Protein 1YZB (pdb70)

Structure (mmCIF, N/CA/C/O backbone):
data_1YZB
#
_entry.id   1YZB
#
loop_
_atom_site.group_PDB
_atom_site.id
_atom_site.type_symbol
_atom_site.label_atom_id
_atom_site.label_alt_id
_atom_site.label_comp_id
_atom_site.label_asym_id
_atom_site.label_entity_id
_atom_site.label_seq_id
_atom_site.pdbx_PDB_ins_code
_atom_site.Cartn_x
_atom_site.Cartn_y
_atom_site.Cartn_z
_atom_site.occupancy
_atom_site.B_iso_or_equiv
_atom_site.auth_seq_id
_atom_site.auth_comp_id
_atom_site.auth_asym_id
_atom_site.auth_atom_id
_atom_site.pdbx_PDB_model_num
ATOM 1 N N . MET A 1 1 ? -31.770 -4.014 -12.695 1.00 0.00 1 MET A N 1
ATOM 2 C CA . MET A 1 1 ? -31.194 -5.351 -12.392 1.00 0.00 1 MET A CA 1
ATOM 3 C C . MET A 1 1 ? -30.930 -6.117 -13.682 1.00 0.00 1 MET A C 1
ATOM 4 O O . MET A 1 1 ? -30.515 -7.272 -13.658 1.00 0.00 1 MET A O 1
ATOM 20 N N . GLU A 1 2 ? -31.167 -5.455 -14.799 1.00 0.00 2 GLU A N 1
ATOM 21 C CA . GLU A 1 2 ? -31.178 -6.096 -16.102 1.00 0.00 2 GLU A CA 1
ATOM 22 C C . GLU A 1 2 ? -29.781 -6.206 -16.703 1.00 0.00 2 GLU A C 1
ATOM 23 O O . GLU A 1 2 ? -29.352 -7.287 -17.103 1.00 0.00 2 GLU A O 1
ATOM 35 N N . SER A 1 3 ? -29.075 -5.090 -16.761 1.00 0.00 3 SER A N 1
ATOM 36 C CA . SER A 1 3 ? -27.838 -5.017 -17.524 1.00 0.00 3 SER A CA 1
ATOM 37 C C . SER A 1 3 ? -26.589 -5.033 -16.646 1.00 0.00 3 SER A C 1
ATOM 38 O O . SER A 1 3 ? -25.527 -4.592 -17.087 1.00 0.00 3 SER A O 1
ATOM 46 N N . ILE A 1 4 ? -26.700 -5.521 -15.410 1.00 0.00 4 ILE A N 1
ATOM 47 C CA . ILE A 1 4 ? -25.537 -5.555 -14.521 1.00 0.00 4 ILE A CA 1
ATOM 48 C C . ILE A 1 4 ? -24.455 -6.445 -15.119 1.00 0.00 4 ILE A C 1
ATOM 49 O O . ILE A 1 4 ? -24.598 -7.664 -15.153 1.00 0.00 4 ILE A O 1
ATOM 65 N N . PHE A 1 5 ? -23.376 -5.840 -15.595 1.00 0.00 5 PHE A N 1
ATOM 66 C CA . PHE A 1 5 ? -22.285 -6.615 -16.149 1.00 0.00 5 PHE A CA 1
ATOM 67 C C . PHE A 1 5 ? -21.361 -7.075 -15.040 1.00 0.00 5 PHE A C 1
ATOM 68 O O . PHE A 1 5 ? -20.499 -6.328 -14.573 1.00 0.00 5 PHE A O 1
ATOM 85 N N . HIS A 1 6 ? -21.560 -8.293 -14.599 1.00 0.00 6 HIS A N 1
ATOM 86 C CA . HIS A 1 6 ? -20.704 -8.882 -13.597 1.00 0.00 6 HIS A CA 1
ATOM 87 C C . HIS A 1 6 ? -20.030 -10.100 -14.165 1.00 0.00 6 HIS A C 1
ATOM 88 O O . HIS A 1 6 ? -20.682 -11.055 -14.592 1.00 0.00 6 HIS A O 1
ATOM 103 N N . GLU A 1 7 ? -18.721 -10.064 -14.168 1.00 0.00 7 GLU A N 1
ATOM 104 C CA . GLU A 1 7 ? -17.948 -11.165 -14.649 1.00 0.00 7 GLU A CA 1
ATOM 105 C C . GLU A 1 7 ? -17.866 -12.187 -13.526 1.00 0.00 7 GLU A C 1
ATOM 106 O O . GLU A 1 7 ? -17.186 -11.963 -12.519 1.00 0.00 7 GLU A O 1
ATOM 118 N N . LYS A 1 8 ? -18.636 -13.254 -13.662 1.00 0.00 8 LYS A N 1
ATOM 119 C CA . LYS A 1 8 ? -18.734 -14.254 -12.617 1.00 0.00 8 LYS A CA 1
ATOM 120 C C . LYS A 1 8 ? -17.469 -15.093 -12.594 1.00 0.00 8 LYS A C 1
ATOM 121 O O . LYS A 1 8 ? -17.167 -15.811 -13.546 1.00 0.00 8 LYS A O 1
ATOM 140 N N . GLN A 1 9 ? -16.742 -15.008 -11.495 1.00 0.00 9 GLN A N 1
ATOM 141 C CA . GLN A 1 9 ? -15.475 -15.709 -11.387 1.00 0.00 9 GLN A CA 1
ATOM 142 C C . GLN A 1 9 ? -15.675 -17.120 -10.863 1.00 0.00 9 GLN A C 1
ATOM 143 O O . GLN A 1 9 ? -16.392 -17.341 -9.888 1.00 0.00 9 GLN A O 1
ATOM 157 N N . GLU A 1 10 ? -15.053 -18.070 -11.533 1.00 0.00 10 GLU A N 1
ATOM 158 C CA . GLU A 1 10 ? -14.977 -19.426 -11.035 1.00 0.00 10 GLU A CA 1
ATOM 159 C C . GLU A 1 10 ? -13.538 -19.923 -11.120 1.00 0.00 10 GLU A C 1
ATOM 160 O O . GLU A 1 10 ? -13.024 -20.225 -12.200 1.00 0.00 10 GLU A O 1
ATOM 172 N N . GLY A 1 11 ? -12.890 -19.990 -9.969 1.00 0.00 11 GLY A N 1
ATOM 173 C CA . GLY A 1 11 ? -11.481 -20.306 -9.916 1.00 0.00 11 GLY A CA 1
ATOM 174 C C . GLY A 1 11 ? -10.778 -19.511 -8.836 1.00 0.00 11 GLY A C 1
ATOM 175 O O . GLY A 1 11 ? -11.303 -19.361 -7.730 1.00 0.00 11 GLY A O 1
ATOM 179 N N . SER A 1 12 ? -9.605 -18.983 -9.150 1.00 0.00 12 SER A N 1
ATOM 180 C CA . SER A 1 12 ? -8.841 -18.212 -8.180 1.00 0.00 12 SER A CA 1
ATOM 181 C C . SER A 1 12 ? -8.541 -16.800 -8.680 1.00 0.00 12 SER A C 1
ATOM 182 O O . SER A 1 12 ? -8.097 -15.960 -7.900 1.00 0.00 12 SER A O 1
ATOM 190 N N . LEU A 1 13 ? -8.806 -16.538 -9.965 1.00 0.00 13 LEU A N 1
ATOM 191 C CA . LEU A 1 13 ? -8.409 -15.278 -10.605 1.00 0.00 13 LEU A CA 1
ATOM 192 C C . LEU A 1 13 ? -9.166 -14.075 -10.040 1.00 0.00 13 LEU A C 1
ATOM 193 O O . LEU A 1 13 ? -10.059 -13.520 -10.686 1.00 0.00 13 LEU A O 1
ATOM 209 N N . CYS A 1 14 ? -8.780 -13.651 -8.848 1.00 0.00 14 CYS A N 1
ATOM 210 C CA . CYS A 1 14 ? -9.462 -12.572 -8.165 1.00 0.00 14 CYS A CA 1
ATOM 211 C C . CYS A 1 14 ? -9.124 -11.214 -8.770 1.00 0.00 14 CYS A C 1
ATOM 212 O O . CYS A 1 14 ? -9.961 -10.316 -8.753 1.00 0.00 14 CYS A O 1
ATOM 220 N N . ALA A 1 15 ? -7.920 -11.064 -9.327 1.00 0.00 15 ALA A N 1
ATOM 221 C CA . ALA A 1 15 ? -7.569 -9.829 -10.031 1.00 0.00 15 ALA A CA 1
ATOM 222 C C . ALA A 1 15 ? -8.485 -9.646 -11.227 1.00 0.00 15 ALA A C 1
ATOM 223 O O . ALA A 1 15 ? -8.926 -8.539 -11.523 1.00 0.00 15 ALA A O 1
ATOM 230 N N . GLN A 1 16 ? -8.791 -10.757 -11.885 1.00 0.00 16 GLN A N 1
ATOM 231 C CA . GLN A 1 16 ? -9.633 -10.739 -13.065 1.00 0.00 16 GLN A CA 1
ATOM 232 C C . GLN A 1 16 ? -11.044 -10.304 -12.698 1.00 0.00 16 GLN A C 1
ATOM 233 O O . GLN A 1 16 ? -11.543 -9.315 -13.227 1.00 0.00 16 GLN A O 1
ATOM 247 N N . HIS A 1 17 ? -11.672 -11.014 -11.759 1.00 0.00 17 HIS A N 1
ATOM 248 C CA . HIS A 1 17 ? -13.038 -10.681 -11.367 1.00 0.00 17 HIS A CA 1
ATOM 249 C C . HIS A 1 17 ? -13.094 -9.285 -10.755 1.00 0.00 17 HIS A C 1
ATOM 250 O O . HIS A 1 17 ? -14.063 -8.561 -10.940 1.00 0.00 17 HIS A O 1
ATOM 265 N N . CYS A 1 18 ? -12.055 -8.910 -10.023 1.00 0.00 18 CYS A N 1
ATOM 266 C CA . CYS A 1 18 ? -12.049 -7.628 -9.339 1.00 0.00 18 CYS A CA 1
ATOM 267 C C . CYS A 1 18 ? -12.031 -6.494 -10.346 1.00 0.00 18 CYS A C 1
ATOM 268 O O . CYS A 1 18 ? -12.785 -5.537 -10.222 1.00 0.00 18 CYS A O 1
ATOM 276 N N . LEU A 1 19 ? -11.196 -6.630 -11.362 1.00 0.00 19 LEU A N 1
ATOM 277 C CA . LEU A 1 19 ? -11.004 -5.568 -12.333 1.00 0.00 19 LEU A CA 1
ATOM 278 C C . LEU A 1 19 ? -12.104 -5.578 -13.391 1.00 0.00 19 LEU A C 1
ATOM 279 O O . LEU A 1 19 ? -12.593 -4.519 -13.791 1.00 0.00 19 LEU A O 1
ATOM 295 N N . ASN A 1 20 ? -12.499 -6.775 -13.832 1.00 0.00 20 ASN A N 1
ATOM 296 C CA . ASN A 1 20 ? -13.560 -6.910 -14.834 1.00 0.00 20 ASN A CA 1
ATOM 297 C C . ASN A 1 20 ? -14.897 -6.489 -14.261 1.00 0.00 20 ASN A C 1
ATOM 298 O O . ASN A 1 20 ? -15.862 -6.272 -14.984 1.00 0.00 20 ASN A O 1
ATOM 309 N N . ASN A 1 21 ? -14.985 -6.421 -12.957 1.00 0.00 21 ASN A N 1
ATOM 310 C CA . ASN A 1 21 ? -16.131 -5.795 -12.359 1.00 0.00 21 ASN A CA 1
ATOM 311 C C . ASN A 1 21 ? -15.853 -4.310 -12.152 1.00 0.00 21 ASN A C 1
ATOM 312 O O . ASN A 1 21 ? -16.573 -3.488 -12.725 1.00 0.00 21 ASN A O 1
ATOM 323 N N . LEU A 1 22 ? -14.738 -3.987 -11.450 1.00 0.00 22 LEU A N 1
ATOM 324 C CA . LEU A 1 22 ? -14.389 -2.604 -11.061 1.00 0.00 22 LEU A CA 1
ATOM 325 C C . LEU A 1 22 ? -14.569 -1.616 -12.220 1.00 0.00 22 LEU A C 1
ATOM 326 O O . LEU A 1 22 ? -15.219 -0.591 -12.054 1.00 0.00 22 LEU A O 1
ATOM 342 N N . LEU A 1 23 ? -14.020 -1.932 -13.388 1.00 0.00 23 LEU A N 1
ATOM 343 C CA . LEU A 1 23 ? -14.082 -1.030 -14.546 1.00 0.00 23 LEU A CA 1
ATOM 344 C C . LEU A 1 23 ? -15.478 -0.987 -15.174 1.00 0.00 23 LEU A C 1
ATOM 345 O O . LEU A 1 23 ? -15.658 -0.441 -16.258 1.00 0.00 23 LEU A O 1
ATOM 361 N N . GLN A 1 24 ? -16.443 -1.584 -14.480 1.00 0.00 24 GLN A N 1
ATOM 362 C CA . GLN A 1 24 ? -17.821 -1.698 -14.954 1.00 0.00 24 GLN A CA 1
ATOM 363 C C . GLN A 1 24 ? -17.884 -2.638 -16.140 1.00 0.00 24 GLN A C 1
ATOM 364 O O . GLN A 1 24 ? -18.749 -2.505 -17.004 1.00 0.00 24 GLN A O 1
ATOM 378 N N . GLY A 1 25 ? -16.984 -3.610 -16.172 1.00 0.00 25 GLY A N 1
ATOM 379 C CA . GLY A 1 25 ? -16.944 -4.493 -17.330 1.00 0.00 25 GLY A CA 1
ATOM 380 C C . GLY A 1 25 ? -15.600 -5.160 -17.571 1.00 0.00 25 GLY A C 1
ATOM 381 O O . GLY A 1 25 ? -14.585 -4.779 -16.985 1.00 0.00 25 GLY A O 1
ATOM 385 N N . GLU A 1 26 ? -15.610 -6.150 -18.461 1.00 0.00 26 GLU A N 1
ATOM 386 C CA . GLU A 1 26 ? -14.446 -6.992 -18.724 1.00 0.00 26 GLU A CA 1
ATOM 387 C C . GLU A 1 26 ? -13.414 -6.265 -19.574 1.00 0.00 26 GLU A C 1
ATOM 388 O O . GLU A 1 26 ? -13.659 -5.936 -20.736 1.00 0.00 26 GLU A O 1
ATOM 400 N N . TYR A 1 27 ? -12.260 -6.009 -18.992 1.00 0.00 27 TYR A N 1
ATOM 401 C CA . TYR A 1 27 ? -11.197 -5.326 -19.708 1.00 0.00 27 TYR A CA 1
ATOM 402 C C . TYR A 1 27 ? -9.855 -6.037 -19.577 1.00 0.00 27 TYR A C 1
ATOM 403 O O . TYR A 1 27 ? -8.935 -5.764 -20.346 1.00 0.00 27 TYR A O 1
ATOM 421 N N . PHE A 1 28 ? -9.731 -6.955 -18.621 1.00 0.00 28 PHE A N 1
ATOM 422 C CA . PHE A 1 28 ? -8.441 -7.589 -18.366 1.00 0.00 28 PHE A CA 1
ATOM 423 C C . PHE A 1 28 ? -8.526 -9.111 -18.292 1.00 0.00 28 PHE A C 1
ATOM 424 O O . PHE A 1 28 ? -9.581 -9.690 -18.017 1.00 0.00 28 PHE A O 1
ATOM 441 N N . SER A 1 29 ? -7.386 -9.740 -18.544 1.00 0.00 29 SER A N 1
ATOM 442 C CA . SER A 1 29 ? -7.263 -11.191 -18.543 1.00 0.00 29 SER A CA 1
ATOM 443 C C . SER A 1 29 ? -6.068 -11.616 -17.679 1.00 0.00 29 SER A C 1
ATOM 444 O O . SER A 1 29 ? -5.215 -10.788 -17.376 1.00 0.00 29 SER A O 1
ATOM 452 N N . PRO A 1 30 ? -5.994 -12.903 -17.271 1.00 0.00 30 PRO A N 1
ATOM 453 C CA . PRO A 1 30 ? -4.952 -13.405 -16.351 1.00 0.00 30 PRO A CA 1
ATOM 454 C C . PRO A 1 30 ? -3.523 -13.007 -16.741 1.00 0.00 30 PRO A C 1
ATOM 455 O O . PRO A 1 30 ? -2.814 -12.381 -15.948 1.00 0.00 30 PRO A O 1
ATOM 466 N N . VAL A 1 31 ? -3.102 -13.361 -17.955 1.00 0.00 31 VAL A N 1
ATOM 467 C CA . VAL A 1 31 ? -1.761 -13.019 -18.430 1.00 0.00 31 VAL A CA 1
ATOM 468 C C . VAL A 1 31 ? -1.558 -11.508 -18.415 1.00 0.00 31 VAL A C 1
ATOM 469 O O . VAL A 1 31 ? -0.504 -11.013 -18.029 1.00 0.00 31 VAL A O 1
ATOM 482 N N . GLU A 1 32 ? -2.601 -10.793 -18.796 1.00 0.00 32 GLU A N 1
ATOM 483 C CA . GLU A 1 32 ? -2.572 -9.345 -18.871 1.00 0.00 32 GLU A CA 1
ATOM 484 C C . GLU A 1 32 ? -2.459 -8.739 -17.473 1.00 0.00 32 GLU A C 1
ATOM 485 O O . GLU A 1 32 ? -1.824 -7.705 -17.279 1.00 0.00 32 GLU A O 1
ATOM 497 N N . LEU A 1 33 ? -3.077 -9.404 -16.504 1.00 0.00 33 LEU A N 1
ATOM 498 C CA . LEU A 1 33 ? -2.988 -9.005 -15.105 1.00 0.00 33 LEU A CA 1
ATOM 499 C C . LEU A 1 33 ? -1.573 -9.219 -14.589 1.00 0.00 33 LEU A C 1
ATOM 500 O O . LEU A 1 33 ? -1.100 -8.504 -13.712 1.00 0.00 33 LEU A O 1
ATOM 516 N N . SER A 1 34 ? -0.905 -10.211 -15.146 1.00 0.00 34 SER A N 1
ATOM 517 C CA . SER A 1 34 ? 0.488 -10.462 -14.839 1.00 0.00 34 SER A CA 1
ATOM 518 C C . SER A 1 34 ? 1.366 -9.439 -15.560 1.00 0.00 34 SER A C 1
ATOM 519 O O . SER A 1 34 ? 2.434 -9.063 -15.074 1.00 0.00 34 SER A O 1
ATOM 527 N N . SER A 1 35 ? 0.886 -8.963 -16.706 1.00 0.00 35 SER A N 1
ATOM 528 C CA . SER A 1 35 ? 1.610 -7.971 -17.487 1.00 0.00 35 SER A CA 1
ATOM 529 C C . SER A 1 35 ? 1.549 -6.616 -16.796 1.00 0.00 35 SER A C 1
ATOM 530 O O . SER A 1 35 ? 2.547 -5.897 -16.717 1.00 0.00 35 SER A O 1
ATOM 538 N N . ILE A 1 36 ? 0.374 -6.272 -16.286 1.00 0.00 36 ILE A N 1
ATOM 539 C CA . ILE A 1 36 ? 0.219 -5.043 -15.535 1.00 0.00 36 ILE A CA 1
ATOM 540 C C . ILE A 1 36 ? 0.911 -5.161 -14.185 1.00 0.00 36 ILE A C 1
ATOM 541 O O . ILE A 1 36 ? 1.524 -4.213 -13.719 1.00 0.00 36 ILE A O 1
ATOM 557 N N . ALA A 1 37 ? 0.825 -6.330 -13.563 1.00 0.00 37 ALA A N 1
ATOM 558 C CA . ALA A 1 37 ? 1.569 -6.597 -12.338 1.00 0.00 37 ALA A CA 1
ATOM 559 C C . ALA A 1 37 ? 3.059 -6.295 -12.515 1.00 0.00 37 ALA A C 1
ATOM 560 O O . ALA A 1 37 ? 3.721 -5.815 -11.596 1.00 0.00 37 ALA A O 1
ATOM 567 N N . HIS A 1 38 ? 3.577 -6.562 -13.711 1.00 0.00 38 HIS A N 1
ATOM 568 C CA . HIS A 1 38 ? 4.978 -6.293 -14.023 1.00 0.00 38 HIS A CA 1
ATOM 569 C C . HIS A 1 38 ? 5.279 -4.801 -14.098 1.00 0.00 38 HIS A C 1
ATOM 570 O O . HIS A 1 38 ? 6.424 -4.392 -13.915 1.00 0.00 38 HIS A O 1
ATOM 585 N N . GLN A 1 39 ? 4.265 -3.981 -14.351 1.00 0.00 39 GLN A N 1
ATOM 586 C CA . GLN A 1 39 ? 4.506 -2.559 -14.540 1.00 0.00 39 GLN A CA 1
ATOM 587 C C . GLN A 1 39 ? 4.892 -1.911 -13.214 1.00 0.00 39 GLN A C 1
ATOM 588 O O . GLN A 1 39 ? 5.564 -0.891 -13.198 1.00 0.00 39 GLN A O 1
ATOM 602 N N . LEU A 1 40 ? 4.473 -2.517 -12.102 1.00 0.00 40 LEU A N 1
ATOM 603 C CA . LEU A 1 40 ? 4.898 -2.064 -10.775 1.00 0.00 40 LEU A CA 1
ATOM 604 C C . LEU A 1 40 ? 6.400 -2.233 -10.640 1.00 0.00 40 LEU A C 1
ATOM 605 O O . LEU A 1 40 ? 7.109 -1.311 -10.247 1.00 0.00 40 LEU A O 1
ATOM 621 N N . ASP A 1 41 ? 6.871 -3.424 -10.999 1.00 0.00 41 ASP A N 1
ATOM 622 C CA . ASP A 1 41 ? 8.294 -3.748 -10.984 1.00 0.00 41 ASP A CA 1
ATOM 623 C C . ASP A 1 41 ? 9.106 -2.686 -11.714 1.00 0.00 41 ASP A C 1
ATOM 624 O O . ASP A 1 41 ? 10.020 -2.099 -11.146 1.00 0.00 41 ASP A O 1
ATOM 633 N N . GLU A 1 42 ? 8.730 -2.404 -12.950 1.00 0.00 42 GLU A N 1
ATOM 634 C CA . GLU A 1 42 ? 9.479 -1.483 -13.792 1.00 0.00 42 GLU A CA 1
ATOM 635 C C . GLU A 1 42 ? 9.204 -0.016 -13.437 1.00 0.00 42 GLU A C 1
ATOM 636 O O . GLU A 1 42 ? 10.007 0.868 -13.747 1.00 0.00 42 GLU A O 1
ATOM 648 N N . GLU A 1 43 ? 8.093 0.242 -12.774 1.00 0.00 43 GLU A N 1
ATOM 649 C CA . GLU A 1 43 ? 7.733 1.601 -12.390 1.00 0.00 43 GLU A CA 1
ATOM 650 C C . GLU A 1 43 ? 8.489 1.976 -11.134 1.00 0.00 43 GLU A C 1
ATOM 651 O O . GLU A 1 43 ? 9.023 3.077 -11.016 1.00 0.00 43 GLU A O 1
ATOM 663 N N . GLU A 1 44 ? 8.571 1.022 -10.223 1.00 0.00 44 GLU A N 1
ATOM 664 C CA . GLU A 1 44 ? 9.308 1.201 -8.991 1.00 0.00 44 GLU A CA 1
ATOM 665 C C . GLU A 1 44 ? 10.775 1.165 -9.320 1.00 0.00 44 GLU A C 1
ATOM 666 O O . GLU A 1 44 ? 11.593 1.851 -8.713 1.00 0.00 44 GLU A O 1
ATOM 678 N N . ARG A 1 45 ? 11.079 0.358 -10.314 1.00 0.00 45 ARG A N 1
ATOM 679 C CA . ARG A 1 45 ? 12.395 0.291 -10.893 1.00 0.00 45 ARG A CA 1
ATOM 680 C C . ARG A 1 45 ? 12.876 1.684 -11.309 1.00 0.00 45 ARG A C 1
ATOM 681 O O . ARG A 1 45 ? 13.933 2.145 -10.877 1.00 0.00 45 ARG A O 1
ATOM 702 N N . MET A 1 46 ? 12.082 2.356 -12.145 1.00 0.00 46 MET A N 1
ATOM 703 C CA . MET A 1 46 ? 12.421 3.697 -12.620 1.00 0.00 46 MET A CA 1
ATOM 704 C C . MET A 1 46 ? 12.391 4.686 -11.470 1.00 0.00 46 MET A C 1
ATOM 705 O O . MET A 1 46 ? 13.166 5.636 -11.432 1.00 0.00 46 MET A O 1
ATOM 719 N N . ARG A 1 47 ? 11.494 4.435 -10.534 1.00 0.00 47 ARG A N 1
ATOM 720 C CA . ARG A 1 47 ? 11.337 5.268 -9.358 1.00 0.00 47 ARG A CA 1
ATOM 721 C C . ARG A 1 47 ? 12.622 5.277 -8.540 1.00 0.00 47 ARG A C 1
ATOM 722 O O . ARG A 1 47 ? 13.073 6.318 -8.068 1.00 0.00 47 ARG A O 1
ATOM 743 N N . MET A 1 48 ? 13.213 4.100 -8.398 1.00 0.00 48 MET A N 1
ATOM 744 C CA . MET A 1 48 ? 14.492 3.951 -7.722 1.00 0.00 48 MET A CA 1
ATOM 745 C C . MET A 1 48 ? 15.600 4.611 -8.530 1.00 0.00 48 MET A C 1
ATOM 746 O O . MET A 1 48 ? 16.502 5.233 -7.975 1.00 0.00 48 MET A O 1
ATOM 760 N N . ALA A 1 49 ? 15.503 4.501 -9.851 1.00 0.00 49 ALA A N 1
ATOM 761 C CA . ALA A 1 49 ? 16.482 5.103 -10.749 1.00 0.00 49 ALA A CA 1
ATOM 762 C C . ALA A 1 49 ? 16.410 6.630 -10.706 1.00 0.00 49 ALA A C 1
ATOM 763 O O . ALA A 1 49 ? 17.322 7.319 -11.168 1.00 0.00 49 ALA A O 1
ATOM 770 N N . GLU A 1 50 ? 15.324 7.159 -10.151 1.00 0.00 50 GLU A N 1
ATOM 771 C CA . GLU A 1 50 ? 15.173 8.600 -9.984 1.00 0.00 50 GLU A CA 1
ATOM 772 C C . GLU A 1 50 ? 15.941 9.084 -8.759 1.00 0.00 50 GLU A C 1
ATOM 773 O O . GLU A 1 50 ? 16.071 10.286 -8.534 1.00 0.00 50 GLU A O 1
ATOM 785 N N . GLY A 1 51 ? 16.458 8.145 -7.976 1.00 0.00 51 GLY A N 1
ATOM 786 C CA . GLY A 1 51 ? 17.211 8.502 -6.795 1.00 0.00 51 GLY A CA 1
ATOM 787 C C . GLY A 1 51 ? 17.022 7.509 -5.669 1.00 0.00 51 GLY A C 1
ATOM 788 O O . GLY A 1 51 ? 16.022 7.557 -4.950 1.00 0.00 51 GLY A O 1
ATOM 792 N N . GLY A 1 52 ? 17.966 6.592 -5.531 1.00 0.00 52 GLY A N 1
ATOM 793 C CA . GLY A 1 52 ? 17.905 5.629 -4.450 1.00 0.00 52 GLY A CA 1
ATOM 794 C C . GLY A 1 52 ? 18.480 4.283 -4.832 1.00 0.00 52 GLY A C 1
ATOM 795 O O . GLY A 1 52 ? 18.010 3.246 -4.365 1.00 0.00 52 GLY A O 1
ATOM 799 N N . VAL A 1 53 ? 19.497 4.297 -5.681 1.00 0.00 53 VAL A N 1
ATOM 800 C CA . VAL A 1 53 ? 20.155 3.075 -6.111 1.00 0.00 53 VAL A CA 1
ATOM 801 C C . VAL A 1 53 ? 21.658 3.210 -5.954 1.00 0.00 53 VAL A C 1
ATOM 802 O O . VAL A 1 53 ? 22.277 4.108 -6.529 1.00 0.00 53 VAL A O 1
ATOM 815 N N . THR A 1 54 ? 22.236 2.327 -5.158 1.00 0.00 54 THR A N 1
ATOM 816 C CA . THR A 1 54 ? 23.674 2.273 -5.005 1.00 0.00 54 THR A CA 1
ATOM 817 C C . THR A 1 54 ? 24.303 1.738 -6.290 1.00 0.00 54 THR A C 1
ATOM 818 O O . THR A 1 54 ? 24.852 2.496 -7.083 1.00 0.00 54 THR A O 1
ATOM 829 N N . SER A 1 55 ? 24.203 0.429 -6.499 1.00 0.00 55 SER A N 1
ATOM 830 C CA . SER A 1 55 ? 24.627 -0.195 -7.749 1.00 0.00 55 SER A CA 1
ATOM 831 C C . SER A 1 55 ? 23.942 -1.548 -7.914 1.00 0.00 55 SER A C 1
ATOM 832 O O . SER A 1 55 ? 23.118 -1.733 -8.811 1.00 0.00 55 SER A O 1
ATOM 840 N N . GLU A 1 56 ? 24.264 -2.479 -7.024 1.00 0.00 56 GLU A N 1
ATOM 841 C CA . GLU A 1 56 ? 23.689 -3.817 -7.070 1.00 0.00 56 GLU A CA 1
ATOM 842 C C . GLU A 1 56 ? 22.233 -3.772 -6.624 1.00 0.00 56 GLU A C 1
ATOM 843 O O . GLU A 1 56 ? 21.416 -4.577 -7.062 1.00 0.00 56 GLU A O 1
ATOM 855 N N . ASP A 1 57 ? 21.922 -2.788 -5.773 1.00 0.00 57 ASP A N 1
ATOM 856 C CA . ASP A 1 57 ? 20.581 -2.611 -5.197 1.00 0.00 57 ASP A CA 1
ATOM 857 C C . ASP A 1 57 ? 19.495 -2.670 -6.273 1.00 0.00 57 ASP A C 1
ATOM 858 O O . ASP A 1 57 ? 18.412 -3.215 -6.053 1.00 0.00 57 ASP A O 1
ATOM 867 N N . TYR A 1 58 ? 19.812 -2.124 -7.442 1.00 0.00 58 TYR A N 1
ATOM 868 C CA . TYR A 1 58 ? 18.908 -2.124 -8.588 1.00 0.00 58 TYR A CA 1
ATOM 869 C C . TYR A 1 58 ? 18.514 -3.553 -8.961 1.00 0.00 58 TYR A C 1
ATOM 870 O O . TYR A 1 58 ? 17.335 -3.883 -9.093 1.00 0.00 58 TYR A O 1
ATOM 888 N N . ARG A 1 59 ? 19.517 -4.399 -9.104 1.00 0.00 59 ARG A N 1
ATOM 889 C CA . ARG A 1 59 ? 19.311 -5.790 -9.475 1.00 0.00 59 ARG A CA 1
ATOM 890 C C . ARG A 1 59 ? 18.774 -6.576 -8.282 1.00 0.00 59 ARG A C 1
ATOM 891 O O . ARG A 1 59 ? 17.909 -7.437 -8.434 1.00 0.00 59 ARG A O 1
ATOM 912 N N . THR A 1 60 ? 19.296 -6.275 -7.096 1.00 0.00 60 THR A N 1
ATOM 913 C CA . THR A 1 60 ? 18.823 -6.882 -5.855 1.00 0.00 60 THR A CA 1
ATOM 914 C C . THR A 1 60 ? 17.331 -6.611 -5.625 1.00 0.00 60 THR A C 1
ATOM 915 O O . THR A 1 60 ? 16.693 -7.290 -4.834 1.00 0.00 60 THR A O 1
ATOM 926 N N . PHE A 1 61 ? 16.793 -5.598 -6.297 1.00 0.00 61 PHE A N 1
ATOM 927 C CA . PHE A 1 61 ? 15.363 -5.323 -6.282 1.00 0.00 61 PHE A CA 1
ATOM 928 C C . PHE A 1 61 ? 14.636 -6.052 -7.421 1.00 0.00 61 PHE A C 1
ATOM 929 O O . PHE A 1 61 ? 13.558 -6.611 -7.229 1.00 0.00 61 PHE A O 1
ATOM 946 N N . LEU A 1 62 ? 15.232 -6.036 -8.604 1.00 0.00 62 LEU A N 1
ATOM 947 C CA . LEU A 1 62 ? 14.624 -6.641 -9.795 1.00 0.00 62 LEU A CA 1
ATOM 948 C C . LEU A 1 62 ? 14.553 -8.164 -9.732 1.00 0.00 62 LEU A C 1
ATOM 949 O O . LEU A 1 62 ? 13.772 -8.782 -10.452 1.00 0.00 62 LEU A O 1
ATOM 965 N N . GLN A 1 63 ? 15.363 -8.766 -8.875 1.00 0.00 63 GLN A N 1
ATOM 966 C CA . GLN A 1 63 ? 15.325 -10.221 -8.670 1.00 0.00 63 GLN A CA 1
ATOM 967 C C . GLN A 1 63 ? 14.121 -10.631 -7.809 1.00 0.00 63 GLN A C 1
ATOM 968 O O . GLN A 1 63 ? 14.116 -11.693 -7.187 1.00 0.00 63 GLN A O 1
ATOM 982 N N . GLN A 1 64 ? 13.106 -9.777 -7.783 1.00 0.00 64 GLN A N 1
ATOM 983 C CA . GLN A 1 64 ? 11.955 -9.955 -6.907 1.00 0.00 64 GLN A CA 1
ATOM 984 C C . GLN A 1 64 ? 10.667 -9.928 -7.711 1.00 0.00 64 GLN A C 1
ATOM 985 O O . GLN A 1 64 ? 10.569 -9.221 -8.715 1.00 0.00 64 GLN A O 1
ATOM 999 N N . PRO A 1 65 ? 9.660 -10.699 -7.285 1.00 0.00 65 PRO A N 1
ATOM 1000 C CA . PRO A 1 65 ? 8.318 -10.637 -7.857 1.00 0.00 65 PRO A CA 1
ATOM 1001 C C . PRO A 1 65 ? 7.599 -9.356 -7.429 1.00 0.00 65 PRO A C 1
ATOM 1002 O O . PRO A 1 65 ? 6.647 -9.391 -6.652 1.00 0.00 65 PRO A O 1
ATOM 1013 N N . SER A 1 66 ? 8.084 -8.224 -7.929 1.00 0.00 66 SER A N 1
ATOM 1014 C CA . SER A 1 66 ? 7.523 -6.920 -7.598 1.00 0.00 66 SER A CA 1
ATOM 1015 C C . SER A 1 66 ? 6.155 -6.753 -8.247 1.00 0.00 66 SER A C 1
ATOM 1016 O O . SER A 1 66 ? 6.039 -6.217 -9.349 1.00 0.00 66 SER A O 1
ATOM 1024 N N . GLY A 1 67 ? 5.129 -7.243 -7.571 1.00 0.00 67 GLY A N 1
ATOM 1025 C CA . GLY A 1 67 ? 3.792 -7.211 -8.123 1.00 0.00 67 GLY A CA 1
ATOM 1026 C C . GLY A 1 67 ? 3.528 -8.433 -8.975 1.00 0.00 67 GLY A C 1
ATOM 1027 O O . GLY A 1 67 ? 2.381 -8.818 -9.188 1.00 0.00 67 GLY A O 1
ATOM 1031 N N . ASN A 1 68 ? 4.614 -9.042 -9.447 1.00 0.00 68 ASN A N 1
ATOM 1032 C CA . ASN A 1 68 ? 4.550 -10.227 -10.293 1.00 0.00 68 ASN A CA 1
ATOM 1033 C C . ASN A 1 68 ? 3.759 -11.336 -9.618 1.00 0.00 68 ASN A C 1
ATOM 1034 O O . ASN A 1 68 ? 4.056 -11.725 -8.489 1.00 0.00 68 ASN A O 1
ATOM 1045 N N . MET A 1 69 ? 2.767 -11.848 -10.321 1.00 0.00 69 MET A N 1
ATOM 1046 C CA . MET A 1 69 ? 1.892 -12.865 -9.770 1.00 0.00 69 MET A CA 1
ATOM 1047 C C . MET A 1 69 ? 2.326 -14.259 -10.205 1.00 0.00 69 MET A C 1
ATOM 1048 O O . MET A 1 69 ? 2.832 -14.449 -11.310 1.00 0.00 69 MET A O 1
ATOM 1062 N N . ASP A 1 70 ? 2.164 -15.220 -9.308 1.00 0.00 70 ASP A N 1
ATOM 1063 C CA . ASP A 1 70 ? 2.362 -16.627 -9.639 1.00 0.00 70 ASP A CA 1
ATOM 1064 C C . ASP A 1 70 ? 1.107 -17.388 -9.296 1.00 0.00 70 ASP A C 1
ATOM 1065 O O . ASP A 1 70 ? 0.425 -17.901 -10.180 1.00 0.00 70 ASP A O 1
ATOM 1074 N N . ASP A 1 71 ? 0.801 -17.461 -8.010 1.00 0.00 71 ASP A N 1
ATOM 1075 C CA . ASP A 1 71 ? -0.508 -17.921 -7.592 1.00 0.00 71 ASP A CA 1
ATOM 1076 C C . ASP A 1 71 ? -1.538 -16.935 -8.102 1.00 0.00 71 ASP A C 1
ATOM 1077 O O . ASP A 1 71 ? -1.532 -15.763 -7.725 1.00 0.00 71 ASP A O 1
ATOM 1086 N N . SER A 1 72 ? -2.398 -17.404 -8.980 1.00 0.00 72 SER A N 1
ATOM 1087 C CA . SER A 1 72 ? -3.373 -16.551 -9.640 1.00 0.00 72 SER A CA 1
ATOM 1088 C C . SER A 1 72 ? -4.528 -16.161 -8.718 1.00 0.00 72 SER A C 1
ATOM 1089 O O . SER A 1 72 ? -5.563 -15.683 -9.185 1.00 0.00 72 SER A O 1
ATOM 1097 N N . GLY A 1 73 ? -4.348 -16.338 -7.417 1.00 0.00 73 GLY A N 1
ATOM 1098 C CA . GLY A 1 73 ? -5.413 -16.054 -6.487 1.00 0.00 73 GLY A CA 1
ATOM 1099 C C . GLY A 1 73 ? -5.154 -14.822 -5.641 1.00 0.00 73 GLY A C 1
ATOM 1100 O O . GLY A 1 73 ? -5.880 -13.830 -5.753 1.00 0.00 73 GLY A O 1
ATOM 1104 N N . PHE A 1 74 ? -4.112 -14.860 -4.811 1.00 0.00 74 PHE A N 1
ATOM 1105 C CA . PHE A 1 74 ? -3.884 -13.786 -3.841 1.00 0.00 74 PHE A CA 1
ATOM 1106 C C . PHE A 1 74 ? -3.169 -12.572 -4.445 1.00 0.00 74 PHE A C 1
ATOM 1107 O O . PHE A 1 74 ? -2.091 -12.179 -4.000 1.00 0.00 74 PHE A O 1
ATOM 1124 N N . PHE A 1 75 ? -3.794 -11.956 -5.437 1.00 0.00 75 PHE A N 1
ATOM 1125 C CA . PHE A 1 75 ? -3.276 -10.719 -6.013 1.00 0.00 75 PHE A CA 1
ATOM 1126 C C . PHE A 1 75 ? -3.307 -9.596 -4.981 1.00 0.00 75 PHE A C 1
ATOM 1127 O O . PHE A 1 75 ? -4.295 -9.432 -4.263 1.00 0.00 75 PHE A O 1
ATOM 1144 N N . SER A 1 76 ? -2.226 -8.836 -4.901 1.00 0.00 76 SER A N 1
ATOM 1145 C CA . SER A 1 76 ? -2.146 -7.717 -3.971 1.00 0.00 76 SER A CA 1
ATOM 1146 C C . SER A 1 76 ? -2.699 -6.450 -4.619 1.00 0.00 76 SER A C 1
ATOM 1147 O O . SER A 1 76 ? -2.627 -6.286 -5.836 1.00 0.00 76 SER A O 1
ATOM 1155 N N . ILE A 1 77 ? -3.252 -5.561 -3.782 1.00 0.00 77 ILE A N 1
ATOM 1156 C CA . ILE A 1 77 ? -4.063 -4.420 -4.230 1.00 0.00 77 ILE A CA 1
ATOM 1157 C C . ILE A 1 77 ? -3.405 -3.612 -5.342 1.00 0.00 77 ILE A C 1
ATOM 1158 O O . ILE A 1 77 ? -4.098 -3.067 -6.204 1.00 0.00 77 ILE A O 1
ATOM 1174 N N . GLN A 1 78 ? -2.081 -3.551 -5.318 1.00 0.00 78 GLN A N 1
ATOM 1175 C CA . GLN A 1 78 ? -1.301 -2.820 -6.325 1.00 0.00 78 GLN A CA 1
ATOM 1176 C C . GLN A 1 78 ? -1.777 -3.104 -7.752 1.00 0.00 78 GLN A C 1
ATOM 1177 O O . GLN A 1 78 ? -1.670 -2.231 -8.605 1.00 0.00 78 GLN A O 1
ATOM 1191 N N . VAL A 1 79 ? -2.335 -4.298 -8.000 1.00 0.00 79 VAL A N 1
ATOM 1192 C CA . VAL A 1 79 ? -2.777 -4.664 -9.347 1.00 0.00 79 VAL A CA 1
ATOM 1193 C C . VAL A 1 79 ? -4.026 -3.888 -9.763 1.00 0.00 79 VAL A C 1
ATOM 1194 O O . VAL A 1 79 ? -4.247 -3.643 -10.942 1.00 0.00 79 VAL A O 1
ATOM 1207 N N . ILE A 1 80 ? -4.854 -3.511 -8.804 1.00 0.00 80 ILE A N 1
ATOM 1208 C CA . ILE A 1 80 ? -6.035 -2.718 -9.114 1.00 0.00 80 ILE A CA 1
ATOM 1209 C C . ILE A 1 80 ? -5.651 -1.246 -9.120 1.00 0.00 80 ILE A C 1
ATOM 1210 O O . ILE A 1 80 ? -6.179 -0.449 -9.889 1.00 0.00 80 ILE A O 1
ATOM 1226 N N . SER A 1 81 ? -4.688 -0.904 -8.279 1.00 0.00 81 SER A N 1
ATOM 1227 C CA . SER A 1 81 ? -4.223 0.468 -8.170 1.00 0.00 81 SER A CA 1
ATOM 1228 C C . SER A 1 81 ? -3.567 0.918 -9.472 1.00 0.00 81 SER A C 1
ATOM 1229 O O . SER A 1 81 ? -3.849 2.005 -9.980 1.00 0.00 81 SER A O 1
ATOM 1237 N N . ASN A 1 82 ? -2.703 0.073 -10.019 1.00 0.00 82 ASN A N 1
ATOM 1238 C CA . ASN A 1 82 ? -1.981 0.419 -11.232 1.00 0.00 82 ASN A CA 1
ATOM 1239 C C . ASN A 1 82 ? -2.853 0.228 -12.461 1.00 0.00 82 ASN A C 1
ATOM 1240 O O . ASN A 1 82 ? -2.779 1.024 -13.396 1.00 0.00 82 ASN A O 1
ATOM 1251 N N . ALA A 1 83 ? -3.683 -0.815 -12.462 1.00 0.00 83 ALA A N 1
ATOM 1252 C CA . ALA A 1 83 ? -4.452 -1.150 -13.645 1.00 0.00 83 ALA A CA 1
ATOM 1253 C C . ALA A 1 83 ? -5.447 -0.050 -13.963 1.00 0.00 83 ALA A C 1
ATOM 1254 O O . ALA A 1 83 ? -5.811 0.169 -15.115 1.00 0.00 83 ALA A O 1
ATOM 1261 N N . LEU A 1 84 ? -5.890 0.639 -12.928 1.00 0.00 84 LEU A N 1
ATOM 1262 C CA . LEU A 1 84 ? -6.750 1.783 -13.114 1.00 0.00 84 LEU A CA 1
ATOM 1263 C C . LEU A 1 84 ? -5.937 3.015 -13.470 1.00 0.00 84 LEU A C 1
ATOM 1264 O O . LEU A 1 84 ? -6.372 3.843 -14.265 1.00 0.00 84 LEU A O 1
ATOM 1280 N N . LYS A 1 85 ? -4.734 3.112 -12.922 1.00 0.00 85 LYS A N 1
ATOM 1281 C CA . LYS A 1 85 ? -3.882 4.267 -13.156 1.00 0.00 85 LYS A CA 1
ATOM 1282 C C . LYS A 1 85 ? -3.498 4.341 -14.626 1.00 0.00 85 LYS A C 1
ATOM 1283 O O . LYS A 1 85 ? -3.447 5.419 -15.215 1.00 0.00 85 LYS A O 1
ATOM 1302 N N . VAL A 1 86 ? -3.271 3.179 -15.221 1.00 0.00 86 VAL A N 1
ATOM 1303 C CA . VAL A 1 86 ? -2.909 3.099 -16.627 1.00 0.00 86 VAL A CA 1
ATOM 1304 C C . VAL A 1 86 ? -4.111 3.421 -17.520 1.00 0.00 86 VAL A C 1
ATOM 1305 O O . VAL A 1 86 ? -3.971 3.600 -18.731 1.00 0.00 86 VAL A O 1
ATOM 1318 N N . TRP A 1 87 ? -5.289 3.497 -16.910 1.00 0.00 87 TRP A N 1
ATOM 1319 C CA . TRP A 1 87 ? -6.514 3.823 -17.625 1.00 0.00 87 TRP A CA 1
ATOM 1320 C C . TRP A 1 87 ? -6.947 5.260 -17.348 1.00 0.00 87 TRP A C 1
ATOM 1321 O O . TRP A 1 87 ? -7.888 5.766 -17.963 1.00 0.00 87 TRP A O 1
ATOM 1342 N N . GLY A 1 88 ? -6.259 5.912 -16.420 1.00 0.00 88 GLY A N 1
ATOM 1343 C CA . GLY A 1 88 ? -6.567 7.296 -16.097 1.00 0.00 88 GLY A CA 1
ATOM 1344 C C . GLY A 1 88 ? -7.362 7.435 -14.813 1.00 0.00 88 GLY A C 1
ATOM 1345 O O . GLY A 1 88 ? -8.042 8.438 -14.595 1.00 0.00 88 GLY A O 1
ATOM 1349 N N . LEU A 1 89 ? -7.286 6.417 -13.972 1.00 0.00 89 LEU A N 1
ATOM 1350 C CA . LEU A 1 89 ? -7.968 6.420 -12.687 1.00 0.00 89 LEU A CA 1
ATOM 1351 C C . LEU A 1 89 ? -6.967 6.615 -11.557 1.00 0.00 89 LEU A C 1
ATOM 1352 O O . LEU A 1 89 ? -5.758 6.472 -11.746 1.00 0.00 89 LEU A O 1
ATOM 1368 N N . GLU A 1 90 ? -7.484 6.937 -10.389 1.00 0.00 90 GLU A N 1
ATOM 1369 C CA . GLU A 1 90 ? -6.688 7.026 -9.182 1.00 0.00 90 GLU A CA 1
ATOM 1370 C C . GLU A 1 90 ? -7.274 6.059 -8.162 1.00 0.00 90 GLU A C 1
ATOM 1371 O O . GLU A 1 90 ? -8.450 5.713 -8.249 1.00 0.00 90 GLU A O 1
ATOM 1383 N N . LEU A 1 91 ? -6.477 5.605 -7.216 1.00 0.00 91 LEU A N 1
ATOM 1384 C CA . LEU A 1 91 ? -6.978 4.690 -6.203 1.00 0.00 91 LEU A CA 1
ATOM 1385 C C . LEU A 1 91 ? -6.533 5.133 -4.821 1.00 0.00 91 LEU A C 1
ATOM 1386 O O . LEU A 1 91 ? -5.339 5.176 -4.524 1.00 0.00 91 LEU A O 1
ATOM 1402 N N . ILE A 1 92 ? -7.5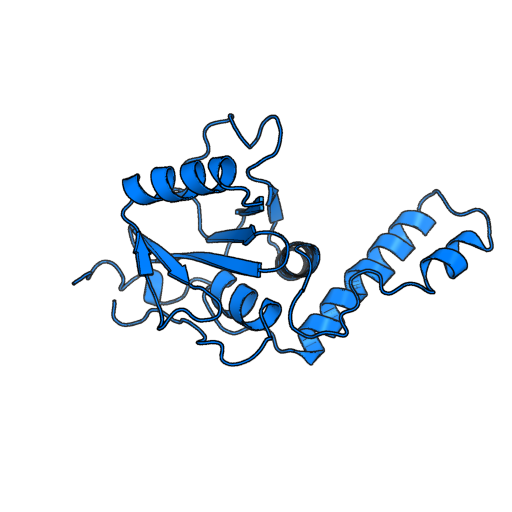02 5.471 -3.989 1.00 0.00 92 ILE A N 1
ATOM 1403 C CA . ILE A 1 92 ? -7.226 5.919 -2.633 1.00 0.00 92 ILE A CA 1
ATOM 1404 C C . ILE A 1 92 ? -7.563 4.814 -1.645 1.00 0.00 92 ILE A C 1
ATOM 1405 O O . ILE A 1 92 ? -8.350 3.928 -1.946 1.00 0.00 92 ILE A O 1
ATOM 1421 N N . LEU A 1 93 ? -6.958 4.860 -0.476 1.00 0.00 93 LEU A N 1
ATOM 1422 C CA . LEU A 1 93 ? -7.318 3.956 0.596 1.00 0.00 93 LEU A CA 1
ATOM 1423 C C . LEU A 1 93 ? -8.442 4.568 1.429 1.00 0.00 93 LEU A C 1
ATOM 1424 O O . LEU A 1 93 ? -8.523 5.783 1.583 1.00 0.00 93 LEU A O 1
ATOM 1440 N N . PHE A 1 94 ? -9.288 3.716 1.980 1.00 0.00 94 PHE A N 1
ATOM 1441 C CA . PHE A 1 94 ? -10.428 4.175 2.760 1.00 0.00 94 PHE A CA 1
ATOM 1442 C C . PHE A 1 94 ? -10.128 3.998 4.249 1.00 0.00 94 PHE A C 1
ATOM 1443 O O . PHE A 1 94 ? -10.960 4.274 5.109 1.00 0.00 94 PHE A O 1
ATOM 1460 N N . ASN A 1 95 ? -8.913 3.538 4.533 1.00 0.00 95 ASN A N 1
ATOM 1461 C CA . ASN A 1 95 ? -8.448 3.355 5.907 1.00 0.00 95 ASN A CA 1
ATOM 1462 C C . ASN A 1 95 ? -7.269 4.273 6.199 1.00 0.00 95 ASN A C 1
ATOM 1463 O O . ASN A 1 95 ? -6.537 4.076 7.170 1.00 0.00 95 ASN A O 1
ATOM 1474 N N . SER A 1 96 ? -7.081 5.265 5.341 1.00 0.00 96 SER A N 1
ATOM 1475 C CA . SER A 1 96 ? -6.034 6.258 5.534 1.00 0.00 96 SER A CA 1
ATOM 1476 C C . SER A 1 96 ? -6.413 7.175 6.690 1.00 0.00 96 SER A C 1
ATOM 1477 O O . SER A 1 96 ? -7.590 7.443 6.879 1.00 0.00 96 SER A O 1
ATOM 1485 N N . PRO A 1 97 ? -5.439 7.649 7.488 1.00 0.00 97 PRO A N 1
ATOM 1486 C CA . PRO A 1 97 ? -5.706 8.498 8.659 1.00 0.00 97 PRO A CA 1
ATOM 1487 C C . PRO A 1 97 ? -6.788 9.534 8.396 1.00 0.00 97 PRO A C 1
ATOM 1488 O O . PRO A 1 97 ? -7.717 9.707 9.187 1.00 0.00 97 PRO A O 1
ATOM 1499 N N . GLU A 1 98 ? -6.656 10.197 7.266 1.00 0.00 98 GLU A N 1
ATOM 1500 C CA . GLU A 1 98 ? -7.590 11.218 6.851 1.00 0.00 98 GLU A CA 1
ATOM 1501 C C . GLU A 1 98 ? -8.800 10.579 6.165 1.00 0.00 98 GLU A C 1
ATOM 1502 O O . GLU A 1 98 ? -9.930 10.706 6.626 1.00 0.00 98 GLU A O 1
ATOM 1514 N N . TYR A 1 99 ? -8.525 9.863 5.078 1.00 0.00 99 TYR A N 1
ATOM 1515 C CA . TYR A 1 99 ? -9.539 9.206 4.252 1.00 0.00 99 TYR A CA 1
ATOM 1516 C C . TYR A 1 99 ? -10.461 8.252 5.006 1.00 0.00 99 TYR A C 1
ATOM 1517 O O . TYR A 1 99 ? -11.521 7.880 4.509 1.00 0.00 99 TYR A O 1
ATOM 1535 N N . GLN A 1 100 ? -10.053 7.825 6.167 1.00 0.00 100 GLN A N 1
ATOM 1536 C CA . GLN A 1 100 ? -10.878 6.939 6.962 1.00 0.00 100 GLN A CA 1
ATOM 1537 C C . GLN A 1 100 ? -11.947 7.704 7.749 1.00 0.00 100 GLN A C 1
ATOM 1538 O O . GLN A 1 100 ? -13.019 7.165 8.037 1.00 0.00 100 GLN A O 1
ATOM 1552 N N . ARG A 1 101 ? -11.672 8.956 8.083 1.00 0.00 101 ARG A N 1
ATOM 1553 C CA . ARG A 1 101 ? -12.598 9.738 8.896 1.00 0.00 101 ARG A CA 1
ATOM 1554 C C . ARG A 1 101 ? -12.852 11.121 8.298 1.00 0.00 101 ARG A C 1
ATOM 1555 O O . ARG A 1 101 ? -13.182 12.063 9.018 1.00 0.00 101 ARG A O 1
ATOM 1576 N N . LEU A 1 102 ? -12.720 11.243 6.984 1.00 0.00 102 LEU A N 1
ATOM 1577 C CA . LEU A 1 102 ? -12.864 12.534 6.331 1.00 0.00 102 LEU A CA 1
ATOM 1578 C C . LEU A 1 102 ? -14.277 12.702 5.778 1.00 0.00 102 LEU A C 1
ATOM 1579 O O . LEU A 1 102 ? -14.636 13.766 5.267 1.00 0.00 102 LEU A O 1
ATOM 1595 N N . ARG A 1 103 ? -15.050 11.611 5.862 1.00 0.00 103 ARG A N 1
ATOM 1596 C CA . ARG A 1 103 ? -16.460 11.595 5.463 1.00 0.00 103 ARG A CA 1
ATOM 1597 C C . ARG A 1 103 ? -16.623 11.628 3.948 1.00 0.00 103 ARG A C 1
ATOM 1598 O O . ARG A 1 103 ? -17.161 12.583 3.392 1.00 0.00 103 ARG A O 1
ATOM 1619 N N . ILE A 1 104 ? -16.157 10.579 3.289 1.00 0.00 104 ILE A N 1
ATOM 1620 C CA . ILE A 1 104 ? -16.401 10.406 1.865 1.00 0.00 104 ILE A CA 1
ATOM 1621 C C . ILE A 1 104 ? -17.660 9.578 1.667 1.00 0.00 104 ILE A C 1
ATOM 1622 O O . ILE A 1 104 ? -17.728 8.437 2.120 1.00 0.00 104 ILE A O 1
ATOM 1638 N N . ASP A 1 105 ? -18.668 10.175 1.038 1.00 0.00 105 ASP A N 1
ATOM 1639 C CA . ASP A 1 105 ? -19.889 9.453 0.699 1.00 0.00 105 ASP A CA 1
ATOM 1640 C C . ASP A 1 105 ? -19.570 8.328 -0.261 1.00 0.00 105 ASP A C 1
ATOM 1641 O O . ASP A 1 105 ? -19.229 8.570 -1.417 1.00 0.00 105 ASP A O 1
ATOM 1650 N N . PRO A 1 106 ? -19.687 7.080 0.197 1.00 0.00 106 PRO A N 1
ATOM 1651 C CA . PRO A 1 106 ? -19.407 5.918 -0.638 1.00 0.00 106 PRO A CA 1
ATOM 1652 C C . PRO A 1 106 ? -20.366 5.868 -1.817 1.00 0.00 106 PRO A C 1
ATOM 1653 O O . PRO A 1 106 ? -19.993 5.496 -2.918 1.00 0.00 106 PRO A O 1
ATOM 1664 N N . ILE A 1 107 ? -21.598 6.301 -1.570 1.00 0.00 107 ILE A N 1
ATOM 1665 C CA . ILE A 1 107 ? -22.648 6.317 -2.584 1.00 0.00 107 ILE A CA 1
ATOM 1666 C C . ILE A 1 107 ? -22.382 7.368 -3.654 1.00 0.00 107 ILE A C 1
ATOM 1667 O O . ILE A 1 107 ? -22.956 7.315 -4.742 1.00 0.00 107 ILE A O 1
ATOM 1683 N N . ASN A 1 108 ? -21.507 8.311 -3.334 1.00 0.00 108 ASN A N 1
ATOM 1684 C CA . ASN A 1 108 ? -21.181 9.411 -4.233 1.00 0.00 108 ASN A CA 1
ATOM 1685 C C . ASN A 1 108 ? -20.129 8.986 -5.252 1.00 0.00 108 ASN A C 1
ATOM 1686 O O . ASN A 1 108 ? -20.014 9.574 -6.330 1.00 0.00 108 ASN A O 1
ATOM 1697 N N . GLU A 1 109 ? -19.378 7.948 -4.912 1.00 0.00 109 GLU A N 1
ATOM 1698 C CA . GLU A 1 109 ? -18.284 7.489 -5.752 1.00 0.00 109 GLU A CA 1
ATOM 1699 C C . GLU A 1 109 ? -18.809 6.729 -6.962 1.00 0.00 109 GLU A C 1
ATOM 1700 O O . GLU A 1 109 ? -20.016 6.602 -7.149 1.00 0.00 109 GLU A O 1
ATOM 1712 N N . ARG A 1 110 ? -17.899 6.237 -7.789 1.00 0.00 110 ARG A N 1
ATOM 1713 C CA . ARG A 1 110 ? -18.289 5.443 -8.947 1.00 0.00 110 ARG A CA 1
ATOM 1714 C C . ARG A 1 110 ? -17.980 3.963 -8.727 1.00 0.00 110 ARG A C 1
ATOM 1715 O O . ARG A 1 110 ? -18.733 3.099 -9.172 1.00 0.00 110 ARG A O 1
ATOM 1736 N N . SER A 1 111 ? -16.891 3.673 -8.017 1.00 0.00 111 SER A N 1
ATOM 1737 C CA . SER A 1 111 ? -16.483 2.296 -7.740 1.00 0.00 111 SER A CA 1
ATOM 1738 C C . SER A 1 111 ? -15.364 2.258 -6.704 1.00 0.00 111 SER A C 1
ATOM 1739 O O . SER A 1 111 ? -14.465 3.104 -6.708 1.00 0.00 111 SER A O 1
ATOM 1747 N N . PHE A 1 112 ? -15.426 1.281 -5.813 1.00 0.00 112 PHE A N 1
ATOM 1748 C CA . PHE A 1 112 ? -14.366 1.041 -4.850 1.00 0.00 112 PHE A CA 1
ATOM 1749 C C . PHE A 1 112 ? -14.377 -0.433 -4.458 1.00 0.00 112 PHE A C 1
ATOM 1750 O O . PHE A 1 112 ? -15.433 -1.016 -4.264 1.00 0.00 112 PHE A O 1
ATOM 1767 N N . ILE A 1 113 ? -13.218 -1.049 -4.375 1.00 0.00 113 ILE A N 1
ATOM 1768 C CA . ILE A 1 113 ? -13.151 -2.463 -4.023 1.00 0.00 113 ILE A CA 1
ATOM 1769 C C . ILE A 1 113 ? -12.431 -2.629 -2.694 1.00 0.00 113 ILE A C 1
ATOM 1770 O O . ILE A 1 113 ? -11.597 -1.805 -2.324 1.00 0.00 113 ILE A O 1
ATOM 1786 N N . CYS A 1 114 ? -12.777 -3.669 -1.966 1.00 0.00 114 CYS A N 1
ATOM 1787 C CA . CYS A 1 114 ? -12.151 -3.946 -0.700 1.00 0.00 114 CYS A CA 1
ATOM 1788 C C . CYS A 1 114 ? -11.410 -5.271 -0.746 1.00 0.00 114 CYS A C 1
ATOM 1789 O O . CYS A 1 114 ? -11.792 -6.184 -1.480 1.00 0.00 114 CYS A O 1
ATOM 1797 N N . ASN A 1 115 ? -10.347 -5.367 0.031 1.00 0.00 115 ASN A N 1
ATOM 1798 C CA . ASN A 1 115 ? -9.555 -6.579 0.091 1.00 0.00 115 ASN A CA 1
ATOM 1799 C C . ASN A 1 115 ? -9.337 -7.010 1.533 1.00 0.00 115 ASN A C 1
ATOM 1800 O O . ASN A 1 115 ? -8.725 -6.292 2.327 1.00 0.00 115 ASN A O 1
ATOM 1811 N N . TYR A 1 116 ? -9.870 -8.168 1.873 1.00 0.00 116 TYR A N 1
ATOM 1812 C CA . TYR A 1 116 ? -9.651 -8.753 3.183 1.00 0.00 116 TYR A CA 1
ATOM 1813 C C . TYR A 1 116 ? -8.437 -9.676 3.131 1.00 0.00 116 TYR A C 1
ATOM 1814 O O . TYR A 1 116 ? -8.539 -10.817 2.670 1.00 0.00 116 TYR A O 1
ATOM 1832 N N . LYS A 1 117 ? -7.293 -9.154 3.576 1.00 0.00 117 LYS A N 1
ATOM 1833 C CA . LYS A 1 117 ? -6.028 -9.897 3.605 1.00 0.00 117 LYS A CA 1
ATOM 1834 C C . LYS A 1 117 ? -5.522 -10.205 2.195 1.00 0.00 117 LYS A C 1
ATOM 1835 O O . LYS A 1 117 ? -4.585 -9.570 1.711 1.00 0.00 117 LYS A O 1
ATOM 1854 N N . GLU A 1 118 ? -6.133 -11.188 1.547 1.00 0.00 118 GLU A N 1
ATOM 1855 C CA . GLU A 1 118 ? -5.750 -11.564 0.193 1.00 0.00 118 GLU A CA 1
ATOM 1856 C C . GLU A 1 118 ? -6.973 -11.685 -0.710 1.00 0.00 118 GLU A C 1
ATOM 1857 O O . GLU A 1 118 ? -6.849 -11.964 -1.901 1.00 0.00 118 GLU A O 1
ATOM 1869 N N . HIS A 1 119 ? -8.151 -11.451 -0.149 1.00 0.00 119 HIS A N 1
ATOM 1870 C CA . HIS A 1 119 ? -9.389 -11.759 -0.850 1.00 0.00 119 HIS A CA 1
ATOM 1871 C C . HIS A 1 119 ? -10.132 -10.493 -1.277 1.00 0.00 119 HIS A C 1
ATOM 1872 O O . HIS A 1 119 ? -10.302 -9.569 -0.486 1.00 0.00 119 HIS A O 1
ATOM 1887 N N . TRP A 1 120 ? -10.602 -10.472 -2.528 1.00 0.00 120 TRP A N 1
ATOM 1888 C CA . TRP A 1 120 ? -11.201 -9.268 -3.097 1.00 0.00 120 TRP A CA 1
ATOM 1889 C C . TRP A 1 120 ? -12.714 -9.284 -3.032 1.00 0.00 120 TRP A C 1
ATOM 1890 O O . TRP A 1 120 ? -13.347 -10.336 -3.137 1.00 0.00 120 TRP A O 1
ATOM 1911 N N . PHE A 1 121 ? -13.277 -8.091 -2.899 1.00 0.00 121 PHE A N 1
ATOM 1912 C CA . PHE A 1 121 ? -14.713 -7.872 -2.981 1.00 0.00 121 PHE A CA 1
ATOM 1913 C C . PHE A 1 121 ? -14.939 -6.584 -3.765 1.00 0.00 121 PHE A C 1
ATOM 1914 O O . PHE A 1 121 ? -14.422 -5.530 -3.389 1.00 0.00 121 PHE A O 1
ATOM 1931 N N . THR A 1 122 ? -15.699 -6.662 -4.839 1.00 0.00 122 THR A N 1
ATOM 1932 C CA . THR A 1 122 ? -15.890 -5.525 -5.726 1.00 0.00 122 THR A CA 1
ATOM 1933 C C . THR A 1 122 ? -17.155 -4.744 -5.376 1.00 0.00 122 THR A C 1
ATOM 1934 O O . THR A 1 122 ? -18.231 -5.319 -5.234 1.00 0.00 122 THR A O 1
ATOM 1945 N N . VAL A 1 123 ? -17.009 -3.437 -5.203 1.00 0.00 123 VAL A N 1
ATOM 1946 C CA . VAL A 1 123 ? -18.154 -2.568 -4.989 1.00 0.00 123 VAL A CA 1
ATOM 1947 C C . VAL A 1 123 ? -18.243 -1.543 -6.109 1.00 0.00 123 VAL A C 1
ATOM 1948 O O . VAL A 1 123 ? -17.374 -0.685 -6.260 1.00 0.00 123 VAL A O 1
ATOM 1961 N N . ARG A 1 124 ? -19.288 -1.647 -6.899 1.00 0.00 124 ARG A N 1
ATOM 1962 C CA . ARG A 1 124 ? -19.450 -0.791 -8.061 1.00 0.00 124 ARG A CA 1
ATOM 1963 C C . ARG A 1 124 ? -20.815 -0.125 -8.032 1.00 0.00 124 ARG A C 1
ATOM 1964 O O . ARG A 1 124 ? -21.792 -0.737 -7.593 1.00 0.00 124 ARG A O 1
ATOM 1985 N N . LYS A 1 125 ? -20.890 1.124 -8.483 1.00 0.00 125 LYS A N 1
ATOM 1986 C CA . LYS A 1 125 ? -22.163 1.825 -8.488 1.00 0.00 125 LYS A CA 1
ATOM 1987 C C . LYS A 1 125 ? -22.896 1.539 -9.781 1.00 0.00 125 LYS A C 1
ATOM 1988 O O . LYS A 1 125 ? -22.321 1.631 -10.867 1.00 0.00 125 LYS A O 1
ATOM 2007 N N . LEU A 1 126 ? -24.143 1.145 -9.663 1.00 0.00 126 LEU A N 1
ATOM 2008 C CA . LEU A 1 126 ? -24.997 0.986 -10.806 1.00 0.00 126 LEU A CA 1
ATOM 2009 C C . LEU A 1 126 ? -26.287 1.740 -10.527 1.00 0.00 126 LEU A C 1
ATOM 2010 O O . LEU A 1 126 ? -27.005 1.420 -9.578 1.00 0.00 126 LEU A O 1
ATOM 2026 N N . GLY A 1 127 ? -26.574 2.753 -11.324 1.00 0.00 127 GLY A N 1
ATOM 2027 C CA . GLY A 1 127 ? -27.771 3.536 -11.123 1.00 0.00 127 GLY A CA 1
ATOM 2028 C C . GLY A 1 127 ? -27.708 4.392 -9.881 1.00 0.00 127 GLY A C 1
ATOM 2029 O O . GLY A 1 127 ? -26.770 5.168 -9.689 1.00 0.00 127 GLY A O 1
ATOM 2033 N N . LYS A 1 128 ? -28.708 4.235 -9.038 1.00 0.00 128 LYS A N 1
ATOM 2034 C CA . LYS A 1 128 ? -28.820 5.013 -7.819 1.00 0.00 128 LYS A CA 1
ATOM 2035 C C . LYS A 1 128 ? -28.320 4.210 -6.628 1.00 0.00 128 LYS A C 1
ATOM 2036 O O . LYS A 1 128 ? -28.508 4.610 -5.482 1.00 0.00 128 LYS A O 1
ATOM 2055 N N . GLN A 1 129 ? -27.703 3.072 -6.892 1.00 0.00 129 GLN A N 1
ATOM 2056 C CA . GLN A 1 129 ? -27.397 2.137 -5.829 1.00 0.00 129 GLN A CA 1
ATOM 2057 C C . GLN A 1 129 ? -26.098 1.394 -6.116 1.00 0.00 129 GLN A C 1
ATOM 2058 O O . GLN A 1 129 ? -25.494 1.565 -7.174 1.00 0.00 129 GLN A O 1
ATOM 2072 N N . TRP A 1 130 ? -25.669 0.582 -5.166 1.00 0.00 130 TRP A N 1
ATOM 2073 C CA . TRP A 1 130 ? -24.394 -0.100 -5.265 1.00 0.00 130 TRP A CA 1
ATOM 2074 C C . TRP A 1 130 ? -24.562 -1.602 -5.138 1.00 0.00 130 TRP A C 1
ATOM 2075 O O . TRP A 1 130 ? -25.522 -2.082 -4.530 1.00 0.00 130 TRP A O 1
ATOM 2096 N N . PHE A 1 131 ? -23.626 -2.336 -5.721 1.00 0.00 131 PHE A N 1
ATOM 2097 C CA . PHE A 1 131 ? -23.686 -3.788 -5.719 1.00 0.00 131 PHE A CA 1
ATOM 2098 C C . PHE A 1 131 ? -22.365 -4.412 -5.317 1.00 0.00 131 PHE A C 1
ATOM 2099 O O . PHE A 1 131 ? -21.300 -4.017 -5.804 1.00 0.00 131 PHE A O 1
ATOM 2116 N N . ASN A 1 132 ? -22.446 -5.367 -4.404 1.00 0.00 132 ASN A N 1
ATOM 2117 C CA . ASN A 1 132 ? -21.320 -6.202 -4.042 1.00 0.00 132 ASN A CA 1
ATOM 2118 C C . ASN A 1 132 ? -21.131 -7.311 -5.065 1.00 0.00 132 ASN A C 1
ATOM 2119 O O . ASN A 1 132 ? -22.085 -7.994 -5.444 1.00 0.00 132 ASN A O 1
ATOM 2130 N N . LEU A 1 133 ? -19.904 -7.458 -5.527 1.00 0.00 133 LEU A N 1
ATOM 2131 C CA . LEU A 1 133 ? -19.543 -8.517 -6.445 1.00 0.00 133 LEU A CA 1
ATOM 2132 C C . LEU A 1 133 ? -18.292 -9.226 -5.931 1.00 0.00 133 LEU A C 1
ATOM 2133 O O . LEU A 1 133 ? -17.203 -8.665 -5.929 1.00 0.00 133 LEU A O 1
ATOM 2149 N N . ASN A 1 134 ? -18.450 -10.460 -5.511 1.00 0.00 134 ASN A N 1
ATOM 2150 C CA . ASN A 1 134 ? -17.395 -11.178 -4.802 1.00 0.00 134 ASN A CA 1
ATOM 2151 C C . ASN A 1 134 ? -16.862 -12.314 -5.668 1.00 0.00 134 ASN A C 1
ATOM 2152 O O . ASN A 1 134 ? -17.450 -12.627 -6.704 1.00 0.00 134 ASN A O 1
ATOM 2163 N N . SER A 1 135 ? -15.752 -12.913 -5.252 1.00 0.00 135 SER A N 1
ATOM 2164 C CA . SER A 1 135 ? -15.135 -14.005 -5.988 1.00 0.00 135 SER A CA 1
ATOM 2165 C C . SER A 1 135 ? -16.159 -15.101 -6.274 1.00 0.00 135 SER A C 1
ATOM 2166 O O . SER A 1 135 ? -16.345 -15.512 -7.418 1.00 0.00 135 SER A O 1
ATOM 2174 N N . LEU A 1 136 ? -16.854 -15.528 -5.225 1.00 0.00 136 LEU A N 1
ATOM 2175 C CA . LEU A 1 136 ? -17.824 -16.608 -5.339 1.00 0.00 136 LEU A CA 1
ATOM 2176 C C . LEU A 1 136 ? -19.250 -16.072 -5.252 1.00 0.00 136 LEU A C 1
ATOM 2177 O O . LEU A 1 136 ? -20.182 -16.812 -4.931 1.00 0.00 136 LEU A O 1
ATOM 2193 N N . LEU A 1 137 ? -19.415 -14.779 -5.517 1.00 0.00 137 LEU A N 1
ATOM 2194 C CA . LEU A 1 137 ? -20.740 -14.167 -5.537 1.00 0.00 137 LEU A CA 1
ATOM 2195 C C . LEU A 1 137 ? -21.514 -14.679 -6.733 1.00 0.00 137 LEU A C 1
ATOM 2196 O O . LEU A 1 137 ? -21.043 -14.578 -7.868 1.00 0.00 137 LEU A O 1
ATOM 2212 N N . THR A 1 138 ? -22.697 -15.219 -6.473 1.00 0.00 138 THR A N 1
ATOM 2213 C CA . THR A 1 138 ? -23.594 -15.682 -7.523 1.00 0.00 138 THR A CA 1
ATOM 2214 C C . THR A 1 138 ? -23.882 -14.575 -8.539 1.00 0.00 138 THR A C 1
ATOM 2215 O O . THR A 1 138 ? -24.379 -14.836 -9.634 1.00 0.00 138 THR A O 1
ATOM 2226 N N . GLY A 1 139 ? -23.560 -13.345 -8.169 1.00 0.00 139 GLY A N 1
ATOM 2227 C CA . GLY A 1 139 ? -23.660 -12.245 -9.086 1.00 0.00 139 GLY A CA 1
ATOM 2228 C C . GLY A 1 139 ? -23.622 -10.924 -8.361 1.00 0.00 139 GLY A C 1
ATOM 2229 O O . GLY A 1 139 ? -22.672 -10.657 -7.632 1.00 0.00 139 GLY A O 1
ATOM 2233 N N . PRO A 1 140 ? -24.632 -10.078 -8.551 1.00 0.00 140 PRO A N 1
ATOM 2234 C CA . PRO A 1 140 ? -24.749 -8.808 -7.850 1.00 0.00 140 PRO A CA 1
ATOM 2235 C C . PRO A 1 140 ? -25.536 -8.904 -6.554 1.00 0.00 140 PRO A C 1
ATOM 2236 O O . PRO A 1 140 ? -26.667 -9.394 -6.514 1.00 0.00 140 PRO A O 1
ATOM 2247 N N . GLU A 1 141 ? -24.915 -8.434 -5.492 1.00 0.00 141 GLU A N 1
ATOM 2248 C CA . GLU A 1 141 ? -25.556 -8.361 -4.204 1.00 0.00 141 GLU A CA 1
ATOM 2249 C C . GLU A 1 141 ? -25.903 -6.911 -3.885 1.00 0.00 141 GLU A C 1
ATOM 2250 O O . GLU A 1 141 ? -25.019 -6.069 -3.738 1.00 0.00 141 GLU A O 1
ATOM 2262 N N . LEU A 1 142 ? -27.191 -6.631 -3.808 1.00 0.00 142 LEU A N 1
ATOM 2263 C CA . LEU A 1 142 ? -27.695 -5.286 -3.606 1.00 0.00 142 LEU A CA 1
ATOM 2264 C C . LEU A 1 142 ? -27.211 -4.675 -2.292 1.00 0.00 142 LEU A C 1
ATOM 2265 O O . LEU A 1 142 ? -27.064 -5.366 -1.282 1.00 0.00 142 LEU A O 1
ATOM 2281 N N . ILE A 1 143 ? -27.004 -3.366 -2.327 1.00 0.00 143 ILE A N 1
ATOM 2282 C CA . ILE A 1 143 ? -26.602 -2.591 -1.163 1.00 0.00 143 ILE A CA 1
ATOM 2283 C C . ILE A 1 143 ? -27.241 -1.212 -1.263 1.00 0.00 143 ILE A C 1
ATOM 2284 O O . ILE A 1 143 ? -26.907 -0.433 -2.154 1.00 0.00 143 ILE A O 1
ATOM 2300 N N . SER A 1 144 ? -28.187 -0.933 -0.382 1.00 0.00 144 SER A N 1
ATOM 2301 C CA . SER A 1 144 ? -28.882 0.346 -0.387 1.00 0.00 144 SER A CA 1
ATOM 2302 C C . SER A 1 144 ? -27.929 1.492 -0.054 1.00 0.00 144 SER A C 1
ATOM 2303 O O . SER A 1 144 ? -26.904 1.270 0.589 1.00 0.00 144 SER A O 1
ATOM 2311 N N . ASP A 1 145 ? -28.256 2.693 -0.533 1.00 0.00 145 ASP A N 1
ATOM 2312 C CA . ASP A 1 145 ? -27.474 3.906 -0.263 1.00 0.00 145 ASP A CA 1
ATOM 2313 C C . ASP A 1 145 ? -26.910 3.933 1.158 1.00 0.00 145 ASP A C 1
ATOM 2314 O O . ASP A 1 145 ? -25.710 4.123 1.364 1.00 0.00 145 ASP A O 1
ATOM 2323 N N . THR A 1 146 ? -27.774 3.718 2.127 1.00 0.00 146 THR A N 1
ATOM 2324 C CA . THR A 1 146 ? -27.388 3.778 3.523 1.00 0.00 146 THR A CA 1
ATOM 2325 C C . THR A 1 146 ? -26.632 2.528 3.950 1.00 0.00 146 THR A C 1
ATOM 2326 O O . THR A 1 146 ? -25.663 2.594 4.718 1.00 0.00 146 THR A O 1
ATOM 2337 N N . TYR A 1 147 ? -27.053 1.389 3.421 1.00 0.00 147 TYR A N 1
ATOM 2338 C CA . TYR A 1 147 ? -26.403 0.134 3.736 1.00 0.00 147 TYR A CA 1
ATOM 2339 C C . TYR A 1 147 ? -24.980 0.134 3.189 1.00 0.00 147 TYR A C 1
ATOM 2340 O O . TYR A 1 147 ? -24.167 -0.686 3.580 1.00 0.00 147 TYR A O 1
ATOM 2358 N N . LEU A 1 148 ? -24.675 1.057 2.284 1.00 0.00 148 LEU A N 1
ATOM 2359 C CA . LEU A 1 148 ? -23.316 1.183 1.793 1.00 0.00 148 LEU A CA 1
ATOM 2360 C C . LEU A 1 148 ? -22.427 1.744 2.895 1.00 0.00 148 LEU A C 1
ATOM 2361 O O . LEU A 1 148 ? -21.447 1.114 3.280 1.00 0.00 148 LEU A O 1
ATOM 2377 N N . ALA A 1 149 ? -22.785 2.920 3.415 1.00 0.00 149 ALA A N 1
ATOM 2378 C CA . ALA A 1 149 ? -22.159 3.462 4.628 1.00 0.00 149 ALA A CA 1
ATOM 2379 C C . ALA A 1 149 ? -22.076 2.418 5.746 1.00 0.00 149 ALA A C 1
ATOM 2380 O O . ALA A 1 149 ? -21.197 2.482 6.609 1.00 0.00 149 ALA A O 1
ATOM 2387 N N . LEU A 1 150 ? -22.945 1.418 5.680 1.00 0.00 150 LEU A N 1
ATOM 2388 C CA . LEU A 1 150 ? -22.958 0.372 6.687 1.00 0.00 150 LEU A CA 1
ATOM 2389 C C . LEU A 1 150 ? -21.902 -0.665 6.320 1.00 0.00 150 LEU A C 1
ATOM 2390 O O . LEU A 1 150 ? -21.066 -1.041 7.141 1.00 0.00 150 LEU A O 1
ATOM 2406 N N . PHE A 1 151 ? -21.960 -1.103 5.067 1.00 0.00 151 PHE A N 1
ATOM 2407 C CA . PHE A 1 151 ? -20.977 -2.009 4.486 1.00 0.00 151 PHE A CA 1
ATOM 2408 C C . PHE A 1 151 ? -19.554 -1.526 4.783 1.00 0.00 151 PHE A C 1
ATOM 2409 O O . PHE A 1 151 ? -18.772 -2.248 5.396 1.00 0.00 151 PHE A O 1
ATOM 2426 N N . LEU A 1 152 ? -19.240 -0.287 4.383 1.00 0.00 152 LEU A N 1
ATOM 2427 C CA . LEU A 1 152 ? -17.891 0.257 4.559 1.00 0.00 152 LEU A CA 1
ATOM 2428 C C . LEU A 1 152 ? -17.490 0.303 6.030 1.00 0.00 152 LEU A C 1
ATOM 2429 O O . LEU A 1 152 ? -16.350 -0.021 6.376 1.00 0.00 152 LEU A O 1
ATOM 2445 N N . ALA A 1 153 ? -18.415 0.708 6.901 1.00 0.00 153 ALA A N 1
ATOM 2446 C CA . ALA A 1 153 ? -18.101 0.810 8.321 1.00 0.00 153 ALA A CA 1
ATOM 2447 C C . ALA A 1 153 ? -17.790 -0.563 8.902 1.00 0.00 153 ALA A C 1
ATOM 2448 O O . ALA A 1 153 ? -16.870 -0.714 9.710 1.00 0.00 153 ALA A O 1
ATOM 2455 N N . GLN A 1 154 ? -18.540 -1.566 8.465 1.00 0.00 154 GLN A N 1
ATOM 2456 C CA . GLN A 1 154 ? -18.319 -2.930 8.919 1.00 0.00 154 GLN A CA 1
ATOM 2457 C C . GLN A 1 154 ? -16.971 -3.427 8.453 1.00 0.00 154 GLN A C 1
ATOM 2458 O O . GLN A 1 154 ? -16.311 -4.184 9.148 1.00 0.00 154 GLN A O 1
ATOM 2472 N N . LEU A 1 155 ? -16.568 -2.986 7.277 1.00 0.00 155 LEU A N 1
ATOM 2473 C CA . LEU A 1 155 ? -15.309 -3.411 6.696 1.00 0.00 155 LEU A CA 1
ATOM 2474 C C . LEU A 1 155 ? -14.146 -3.052 7.601 1.00 0.00 155 LEU A C 1
ATOM 2475 O O . LEU A 1 155 ? -13.347 -3.906 7.979 1.00 0.00 155 LEU A O 1
ATOM 2491 N N . GLN A 1 156 ? -14.062 -1.785 7.954 1.00 0.00 156 GLN A N 1
ATOM 2492 C CA . GLN A 1 156 ? -12.965 -1.292 8.763 1.00 0.00 156 GLN A CA 1
ATOM 2493 C C . GLN A 1 156 ? -13.032 -1.852 10.180 1.00 0.00 156 GLN A C 1
ATOM 2494 O O . GLN A 1 156 ? -12.014 -1.971 10.860 1.00 0.00 156 GLN A O 1
ATOM 2508 N N . GLN A 1 157 ? -14.230 -2.218 10.614 1.00 0.00 157 GLN A N 1
ATOM 2509 C CA . GLN A 1 157 ? -14.415 -2.809 11.932 1.00 0.00 157 GLN A CA 1
ATOM 2510 C C . GLN A 1 157 ? -14.199 -4.323 11.891 1.00 0.00 157 GLN A C 1
ATOM 2511 O O . GLN A 1 157 ? -14.108 -4.974 12.931 1.00 0.00 157 GLN A O 1
ATOM 2525 N N . GLU A 1 158 ? -14.113 -4.876 10.688 1.00 0.00 158 GLU A N 1
ATOM 2526 C CA . GLU A 1 158 ? -13.961 -6.315 10.515 1.00 0.00 158 GLU A CA 1
ATOM 2527 C C . GLU A 1 158 ? -12.527 -6.665 10.105 1.00 0.00 158 GLU A C 1
ATOM 2528 O O . GLU A 1 158 ? -12.023 -7.748 10.416 1.00 0.00 158 GLU A O 1
ATOM 2540 N N . GLY A 1 159 ? -11.874 -5.743 9.411 1.00 0.00 159 GLY A N 1
ATOM 2541 C CA . GLY A 1 159 ? -10.506 -5.967 8.979 1.00 0.00 159 GLY A CA 1
ATOM 2542 C C . GLY A 1 159 ? -10.360 -5.911 7.470 1.00 0.00 159 GLY A C 1
ATOM 2543 O O . GLY A 1 159 ? -9.546 -6.632 6.890 1.00 0.00 159 GLY A O 1
ATOM 2547 N N . TYR A 1 160 ? -11.156 -5.063 6.834 1.00 0.00 160 TYR A N 1
ATOM 2548 C CA . TYR A 1 160 ? -11.118 -4.908 5.385 1.00 0.00 160 TYR A CA 1
ATOM 2549 C C . TYR A 1 160 ? -10.309 -3.697 4.972 1.00 0.00 160 TYR A C 1
ATOM 2550 O O . TYR A 1 160 ? -10.553 -2.583 5.440 1.00 0.00 160 TYR A O 1
ATOM 2568 N N . SER A 1 161 ? -9.364 -3.912 4.082 1.00 0.00 161 SER A N 1
ATOM 2569 C CA . SER A 1 161 ? -8.668 -2.814 3.447 1.00 0.00 161 SER A CA 1
ATOM 2570 C C . SER A 1 161 ? -9.478 -2.357 2.239 1.00 0.00 161 SER A C 1
ATOM 2571 O O . SER A 1 161 ? -9.511 -3.028 1.216 1.00 0.00 161 SER A O 1
ATOM 2579 N N . ILE A 1 162 ? -10.164 -1.237 2.385 1.00 0.00 162 ILE A N 1
ATOM 2580 C CA . ILE A 1 162 ? -11.033 -0.722 1.329 1.00 0.00 162 ILE A CA 1
ATOM 2581 C C . ILE A 1 162 ? -10.268 0.274 0.464 1.00 0.00 162 ILE A C 1
ATOM 2582 O O . ILE A 1 162 ? -9.389 0.975 0.963 1.00 0.00 162 ILE A O 1
ATOM 2598 N N . PHE A 1 163 ? -10.627 0.372 -0.810 1.00 0.00 163 PHE A N 1
ATOM 2599 C CA . PHE A 1 163 ? -9.877 1.187 -1.759 1.00 0.00 163 PHE A CA 1
ATOM 2600 C C . PHE A 1 163 ? -10.845 1.888 -2.705 1.00 0.00 163 PHE A C 1
ATOM 2601 O O . PHE A 1 163 ? -11.571 1.239 -3.456 1.00 0.00 163 PHE A O 1
ATOM 2618 N N . VAL A 1 164 ? -10.833 3.211 -2.673 1.00 0.00 164 VAL A N 1
ATOM 2619 C CA . VAL A 1 164 ? -11.800 4.013 -3.406 1.00 0.00 164 VAL A CA 1
ATOM 2620 C C . VAL A 1 164 ? -11.231 4.465 -4.743 1.00 0.00 164 VAL A C 1
ATOM 2621 O O . VAL A 1 164 ? -10.372 5.348 -4.796 1.00 0.00 164 VAL A O 1
ATOM 2634 N N . VAL A 1 165 ? -11.688 3.831 -5.818 1.00 0.00 165 VAL A N 1
ATOM 2635 C CA . VAL A 1 165 ? -11.303 4.247 -7.156 1.00 0.00 165 VAL A CA 1
ATOM 2636 C C . VAL A 1 165 ? -11.900 5.613 -7.467 1.00 0.00 165 VAL A C 1
ATOM 2637 O O . VAL A 1 165 ? -13.110 5.819 -7.376 1.00 0.00 165 VAL A O 1
ATOM 2650 N N . LYS A 1 166 ? -11.024 6.536 -7.810 1.00 0.00 166 LYS A N 1
ATOM 2651 C CA . LYS A 1 166 ? -11.381 7.927 -8.050 1.00 0.00 166 LYS A CA 1
ATOM 2652 C C . LYS A 1 166 ? -11.114 8.287 -9.506 1.00 0.00 166 LYS A C 1
ATOM 2653 O O . LYS A 1 166 ? -10.018 8.045 -10.015 1.00 0.00 166 LYS A O 1
ATOM 2672 N N . GLY A 1 167 ? -12.100 8.854 -10.181 1.00 0.00 167 GLY A N 1
ATOM 2673 C CA . GLY A 1 167 ? -11.907 9.245 -11.561 1.00 0.00 167 GLY A CA 1
ATOM 2674 C C . GLY A 1 167 ? -13.059 8.827 -12.451 1.00 0.00 167 GLY A C 1
ATOM 2675 O O . GLY A 1 167 ? -14.124 8.445 -11.961 1.00 0.00 167 GLY A O 1
ATOM 2679 N N . ASP A 1 168 ? -12.840 8.879 -13.756 1.00 0.00 168 ASP A N 1
ATOM 2680 C CA . ASP A 1 168 ? -13.879 8.530 -14.718 1.00 0.00 168 ASP A CA 1
ATOM 2681 C C . ASP A 1 168 ? -13.787 7.068 -15.113 1.00 0.00 168 ASP A C 1
ATOM 2682 O O . ASP A 1 168 ? -12.734 6.584 -15.530 1.00 0.00 168 ASP A O 1
ATOM 2691 N N . LEU A 1 169 ? -14.905 6.376 -14.989 1.00 0.00 169 LEU A N 1
ATOM 2692 C CA . LEU A 1 169 ? -14.967 4.954 -15.265 1.00 0.00 169 LEU A CA 1
ATOM 2693 C C . LEU A 1 169 ? -15.651 4.697 -16.600 1.00 0.00 169 LEU A C 1
ATOM 2694 O O . LEU A 1 169 ? -16.402 5.541 -17.090 1.00 0.00 169 LEU A O 1
ATOM 2710 N N . PRO A 1 170 ? -15.381 3.537 -17.217 1.00 0.00 170 PRO A N 1
ATOM 2711 C CA . PRO A 1 170 ? -16.075 3.107 -18.432 1.00 0.00 170 PRO A CA 1
ATOM 2712 C C . PRO A 1 170 ? -17.527 2.758 -18.129 1.00 0.00 170 PRO A C 1
ATOM 2713 O O . PRO A 1 170 ? -17.846 1.620 -17.789 1.00 0.00 170 PRO A O 1
ATOM 2724 N N . ASP A 1 171 ? -18.396 3.752 -18.243 1.00 0.00 171 ASP A N 1
ATOM 2725 C CA . ASP A 1 171 ? -19.788 3.611 -17.842 1.00 0.00 171 ASP A CA 1
ATOM 2726 C C . ASP A 1 171 ? -20.512 2.593 -18.708 1.00 0.00 171 ASP A C 1
ATOM 2727 O O . ASP A 1 171 ? -20.523 2.698 -19.934 1.00 0.00 171 ASP A O 1
ATOM 2736 N N . CYS A 1 172 ? -21.118 1.616 -18.061 1.00 0.00 172 CYS A N 1
ATOM 2737 C CA . CYS A 1 172 ? -21.891 0.604 -18.754 1.00 0.00 172 CYS A CA 1
ATOM 2738 C C . CYS A 1 172 ? -23.380 0.912 -18.632 1.00 0.00 172 CYS A C 1
ATOM 2739 O O . CYS A 1 172 ? -23.797 1.683 -17.764 1.00 0.00 172 CYS A O 1
ATOM 2747 N N . GLU A 1 173 ? -24.179 0.291 -19.499 1.00 0.00 173 GLU A N 1
ATOM 2748 C CA . GLU A 1 173 ? -25.628 0.508 -19.526 1.00 0.00 173 GLU A CA 1
ATOM 2749 C C . GLU A 1 173 ? -26.285 0.069 -18.220 1.00 0.00 173 GLU A C 1
ATOM 2750 O O . GLU A 1 173 ? -27.435 0.412 -17.949 1.00 0.00 173 GLU A O 1
ATOM 2762 N N . ALA A 1 174 ? -25.546 -0.677 -17.409 1.00 0.00 174 ALA A N 1
ATOM 2763 C CA . ALA A 1 174 ? -26.048 -1.151 -16.130 1.00 0.00 174 ALA A CA 1
ATOM 2764 C C . ALA A 1 174 ? -26.383 0.012 -15.209 1.00 0.00 174 ALA A C 1
ATOM 2765 O O . ALA A 1 174 ? -27.360 -0.036 -14.467 1.00 0.00 174 ALA A O 1
ATOM 2772 N N . ASP A 1 175 ? -25.579 1.066 -15.277 1.00 0.00 175 ASP A N 1
ATOM 2773 C CA . ASP A 1 175 ? -25.770 2.225 -14.419 1.00 0.00 175 ASP A CA 1
ATOM 2774 C C . ASP A 1 175 ? -27.011 2.990 -14.848 1.00 0.00 175 ASP A C 1
ATOM 2775 O O . ASP A 1 175 ? -27.694 3.614 -14.038 1.00 0.00 175 ASP A O 1
ATOM 2784 N N . GLN A 1 176 ? -27.317 2.915 -16.127 1.00 0.00 176 GLN A N 1
ATOM 2785 C CA . GLN A 1 176 ? -28.462 3.614 -16.668 1.00 0.00 176 GLN A CA 1
ATOM 2786 C C . GLN A 1 176 ? -29.737 2.825 -16.395 1.00 0.00 176 GLN A C 1
ATOM 2787 O O . GLN A 1 176 ? -30.795 3.403 -16.159 1.00 0.00 176 GLN A O 1
ATOM 2801 N N . LEU A 1 177 ? -29.622 1.502 -16.392 1.00 0.00 177 LEU A N 1
ATOM 2802 C CA . LEU A 1 177 ? -30.793 0.646 -16.256 1.00 0.00 177 LEU A CA 1
ATOM 2803 C C . LEU A 1 177 ? -30.874 0.014 -14.868 1.00 0.00 177 LEU A C 1
ATOM 2804 O O . LEU A 1 177 ? -31.473 -1.046 -14.693 1.00 0.00 177 LEU A O 1
ATOM 2820 N N . LEU A 1 178 ? -30.265 0.651 -13.880 1.00 0.00 178 LEU A N 1
ATOM 2821 C CA . LEU A 1 178 ? -30.379 0.182 -12.506 1.00 0.00 178 LEU A CA 1
ATOM 2822 C C . LEU A 1 178 ? -31.442 0.969 -11.760 1.00 0.00 178 LEU A C 1
ATOM 2823 O O . LEU A 1 178 ? -31.562 0.886 -10.541 1.00 0.00 178 LEU A O 1
ATOM 2839 N N . GLN A 1 179 ? -32.197 1.753 -12.497 1.00 0.00 179 GLN A N 1
ATOM 2840 C CA . GLN A 1 179 ? -33.322 2.464 -11.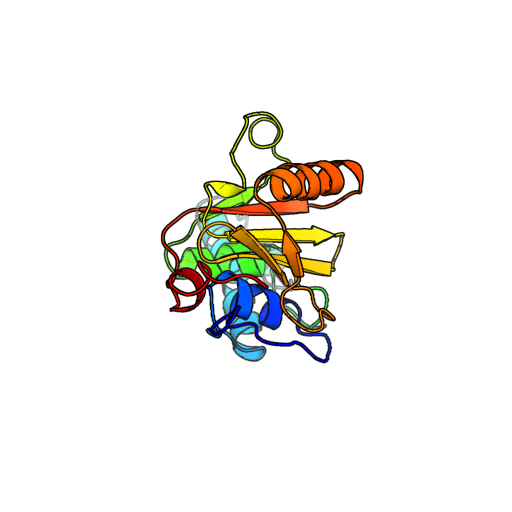919 1.00 0.00 179 GLN A CA 1
ATOM 2841 C C . GLN A 1 179 ? -34.433 1.467 -11.590 1.00 0.00 179 GLN A C 1
ATOM 2842 O O . GLN A 1 179 ? -35.366 1.766 -10.845 1.00 0.00 179 GLN A O 1
ATOM 2856 N N . MET A 1 180 ? -34.304 0.278 -12.161 1.00 0.00 180 MET A N 1
ATOM 2857 C CA . MET A 1 180 ? -35.210 -0.829 -11.896 1.00 0.00 180 MET A CA 1
ATOM 2858 C C . MET A 1 180 ? -34.543 -1.841 -10.980 1.00 0.00 180 MET A C 1
ATOM 2859 O O . MET A 1 180 ? -33.592 -2.524 -11.371 1.00 0.00 180 MET A O 1
ATOM 2873 N N . ILE A 1 181 ? -35.028 -1.916 -9.756 1.00 0.00 181 ILE A N 1
ATOM 2874 C CA . ILE A 1 181 ? -34.524 -2.875 -8.789 1.00 0.00 181 ILE A CA 1
ATOM 2875 C C . ILE A 1 181 ? -35.684 -3.655 -8.196 1.00 0.00 181 ILE A C 1
ATOM 2876 O O . ILE A 1 181 ? -36.618 -3.054 -7.662 1.00 0.00 181 ILE A O 1
ATOM 2892 N N . ARG A 1 182 ? -35.608 -4.986 -8.304 1.00 0.00 182 ARG A N 1
ATOM 2893 C CA . ARG A 1 182 ? -36.618 -5.908 -7.766 1.00 0.00 182 ARG A CA 1
ATOM 2894 C C . ARG A 1 182 ? -38.046 -5.432 -8.039 1.00 0.00 182 ARG A C 1
ATOM 2895 O O . ARG A 1 182 ? -38.501 -5.568 -9.193 1.00 0.00 182 ARG A O 1
ATOM 2917 N N . MET A 1 1 ? -31.751 -3.935 -11.736 1.00 0.00 1 MET A N 2
ATOM 2918 C CA . MET A 1 1 ? -30.464 -4.646 -11.933 1.00 0.00 1 MET A CA 2
ATOM 2919 C C . MET A 1 1 ? -30.340 -5.074 -13.386 1.00 0.00 1 MET A C 2
ATOM 2920 O O . MET A 1 1 ? -30.140 -6.246 -13.691 1.00 0.00 1 MET A O 2
ATOM 2936 N N . GLU A 1 2 ? -30.462 -4.101 -14.274 1.00 0.00 2 GLU A N 2
ATOM 2937 C CA . GLU A 1 2 ? -30.577 -4.362 -15.694 1.00 0.00 2 GLU A CA 2
ATOM 2938 C C . GLU A 1 2 ? -29.222 -4.634 -16.341 1.00 0.00 2 GLU A C 2
ATOM 2939 O O . GLU A 1 2 ? -28.936 -5.756 -16.753 1.00 0.00 2 GLU A O 2
ATOM 2951 N N . SER A 1 3 ? -28.379 -3.614 -16.404 1.00 0.00 3 SER A N 2
ATOM 2952 C CA . SER A 1 3 ? -27.167 -3.689 -17.210 1.00 0.00 3 SER A CA 2
ATOM 2953 C C . SER A 1 3 ? -25.910 -3.916 -16.367 1.00 0.00 3 SER A C 2
ATOM 2954 O O . SER A 1 3 ? -24.803 -3.622 -16.822 1.00 0.00 3 SER A O 2
ATOM 2962 N N . ILE A 1 4 ? -26.062 -4.423 -15.146 1.00 0.00 4 ILE A N 2
ATOM 2963 C CA . ILE A 1 4 ? -24.894 -4.715 -14.316 1.00 0.00 4 ILE A CA 2
ATOM 2964 C C . ILE A 1 4 ? -24.029 -5.761 -15.005 1.00 0.00 4 ILE A C 2
ATOM 2965 O O . ILE A 1 4 ? -24.422 -6.925 -15.100 1.00 0.00 4 ILE A O 2
ATOM 2981 N N . PHE A 1 5 ? -22.862 -5.359 -15.490 1.00 0.00 5 PHE A N 2
ATOM 2982 C CA . PHE A 1 5 ? -22.000 -6.298 -16.183 1.00 0.00 5 PHE A CA 2
ATOM 2983 C C . PHE A 1 5 ? -21.296 -7.204 -15.179 1.00 0.00 5 PHE A C 2
ATOM 2984 O O . PHE A 1 5 ? -20.222 -6.880 -14.658 1.00 0.00 5 PHE A O 2
ATOM 3001 N N . HIS A 1 6 ? -21.940 -8.319 -14.885 1.00 0.00 6 HIS A N 2
ATOM 3002 C CA . HIS A 1 6 ? -21.362 -9.375 -14.078 1.00 0.00 6 HIS A CA 2
ATOM 3003 C C . HIS A 1 6 ? -21.661 -10.728 -14.710 1.00 0.00 6 HIS A C 2
ATOM 3004 O O . HIS A 1 6 ? -22.823 -11.073 -14.915 1.00 0.00 6 HIS A O 2
ATOM 3019 N N . GLU A 1 7 ? -20.625 -11.484 -15.018 1.00 0.00 7 GLU A N 2
ATOM 3020 C CA . GLU A 1 7 ? -20.813 -12.862 -15.434 1.00 0.00 7 GLU A CA 2
ATOM 3021 C C . GLU A 1 7 ? -20.970 -13.760 -14.214 1.00 0.00 7 GLU A C 2
ATOM 3022 O O . GLU A 1 7 ? -22.066 -13.909 -13.686 1.00 0.00 7 GLU A O 2
ATOM 3034 N N . LYS A 1 8 ? -19.862 -14.332 -13.757 1.00 0.00 8 LYS A N 2
ATOM 3035 C CA . LYS A 1 8 ? -19.830 -15.087 -12.517 1.00 0.00 8 LYS A CA 2
ATOM 3036 C C . LYS A 1 8 ? -18.403 -15.531 -12.251 1.00 0.00 8 LYS A C 2
ATOM 3037 O O . LYS A 1 8 ? -17.794 -16.204 -13.077 1.00 0.00 8 LYS A O 2
ATOM 3056 N N . GLN A 1 9 ? -17.868 -15.148 -11.110 1.00 0.00 9 GLN A N 2
ATOM 3057 C CA . GLN A 1 9 ? -16.541 -15.600 -10.730 1.00 0.00 9 GLN A CA 2
ATOM 3058 C C . GLN A 1 9 ? -16.637 -16.819 -9.823 1.00 0.00 9 GLN A C 2
ATOM 3059 O O . GLN A 1 9 ? -17.214 -16.762 -8.742 1.00 0.00 9 GLN A O 2
ATOM 3073 N N . GLU A 1 10 ? -16.107 -17.928 -10.301 1.00 0.00 10 GLU A N 2
ATOM 3074 C CA . GLU A 1 10 ? -15.940 -19.115 -9.484 1.00 0.00 10 GLU A CA 2
ATOM 3075 C C . GLU A 1 10 ? -14.559 -19.710 -9.715 1.00 0.00 10 GLU A C 2
ATOM 3076 O O . GLU A 1 10 ? -14.297 -20.309 -10.759 1.00 0.00 10 GLU A O 2
ATOM 3088 N N . GLY A 1 11 ? -13.675 -19.525 -8.751 1.00 0.00 11 GLY A N 2
ATOM 3089 C CA . GLY A 1 11 ? -12.314 -19.991 -8.898 1.00 0.00 11 GLY A CA 2
ATOM 3090 C C . GLY A 1 11 ? -11.325 -19.097 -8.181 1.00 0.00 11 GLY A C 2
ATOM 3091 O O . GLY A 1 11 ? -11.701 -18.342 -7.280 1.00 0.00 11 GLY A O 2
ATOM 3095 N N . SER A 1 12 ? -10.070 -19.156 -8.600 1.00 0.00 12 SER A N 2
ATOM 3096 C CA . SER A 1 12 ? -8.995 -18.452 -7.914 1.00 0.00 12 SER A CA 2
ATOM 3097 C C . SER A 1 12 ? -8.673 -17.113 -8.580 1.00 0.00 12 SER A C 2
ATOM 3098 O O . SER A 1 12 ? -8.028 -16.256 -7.978 1.00 0.00 12 SER A O 2
ATOM 3106 N N . LEU A 1 13 ? -9.121 -16.927 -9.816 1.00 0.00 13 LEU A N 2
ATOM 3107 C CA . LEU A 1 13 ? -8.832 -15.693 -10.554 1.00 0.00 13 LEU A CA 2
ATOM 3108 C C . LEU A 1 13 ? -9.683 -14.527 -10.056 1.00 0.00 13 LEU A C 2
ATOM 3109 O O . LEU A 1 13 ? -10.512 -13.981 -10.786 1.00 0.00 13 LEU A O 2
ATOM 3125 N N . CYS A 1 14 ? -9.446 -14.129 -8.818 1.00 0.00 14 CYS A N 2
ATOM 3126 C CA . CYS A 1 14 ? -10.221 -13.076 -8.194 1.00 0.00 14 CYS A CA 2
ATOM 3127 C C . CYS A 1 14 ? -9.866 -11.708 -8.783 1.00 0.00 14 CYS A C 2
ATOM 3128 O O . CYS A 1 14 ? -10.714 -10.819 -8.831 1.00 0.00 14 CYS A O 2
ATOM 3136 N N . ALA A 1 15 ? -8.621 -11.542 -9.249 1.00 0.00 15 ALA A N 2
ATOM 3137 C CA . ALA A 1 15 ? -8.223 -10.297 -9.916 1.00 0.00 15 ALA A CA 2
ATOM 3138 C C . ALA A 1 15 ? -9.096 -10.060 -11.131 1.00 0.00 15 ALA A C 2
ATOM 3139 O O . ALA A 1 15 ? -9.525 -8.940 -11.394 1.00 0.00 15 ALA A O 2
ATOM 3146 N N . GLN A 1 16 ? -9.373 -11.137 -11.853 1.00 0.00 16 GLN A N 2
ATOM 3147 C CA . GLN A 1 16 ? -10.213 -11.071 -13.033 1.00 0.00 16 GLN A CA 2
ATOM 3148 C C . GLN A 1 16 ? -11.599 -10.598 -12.644 1.00 0.00 16 GLN A C 2
ATOM 3149 O O . GLN A 1 16 ? -12.128 -9.659 -13.224 1.00 0.00 16 GLN A O 2
ATOM 3163 N N . HIS A 1 17 ? -12.164 -11.240 -11.632 1.00 0.00 17 HIS A N 2
ATOM 3164 C CA . HIS A 1 17 ? -13.460 -10.845 -11.102 1.00 0.00 17 HIS A CA 2
ATOM 3165 C C . HIS A 1 17 ? -13.477 -9.367 -10.713 1.00 0.00 17 HIS A C 2
ATOM 3166 O O . HIS A 1 17 ? -14.283 -8.591 -11.224 1.00 0.00 17 HIS A O 2
ATOM 3181 N N . CYS A 1 18 ? -12.586 -8.998 -9.810 1.00 0.00 18 CYS A N 2
ATOM 3182 C CA . CYS A 1 18 ? -12.615 -7.681 -9.196 1.00 0.00 18 CYS A CA 2
ATOM 3183 C C . CYS A 1 18 ? -12.323 -6.577 -10.193 1.00 0.00 18 CYS A C 2
ATOM 3184 O O . CYS A 1 18 ? -12.962 -5.533 -10.159 1.00 0.00 18 CYS A O 2
ATOM 3192 N N . LEU A 1 19 ? -11.375 -6.803 -11.082 1.00 0.00 19 LEU A N 2
ATOM 3193 C CA . LEU A 1 19 ? -10.977 -5.772 -12.022 1.00 0.00 19 LEU A CA 2
ATOM 3194 C C . LEU A 1 19 ? -11.990 -5.651 -13.154 1.00 0.00 19 LEU A C 2
ATOM 3195 O O . LEU A 1 19 ? -12.314 -4.545 -13.592 1.00 0.00 19 LEU A O 2
ATOM 3211 N N . ASN A 1 20 ? -12.499 -6.791 -13.612 1.00 0.00 20 ASN A N 2
ATOM 3212 C CA . ASN A 1 20 ? -13.484 -6.815 -14.688 1.00 0.00 20 ASN A CA 2
ATOM 3213 C C . ASN A 1 20 ? -14.834 -6.349 -14.189 1.00 0.00 20 ASN A C 2
ATOM 3214 O O . ASN A 1 20 ? -15.738 -6.060 -14.963 1.00 0.00 20 ASN A O 2
ATOM 3225 N N . ASN A 1 21 ? -15.001 -6.320 -12.892 1.00 0.00 21 ASN A N 2
ATOM 3226 C CA . ASN A 1 21 ? -16.126 -5.617 -12.340 1.00 0.00 21 ASN A CA 2
ATOM 3227 C C . ASN A 1 21 ? -15.767 -4.144 -12.220 1.00 0.00 21 ASN A C 2
ATOM 3228 O O . ASN A 1 21 ? -16.399 -3.312 -12.877 1.00 0.00 21 ASN A O 2
ATOM 3239 N N . LEU A 1 22 ? -14.667 -3.869 -11.489 1.00 0.00 22 LEU A N 2
ATOM 3240 C CA . LEU A 1 22 ? -14.242 -2.509 -11.124 1.00 0.00 22 LEU A CA 2
ATOM 3241 C C . LEU A 1 22 ? -14.302 -1.562 -12.313 1.00 0.00 22 LEU A C 2
ATOM 3242 O O . LEU A 1 22 ? -14.945 -0.523 -12.238 1.00 0.00 22 LEU A O 2
ATOM 3258 N N . LEU A 1 23 ? -13.654 -1.927 -13.411 1.00 0.00 23 LEU A N 2
ATOM 3259 C CA . LEU A 1 23 ? -13.571 -1.045 -14.574 1.00 0.00 23 LEU A CA 2
ATOM 3260 C C . LEU A 1 23 ? -14.902 -0.939 -15.311 1.00 0.00 23 LEU A C 2
ATOM 3261 O O . LEU A 1 23 ? -14.959 -0.420 -16.425 1.00 0.00 23 LEU A O 2
ATOM 3277 N N . GLN A 1 24 ? -15.942 -1.484 -14.685 1.00 0.00 24 GLN A N 2
ATOM 3278 C CA . GLN A 1 24 ? -17.319 -1.351 -15.142 1.00 0.00 24 GLN A CA 2
ATOM 3279 C C . GLN A 1 24 ? -17.591 -2.380 -16.223 1.00 0.00 24 GLN A C 2
ATOM 3280 O O . GLN A 1 24 ? -18.558 -2.270 -16.980 1.00 0.00 24 GLN A O 2
ATOM 3294 N N . GLY A 1 25 ? -16.757 -3.413 -16.257 1.00 0.00 25 GLY A N 2
ATOM 3295 C CA . GLY A 1 25 ? -16.838 -4.386 -17.338 1.00 0.00 25 GLY A CA 2
ATOM 3296 C C . GLY A 1 25 ? -15.525 -5.121 -17.570 1.00 0.00 25 GLY A C 2
ATOM 3297 O O . GLY A 1 25 ? -14.470 -4.665 -17.130 1.00 0.00 25 GLY A O 2
ATOM 3301 N N . GLU A 1 26 ? -15.592 -6.267 -18.255 1.00 0.00 26 GLU A N 2
ATOM 3302 C CA . GLU A 1 26 ? -14.417 -7.114 -18.458 1.00 0.00 26 GLU A CA 2
ATOM 3303 C C . GLU A 1 26 ? -13.397 -6.466 -19.379 1.00 0.00 26 GLU A C 2
ATOM 3304 O O . GLU A 1 26 ? -13.695 -6.143 -20.530 1.00 0.00 26 GLU A O 2
ATOM 3316 N N . TYR A 1 27 ? -12.189 -6.303 -18.867 1.00 0.00 27 TYR A N 2
ATOM 3317 C CA . TYR A 1 27 ? -11.097 -5.736 -19.639 1.00 0.00 27 TYR A CA 2
ATOM 3318 C C . TYR A 1 27 ? -9.836 -6.603 -19.547 1.00 0.00 27 TYR A C 2
ATOM 3319 O O . TYR A 1 27 ? -9.082 -6.702 -20.515 1.00 0.00 27 TYR A O 2
ATOM 3337 N N . PHE A 1 28 ? -9.625 -7.254 -18.403 1.00 0.00 28 PHE A N 2
ATOM 3338 C CA . PHE A 1 28 ? -8.378 -7.984 -18.157 1.00 0.00 28 PHE A CA 2
ATOM 3339 C C . PHE A 1 28 ? -8.622 -9.466 -17.873 1.00 0.00 28 PHE A C 2
ATOM 3340 O O . PHE A 1 28 ? -9.426 -9.828 -17.016 1.00 0.00 28 PHE A O 2
ATOM 3357 N N . SER A 1 29 ? -7.918 -10.316 -18.607 1.00 0.00 29 SER A N 2
ATOM 3358 C CA . SER A 1 29 ? -7.975 -11.757 -18.404 1.00 0.00 29 SER A CA 2
ATOM 3359 C C . SER A 1 29 ? -6.776 -12.225 -17.563 1.00 0.00 29 SER A C 2
ATOM 3360 O O . SER A 1 29 ? -5.825 -11.466 -17.382 1.00 0.00 29 SER A O 2
ATOM 3368 N N . PRO A 1 30 ? -6.803 -13.476 -17.045 1.00 0.00 30 PRO A N 2
ATOM 3369 C CA . PRO A 1 30 ? -5.778 -13.997 -16.118 1.00 0.00 30 PRO A CA 2
ATOM 3370 C C . PRO A 1 30 ? -4.338 -13.756 -16.571 1.00 0.00 30 PRO A C 2
ATOM 3371 O O . PRO A 1 30 ? -3.511 -13.288 -15.784 1.00 0.00 30 PRO A O 2
ATOM 3382 N N . VAL A 1 31 ? -4.039 -14.064 -17.829 1.00 0.00 31 VAL A N 2
ATOM 3383 C CA . VAL A 1 31 ? -2.688 -13.899 -18.349 1.00 0.00 31 VAL A CA 2
ATOM 3384 C C . VAL A 1 31 ? -2.242 -12.449 -18.230 1.00 0.00 31 VAL A C 2
ATOM 3385 O O . VAL A 1 31 ? -1.114 -12.168 -17.829 1.00 0.00 31 VAL A O 2
ATOM 3398 N N . GLU A 1 32 ? -3.156 -11.534 -18.521 1.00 0.00 32 GLU A N 2
ATOM 3399 C CA . GLU A 1 32 ? -2.847 -10.120 -18.519 1.00 0.00 32 GLU A CA 2
ATOM 3400 C C . GLU A 1 32 ? -2.811 -9.587 -17.095 1.00 0.00 32 GLU A C 2
ATOM 3401 O O . GLU A 1 32 ? -2.158 -8.587 -16.811 1.00 0.00 32 GLU A O 2
ATOM 3413 N N . LEU A 1 33 ? -3.504 -10.271 -16.199 1.00 0.00 33 LEU A N 2
ATOM 3414 C CA . LEU A 1 33 ? -3.470 -9.937 -14.784 1.00 0.00 33 LEU A CA 2
ATOM 3415 C C . LEU A 1 33 ? -2.106 -10.258 -14.198 1.00 0.00 33 LEU A C 2
ATOM 3416 O O . LEU A 1 33 ? -1.639 -9.603 -13.268 1.00 0.00 33 LEU A O 2
ATOM 3432 N N . SER A 1 34 ? -1.465 -11.269 -14.752 1.00 0.00 34 SER A N 2
ATOM 3433 C CA . SER A 1 34 ? -0.098 -11.576 -14.393 1.00 0.00 34 SER A CA 2
ATOM 3434 C C . SER A 1 34 ? 0.859 -10.704 -15.214 1.00 0.00 34 SER A C 2
ATOM 3435 O O . SER A 1 34 ? 2.014 -10.503 -14.838 1.00 0.00 34 SER A O 2
ATOM 3443 N N . SER A 1 35 ? 0.366 -10.166 -16.331 1.00 0.00 35 SER A N 2
ATOM 3444 C CA . SER A 1 35 ? 1.152 -9.239 -17.136 1.00 0.00 35 SER A CA 2
ATOM 3445 C C . SER A 1 35 ? 1.251 -7.906 -16.415 1.00 0.00 35 SER A C 2
ATOM 3446 O O . SER A 1 35 ? 2.337 -7.351 -16.256 1.00 0.00 35 SER A O 2
ATOM 3454 N N . ILE A 1 36 ? 0.108 -7.407 -15.959 1.00 0.00 36 ILE A N 2
ATOM 3455 C CA . ILE A 1 36 ? 0.070 -6.163 -15.214 1.00 0.00 36 ILE A CA 2
ATOM 3456 C C . ILE A 1 36 ? 0.822 -6.311 -13.897 1.00 0.00 36 ILE A C 2
ATOM 3457 O O . ILE A 1 36 ? 1.521 -5.400 -13.480 1.00 0.00 36 ILE A O 2
ATOM 3473 N N . ALA A 1 37 ? 0.689 -7.466 -13.254 1.00 0.00 37 ALA A N 2
ATOM 3474 C CA . ALA A 1 37 ? 1.475 -7.770 -12.059 1.00 0.00 37 ALA A CA 2
ATOM 3475 C C . ALA A 1 37 ? 2.982 -7.587 -12.295 1.00 0.00 37 ALA A C 2
ATOM 3476 O O . ALA A 1 37 ? 3.726 -7.272 -11.369 1.00 0.00 37 ALA A O 2
ATOM 3483 N N . HIS A 1 38 ? 3.423 -7.765 -13.542 1.00 0.00 38 HIS A N 2
ATOM 3484 C CA . HIS A 1 38 ? 4.835 -7.604 -13.897 1.00 0.00 38 HIS A CA 2
ATOM 3485 C C . HIS A 1 38 ? 5.224 -6.135 -13.983 1.00 0.00 38 HIS A C 2
ATOM 3486 O O . HIS A 1 38 ? 6.392 -5.761 -13.782 1.00 0.00 38 HIS A O 2
ATOM 3501 N N . GLN A 1 39 ? 4.243 -5.293 -14.259 1.00 0.00 39 GLN A N 2
ATOM 3502 C CA . GLN A 1 39 ? 4.519 -3.897 -14.502 1.00 0.00 39 GLN A CA 2
ATOM 3503 C C . GLN A 1 39 ? 4.883 -3.212 -13.195 1.00 0.00 39 GLN A C 2
ATOM 3504 O O . GLN A 1 39 ? 5.559 -2.205 -13.205 1.00 0.00 39 GLN A O 2
ATOM 3518 N N . LEU A 1 40 ? 4.449 -3.782 -12.072 1.00 0.00 40 LEU A N 2
ATOM 3519 C CA . LEU A 1 40 ? 4.837 -3.270 -10.757 1.00 0.00 40 LEU A CA 2
ATOM 3520 C C . LEU A 1 40 ? 6.350 -3.290 -10.603 1.00 0.00 40 LEU A C 2
ATOM 3521 O O . LEU A 1 40 ? 6.949 -2.305 -10.175 1.00 0.00 40 LEU A O 2
ATOM 3537 N N . ASP A 1 41 ? 6.959 -4.413 -10.974 1.00 0.00 41 ASP A N 2
ATOM 3538 C CA . ASP A 1 41 ? 8.405 -4.575 -10.877 1.00 0.00 41 ASP A CA 2
ATOM 3539 C C . ASP A 1 41 ? 9.117 -3.532 -11.728 1.00 0.00 41 ASP A C 2
ATOM 3540 O O . ASP A 1 41 ? 10.062 -2.895 -11.273 1.00 0.00 41 ASP A O 2
ATOM 3549 N N . GLU A 1 42 ? 8.642 -3.325 -12.953 1.00 0.00 42 GLU A N 2
ATOM 3550 C CA . GLU A 1 42 ? 9.260 -2.329 -13.831 1.00 0.00 42 GLU A CA 2
ATOM 3551 C C . GLU A 1 42 ? 8.844 -0.897 -13.454 1.00 0.00 42 GLU A C 2
ATOM 3552 O O . GLU A 1 42 ? 9.539 0.063 -13.774 1.00 0.00 42 GLU A O 2
ATOM 3564 N N . GLU A 1 43 ? 7.733 -0.772 -12.740 1.00 0.00 43 GLU A N 2
ATOM 3565 C CA . GLU A 1 43 ? 7.158 0.530 -12.402 1.00 0.00 43 GLU A CA 2
ATOM 3566 C C . GLU A 1 43 ? 7.837 1.093 -11.171 1.00 0.00 43 GLU A C 2
ATOM 3567 O O . GLU A 1 43 ? 8.124 2.285 -11.093 1.00 0.00 43 GLU A O 2
ATOM 3579 N N . GLU A 1 44 ? 8.121 0.219 -10.218 1.00 0.00 44 GLU A N 2
ATOM 3580 C CA . GLU A 1 44 ? 8.752 0.639 -8.985 1.00 0.00 44 GLU A CA 2
ATOM 3581 C C . GLU A 1 44 ? 10.227 0.790 -9.268 1.00 0.00 44 GLU A C 2
ATOM 3582 O O . GLU A 1 44 ? 10.948 1.561 -8.632 1.00 0.00 44 GLU A O 2
ATOM 3594 N N . ARG A 1 45 ? 10.639 0.039 -10.272 1.00 0.00 45 ARG A N 2
ATOM 3595 C CA . ARG A 1 45 ? 11.937 0.171 -10.879 1.00 0.00 45 ARG A CA 2
ATOM 3596 C C . ARG A 1 45 ? 12.120 1.584 -11.425 1.00 0.00 45 ARG A C 2
ATOM 3597 O O . ARG A 1 45 ? 13.081 2.278 -11.092 1.00 0.00 45 ARG A O 2
ATOM 3618 N N . MET A 1 46 ? 11.171 2.000 -12.256 1.00 0.00 46 MET A N 2
ATOM 3619 C CA . MET A 1 46 ? 11.204 3.317 -12.879 1.00 0.00 46 MET A CA 2
ATOM 3620 C C . MET A 1 46 ? 10.953 4.423 -11.862 1.00 0.00 46 MET A C 2
ATOM 3621 O O . MET A 1 46 ? 11.440 5.542 -12.027 1.00 0.00 46 MET A O 2
ATOM 3635 N N . ARG A 1 47 ? 10.204 4.110 -10.808 1.00 0.00 47 ARG A N 2
ATOM 3636 C CA . ARG A 1 47 ? 9.903 5.093 -9.777 1.00 0.00 47 ARG A CA 2
ATOM 3637 C C . ARG A 1 47 ? 11.183 5.608 -9.136 1.00 0.00 47 ARG A C 2
ATOM 3638 O O . ARG A 1 47 ? 11.351 6.811 -8.941 1.00 0.00 47 ARG A O 2
ATOM 3659 N N . MET A 1 48 ? 12.088 4.689 -8.827 1.00 0.00 48 MET A N 2
ATOM 3660 C CA . MET A 1 48 ? 13.362 5.046 -8.220 1.00 0.00 48 MET A CA 2
ATOM 3661 C C . MET A 1 48 ? 14.159 5.966 -9.136 1.00 0.00 48 MET A C 2
ATOM 3662 O O . MET A 1 48 ? 14.829 6.884 -8.675 1.00 0.00 48 MET A O 2
ATOM 3676 N N . ALA A 1 49 ? 14.063 5.726 -10.440 1.00 0.00 49 ALA A N 2
ATOM 3677 C CA . ALA A 1 49 ? 14.761 6.543 -11.428 1.00 0.00 49 ALA A CA 2
ATOM 3678 C C . ALA A 1 49 ? 14.240 7.977 -11.423 1.00 0.00 49 ALA A C 2
ATOM 3679 O O . ALA A 1 49 ? 14.998 8.928 -11.630 1.00 0.00 49 ALA A O 2
ATOM 3686 N N . GLU A 1 50 ? 12.944 8.121 -11.177 1.00 0.00 50 GLU A N 2
ATOM 3687 C CA . GLU A 1 50 ? 12.310 9.432 -11.138 1.00 0.00 50 GLU A CA 2
ATOM 3688 C C . GLU A 1 50 ? 12.543 10.116 -9.797 1.00 0.00 50 GLU A C 2
ATOM 3689 O O . GLU A 1 50 ? 12.732 11.330 -9.736 1.00 0.00 50 GLU A O 2
ATOM 3701 N N . GLY A 1 51 ? 12.535 9.330 -8.729 1.00 0.00 51 GLY A N 2
ATOM 3702 C CA . GLY A 1 51 ? 12.683 9.885 -7.396 1.00 0.00 51 GLY A CA 2
ATOM 3703 C C . GLY A 1 51 ? 14.128 10.177 -7.039 1.00 0.00 51 GLY A C 2
ATOM 3704 O O . GLY A 1 51 ? 14.429 11.191 -6.406 1.00 0.00 51 GLY A O 2
ATOM 3708 N N . GLY A 1 52 ? 15.021 9.290 -7.445 1.00 0.00 52 GLY A N 2
ATOM 3709 C CA . GLY A 1 52 ? 16.427 9.456 -7.144 1.00 0.00 52 GLY A CA 2
ATOM 3710 C C . GLY A 1 52 ? 17.088 8.141 -6.793 1.00 0.00 52 GLY A C 2
ATOM 3711 O O . GLY A 1 52 ? 16.814 7.560 -5.744 1.00 0.00 52 GLY A O 2
ATOM 3715 N N . VAL A 1 53 ? 17.953 7.671 -7.673 1.00 0.00 53 VAL A N 2
ATOM 3716 C CA . VAL A 1 53 ? 18.629 6.400 -7.480 1.00 0.00 53 VAL A CA 2
ATOM 3717 C C . VAL A 1 53 ? 19.927 6.618 -6.715 1.00 0.00 53 VAL A C 2
ATOM 3718 O O . VAL A 1 53 ? 20.642 7.594 -6.954 1.00 0.00 53 VAL A O 2
ATOM 3731 N N . THR A 1 54 ? 20.220 5.721 -5.794 1.00 0.00 54 THR A N 2
ATOM 3732 C CA . THR A 1 54 ? 21.426 5.807 -4.995 1.00 0.00 54 THR A CA 2
ATOM 3733 C C . THR A 1 54 ? 22.403 4.715 -5.425 1.00 0.00 54 THR A C 2
ATOM 3734 O O . THR A 1 54 ? 23.277 4.304 -4.658 1.00 0.00 54 THR A O 2
ATOM 3745 N N . SER A 1 55 ? 22.209 4.243 -6.658 1.00 0.00 55 SER A N 2
ATOM 3746 C CA . SER A 1 55 ? 23.035 3.204 -7.271 1.00 0.00 55 SER A CA 2
ATOM 3747 C C . SER A 1 55 ? 22.741 1.821 -6.679 1.00 0.00 55 SER A C 2
ATOM 3748 O O . SER A 1 55 ? 22.335 0.906 -7.398 1.00 0.00 55 SER A O 2
ATOM 3756 N N . GLU A 1 56 ? 22.922 1.680 -5.371 1.00 0.00 56 GLU A N 2
ATOM 3757 C CA . GLU A 1 56 ? 22.744 0.395 -4.706 1.00 0.00 56 GLU A CA 2
ATOM 3758 C C . GLU A 1 56 ? 21.302 -0.093 -4.834 1.00 0.00 56 GLU A C 2
ATOM 3759 O O . GLU A 1 56 ? 21.062 -1.273 -5.077 1.00 0.00 56 GLU A O 2
ATOM 3771 N N . ASP A 1 57 ? 20.357 0.828 -4.707 1.00 0.00 57 ASP A N 2
ATOM 3772 C CA . ASP A 1 57 ? 18.930 0.501 -4.780 1.00 0.00 57 ASP A CA 2
ATOM 3773 C C . ASP A 1 57 ? 18.572 -0.198 -6.087 1.00 0.00 57 ASP A C 2
ATOM 3774 O O . ASP A 1 57 ? 18.097 -1.338 -6.083 1.00 0.00 57 ASP A O 2
ATOM 3783 N N . TYR A 1 58 ? 18.815 0.480 -7.196 1.00 0.00 58 TYR A N 2
ATOM 3784 C CA . TYR A 1 58 ? 18.425 -0.019 -8.511 1.00 0.00 58 TYR A CA 2
ATOM 3785 C C . TYR A 1 58 ? 19.120 -1.339 -8.837 1.00 0.00 58 TYR A C 2
ATOM 3786 O O . TYR A 1 58 ? 18.511 -2.251 -9.398 1.00 0.00 58 TYR A O 2
ATOM 3804 N N . ARG A 1 59 ? 20.383 -1.449 -8.450 1.00 0.00 59 ARG A N 2
ATOM 3805 C CA . ARG A 1 59 ? 21.194 -2.597 -8.813 1.00 0.00 59 ARG A CA 2
ATOM 3806 C C . ARG A 1 59 ? 20.861 -3.792 -7.936 1.00 0.00 59 ARG A C 2
ATOM 3807 O O . ARG A 1 59 ? 20.911 -4.931 -8.393 1.00 0.00 59 ARG A O 2
ATOM 3828 N N . THR A 1 60 ? 20.481 -3.531 -6.691 1.00 0.00 60 THR A N 2
ATOM 3829 C CA . THR A 1 60 ? 20.185 -4.605 -5.763 1.00 0.00 60 THR A CA 2
ATOM 3830 C C . THR A 1 60 ? 18.832 -5.205 -6.094 1.00 0.00 60 THR A C 2
ATOM 3831 O O . THR A 1 60 ? 18.704 -6.411 -6.189 1.00 0.00 60 THR A O 2
ATOM 3842 N N . PHE A 1 61 ? 17.841 -4.343 -6.293 1.00 0.00 61 PHE A N 2
ATOM 3843 C CA . PHE A 1 61 ? 16.502 -4.750 -6.678 1.00 0.00 61 PHE A CA 2
ATOM 3844 C C . PHE A 1 61 ? 16.514 -5.568 -7.975 1.00 0.00 61 PHE A C 2
ATOM 3845 O O . PHE A 1 61 ? 15.804 -6.566 -8.095 1.00 0.00 61 PHE A O 2
ATOM 3862 N N . LEU A 1 62 ? 17.327 -5.156 -8.935 1.00 0.00 62 LEU A N 2
ATOM 3863 C CA . LEU A 1 62 ? 17.438 -5.890 -10.190 1.00 0.00 62 LEU A CA 2
ATOM 3864 C C . LEU A 1 62 ? 18.258 -7.166 -10.056 1.00 0.00 62 LEU A C 2
ATOM 3865 O O . LEU A 1 62 ? 18.319 -7.961 -10.993 1.00 0.00 62 LEU A O 2
ATOM 3881 N N . GLN A 1 63 ? 18.886 -7.372 -8.906 1.00 0.00 63 GLN A N 2
ATOM 3882 C CA . GLN A 1 63 ? 19.548 -8.653 -8.642 1.00 0.00 63 GLN A CA 2
ATOM 3883 C C . GLN A 1 63 ? 18.523 -9.788 -8.632 1.00 0.00 63 GLN A C 2
ATOM 3884 O O . GLN A 1 63 ? 18.857 -10.940 -8.906 1.00 0.00 63 GLN A O 2
ATOM 3898 N N . GLN A 1 64 ? 17.276 -9.453 -8.315 1.00 0.00 64 GLN A N 2
ATOM 3899 C CA . GLN A 1 64 ? 16.186 -10.420 -8.375 1.00 0.00 64 GLN A CA 2
ATOM 3900 C C . GLN A 1 64 ? 14.994 -9.855 -9.154 1.00 0.00 64 GLN A C 2
ATOM 3901 O O . GLN A 1 64 ? 14.070 -9.279 -8.580 1.00 0.00 64 GLN A O 2
ATOM 3915 N N . PRO A 1 65 ? 15.014 -10.003 -10.488 1.00 0.00 65 PRO A N 2
ATOM 3916 C CA . PRO A 1 65 ? 13.911 -9.574 -11.350 1.00 0.00 65 PRO A CA 2
ATOM 3917 C C . PRO A 1 65 ? 12.651 -10.385 -11.071 1.00 0.00 65 PRO A C 2
ATOM 3918 O O . PRO A 1 65 ? 12.594 -11.584 -11.362 1.00 0.00 65 PRO A O 2
ATOM 3929 N N . SER A 1 66 ? 11.651 -9.739 -10.502 1.00 0.00 66 SER A N 2
ATOM 3930 C CA . SER A 1 66 ? 10.452 -10.432 -10.069 1.00 0.00 66 SER A CA 2
ATOM 3931 C C . SER A 1 66 ? 9.212 -9.764 -10.651 1.00 0.00 66 SER A C 2
ATOM 3932 O O . SER A 1 66 ? 9.251 -9.218 -11.756 1.00 0.00 66 SER A O 2
ATOM 3940 N N . GLY A 1 67 ? 8.108 -9.843 -9.925 1.00 0.00 67 GLY A N 2
ATOM 3941 C CA . GLY A 1 67 ? 6.907 -9.156 -10.333 1.00 0.00 67 GLY A CA 2
ATOM 3942 C C . GLY A 1 67 ? 5.929 -10.074 -11.019 1.00 0.00 67 GLY A C 2
ATOM 3943 O O . GLY A 1 67 ? 5.391 -9.742 -12.068 1.00 0.00 67 GLY A O 2
ATOM 3947 N N . ASN A 1 68 ? 5.704 -11.241 -10.448 1.00 0.00 68 ASN A N 2
ATOM 3948 C CA . ASN A 1 68 ? 4.731 -12.159 -11.009 1.00 0.00 68 ASN A CA 2
ATOM 3949 C C . ASN A 1 68 ? 3.684 -12.540 -9.984 1.00 0.00 68 ASN A C 2
ATOM 3950 O O . ASN A 1 68 ? 3.854 -12.320 -8.785 1.00 0.00 68 ASN A O 2
ATOM 3961 N N . MET A 1 69 ? 2.599 -13.102 -10.474 1.00 0.00 69 MET A N 2
ATOM 3962 C CA . MET A 1 69 ? 1.492 -13.492 -9.631 1.00 0.00 69 MET A CA 2
ATOM 3963 C C . MET A 1 69 ? 1.446 -15.010 -9.504 1.00 0.00 69 MET A C 2
ATOM 3964 O O . MET A 1 69 ? 1.521 -15.729 -10.505 1.00 0.00 69 MET A O 2
ATOM 3978 N N . ASP A 1 70 ? 1.349 -15.494 -8.269 1.00 0.00 70 ASP A N 2
ATOM 3979 C CA . ASP A 1 70 ? 1.296 -16.929 -8.014 1.00 0.00 70 ASP A CA 2
ATOM 3980 C C . ASP A 1 70 ? -0.134 -17.427 -8.154 1.00 0.00 70 ASP A C 2
ATOM 3981 O O . ASP A 1 70 ? -1.052 -16.883 -7.536 1.00 0.00 70 ASP A O 2
ATOM 3990 N N . ASP A 1 71 ? -0.308 -18.474 -8.955 1.00 0.00 71 ASP A N 2
ATOM 3991 C CA . ASP A 1 71 ? -1.632 -18.951 -9.357 1.00 0.00 71 ASP A CA 2
ATOM 3992 C C . ASP A 1 71 ? -2.347 -19.717 -8.241 1.00 0.00 71 ASP A C 2
ATOM 3993 O O . ASP A 1 71 ? -2.938 -20.773 -8.470 1.00 0.00 71 ASP A O 2
ATOM 4002 N N . SER A 1 72 ? -2.308 -19.170 -7.044 1.00 0.00 72 SER A N 2
ATOM 4003 C CA . SER A 1 72 ? -3.030 -19.731 -5.918 1.00 0.00 72 SER A CA 2
ATOM 4004 C C . SER A 1 72 ? -4.358 -19.004 -5.748 1.00 0.00 72 SER A C 2
ATOM 4005 O O . SER A 1 72 ? -5.292 -19.516 -5.131 1.00 0.00 72 SER A O 2
ATOM 4013 N N . GLY A 1 73 ? -4.434 -17.809 -6.320 1.00 0.00 73 GLY A N 2
ATOM 4014 C CA . GLY A 1 73 ? -5.638 -17.014 -6.230 1.00 0.00 73 GLY A CA 2
ATOM 4015 C C . GLY A 1 73 ? -5.405 -15.712 -5.500 1.00 0.00 73 GLY A C 2
ATOM 4016 O O . GLY A 1 73 ? -6.177 -14.764 -5.638 1.00 0.00 73 GLY A O 2
ATOM 4020 N N . PHE A 1 74 ? -4.334 -15.666 -4.724 1.00 0.00 74 PHE A N 2
ATOM 4021 C CA . PHE A 1 74 ? -3.980 -14.471 -3.980 1.00 0.00 74 PHE A CA 2
ATOM 4022 C C . PHE A 1 74 ? -3.317 -13.434 -4.884 1.00 0.00 74 PHE A C 2
ATOM 4023 O O . PHE A 1 74 ? -2.113 -13.493 -5.145 1.00 0.00 74 PHE A O 2
ATOM 4040 N N . PHE A 1 75 ? -4.114 -12.505 -5.385 1.00 0.00 75 PHE A N 2
ATOM 4041 C CA . PHE A 1 75 ? -3.582 -11.341 -6.068 1.00 0.00 75 PHE A CA 2
ATOM 4042 C C . PHE A 1 75 ? -3.435 -10.204 -5.066 1.00 0.00 75 PHE A C 2
ATOM 4043 O O . PHE A 1 75 ? -4.370 -9.901 -4.320 1.00 0.00 75 PHE A O 2
ATOM 4060 N N . SER A 1 76 ? -2.268 -9.592 -5.039 1.00 0.00 76 SER A N 2
ATOM 4061 C CA . SER A 1 76 ? -2.031 -8.456 -4.168 1.00 0.00 76 SER A CA 2
ATOM 4062 C C . SER A 1 76 ? -2.707 -7.227 -4.765 1.00 0.00 76 SER A C 2
ATOM 4063 O O . SER A 1 76 ? -2.606 -6.986 -5.963 1.00 0.00 76 SER A O 2
ATOM 4071 N N . ILE A 1 77 ? -3.406 -6.475 -3.901 1.00 0.00 77 ILE A N 2
ATOM 4072 C CA . ILE A 1 77 ? -4.240 -5.326 -4.297 1.00 0.00 77 ILE A CA 2
ATOM 4073 C C . ILE A 1 77 ? -3.559 -4.417 -5.318 1.00 0.00 77 ILE A C 2
ATOM 4074 O O . ILE A 1 77 ? -4.234 -3.759 -6.113 1.00 0.00 77 ILE A O 2
ATOM 4090 N N . GLN A 1 78 ? -2.234 -4.389 -5.285 1.00 0.00 78 GLN A N 2
ATOM 4091 C CA . GLN A 1 78 ? -1.431 -3.662 -6.270 1.00 0.00 78 GLN A CA 2
ATOM 4092 C C . GLN A 1 78 ? -1.909 -3.920 -7.708 1.00 0.00 78 GLN A C 2
ATOM 4093 O O . GLN A 1 78 ? -1.762 -3.050 -8.553 1.00 0.00 78 GLN A O 2
ATOM 4107 N N . VAL A 1 79 ? -2.510 -5.093 -7.966 1.00 0.00 79 VAL A N 2
ATOM 4108 C CA . VAL A 1 79 ? -2.987 -5.434 -9.315 1.00 0.00 79 VAL A CA 2
ATOM 4109 C C . VAL A 1 79 ? -4.175 -4.570 -9.727 1.00 0.00 79 VAL A C 2
ATOM 4110 O O . VAL A 1 79 ? -4.383 -4.310 -10.905 1.00 0.00 79 VAL A O 2
ATOM 4123 N N . ILE A 1 80 ? -4.971 -4.140 -8.765 1.00 0.00 80 ILE A N 2
ATOM 4124 C CA . ILE A 1 80 ? -6.104 -3.277 -9.067 1.00 0.00 80 ILE A CA 2
ATOM 4125 C C . ILE A 1 80 ? -5.633 -1.831 -9.073 1.00 0.00 80 ILE A C 2
ATOM 4126 O O . ILE A 1 80 ? -6.100 -1.008 -9.851 1.00 0.00 80 ILE A O 2
ATOM 4142 N N . SER A 1 81 ? -4.666 -1.547 -8.216 1.00 0.00 81 SER A N 2
ATOM 4143 C CA . SER A 1 81 ? -4.082 -0.221 -8.128 1.00 0.00 81 SER A CA 2
ATOM 4144 C C . SER A 1 81 ? -3.380 0.147 -9.435 1.00 0.00 81 SER A C 2
ATOM 4145 O O . SER A 1 81 ? -3.599 1.228 -9.989 1.00 0.00 81 SER A O 2
ATOM 4153 N N . ASN A 1 82 ? -2.561 -0.766 -9.943 1.00 0.00 82 ASN A N 2
ATOM 4154 C CA . ASN A 1 82 ? -1.776 -0.491 -11.134 1.00 0.00 82 ASN A CA 2
ATOM 4155 C C . ASN A 1 82 ? -2.615 -0.618 -12.394 1.00 0.00 82 ASN A C 2
ATOM 4156 O O . ASN A 1 82 ? -2.440 0.158 -13.332 1.00 0.00 82 ASN A O 2
ATOM 4167 N N . ALA A 1 83 ? -3.527 -1.588 -12.422 1.00 0.00 83 ALA A N 2
ATOM 4168 C CA . ALA A 1 83 ? -4.304 -1.838 -13.620 1.00 0.00 83 ALA A CA 2
ATOM 4169 C C . ALA A 1 83 ? -5.211 -0.658 -13.912 1.00 0.00 83 ALA A C 2
ATOM 4170 O O . ALA A 1 83 ? -5.557 -0.386 -15.057 1.00 0.00 83 ALA A O 2
ATOM 4177 N N . LEU A 1 84 ? -5.605 0.037 -12.862 1.00 0.00 84 LEU A N 2
ATOM 4178 C CA . LEU A 1 84 ? -6.346 1.268 -13.025 1.00 0.00 84 LEU A CA 2
ATOM 4179 C C . LEU A 1 84 ? -5.416 2.435 -13.302 1.00 0.00 84 LEU A C 2
ATOM 4180 O O . LEU A 1 84 ? -5.772 3.358 -14.027 1.00 0.00 84 LEU A O 2
ATOM 4196 N N . LYS A 1 85 ? -4.213 2.372 -12.756 1.00 0.00 85 LYS A N 2
ATOM 4197 C CA . LYS A 1 85 ? -3.249 3.448 -12.912 1.00 0.00 85 LYS A CA 2
ATOM 4198 C C . LYS A 1 85 ? -2.850 3.583 -14.374 1.00 0.00 85 LYS A C 2
ATOM 4199 O O . LYS A 1 85 ? -2.670 4.687 -14.884 1.00 0.00 85 LYS A O 2
ATOM 4218 N N . VAL A 1 86 ? -2.748 2.447 -15.050 1.00 0.00 86 VAL A N 2
ATOM 4219 C CA . VAL A 1 86 ? -2.395 2.430 -16.458 1.00 0.00 86 VAL A CA 2
ATOM 4220 C C . VAL A 1 86 ? -3.539 2.990 -17.308 1.00 0.00 86 VAL A C 2
ATOM 4221 O O . VAL A 1 86 ? -3.342 3.375 -18.460 1.00 0.00 86 VAL A O 2
ATOM 4234 N N . TRP A 1 87 ? -4.735 3.047 -16.722 1.00 0.00 87 TRP A N 2
ATOM 4235 C CA . TRP A 1 87 ? -5.903 3.601 -17.395 1.00 0.00 87 TRP A CA 2
ATOM 4236 C C . TRP A 1 87 ? -6.091 5.074 -17.041 1.00 0.00 87 TRP A C 2
ATOM 4237 O O . TRP A 1 87 ? -6.856 5.790 -17.689 1.00 0.00 87 TRP A O 2
ATOM 4258 N N . GLY A 1 88 ? -5.397 5.517 -16.007 1.00 0.00 88 GLY A N 2
ATOM 4259 C CA . GLY A 1 88 ? -5.497 6.900 -15.581 1.00 0.00 88 GLY A CA 2
ATOM 4260 C C . GLY A 1 88 ? -6.340 7.060 -14.333 1.00 0.00 88 GLY A C 2
ATOM 4261 O O . GLY A 1 88 ? -6.750 8.169 -13.988 1.00 0.00 88 GLY A O 2
ATOM 4265 N N . LEU A 1 89 ? -6.606 5.948 -13.664 1.00 0.00 89 LEU A N 2
ATOM 4266 C CA . LEU A 1 89 ? -7.366 5.953 -12.420 1.00 0.00 89 LEU A CA 2
ATOM 4267 C C . LEU A 1 89 ? -6.421 6.023 -11.228 1.00 0.00 89 LEU A C 2
ATOM 4268 O O . LEU A 1 89 ? -5.202 5.922 -11.382 1.00 0.00 89 LEU A O 2
ATOM 4284 N N . GLU A 1 90 ? -6.992 6.195 -10.050 1.00 0.00 90 GLU A N 2
ATOM 4285 C CA . GLU A 1 90 ? -6.227 6.205 -8.813 1.00 0.00 90 GLU A CA 2
ATOM 4286 C C . GLU A 1 90 ? -6.869 5.236 -7.822 1.00 0.00 90 GLU A C 2
ATOM 4287 O O . GLU A 1 90 ? -8.036 4.889 -7.974 1.00 0.00 90 GLU A O 2
ATOM 4299 N N . LEU A 1 91 ? -6.120 4.778 -6.832 1.00 0.00 91 LEU A N 2
ATOM 4300 C CA . LEU A 1 91 ? -6.668 3.863 -5.839 1.00 0.00 91 LEU A CA 2
ATOM 4301 C C . LEU A 1 91 ? -6.142 4.193 -4.446 1.00 0.00 91 LEU A C 2
ATOM 4302 O O . LEU A 1 91 ? -4.940 4.115 -4.187 1.00 0.00 91 LEU A O 2
ATOM 4318 N N . ILE A 1 92 ? -7.047 4.573 -3.556 1.00 0.00 92 ILE A N 2
ATOM 4319 C CA . ILE A 1 92 ? -6.673 4.945 -2.197 1.00 0.00 92 ILE A CA 2
ATOM 4320 C C . ILE A 1 92 ? -7.160 3.893 -1.208 1.00 0.00 92 ILE A C 2
ATOM 4321 O O . ILE A 1 92 ? -8.067 3.131 -1.510 1.00 0.00 92 ILE A O 2
ATOM 4337 N N . LEU A 1 93 ? -6.546 3.839 -0.038 1.00 0.00 93 LEU A N 2
ATOM 4338 C CA . LEU A 1 93 ? -7.028 2.983 1.032 1.00 0.00 93 LEU A CA 2
ATOM 4339 C C . LEU A 1 93 ? -8.105 3.704 1.842 1.00 0.00 93 LEU A C 2
ATOM 4340 O O . LEU A 1 93 ? -7.923 4.845 2.264 1.00 0.00 93 LEU A O 2
ATOM 4356 N N . PHE A 1 94 ? -9.215 3.012 2.057 1.00 0.00 94 PHE A N 2
ATOM 4357 C CA . PHE A 1 94 ? -10.361 3.584 2.761 1.00 0.00 94 PHE A CA 2
ATOM 4358 C C . PHE A 1 94 ? -10.227 3.352 4.272 1.00 0.00 94 PHE A C 2
ATOM 4359 O O . PHE A 1 94 ? -11.110 3.687 5.052 1.00 0.00 94 PHE A O 2
ATOM 4376 N N . ASN A 1 95 ? -9.101 2.779 4.670 1.00 0.00 95 ASN A N 2
ATOM 4377 C CA . ASN A 1 95 ? -8.797 2.561 6.082 1.00 0.00 95 ASN A CA 2
ATOM 4378 C C . ASN A 1 95 ? -7.412 3.124 6.386 1.00 0.00 95 ASN A C 2
ATOM 4379 O O . ASN A 1 95 ? -6.496 2.414 6.797 1.00 0.00 95 ASN A O 2
ATOM 4390 N N . SER A 1 96 ? -7.262 4.410 6.123 1.00 0.00 96 SER A N 2
ATOM 4391 C CA . SER A 1 96 ? -6.022 5.120 6.386 1.00 0.00 96 SER A CA 2
ATOM 4392 C C . SER A 1 96 ? -6.295 6.291 7.320 1.00 0.00 96 SER A C 2
ATOM 4393 O O . SER A 1 96 ? -7.347 6.894 7.233 1.00 0.00 96 SER A O 2
ATOM 4401 N N . PRO A 1 97 ? -5.349 6.630 8.211 1.00 0.00 97 PRO A N 2
ATOM 4402 C CA . PRO A 1 97 ? -5.527 7.667 9.246 1.00 0.00 97 PRO A CA 2
ATOM 4403 C C . PRO A 1 97 ? -6.284 8.911 8.757 1.00 0.00 97 PRO A C 2
ATOM 4404 O O . PRO A 1 97 ? -7.170 9.414 9.447 1.00 0.00 97 PRO A O 2
ATOM 4415 N N . GLU A 1 98 ? -5.936 9.394 7.571 1.00 0.00 98 GLU A N 2
ATOM 4416 C CA . GLU A 1 98 ? -6.618 10.540 6.980 1.00 0.00 98 GLU A CA 2
ATOM 4417 C C . GLU A 1 98 ? -7.895 10.096 6.261 1.00 0.00 98 GLU A C 2
ATOM 4418 O O . GLU A 1 98 ? -9.002 10.481 6.633 1.00 0.00 98 GLU A O 2
ATOM 4430 N N . TYR A 1 99 ? -7.713 9.263 5.245 1.00 0.00 99 TYR A N 2
ATOM 4431 C CA . TYR A 1 99 ? -8.791 8.764 4.397 1.00 0.00 99 TYR A CA 2
ATOM 4432 C C . TYR A 1 99 ? -9.904 8.037 5.146 1.00 0.00 99 TYR A C 2
ATOM 4433 O O . TYR A 1 99 ? -10.987 7.823 4.608 1.00 0.00 99 TYR A O 2
ATOM 4451 N N . GLN A 1 100 ? -9.636 7.628 6.355 1.00 0.00 100 GLN A N 2
ATOM 4452 C CA . GLN A 1 100 ? -10.647 6.988 7.170 1.00 0.00 100 GLN A CA 2
ATOM 4453 C C . GLN A 1 100 ? -11.571 8.022 7.832 1.00 0.00 100 GLN A C 2
ATOM 4454 O O . GLN A 1 100 ? -12.738 7.737 8.108 1.00 0.00 100 GLN A O 2
ATOM 4468 N N . ARG A 1 101 ? -11.066 9.230 8.062 1.00 0.00 101 ARG A N 2
ATOM 4469 C CA . ARG A 1 101 ? -11.824 10.232 8.814 1.00 0.00 101 ARG A CA 2
ATOM 4470 C C . ARG A 1 101 ? -11.933 11.560 8.068 1.00 0.00 101 ARG A C 2
ATOM 4471 O O . ARG A 1 101 ? -12.285 12.577 8.662 1.00 0.00 101 ARG A O 2
ATOM 4492 N N . LEU A 1 102 ? -11.649 11.561 6.777 1.00 0.00 102 LEU A N 2
ATOM 4493 C CA . LEU A 1 102 ? -11.667 12.793 6.007 1.00 0.00 102 LEU A CA 2
ATOM 4494 C C . LEU A 1 102 ? -13.053 13.023 5.411 1.00 0.00 102 LEU A C 2
ATOM 4495 O O . LEU A 1 102 ? -13.315 14.043 4.774 1.00 0.00 102 LEU A O 2
ATOM 4511 N N . ARG A 1 103 ? -13.925 12.039 5.645 1.00 0.00 103 ARG A N 2
ATOM 4512 C CA . ARG A 1 103 ? -15.332 12.087 5.250 1.00 0.00 103 ARG A CA 2
ATOM 4513 C C . ARG A 1 103 ? -15.520 11.980 3.742 1.00 0.00 103 ARG A C 2
ATOM 4514 O O . ARG A 1 103 ? -16.019 12.902 3.097 1.00 0.00 103 ARG A O 2
ATOM 4535 N N . ILE A 1 104 ? -15.127 10.845 3.187 1.00 0.00 104 ILE A N 2
ATOM 4536 C CA . ILE A 1 104 ? -15.418 10.533 1.794 1.00 0.00 104 ILE A CA 2
ATOM 4537 C C . ILE A 1 104 ? -16.709 9.737 1.718 1.00 0.00 104 ILE A C 2
ATOM 4538 O O . ILE A 1 104 ? -16.781 8.611 2.213 1.00 0.00 104 ILE A O 2
ATOM 4554 N N . ASP A 1 105 ? -17.732 10.337 1.135 1.00 0.00 105 ASP A N 2
ATOM 4555 C CA . ASP A 1 105 ? -19.028 9.689 1.022 1.00 0.00 105 ASP A CA 2
ATOM 4556 C C . ASP A 1 105 ? -18.971 8.588 -0.032 1.00 0.00 105 ASP A C 2
ATOM 4557 O O . ASP A 1 105 ? -18.678 8.843 -1.199 1.00 0.00 105 ASP A O 2
ATOM 4566 N N . PRO A 1 106 ? -19.251 7.343 0.387 1.00 0.00 106 PRO A N 2
ATOM 4567 C CA . PRO A 1 106 ? -19.137 6.158 -0.468 1.00 0.00 106 PRO A CA 2
ATOM 4568 C C . PRO A 1 106 ? -20.074 6.188 -1.674 1.00 0.00 106 PRO A C 2
ATOM 4569 O O . PRO A 1 106 ? -19.673 5.808 -2.769 1.00 0.00 106 PRO A O 2
ATOM 4580 N N . ILE A 1 107 ? -21.311 6.659 -1.488 1.00 0.00 107 ILE A N 2
ATOM 4581 C CA . ILE A 1 107 ? -22.280 6.677 -2.589 1.00 0.00 107 ILE A CA 2
ATOM 4582 C C . ILE A 1 107 ? -21.958 7.807 -3.553 1.00 0.00 107 ILE A C 2
ATOM 4583 O O . ILE A 1 107 ? -22.434 7.826 -4.688 1.00 0.00 107 ILE A O 2
ATOM 4599 N N . ASN A 1 108 ? -21.127 8.724 -3.077 1.00 0.00 108 ASN A N 2
ATOM 4600 C CA . ASN A 1 108 ? -20.705 9.894 -3.837 1.00 0.00 108 ASN A CA 2
ATOM 4601 C C . ASN A 1 108 ? -19.605 9.527 -4.831 1.00 0.00 108 ASN A C 2
ATOM 4602 O O . ASN A 1 108 ? -19.342 10.259 -5.788 1.00 0.00 108 ASN A O 2
ATOM 4613 N N . GLU A 1 109 ? -18.973 8.382 -4.604 1.00 0.00 109 GLU A N 2
ATOM 4614 C CA . GLU A 1 109 ? -17.861 7.950 -5.441 1.00 0.00 109 GLU A CA 2
ATOM 4615 C C . GLU A 1 109 ? -18.355 7.234 -6.700 1.00 0.00 109 GLU A C 2
ATOM 4616 O O . GLU A 1 109 ? -19.480 7.448 -7.148 1.00 0.00 109 GLU A O 2
ATOM 4628 N N . ARG A 1 110 ? -17.510 6.388 -7.275 1.00 0.00 110 ARG A N 2
ATOM 4629 C CA . ARG A 1 110 ? -17.863 5.688 -8.506 1.00 0.00 110 ARG A CA 2
ATOM 4630 C C . ARG A 1 110 ? -17.592 4.192 -8.385 1.00 0.00 110 ARG A C 2
ATOM 4631 O O . ARG A 1 110 ? -18.389 3.375 -8.839 1.00 0.00 110 ARG A O 2
ATOM 4652 N N . SER A 1 111 ? -16.471 3.831 -7.772 1.00 0.00 111 SER A N 2
ATOM 4653 C CA . SER A 1 111 ? -16.133 2.430 -7.561 1.00 0.00 111 SER A CA 2
ATOM 4654 C C . SER A 1 111 ? -15.068 2.278 -6.483 1.00 0.00 111 SER A C 2
ATOM 4655 O O . SER A 1 111 ? -14.109 3.047 -6.430 1.00 0.00 111 SER A O 2
ATOM 4663 N N . PHE A 1 112 ? -15.255 1.296 -5.617 1.00 0.00 112 PHE A N 2
ATOM 4664 C CA . PHE A 1 112 ? -14.267 0.956 -4.612 1.00 0.00 112 PHE A CA 2
ATOM 4665 C C . PHE A 1 112 ? -14.393 -0.521 -4.253 1.00 0.00 112 PHE A C 2
ATOM 4666 O O . PHE A 1 112 ? -15.473 -1.001 -3.947 1.00 0.00 112 PHE A O 2
ATOM 4683 N N . ILE A 1 113 ? -13.298 -1.250 -4.324 1.00 0.00 113 ILE A N 2
ATOM 4684 C CA . ILE A 1 113 ? -13.331 -2.677 -4.031 1.00 0.00 113 ILE A CA 2
ATOM 4685 C C . ILE A 1 113 ? -12.668 -2.933 -2.686 1.00 0.00 113 ILE A C 2
ATOM 4686 O O . ILE A 1 113 ? -11.962 -2.073 -2.169 1.00 0.00 113 ILE A O 2
ATOM 4702 N N . CYS A 1 114 ? -12.904 -4.094 -2.108 1.00 0.00 114 CYS A N 2
ATOM 4703 C CA . CYS A 1 114 ? -12.393 -4.380 -0.779 1.00 0.00 114 CYS A CA 2
ATOM 4704 C C . CYS A 1 114 ? -11.761 -5.769 -0.747 1.00 0.00 114 CYS A C 2
ATOM 4705 O O . CYS A 1 114 ? -12.140 -6.643 -1.521 1.00 0.00 114 CYS A O 2
ATOM 4713 N N . ASN A 1 115 ? -10.794 -5.964 0.133 1.00 0.00 115 ASN A N 2
ATOM 4714 C CA . ASN A 1 115 ? -10.067 -7.222 0.211 1.00 0.00 115 ASN A CA 2
ATOM 4715 C C . ASN A 1 115 ? -9.880 -7.659 1.661 1.00 0.00 115 ASN A C 2
ATOM 4716 O O . ASN A 1 115 ? -9.181 -7.006 2.431 1.00 0.00 115 ASN A O 2
ATOM 4727 N N . TYR A 1 116 ? -10.543 -8.743 2.036 1.00 0.00 116 TYR A N 2
ATOM 4728 C CA . TYR A 1 116 ? -10.320 -9.366 3.331 1.00 0.00 116 TYR A CA 2
ATOM 4729 C C . TYR A 1 116 ? -9.219 -10.415 3.209 1.00 0.00 116 TYR A C 2
ATOM 4730 O O . TYR A 1 116 ? -9.482 -11.554 2.814 1.00 0.00 116 TYR A O 2
ATOM 4748 N N . LYS A 1 117 ? -7.990 -10.007 3.517 1.00 0.00 117 LYS A N 2
ATOM 4749 C CA . LYS A 1 117 ? -6.820 -10.893 3.498 1.00 0.00 117 LYS A CA 2
ATOM 4750 C C . LYS A 1 117 ? -6.510 -11.394 2.087 1.00 0.00 117 LYS A C 2
ATOM 4751 O O . LYS A 1 117 ? -5.642 -10.855 1.405 1.00 0.00 117 LYS A O 2
ATOM 4770 N N . GLU A 1 118 ? -7.238 -12.414 1.648 1.00 0.00 118 GLU A N 2
ATOM 4771 C CA . GLU A 1 118 ? -7.004 -13.018 0.341 1.00 0.00 118 GLU A CA 2
ATOM 4772 C C . GLU A 1 118 ? -8.314 -13.137 -0.423 1.00 0.00 118 GLU A C 2
ATOM 4773 O O . GLU A 1 118 ? -8.343 -13.590 -1.566 1.00 0.00 118 GLU A O 2
ATOM 4785 N N . HIS A 1 119 ? -9.398 -12.717 0.209 1.00 0.00 119 HIS A N 2
ATOM 4786 C CA . HIS A 1 119 ? -10.712 -12.822 -0.395 1.00 0.00 119 HIS A CA 2
ATOM 4787 C C . HIS A 1 119 ? -11.213 -11.440 -0.779 1.00 0.00 119 HIS A C 2
ATOM 4788 O O . HIS A 1 119 ? -11.246 -10.526 0.042 1.00 0.00 119 HIS A O 2
ATOM 4803 N N . TRP A 1 120 ? -11.589 -11.296 -2.034 1.00 0.00 120 TRP A N 2
ATOM 4804 C CA . TRP A 1 120 ? -11.924 -9.995 -2.585 1.00 0.00 120 TRP A CA 2
ATOM 4805 C C . TRP A 1 120 ? -13.425 -9.768 -2.709 1.00 0.00 120 TRP A C 2
ATOM 4806 O O . TRP A 1 120 ? -14.215 -10.712 -2.807 1.00 0.00 120 TRP A O 2
ATOM 4827 N N . PHE A 1 121 ? -13.792 -8.490 -2.709 1.00 0.00 121 PHE A N 2
ATOM 4828 C CA . PHE A 1 121 ? -15.150 -8.026 -2.960 1.00 0.00 121 PHE A CA 2
ATOM 4829 C C . PHE A 1 121 ? -15.066 -6.831 -3.905 1.00 0.00 121 PHE A C 2
ATOM 4830 O O . PHE A 1 121 ? -14.007 -6.210 -4.017 1.00 0.00 121 PHE A O 2
ATOM 4847 N N . THR A 1 122 ? -16.153 -6.494 -4.576 1.00 0.00 122 THR A N 2
ATOM 4848 C CA . THR A 1 122 ? -16.111 -5.441 -5.582 1.00 0.00 122 THR A CA 2
ATOM 4849 C C . THR A 1 122 ? -17.334 -4.528 -5.530 1.00 0.00 122 THR A C 2
ATOM 4850 O O . THR A 1 122 ? -18.423 -4.909 -5.929 1.00 0.00 122 THR A O 2
ATOM 4861 N N . VAL A 1 123 ? -17.136 -3.309 -5.075 1.00 0.00 123 VAL A N 2
ATOM 4862 C CA . VAL A 1 123 ? -18.237 -2.367 -4.955 1.00 0.00 123 VAL A CA 2
ATOM 4863 C C . VAL A 1 123 ? -18.182 -1.349 -6.082 1.00 0.00 123 VAL A C 2
ATOM 4864 O O . VAL A 1 123 ? -17.213 -0.602 -6.215 1.00 0.00 123 VAL A O 2
ATOM 4877 N N . ARG A 1 124 ? -19.216 -1.333 -6.897 1.00 0.00 124 ARG A N 2
ATOM 4878 C CA . ARG A 1 124 ? -19.261 -0.451 -8.052 1.00 0.00 124 ARG A CA 2
ATOM 4879 C C . ARG A 1 124 ? -20.591 0.285 -8.108 1.00 0.00 124 ARG A C 2
ATOM 4880 O O . ARG A 1 124 ? -21.608 -0.215 -7.617 1.00 0.00 124 ARG A O 2
ATOM 4901 N N . LYS A 1 125 ? -20.571 1.474 -8.690 1.00 0.00 125 LYS A N 2
ATOM 4902 C CA . LYS A 1 125 ? -21.752 2.321 -8.755 1.00 0.00 125 LYS A CA 2
ATOM 4903 C C . LYS A 1 125 ? -22.544 2.064 -10.027 1.00 0.00 125 LYS A C 2
ATOM 4904 O O . LYS A 1 125 ? -22.058 2.317 -11.129 1.00 0.00 125 LYS A O 2
ATOM 4923 N N . LEU A 1 126 ? -23.755 1.556 -9.870 1.00 0.00 126 LEU A N 2
ATOM 4924 C CA . LEU A 1 126 ? -24.643 1.351 -10.991 1.00 0.00 126 LEU A CA 2
ATOM 4925 C C . LEU A 1 126 ? -25.948 2.087 -10.722 1.00 0.00 126 LEU A C 2
ATOM 4926 O O . LEU A 1 126 ? -26.718 1.680 -9.851 1.00 0.00 126 LEU A O 2
ATOM 4942 N N . GLY A 1 127 ? -26.201 3.172 -11.437 1.00 0.00 127 GLY A N 2
ATOM 4943 C CA . GLY A 1 127 ? -27.444 3.886 -11.256 1.00 0.00 127 GLY A CA 2
ATOM 4944 C C . GLY A 1 127 ? -27.452 4.732 -10.006 1.00 0.00 127 GLY A C 2
ATOM 4945 O O . GLY A 1 127 ? -26.493 5.451 -9.720 1.00 0.00 127 GLY A O 2
ATOM 4949 N N . LYS A 1 128 ? -28.538 4.635 -9.257 1.00 0.00 128 LYS A N 2
ATOM 4950 C CA . LYS A 1 128 ? -28.708 5.422 -8.051 1.00 0.00 128 LYS A CA 2
ATOM 4951 C C . LYS A 1 128 ? -28.375 4.601 -6.809 1.00 0.00 128 LYS A C 2
ATOM 4952 O O . LYS A 1 128 ? -28.626 5.032 -5.682 1.00 0.00 128 LYS A O 2
ATOM 4971 N N . GLN A 1 129 ? -27.801 3.425 -7.022 1.00 0.00 129 GLN A N 2
ATOM 4972 C CA . GLN A 1 129 ? -27.414 2.549 -5.927 1.00 0.00 129 GLN A CA 2
ATOM 4973 C C . GLN A 1 129 ? -26.093 1.856 -6.220 1.00 0.00 129 GLN A C 2
ATOM 4974 O O . GLN A 1 129 ? -25.510 2.019 -7.293 1.00 0.00 129 GLN A O 2
ATOM 4988 N N . TRP A 1 130 ? -25.623 1.093 -5.249 1.00 0.00 130 TRP A N 2
ATOM 4989 C CA . TRP A 1 130 ? -24.343 0.419 -5.352 1.00 0.00 130 TRP A CA 2
ATOM 4990 C C . TRP A 1 130 ? -24.519 -1.078 -5.176 1.00 0.00 130 TRP A C 2
ATOM 4991 O O . TRP A 1 130 ? -25.466 -1.528 -4.534 1.00 0.00 130 TRP A O 2
ATOM 5012 N N . PHE A 1 131 ? -23.612 -1.851 -5.742 1.00 0.00 131 PHE A N 2
ATOM 5013 C CA . PHE A 1 131 ? -23.722 -3.299 -5.693 1.00 0.00 131 PHE A CA 2
ATOM 5014 C C . PHE A 1 131 ? -22.430 -3.919 -5.223 1.00 0.00 131 PHE A C 2
ATOM 5015 O O . PHE A 1 131 ? -21.343 -3.476 -5.611 1.00 0.00 131 PHE A O 2
ATOM 5032 N N . ASN A 1 132 ? -22.544 -4.942 -4.389 1.00 0.00 132 ASN A N 2
ATOM 5033 C CA . ASN A 1 132 ? -21.385 -5.649 -3.893 1.00 0.00 132 ASN A CA 2
ATOM 5034 C C . ASN A 1 132 ? -21.176 -6.915 -4.697 1.00 0.00 132 ASN A C 2
ATOM 5035 O O . ASN A 1 132 ? -21.953 -7.866 -4.605 1.00 0.00 132 ASN A O 2
ATOM 5046 N N . LEU A 1 133 ? -20.150 -6.903 -5.506 1.00 0.00 133 LEU A N 2
ATOM 5047 C CA . LEU A 1 133 ? -19.780 -8.044 -6.307 1.00 0.00 133 LEU A CA 2
ATOM 5048 C C . LEU A 1 133 ? -18.747 -8.891 -5.571 1.00 0.00 133 LEU A C 2
ATOM 5049 O O . LEU A 1 133 ? -17.546 -8.729 -5.778 1.00 0.00 133 LEU A O 2
ATOM 5065 N N . ASN A 1 134 ? -19.215 -9.762 -4.687 1.00 0.00 134 ASN A N 2
ATOM 5066 C CA . ASN A 1 134 ? -18.339 -10.722 -4.017 1.00 0.00 134 ASN A CA 2
ATOM 5067 C C . ASN A 1 134 ? -17.695 -11.641 -5.050 1.00 0.00 134 ASN A C 2
ATOM 5068 O O . ASN A 1 134 ? -18.230 -11.812 -6.140 1.00 0.00 134 ASN A O 2
ATOM 5079 N N . SER A 1 135 ? -16.555 -12.216 -4.739 1.00 0.00 135 SER A N 2
ATOM 5080 C CA . SER A 1 135 ? -15.881 -13.076 -5.697 1.00 0.00 135 SER A CA 2
ATOM 5081 C C . SER A 1 135 ? -16.771 -14.257 -6.092 1.00 0.00 135 SER A C 2
ATOM 5082 O O . SER A 1 135 ? -17.016 -14.477 -7.273 1.00 0.00 135 SER A O 2
ATOM 5090 N N . LEU A 1 136 ? -17.332 -14.949 -5.108 1.00 0.00 136 LEU A N 2
ATOM 5091 C CA . LEU A 1 136 ? -17.985 -16.229 -5.365 1.00 0.00 136 LEU A CA 2
ATOM 5092 C C . LEU A 1 136 ? -19.496 -16.105 -5.245 1.00 0.00 136 LEU A C 2
ATOM 5093 O O . LEU A 1 136 ? -20.195 -17.100 -5.061 1.00 0.00 136 LEU A O 2
ATOM 5109 N N . LEU A 1 137 ? -20.003 -14.887 -5.349 1.00 0.00 137 LEU A N 2
ATOM 5110 C CA . LEU A 1 137 ? -21.430 -14.665 -5.207 1.00 0.00 137 LEU A CA 2
ATOM 5111 C C . LEU A 1 137 ? -22.111 -14.790 -6.570 1.00 0.00 137 LEU A C 2
ATOM 5112 O O . LEU A 1 137 ? -21.563 -14.391 -7.605 1.00 0.00 137 LEU A O 2
ATOM 5128 N N . THR A 1 138 ? -23.288 -15.413 -6.552 1.00 0.00 138 THR A N 2
ATOM 5129 C CA . THR A 1 138 ? -24.043 -15.735 -7.759 1.00 0.00 138 THR A CA 2
ATOM 5130 C C . THR A 1 138 ? -24.306 -14.505 -8.632 1.00 0.00 138 THR A C 2
ATOM 5131 O O . THR A 1 138 ? -24.358 -14.617 -9.854 1.00 0.00 138 THR A O 2
ATOM 5142 N N . GLY A 1 139 ? -24.453 -13.344 -8.015 1.00 0.00 139 GLY A N 2
ATOM 5143 C CA . GLY A 1 139 ? -24.701 -12.136 -8.770 1.00 0.00 139 GLY A CA 2
ATOM 5144 C C . GLY A 1 139 ? -24.729 -10.916 -7.876 1.00 0.00 139 GLY A C 2
ATOM 5145 O O . GLY A 1 139 ? -24.627 -11.055 -6.666 1.00 0.00 139 GLY A O 2
ATOM 5149 N N . PRO A 1 140 ? -24.903 -9.713 -8.440 1.00 0.00 140 PRO A N 2
ATOM 5150 C CA . PRO A 1 140 ? -24.735 -8.452 -7.702 1.00 0.00 140 PRO A CA 2
ATOM 5151 C C . PRO A 1 140 ? -25.690 -8.293 -6.514 1.00 0.00 140 PRO A C 2
ATOM 5152 O O . PRO A 1 140 ? -26.908 -8.406 -6.660 1.00 0.00 140 PRO A O 2
ATOM 5163 N N . GLU A 1 141 ? -25.123 -8.023 -5.341 1.00 0.00 141 GLU A N 2
ATOM 5164 C CA . GLU A 1 141 ? -25.912 -7.730 -4.150 1.00 0.00 141 GLU A CA 2
ATOM 5165 C C . GLU A 1 141 ? -26.182 -6.238 -4.050 1.00 0.00 141 GLU A C 2
ATOM 5166 O O . GLU A 1 141 ? -25.261 -5.442 -3.863 1.00 0.00 141 GLU A O 2
ATOM 5178 N N . LEU A 1 142 ? -27.443 -5.870 -4.199 1.00 0.00 142 LEU A N 2
ATOM 5179 C CA . LEU A 1 142 ? -27.873 -4.489 -4.155 1.00 0.00 142 LEU A CA 2
ATOM 5180 C C . LEU A 1 142 ? -27.745 -3.913 -2.754 1.00 0.00 142 LEU A C 2
ATOM 5181 O O . LEU A 1 142 ? -28.451 -4.319 -1.830 1.00 0.00 142 LEU A O 2
ATOM 5197 N N . ILE A 1 143 ? -26.821 -2.989 -2.605 1.00 0.00 143 ILE A N 2
ATOM 5198 C CA . ILE A 1 143 ? -26.689 -2.227 -1.385 1.00 0.00 143 ILE A CA 2
ATOM 5199 C C . ILE A 1 143 ? -27.382 -0.879 -1.533 1.00 0.00 143 ILE A C 2
ATOM 5200 O O . ILE A 1 143 ? -27.072 -0.101 -2.440 1.00 0.00 143 ILE A O 2
ATOM 5216 N N . SER A 1 144 ? -28.343 -0.622 -0.658 1.00 0.00 144 SER A N 2
ATOM 5217 C CA . SER A 1 144 ? -29.065 0.638 -0.662 1.00 0.00 144 SER A CA 2
ATOM 5218 C C . SER A 1 144 ? -28.112 1.784 -0.320 1.00 0.00 144 SER A C 2
ATOM 5219 O O . SER A 1 144 ? -27.110 1.570 0.363 1.00 0.00 144 SER A O 2
ATOM 5227 N N . ASP A 1 145 ? -28.432 2.981 -0.814 1.00 0.00 145 ASP A N 2
ATOM 5228 C CA . ASP A 1 145 ? -27.590 4.174 -0.643 1.00 0.00 145 ASP A CA 2
ATOM 5229 C C . ASP A 1 145 ? -26.950 4.264 0.745 1.00 0.00 145 ASP A C 2
ATOM 5230 O O . ASP A 1 145 ? -25.735 4.397 0.865 1.00 0.00 145 ASP A O 2
ATOM 5239 N N . THR A 1 146 ? -27.740 4.159 1.790 1.00 0.00 146 THR A N 2
ATOM 5240 C CA . THR A 1 146 ? -27.213 4.341 3.127 1.00 0.00 146 THR A CA 2
ATOM 5241 C C . THR A 1 146 ? -26.643 3.052 3.693 1.00 0.00 146 THR A C 2
ATOM 5242 O O . THR A 1 146 ? -25.732 3.067 4.530 1.00 0.00 146 THR A O 2
ATOM 5253 N N . TYR A 1 147 ? -27.145 1.927 3.208 1.00 0.00 147 TYR A N 2
ATOM 5254 C CA . TYR A 1 147 ? -26.600 0.648 3.608 1.00 0.00 147 TYR A CA 2
ATOM 5255 C C . TYR A 1 147 ? -25.175 0.526 3.079 1.00 0.00 147 TYR A C 2
ATOM 5256 O O . TYR A 1 147 ? -24.419 -0.320 3.526 1.00 0.00 147 TYR A O 2
ATOM 5274 N N . LEU A 1 148 ? -24.802 1.379 2.126 1.00 0.00 148 LEU A N 2
ATOM 5275 C CA . LEU A 1 148 ? -23.429 1.405 1.650 1.00 0.00 148 LEU A CA 2
ATOM 5276 C C . LEU A 1 148 ? -22.522 1.904 2.763 1.00 0.00 148 LEU A C 2
ATOM 5277 O O . LEU A 1 148 ? -21.591 1.214 3.163 1.00 0.00 148 LEU A O 2
ATOM 5293 N N . ALA A 1 149 ? -22.814 3.102 3.268 1.00 0.00 149 ALA A N 2
ATOM 5294 C CA . ALA A 1 149 ? -22.151 3.629 4.467 1.00 0.00 149 ALA A CA 2
ATOM 5295 C C . ALA A 1 149 ? -22.123 2.598 5.600 1.00 0.00 149 ALA A C 2
ATOM 5296 O O . ALA A 1 149 ? -21.211 2.595 6.433 1.00 0.00 149 ALA A O 2
ATOM 5303 N N . LEU A 1 150 ? -23.088 1.688 5.583 1.00 0.00 150 LEU A N 2
ATOM 5304 C CA . LEU A 1 150 ? -23.170 0.650 6.598 1.00 0.00 150 LEU A CA 2
ATOM 5305 C C . LEU A 1 150 ? -22.176 -0.458 6.249 1.00 0.00 150 LEU A C 2
ATOM 5306 O O . LEU A 1 150 ? -21.401 -0.910 7.092 1.00 0.00 150 LEU A O 2
ATOM 5322 N N . PHE A 1 151 ? -22.221 -0.874 4.987 1.00 0.00 151 PHE A N 2
ATOM 5323 C CA . PHE A 1 151 ? -21.288 -1.844 4.422 1.00 0.00 151 PHE A CA 2
ATOM 5324 C C . PHE A 1 151 ? -19.844 -1.484 4.776 1.00 0.00 151 PHE A C 2
ATOM 5325 O O .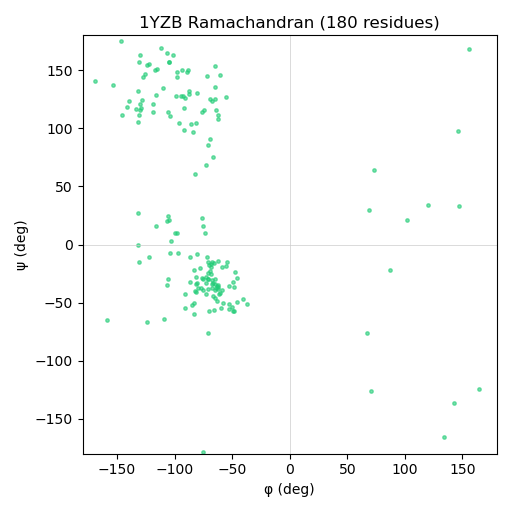 PHE A 1 151 ? -19.147 -2.286 5.396 1.00 0.00 151 PHE A O 2
ATOM 5342 N N . LEU A 1 152 ? -19.407 -0.267 4.422 1.00 0.00 152 LEU A N 2
ATOM 5343 C CA . LEU A 1 152 ? -18.024 0.146 4.687 1.00 0.00 152 LEU A CA 2
ATOM 5344 C C . LEU A 1 152 ? -17.720 0.098 6.178 1.00 0.00 152 LEU A C 2
ATOM 5345 O O . LEU A 1 152 ? -16.650 -0.360 6.584 1.00 0.00 152 LEU A O 2
ATOM 5361 N N . ALA A 1 153 ? -18.663 0.563 6.995 1.00 0.00 153 ALA A N 2
ATOM 5362 C CA . ALA A 1 153 ? -18.468 0.568 8.436 1.00 0.00 153 ALA A CA 2
ATOM 5363 C C . ALA A 1 153 ? -18.266 -0.850 8.957 1.00 0.00 153 ALA A C 2
ATOM 5364 O O . ALA A 1 153 ? -17.391 -1.098 9.789 1.00 0.00 153 ALA A O 2
ATOM 5371 N N . GLN A 1 154 ? -19.053 -1.785 8.436 1.00 0.00 154 GLN A N 2
ATOM 5372 C CA . GLN A 1 154 ? -18.965 -3.176 8.855 1.00 0.00 154 GLN A CA 2
ATOM 5373 C C . GLN A 1 154 ? -17.648 -3.777 8.430 1.00 0.00 154 GLN A C 2
ATOM 5374 O O . GLN A 1 154 ? -17.074 -4.575 9.150 1.00 0.00 154 GLN A O 2
ATOM 5388 N N . LEU A 1 155 ? -17.182 -3.386 7.254 1.00 0.00 155 LEU A N 2
ATOM 5389 C CA . LEU A 1 155 ? -15.933 -3.898 6.713 1.00 0.00 155 LEU A CA 2
ATOM 5390 C C . LEU A 1 155 ? -14.793 -3.664 7.675 1.00 0.00 155 LEU A C 2
ATOM 5391 O O . LEU A 1 155 ? -14.006 -4.560 7.963 1.00 0.00 155 LEU A O 2
ATOM 5407 N N . GLN A 1 156 ? -14.721 -2.451 8.173 1.00 0.00 156 GLN A N 2
ATOM 5408 C CA . GLN A 1 156 ? -13.606 -2.030 8.993 1.00 0.00 156 GLN A CA 2
ATOM 5409 C C . GLN A 1 156 ? -13.758 -2.530 10.428 1.00 0.00 156 GLN A C 2
ATOM 5410 O O . GLN A 1 156 ? -12.789 -2.586 11.182 1.00 0.00 156 GLN A O 2
ATOM 5424 N N . GLN A 1 157 ? -14.983 -2.888 10.795 1.00 0.00 157 GLN A N 2
ATOM 5425 C CA . GLN A 1 157 ? -15.237 -3.553 12.070 1.00 0.00 157 GLN A CA 2
ATOM 5426 C C . GLN A 1 157 ? -15.028 -5.062 11.922 1.00 0.00 157 GLN A C 2
ATOM 5427 O O . GLN A 1 157 ? -14.880 -5.786 12.905 1.00 0.00 157 GLN A O 2
ATOM 5441 N N . GLU A 1 158 ? -15.020 -5.516 10.676 1.00 0.00 158 GLU A N 2
ATOM 5442 C CA . GLU A 1 158 ? -14.910 -6.932 10.356 1.00 0.00 158 GLU A CA 2
ATOM 5443 C C . GLU A 1 158 ? -13.451 -7.312 10.109 1.00 0.00 158 GLU A C 2
ATOM 5444 O O . GLU A 1 158 ? -12.966 -8.323 10.617 1.00 0.00 158 GLU A O 2
ATOM 5456 N N . GLY A 1 159 ? -12.750 -6.490 9.331 1.00 0.00 159 GLY A N 2
ATOM 5457 C CA . GLY A 1 159 ? -11.351 -6.750 9.039 1.00 0.00 159 GLY A CA 2
ATOM 5458 C C . GLY A 1 159 ? -11.035 -6.639 7.558 1.00 0.00 159 GLY A C 2
ATOM 5459 O O . GLY A 1 159 ? -10.077 -7.239 7.075 1.00 0.00 159 GLY A O 2
ATOM 5463 N N . TYR A 1 160 ? -11.845 -5.876 6.836 1.00 0.00 160 TYR A N 2
ATOM 5464 C CA . TYR A 1 160 ? -11.655 -5.702 5.400 1.00 0.00 160 TYR A CA 2
ATOM 5465 C C . TYR A 1 160 ? -10.710 -4.550 5.102 1.00 0.00 160 TYR A C 2
ATOM 5466 O O . TYR A 1 160 ? -10.781 -3.495 5.734 1.00 0.00 160 TYR A O 2
ATOM 5484 N N . SER A 1 161 ? -9.839 -4.753 4.131 1.00 0.00 161 SER A N 2
ATOM 5485 C CA . SER A 1 161 ? -9.045 -3.672 3.585 1.00 0.00 161 SER A CA 2
ATOM 5486 C C . SER A 1 161 ? -9.788 -3.078 2.388 1.00 0.00 161 SER A C 2
ATOM 5487 O O . SER A 1 161 ? -9.880 -3.700 1.339 1.00 0.00 161 SER A O 2
ATOM 5495 N N . ILE A 1 162 ? -10.356 -1.898 2.563 1.00 0.00 162 ILE A N 2
ATOM 5496 C CA . ILE A 1 162 ? -11.171 -1.277 1.520 1.00 0.00 162 ILE A CA 2
ATOM 5497 C C . ILE A 1 162 ? -10.325 -0.330 0.668 1.00 0.00 162 ILE A C 2
ATOM 5498 O O . ILE A 1 162 ? -9.368 0.261 1.162 1.00 0.00 162 ILE A O 2
ATOM 5514 N N . PHE A 1 163 ? -10.700 -0.154 -0.594 1.00 0.00 163 PHE A N 2
ATOM 5515 C CA . PHE A 1 163 ? -9.872 0.577 -1.546 1.00 0.00 163 PHE A CA 2
ATOM 5516 C C . PHE A 1 163 ? -10.766 1.407 -2.464 1.00 0.00 163 PHE A C 2
ATOM 5517 O O . PHE A 1 163 ? -11.615 0.863 -3.163 1.00 0.00 163 PHE A O 2
ATOM 5534 N N . VAL A 1 164 ? -10.548 2.714 -2.478 1.00 0.00 164 VAL A N 2
ATOM 5535 C CA . VAL A 1 164 ? -11.422 3.639 -3.192 1.00 0.00 164 VAL A CA 2
ATOM 5536 C C . VAL A 1 164 ? -10.802 4.064 -4.515 1.00 0.00 164 VAL A C 2
ATOM 5537 O O . VAL A 1 164 ? -9.854 4.856 -4.540 1.00 0.00 164 VAL A O 2
ATOM 5550 N N . VAL A 1 165 ? -11.313 3.508 -5.606 1.00 0.00 165 VAL A N 2
ATOM 5551 C CA . VAL A 1 165 ? -10.878 3.906 -6.936 1.00 0.00 165 VAL A CA 2
ATOM 5552 C C . VAL A 1 165 ? -11.338 5.328 -7.244 1.00 0.00 165 VAL A C 2
ATOM 5553 O O . VAL A 1 165 ? -12.534 5.633 -7.267 1.00 0.00 165 VAL A O 2
ATOM 5566 N N . LYS A 1 166 ? -10.361 6.186 -7.457 1.00 0.00 166 LYS A N 2
ATOM 5567 C CA . LYS A 1 166 ? -10.587 7.595 -7.715 1.00 0.00 166 LYS A CA 2
ATOM 5568 C C . LYS A 1 166 ? -10.399 7.884 -9.195 1.00 0.00 166 LYS A C 2
ATOM 5569 O O . LYS A 1 166 ? -9.565 7.260 -9.852 1.00 0.00 166 LYS A O 2
ATOM 5588 N N . GLY A 1 167 ? -11.176 8.815 -9.718 1.00 0.00 167 GLY A N 2
ATOM 5589 C CA . GLY A 1 167 ? -11.076 9.152 -11.119 1.00 0.00 167 GLY A CA 2
ATOM 5590 C C . GLY A 1 167 ? -12.339 8.803 -11.871 1.00 0.00 167 GLY A C 2
ATOM 5591 O O . GLY A 1 167 ? -13.278 8.252 -11.299 1.00 0.00 167 GLY A O 2
ATOM 5595 N N . ASP A 1 168 ? -12.368 9.121 -13.151 1.00 0.00 168 ASP A N 2
ATOM 5596 C CA . ASP A 1 168 ? -13.537 8.849 -13.975 1.00 0.00 168 ASP A CA 2
ATOM 5597 C C . ASP A 1 168 ? -13.430 7.479 -14.632 1.00 0.00 168 ASP A C 2
ATOM 5598 O O . ASP A 1 168 ? -12.468 7.192 -15.347 1.00 0.00 168 ASP A O 2
ATOM 5607 N N . LEU A 1 169 ? -14.413 6.633 -14.367 1.00 0.00 169 LEU A N 2
ATOM 5608 C CA . LEU A 1 169 ? -14.472 5.305 -14.962 1.00 0.00 169 LEU A CA 2
ATOM 5609 C C . LEU A 1 169 ? -15.190 5.355 -16.304 1.00 0.00 169 LEU A C 2
ATOM 5610 O O . LEU A 1 169 ? -15.946 6.287 -16.576 1.00 0.00 169 LEU A O 2
ATOM 5626 N N . PRO A 1 170 ? -14.957 4.349 -17.160 1.00 0.00 170 PRO A N 2
ATOM 5627 C CA . PRO A 1 170 ? -15.616 4.260 -18.464 1.00 0.00 170 PRO A CA 2
ATOM 5628 C C . PRO A 1 170 ? -17.127 4.068 -18.324 1.00 0.00 170 PRO A C 2
ATOM 5629 O O . PRO A 1 170 ? -17.613 2.949 -18.156 1.00 0.00 170 PRO A O 2
ATOM 5640 N N . ASP A 1 171 ? -17.852 5.181 -18.371 1.00 0.00 171 ASP A N 2
ATOM 5641 C CA . ASP A 1 171 ? -19.308 5.179 -18.240 1.00 0.00 171 ASP A CA 2
ATOM 5642 C C . ASP A 1 171 ? -19.960 4.329 -19.324 1.00 0.00 171 ASP A C 2
ATOM 5643 O O . ASP A 1 171 ? -19.738 4.545 -20.517 1.00 0.00 171 ASP A O 2
ATOM 5652 N N . CYS A 1 172 ? -20.756 3.357 -18.901 1.00 0.00 172 CYS A N 2
ATOM 5653 C CA . CYS A 1 172 ? -21.464 2.490 -19.827 1.00 0.00 172 CYS A CA 2
ATOM 5654 C C . CYS A 1 172 ? -22.949 2.454 -19.481 1.00 0.00 172 CYS A C 2
ATOM 5655 O O . CYS A 1 172 ? -23.400 3.196 -18.605 1.00 0.00 172 CYS A O 2
ATOM 5663 N N . GLU A 1 173 ? -23.697 1.590 -20.150 1.00 0.00 173 GLU A N 2
ATOM 5664 C CA . GLU A 1 173 ? -25.141 1.513 -19.964 1.00 0.00 173 GLU A CA 2
ATOM 5665 C C . GLU A 1 173 ? -25.520 1.230 -18.509 1.00 0.00 173 GLU A C 2
ATOM 5666 O O . GLU A 1 173 ? -26.526 1.736 -18.030 1.00 0.00 173 GLU A O 2
ATOM 5678 N N . ALA A 1 174 ? -24.701 0.451 -17.808 1.00 0.00 174 ALA A N 2
ATOM 5679 C CA . ALA A 1 174 ? -25.048 -0.042 -16.472 1.00 0.00 174 ALA A CA 2
ATOM 5680 C C . ALA A 1 174 ? -25.474 1.067 -15.514 1.00 0.00 174 ALA A C 2
ATOM 5681 O O . ALA A 1 174 ? -26.423 0.898 -14.750 1.00 0.00 174 ALA A O 2
ATOM 5688 N N . ASP A 1 175 ? -24.785 2.197 -15.560 1.00 0.00 175 ASP A N 2
ATOM 5689 C CA . ASP A 1 175 ? -25.058 3.291 -14.633 1.00 0.00 175 ASP A CA 2
ATOM 5690 C C . ASP A 1 175 ? -26.373 3.980 -14.990 1.00 0.00 175 ASP A C 2
ATOM 5691 O O . ASP A 1 175 ? -27.049 4.546 -14.134 1.00 0.00 175 ASP A O 2
ATOM 5700 N N . GLN A 1 176 ? -26.741 3.907 -16.259 1.00 0.00 176 GLN A N 2
ATOM 5701 C CA . GLN A 1 176 ? -28.000 4.471 -16.728 1.00 0.00 176 GLN A CA 2
ATOM 5702 C C . GLN A 1 176 ? -29.114 3.442 -16.602 1.00 0.00 176 GLN A C 2
ATOM 5703 O O . GLN A 1 176 ? -30.289 3.787 -16.474 1.00 0.00 176 GLN A O 2
ATOM 5717 N N . LEU A 1 177 ? -28.729 2.175 -16.616 1.00 0.00 177 LEU A N 2
ATOM 5718 C CA . LEU A 1 177 ? -29.690 1.086 -16.603 1.00 0.00 177 LEU A CA 2
ATOM 5719 C C . LEU A 1 177 ? -29.680 0.368 -15.262 1.00 0.00 177 LEU A C 2
ATOM 5720 O O . LEU A 1 177 ? -29.433 -0.840 -15.180 1.00 0.00 177 LEU A O 2
ATOM 5736 N N . LEU A 1 178 ? -29.869 1.145 -14.210 1.00 0.00 178 LEU A N 2
ATOM 5737 C CA . LEU A 1 178 ? -30.176 0.619 -12.895 1.00 0.00 178 LEU A CA 2
ATOM 5738 C C . LEU A 1 178 ? -31.382 1.346 -12.330 1.00 0.00 178 LEU A C 2
ATOM 5739 O O . LEU A 1 178 ? -31.658 1.293 -11.134 1.00 0.00 178 LEU A O 2
ATOM 5755 N N . GLN A 1 179 ? -32.071 2.047 -13.205 1.00 0.00 179 GLN A N 2
ATOM 5756 C CA . GLN A 1 179 ? -33.208 2.861 -12.812 1.00 0.00 179 GLN A CA 2
ATOM 5757 C C . GLN A 1 179 ? -34.342 2.004 -12.273 1.00 0.00 179 GLN A C 2
ATOM 5758 O O . GLN A 1 179 ? -34.988 2.376 -11.292 1.00 0.00 179 GLN A O 2
ATOM 5772 N N . MET A 1 180 ? -34.587 0.861 -12.898 1.00 0.00 180 MET A N 2
ATOM 5773 C CA . MET A 1 180 ? -35.569 -0.070 -12.368 1.00 0.00 180 MET A CA 2
ATOM 5774 C C . MET A 1 180 ? -34.875 -1.023 -11.404 1.00 0.00 180 MET A C 2
ATOM 5775 O O . MET A 1 180 ? -34.562 -2.172 -11.729 1.00 0.00 180 MET A O 2
ATOM 5789 N N . ILE A 1 181 ? -34.610 -0.480 -10.220 1.00 0.00 181 ILE A N 2
ATOM 5790 C CA . ILE A 1 181 ? -33.924 -1.171 -9.134 1.00 0.00 181 ILE A CA 2
ATOM 5791 C C . ILE A 1 181 ? -34.488 -2.574 -8.900 1.00 0.00 181 ILE A C 2
ATOM 5792 O O . ILE A 1 181 ? -35.663 -2.826 -9.168 1.00 0.00 181 ILE A O 2
ATOM 5808 N N . ARG A 1 182 ? -33.625 -3.472 -8.393 1.00 0.00 182 ARG A N 2
ATOM 5809 C CA . ARG A 1 182 ? -33.954 -4.888 -8.177 1.00 0.00 182 ARG A CA 2
ATOM 5810 C C . ARG A 1 182 ? -34.678 -5.482 -9.381 1.00 0.00 182 ARG A C 2
ATOM 5811 O O . ARG A 1 182 ? -35.919 -5.618 -9.348 1.00 0.00 182 ARG A O 2
ATOM 5833 N N . MET A 1 1 ? -31.930 -5.345 -11.828 1.00 0.00 1 MET A N 3
ATOM 5834 C CA . MET A 1 1 ? -30.919 -6.428 -11.704 1.00 0.00 1 MET A CA 3
ATOM 5835 C C . MET A 1 1 ? -30.632 -7.024 -13.084 1.00 0.00 1 MET A C 3
ATOM 5836 O O . MET A 1 1 ? -30.253 -8.183 -13.211 1.00 0.00 1 MET A O 3
ATOM 5852 N N . GLU A 1 2 ? -30.805 -6.211 -14.119 1.00 0.00 2 GLU A N 3
ATOM 5853 C CA . GLU A 1 2 ? -30.839 -6.719 -15.485 1.00 0.00 2 GLU A CA 3
ATOM 5854 C C . GLU A 1 2 ? -29.498 -6.571 -16.201 1.00 0.00 2 GLU A C 3
ATOM 5855 O O . GLU A 1 2 ? -28.826 -7.563 -16.476 1.00 0.00 2 GLU A O 3
ATOM 5867 N 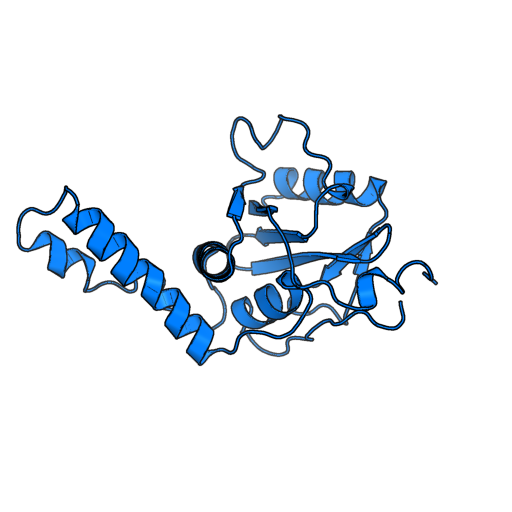N . SER A 1 3 ? -29.099 -5.337 -16.476 1.00 0.00 3 SER A N 3
ATOM 5868 C CA . SER A 1 3 ? -27.942 -5.086 -17.327 1.00 0.00 3 SER A CA 3
ATOM 5869 C C . SER A 1 3 ? -26.641 -4.987 -16.540 1.00 0.00 3 SER A C 3
ATOM 5870 O O . SER A 1 3 ? -25.654 -4.441 -17.038 1.00 0.00 3 SER A O 3
ATOM 5878 N N . ILE A 1 4 ? -26.631 -5.506 -15.320 1.00 0.00 4 ILE A N 3
ATOM 5879 C CA . ILE A 1 4 ? -25.407 -5.521 -14.535 1.00 0.00 4 ILE A CA 3
ATOM 5880 C C . ILE A 1 4 ? -24.394 -6.418 -15.221 1.00 0.00 4 ILE A C 3
ATOM 5881 O O . ILE A 1 4 ? -24.574 -7.633 -15.251 1.00 0.00 4 ILE A O 3
ATOM 5897 N N . PHE A 1 5 ? -23.353 -5.828 -15.796 1.00 0.00 5 PHE A N 3
ATOM 5898 C CA . PHE A 1 5 ? -22.309 -6.619 -16.422 1.00 0.00 5 PHE A CA 3
ATOM 5899 C C . PHE A 1 5 ? -21.605 -7.461 -15.372 1.00 0.00 5 PHE A C 3
ATOM 5900 O O . PHE A 1 5 ? -20.730 -6.977 -14.653 1.00 0.00 5 PHE A O 3
ATOM 5917 N N . HIS A 1 6 ? -22.007 -8.711 -15.270 1.00 0.00 6 HIS A N 3
ATOM 5918 C CA . HIS A 1 6 ? -21.432 -9.605 -14.297 1.00 0.00 6 HIS A CA 3
ATOM 5919 C C . HIS A 1 6 ? -20.875 -10.834 -14.993 1.00 0.00 6 HIS A C 3
ATOM 5920 O O . HIS A 1 6 ? -21.572 -11.492 -15.761 1.00 0.00 6 HIS A O 3
ATOM 5935 N N . GLU A 1 7 ? -19.614 -11.125 -14.732 1.00 0.00 7 GLU A N 3
ATOM 5936 C CA . GLU A 1 7 ? -18.934 -12.252 -15.351 1.00 0.00 7 GLU A CA 3
ATOM 5937 C C . GLU A 1 7 ? -19.069 -13.516 -14.505 1.00 0.00 7 GLU A C 3
ATOM 5938 O O . GLU A 1 7 ? -19.320 -14.598 -15.034 1.00 0.00 7 GLU A O 3
ATOM 5950 N N . LYS A 1 8 ? -18.902 -13.350 -13.195 1.00 0.00 8 LYS A N 3
ATOM 5951 C CA . LYS A 1 8 ? -18.885 -14.454 -12.239 1.00 0.00 8 LYS A CA 3
ATOM 5952 C C . LYS A 1 8 ? -17.630 -15.300 -12.408 1.00 0.00 8 LYS A C 3
ATOM 5953 O O . LYS A 1 8 ? -17.361 -15.831 -13.487 1.00 0.00 8 LYS A O 3
ATOM 5972 N N . GLN A 1 9 ? -16.867 -15.432 -11.335 1.00 0.00 9 GLN A N 3
ATOM 5973 C CA . GLN A 1 9 ? -15.632 -16.197 -11.404 1.00 0.00 9 GLN A CA 3
ATOM 5974 C C . GLN A 1 9 ? -15.798 -17.573 -10.766 1.00 0.00 9 GLN A C 3
ATOM 5975 O O . GLN A 1 9 ? -16.183 -17.702 -9.602 1.00 0.00 9 GLN A O 3
ATOM 5989 N N . GLU A 1 10 ? -15.567 -18.596 -11.561 1.00 0.00 10 GLU A N 3
ATOM 5990 C CA . GLU A 1 10 ? -15.411 -19.947 -11.056 1.00 0.00 10 GLU A CA 3
ATOM 5991 C C . GLU A 1 10 ? -14.191 -20.578 -11.714 1.00 0.00 10 GLU A C 3
ATOM 5992 O O . GLU A 1 10 ? -14.222 -20.939 -12.891 1.00 0.00 10 GLU A O 3
ATOM 6004 N N . GLY A 1 11 ? -13.110 -20.684 -10.955 1.00 0.00 11 GLY A N 3
ATOM 6005 C CA . GLY A 1 11 ? -11.839 -21.081 -11.529 1.00 0.00 11 GLY A CA 3
ATOM 6006 C C . GLY A 1 11 ? -11.239 -19.944 -12.317 1.00 0.00 11 GLY A C 3
ATOM 6007 O O . GLY A 1 11 ? -10.622 -20.144 -13.366 1.00 0.00 11 GLY A O 3
ATOM 6011 N N . SER A 1 12 ? -11.434 -18.745 -11.799 1.00 0.00 12 SER A N 3
ATOM 6012 C CA . SER A 1 12 ? -10.965 -17.544 -12.448 1.00 0.00 12 SER A CA 3
ATOM 6013 C C . SER A 1 12 ? -10.173 -16.696 -11.458 1.00 0.00 12 SER A C 3
ATOM 6014 O O . SER A 1 12 ? -10.410 -16.738 -10.251 1.00 0.00 12 SER A O 3
ATOM 6022 N N . LEU A 1 13 ? -9.224 -15.953 -11.992 1.00 0.00 13 LEU A N 3
ATOM 6023 C CA . LEU A 1 13 ? -8.353 -15.088 -11.204 1.00 0.00 13 LEU A CA 3
ATOM 6024 C C . LEU A 1 13 ? -9.146 -13.945 -10.575 1.00 0.00 13 LEU A C 3
ATOM 6025 O O . LEU A 1 13 ? -9.925 -13.267 -11.250 1.00 0.00 13 LEU A O 3
ATOM 6041 N N . CYS A 1 14 ? -8.917 -13.719 -9.283 1.00 0.00 14 CYS A N 3
ATOM 6042 C CA . CYS A 1 14 ? -9.668 -12.716 -8.535 1.00 0.00 14 CYS A CA 3
ATOM 6043 C C . CYS A 1 14 ? -9.346 -11.303 -9.017 1.00 0.00 14 CYS A C 3
ATOM 6044 O O . CYS A 1 14 ? -10.194 -10.420 -8.938 1.00 0.00 14 CYS A O 3
ATOM 6052 N N . ALA A 1 15 ? -8.123 -11.085 -9.509 1.00 0.00 15 ALA A N 3
ATOM 6053 C CA . ALA A 1 15 ? -7.753 -9.790 -10.077 1.00 0.00 15 ALA A CA 3
ATOM 6054 C C . ALA A 1 15 ? -8.602 -9.497 -11.300 1.00 0.00 15 ALA A C 3
ATOM 6055 O O . ALA A 1 15 ? -9.103 -8.389 -11.472 1.00 0.00 15 ALA A O 3
ATOM 6062 N N . GLN A 1 16 ? -8.763 -10.514 -12.139 1.00 0.00 16 GLN A N 3
ATOM 6063 C CA . GLN A 1 16 ? -9.573 -10.404 -13.340 1.00 0.00 16 GLN A CA 3
ATOM 6064 C C . GLN A 1 16 ? -11.008 -10.082 -12.963 1.00 0.00 16 GLN A C 3
ATOM 6065 O O . GLN A 1 16 ? -11.573 -9.094 -13.419 1.00 0.00 16 GLN A O 3
ATOM 6079 N N . HIS A 1 17 ? -11.572 -10.912 -12.099 1.00 0.00 17 HIS A N 3
ATOM 6080 C CA . HIS A 1 17 ? -12.928 -10.717 -11.605 1.00 0.00 17 HIS A CA 3
ATOM 6081 C C . HIS A 1 17 ? -13.111 -9.321 -11.003 1.00 0.00 17 HIS A C 3
ATOM 6082 O O . HIS A 1 17 ? -13.933 -8.545 -11.475 1.00 0.00 17 HIS A O 3
ATOM 6097 N N . CYS A 1 18 ? -12.320 -8.999 -9.986 1.00 0.00 18 CYS A N 3
ATOM 6098 C CA . CYS A 1 18 ? -12.510 -7.772 -9.220 1.00 0.00 18 CYS A CA 3
ATOM 6099 C C . CYS A 1 18 ? -12.322 -6.527 -10.085 1.00 0.00 18 CYS A C 3
ATOM 6100 O O . CYS A 1 18 ? -13.107 -5.584 -10.000 1.00 0.00 18 CYS A O 3
ATOM 6108 N N . LEU A 1 19 ? -11.296 -6.532 -10.925 1.00 0.00 19 LEU A N 3
ATOM 6109 C CA . LEU A 1 19 ? -10.988 -5.371 -11.748 1.00 0.00 19 LEU A CA 3
ATOM 6110 C C . LEU A 1 19 ? -11.997 -5.218 -12.880 1.00 0.00 19 LEU A C 3
ATOM 6111 O O . LEU A 1 19 ? -12.427 -4.105 -13.191 1.00 0.00 19 LEU A O 3
ATOM 6127 N N . ASN A 1 20 ? -12.378 -6.339 -13.490 1.00 0.00 20 ASN A N 3
ATOM 6128 C CA . ASN A 1 20 ? -13.368 -6.323 -14.559 1.00 0.00 20 ASN A CA 3
ATOM 6129 C C . ASN A 1 20 ? -14.747 -6.025 -13.995 1.00 0.00 20 ASN A C 3
ATOM 6130 O O . ASN A 1 20 ? -15.683 -5.715 -14.723 1.00 0.00 20 ASN A O 3
ATOM 6141 N N . ASN A 1 21 ? -14.892 -6.157 -12.691 1.00 0.00 21 ASN A N 3
ATOM 6142 C CA . ASN A 1 21 ? -16.046 -5.599 -12.034 1.00 0.00 21 ASN A CA 3
ATOM 6143 C C . ASN A 1 21 ? -15.858 -4.088 -11.911 1.00 0.00 21 ASN A C 3
ATOM 6144 O O . ASN A 1 21 ? -16.616 -3.329 -12.521 1.00 0.00 21 ASN A O 3
ATOM 6155 N N . LEU A 1 22 ? -14.754 -3.689 -11.229 1.00 0.00 22 LEU A N 3
ATOM 6156 C CA . LEU A 1 22 ? -14.477 -2.298 -10.811 1.00 0.00 22 LEU A CA 3
ATOM 6157 C C . LEU A 1 22 ? -14.755 -1.293 -11.927 1.00 0.00 22 LEU A C 3
ATOM 6158 O O . LEU A 1 22 ? -15.526 -0.361 -11.736 1.00 0.00 22 LEU A O 3
ATOM 6174 N N . LEU A 1 23 ? -14.162 -1.499 -13.091 1.00 0.00 23 LEU A N 3
ATOM 6175 C CA . LEU A 1 23 ? -14.292 -0.548 -14.193 1.00 0.00 23 LEU A CA 3
ATOM 6176 C C . LEU A 1 23 ? -15.670 -0.605 -14.835 1.00 0.00 23 LEU A C 3
ATOM 6177 O O . LEU A 1 23 ? -15.891 -0.040 -15.906 1.00 0.00 23 LEU A O 3
ATOM 6193 N N . GLN A 1 24 ? -16.580 -1.307 -14.166 1.00 0.00 24 GLN A N 3
ATOM 6194 C CA . GLN A 1 24 ? -17.953 -1.463 -14.610 1.00 0.00 24 GLN A CA 3
ATOM 6195 C C . GLN A 1 24 ? -17.984 -2.272 -15.891 1.00 0.00 24 GLN A C 3
ATOM 6196 O O . GLN A 1 24 ? -18.807 -2.042 -16.779 1.00 0.00 24 GLN A O 3
ATOM 6210 N N . GLY A 1 25 ? -17.094 -3.257 -15.960 1.00 0.00 25 GLY A N 3
ATOM 6211 C CA . GLY A 1 25 ? -16.975 -4.048 -17.180 1.00 0.00 25 GLY A CA 3
ATOM 6212 C C . GLY A 1 25 ? -15.590 -4.637 -17.373 1.00 0.00 25 GLY A C 3
ATOM 6213 O O . GLY A 1 25 ? -14.627 -4.182 -16.756 1.00 0.00 25 GLY A O 3
ATOM 6217 N N . GLU A 1 26 ? -15.487 -5.645 -18.241 1.00 0.00 26 GLU A N 3
ATOM 6218 C CA . GLU A 1 26 ? -14.236 -6.380 -18.407 1.00 0.00 26 GLU A CA 3
ATOM 6219 C C . GLU A 1 26 ? -13.271 -5.624 -19.310 1.00 0.00 26 GLU A C 3
ATOM 6220 O O . GLU A 1 26 ? -13.624 -5.194 -20.408 1.00 0.00 26 GLU A O 3
ATOM 6232 N N . TYR A 1 27 ? -12.064 -5.420 -18.811 1.00 0.00 27 TYR A N 3
ATOM 6233 C CA . TYR A 1 27 ? -11.039 -4.717 -19.563 1.00 0.00 27 TYR A CA 3
ATOM 6234 C C . TYR A 1 27 ? -9.700 -5.452 -19.538 1.00 0.00 27 TYR A C 3
ATOM 6235 O O . TYR A 1 27 ? -8.893 -5.298 -20.451 1.00 0.00 27 TYR A O 3
ATOM 6253 N N . PHE A 1 28 ? -9.461 -6.261 -18.510 1.00 0.00 28 PHE A N 3
ATOM 6254 C CA . PHE A 1 28 ? -8.152 -6.887 -18.342 1.00 0.00 28 PHE A CA 3
ATOM 6255 C C . PHE A 1 28 ? -8.235 -8.413 -18.301 1.00 0.00 28 PHE A C 3
ATOM 6256 O O . PHE A 1 28 ? -9.233 -8.989 -17.860 1.00 0.00 28 PHE A O 3
ATOM 6273 N N . SER A 1 29 ? -7.167 -9.048 -18.770 1.00 0.00 29 SER A N 3
ATOM 6274 C CA . SER A 1 29 ? -7.069 -10.504 -18.835 1.00 0.00 29 SER A CA 3
ATOM 6275 C C . SER A 1 29 ? -5.931 -11.001 -17.928 1.00 0.00 29 SER A C 3
ATOM 6276 O O . SER A 1 29 ? -5.108 -10.201 -17.498 1.00 0.00 29 SER A O 3
ATOM 6284 N N . PRO A 1 30 ? -5.869 -12.319 -17.617 1.00 0.00 30 PRO A N 3
ATOM 6285 C CA . PRO A 1 30 ? -4.868 -12.889 -16.687 1.00 0.00 30 PRO A CA 3
ATOM 6286 C C . PRO A 1 30 ? -3.424 -12.458 -16.972 1.00 0.00 30 PRO A C 3
ATOM 6287 O O . PRO A 1 30 ? -2.767 -11.884 -16.104 1.00 0.00 30 PRO A O 3
ATOM 6298 N N . VAL A 1 31 ? -2.933 -12.747 -18.174 1.00 0.00 31 VAL A N 3
ATOM 6299 C CA . VAL A 1 31 ? -1.582 -12.351 -18.577 1.00 0.00 31 VAL A CA 3
ATOM 6300 C C . VAL A 1 31 ? -1.393 -10.846 -18.443 1.00 0.00 31 VAL A C 3
ATOM 6301 O O . VAL A 1 31 ? -0.338 -10.370 -18.034 1.00 0.00 31 VAL A O 3
ATOM 6314 N N . GLU A 1 32 ? -2.431 -10.105 -18.770 1.00 0.00 32 GLU A N 3
ATOM 6315 C CA . GLU A 1 32 ? -2.387 -8.662 -18.700 1.00 0.00 32 GLU A CA 3
ATOM 6316 C C . GLU A 1 32 ? -2.319 -8.212 -17.243 1.00 0.00 32 GLU A C 3
ATOM 6317 O O . GLU A 1 32 ? -1.680 -7.219 -16.921 1.00 0.00 32 GLU A O 3
ATOM 6329 N N . LEU A 1 33 ? -2.959 -8.980 -16.368 1.00 0.00 33 LEU A N 3
ATOM 6330 C CA . LEU A 1 33 ? -2.943 -8.709 -14.935 1.00 0.00 33 LEU A CA 3
ATOM 6331 C C . LEU A 1 33 ? -1.549 -8.898 -14.360 1.00 0.00 33 LEU A C 3
ATOM 6332 O O . LEU A 1 33 ? -1.098 -8.105 -13.541 1.00 0.00 33 LEU A O 3
ATOM 6348 N N . SER A 1 34 ? -0.865 -9.946 -14.785 1.00 0.00 34 SER A N 3
ATOM 6349 C CA . SER A 1 34 ? 0.497 -10.175 -14.352 1.00 0.00 34 SER A CA 3
ATOM 6350 C C . SER A 1 34 ? 1.447 -9.190 -15.033 1.00 0.00 34 SER A C 3
ATOM 6351 O O . SER A 1 34 ? 2.527 -8.896 -14.519 1.00 0.00 34 SER A O 3
ATOM 6359 N N . SER A 1 35 ? 1.018 -8.656 -16.175 1.00 0.00 35 SER A N 3
ATOM 6360 C CA . SER A 1 35 ? 1.793 -7.649 -16.884 1.00 0.00 35 SER A CA 3
ATOM 6361 C C . SER A 1 35 ? 1.674 -6.305 -16.173 1.00 0.00 35 SER A C 3
ATOM 6362 O O . SER A 1 35 ? 2.670 -5.615 -15.951 1.00 0.00 35 SER A O 3
ATOM 6370 N N . ILE A 1 36 ? 0.450 -5.949 -15.800 1.00 0.00 36 ILE A N 3
ATOM 6371 C CA . ILE A 1 36 ? 0.207 -4.712 -15.078 1.00 0.00 36 ILE A CA 3
ATOM 6372 C C . ILE A 1 36 ? 0.725 -4.814 -13.647 1.00 0.00 36 ILE A C 3
ATOM 6373 O O . ILE A 1 36 ? 1.215 -3.845 -13.093 1.00 0.00 36 ILE A O 3
ATOM 6389 N N . ALA A 1 37 ? 0.622 -5.991 -13.046 1.00 0.00 37 ALA A N 3
ATOM 6390 C CA . ALA A 1 37 ? 1.236 -6.221 -11.745 1.00 0.00 37 ALA A CA 3
ATOM 6391 C C . ALA A 1 37 ? 2.735 -5.963 -11.812 1.00 0.00 37 ALA A C 3
ATOM 6392 O O . ALA A 1 37 ? 3.321 -5.370 -10.908 1.00 0.00 37 ALA A O 3
ATOM 6399 N N . HIS A 1 38 ? 3.348 -6.406 -12.901 1.00 0.00 38 HIS A N 3
ATOM 6400 C CA . HIS A 1 38 ? 4.769 -6.200 -13.126 1.00 0.00 38 HIS A CA 3
ATOM 6401 C C . HIS A 1 38 ? 5.103 -4.733 -13.377 1.00 0.00 38 HIS A C 3
ATOM 6402 O O . HIS A 1 38 ? 6.255 -4.331 -13.231 1.00 0.00 38 HIS A O 3
ATOM 6417 N N . GLN A 1 39 ? 4.112 -3.934 -13.774 1.00 0.00 39 GLN A N 3
ATOM 6418 C CA . GLN A 1 39 ? 4.387 -2.555 -14.160 1.00 0.00 39 GLN A CA 3
ATOM 6419 C C . GLN A 1 39 ? 4.797 -1.730 -12.948 1.00 0.00 39 GLN A C 3
ATOM 6420 O O . GLN A 1 39 ? 5.545 -0.775 -13.081 1.00 0.00 39 GLN A O 3
ATOM 6434 N N . LEU A 1 40 ? 4.332 -2.120 -11.765 1.00 0.00 40 LEU A N 3
ATOM 6435 C CA . LEU A 1 40 ? 4.754 -1.457 -10.531 1.00 0.00 40 LEU A CA 3
ATOM 6436 C C . LEU A 1 40 ? 6.253 -1.608 -10.372 1.00 0.00 40 LEU A C 3
ATOM 6437 O O . LEU A 1 40 ? 6.964 -0.651 -10.075 1.00 0.00 40 LEU A O 3
ATOM 6453 N N . ASP A 1 41 ? 6.714 -2.829 -10.599 1.00 0.00 41 ASP A N 3
ATOM 6454 C CA . ASP A 1 41 ? 8.122 -3.167 -10.493 1.00 0.00 41 ASP A CA 3
ATOM 6455 C C . ASP A 1 41 ? 8.964 -2.277 -11.398 1.00 0.00 41 ASP A C 3
ATOM 6456 O O . ASP A 1 41 ? 9.936 -1.678 -10.950 1.00 0.00 41 ASP A O 3
ATOM 6465 N N . GLU A 1 42 ? 8.555 -2.149 -12.659 1.00 0.00 42 GLU A N 3
ATOM 6466 C CA . GLU A 1 42 ? 9.343 -1.417 -13.652 1.00 0.00 42 GLU A CA 3
ATOM 6467 C C . GLU A 1 42 ? 9.057 0.088 -13.651 1.00 0.00 42 GLU A C 3
ATOM 6468 O O . GLU A 1 42 ? 9.886 0.881 -14.107 1.00 0.00 42 GLU A O 3
ATOM 6480 N N . GLU A 1 43 ? 7.914 0.490 -13.126 1.00 0.00 43 GLU A N 3
ATOM 6481 C CA . GLU A 1 43 ? 7.568 1.905 -13.078 1.00 0.00 43 GLU A CA 3
ATOM 6482 C C . GLU A 1 43 ? 8.340 2.541 -11.942 1.00 0.00 43 GLU A C 3
ATOM 6483 O O . GLU A 1 43 ? 8.752 3.699 -12.008 1.00 0.00 43 GLU A O 3
ATOM 6495 N N . GLU A 1 44 ? 8.581 1.733 -10.925 1.00 0.00 44 GLU A N 3
ATOM 6496 C CA . GLU A 1 44 ? 9.349 2.150 -9.777 1.00 0.00 44 GLU A CA 3
ATOM 6497 C C . GLU A 1 44 ? 10.796 1.854 -10.079 1.00 0.00 44 GLU A C 3
ATOM 6498 O O . GLU A 1 44 ? 11.719 2.459 -9.538 1.00 0.00 44 GLU A O 3
ATOM 6510 N N . ARG A 1 45 ? 10.957 0.904 -10.982 1.00 0.00 45 ARG A N 3
ATOM 6511 C CA . ARG A 1 45 ? 12.247 0.491 -11.474 1.00 0.00 45 ARG A CA 3
ATOM 6512 C C . ARG A 1 45 ? 12.997 1.671 -12.060 1.00 0.00 45 ARG A C 3
ATOM 6513 O O . ARG A 1 45 ? 14.108 1.992 -11.637 1.00 0.00 45 ARG A O 3
ATOM 6534 N N . MET A 1 46 ? 12.367 2.315 -13.035 1.00 0.00 46 MET A N 3
ATOM 6535 C CA . MET A 1 46 ? 12.954 3.465 -13.708 1.00 0.00 46 MET A CA 3
ATOM 6536 C C . MET A 1 46 ? 13.102 4.633 -12.742 1.00 0.00 46 MET A C 3
ATOM 6537 O O . MET A 1 46 ? 13.957 5.493 -12.925 1.00 0.00 46 MET A O 3
ATOM 6551 N N . ARG A 1 47 ? 12.279 4.639 -11.698 1.00 0.00 47 ARG A N 3
ATOM 6552 C CA . ARG A 1 47 ? 12.343 5.673 -10.676 1.00 0.00 47 ARG A CA 3
ATOM 6553 C C . ARG A 1 47 ? 13.675 5.585 -9.946 1.00 0.00 47 ARG A C 3
ATOM 6554 O O . ARG A 1 47 ? 14.322 6.593 -9.659 1.00 0.00 47 ARG A O 3
ATOM 6575 N N . MET A 1 48 ? 14.075 4.354 -9.672 1.00 0.00 48 MET A N 3
ATOM 6576 C CA . MET A 1 48 ? 15.354 4.072 -9.044 1.00 0.00 48 MET A CA 3
ATOM 6577 C C . MET A 1 48 ? 16.502 4.316 -10.010 1.00 0.00 48 MET A C 3
ATOM 6578 O O . MET A 1 48 ? 17.509 4.923 -9.650 1.00 0.00 48 MET A O 3
ATOM 6592 N N . ALA A 1 49 ? 16.336 3.845 -11.238 1.00 0.00 49 ALA A N 3
ATOM 6593 C CA . ALA A 1 49 ? 17.365 3.975 -12.262 1.00 0.00 49 ALA A CA 3
ATOM 6594 C C . ALA A 1 49 ? 17.684 5.439 -12.544 1.00 0.00 49 ALA A C 3
ATOM 6595 O O . ALA A 1 49 ? 18.845 5.809 -12.724 1.00 0.00 49 ALA A O 3
ATOM 6602 N N . GLU A 1 50 ? 16.643 6.265 -12.571 1.00 0.00 50 GLU A N 3
ATOM 6603 C CA . GLU A 1 50 ? 16.791 7.694 -12.815 1.00 0.00 50 GLU A CA 3
ATOM 6604 C C . GLU A 1 50 ? 17.453 8.382 -11.621 1.00 0.00 50 GLU A C 3
ATOM 6605 O O . GLU A 1 50 ? 18.117 9.409 -11.771 1.00 0.00 50 GLU A O 3
ATOM 6617 N N . GLY A 1 51 ? 17.263 7.811 -10.437 1.00 0.00 51 GLY A N 3
ATOM 6618 C CA . GLY A 1 51 ? 17.825 8.383 -9.229 1.00 0.00 51 GLY A CA 3
ATOM 6619 C C . GLY A 1 51 ? 19.323 8.167 -9.115 1.00 0.00 51 GLY A C 3
ATOM 6620 O O . GLY A 1 51 ? 20.114 8.948 -9.646 1.00 0.00 51 GLY A O 3
ATOM 6624 N N . GLY A 1 52 ? 19.714 7.109 -8.418 1.00 0.00 52 GLY A N 3
ATOM 6625 C CA . GLY A 1 52 ? 21.123 6.825 -8.230 1.00 0.00 52 GLY A CA 3
ATOM 6626 C C . GLY A 1 52 ? 21.354 5.489 -7.557 1.00 0.00 52 GLY A C 3
ATOM 6627 O O . GLY A 1 52 ? 21.742 5.429 -6.389 1.00 0.00 52 GLY A O 3
ATOM 6631 N N . VAL A 1 53 ? 21.119 4.420 -8.296 1.00 0.00 53 VAL A N 3
ATOM 6632 C CA . VAL A 1 53 ? 21.276 3.072 -7.768 1.00 0.00 53 VAL A CA 3
ATOM 6633 C C . VAL A 1 53 ? 22.746 2.669 -7.719 1.00 0.00 53 VAL A C 3
ATOM 6634 O O . VAL A 1 53 ? 23.475 2.833 -8.699 1.00 0.00 53 VAL A O 3
ATOM 6647 N N . THR A 1 54 ? 23.176 2.123 -6.588 1.00 0.00 54 THR A N 3
ATOM 6648 C CA . THR A 1 54 ? 24.547 1.664 -6.424 1.00 0.00 54 THR A CA 3
ATOM 6649 C C . THR A 1 54 ? 24.695 0.200 -6.834 1.00 0.00 54 THR A C 3
ATOM 6650 O O . THR A 1 54 ? 25.338 -0.584 -6.131 1.00 0.00 54 THR A O 3
ATOM 6661 N N . SER A 1 55 ? 24.078 -0.152 -7.965 1.00 0.00 55 SER A N 3
ATOM 6662 C CA . SER A 1 55 ? 24.133 -1.505 -8.525 1.00 0.00 55 SER A CA 3
ATOM 6663 C C . SER A 1 55 ? 23.307 -2.498 -7.697 1.00 0.00 55 SER A C 3
ATOM 6664 O O . SER A 1 55 ? 22.346 -3.085 -8.202 1.00 0.00 55 SER A O 3
ATOM 6672 N N . GLU A 1 56 ? 23.666 -2.650 -6.424 1.00 0.00 56 GLU A N 3
ATOM 6673 C CA . GLU A 1 56 ? 23.057 -3.647 -5.545 1.00 0.00 56 GLU A CA 3
ATOM 6674 C C . GLU A 1 56 ? 21.541 -3.472 -5.483 1.00 0.00 56 GLU A C 3
ATOM 6675 O O . GLU A 1 56 ? 20.788 -4.439 -5.601 1.00 0.00 56 GLU A O 3
ATOM 6687 N N . ASP A 1 57 ? 21.111 -2.220 -5.335 1.00 0.00 57 ASP A N 3
ATOM 6688 C CA . ASP A 1 57 ? 19.696 -1.876 -5.193 1.00 0.00 57 ASP A CA 3
ATOM 6689 C C . ASP A 1 57 ? 18.876 -2.423 -6.357 1.00 0.00 57 ASP A C 3
ATOM 6690 O O . ASP A 1 57 ? 17.708 -2.779 -6.205 1.00 0.00 57 ASP A O 3
ATOM 6699 N N . TYR A 1 58 ? 19.498 -2.493 -7.525 1.00 0.00 58 TYR A N 3
ATOM 6700 C CA . TYR A 1 58 ? 18.808 -2.917 -8.729 1.00 0.00 58 TYR A CA 3
ATOM 6701 C C . TYR A 1 58 ? 18.578 -4.425 -8.702 1.00 0.00 58 TYR A C 3
ATOM 6702 O O . TYR A 1 58 ? 17.522 -4.907 -9.112 1.00 0.00 58 TYR A O 3
ATOM 6720 N N . ARG A 1 59 ? 19.551 -5.154 -8.177 1.00 0.00 59 ARG A N 3
ATOM 6721 C CA . ARG A 1 59 ? 19.502 -6.607 -8.158 1.00 0.00 59 ARG A CA 3
ATOM 6722 C C . ARG A 1 59 ? 18.687 -7.111 -6.974 1.00 0.00 59 ARG A C 3
ATOM 6723 O O . ARG A 1 59 ? 17.897 -8.046 -7.117 1.00 0.00 59 ARG A O 3
ATOM 6744 N N . THR A 1 60 ? 18.875 -6.493 -5.811 1.00 0.00 60 THR A N 3
ATOM 6745 C CA . THR A 1 60 ? 18.081 -6.827 -4.637 1.00 0.00 60 THR A CA 3
ATOM 6746 C C . THR A 1 60 ? 16.595 -6.657 -4.931 1.00 0.00 60 THR A C 3
ATOM 6747 O O . THR A 1 60 ? 15.780 -7.513 -4.591 1.00 0.00 60 THR A O 3
ATOM 6758 N N . PHE A 1 61 ? 16.258 -5.550 -5.581 1.00 0.00 61 PHE A N 3
ATOM 6759 C CA . PHE A 1 61 ? 14.880 -5.229 -5.877 1.00 0.00 61 PHE A CA 3
ATOM 6760 C C . PHE A 1 61 ? 14.226 -6.321 -6.730 1.00 0.00 61 PHE A C 3
ATOM 6761 O O . PHE A 1 61 ? 13.249 -6.941 -6.319 1.00 0.00 61 PHE A O 3
ATOM 6778 N N . LEU A 1 62 ? 14.779 -6.556 -7.908 1.00 0.00 62 LEU A N 3
ATOM 6779 C CA . LEU A 1 62 ? 14.254 -7.571 -8.825 1.00 0.00 62 LEU A CA 3
ATOM 6780 C C . LEU A 1 62 ? 14.366 -8.990 -8.281 1.00 0.00 62 LEU A C 3
ATOM 6781 O O . LEU A 1 62 ? 13.807 -9.922 -8.859 1.00 0.00 62 LEU A O 3
ATOM 6797 N N . GLN A 1 63 ? 15.086 -9.168 -7.186 1.00 0.00 63 GLN A N 3
ATOM 6798 C CA . GLN A 1 63 ? 15.204 -10.490 -6.580 1.00 0.00 63 GLN A CA 3
ATOM 6799 C C . GLN A 1 63 ? 13.955 -10.822 -5.753 1.00 0.00 63 GLN A C 3
ATOM 6800 O O . GLN A 1 63 ? 13.866 -11.886 -5.136 1.00 0.00 63 GLN A O 3
ATOM 6814 N N . GLN A 1 64 ? 12.992 -9.908 -5.741 1.00 0.00 64 GLN A N 3
ATOM 6815 C CA . GLN A 1 64 ? 11.736 -10.133 -5.040 1.00 0.00 64 GLN A CA 3
ATOM 6816 C C . GLN A 1 64 ? 10.564 -9.797 -5.963 1.00 0.00 64 GLN A C 3
ATOM 6817 O O . GLN A 1 64 ? 10.715 -9.018 -6.905 1.00 0.00 64 GLN A O 3
ATOM 6831 N N . PRO A 1 65 ? 9.387 -10.398 -5.726 1.00 0.00 65 PRO A N 3
ATOM 6832 C CA . PRO A 1 65 ? 8.176 -10.104 -6.496 1.00 0.00 65 PRO A CA 3
ATOM 6833 C C . PRO A 1 65 ? 7.595 -8.733 -6.147 1.00 0.00 65 PRO A C 3
ATOM 6834 O O . PRO A 1 65 ? 6.705 -8.618 -5.300 1.00 0.00 65 PRO A O 3
ATOM 6845 N N . SER A 1 66 ? 8.114 -7.697 -6.790 1.00 0.00 66 SER A N 3
ATOM 6846 C CA . SER A 1 66 ? 7.661 -6.333 -6.555 1.00 0.00 66 SER A CA 3
ATOM 6847 C C . SER A 1 66 ? 6.357 -6.056 -7.299 1.00 0.00 66 SER A C 3
ATOM 6848 O O . SER A 1 66 ? 6.364 -5.644 -8.456 1.00 0.00 66 SER A O 3
ATOM 6856 N N . GLY A 1 67 ? 5.235 -6.311 -6.637 1.00 0.00 67 GLY A N 3
ATOM 6857 C CA . GLY A 1 67 ? 3.942 -6.116 -7.268 1.00 0.00 67 GLY A CA 3
ATOM 6858 C C . GLY A 1 67 ? 3.558 -7.304 -8.122 1.00 0.00 67 GLY A C 3
ATOM 6859 O O . GLY A 1 67 ? 2.396 -7.467 -8.491 1.00 0.00 67 GLY A O 3
ATOM 6863 N N . ASN A 1 68 ? 4.551 -8.130 -8.427 1.00 0.00 68 ASN A N 3
ATOM 6864 C CA . ASN A 1 68 ? 4.361 -9.338 -9.215 1.00 0.00 68 ASN A CA 3
ATOM 6865 C C . ASN A 1 68 ? 3.403 -10.293 -8.509 1.00 0.00 68 ASN A C 3
ATOM 6866 O O . ASN A 1 68 ? 3.207 -10.214 -7.294 1.00 0.00 68 ASN A O 3
ATOM 6877 N N . MET A 1 69 ? 2.828 -11.201 -9.273 1.00 0.00 69 MET A N 3
ATOM 6878 C CA . MET A 1 69 ? 1.803 -12.091 -8.768 1.00 0.00 69 MET A CA 3
ATOM 6879 C C . MET A 1 69 ? 2.289 -13.530 -8.722 1.00 0.00 69 MET A C 3
ATOM 6880 O O . MET A 1 69 ? 3.217 -13.912 -9.438 1.00 0.00 69 MET A O 3
ATOM 6894 N N . ASP A 1 70 ? 1.665 -14.312 -7.854 1.00 0.00 70 ASP A N 3
ATOM 6895 C CA . ASP A 1 70 ? 1.901 -15.745 -7.799 1.00 0.00 70 ASP A CA 3
ATOM 6896 C C . ASP A 1 70 ? 0.707 -16.463 -8.400 1.00 0.00 70 ASP A C 3
ATOM 6897 O O . ASP A 1 70 ? -0.413 -15.947 -8.356 1.00 0.00 70 ASP A O 3
ATOM 6906 N N . ASP A 1 71 ? 0.938 -17.644 -8.958 1.00 0.00 71 ASP A N 3
ATOM 6907 C CA . ASP A 1 71 ? -0.139 -18.435 -9.553 1.00 0.00 71 ASP A CA 3
ATOM 6908 C C . ASP A 1 71 ? -0.983 -19.109 -8.473 1.00 0.00 71 ASP A C 3
ATOM 6909 O O . ASP A 1 71 ? -1.164 -20.329 -8.471 1.00 0.00 71 ASP A O 3
ATOM 6918 N N . SER A 1 72 ? -1.497 -18.304 -7.558 1.00 0.00 72 SER A N 3
ATOM 6919 C CA . SER A 1 72 ? -2.317 -18.801 -6.472 1.00 0.00 72 SER A CA 3
ATOM 6920 C C . SER A 1 72 ? -3.705 -18.171 -6.529 1.00 0.00 72 SER A C 3
ATOM 6921 O O . SER A 1 72 ? -4.503 -18.309 -5.602 1.00 0.00 72 SER A O 3
ATOM 6929 N N . GLY A 1 73 ? -3.975 -17.455 -7.616 1.00 0.00 73 GLY A N 3
ATOM 6930 C CA . GLY A 1 73 ? -5.283 -16.864 -7.817 1.00 0.00 73 GLY A CA 3
ATOM 6931 C C . GLY A 1 73 ? -5.401 -15.455 -7.265 1.00 0.00 73 GLY A C 3
ATOM 6932 O O . GLY A 1 73 ? -6.046 -14.603 -7.880 1.00 0.00 73 GLY A O 3
ATOM 6936 N N . PHE A 1 74 ? -4.794 -15.199 -6.107 1.00 0.00 74 PHE A N 3
ATOM 6937 C CA . PHE A 1 74 ? -4.888 -13.888 -5.480 1.00 0.00 74 PHE A CA 3
ATOM 6938 C C . PHE A 1 74 ? -3.790 -12.947 -5.971 1.00 0.00 74 PHE A C 3
ATOM 6939 O O . PHE A 1 74 ? -2.698 -13.378 -6.340 1.00 0.00 74 PHE A O 3
ATOM 6956 N N . PHE A 1 75 ? -4.108 -11.660 -5.978 1.00 0.00 75 PHE A N 3
ATOM 6957 C CA . PHE A 1 75 ? -3.198 -10.617 -6.442 1.00 0.00 75 PHE A CA 3
ATOM 6958 C C . PHE A 1 75 ? -3.095 -9.523 -5.393 1.00 0.00 75 PHE A C 3
ATOM 6959 O O . PHE A 1 75 ? -4.046 -9.282 -4.648 1.00 0.00 75 PHE A O 3
ATOM 6976 N N . SER A 1 76 ? -1.941 -8.870 -5.341 1.00 0.00 76 SER A N 3
ATOM 6977 C CA . SER A 1 76 ? -1.719 -7.775 -4.411 1.00 0.00 76 SER A CA 3
ATOM 6978 C C . SER A 1 76 ? -2.527 -6.552 -4.835 1.00 0.00 76 SER A C 3
ATOM 6979 O O . SER A 1 76 ? -2.850 -6.410 -6.012 1.00 0.00 76 SER A O 3
ATOM 6987 N N . ILE A 1 77 ? -2.843 -5.668 -3.899 1.00 0.00 77 ILE A N 3
ATOM 6988 C CA . ILE A 1 77 ? -3.730 -4.543 -4.191 1.00 0.00 77 ILE A CA 3
ATOM 6989 C C . ILE A 1 77 ? -3.166 -3.669 -5.323 1.00 0.00 77 ILE A C 3
ATOM 6990 O O . ILE A 1 77 ? -3.919 -3.094 -6.117 1.00 0.00 77 ILE A O 3
ATOM 7006 N N . GLN A 1 78 ? -1.840 -3.609 -5.405 1.00 0.00 78 GLN A N 3
ATOM 7007 C CA . GLN A 1 78 ? -1.143 -2.845 -6.446 1.00 0.00 78 GLN A CA 3
ATOM 7008 C C . GLN A 1 78 ? -1.717 -3.098 -7.847 1.00 0.00 78 GLN A C 3
ATOM 7009 O O . GLN A 1 78 ? -1.620 -2.222 -8.707 1.00 0.00 78 GLN A O 3
ATOM 7023 N N . VAL A 1 79 ? -2.325 -4.268 -8.085 1.00 0.00 79 VAL A N 3
ATOM 7024 C CA . VAL A 1 79 ? -2.843 -4.580 -9.418 1.00 0.00 79 VAL A CA 3
ATOM 7025 C C . VAL A 1 79 ? -3.998 -3.660 -9.811 1.00 0.00 79 VAL A C 3
ATOM 70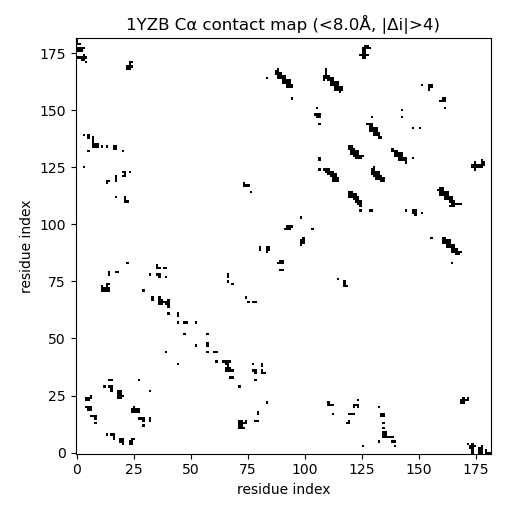26 O O . VAL A 1 79 ? -4.033 -3.154 -10.926 1.00 0.00 79 VAL A O 3
ATOM 7039 N N . ILE A 1 80 ? -4.927 -3.422 -8.898 1.00 0.00 80 ILE A N 3
ATOM 7040 C CA . ILE A 1 80 ? -6.073 -2.577 -9.205 1.00 0.00 80 ILE A CA 3
ATOM 7041 C C . ILE A 1 80 ? -5.655 -1.121 -9.104 1.00 0.00 80 ILE A C 3
ATOM 7042 O O . ILE A 1 80 ? -6.167 -0.259 -9.809 1.00 0.00 80 ILE A O 3
ATOM 7058 N N . SER A 1 81 ? -4.683 -0.866 -8.246 1.00 0.00 81 SER A N 3
ATOM 7059 C CA . SER A 1 81 ? -4.142 0.470 -8.085 1.00 0.00 81 SER A CA 3
ATOM 7060 C C . SER A 1 81 ? -3.508 0.948 -9.389 1.00 0.00 81 SER A C 3
ATOM 7061 O O . SER A 1 81 ? -3.790 2.051 -9.860 1.00 0.00 81 SER A O 3
ATOM 7069 N N . ASN A 1 82 ? -2.667 0.107 -9.983 1.00 0.00 82 ASN A N 3
ATOM 7070 C CA . ASN A 1 82 ? -1.960 0.487 -11.197 1.00 0.00 82 ASN A CA 3
ATOM 7071 C C . ASN A 1 82 ? -2.875 0.427 -12.405 1.00 0.00 82 ASN A C 3
ATOM 7072 O O . ASN A 1 82 ? -2.784 1.271 -13.292 1.00 0.00 82 ASN A O 3
ATOM 7083 N N . ALA A 1 83 ? -3.773 -0.551 -12.430 1.00 0.00 83 ALA A N 3
ATOM 7084 C CA . ALA A 1 83 ? -4.590 -0.784 -13.604 1.00 0.00 83 ALA A CA 3
ATOM 7085 C C . ALA A 1 83 ? -5.552 0.370 -13.826 1.00 0.00 83 ALA A C 3
ATOM 7086 O O . ALA A 1 83 ? -5.955 0.658 -14.950 1.00 0.00 83 ALA A O 3
ATOM 7093 N N . LEU A 1 84 ? -5.926 1.025 -12.744 1.00 0.00 84 LEU A N 3
ATOM 7094 C CA . LEU A 1 84 ? -6.716 2.232 -12.845 1.00 0.00 84 LEU A CA 3
ATOM 7095 C C . LEU A 1 84 ? -5.828 3.429 -13.126 1.00 0.00 84 LEU A C 3
ATOM 7096 O O . LEU A 1 84 ? -6.222 4.355 -13.829 1.00 0.00 84 LEU A O 3
ATOM 7112 N N . LYS A 1 85 ? -4.611 3.385 -12.609 1.00 0.00 85 LYS A N 3
ATOM 7113 C CA . LYS A 1 85 ? -3.676 4.492 -12.745 1.00 0.00 85 LYS A CA 3
ATOM 7114 C C . LYS A 1 85 ? -3.270 4.659 -14.201 1.00 0.00 85 LYS A C 3
ATOM 7115 O O . LYS A 1 85 ? -3.006 5.767 -14.668 1.00 0.00 85 LYS A O 3
ATOM 7134 N N . VAL A 1 86 ? -3.252 3.549 -14.922 1.00 0.00 86 VAL A N 3
ATOM 7135 C CA . VAL A 1 86 ? -2.929 3.569 -16.336 1.00 0.00 86 VAL A CA 3
ATOM 7136 C C . VAL A 1 86 ? -4.117 4.081 -17.159 1.00 0.00 86 VAL A C 3
ATOM 7137 O O . VAL A 1 86 ? -3.969 4.428 -18.331 1.00 0.00 86 VAL A O 3
ATOM 7150 N N . TRP A 1 87 ? -5.293 4.134 -16.532 1.00 0.00 87 TRP A N 3
ATOM 7151 C CA . TRP A 1 87 ? -6.483 4.690 -17.167 1.00 0.00 87 TRP A CA 3
ATOM 7152 C C . TRP A 1 87 ? -6.683 6.142 -16.747 1.00 0.00 87 TRP A C 3
ATOM 7153 O O . TRP A 1 87 ? -7.356 6.912 -17.431 1.00 0.00 87 TRP A O 3
ATOM 7174 N N . GLY A 1 88 ? -6.090 6.513 -15.622 1.00 0.00 88 GLY A N 3
ATOM 7175 C CA . GLY A 1 88 ? -6.200 7.877 -15.141 1.00 0.00 88 GLY A CA 3
ATOM 7176 C C . GLY A 1 88 ? -7.007 7.975 -13.862 1.00 0.00 88 GLY A C 3
ATOM 7177 O O . GLY A 1 88 ? -7.438 9.057 -13.470 1.00 0.00 88 GLY A O 3
ATOM 7181 N N . LEU A 1 89 ? -7.220 6.840 -13.217 1.00 0.00 89 LEU A N 3
ATOM 7182 C CA . LEU A 1 89 ? -7.951 6.793 -11.959 1.00 0.00 89 LEU A CA 3
ATOM 7183 C C . LEU A 1 89 ? -6.979 6.879 -10.785 1.00 0.00 89 LEU A C 3
ATOM 7184 O O . LEU A 1 89 ? -5.797 6.561 -10.916 1.00 0.00 89 LEU A O 3
ATOM 7200 N N . GLU A 1 90 ? -7.495 7.302 -9.644 1.00 0.00 90 GLU A N 3
ATOM 7201 C CA . GLU A 1 90 ? -6.717 7.390 -8.417 1.00 0.00 90 GLU A CA 3
ATOM 7202 C C . GLU A 1 90 ? -7.215 6.330 -7.443 1.00 0.00 90 GLU A C 3
ATOM 7203 O O . GLU A 1 90 ? -8.373 5.927 -7.515 1.00 0.00 90 GLU A O 3
ATOM 7215 N N . LEU A 1 91 ? -6.355 5.855 -6.555 1.00 0.00 91 LEU A N 3
ATOM 7216 C CA . LEU A 1 91 ? -6.782 4.869 -5.579 1.00 0.00 91 LEU A CA 3
ATOM 7217 C C . LEU A 1 91 ? -6.601 5.402 -4.168 1.00 0.00 91 LEU A C 3
ATOM 7218 O O . LEU A 1 91 ? -5.517 5.842 -3.786 1.00 0.00 91 LEU A O 3
ATOM 7234 N N . ILE A 1 92 ? -7.680 5.364 -3.409 1.00 0.00 92 ILE A N 3
ATOM 7235 C CA . ILE A 1 92 ? -7.692 5.867 -2.047 1.00 0.00 92 ILE A CA 3
ATOM 7236 C C . ILE A 1 92 ? -7.798 4.721 -1.054 1.00 0.00 92 ILE A C 3
ATOM 7237 O O . ILE A 1 92 ? -8.595 3.816 -1.239 1.00 0.00 92 ILE A O 3
ATOM 7253 N N . LEU A 1 93 ? -7.007 4.749 -0.002 1.00 0.00 93 LEU A N 3
ATOM 7254 C CA . LEU A 1 93 ? -7.168 3.767 1.054 1.00 0.00 93 LEU A CA 3
ATOM 7255 C C . LEU A 1 93 ? -8.177 4.287 2.065 1.00 0.00 93 LEU A C 3
ATOM 7256 O O . LEU A 1 93 ? -7.853 5.114 2.911 1.00 0.00 93 LEU A O 3
ATOM 7272 N N . PHE A 1 94 ? -9.403 3.796 1.962 1.00 0.00 94 PHE A N 3
ATOM 7273 C CA . PHE A 1 94 ? -10.518 4.271 2.776 1.00 0.00 94 PHE A CA 3
ATOM 7274 C C . PHE A 1 94 ? -10.386 3.821 4.233 1.00 0.00 94 PHE A C 3
ATOM 7275 O O . PHE A 1 94 ? -11.098 4.304 5.110 1.00 0.00 94 PHE A O 3
ATOM 7292 N N . ASN A 1 95 ? -9.471 2.897 4.489 1.00 0.00 95 ASN A N 3
ATOM 7293 C CA . ASN A 1 95 ? -9.220 2.440 5.850 1.00 0.00 95 ASN A CA 3
ATOM 7294 C C . ASN A 1 95 ? -7.929 3.071 6.373 1.00 0.00 95 ASN A C 3
ATOM 7295 O O . ASN A 1 95 ? -7.123 2.432 7.050 1.00 0.00 95 ASN A O 3
ATOM 7306 N N . SER A 1 96 ? -7.743 4.335 6.030 1.00 0.00 96 SER A N 3
ATOM 7307 C CA . SER A 1 96 ? -6.588 5.108 6.458 1.00 0.00 96 SER A CA 3
ATOM 7308 C C . SER A 1 96 ? -7.088 6.235 7.355 1.00 0.00 96 SER A C 3
ATOM 7309 O O . SER A 1 96 ? -8.182 6.723 7.131 1.00 0.00 96 SER A O 3
ATOM 7317 N N . PRO A 1 97 ? -6.303 6.661 8.367 1.00 0.00 97 PRO A N 3
ATOM 7318 C CA . PRO A 1 97 ? -6.737 7.624 9.390 1.00 0.00 97 PRO A CA 3
ATOM 7319 C C . PRO A 1 97 ? -7.669 8.716 8.871 1.00 0.00 97 PRO A C 3
ATOM 7320 O O . PRO A 1 97 ? -8.779 8.891 9.375 1.00 0.00 97 PRO A O 3
ATOM 7331 N N . GLU A 1 98 ? -7.213 9.431 7.858 1.00 0.00 98 GLU A N 3
ATOM 7332 C CA . GLU A 1 98 ? -7.956 10.550 7.308 1.00 0.00 98 GLU A CA 3
ATOM 7333 C C . GLU A 1 98 ? -9.163 10.048 6.514 1.00 0.00 98 GLU A C 3
ATOM 7334 O O . GLU A 1 98 ? -10.307 10.378 6.818 1.00 0.00 98 GLU A O 3
ATOM 7346 N N . TYR A 1 99 ? -8.875 9.231 5.508 1.00 0.00 99 TYR A N 3
ATOM 7347 C CA . TYR A 1 99 ? -9.877 8.613 4.643 1.00 0.00 99 TYR A CA 3
ATOM 7348 C C . TYR A 1 99 ? -10.911 7.806 5.403 1.00 0.00 99 TYR A C 3
ATOM 7349 O O . TYR A 1 99 ? -11.975 7.487 4.874 1.00 0.00 99 TYR A O 3
ATOM 7367 N N . GLN A 1 100 ? -10.595 7.446 6.615 1.00 0.00 100 GLN A N 3
ATOM 7368 C CA . GLN A 1 100 ? -11.526 6.718 7.427 1.00 0.00 100 GLN A CA 3
ATOM 7369 C C . GLN A 1 100 ? -12.533 7.656 8.096 1.00 0.00 100 GLN A C 3
ATOM 7370 O O . GLN A 1 100 ? -13.737 7.394 8.094 1.00 0.00 100 GLN A O 3
ATOM 7384 N N . ARG A 1 101 ? -12.043 8.771 8.626 1.00 0.00 101 ARG A N 3
ATOM 7385 C CA . ARG A 1 101 ? -12.865 9.627 9.477 1.00 0.00 101 ARG A CA 3
ATOM 7386 C C . ARG A 1 101 ? -13.359 10.888 8.762 1.00 0.00 101 ARG A C 3
ATOM 7387 O O . ARG A 1 101 ? -14.060 11.703 9.358 1.00 0.00 101 ARG A O 3
ATOM 7408 N N . LEU A 1 102 ? -13.005 11.064 7.494 1.00 0.00 102 LEU A N 3
ATOM 7409 C CA . LEU A 1 102 ? -13.453 12.226 6.745 1.00 0.00 102 LEU A CA 3
ATOM 7410 C C . LEU A 1 102 ? -14.819 11.926 6.132 1.00 0.00 102 LEU A C 3
ATOM 7411 O O . LEU A 1 102 ? -15.501 12.821 5.632 1.00 0.00 102 LEU A O 3
ATOM 7427 N N . ARG A 1 103 ? -15.206 10.652 6.223 1.00 0.00 103 ARG A N 3
ATOM 7428 C CA . ARG A 1 103 ? -16.458 10.144 5.669 1.00 0.00 103 ARG A CA 3
ATOM 7429 C C . ARG A 1 103 ? -16.741 10.685 4.271 1.00 0.00 103 ARG A C 3
ATOM 7430 O O . ARG A 1 103 ? -17.592 11.560 4.084 1.00 0.00 103 ARG A O 3
ATOM 7451 N N . ILE A 1 104 ? -16.004 10.166 3.302 1.00 0.00 104 ILE A N 3
ATOM 7452 C CA . ILE A 1 104 ? -16.284 10.424 1.898 1.00 0.00 104 ILE A CA 3
ATOM 7453 C C . ILE A 1 104 ? -17.608 9.769 1.546 1.00 0.00 104 ILE A C 3
ATOM 7454 O O . ILE A 1 104 ? -17.908 8.690 2.056 1.00 0.00 104 ILE A O 3
ATOM 7470 N N . ASP A 1 105 ? -18.405 10.414 0.705 1.00 0.00 105 ASP A N 3
ATOM 7471 C CA . ASP A 1 105 ? -19.707 9.870 0.349 1.00 0.00 105 ASP A CA 3
ATOM 7472 C C . ASP A 1 105 ? -19.519 8.733 -0.641 1.00 0.00 105 ASP A C 3
ATOM 7473 O O . ASP A 1 105 ? -19.207 8.962 -1.806 1.00 0.00 105 ASP A O 3
ATOM 7482 N N . PRO A 1 106 ? -19.710 7.489 -0.189 1.00 0.00 106 PRO A N 3
ATOM 7483 C CA . PRO A 1 106 ? -19.394 6.311 -0.990 1.00 0.00 106 PRO A CA 3
ATOM 7484 C C . PRO A 1 106 ? -20.365 6.137 -2.147 1.00 0.00 106 PRO A C 3
ATOM 7485 O O . PRO A 1 106 ? -19.988 5.660 -3.208 1.00 0.00 106 PRO A O 3
ATOM 7496 N N . ILE A 1 107 ? -21.605 6.565 -1.944 1.00 0.00 107 ILE A N 3
ATOM 7497 C CA . ILE A 1 107 ? -22.642 6.447 -2.965 1.00 0.00 107 ILE A CA 3
ATOM 7498 C C . ILE A 1 107 ? -22.427 7.467 -4.082 1.00 0.00 107 ILE A C 3
ATOM 7499 O O . ILE A 1 107 ? -23.076 7.408 -5.128 1.00 0.00 107 ILE A O 3
ATOM 7515 N N . ASN A 1 108 ? -21.495 8.380 -3.846 1.00 0.00 108 ASN A N 3
ATOM 7516 C CA . ASN A 1 108 ? -21.192 9.460 -4.777 1.00 0.00 108 ASN A CA 3
ATOM 7517 C C . ASN A 1 108 ? -20.094 9.047 -5.756 1.00 0.00 108 ASN A C 3
ATOM 7518 O O . ASN A 1 108 ? -19.912 9.668 -6.805 1.00 0.00 108 ASN A O 3
ATOM 7529 N N . GLU A 1 109 ? -19.377 7.986 -5.418 1.00 0.00 109 GLU A N 3
ATOM 7530 C CA . GLU A 1 109 ? -18.212 7.579 -6.195 1.00 0.00 109 GLU A CA 3
ATOM 7531 C C . GLU A 1 109 ? -18.623 6.753 -7.413 1.00 0.00 109 GLU A C 3
ATOM 7532 O O . GLU A 1 109 ? -19.812 6.591 -7.685 1.00 0.00 109 GLU A O 3
ATOM 7544 N N . ARG A 1 110 ? -17.646 6.252 -8.164 1.00 0.00 110 ARG A N 3
ATOM 7545 C CA . ARG A 1 110 ? -17.934 5.285 -9.218 1.00 0.00 110 ARG A CA 3
ATOM 7546 C C . ARG A 1 110 ? -17.831 3.908 -8.644 1.00 0.00 110 ARG A C 3
ATOM 7547 O O . ARG A 1 110 ? -18.765 3.129 -8.656 1.00 0.00 110 ARG A O 3
ATOM 7568 N N . SER A 1 111 ? -16.652 3.603 -8.168 1.00 0.00 111 SER A N 3
ATOM 7569 C CA . SER A 1 111 ? -16.384 2.285 -7.648 1.00 0.00 111 SER A CA 3
ATOM 7570 C C . SER A 1 111 ? -15.233 2.293 -6.654 1.00 0.00 111 SER A C 3
ATOM 7571 O O . SER A 1 111 ? -14.322 3.127 -6.725 1.00 0.00 111 SER A O 3
ATOM 7579 N N . PHE A 1 112 ? -15.286 1.362 -5.726 1.00 0.00 112 PHE A N 3
ATOM 7580 C CA . PHE A 1 112 ? -14.241 1.174 -4.752 1.00 0.00 112 PHE A CA 3
ATOM 7581 C C . PHE A 1 112 ? -14.249 -0.289 -4.339 1.00 0.00 112 PHE A C 3
ATOM 7582 O O . PHE A 1 112 ? -15.304 -0.871 -4.136 1.00 0.00 112 PHE A O 3
ATOM 7599 N N . ILE A 1 113 ? -13.090 -0.899 -4.270 1.00 0.00 113 ILE A N 3
ATOM 7600 C CA . ILE A 1 113 ? -13.016 -2.311 -3.937 1.00 0.00 113 ILE A CA 3
ATOM 7601 C C . ILE A 1 113 ? -12.291 -2.486 -2.616 1.00 0.00 113 ILE A C 3
ATOM 7602 O O . ILE A 1 113 ? -11.390 -1.716 -2.287 1.00 0.00 113 ILE A O 3
ATOM 7618 N N . CYS A 1 114 ? -12.700 -3.466 -1.844 1.00 0.00 114 CYS A N 3
ATOM 7619 C CA . CYS A 1 114 ? -12.106 -3.679 -0.545 1.00 0.00 114 CYS A CA 3
ATOM 7620 C C . CYS A 1 114 ? -11.562 -5.097 -0.455 1.00 0.00 114 CYS A C 3
ATOM 7621 O O . CYS A 1 114 ? -12.207 -6.051 -0.889 1.00 0.00 114 CYS A O 3
ATOM 7629 N N . ASN A 1 115 ? -10.368 -5.228 0.091 1.00 0.00 115 ASN A N 3
ATOM 7630 C CA . ASN A 1 115 ? -9.682 -6.507 0.132 1.00 0.00 115 ASN A CA 3
ATOM 7631 C C . ASN A 1 115 ? -9.492 -6.978 1.565 1.00 0.00 115 ASN A C 3
ATOM 7632 O O . ASN A 1 115 ? -9.081 -6.209 2.435 1.00 0.00 115 ASN A O 3
ATOM 7643 N N . TYR A 1 116 ? -9.830 -8.231 1.805 1.00 0.00 116 TYR A N 3
ATOM 7644 C CA . TYR A 1 116 ? -9.592 -8.861 3.088 1.00 0.00 116 TYR A CA 3
ATOM 7645 C C . TYR A 1 116 ? -8.476 -9.894 2.940 1.00 0.00 116 TYR A C 3
ATOM 7646 O O . TYR A 1 116 ? -8.694 -10.966 2.374 1.00 0.00 116 TYR A O 3
ATOM 7664 N N . LYS A 1 117 ? -7.284 -9.544 3.426 1.00 0.00 117 LYS A N 3
ATOM 7665 C CA . LYS A 1 117 ? -6.093 -10.398 3.326 1.00 0.00 117 LYS A CA 3
ATOM 7666 C C . LYS A 1 117 ? -5.622 -10.547 1.879 1.00 0.00 117 LYS A C 3
ATOM 7667 O O . LYS A 1 117 ? -4.739 -9.820 1.422 1.00 0.00 117 LYS A O 3
ATOM 7686 N N . GLU A 1 118 ? -6.203 -11.512 1.181 1.00 0.00 118 GLU A N 3
ATOM 7687 C CA . GLU A 1 118 ? -5.861 -11.788 -0.209 1.00 0.00 118 GLU A CA 3
ATOM 7688 C C . GLU A 1 118 ? -7.139 -11.914 -1.028 1.00 0.00 118 GLU A C 3
ATOM 7689 O O . GLU A 1 118 ? -7.113 -12.149 -2.237 1.00 0.00 118 GLU A O 3
ATOM 7701 N N . HIS A 1 119 ? -8.255 -11.727 -0.351 1.00 0.00 119 HIS A N 3
ATOM 7702 C CA . HIS A 1 119 ? -9.559 -12.002 -0.919 1.00 0.00 119 HIS A CA 3
ATOM 7703 C C . HIS A 1 119 ? -10.310 -10.700 -1.180 1.00 0.00 119 HIS A C 3
ATOM 7704 O O . HIS A 1 119 ? -10.541 -9.909 -0.267 1.00 0.00 119 HIS A O 3
ATOM 7719 N N . TRP A 1 120 ? -10.696 -10.494 -2.434 1.00 0.00 120 TRP A N 3
ATOM 7720 C CA . TRP A 1 120 ? -11.269 -9.224 -2.864 1.00 0.00 120 TRP A CA 3
ATOM 7721 C C . TRP A 1 120 ? -12.782 -9.182 -2.712 1.00 0.00 120 TRP A C 3
ATOM 7722 O O . TRP A 1 120 ? -13.449 -10.217 -2.622 1.00 0.00 120 TRP A O 3
ATOM 7743 N N . PHE A 1 121 ? -13.305 -7.962 -2.722 1.00 0.00 121 PHE A N 3
ATOM 7744 C CA . PHE A 1 121 ? -14.732 -7.690 -2.696 1.00 0.00 121 PHE A CA 3
ATOM 7745 C C . PHE A 1 121 ? -14.948 -6.424 -3.514 1.00 0.00 121 PHE A C 3
ATOM 7746 O O . PHE A 1 121 ? -14.348 -5.389 -3.217 1.00 0.00 121 PHE A O 3
ATOM 7763 N N . THR A 1 122 ? -15.777 -6.491 -4.533 1.00 0.00 122 THR A N 3
ATOM 7764 C CA . THR A 1 122 ? -15.959 -5.354 -5.419 1.00 0.00 122 THR A CA 3
ATOM 7765 C C . THR A 1 122 ? -17.170 -4.519 -5.025 1.00 0.00 122 THR A C 3
ATOM 7766 O O . THR A 1 122 ? -18.203 -5.055 -4.645 1.00 0.00 122 THR A O 3
ATOM 7777 N N . VAL A 1 123 ? -17.022 -3.205 -5.070 1.00 0.00 123 VAL A N 3
ATOM 7778 C CA . VAL A 1 123 ? -18.158 -2.315 -4.905 1.00 0.00 123 VAL A CA 3
ATOM 7779 C C . VAL A 1 123 ? -18.215 -1.335 -6.062 1.00 0.00 123 VAL A C 3
ATOM 7780 O O . VAL A 1 123 ? -17.414 -0.406 -6.142 1.00 0.00 123 VAL A O 3
ATOM 7793 N N . ARG A 1 124 ? -19.147 -1.557 -6.971 1.00 0.00 124 ARG A N 3
ATOM 7794 C CA . ARG A 1 124 ? -19.235 -0.737 -8.173 1.00 0.00 124 ARG A CA 3
ATOM 7795 C C . ARG A 1 124 ? -20.594 -0.064 -8.300 1.00 0.00 124 ARG A C 3
ATOM 7796 O O . ARG A 1 124 ? -21.597 -0.548 -7.767 1.00 0.00 124 ARG A O 3
ATOM 7817 N N . LYS A 1 125 ? -20.606 1.054 -9.013 1.00 0.00 125 LYS A N 3
ATOM 7818 C CA . LYS A 1 125 ? -21.801 1.863 -9.185 1.00 0.00 125 LYS A CA 3
ATOM 7819 C C . LYS A 1 125 ? -22.653 1.320 -10.315 1.00 0.00 125 LYS A C 3
ATOM 7820 O O . LYS A 1 125 ? -22.278 1.412 -11.480 1.00 0.00 125 LYS A O 3
ATOM 7839 N N . LEU A 1 126 ? -23.789 0.743 -9.984 1.00 0.00 126 LEU A N 3
ATOM 7840 C CA . LEU A 1 126 ? -24.726 0.330 -10.997 1.00 0.00 126 LEU A CA 3
ATOM 7841 C C . LEU A 1 126 ? -26.009 1.122 -10.838 1.00 0.00 126 LEU A C 3
ATOM 7842 O O . LEU A 1 126 ? -26.759 0.926 -9.880 1.00 0.00 126 LEU A O 3
ATOM 7858 N N . GLY A 1 127 ? -26.251 2.031 -11.770 1.00 0.00 127 GLY A N 3
ATOM 7859 C CA . GLY A 1 127 ? -27.411 2.890 -11.699 1.00 0.00 127 GLY A CA 3
ATOM 7860 C C . GLY A 1 127 ? -27.412 3.768 -10.476 1.00 0.00 127 GLY A C 3
ATOM 7861 O O . GLY A 1 127 ? -26.463 4.512 -10.225 1.00 0.00 127 GLY A O 3
ATOM 7865 N N . LYS A 1 128 ? -28.480 3.665 -9.714 1.00 0.00 128 LYS A N 3
ATOM 7866 C CA . LYS A 1 128 ? -28.647 4.456 -8.510 1.00 0.00 128 LYS A CA 3
ATOM 7867 C C . LYS A 1 128 ? -28.169 3.674 -7.299 1.00 0.00 128 LYS A C 3
ATOM 7868 O O . LYS A 1 128 ? -28.201 4.171 -6.177 1.00 0.00 128 LYS A O 3
ATOM 7887 N N . GLN A 1 129 ? -27.768 2.434 -7.526 1.00 0.00 129 GLN A N 3
ATOM 7888 C CA . GLN A 1 129 ? -27.449 1.542 -6.433 1.00 0.00 129 GLN A CA 3
ATOM 7889 C C . GLN A 1 129 ? -26.000 1.103 -6.507 1.00 0.00 129 GLN A C 3
ATOM 7890 O O . GLN A 1 129 ? -25.299 1.380 -7.481 1.00 0.00 129 GLN A O 3
ATOM 7904 N N . TRP A 1 130 ? -25.561 0.420 -5.472 1.00 0.00 130 TRP A N 3
ATOM 7905 C CA . TRP A 1 130 ? -24.218 -0.102 -5.417 1.00 0.00 130 TRP A CA 3
ATOM 7906 C C . TRP A 1 130 ? -24.264 -1.596 -5.212 1.00 0.00 130 TRP A C 3
ATOM 7907 O O . TRP A 1 130 ? -25.103 -2.101 -4.473 1.00 0.00 130 TRP A O 3
ATOM 7928 N N . PHE A 1 131 ? -23.379 -2.309 -5.872 1.00 0.00 131 PHE A N 3
ATOM 7929 C CA . PHE A 1 131 ? -23.429 -3.754 -5.840 1.00 0.00 131 PHE A CA 3
ATOM 7930 C C . PHE A 1 131 ? -22.120 -4.346 -5.378 1.00 0.00 131 PHE A C 3
ATOM 7931 O O . PHE A 1 131 ? -21.056 -4.055 -5.937 1.00 0.00 131 PHE A O 3
ATOM 7948 N N . ASN A 1 132 ? -22.203 -5.154 -4.332 1.00 0.00 132 ASN A N 3
ATOM 7949 C CA . ASN A 1 132 ? -21.088 -5.963 -3.903 1.00 0.00 132 ASN A CA 3
ATOM 7950 C C . ASN A 1 132 ? -20.877 -7.095 -4.886 1.00 0.00 132 ASN A C 3
ATOM 7951 O O . ASN A 1 132 ? -21.816 -7.811 -5.233 1.00 0.00 132 ASN A O 3
ATOM 7962 N N . LEU A 1 133 ? -19.657 -7.222 -5.354 1.00 0.00 133 LEU A N 3
ATOM 7963 C CA . LEU A 1 133 ? -19.276 -8.316 -6.208 1.00 0.00 133 LEU A CA 3
ATOM 7964 C C . LEU A 1 133 ? -18.093 -9.044 -5.599 1.00 0.00 133 LEU A C 3
ATOM 7965 O O . LEU A 1 133 ? -16.954 -8.909 -6.054 1.00 0.00 133 LEU A O 3
ATOM 7981 N N . ASN A 1 134 ? -18.378 -9.775 -4.526 1.00 0.00 134 ASN A N 3
ATOM 7982 C CA . ASN A 1 134 ? -17.402 -10.645 -3.874 1.00 0.00 134 ASN A CA 3
ATOM 7983 C C . ASN A 1 134 ? -16.775 -11.591 -4.902 1.00 0.00 134 ASN A C 3
ATOM 7984 O O . ASN A 1 134 ? -17.271 -11.714 -6.012 1.00 0.00 134 ASN A O 3
ATOM 7995 N N . SER A 1 135 ? -15.687 -12.246 -4.570 1.00 0.00 135 SER A N 3
ATOM 7996 C CA . SER A 1 135 ? -15.071 -13.154 -5.514 1.00 0.00 135 SER A CA 3
ATOM 7997 C C . SER A 1 135 ? -16.005 -14.337 -5.822 1.00 0.00 135 SER A C 3
ATOM 7998 O O . SER A 1 135 ? -16.283 -14.630 -6.982 1.00 0.00 135 SER A O 3
ATOM 8006 N N . LEU A 1 136 ? -16.545 -14.959 -4.780 1.00 0.00 136 LEU A N 3
ATOM 8007 C CA . LEU A 1 136 ? -17.257 -16.229 -4.932 1.00 0.00 136 LEU A CA 3
ATOM 8008 C C . LEU A 1 136 ? -18.762 -16.076 -4.730 1.00 0.00 136 LEU A C 3
ATOM 8009 O O . LEU A 1 136 ? -19.478 -17.075 -4.633 1.00 0.00 136 LEU A O 3
ATOM 8025 N N . LEU A 1 137 ? -19.250 -14.843 -4.667 1.00 0.00 137 LEU A N 3
ATOM 8026 C CA . LEU A 1 137 ? -20.671 -14.626 -4.422 1.00 0.00 137 LEU A CA 3
ATOM 8027 C C . LEU A 1 137 ? -21.482 -15.066 -5.633 1.00 0.00 137 LEU A C 3
ATOM 8028 O O . LEU A 1 137 ? -20.976 -15.041 -6.756 1.00 0.00 137 LEU A O 3
ATOM 8044 N N . THR A 1 138 ? -22.719 -15.481 -5.400 1.00 0.00 138 THR A N 3
ATOM 8045 C CA . THR A 1 138 ? -23.574 -16.007 -6.451 1.00 0.00 138 THR A CA 3
ATOM 8046 C C . THR A 1 138 ? -23.570 -15.119 -7.698 1.00 0.00 138 THR A C 3
ATOM 8047 O O . THR A 1 138 ? -23.308 -15.600 -8.806 1.00 0.00 138 THR A O 3
ATOM 8058 N N . GLY A 1 139 ? -23.814 -13.830 -7.514 1.00 0.00 139 GLY A N 3
ATOM 8059 C CA . GLY A 1 139 ? -23.772 -12.905 -8.629 1.00 0.00 139 GLY A CA 3
ATOM 8060 C C . GLY A 1 139 ? -23.606 -11.470 -8.169 1.00 0.00 139 GLY A C 3
ATOM 8061 O O . GLY A 1 139 ? -22.545 -11.107 -7.686 1.00 0.00 139 GLY A O 3
ATOM 8065 N N . PRO A 1 140 ? -24.613 -10.616 -8.372 1.00 0.00 140 PRO A N 3
ATOM 8066 C CA . PRO A 1 140 ? -24.631 -9.259 -7.834 1.00 0.00 140 PRO A CA 3
ATOM 8067 C C . PRO A 1 140 ? -25.373 -9.135 -6.491 1.00 0.00 140 PRO A C 3
ATOM 8068 O O . PRO A 1 140 ? -26.481 -9.650 -6.331 1.00 0.00 140 PRO A O 3
ATOM 8079 N N . GLU A 1 141 ? -24.750 -8.452 -5.529 1.00 0.00 141 GLU A N 3
ATOM 8080 C CA . GLU A 1 141 ? -25.380 -8.172 -4.237 1.00 0.00 141 GLU A CA 3
ATOM 8081 C C . GLU A 1 141 ? -25.790 -6.702 -4.142 1.00 0.00 141 GLU A C 3
ATOM 8082 O O . GLU A 1 141 ? -24.939 -5.821 -4.016 1.00 0.00 141 GLU A O 3
ATOM 8094 N N . LEU A 1 142 ? -27.093 -6.444 -4.208 1.00 0.00 142 LEU A N 3
ATOM 8095 C CA . LEU A 1 142 ? -27.622 -5.090 -4.185 1.00 0.00 142 LEU A CA 3
ATOM 8096 C C . LEU A 1 142 ? -27.497 -4.478 -2.793 1.00 0.00 142 LEU A C 3
ATOM 8097 O O . LEU A 1 142 ? -28.183 -4.882 -1.855 1.00 0.00 142 LEU A O 3
ATOM 8113 N N . ILE A 1 143 ? -26.596 -3.525 -2.668 1.00 0.00 143 ILE A N 3
ATOM 8114 C CA . ILE A 1 143 ? -26.477 -2.720 -1.468 1.00 0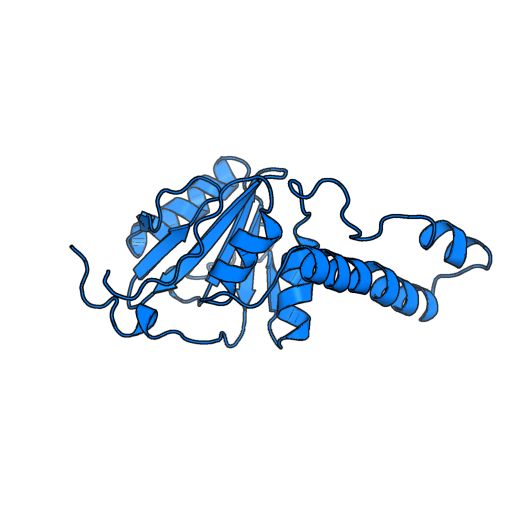.00 143 ILE A CA 3
ATOM 8115 C C . ILE A 1 143 ? -27.179 -1.376 -1.667 1.00 0.00 143 ILE A C 3
ATOM 8116 O O . ILE A 1 143 ? -26.885 -0.645 -2.615 1.00 0.00 143 ILE A O 3
ATOM 8132 N N . SER A 1 144 ? -28.119 -1.073 -0.788 1.00 0.00 144 SER A N 3
ATOM 8133 C CA . SER A 1 144 ? -28.854 0.180 -0.852 1.00 0.00 144 SER A CA 3
ATOM 8134 C C . SER A 1 144 ? -27.938 1.349 -0.491 1.00 0.00 144 SER A C 3
ATOM 8135 O O . SER A 1 144 ? -26.963 1.161 0.234 1.00 0.00 144 SER A O 3
ATOM 8143 N N . ASP A 1 145 ? -28.250 2.536 -1.022 1.00 0.00 145 ASP A N 3
ATOM 8144 C CA . ASP A 1 145 ? -27.478 3.764 -0.762 1.00 0.00 145 ASP A CA 3
ATOM 8145 C C . ASP A 1 145 ? -26.953 3.837 0.673 1.00 0.00 145 ASP A C 3
ATOM 8146 O O . ASP A 1 145 ? -25.755 4.009 0.901 1.00 0.00 145 ASP A O 3
ATOM 8155 N N . THR A 1 146 ? -27.844 3.692 1.633 1.00 0.00 146 THR A N 3
ATOM 8156 C CA . THR A 1 146 ? -27.476 3.819 3.035 1.00 0.00 146 THR A CA 3
ATOM 8157 C C . THR A 1 146 ? -26.697 2.604 3.523 1.00 0.00 146 THR A C 3
ATOM 8158 O O . THR A 1 146 ? -25.733 2.720 4.296 1.00 0.00 146 THR A O 3
ATOM 8169 N N . TYR A 1 147 ? -27.094 1.435 3.048 1.00 0.00 147 TYR A N 3
ATOM 8170 C CA . TYR A 1 147 ? -26.432 0.206 3.434 1.00 0.00 147 TYR A CA 3
ATOM 8171 C C . TYR A 1 147 ? -24.999 0.212 2.922 1.00 0.00 147 TYR A C 3
ATOM 8172 O O . TYR A 1 147 ? -24.181 -0.580 3.361 1.00 0.00 147 TYR A O 3
ATOM 8190 N N . LEU A 1 148 ? -24.695 1.108 1.989 1.00 0.00 148 LEU A N 3
ATOM 8191 C CA . LEU A 1 148 ? -23.330 1.263 1.532 1.00 0.00 148 LEU A CA 3
ATOM 8192 C C . LEU A 1 148 ? -22.479 1.821 2.668 1.00 0.00 148 LEU A C 3
ATOM 8193 O O . LEU A 1 148 ? -21.507 1.197 3.078 1.00 0.00 148 LEU A O 3
ATOM 8209 N N . ALA A 1 149 ? -22.874 2.984 3.194 1.00 0.00 149 ALA A N 3
ATOM 8210 C CA . ALA A 1 149 ? -22.262 3.548 4.408 1.00 0.00 149 ALA A CA 3
ATOM 8211 C C . ALA A 1 149 ? -22.201 2.525 5.549 1.00 0.00 149 ALA A C 3
ATOM 8212 O O . ALA A 1 149 ? -21.349 2.615 6.442 1.00 0.00 149 ALA A O 3
ATOM 8219 N N . LEU A 1 150 ? -23.053 1.513 5.469 1.00 0.00 150 LEU A N 3
ATOM 8220 C CA . LEU A 1 150 ? -23.089 0.490 6.503 1.00 0.00 150 LEU A CA 3
ATOM 8221 C C . LEU A 1 150 ? -22.017 -0.552 6.190 1.00 0.00 150 LEU A C 3
ATOM 8222 O O . LEU A 1 150 ? -21.200 -0.906 7.042 1.00 0.00 150 LEU A O 3
ATOM 8238 N N . PHE A 1 151 ? -22.045 -1.017 4.946 1.00 0.00 151 PHE A N 3
ATOM 8239 C CA . PHE A 1 151 ? -21.044 -1.920 4.398 1.00 0.00 151 PHE A CA 3
ATOM 8240 C C . PHE A 1 151 ? -19.630 -1.413 4.695 1.00 0.00 151 PHE A C 3
ATOM 8241 O O . PHE A 1 151 ? -18.830 -2.128 5.296 1.00 0.00 151 PHE A O 3
ATOM 8258 N N . LEU A 1 152 ? -19.339 -0.165 4.306 1.00 0.00 152 LEU A N 3
ATOM 8259 C CA . LEU A 1 152 ? -18.002 0.404 4.507 1.00 0.00 152 LEU A CA 3
ATOM 8260 C C . LEU A 1 152 ? -17.617 0.417 5.981 1.00 0.00 152 LEU A C 3
ATOM 8261 O O . LEU A 1 152 ? -16.495 0.043 6.335 1.00 0.00 152 LEU A O 3
ATOM 8277 N N . ALA A 1 153 ? -18.540 0.844 6.845 1.00 0.00 153 ALA A N 3
ATOM 8278 C CA . ALA A 1 153 ? -18.240 0.940 8.268 1.00 0.00 153 ALA A CA 3
ATOM 8279 C C . ALA A 1 153 ? -17.905 -0.427 8.854 1.00 0.00 153 ALA A C 3
ATOM 8280 O O . ALA A 1 153 ? -17.019 -0.550 9.705 1.00 0.00 153 ALA A O 3
ATOM 8287 N N . GLN A 1 154 ? -18.600 -1.457 8.385 1.00 0.00 154 GLN A N 3
ATOM 8288 C CA . GLN A 1 154 ? -18.353 -2.810 8.858 1.00 0.00 154 GLN A CA 3
ATOM 8289 C C . GLN A 1 154 ? -16.992 -3.297 8.408 1.00 0.00 154 GLN A C 3
ATOM 8290 O O . GLN A 1 154 ? -16.306 -3.990 9.143 1.00 0.00 154 GLN A O 3
ATOM 8304 N N . LEU A 1 155 ? -16.610 -2.921 7.200 1.00 0.00 155 LEU A N 3
ATOM 8305 C CA . LEU A 1 155 ? -15.332 -3.331 6.637 1.00 0.00 155 LEU A CA 3
ATOM 8306 C C . LEU A 1 155 ? -14.186 -2.939 7.551 1.00 0.00 155 LEU A C 3
ATOM 8307 O O . LEU A 1 155 ? -13.359 -3.770 7.936 1.00 0.00 155 LEU A O 3
ATOM 8323 N N . GLN A 1 156 ? -14.156 -1.668 7.901 1.00 0.00 156 GLN A N 3
ATOM 8324 C CA . GLN A 1 156 ? -13.084 -1.116 8.711 1.00 0.00 156 GLN A CA 3
ATOM 8325 C C . GLN A 1 156 ? -13.058 -1.742 10.102 1.00 0.00 156 GLN A C 3
ATOM 8326 O O . GLN A 1 156 ? -11.990 -1.973 10.670 1.00 0.00 156 GLN A O 3
ATOM 8340 N N . GLN A 1 157 ? -14.232 -2.028 10.644 1.00 0.00 157 GLN A N 3
ATOM 8341 C CA . GLN A 1 157 ? -14.327 -2.608 11.977 1.00 0.00 157 GLN A CA 3
ATOM 8342 C C . GLN A 1 157 ? -14.027 -4.109 11.968 1.00 0.00 157 GLN A C 3
ATOM 8343 O O . GLN A 1 157 ? -13.504 -4.645 12.942 1.00 0.00 157 GLN A O 3
ATOM 8357 N N . GLU A 1 158 ? -14.341 -4.779 10.864 1.00 0.00 158 GLU A N 3
ATOM 8358 C CA . GLU A 1 158 ? -14.186 -6.225 10.775 1.00 0.00 158 GLU A CA 3
ATOM 8359 C C . GLU A 1 158 ? -12.733 -6.587 10.471 1.00 0.00 158 GLU A C 3
ATOM 8360 O O . GLU A 1 158 ? -12.223 -7.611 10.929 1.00 0.00 158 GLU A O 3
ATOM 8372 N N . GLY A 1 159 ? -12.075 -5.732 9.703 1.00 0.00 159 GLY A N 3
ATOM 8373 C CA . GLY A 1 159 ? -10.662 -5.915 9.423 1.00 0.00 159 GLY A CA 3
ATOM 8374 C C . GLY A 1 159 ? -10.366 -5.957 7.941 1.00 0.00 159 GLY A C 3
ATOM 8375 O O . GLY A 1 159 ? -9.514 -6.722 7.490 1.00 0.00 159 GLY A O 3
ATOM 8379 N N . TYR A 1 160 ? -11.078 -5.142 7.184 1.00 0.00 160 TYR A N 3
ATOM 8380 C CA . TYR A 1 160 ? -10.880 -5.062 5.748 1.00 0.00 160 TYR A CA 3
ATOM 8381 C C . TYR A 1 160 ? -9.901 -3.951 5.393 1.00 0.00 160 TYR A C 3
ATOM 8382 O O . TYR A 1 160 ? -9.440 -3.202 6.254 1.00 0.00 160 TYR A O 3
ATOM 8400 N N . SER A 1 161 ? -9.612 -3.854 4.113 1.00 0.00 161 SER A N 3
ATOM 8401 C CA . SER A 1 161 ? -8.863 -2.745 3.568 1.00 0.00 161 SER A CA 3
ATOM 8402 C C . SER A 1 161 ? -9.628 -2.205 2.373 1.00 0.00 161 SER A C 3
ATOM 8403 O O . SER A 1 161 ? -9.701 -2.854 1.336 1.00 0.00 161 SER A O 3
ATOM 8411 N N . ILE A 1 162 ? -10.234 -1.040 2.530 1.00 0.00 162 ILE A N 3
ATOM 8412 C CA . ILE A 1 162 ? -11.082 -0.481 1.481 1.00 0.00 162 ILE A CA 3
ATOM 8413 C C . ILE A 1 162 ? -10.279 0.454 0.580 1.00 0.00 162 ILE A C 3
ATOM 8414 O O . ILE A 1 162 ? -9.380 1.150 1.050 1.00 0.00 162 ILE A O 3
ATOM 8430 N N . PHE A 1 163 ? -10.625 0.496 -0.702 1.00 0.00 163 PHE A N 3
ATOM 8431 C CA . PHE A 1 163 ? -9.860 1.255 -1.685 1.00 0.00 163 PHE A CA 3
ATOM 8432 C C . PHE A 1 163 ? -10.808 1.973 -2.640 1.00 0.00 163 PHE A C 3
ATOM 8433 O O . PHE A 1 163 ? -11.423 1.353 -3.504 1.00 0.00 163 PHE A O 3
ATOM 8450 N N . VAL A 1 164 ? -10.907 3.284 -2.478 1.00 0.00 164 VAL A N 3
ATOM 8451 C CA . VAL A 1 164 ? -11.841 4.096 -3.243 1.00 0.00 164 VAL A CA 3
ATOM 8452 C C . VAL A 1 164 ? -11.209 4.579 -4.537 1.00 0.00 164 VAL A C 3
ATOM 8453 O O . VAL A 1 164 ? -10.358 5.467 -4.527 1.00 0.00 164 VAL A O 3
ATOM 8466 N N . VAL A 1 165 ? -11.593 3.959 -5.643 1.00 0.00 165 VAL A N 3
ATOM 8467 C CA . VAL A 1 165 ? -11.170 4.433 -6.946 1.00 0.00 165 VAL A CA 3
ATOM 8468 C C . VAL A 1 165 ? -11.810 5.785 -7.227 1.00 0.00 165 VAL A C 3
ATOM 8469 O O . VAL A 1 165 ? -13.017 5.956 -7.076 1.00 0.00 165 VAL A O 3
ATOM 8482 N N . LYS A 1 166 ? -10.976 6.745 -7.594 1.00 0.00 166 LYS A N 3
ATOM 8483 C CA . LYS A 1 166 ? -11.394 8.123 -7.802 1.00 0.00 166 LYS A CA 3
ATOM 8484 C C . LYS A 1 166 ? -11.153 8.537 -9.244 1.00 0.00 166 LYS A C 3
ATOM 8485 O O . LYS A 1 166 ? -10.086 8.274 -9.797 1.00 0.00 166 LYS A O 3
ATOM 8504 N N . GLY A 1 167 ? -12.137 9.179 -9.854 1.00 0.00 167 GLY A N 3
ATOM 8505 C CA . GLY A 1 167 ? -12.008 9.596 -11.232 1.00 0.00 167 GLY A CA 3
ATOM 8506 C C . GLY A 1 167 ? -13.297 9.356 -11.978 1.00 0.00 167 GLY A C 3
ATOM 8507 O O . GLY A 1 167 ? -14.371 9.414 -11.381 1.00 0.00 167 GLY A O 3
ATOM 8511 N N . ASP A 1 168 ? -13.214 9.062 -13.263 1.00 0.00 168 ASP A N 3
ATOM 8512 C CA . ASP A 1 168 ? -14.412 8.762 -14.030 1.00 0.00 168 ASP A CA 3
ATOM 8513 C C . ASP A 1 168 ? -14.273 7.420 -14.739 1.00 0.00 168 ASP A C 3
ATOM 8514 O O . ASP A 1 168 ? -13.462 7.265 -15.652 1.00 0.00 168 ASP A O 3
ATOM 8523 N N . LEU A 1 169 ? -15.058 6.448 -14.294 1.00 0.00 169 LEU A N 3
ATOM 8524 C CA . LEU A 1 169 ? -15.057 5.122 -14.892 1.00 0.00 169 LEU A CA 3
ATOM 8525 C C . LEU A 1 169 ? -15.986 5.089 -16.097 1.00 0.00 169 LEU A C 3
ATOM 8526 O O . LEU A 1 169 ? -16.922 5.882 -16.194 1.00 0.00 169 LEU A O 3
ATOM 8542 N N . PRO A 1 170 ? -15.733 4.163 -17.030 1.00 0.00 170 PRO A N 3
ATOM 8543 C CA . PRO A 1 170 ? -16.463 4.094 -18.294 1.00 0.00 170 PRO A CA 3
ATOM 8544 C C . PRO A 1 170 ? -17.892 3.570 -18.136 1.00 0.00 170 PRO A C 3
ATOM 8545 O O . PRO A 1 170 ? -18.134 2.544 -17.495 1.00 0.00 170 PRO A O 3
ATOM 8556 N N . ASP A 1 171 ? -18.819 4.315 -18.739 1.00 0.00 171 ASP A N 3
ATOM 8557 C CA . ASP A 1 171 ? -20.264 4.072 -18.638 1.00 0.00 171 ASP A CA 3
ATOM 8558 C C . ASP A 1 171 ? -20.651 2.647 -19.023 1.00 0.00 171 ASP A C 3
ATOM 8559 O O . ASP A 1 171 ? -20.136 2.092 -19.998 1.00 0.00 171 ASP A O 3
ATOM 8568 N N . CYS A 1 172 ? -21.571 2.079 -18.257 1.00 0.00 172 CYS A N 3
ATOM 8569 C CA . CYS A 1 172 ? -22.071 0.740 -18.499 1.00 0.00 172 CYS A CA 3
ATOM 8570 C C . CYS A 1 172 ? -23.588 0.785 -18.710 1.00 0.00 172 CYS A C 3
ATOM 8571 O O . CYS A 1 172 ? -24.236 1.780 -18.382 1.00 0.00 172 CYS A O 3
ATOM 8579 N N . GLU A 1 173 ? -24.154 -0.284 -19.258 1.00 0.00 173 GLU A N 3
ATOM 8580 C CA . GLU A 1 173 ? -25.599 -0.362 -19.481 1.00 0.00 173 GLU A CA 3
ATOM 8581 C C . GLU A 1 173 ? -26.340 -0.424 -18.153 1.00 0.00 173 GLU A C 3
ATOM 8582 O O . GLU A 1 173 ? -27.507 -0.032 -18.052 1.00 0.00 173 GLU A O 3
ATOM 8594 N N . ALA A 1 174 ? -25.656 -0.929 -17.136 1.00 0.00 174 ALA A N 3
ATOM 8595 C CA . ALA A 1 174 ? -26.252 -1.106 -15.825 1.00 0.00 174 ALA A CA 3
ATOM 8596 C C . ALA A 1 174 ? -26.566 0.234 -15.177 1.00 0.00 174 ALA A C 3
ATOM 8597 O O . ALA A 1 174 ? -27.493 0.337 -14.378 1.00 0.00 174 ALA A O 3
ATOM 8604 N N . ASP A 1 175 ? -25.800 1.259 -15.534 1.00 0.00 175 ASP A N 3
ATOM 8605 C CA . ASP A 1 175 ? -26.042 2.611 -15.041 1.00 0.00 175 ASP A CA 3
ATOM 8606 C C . ASP A 1 175 ? -27.451 3.059 -15.382 1.00 0.00 175 ASP A C 3
ATOM 8607 O O . ASP A 1 175 ? -28.124 3.714 -14.587 1.00 0.00 175 ASP A O 3
ATOM 8616 N N . GLN A 1 176 ? -27.893 2.675 -16.558 1.00 0.00 176 GLN A N 3
ATOM 8617 C CA . GLN A 1 176 ? -29.160 3.132 -17.086 1.00 0.00 176 GLN A CA 3
ATOM 8618 C C . GLN A 1 176 ? -30.303 2.214 -16.674 1.00 0.00 176 GLN A C 3
ATOM 8619 O O . GLN A 1 176 ? -31.384 2.677 -16.311 1.00 0.00 176 GLN A O 3
ATOM 8633 N N . LEU A 1 177 ? -30.063 0.911 -16.705 1.00 0.00 177 LEU A N 3
ATOM 8634 C CA . LEU A 1 177 ? -31.144 -0.049 -16.513 1.00 0.00 177 LEU A CA 3
ATOM 8635 C C . LEU A 1 177 ? -31.207 -0.562 -15.072 1.00 0.00 177 LEU A C 3
ATOM 8636 O O . LEU A 1 177 ? -31.911 -1.529 -14.779 1.00 0.00 177 LEU A O 3
ATOM 8652 N N . LEU A 1 178 ? -30.479 0.087 -14.167 1.00 0.00 178 LEU A N 3
ATOM 8653 C CA . LEU A 1 178 ? -30.590 -0.220 -12.741 1.00 0.00 178 LEU A CA 3
ATOM 8654 C C . LEU A 1 178 ? -31.747 0.556 -12.139 1.00 0.00 178 LEU A C 3
ATOM 8655 O O . LEU A 1 178 ? -32.021 0.453 -10.949 1.00 0.00 178 LEU A O 3
ATOM 8671 N N . GLN A 1 179 ? -32.411 1.354 -12.959 1.00 0.00 179 GLN A N 3
ATOM 8672 C CA . GLN A 1 179 ? -33.588 2.066 -12.503 1.00 0.00 179 GLN A CA 3
ATOM 8673 C C . GLN A 1 179 ? -34.691 1.055 -12.206 1.00 0.00 179 GLN A C 3
ATOM 8674 O O . GLN A 1 179 ? -35.582 1.301 -11.393 1.00 0.00 179 GLN A O 3
ATOM 8688 N N . MET A 1 180 ? -34.597 -0.098 -12.866 1.00 0.00 180 MET A N 3
ATOM 8689 C CA . MET A 1 180 ? -35.466 -1.228 -12.579 1.00 0.00 180 MET A CA 3
ATOM 8690 C C . MET A 1 180 ? -34.940 -1.977 -11.358 1.00 0.00 180 MET A C 3
ATOM 8691 O O . MET A 1 180 ? -34.243 -2.990 -11.483 1.00 0.00 180 MET A O 3
ATOM 8705 N N . ILE A 1 181 ? -35.251 -1.459 -10.181 1.00 0.00 181 ILE A N 3
ATOM 8706 C CA . ILE A 1 181 ? -34.800 -2.067 -8.942 1.00 0.00 181 ILE A CA 3
ATOM 8707 C C . ILE A 1 181 ? -35.664 -3.269 -8.586 1.00 0.00 181 ILE A C 3
ATOM 8708 O O . ILE A 1 181 ? -36.887 -3.161 -8.482 1.00 0.00 181 ILE A O 3
ATOM 8724 N N . ARG A 1 182 ? -35.021 -4.411 -8.426 1.00 0.00 182 ARG A N 3
ATOM 8725 C CA . ARG A 1 182 ? -35.698 -5.621 -8.006 1.00 0.00 182 ARG A CA 3
ATOM 8726 C C . ARG A 1 182 ? -34.854 -6.335 -6.959 1.00 0.00 182 ARG A C 3
ATOM 8727 O O . ARG A 1 182 ? -35.144 -6.162 -5.758 1.00 0.00 182 ARG A O 3
ATOM 8749 N N . MET A 1 1 ? -31.709 -3.678 -13.031 1.00 0.00 1 MET A N 4
ATOM 8750 C CA . MET A 1 1 ? -30.573 -4.548 -12.623 1.00 0.00 1 MET A CA 4
ATOM 8751 C C . MET A 1 1 ? -30.034 -5.314 -13.834 1.00 0.00 1 MET A C 4
ATOM 8752 O O . MET A 1 1 ? -28.971 -5.930 -13.782 1.00 0.00 1 MET A O 4
ATOM 8768 N N . GLU A 1 2 ? -30.773 -5.225 -14.929 1.00 0.00 2 GLU A N 4
ATOM 8769 C CA . GLU A 1 2 ? -30.511 -5.981 -16.146 1.00 0.00 2 GLU A CA 4
ATOM 8770 C C . GLU A 1 2 ? -29.089 -5.795 -16.669 1.00 0.00 2 GLU A C 4
ATOM 8771 O O . GLU A 1 2 ? -28.379 -6.768 -16.917 1.00 0.00 2 GLU A O 4
ATOM 8783 N N . SER A 1 3 ? -28.677 -4.547 -16.821 1.00 0.00 3 SER A N 4
ATOM 8784 C CA . SER A 1 3 ? -27.451 -4.234 -17.540 1.00 0.00 3 SER A CA 4
ATOM 8785 C C . SER A 1 3 ? -26.217 -4.186 -16.643 1.00 0.00 3 SER A C 4
ATOM 8786 O O . SER A 1 3 ? -25.196 -3.620 -17.037 1.00 0.00 3 SER A O 4
ATOM 8794 N N . ILE A 1 4 ? -26.285 -4.765 -15.448 1.00 0.00 4 ILE A N 4
ATOM 8795 C CA . ILE A 1 4 ? -25.105 -4.811 -14.597 1.00 0.00 4 ILE A CA 4
ATOM 8796 C C . ILE A 1 4 ? -24.054 -5.700 -15.247 1.00 0.00 4 ILE A C 4
ATOM 8797 O O . ILE A 1 4 ? -24.265 -6.903 -15.402 1.00 0.00 4 ILE A O 4
ATOM 8813 N N . PHE A 1 5 ? -22.940 -5.110 -15.660 1.00 0.00 5 PHE A N 4
ATOM 8814 C CA . PHE A 1 5 ? -21.872 -5.892 -16.261 1.00 0.00 5 PHE A CA 4
ATOM 8815 C C . PHE A 1 5 ? -21.183 -6.708 -15.181 1.00 0.00 5 PHE A C 4
ATOM 8816 O O . PHE A 1 5 ? -20.282 -6.230 -14.497 1.00 0.00 5 PHE A O 4
ATOM 8833 N N . HIS A 1 6 ? -21.645 -7.927 -15.011 1.00 0.00 6 HIS A N 4
ATOM 8834 C CA . HIS A 1 6 ? -21.048 -8.846 -14.072 1.00 0.00 6 HIS A CA 4
ATOM 8835 C C . HIS A 1 6 ? -20.845 -10.203 -14.723 1.00 0.00 6 HIS A C 4
ATOM 8836 O O . HIS A 1 6 ? -21.789 -10.794 -15.244 1.00 0.00 6 HIS A O 4
ATOM 8851 N N . GLU A 1 7 ? -19.624 -10.689 -14.690 1.00 0.00 7 GLU A N 4
ATOM 8852 C CA . GLU A 1 7 ? -19.362 -12.069 -15.043 1.00 0.00 7 GLU A CA 4
ATOM 8853 C C . GLU A 1 7 ? -19.303 -12.905 -13.780 1.00 0.00 7 GLU A C 4
ATOM 8854 O O . GLU A 1 7 ? -18.627 -12.530 -12.812 1.00 0.00 7 GLU A O 4
ATOM 8866 N N . LYS A 1 8 ? -20.026 -14.013 -13.760 1.00 0.00 8 LYS A N 4
ATOM 8867 C CA . LYS A 1 8 ? -19.965 -14.911 -12.625 1.00 0.00 8 LYS A CA 4
ATOM 8868 C C . LYS A 1 8 ? -18.602 -15.582 -12.617 1.00 0.00 8 LYS A C 4
ATOM 8869 O O . LYS A 1 8 ? -18.254 -16.312 -13.542 1.00 0.00 8 LYS A O 4
ATOM 8888 N N . GLN A 1 9 ? -17.833 -15.320 -11.578 1.00 0.00 9 GLN A N 4
ATOM 8889 C CA . GLN A 1 9 ? -16.537 -15.956 -11.436 1.00 0.00 9 GLN A CA 4
ATOM 8890 C C . GLN A 1 9 ? -16.569 -16.902 -10.252 1.00 0.00 9 GLN A C 4
ATOM 8891 O O . GLN A 1 9 ? -16.873 -16.498 -9.134 1.00 0.00 9 GLN A O 4
ATOM 8905 N N . GLU A 1 10 ? -16.318 -18.164 -10.518 1.00 0.00 10 GLU A N 4
ATOM 8906 C CA . GLU A 1 10 ? -16.160 -19.146 -9.467 1.00 0.00 10 GLU A CA 4
ATOM 8907 C C . GLU A 1 10 ? -14.916 -19.975 -9.732 1.00 0.00 10 GLU A C 4
ATOM 8908 O O . GLU A 1 10 ? -14.893 -20.820 -10.628 1.00 0.00 10 GLU A O 4
ATOM 8920 N N . GLY A 1 11 ? -13.872 -19.711 -8.972 1.00 0.00 11 GLY A N 4
ATOM 8921 C CA . GLY A 1 11 ? -12.626 -20.402 -9.181 1.00 0.00 11 GLY A CA 4
ATOM 8922 C C . GLY A 1 11 ? -11.470 -19.726 -8.483 1.00 0.00 11 GLY A C 4
ATOM 8923 O O . GLY A 1 11 ? -11.558 -19.398 -7.298 1.00 0.00 11 GLY A O 4
ATOM 8927 N N . SER A 1 12 ? -10.397 -19.497 -9.217 1.00 0.00 12 SER A N 4
ATOM 8928 C CA . SER A 1 12 ? -9.168 -19.009 -8.622 1.00 0.00 12 SER A CA 4
ATOM 8929 C C . SER A 1 12 ? -8.810 -17.595 -9.103 1.00 0.00 12 SER A C 4
ATOM 8930 O O . SER A 1 12 ? -8.010 -16.907 -8.471 1.00 0.00 12 SER A O 4
ATOM 8938 N N . LEU A 1 13 ? -9.410 -17.141 -10.196 1.00 0.00 13 LEU A N 4
ATOM 8939 C CA . LEU A 1 13 ? -9.020 -15.859 -10.781 1.00 0.00 13 LEU A CA 4
ATOM 8940 C C . LEU A 1 13 ? -9.779 -14.689 -10.156 1.00 0.00 13 LEU A C 4
ATOM 8941 O O . LEU A 1 13 ? -10.699 -14.130 -10.759 1.00 0.00 13 LEU A O 4
ATOM 8957 N N . CYS A 1 14 ? -9.365 -14.305 -8.955 1.00 0.00 14 CYS A N 4
ATOM 8958 C CA . CYS A 1 14 ? -9.997 -13.198 -8.252 1.00 0.00 14 CYS A CA 4
ATOM 8959 C C . CYS A 1 14 ? -9.659 -11.865 -8.923 1.00 0.00 14 CYS A C 4
ATOM 8960 O O . CYS A 1 14 ? -10.526 -10.997 -9.053 1.00 0.00 14 CYS A O 4
ATOM 8968 N N . ALA A 1 15 ? -8.402 -11.714 -9.361 1.00 0.00 15 ALA A N 4
ATOM 8969 C CA . ALA A 1 15 ? -7.961 -10.498 -10.048 1.00 0.00 15 ALA A CA 4
ATOM 8970 C C . ALA A 1 15 ? -8.839 -10.213 -11.252 1.00 0.00 15 ALA A C 4
ATOM 8971 O O . ALA A 1 15 ? -9.242 -9.075 -11.482 1.00 0.00 15 ALA A O 4
ATOM 8978 N N . GLN A 1 16 ? -9.143 -11.261 -12.012 1.00 0.00 16 GLN A N 4
ATOM 8979 C CA . GLN A 1 16 ? -9.979 -11.120 -13.187 1.00 0.00 16 GLN A CA 4
ATOM 8980 C C . GLN A 1 16 ? -11.355 -10.614 -12.798 1.00 0.00 16 GLN A C 4
ATOM 8981 O O . GLN A 1 16 ? -11.775 -9.564 -13.259 1.00 0.00 16 GLN A O 4
ATOM 8995 N N . HIS A 1 17 ? -12.038 -11.337 -11.920 1.00 0.00 17 HIS A N 4
ATOM 8996 C CA . HIS A 1 17 ? -13.377 -10.938 -11.506 1.00 0.00 17 HIS A CA 4
ATOM 8997 C C . HIS A 1 17 ? -13.388 -9.515 -10.960 1.00 0.00 17 HIS A C 4
ATOM 8998 O O . HIS A 1 17 ? -14.196 -8.695 -11.381 1.00 0.00 17 HIS A O 4
ATOM 9013 N N . CYS A 1 18 ? -12.492 -9.237 -10.025 1.00 0.00 18 CYS A N 4
ATOM 9014 C CA . CYS A 1 18 ? -12.488 -7.957 -9.335 1.00 0.00 18 CYS A CA 4
ATOM 9015 C C . CYS A 1 18 ? -12.221 -6.805 -10.298 1.00 0.00 18 CYS A C 4
ATOM 9016 O O . CYS A 1 18 ? -12.923 -5.797 -10.276 1.00 0.00 18 CYS A O 4
ATOM 9024 N N . LEU A 1 19 ? -11.222 -6.964 -11.157 1.00 0.00 19 LEU A N 4
ATOM 9025 C CA . LEU A 1 19 ? -10.823 -5.892 -12.057 1.00 0.00 19 LEU A CA 4
ATOM 9026 C C . LEU A 1 19 ? -11.765 -5.797 -13.257 1.00 0.00 19 LEU A C 4
ATOM 9027 O O . LEU A 1 19 ? -12.079 -4.700 -13.720 1.00 0.00 19 LEU A O 4
ATOM 9043 N N . ASN A 1 20 ? -12.217 -6.950 -13.752 1.00 0.00 20 ASN A N 4
ATOM 9044 C CA . ASN A 1 20 ? -13.148 -6.990 -14.885 1.00 0.00 20 ASN A CA 4
ATOM 9045 C C . ASN A 1 20 ? -14.512 -6.497 -14.449 1.00 0.00 20 ASN A C 4
ATOM 9046 O O . ASN A 1 20 ? -15.378 -6.221 -15.263 1.00 0.00 20 ASN A O 4
ATOM 9057 N N . ASN A 1 21 ? -14.725 -6.447 -13.155 1.00 0.00 21 ASN A N 4
ATOM 9058 C CA . ASN A 1 21 ? -15.912 -5.820 -12.634 1.00 0.00 21 ASN A CA 4
ATOM 9059 C C . ASN A 1 21 ? -15.648 -4.335 -12.416 1.00 0.00 21 ASN A C 4
ATOM 9060 O O . ASN A 1 21 ? -16.363 -3.502 -12.982 1.00 0.00 21 ASN A O 4
ATOM 9071 N N . LEU A 1 22 ? -14.538 -4.031 -11.705 1.00 0.00 22 LEU A N 4
ATOM 9072 C CA . LEU A 1 22 ? -14.188 -2.666 -11.264 1.00 0.00 22 LEU A CA 4
ATOM 9073 C C . LEU A 1 22 ? -14.371 -1.638 -12.380 1.00 0.00 22 LEU A C 4
ATOM 9074 O O . LEU A 1 22 ? -15.071 -0.644 -12.199 1.00 0.00 22 LEU A O 4
ATOM 9090 N N . LEU A 1 23 ? -13.758 -1.882 -13.530 1.00 0.00 23 LEU A N 4
ATOM 9091 C CA . LEU A 1 23 ? -13.787 -0.929 -14.640 1.00 0.00 23 LEU A CA 4
ATOM 9092 C C . LEU A 1 23 ? -15.148 -0.892 -15.331 1.00 0.00 23 LEU A C 4
ATOM 9093 O O . LEU A 1 23 ? -15.286 -0.309 -16.406 1.00 0.00 23 LEU A O 4
ATOM 9109 N N . GLN A 1 24 ? -16.135 -1.529 -14.704 1.00 0.00 24 GLN A N 4
ATOM 9110 C CA . GLN A 1 24 ? -17.480 -1.655 -15.249 1.00 0.00 24 GLN A CA 4
ATOM 9111 C C . GLN A 1 24 ? -17.469 -2.565 -16.457 1.00 0.00 24 GLN A C 4
ATOM 9112 O O . GLN A 1 24 ? -18.271 -2.403 -17.377 1.00 0.00 24 GLN A O 4
ATOM 9126 N N . GLY A 1 25 ? -16.577 -3.543 -16.445 1.00 0.00 25 GLY A N 4
ATOM 9127 C CA . GLY A 1 25 ? -16.447 -4.387 -17.624 1.00 0.00 25 GLY A CA 4
ATOM 9128 C C . GLY A 1 25 ? -15.094 -5.058 -17.778 1.00 0.00 25 GLY A C 4
ATOM 9129 O O . GLY A 1 25 ? -14.096 -4.630 -17.191 1.00 0.00 25 GLY A O 4
ATOM 9133 N N . GLU A 1 26 ? -15.077 -6.121 -18.580 1.00 0.00 26 GLU A N 4
ATOM 9134 C CA . GLU A 1 26 ? -13.885 -6.933 -18.789 1.00 0.00 26 GLU A CA 4
ATOM 9135 C C . GLU A 1 26 ? -12.857 -6.187 -19.623 1.00 0.00 26 GLU A C 4
ATOM 9136 O O . GLU A 1 26 ? -13.124 -5.811 -20.766 1.00 0.00 26 GLU A O 4
ATOM 9148 N N . TYR A 1 27 ? -11.690 -5.961 -19.044 1.00 0.00 27 TYR A N 4
ATOM 9149 C CA . TYR A 1 27 ? -10.622 -5.272 -19.751 1.00 0.00 27 TYR A CA 4
ATOM 9150 C C . TYR A 1 27 ? -9.285 -6.012 -19.656 1.00 0.00 27 TYR A C 4
ATOM 9151 O O . TYR A 1 27 ? -8.411 -5.823 -20.501 1.00 0.00 27 TYR A O 4
ATOM 9169 N N . PHE A 1 28 ? -9.119 -6.861 -18.645 1.00 0.00 28 PHE A N 4
ATOM 9170 C CA . PHE A 1 28 ? -7.845 -7.555 -18.449 1.00 0.00 28 PHE A CA 4
ATOM 9171 C C . PHE A 1 28 ? -8.037 -9.057 -18.232 1.00 0.00 28 PHE A C 4
ATOM 9172 O O . PHE A 1 28 ? -8.786 -9.474 -17.346 1.00 0.00 28 PHE A O 4
ATOM 9189 N N . SER A 1 29 ? -7.354 -9.859 -19.042 1.00 0.00 29 SER A N 4
ATOM 9190 C CA . SER A 1 29 ? -7.386 -11.314 -18.909 1.00 0.00 29 SER A CA 4
ATOM 9191 C C . SER A 1 29 ? -6.254 -11.796 -17.989 1.00 0.00 29 SER A C 4
ATOM 9192 O O . SER A 1 29 ? -5.411 -10.994 -17.596 1.00 0.00 29 SER A O 4
ATOM 9200 N N . PRO A 1 30 ? -6.225 -13.094 -17.608 1.00 0.00 30 PRO A N 4
ATOM 9201 C CA . PRO A 1 30 ? -5.190 -13.643 -16.709 1.00 0.00 30 PRO A CA 4
ATOM 9202 C C . PRO A 1 30 ? -3.757 -13.287 -17.126 1.00 0.00 30 PRO A C 4
ATOM 9203 O O . PRO A 1 30 ? -2.936 -12.917 -16.281 1.00 0.00 30 PRO A O 4
ATOM 9214 N N . VAL A 1 31 ? -3.458 -13.395 -18.416 1.00 0.00 31 VAL A N 4
ATOM 9215 C CA . VAL A 1 31 ? -2.135 -13.045 -18.929 1.00 0.00 31 VAL A CA 4
ATOM 9216 C C . VAL A 1 31 ? -1.849 -11.557 -18.712 1.00 0.00 31 VAL A C 4
ATOM 9217 O O . VAL A 1 31 ? -0.724 -11.176 -18.395 1.00 0.00 31 VAL A O 4
ATOM 9230 N N . GLU A 1 32 ? -2.872 -10.722 -18.856 1.00 0.00 32 GLU A N 4
ATOM 9231 C CA . GLU A 1 32 ? -2.738 -9.311 -18.538 1.00 0.00 32 GLU A CA 4
ATOM 9232 C C . GLU A 1 32 ? -2.488 -9.140 -17.049 1.00 0.00 32 GLU A C 4
ATOM 9233 O O . GLU A 1 32 ? -1.586 -8.426 -16.650 1.00 0.00 32 GLU A O 4
ATOM 9245 N N . LEU A 1 33 ? -3.279 -9.834 -16.244 1.00 0.00 33 LEU A N 4
ATOM 9246 C CA . LEU A 1 33 ? -3.210 -9.736 -14.785 1.00 0.00 33 LEU A CA 4
ATOM 9247 C C . LEU A 1 33 ? -1.826 -10.090 -14.253 1.00 0.00 33 LEU A C 4
ATOM 9248 O O . LEU A 1 33 ? -1.326 -9.454 -13.326 1.00 0.00 33 LEU A O 4
ATOM 9264 N N . SER A 1 34 ? -1.211 -11.097 -14.841 1.00 0.00 34 SER A N 4
ATOM 9265 C CA . SER A 1 34 ? 0.119 -11.511 -14.442 1.00 0.00 34 SER A CA 4
ATOM 9266 C C . SER A 1 34 ? 1.180 -10.553 -14.987 1.00 0.00 34 SER A C 4
ATOM 9267 O O . SER A 1 34 ? 2.233 -10.367 -14.377 1.00 0.00 34 SER A O 4
ATOM 9275 N N . SER A 1 35 ? 0.883 -9.926 -16.120 1.00 0.00 35 SER A N 4
ATOM 9276 C CA . SER A 1 35 ? 1.802 -8.972 -16.719 1.00 0.00 35 SER A CA 4
ATOM 9277 C C . SER A 1 35 ? 1.708 -7.623 -16.013 1.00 0.00 35 SER A C 4
ATOM 9278 O O . SER A 1 35 ? 2.724 -6.987 -15.734 1.00 0.00 35 SER A O 4
ATOM 9286 N N . ILE A 1 36 ? 0.486 -7.199 -15.710 1.00 0.00 36 ILE A N 4
ATOM 9287 C CA . ILE A 1 36 ? 0.269 -5.933 -15.030 1.00 0.00 36 ILE A CA 4
ATOM 9288 C C . ILE A 1 36 ? 0.799 -5.998 -13.602 1.00 0.00 36 ILE A C 4
ATOM 9289 O O . ILE A 1 36 ? 1.342 -5.025 -13.095 1.00 0.00 36 ILE A O 4
ATOM 9305 N N . ALA A 1 37 ? 0.655 -7.156 -12.959 1.00 0.00 37 ALA A N 4
ATOM 9306 C CA . ALA A 1 37 ? 1.245 -7.367 -11.643 1.00 0.00 37 ALA A CA 4
ATOM 9307 C C . ALA A 1 37 ? 2.742 -7.069 -11.661 1.00 0.00 37 ALA A C 4
ATOM 9308 O O . ALA A 1 37 ? 3.277 -6.474 -10.728 1.00 0.00 37 ALA A O 4
ATOM 9315 N N . HIS A 1 38 ? 3.407 -7.471 -12.740 1.00 0.00 38 HIS A N 4
ATOM 9316 C CA . HIS A 1 38 ? 4.849 -7.300 -12.867 1.00 0.00 38 HIS A CA 4
ATOM 9317 C C . HIS A 1 38 ? 5.212 -5.899 -13.346 1.00 0.00 38 HIS A C 4
ATOM 9318 O O . HIS A 1 38 ? 6.364 -5.453 -13.216 1.00 0.00 38 HIS A O 4
ATOM 9333 N N . GLN A 1 39 ? 4.252 -5.205 -13.934 1.00 0.00 39 GLN A N 4
ATOM 9334 C CA . GLN A 1 39 ? 4.542 -3.896 -14.478 1.00 0.00 39 GLN A CA 4
ATOM 9335 C C . GLN A 1 39 ? 4.741 -2.902 -13.345 1.00 0.00 39 GLN A C 4
ATOM 9336 O O . GLN A 1 39 ? 5.345 -1.858 -13.544 1.00 0.00 39 GLN A O 4
ATOM 9350 N N . LEU A 1 40 ? 4.222 -3.232 -12.157 1.00 0.00 40 LEU A N 4
ATOM 9351 C CA . LEU A 1 40 ? 4.547 -2.472 -10.950 1.00 0.00 40 LEU A CA 4
ATOM 9352 C C . LEU A 1 40 ? 6.049 -2.329 -10.830 1.00 0.00 40 LEU A C 4
ATOM 9353 O O . LEU A 1 40 ? 6.567 -1.229 -10.653 1.00 0.00 40 LEU A O 4
ATOM 9369 N N . ASP A 1 41 ? 6.745 -3.456 -10.952 1.00 0.00 41 ASP A N 4
ATOM 9370 C CA . ASP A 1 41 ? 8.193 -3.466 -10.869 1.00 0.00 41 ASP A CA 4
ATOM 9371 C C . ASP A 1 41 ? 8.777 -2.530 -11.899 1.00 0.00 41 ASP A C 4
ATOM 9372 O O . ASP A 1 41 ? 9.438 -1.567 -11.551 1.00 0.00 41 ASP A O 4
ATOM 9381 N N . GLU A 1 42 ? 8.479 -2.784 -13.167 1.00 0.00 42 GLU A N 4
ATOM 9382 C CA . GLU A 1 42 ? 9.143 -2.071 -14.261 1.00 0.00 42 GLU A CA 4
ATOM 9383 C C . GLU A 1 42 ? 8.730 -0.598 -14.345 1.00 0.00 42 GLU A C 4
ATOM 9384 O O . GLU A 1 42 ? 9.525 0.254 -14.758 1.00 0.00 42 GLU A O 4
ATOM 9396 N N . GLU A 1 43 ? 7.517 -0.292 -13.913 1.00 0.00 43 GLU A N 4
ATOM 9397 C CA . GLU A 1 43 ? 6.971 1.052 -14.041 1.00 0.00 43 GLU A CA 4
ATOM 9398 C C . GLU A 1 43 ? 7.589 1.936 -12.987 1.00 0.00 43 GLU A C 4
ATOM 9399 O O . GLU A 1 43 ? 8.068 3.035 -13.267 1.00 0.00 43 GLU A O 4
ATOM 9411 N N . GLU A 1 44 ? 7.627 1.409 -11.777 1.00 0.00 44 GLU A N 4
ATOM 9412 C CA . GLU A 1 44 ? 8.103 2.158 -10.643 1.00 0.00 44 GLU A CA 4
ATOM 9413 C C . GLU A 1 44 ? 9.612 2.091 -10.626 1.00 0.00 44 GLU A C 4
ATOM 9414 O O . GLU A 1 44 ? 10.292 2.948 -10.063 1.00 0.00 44 GLU A O 4
ATOM 9426 N N . ARG A 1 45 ? 10.118 1.051 -11.268 1.00 0.00 45 ARG A N 4
ATOM 9427 C CA . ARG A 1 45 ? 11.533 0.910 -11.522 1.00 0.00 45 ARG A CA 4
ATOM 9428 C C . ARG A 1 45 ? 12.067 2.154 -12.221 1.00 0.00 45 ARG A C 4
ATOM 9429 O O . ARG A 1 45 ? 13.004 2.798 -11.746 1.00 0.00 45 ARG A O 4
ATOM 9450 N N . MET A 1 46 ? 11.447 2.487 -13.348 1.00 0.00 46 MET A N 4
ATOM 9451 C CA . MET A 1 46 ? 11.847 3.649 -14.127 1.00 0.00 46 MET A CA 4
ATOM 9452 C C . MET A 1 46 ? 11.570 4.918 -13.346 1.00 0.00 46 MET A C 4
ATOM 9453 O O . MET A 1 46 ? 12.348 5.860 -13.387 1.00 0.00 46 MET A O 4
ATOM 9467 N N . ARG A 1 47 ? 10.472 4.910 -12.602 1.00 0.00 47 ARG A N 4
ATOM 9468 C CA . ARG A 1 47 ? 10.079 6.048 -11.783 1.00 0.00 47 ARG A CA 4
ATOM 9469 C C . ARG A 1 47 ? 11.212 6.471 -10.852 1.00 0.00 47 ARG A C 4
ATOM 9470 O O . ARG A 1 47 ? 11.508 7.659 -10.709 1.00 0.00 47 ARG A O 4
ATOM 9491 N N . MET A 1 48 ? 11.847 5.486 -10.233 1.00 0.00 48 MET A N 4
ATOM 9492 C CA . MET A 1 48 ? 12.958 5.742 -9.328 1.00 0.00 48 MET A CA 4
ATOM 9493 C C . MET A 1 48 ? 14.222 6.083 -10.108 1.00 0.00 48 MET A C 4
ATOM 9494 O O . MET A 1 48 ? 14.973 6.985 -9.731 1.00 0.00 48 MET A O 4
ATOM 9508 N N . ALA A 1 49 ? 14.451 5.358 -11.200 1.00 0.00 49 ALA A N 4
ATOM 9509 C CA . ALA A 1 49 ? 15.645 5.549 -12.017 1.00 0.00 49 ALA A CA 4
ATOM 9510 C C . ALA A 1 49 ? 15.653 6.927 -12.669 1.00 0.00 49 ALA A C 4
ATOM 9511 O O . ALA A 1 49 ? 16.709 7.518 -12.890 1.00 0.00 49 ALA A O 4
ATOM 9518 N N . GLU A 1 50 ? 14.466 7.439 -12.960 1.00 0.00 50 GLU A N 4
ATOM 9519 C CA . GLU A 1 50 ? 14.318 8.760 -13.552 1.00 0.00 50 GLU A CA 4
ATOM 9520 C C . GLU A 1 50 ? 14.277 9.832 -12.469 1.00 0.00 50 GLU A C 4
ATOM 9521 O O . GLU A 1 50 ? 13.984 10.995 -12.742 1.00 0.00 50 GLU A O 4
ATOM 9533 N N . GLY A 1 51 ? 14.576 9.432 -11.241 1.00 0.00 51 GLY A N 4
ATOM 9534 C CA . GLY A 1 51 ? 14.601 10.368 -10.135 1.00 0.00 51 GLY A CA 4
ATOM 9535 C C . GLY A 1 51 ? 15.970 10.448 -9.492 1.00 0.00 51 GLY A C 4
ATOM 9536 O O . GLY A 1 51 ? 16.565 11.525 -9.403 1.00 0.00 51 GLY A O 4
ATOM 9540 N N . GLY A 1 52 ? 16.477 9.305 -9.048 1.00 0.00 52 GLY A N 4
ATOM 9541 C CA . GLY A 1 52 ? 17.793 9.266 -8.446 1.00 0.00 52 GLY A CA 4
ATOM 9542 C C . GLY A 1 52 ? 17.893 8.256 -7.324 1.00 0.00 52 GLY A C 4
ATOM 9543 O O . GLY A 1 52 ? 17.650 8.581 -6.161 1.00 0.00 52 GLY A O 4
ATOM 9547 N N . VAL A 1 53 ? 18.243 7.027 -7.667 1.00 0.00 53 VAL A N 4
ATOM 9548 C CA . VAL A 1 53 ? 18.441 5.989 -6.668 1.00 0.00 53 VAL A CA 4
ATOM 9549 C C . VAL A 1 53 ? 19.910 5.953 -6.261 1.00 0.00 53 VAL A C 4
ATOM 9550 O O . VAL A 1 53 ? 20.761 6.484 -6.978 1.00 0.00 53 VAL A O 4
ATOM 9563 N N . THR A 1 54 ? 20.213 5.355 -5.121 1.00 0.00 54 THR A N 4
ATOM 9564 C CA . THR A 1 54 ? 21.583 5.213 -4.671 1.00 0.00 54 THR A CA 4
ATOM 9565 C C . THR A 1 54 ? 22.309 4.156 -5.495 1.00 0.00 54 THR A C 4
ATOM 9566 O O . THR A 1 54 ? 23.111 4.478 -6.373 1.00 0.00 54 THR A O 4
ATOM 9577 N N . SER A 1 55 ? 21.995 2.898 -5.214 1.00 0.00 55 SER A N 4
ATOM 9578 C CA . SER A 1 55 ? 22.556 1.771 -5.945 1.00 0.00 55 SER A CA 4
ATOM 9579 C C . SER A 1 55 ? 21.823 0.489 -5.572 1.00 0.00 55 SER A C 4
ATOM 9580 O O . SER A 1 55 ? 21.139 -0.113 -6.402 1.00 0.00 55 SER A O 4
ATOM 9588 N N . GLU A 1 56 ? 21.926 0.104 -4.306 1.00 0.00 56 GLU A N 4
ATOM 9589 C CA . GLU A 1 56 ? 21.386 -1.171 -3.856 1.00 0.00 56 GLU A CA 4
ATOM 9590 C C . GLU A 1 56 ? 19.869 -1.096 -3.746 1.00 0.00 56 GLU A C 4
ATOM 9591 O O . GLU A 1 56 ? 19.175 -2.089 -3.961 1.00 0.00 56 GLU A O 4
ATOM 9603 N N . ASP A 1 57 ? 19.369 0.094 -3.426 1.00 0.00 57 ASP A N 4
ATOM 9604 C CA . ASP A 1 57 ? 17.930 0.333 -3.297 1.00 0.00 57 ASP A CA 4
ATOM 9605 C C . ASP A 1 57 ? 17.192 -0.034 -4.580 1.00 0.00 57 ASP A C 4
ATOM 9606 O O . ASP A 1 57 ? 16.074 -0.550 -4.538 1.00 0.00 57 ASP A O 4
ATOM 9615 N N . TYR A 1 58 ? 17.833 0.223 -5.715 1.00 0.00 58 TYR A N 4
ATOM 9616 C CA . TYR A 1 58 ? 17.249 -0.083 -7.012 1.00 0.00 58 TYR A CA 4
ATOM 9617 C C . TYR A 1 58 ? 17.135 -1.588 -7.191 1.00 0.00 58 TYR A C 4
ATOM 9618 O O . TYR A 1 58 ? 16.090 -2.104 -7.592 1.00 0.00 58 TYR A O 4
ATOM 9636 N N . ARG A 1 59 ? 18.216 -2.285 -6.869 1.00 0.00 59 ARG A N 4
ATOM 9637 C CA . ARG A 1 59 ? 18.259 -3.726 -7.027 1.00 0.00 59 ARG A CA 4
ATOM 9638 C C . ARG A 1 59 ? 17.318 -4.384 -6.022 1.00 0.00 59 ARG A C 4
ATOM 9639 O O . ARG A 1 59 ? 16.548 -5.267 -6.388 1.00 0.00 59 ARG A O 4
ATOM 9660 N N . THR A 1 60 ? 17.386 -3.943 -4.763 1.00 0.00 60 THR A N 4
ATOM 9661 C CA . THR A 1 60 ? 16.512 -4.456 -3.705 1.00 0.00 60 THR A CA 4
ATOM 9662 C C . THR A 1 60 ? 15.056 -4.508 -4.148 1.00 0.00 60 THR A C 4
ATOM 9663 O O . THR A 1 60 ? 14.385 -5.524 -3.978 1.00 0.00 60 THR A O 4
ATOM 9674 N N . PHE A 1 61 ? 14.584 -3.422 -4.739 1.00 0.00 61 PHE A N 4
ATOM 9675 C CA . PHE A 1 61 ? 13.209 -3.336 -5.183 1.00 0.00 61 PHE A CA 4
ATOM 9676 C C . PHE A 1 61 ? 12.867 -4.475 -6.150 1.00 0.00 61 PHE A C 4
ATOM 9677 O O . PHE A 1 61 ? 11.902 -5.212 -5.943 1.00 0.00 61 PHE A O 4
ATOM 9694 N N . LEU A 1 62 ? 13.668 -4.622 -7.190 1.00 0.00 62 LEU A N 4
ATOM 9695 C CA . LEU A 1 62 ? 13.432 -5.644 -8.208 1.00 0.00 62 LEU A CA 4
ATOM 9696 C C . LEU A 1 62 ? 13.785 -7.058 -7.750 1.00 0.00 62 LEU A C 4
ATOM 9697 O O . LEU A 1 62 ? 13.178 -8.022 -8.208 1.00 0.00 62 LEU A O 4
ATOM 9713 N N . GLN A 1 63 ? 14.758 -7.187 -6.859 1.00 0.00 63 GLN A N 4
ATOM 9714 C CA . GLN A 1 63 ? 15.217 -8.512 -6.428 1.00 0.00 63 GLN A CA 4
ATOM 9715 C C . GLN A 1 63 ? 14.204 -9.161 -5.498 1.00 0.00 63 GLN A C 4
ATOM 9716 O O . GLN A 1 63 ? 14.259 -10.364 -5.252 1.00 0.00 63 GLN A O 4
ATOM 9730 N N . GLN A 1 64 ? 13.292 -8.350 -4.983 1.00 0.00 64 GLN A N 4
ATOM 9731 C CA . GLN A 1 64 ? 12.222 -8.839 -4.134 1.00 0.00 64 GLN A CA 4
ATOM 9732 C C . GLN A 1 64 ? 11.371 -9.853 -4.890 1.00 0.00 64 GLN A C 4
ATOM 9733 O O . GLN A 1 64 ? 10.981 -9.614 -6.033 1.00 0.00 64 GLN A O 4
ATOM 9747 N N . PRO A 1 65 ? 11.101 -11.013 -4.269 1.00 0.00 65 PRO A N 4
ATOM 9748 C CA . PRO A 1 65 ? 10.332 -12.102 -4.884 1.00 0.00 65 PRO A CA 4
ATOM 9749 C C . PRO A 1 65 ? 8.833 -11.800 -4.964 1.00 0.00 65 PRO A C 4
ATOM 9750 O O . PRO A 1 65 ? 7.995 -12.640 -4.624 1.00 0.00 65 PRO A O 4
ATOM 9761 N N . SER A 1 66 ? 8.508 -10.596 -5.403 1.00 0.00 66 SER A N 4
ATOM 9762 C CA . SER A 1 66 ? 7.131 -10.195 -5.621 1.00 0.00 66 SER A CA 4
ATOM 9763 C C . SER A 1 66 ? 6.997 -9.565 -6.999 1.00 0.00 66 SER A C 4
ATOM 9764 O O . SER A 1 66 ? 7.841 -9.783 -7.868 1.00 0.00 66 SER A O 4
ATOM 9772 N N . GLY A 1 67 ? 5.940 -8.784 -7.192 1.00 0.00 67 GLY A N 4
ATOM 9773 C CA . GLY A 1 67 ? 5.709 -8.171 -8.483 1.00 0.00 67 GLY A CA 4
ATOM 9774 C C . GLY A 1 67 ? 5.297 -9.193 -9.509 1.00 0.00 67 GLY A C 4
ATOM 9775 O O . GLY A 1 67 ? 5.357 -8.951 -10.701 1.00 0.00 67 GLY A O 4
ATOM 9779 N N . ASN A 1 68 ? 4.890 -10.354 -9.044 1.00 0.00 68 ASN A N 4
ATOM 9780 C CA . ASN A 1 68 ? 4.458 -11.401 -9.938 1.00 0.00 68 ASN A CA 4
ATOM 9781 C C . ASN A 1 68 ? 3.442 -12.283 -9.249 1.00 0.00 68 ASN A C 4
ATOM 9782 O O . ASN A 1 68 ? 3.314 -12.263 -8.024 1.00 0.00 68 ASN A O 4
ATOM 9793 N N . MET A 1 69 ? 2.713 -13.036 -10.043 1.00 0.00 69 MET A N 4
ATOM 9794 C CA . MET A 1 69 ? 1.770 -13.988 -9.513 1.00 0.00 69 MET A CA 4
ATOM 9795 C C . MET A 1 69 ? 2.281 -15.394 -9.777 1.00 0.00 69 MET A C 4
ATOM 9796 O O . MET A 1 69 ? 2.734 -15.712 -10.877 1.00 0.00 69 MET A O 4
ATOM 9810 N N . ASP A 1 70 ? 2.278 -16.207 -8.746 1.00 0.00 70 ASP A N 4
ATOM 9811 C CA . ASP A 1 70 ? 2.696 -17.593 -8.867 1.00 0.00 70 ASP A CA 4
ATOM 9812 C C . ASP A 1 70 ? 1.569 -18.470 -8.402 1.00 0.00 70 ASP A C 4
ATOM 9813 O O . ASP A 1 70 ? 1.146 -19.391 -9.100 1.00 0.00 70 ASP A O 4
ATOM 9822 N N . ASP A 1 71 ? 1.084 -18.173 -7.214 1.00 0.00 71 ASP A N 4
ATOM 9823 C CA . ASP A 1 71 ? -0.175 -18.715 -6.781 1.00 0.00 71 ASP A CA 4
ATOM 9824 C C . ASP A 1 71 ? -1.250 -18.163 -7.693 1.00 0.00 71 ASP A C 4
ATOM 9825 O O . ASP A 1 71 ? -1.471 -16.954 -7.744 1.00 0.00 71 ASP A O 4
ATOM 9834 N N . SER A 1 72 ? -1.896 -19.043 -8.430 1.00 0.00 72 SER A N 4
ATOM 9835 C CA . SER A 1 72 ? -2.850 -18.645 -9.453 1.00 0.00 72 SER A CA 4
ATOM 9836 C C . SER A 1 72 ? -4.183 -18.175 -8.859 1.00 0.00 72 SER A C 4
ATOM 9837 O O . SER A 1 72 ? -5.205 -18.154 -9.544 1.00 0.00 72 SER A O 4
ATOM 9845 N N . GLY A 1 73 ? -4.164 -17.789 -7.589 1.00 0.00 73 GLY A N 4
ATOM 9846 C CA . GLY A 1 73 ? -5.364 -17.325 -6.933 1.00 0.00 73 GLY A CA 4
ATOM 9847 C C . GLY A 1 73 ? -5.150 -16.020 -6.200 1.00 0.00 73 GLY A C 4
ATOM 9848 O O . GLY A 1 73 ? -5.908 -15.069 -6.382 1.00 0.00 73 GLY A O 4
ATOM 9852 N N . PHE A 1 74 ? -4.123 -15.975 -5.365 1.00 0.00 74 PHE A N 4
ATOM 9853 C CA . PHE A 1 74 ? -3.804 -14.774 -4.613 1.00 0.00 74 PHE A CA 4
ATOM 9854 C C . PHE A 1 74 ? -3.193 -13.694 -5.505 1.00 0.00 74 PHE A C 4
ATOM 9855 O O . PHE A 1 74 ? -2.032 -13.783 -5.907 1.00 0.00 74 PHE A O 4
ATOM 9872 N N . PHE A 1 75 ? -3.990 -12.688 -5.829 1.00 0.00 75 PHE A N 4
ATOM 9873 C CA . PHE A 1 75 ? -3.483 -11.483 -6.457 1.00 0.00 75 PHE A CA 4
ATOM 9874 C C . PHE A 1 75 ? -3.590 -10.332 -5.471 1.00 0.00 75 PHE A C 4
ATOM 9875 O O . PHE A 1 75 ? -4.652 -10.105 -4.890 1.00 0.00 75 PHE A O 4
ATOM 9892 N N . SER A 1 76 ? -2.499 -9.609 -5.280 1.00 0.00 76 SER A N 4
ATOM 9893 C CA . SER A 1 76 ? -2.482 -8.517 -4.324 1.00 0.00 76 SER A CA 4
ATOM 9894 C C . SER A 1 76 ? -3.055 -7.247 -4.948 1.00 0.00 76 SER A C 4
ATOM 9895 O O . SER A 1 76 ? -3.196 -7.176 -6.168 1.00 0.00 76 SER A O 4
ATOM 9903 N N . ILE A 1 77 ? -3.364 -6.246 -4.136 1.00 0.00 77 ILE A N 4
ATOM 9904 C CA . ILE A 1 77 ? -4.061 -5.051 -4.613 1.00 0.00 77 ILE A CA 4
ATOM 9905 C C . ILE A 1 77 ? -3.325 -4.378 -5.774 1.00 0.00 77 ILE A C 4
ATOM 9906 O O . ILE A 1 77 ? -3.958 -3.811 -6.670 1.00 0.00 77 ILE A O 4
ATOM 9922 N N . GLN A 1 78 ? -1.999 -4.469 -5.762 1.00 0.00 78 GLN A N 4
ATOM 9923 C CA . GLN A 1 78 ? -1.151 -3.844 -6.786 1.00 0.00 78 GLN A CA 4
ATOM 9924 C C . GLN A 1 78 ? -1.653 -4.111 -8.210 1.00 0.00 78 GLN A C 4
ATOM 9925 O O . GLN A 1 78 ? -1.436 -3.293 -9.102 1.00 0.00 78 GLN A O 4
ATOM 9939 N N . VAL A 1 79 ? -2.336 -5.240 -8.423 1.00 0.00 79 VAL A N 4
ATOM 9940 C CA . VAL A 1 79 ? -2.845 -5.576 -9.751 1.00 0.00 79 VAL A CA 4
ATOM 9941 C C . VAL A 1 79 ? -3.965 -4.623 -10.172 1.00 0.00 79 VAL A C 4
ATOM 9942 O O . VAL A 1 79 ? -4.048 -4.232 -11.328 1.00 0.00 79 VAL A O 4
ATOM 9955 N N . ILE A 1 80 ? -4.802 -4.225 -9.221 1.00 0.00 80 ILE A N 4
ATOM 9956 C CA . ILE A 1 80 ? -5.899 -3.309 -9.509 1.00 0.00 80 ILE A CA 4
ATOM 9957 C C . ILE A 1 80 ? -5.361 -1.889 -9.523 1.00 0.00 80 ILE A C 4
ATOM 9958 O O . ILE A 1 80 ? -5.755 -1.071 -10.343 1.00 0.00 80 ILE A O 4
ATOM 9974 N N . SER A 1 81 ? -4.419 -1.624 -8.627 1.00 0.00 81 SER A N 4
ATOM 9975 C CA . SER A 1 81 ? -3.803 -0.309 -8.526 1.00 0.00 81 SER A CA 4
ATOM 9976 C C . SER A 1 81 ? -3.151 0.086 -9.849 1.00 0.00 81 SER A C 4
ATOM 9977 O O . SER A 1 81 ? -3.445 1.147 -10.402 1.00 0.00 81 SER A O 4
ATOM 9985 N N . ASN A 1 82 ? -2.286 -0.780 -10.372 1.00 0.00 82 ASN A N 4
ATOM 9986 C CA . ASN A 1 82 ? -1.581 -0.476 -11.610 1.00 0.00 82 ASN A CA 4
ATOM 9987 C C . ASN A 1 82 ? -2.526 -0.510 -12.792 1.00 0.00 82 ASN A C 4
ATOM 9988 O O . ASN A 1 82 ? -2.419 0.316 -13.691 1.00 0.00 82 ASN A O 4
ATOM 9999 N N . ALA A 1 83 ? -3.461 -1.454 -12.789 1.00 0.00 83 ALA A N 4
ATOM 10000 C CA . ALA A 1 83 ? -4.313 -1.645 -13.941 1.00 0.00 83 ALA A CA 4
ATOM 10001 C C . ALA A 1 83 ? -5.216 -0.438 -14.131 1.00 0.00 83 ALA A C 4
ATOM 10002 O O . ALA A 1 83 ? -5.616 -0.108 -15.243 1.00 0.00 83 ALA A O 4
ATOM 10009 N N . LEU A 1 84 ? -5.536 0.220 -13.032 1.00 0.00 84 LEU A N 4
ATOM 10010 C CA . LEU A 1 84 ? -6.256 1.472 -13.095 1.00 0.00 84 LEU A CA 4
ATOM 10011 C C . LEU A 1 84 ? -5.306 2.631 -13.368 1.00 0.00 84 LEU A C 4
ATOM 10012 O O . LEU A 1 84 ? -5.672 3.598 -14.028 1.00 0.00 84 LEU A O 4
ATOM 10028 N N . LYS A 1 85 ? -4.075 2.512 -12.889 1.00 0.00 85 LYS A N 4
ATOM 10029 C CA . LYS A 1 85 ? -3.081 3.563 -13.056 1.00 0.00 85 LYS A CA 4
ATOM 10030 C C . LYS A 1 85 ? -2.731 3.718 -14.531 1.00 0.00 85 LYS A C 4
ATOM 10031 O O . LYS A 1 85 ? -2.461 4.821 -15.008 1.00 0.00 85 LYS A O 4
ATOM 10050 N N . VAL A 1 86 ? -2.784 2.608 -15.255 1.00 0.00 86 VAL A N 4
ATOM 10051 C CA . VAL A 1 86 ? -2.500 2.608 -16.681 1.00 0.00 86 VAL A CA 4
ATOM 10052 C C . VAL A 1 86 ? -3.710 3.101 -17.475 1.00 0.00 86 VAL A C 4
ATOM 10053 O O . VAL A 1 86 ? -3.654 3.246 -18.696 1.00 0.00 86 VAL A O 4
ATOM 10066 N N . TRP A 1 87 ? -4.811 3.336 -16.768 1.00 0.00 87 TRP A N 4
ATOM 10067 C CA . TRP A 1 87 ? -6.023 3.878 -17.370 1.00 0.00 87 TRP A CA 4
ATOM 10068 C C . TRP A 1 87 ? -6.238 5.329 -16.957 1.00 0.00 87 TRP A C 4
ATOM 10069 O O . TRP A 1 87 ? -7.049 6.039 -17.550 1.00 0.00 87 TRP A O 4
ATOM 10090 N N . GLY A 1 88 ? -5.511 5.759 -15.937 1.00 0.00 88 GLY A N 4
ATOM 10091 C CA . GLY A 1 88 ? -5.634 7.126 -15.462 1.00 0.00 88 GLY A CA 4
ATOM 10092 C C . GLY A 1 88 ? -6.460 7.232 -14.195 1.00 0.00 88 GLY A C 4
ATOM 10093 O O . GLY A 1 88 ? -7.026 8.285 -13.893 1.00 0.00 88 GLY A O 4
ATOM 10097 N N . LEU A 1 89 ? -6.543 6.137 -13.461 1.00 0.00 89 LEU A N 4
ATOM 10098 C CA . LEU A 1 89 ? -7.269 6.103 -12.200 1.00 0.00 89 LEU A CA 4
ATOM 10099 C C . LEU A 1 89 ? -6.290 6.140 -11.032 1.00 0.00 89 LEU A C 4
ATOM 10100 O O . LEU A 1 89 ? -5.154 5.679 -11.150 1.00 0.00 89 LEU A O 4
ATOM 10116 N N . GLU A 1 90 ? -6.737 6.682 -9.912 1.00 0.00 90 GLU A N 4
ATOM 10117 C CA . GLU A 1 90 ? -5.927 6.741 -8.706 1.00 0.00 90 GLU A CA 4
ATOM 10118 C C . GLU A 1 90 ? -6.538 5.829 -7.650 1.00 0.00 90 GLU A C 4
ATOM 10119 O O . GLU A 1 90 ? -7.725 5.934 -7.359 1.00 0.00 90 GLU A O 4
ATOM 10131 N N . LEU A 1 91 ? -5.750 4.940 -7.072 1.00 0.00 91 LEU A N 4
ATOM 10132 C CA . LEU A 1 91 ? -6.292 4.003 -6.103 1.00 0.00 91 LEU A CA 4
ATOM 10133 C C . LEU A 1 91 ? -5.929 4.426 -4.685 1.00 0.00 91 LEU A C 4
ATOM 10134 O O . LEU A 1 91 ? -4.772 4.722 -4.386 1.00 0.00 91 LEU A O 4
ATOM 10150 N N . ILE A 1 92 ? -6.939 4.470 -3.831 1.00 0.00 92 ILE A N 4
ATOM 10151 C CA . ILE A 1 92 ? -6.793 4.976 -2.473 1.00 0.00 92 ILE A CA 4
ATOM 10152 C C . ILE A 1 92 ? -7.048 3.875 -1.453 1.00 0.00 92 ILE A C 4
ATOM 10153 O O . ILE A 1 92 ? -7.927 3.051 -1.648 1.00 0.00 92 ILE A O 4
ATOM 10169 N N . LEU A 1 93 ? -6.300 3.869 -0.362 1.00 0.00 93 LEU A N 4
ATOM 10170 C CA . LEU A 1 93 ? -6.587 2.947 0.726 1.00 0.00 93 LEU A CA 4
ATOM 10171 C C . LEU A 1 93 ? -7.525 3.611 1.725 1.00 0.00 93 LEU A C 4
ATOM 10172 O O . LEU A 1 93 ? -7.099 4.397 2.568 1.00 0.00 93 LEU A O 4
ATOM 10188 N N . PHE A 1 94 ? -8.806 3.284 1.618 1.00 0.00 94 PHE A N 4
ATOM 10189 C CA . PHE A 1 94 ? -9.844 3.854 2.470 1.00 0.00 94 PHE A CA 4
ATOM 10190 C C . PHE A 1 94 ? -9.656 3.451 3.934 1.00 0.00 94 PHE A C 4
ATOM 10191 O O . PHE A 1 94 ? -10.071 4.165 4.840 1.00 0.00 94 PHE A O 4
ATOM 10208 N N . ASN A 1 95 ? -9.023 2.308 4.164 1.00 0.00 95 ASN A N 4
ATOM 10209 C CA . ASN A 1 95 ? -8.800 1.837 5.527 1.00 0.00 95 ASN A CA 4
ATOM 10210 C C . ASN A 1 95 ? -7.407 2.240 6.010 1.00 0.00 95 ASN A C 4
ATOM 10211 O O . ASN A 1 95 ? -6.609 1.409 6.451 1.00 0.00 95 ASN A O 4
ATOM 10222 N N . SER A 1 96 ? -7.120 3.523 5.883 1.00 0.00 96 SER A N 4
ATOM 10223 C CA . SER A 1 96 ? -5.900 4.114 6.410 1.00 0.00 96 SER A CA 4
ATOM 10224 C C . SER A 1 96 ? -6.296 5.354 7.205 1.00 0.00 96 SER A C 4
ATOM 10225 O O . SER A 1 96 ? -7.177 6.078 6.770 1.00 0.00 96 SER A O 4
ATOM 10233 N N . PRO A 1 97 ? -5.645 5.620 8.355 1.00 0.00 97 PRO A N 4
ATOM 10234 C CA . PRO A 1 97 ? -6.085 6.622 9.342 1.00 0.00 97 PRO A CA 4
ATOM 10235 C C . PRO A 1 97 ? -6.743 7.875 8.754 1.00 0.00 97 PRO A C 4
ATOM 10236 O O . PRO A 1 97 ? -7.879 8.188 9.105 1.00 0.00 97 PRO A O 4
ATOM 10247 N N . GLU A 1 98 ? -6.057 8.577 7.855 1.00 0.00 98 GLU A N 4
ATOM 10248 C CA . GLU A 1 98 ? -6.624 9.789 7.265 1.00 0.00 98 GLU A CA 4
ATOM 10249 C C . GLU A 1 98 ? -7.838 9.446 6.404 1.00 0.00 98 GLU A C 4
ATOM 10250 O O . GLU A 1 98 ? -8.953 9.877 6.687 1.00 0.00 98 GLU A O 4
ATOM 10262 N N . TYR A 1 99 ? -7.602 8.649 5.370 1.00 0.00 99 TYR A N 4
ATOM 10263 C CA . TYR A 1 99 ? -8.645 8.163 4.466 1.00 0.00 99 TYR A CA 4
ATOM 10264 C C . TYR A 1 99 ? -9.789 7.480 5.187 1.00 0.00 99 TYR A C 4
ATOM 10265 O O . TYR A 1 99 ? -10.880 7.321 4.641 1.00 0.00 99 TYR A O 4
ATOM 10283 N N . GLN A 1 100 ? -9.536 7.063 6.394 1.00 0.00 100 GLN A N 4
ATOM 10284 C CA . GLN A 1 100 ? -10.544 6.411 7.179 1.00 0.00 100 GLN A CA 4
ATOM 10285 C C . GLN A 1 100 ? -11.483 7.418 7.847 1.00 0.00 100 GLN A C 4
ATOM 10286 O O . GLN A 1 100 ? -12.685 7.174 7.957 1.00 0.00 100 GLN A O 4
ATOM 10300 N N . ARG A 1 101 ? -10.950 8.560 8.266 1.00 0.00 101 ARG A N 4
ATOM 10301 C CA . ARG A 1 101 ? -11.730 9.492 9.078 1.00 0.00 101 ARG A CA 4
ATOM 10302 C C . ARG A 1 101 ? -11.894 10.864 8.419 1.00 0.00 101 ARG A C 4
ATOM 10303 O O . ARG A 1 101 ? -12.434 11.787 9.031 1.00 0.00 101 ARG A O 4
ATOM 10324 N N . LEU A 1 102 ? -11.439 11.012 7.179 1.00 0.00 102 LEU A N 4
ATOM 10325 C CA . LEU A 1 102 ? -11.506 12.294 6.489 1.00 0.00 102 LEU A CA 4
ATOM 10326 C C . LEU A 1 102 ? -12.882 12.486 5.854 1.00 0.00 102 LEU A C 4
ATOM 10327 O O . LEU A 1 102 ? -13.183 13.525 5.265 1.00 0.00 102 LEU A O 4
ATOM 10343 N N . ARG A 1 103 ? -13.699 11.439 5.984 1.00 0.00 103 ARG A N 4
ATOM 10344 C CA . ARG A 1 103 ? -15.067 11.413 5.486 1.00 0.00 103 ARG A CA 4
ATOM 10345 C C . ARG A 1 103 ? -15.148 11.515 3.971 1.00 0.00 103 ARG A C 4
ATOM 10346 O O . ARG A 1 103 ? -15.737 12.451 3.433 1.00 0.00 103 ARG A O 4
ATOM 10367 N N . ILE A 1 104 ? -14.560 10.550 3.282 1.00 0.00 104 ILE A N 4
ATOM 10368 C CA . ILE A 1 104 ? -14.830 10.384 1.868 1.00 0.00 104 ILE A CA 4
ATOM 10369 C C . ILE A 1 104 ? -16.168 9.689 1.728 1.00 0.00 104 ILE A C 4
ATOM 10370 O O . ILE A 1 104 ? -16.331 8.557 2.182 1.00 0.00 104 ILE A O 4
ATOM 10386 N N . ASP A 1 105 ? -17.131 10.380 1.149 1.00 0.00 105 ASP A N 4
ATOM 10387 C CA . ASP A 1 105 ? -18.469 9.833 1.007 1.00 0.00 105 ASP A CA 4
ATOM 10388 C C . ASP A 1 105 ? -18.457 8.712 -0.022 1.00 0.00 105 ASP A C 4
ATOM 10389 O O . ASP A 1 105 ? -18.233 8.943 -1.211 1.00 0.00 105 ASP A O 4
ATOM 10398 N N . PRO A 1 106 ? -18.693 7.472 0.438 1.00 0.00 106 PRO A N 4
ATOM 10399 C CA . PRO A 1 106 ? -18.572 6.273 -0.397 1.00 0.00 106 PRO A CA 4
ATOM 10400 C C . PRO A 1 106 ? -19.546 6.272 -1.569 1.00 0.00 106 PRO A C 4
ATOM 10401 O O . PRO A 1 106 ? -19.165 5.960 -2.691 1.00 0.00 106 PRO A O 4
ATOM 10412 N N . ILE A 1 107 ? -20.792 6.656 -1.315 1.00 0.00 107 ILE A N 4
ATOM 10413 C CA . ILE A 1 107 ? -21.820 6.625 -2.345 1.00 0.00 107 ILE A CA 4
ATOM 10414 C C . ILE A 1 107 ? -21.594 7.746 -3.349 1.00 0.00 107 ILE A C 4
ATOM 10415 O O . ILE A 1 107 ? -22.065 7.684 -4.486 1.00 0.00 107 ILE A O 4
ATOM 10431 N N . ASN A 1 108 ? -20.843 8.754 -2.910 1.00 0.00 108 ASN A N 4
ATOM 10432 C CA . ASN A 1 108 ? -20.520 9.912 -3.734 1.00 0.00 108 ASN A CA 4
ATOM 10433 C C . ASN A 1 108 ? -19.528 9.540 -4.829 1.00 0.00 108 ASN A C 4
ATOM 10434 O O . ASN A 1 108 ? -19.500 10.167 -5.888 1.00 0.00 108 ASN A O 4
ATOM 10445 N N . GLU A 1 109 ? -18.722 8.516 -4.573 1.00 0.00 109 GLU A N 4
ATOM 10446 C CA . GLU A 1 109 ? -17.712 8.085 -5.523 1.00 0.00 109 GLU A CA 4
ATOM 10447 C C . GLU A 1 109 ? -18.316 7.308 -6.683 1.00 0.00 109 GLU A C 4
ATOM 10448 O O . GLU A 1 109 ? -19.509 7.410 -6.957 1.00 0.00 109 GLU A O 4
ATOM 10460 N N . ARG A 1 110 ? -17.482 6.548 -7.380 1.00 0.00 110 ARG A N 4
ATOM 10461 C CA . ARG A 1 110 ? -17.941 5.785 -8.528 1.00 0.00 110 ARG A CA 4
ATOM 10462 C C . ARG A 1 110 ? -17.626 4.303 -8.365 1.00 0.00 110 ARG A C 4
ATOM 10463 O O . ARG A 1 110 ? -18.436 3.451 -8.733 1.00 0.00 110 ARG A O 4
ATOM 10484 N N . SER A 1 111 ? -16.459 3.985 -7.810 1.00 0.00 111 SER A N 4
ATOM 10485 C CA . SER A 1 111 ? -16.069 2.596 -7.605 1.00 0.00 111 SER A CA 4
ATOM 10486 C C . SER A 1 111 ? -14.963 2.470 -6.577 1.00 0.00 111 SER A C 4
ATOM 10487 O O . SER A 1 111 ? -14.055 3.298 -6.511 1.00 0.00 111 SER A O 4
ATOM 10495 N N . PHE A 1 112 ? -15.044 1.430 -5.772 1.00 0.00 112 PHE A N 4
ATOM 10496 C CA . PHE A 1 112 ? -13.976 1.068 -4.873 1.00 0.00 112 PHE A CA 4
ATOM 10497 C C . PHE A 1 112 ? -14.060 -0.428 -4.622 1.00 0.00 112 PHE A C 4
ATOM 10498 O O . PHE A 1 112 ? -15.148 -0.994 -4.592 1.00 0.00 112 PHE A O 4
ATOM 10515 N N . ILE A 1 113 ? -12.928 -1.081 -4.492 1.00 0.00 113 ILE A N 4
ATOM 10516 C CA . ILE A 1 113 ? -12.921 -2.514 -4.251 1.00 0.00 113 ILE A CA 4
ATOM 10517 C C . ILE A 1 113 ? -12.166 -2.793 -2.964 1.00 0.00 113 ILE A C 4
ATOM 10518 O O . ILE A 1 113 ? -11.223 -2.082 -2.627 1.00 0.00 113 ILE A O 4
ATOM 10534 N N . CYS A 1 114 ? -12.596 -3.791 -2.222 1.00 0.00 114 CYS A N 4
ATOM 10535 C CA . CYS A 1 114 ? -11.982 -4.070 -0.940 1.00 0.00 114 CYS A CA 4
ATOM 10536 C C . CYS A 1 114 ? -11.489 -5.507 -0.896 1.00 0.00 114 CYS A C 4
ATOM 10537 O O . CYS A 1 114 ? -12.061 -6.393 -1.531 1.00 0.00 114 CYS A O 4
ATOM 10545 N N . ASN A 1 115 ? -10.422 -5.731 -0.155 1.00 0.00 115 ASN A N 4
ATOM 10546 C CA . ASN A 1 115 ? -9.809 -7.042 -0.081 1.00 0.00 115 ASN A CA 4
ATOM 10547 C C . ASN A 1 115 ? -9.688 -7.507 1.359 1.00 0.00 115 ASN A C 4
ATOM 10548 O O . ASN A 1 115 ? -9.270 -6.749 2.235 1.00 0.00 115 ASN A O 4
ATOM 10559 N N . TYR A 1 116 ? -10.082 -8.743 1.603 1.00 0.00 116 TYR A N 4
ATOM 10560 C CA . TYR A 1 116 ? -9.859 -9.362 2.892 1.00 0.00 116 TYR A CA 4
ATOM 10561 C C . TYR A 1 116 ? -8.755 -10.401 2.774 1.00 0.00 116 TYR A C 4
ATOM 10562 O O . TYR A 1 116 ? -9.012 -11.548 2.408 1.00 0.00 116 TYR A O 4
ATOM 10580 N N . LYS A 1 117 ? -7.528 -9.966 3.045 1.00 0.00 117 LYS A N 4
ATOM 10581 C CA . LYS A 1 117 ? -6.356 -10.843 3.083 1.00 0.00 117 LYS A CA 4
ATOM 10582 C C . LYS A 1 117 ? -5.980 -11.368 1.692 1.00 0.00 117 LYS A C 4
ATOM 10583 O O . LYS A 1 117 ? -5.007 -10.899 1.097 1.00 0.00 117 LYS A O 4
ATOM 10602 N N . GLU A 1 118 ? -6.736 -12.326 1.171 1.00 0.00 118 GLU A N 4
ATOM 10603 C CA . GLU A 1 118 ? -6.477 -12.856 -0.164 1.00 0.00 118 GLU A CA 4
ATOM 10604 C C . GLU A 1 118 ? -7.756 -12.870 -0.998 1.00 0.00 118 GLU A C 4
ATOM 10605 O O . GLU A 1 118 ? -7.735 -13.183 -2.189 1.00 0.00 118 GLU A O 4
ATOM 10617 N N . HIS A 1 119 ? -8.866 -12.506 -0.376 1.00 0.00 119 HIS A N 4
ATOM 10618 C CA . HIS A 1 119 ? -10.167 -12.613 -1.017 1.00 0.00 119 HIS A CA 4
ATOM 10619 C C . HIS A 1 119 ? -10.745 -11.231 -1.338 1.00 0.00 119 HIS A C 4
ATOM 10620 O O . HIS A 1 119 ? -10.911 -10.394 -0.453 1.00 0.00 119 HIS A O 4
ATOM 10635 N N . TRP A 1 120 ? -11.065 -11.015 -2.610 1.00 0.00 120 TRP A N 4
ATOM 10636 C CA . TRP A 1 120 ? -11.506 -9.710 -3.093 1.00 0.00 120 TRP A CA 4
ATOM 10637 C C . TRP A 1 120 ? -13.019 -9.528 -3.038 1.00 0.00 120 TRP A C 4
ATOM 10638 O O . TRP A 1 120 ? -13.778 -10.495 -2.917 1.00 0.00 120 TRP A O 4
ATOM 10659 N N . PHE A 1 121 ? -13.435 -8.270 -3.180 1.00 0.00 121 PHE A N 4
ATOM 10660 C CA . PHE A 1 121 ? -14.841 -7.874 -3.200 1.00 0.00 121 PHE A CA 4
ATOM 10661 C C . PHE A 1 121 ? -14.982 -6.619 -4.067 1.00 0.00 121 PHE A C 4
ATOM 10662 O O . PHE A 1 121 ? -14.309 -5.617 -3.820 1.00 0.00 121 PHE A O 4
ATOM 10679 N N . THR A 1 122 ? -15.841 -6.671 -5.071 1.00 0.00 122 THR A N 4
ATOM 10680 C CA . THR A 1 122 ? -16.045 -5.532 -5.962 1.00 0.00 122 THR A CA 4
ATOM 10681 C C . THR A 1 122 ? -17.194 -4.643 -5.485 1.00 0.00 122 THR A C 4
ATOM 10682 O O . THR A 1 122 ? -18.248 -5.142 -5.102 1.00 0.00 122 THR A O 4
ATOM 10693 N N . VAL A 1 123 ? -16.975 -3.331 -5.472 1.00 0.00 123 VAL A N 4
ATOM 10694 C CA . VAL A 1 123 ? -18.066 -2.393 -5.235 1.00 0.00 123 VAL A CA 4
ATOM 10695 C C . VAL A 1 123 ? -18.158 -1.381 -6.376 1.00 0.00 123 VAL A C 4
ATOM 10696 O O . VAL A 1 123 ? -17.271 -0.545 -6.553 1.00 0.00 123 VAL A O 4
ATOM 10709 N N . ARG A 1 124 ? -19.229 -1.464 -7.151 1.00 0.00 124 ARG A N 4
ATOM 10710 C CA . ARG A 1 124 ? -19.423 -0.572 -8.286 1.00 0.00 124 ARG A CA 4
ATOM 10711 C C . ARG A 1 124 ? -20.735 0.196 -8.140 1.00 0.00 124 ARG A C 4
ATOM 10712 O O . ARG A 1 124 ? -21.720 -0.332 -7.623 1.00 0.00 124 ARG A O 4
ATOM 10733 N N . LYS A 1 125 ? -20.729 1.444 -8.592 1.00 0.00 125 LYS A N 4
ATOM 10734 C CA . LYS A 1 125 ? -21.894 2.319 -8.484 1.00 0.00 125 LYS A CA 4
ATOM 10735 C C . LYS A 1 125 ? -22.724 2.289 -9.762 1.00 0.00 125 LYS A C 4
ATOM 10736 O O . LYS A 1 125 ? -22.277 2.754 -10.807 1.00 0.00 125 LYS A O 4
ATOM 10755 N N . LEU A 1 126 ? -23.922 1.744 -9.697 1.00 0.00 126 LEU A N 4
ATOM 10756 C CA . LEU A 1 126 ? -24.788 1.722 -10.857 1.00 0.00 126 LEU A CA 4
ATOM 10757 C C . LEU A 1 126 ? -26.090 2.448 -10.536 1.00 0.00 126 LEU A C 4
ATOM 10758 O O . LEU A 1 126 ? -26.796 2.080 -9.597 1.00 0.00 126 LEU A O 4
ATOM 10774 N N . GLY A 1 127 ? -26.416 3.468 -11.316 1.00 0.00 127 GLY A N 4
ATOM 10775 C CA . GLY A 1 127 ? -27.643 4.208 -11.097 1.00 0.00 127 GLY A CA 4
ATOM 10776 C C . GLY A 1 127 ? -27.670 4.931 -9.767 1.00 0.00 127 GLY A C 4
ATOM 10777 O O . GLY A 1 127 ? -26.831 5.789 -9.495 1.00 0.00 127 GLY A O 4
ATOM 10781 N N . LYS A 1 128 ? -28.636 4.575 -8.936 1.00 0.00 128 LYS A N 4
ATOM 10782 C CA . LYS A 1 128 ? -28.819 5.224 -7.648 1.00 0.00 128 LYS A CA 4
ATOM 10783 C C . LYS A 1 128 ? -28.460 4.281 -6.503 1.00 0.00 128 LYS A C 4
ATOM 10784 O O . LYS A 1 128 ? -28.814 4.521 -5.347 1.00 0.00 128 LYS A O 4
ATOM 10803 N N . GLN A 1 129 ? -27.750 3.212 -6.832 1.00 0.00 129 GLN A N 4
ATOM 10804 C CA . GLN A 1 129 ? -27.364 2.210 -5.852 1.00 0.00 129 GLN A CA 4
ATOM 10805 C C . GLN A 1 129 ? -25.966 1.686 -6.136 1.00 0.00 129 GLN A C 4
ATOM 10806 O O . GLN A 1 129 ? -25.424 1.869 -7.225 1.00 0.00 129 GLN A O 4
ATOM 10820 N N . TRP A 1 130 ? -25.385 1.039 -5.145 1.00 0.00 130 TRP A N 4
ATOM 10821 C CA . TRP A 1 130 ? -24.118 0.362 -5.313 1.00 0.00 130 TRP A CA 4
ATOM 10822 C C . TRP A 1 130 ? -24.350 -1.135 -5.242 1.00 0.00 130 TRP A C 4
ATOM 10823 O O . TRP A 1 130 ? -25.332 -1.583 -4.652 1.00 0.00 130 TRP A O 4
ATOM 10844 N N . PHE A 1 131 ? -23.482 -1.912 -5.861 1.00 0.00 131 PHE A N 4
ATOM 10845 C CA . PHE A 1 131 ? -23.645 -3.354 -5.852 1.00 0.00 131 PHE A CA 4
ATOM 10846 C C . PHE A 1 131 ? -22.361 -4.062 -5.495 1.00 0.00 131 PHE A C 4
ATOM 10847 O O . PHE A 1 131 ? -21.301 -3.789 -6.065 1.00 0.00 131 PHE A O 4
ATOM 10864 N N . ASN A 1 132 ? -22.464 -4.950 -4.520 1.00 0.00 132 ASN A N 4
ATOM 10865 C CA . ASN A 1 132 ? -21.382 -5.841 -4.171 1.00 0.00 132 ASN A CA 4
ATOM 10866 C C . ASN A 1 132 ? -21.257 -6.941 -5.205 1.00 0.00 132 ASN A C 4
ATOM 10867 O O . ASN A 1 132 ? -22.208 -7.678 -5.464 1.00 0.00 132 ASN A O 4
ATOM 10878 N N . LEU A 1 133 ? -20.099 -7.021 -5.813 1.00 0.00 133 LEU A N 4
ATOM 10879 C CA . LEU A 1 133 ? -19.779 -8.117 -6.693 1.00 0.00 133 LEU A CA 4
ATOM 10880 C C . LEU A 1 133 ? -18.648 -8.936 -6.092 1.00 0.00 133 LEU A C 4
ATOM 10881 O O . LEU A 1 133 ? -17.505 -8.857 -6.540 1.00 0.00 133 LEU A O 4
ATOM 10897 N N . ASN A 1 134 ? -18.973 -9.689 -5.048 1.00 0.00 134 ASN A N 4
ATOM 10898 C CA . ASN A 1 134 ? -18.032 -10.629 -4.441 1.00 0.00 134 ASN A CA 4
ATOM 10899 C C . ASN A 1 134 ? -17.411 -11.522 -5.513 1.00 0.00 134 ASN A C 4
ATOM 10900 O O . ASN A 1 134 ? -18.028 -11.825 -6.528 1.00 0.00 134 ASN A O 4
ATOM 10911 N N . SER A 1 135 ? -16.182 -11.938 -5.287 1.00 0.00 135 SER A N 4
ATOM 10912 C CA . SER A 1 135 ? -15.444 -12.685 -6.286 1.00 0.00 135 SER A CA 4
ATOM 10913 C C . SER A 1 135 ? -16.033 -14.070 -6.511 1.00 0.00 135 SER A C 4
ATOM 10914 O O . SER A 1 135 ? -15.775 -14.679 -7.541 1.00 0.00 135 SER A O 4
ATOM 10922 N N . LEU A 1 136 ? -16.811 -14.559 -5.551 1.00 0.00 136 LEU A N 4
ATOM 10923 C CA . LEU A 1 136 ? -17.411 -15.883 -5.660 1.00 0.00 136 LEU A CA 4
ATOM 10924 C C . LEU A 1 136 ? -18.925 -15.812 -5.817 1.00 0.00 136 LEU A C 4
ATOM 10925 O O . LEU A 1 136 ? -19.547 -16.759 -6.289 1.00 0.00 136 LEU A O 4
ATOM 10941 N N . LEU A 1 137 ? -19.512 -14.696 -5.395 1.00 0.00 137 LEU A N 4
ATOM 10942 C CA . LEU A 1 137 ? -20.973 -14.569 -5.321 1.00 0.00 137 LEU A CA 4
ATOM 10943 C C . LEU A 1 137 ? -21.645 -14.783 -6.680 1.00 0.00 137 LEU A C 4
ATOM 10944 O O . LEU A 1 137 ? -21.064 -14.466 -7.725 1.00 0.00 137 LEU A O 4
ATOM 10960 N N . THR A 1 138 ? -22.840 -15.361 -6.658 1.00 0.00 138 THR A N 4
ATOM 10961 C CA . THR A 1 138 ? -23.600 -15.630 -7.875 1.00 0.00 138 THR A CA 4
ATOM 10962 C C . THR A 1 138 ? -23.698 -14.394 -8.765 1.00 0.00 138 THR A C 4
ATOM 10963 O O . THR A 1 138 ? -23.269 -14.409 -9.921 1.00 0.00 138 THR A O 4
ATOM 10974 N N . GLY A 1 139 ? -24.231 -13.322 -8.207 1.00 0.00 139 GLY A N 4
ATOM 10975 C CA . GLY A 1 139 ? -24.403 -12.097 -8.950 1.00 0.00 139 GLY A CA 4
ATOM 10976 C C . GLY A 1 139 ? -24.605 -10.908 -8.030 1.00 0.00 139 GLY A C 4
ATOM 10977 O O . GLY A 1 139 ? -24.496 -11.054 -6.820 1.00 0.00 139 GLY A O 4
ATOM 10981 N N . PRO A 1 140 ? -24.943 -9.734 -8.579 1.00 0.00 140 PRO A N 4
ATOM 10982 C CA . PRO A 1 140 ? -24.973 -8.460 -7.832 1.00 0.00 140 PRO A CA 4
ATOM 10983 C C . PRO A 1 140 ? -25.735 -8.505 -6.499 1.00 0.00 140 PRO A C 4
ATOM 10984 O O . PRO A 1 140 ? -26.837 -9.052 -6.411 1.00 0.00 140 PRO A O 4
ATOM 10995 N N . GLU A 1 141 ? -25.127 -7.911 -5.472 1.00 0.00 141 GLU A N 4
ATOM 10996 C CA . GLU A 1 141 ? -25.753 -7.756 -4.161 1.00 0.00 141 GLU A CA 4
ATOM 10997 C C . GLU A 1 141 ? -26.026 -6.282 -3.881 1.00 0.00 141 GLU A C 4
ATOM 10998 O O . GLU A 1 141 ? -25.103 -5.468 -3.849 1.00 0.00 141 GLU A O 4
ATOM 11010 N N . LEU A 1 142 ? -27.296 -5.945 -3.705 1.00 0.00 142 LEU A N 4
ATOM 11011 C CA . LEU A 1 142 ? -27.735 -4.565 -3.557 1.00 0.00 142 LEU A CA 4
ATOM 11012 C C . LEU A 1 142 ? -27.127 -3.893 -2.323 1.00 0.00 142 LEU A C 4
ATOM 11013 O O . LEU A 1 142 ? -27.031 -4.489 -1.250 1.00 0.00 142 LEU A O 4
ATOM 11029 N N . ILE A 1 143 ? -26.757 -2.631 -2.499 1.00 0.00 143 ILE A N 4
ATOM 11030 C CA . ILE A 1 143 ? -26.177 -1.812 -1.445 1.00 0.00 143 ILE A CA 4
ATOM 11031 C C . ILE A 1 143 ? -26.616 -0.357 -1.635 1.00 0.00 143 ILE A C 4
ATOM 11032 O O . ILE A 1 143 ? -26.082 0.363 -2.481 1.00 0.00 143 ILE A O 4
ATOM 11048 N N . SER A 1 144 ? -27.626 0.054 -0.885 1.00 0.00 144 SER A N 4
ATOM 11049 C CA . SER A 1 144 ? -28.103 1.427 -0.940 1.00 0.00 144 SER A CA 4
ATOM 11050 C C . SER A 1 144 ? -27.210 2.321 -0.075 1.00 0.00 144 SER A C 4
ATOM 11051 O O . SER A 1 144 ? -26.336 1.821 0.632 1.00 0.00 144 SER A O 4
ATOM 11059 N N . ASP A 1 145 ? -27.420 3.637 -0.166 1.00 0.00 145 ASP A N 4
ATOM 11060 C CA . ASP A 1 145 ? -26.597 4.640 0.523 1.00 0.00 145 ASP A CA 4
ATOM 11061 C C . ASP A 1 145 ? -26.229 4.249 1.949 1.00 0.00 145 ASP A C 4
ATOM 11062 O O . ASP A 1 145 ? -25.066 4.348 2.348 1.00 0.00 145 ASP A O 4
ATOM 11071 N N . THR A 1 146 ? -27.205 3.794 2.704 1.00 0.00 146 THR A N 4
ATOM 11072 C CA . THR A 1 146 ? -26.989 3.465 4.092 1.00 0.00 146 THR A CA 4
ATOM 11073 C C . THR A 1 146 ? -26.235 2.143 4.219 1.00 0.00 146 THR A C 4
ATOM 11074 O O . THR A 1 146 ? -25.326 1.993 5.048 1.00 0.00 146 THR A O 4
ATOM 11085 N N . TYR A 1 147 ? -26.579 1.199 3.354 1.00 0.00 147 TYR A N 4
ATOM 11086 C CA . TYR A 1 147 ? -25.951 -0.106 3.373 1.00 0.00 147 TYR A CA 4
ATOM 11087 C C . TYR A 1 147 ? -24.487 0.019 2.966 1.00 0.00 147 TYR A C 4
ATOM 11088 O O . TYR A 1 147 ? -23.660 -0.788 3.365 1.00 0.00 147 TYR A O 4
ATOM 11106 N N . LEU A 1 148 ? -24.160 1.038 2.179 1.00 0.00 148 LEU A N 4
ATOM 11107 C CA . LEU A 1 148 ? -22.778 1.246 1.776 1.00 0.00 148 LEU A CA 4
ATOM 11108 C C . LEU A 1 148 ? -21.954 1.675 2.981 1.00 0.00 148 LEU A C 4
ATOM 11109 O O . LEU A 1 148 ? -20.964 1.031 3.316 1.00 0.00 148 LEU A O 4
ATOM 11125 N N . ALA A 1 149 ? -22.369 2.757 3.640 1.00 0.00 149 ALA A N 4
ATOM 11126 C CA . ALA A 1 149 ? -21.788 3.152 4.929 1.00 0.00 149 ALA A CA 4
ATOM 11127 C C . ALA A 1 149 ? -21.743 1.984 5.920 1.00 0.00 149 ALA A C 4
ATOM 11128 O O . ALA A 1 149 ? -20.905 1.954 6.825 1.00 0.00 149 ALA A O 4
ATOM 11135 N N . LEU A 1 150 ? -22.582 0.982 5.679 1.00 0.00 150 LEU A N 4
ATOM 11136 C CA . LEU A 1 150 ? -22.618 -0.185 6.544 1.00 0.00 150 LEU A CA 4
ATOM 11137 C C . LEU A 1 150 ? -21.504 -1.134 6.123 1.00 0.00 150 LEU A C 4
ATOM 11138 O O . LEU A 1 150 ? -20.717 -1.603 6.946 1.00 0.00 150 LEU A O 4
ATOM 11154 N N . PHE A 1 151 ? -21.449 -1.382 4.817 1.00 0.00 151 PHE A N 4
ATOM 11155 C CA . PHE A 1 151 ? -20.439 -2.227 4.206 1.00 0.00 151 PHE A CA 4
ATOM 11156 C C . PHE A 1 151 ? -19.033 -1.736 4.547 1.00 0.00 151 PHE A C 4
ATOM 11157 O O . PHE A 1 151 ? -18.239 -2.479 5.118 1.00 0.00 151 PHE A O 4
ATOM 11174 N N . LEU A 1 152 ? -18.740 -0.472 4.224 1.00 0.00 152 LEU A N 4
ATOM 11175 C CA . LEU A 1 152 ? -17.407 0.085 4.462 1.00 0.00 152 LEU A CA 4
ATOM 11176 C C . LEU A 1 152 ? -17.038 0.018 5.937 1.00 0.00 152 LEU A C 4
ATOM 11177 O O . LEU A 1 152 ? -15.899 -0.310 6.282 1.00 0.00 152 LEU A O 4
ATOM 11193 N N . ALA A 1 153 ? -17.992 0.331 6.810 1.00 0.00 153 ALA A N 4
ATOM 11194 C CA . ALA A 1 153 ? -17.733 0.279 8.237 1.00 0.00 153 ALA A CA 4
ATOM 11195 C C . ALA A 1 153 ? -17.459 -1.151 8.687 1.00 0.00 153 ALA A C 4
ATOM 11196 O O . ALA A 1 153 ? -16.577 -1.387 9.517 1.00 0.00 153 ALA A O 4
ATOM 11203 N N . GLN A 1 154 ? -18.193 -2.113 8.128 1.00 0.00 154 GLN A N 4
ATOM 11204 C CA . GLN A 1 154 ? -17.982 -3.511 8.474 1.00 0.00 154 GLN A CA 4
ATOM 11205 C C . GLN A 1 154 ? -16.572 -3.923 8.103 1.00 0.00 154 GLN A C 4
ATOM 11206 O O . GLN A 1 154 ? -15.889 -4.588 8.869 1.00 0.00 154 GLN A O 4
ATOM 11220 N N . LEU A 1 155 ? -16.147 -3.489 6.927 1.00 0.00 155 LEU A N 4
ATOM 11221 C CA . LEU A 1 155 ? -14.834 -3.820 6.394 1.00 0.00 155 LEU A CA 4
ATOM 11222 C C . LEU A 1 155 ? -13.721 -3.465 7.372 1.00 0.00 155 LEU A C 4
ATOM 11223 O O . LEU A 1 155 ? -12.925 -4.319 7.763 1.00 0.00 155 LEU A O 4
ATOM 11239 N N . GLN A 1 156 ? -13.677 -2.203 7.766 1.00 0.00 156 GLN A N 4
ATOM 11240 C CA . GLN A 1 156 ? -12.592 -1.693 8.595 1.00 0.00 156 GLN A CA 4
ATOM 11241 C C . GLN A 1 156 ? -12.612 -2.307 9.998 1.00 0.00 156 GLN A C 4
ATOM 11242 O O . GLN A 1 156 ? -11.574 -2.406 10.656 1.00 0.00 156 GLN A O 4
ATOM 11256 N N . GLN A 1 157 ? -13.789 -2.727 10.451 1.00 0.00 157 GLN A N 4
ATOM 11257 C CA . GLN A 1 157 ? -13.915 -3.380 11.754 1.00 0.00 157 GLN A CA 4
ATOM 11258 C C . GLN A 1 157 ? -13.544 -4.860 11.662 1.00 0.00 157 GLN A C 4
ATOM 11259 O O . GLN A 1 157 ? -12.853 -5.398 12.531 1.00 0.00 157 GLN A O 4
ATOM 11273 N N . GLU A 1 158 ? -13.999 -5.502 10.596 1.00 0.00 158 GLU A N 4
ATOM 11274 C CA . GLU A 1 158 ? -13.843 -6.939 10.418 1.00 0.00 158 GLU A CA 4
ATOM 11275 C C . GLU A 1 158 ? -12.401 -7.286 10.042 1.00 0.00 158 GLU A C 4
ATOM 11276 O O . GLU A 1 158 ? -11.909 -8.372 10.348 1.00 0.00 158 GLU A O 4
ATOM 11288 N N . GLY A 1 159 ? -11.734 -6.354 9.374 1.00 0.00 159 GLY A N 4
ATOM 11289 C CA . GLY A 1 159 ? -10.322 -6.519 9.076 1.00 0.00 159 GLY A CA 4
ATOM 11290 C C . GLY A 1 159 ? -10.037 -6.557 7.589 1.00 0.00 159 GLY A C 4
ATOM 11291 O O . GLY A 1 159 ? -9.211 -7.341 7.124 1.00 0.00 159 GLY A O 4
ATOM 11295 N N . TYR A 1 160 ? -10.723 -5.712 6.842 1.00 0.00 160 TYR A N 4
ATOM 11296 C CA . TYR A 1 160 ? -10.535 -5.643 5.403 1.00 0.00 160 TYR A CA 4
ATOM 11297 C C . TYR A 1 160 ? -9.565 -4.535 5.036 1.00 0.00 160 TYR A C 4
ATOM 11298 O O . TYR A 1 160 ? -9.090 -3.786 5.889 1.00 0.00 160 TYR A O 4
ATOM 11316 N N . SER A 1 161 ? -9.297 -4.429 3.754 1.00 0.00 161 SER A N 4
ATOM 11317 C CA . SER A 1 161 ? -8.526 -3.336 3.214 1.00 0.00 161 SER A CA 4
ATOM 11318 C C . SER A 1 161 ? -9.292 -2.758 2.032 1.00 0.00 161 SER A C 4
ATOM 11319 O O . SER A 1 161 ? -9.466 -3.419 1.016 1.00 0.00 161 SER A O 4
ATOM 11327 N N . ILE A 1 162 ? -9.817 -1.555 2.197 1.00 0.00 162 ILE A N 4
ATOM 11328 C CA . ILE A 1 162 ? -10.654 -0.954 1.164 1.00 0.00 162 ILE A CA 4
ATOM 11329 C C . ILE A 1 162 ? -9.822 -0.071 0.238 1.00 0.00 162 ILE A C 4
ATOM 11330 O O . ILE A 1 162 ? -8.872 0.567 0.682 1.00 0.00 162 ILE A O 4
ATOM 11346 N N . PHE A 1 163 ? -10.207 -0.004 -1.033 1.00 0.00 163 PHE A N 4
ATOM 11347 C CA . PHE A 1 163 ? -9.431 0.718 -2.037 1.00 0.00 163 PHE A CA 4
ATOM 11348 C C . PHE A 1 163 ? -10.366 1.491 -2.963 1.00 0.00 163 PHE A C 4
ATOM 11349 O O . PHE A 1 163 ? -11.052 0.903 -3.797 1.00 0.00 163 PHE A O 4
ATOM 11366 N N . VAL A 1 164 ? -10.387 2.808 -2.812 1.00 0.00 164 VAL A N 4
ATOM 11367 C CA . VAL A 1 164 ? -11.306 3.657 -3.560 1.00 0.00 164 VAL A CA 4
ATOM 11368 C C . VAL A 1 164 ? -10.704 4.081 -4.896 1.00 0.00 164 VAL A C 4
ATOM 11369 O O . VAL A 1 164 ? -9.777 4.890 -4.938 1.00 0.00 164 VAL A O 4
ATOM 11382 N N . VAL A 1 165 ? -11.206 3.484 -5.973 1.00 0.00 165 VAL A N 4
ATOM 11383 C CA . VAL A 1 165 ? -10.813 3.881 -7.320 1.00 0.00 165 VAL A CA 4
ATOM 11384 C C . VAL A 1 165 ? -11.330 5.281 -7.644 1.00 0.00 165 VAL A C 4
ATOM 11385 O O . VAL A 1 165 ? -12.508 5.483 -7.951 1.00 0.00 165 VAL A O 4
ATOM 11398 N N . LYS A 1 166 ? -10.426 6.236 -7.546 1.00 0.00 166 LYS A N 4
ATOM 11399 C CA . LYS A 1 166 ? -10.713 7.633 -7.828 1.00 0.00 166 LYS A CA 4
ATOM 11400 C C . LYS A 1 166 ? -10.414 7.932 -9.289 1.00 0.00 166 LYS A C 4
ATOM 11401 O O . LYS A 1 166 ? -9.368 7.534 -9.806 1.00 0.00 166 LYS A O 4
ATOM 11420 N N . GLY A 1 167 ? -11.319 8.622 -9.956 1.00 0.00 167 GLY A N 4
ATOM 11421 C CA . GLY A 1 167 ? -11.122 8.939 -11.349 1.00 0.00 167 GLY A CA 4
ATOM 11422 C C . GLY A 1 167 ? -12.371 8.654 -12.150 1.00 0.00 167 GLY A C 4
ATOM 11423 O O . GLY A 1 167 ? -13.418 8.352 -11.583 1.00 0.00 167 GLY A O 4
ATOM 11427 N N . ASP A 1 168 ? -12.275 8.727 -13.462 1.00 0.00 168 ASP A N 4
ATOM 11428 C CA . ASP A 1 168 ? -13.444 8.519 -14.297 1.00 0.00 168 ASP A CA 4
ATOM 11429 C C . ASP A 1 168 ? -13.383 7.184 -15.011 1.00 0.00 168 ASP A C 4
ATOM 11430 O O . ASP A 1 168 ? -12.466 6.914 -15.791 1.00 0.00 168 ASP A O 4
ATOM 11439 N N . LEU A 1 169 ? -14.369 6.352 -14.713 1.00 0.00 169 LEU A N 4
ATOM 11440 C CA . LEU A 1 169 ? -14.469 5.012 -15.274 1.00 0.00 169 LEU A CA 4
ATOM 11441 C C . LEU A 1 169 ? -15.263 5.045 -16.577 1.00 0.00 169 LEU A C 4
ATOM 11442 O O . LEU A 1 169 ? -16.021 5.986 -16.825 1.00 0.00 169 LEU A O 4
ATOM 11458 N N . PRO A 1 170 ? -15.090 4.024 -17.429 1.00 0.00 170 PRO A N 4
ATOM 11459 C CA . PRO A 1 170 ? -15.863 3.882 -18.666 1.00 0.00 170 PRO A CA 4
ATOM 11460 C C . PRO A 1 170 ? -17.295 3.425 -18.384 1.00 0.00 170 PRO A C 4
ATOM 11461 O O . PRO A 1 170 ? -17.644 2.257 -18.570 1.00 0.00 170 PRO A O 4
ATOM 11472 N N . ASP A 1 171 ? -18.114 4.371 -17.928 1.00 0.00 171 ASP A N 4
ATOM 11473 C CA . ASP A 1 171 ? -19.483 4.090 -17.500 1.00 0.00 171 ASP A CA 4
ATOM 11474 C C . ASP A 1 171 ? -20.315 3.519 -18.642 1.00 0.00 171 ASP A C 4
ATOM 11475 O O . ASP A 1 171 ? -20.332 4.068 -19.745 1.00 0.00 171 ASP A O 4
ATOM 11484 N N . CYS A 1 172 ? -21.010 2.426 -18.365 1.00 0.00 172 CYS A N 4
ATOM 11485 C CA . CYS A 1 172 ? -21.757 1.710 -19.388 1.00 0.00 172 CYS A CA 4
ATOM 11486 C C . CYS A 1 172 ? -23.270 1.770 -19.136 1.00 0.00 172 CYS A C 4
ATOM 11487 O O . CYS A 1 172 ? -23.735 2.558 -18.312 1.00 0.00 172 CYS A O 4
ATOM 11495 N N . GLU A 1 173 ? -24.025 0.921 -19.831 1.00 0.00 173 GLU A N 4
ATOM 11496 C CA . GLU A 1 173 ? -25.490 0.930 -19.763 1.00 0.00 173 GLU A CA 4
ATOM 11497 C C . GLU A 1 173 ? -26.017 0.648 -18.350 1.00 0.00 173 GLU A C 4
ATOM 11498 O O . GLU A 1 173 ? -27.146 1.007 -18.022 1.00 0.00 173 GLU A O 4
ATOM 11510 N N . ALA A 1 174 ? -25.199 0.005 -17.526 1.00 0.00 174 ALA A N 4
ATOM 11511 C CA . ALA A 1 174 ? -25.623 -0.429 -16.193 1.00 0.00 174 ALA A CA 4
ATOM 11512 C C . ALA A 1 174 ? -26.191 0.720 -15.364 1.00 0.00 174 ALA A C 4
ATOM 11513 O O . ALA A 1 174 ? -27.258 0.597 -14.765 1.00 0.00 174 ALA A O 4
ATOM 11520 N N . ASP A 1 175 ? -25.481 1.837 -15.348 1.00 0.00 175 ASP A N 4
ATOM 11521 C CA . ASP A 1 175 ? -25.889 3.008 -14.575 1.00 0.00 175 ASP A CA 4
ATOM 11522 C C . ASP A 1 175 ? -27.195 3.587 -15.107 1.00 0.00 175 ASP A C 4
ATOM 11523 O O . ASP A 1 175 ? -27.989 4.163 -14.362 1.00 0.00 175 ASP A O 4
ATOM 11532 N N . GLN A 1 176 ? -27.430 3.375 -16.386 1.00 0.00 176 GLN A N 4
ATOM 11533 C CA . GLN A 1 176 ? -28.571 3.956 -17.066 1.00 0.00 176 GLN A CA 4
ATOM 11534 C C . GLN A 1 176 ? -29.822 3.105 -16.875 1.00 0.00 176 GLN A C 4
ATOM 11535 O O . GLN A 1 176 ? -30.933 3.562 -17.137 1.00 0.00 176 GLN A O 4
ATOM 11549 N N . LEU A 1 177 ? -29.651 1.867 -16.415 1.00 0.00 177 LEU A N 4
ATOM 11550 C CA . LEU A 1 177 ? -30.791 0.969 -16.238 1.00 0.00 177 LEU A CA 4
ATOM 11551 C C . LEU A 1 177 ? -30.816 0.392 -14.828 1.00 0.00 177 LEU A C 4
ATOM 11552 O O . LEU A 1 177 ? -31.369 -0.687 -14.588 1.00 0.00 177 LEU A O 4
ATOM 11568 N N . LEU A 1 178 ? -30.206 1.098 -13.894 1.00 0.00 178 LEU A N 4
ATOM 11569 C CA . LEU A 1 178 ? -30.233 0.677 -12.505 1.00 0.00 178 LEU A CA 4
ATOM 11570 C C . LEU A 1 178 ? -31.362 1.378 -11.771 1.00 0.00 178 LEU A C 4
ATOM 11571 O O . LEU A 1 178 ? -31.521 1.246 -10.560 1.00 0.00 178 LEU A O 4
ATOM 11587 N N . GLN A 1 179 ? -32.139 2.130 -12.516 1.00 0.00 179 GLN A N 4
ATOM 11588 C CA . GLN A 1 179 ? -33.280 2.821 -11.957 1.00 0.00 179 GLN A CA 4
ATOM 11589 C C . GLN A 1 179 ? -34.492 1.893 -11.874 1.00 0.00 179 GLN A C 4
ATOM 11590 O O . GLN A 1 179 ? -35.558 2.278 -11.393 1.00 0.00 179 GLN A O 4
ATOM 11604 N N . MET A 1 180 ? -34.312 0.665 -12.342 1.00 0.00 180 MET A N 4
ATOM 11605 C CA . MET A 1 180 ? -35.309 -0.381 -12.163 1.00 0.00 180 MET A CA 4
ATOM 11606 C C . MET A 1 180 ? -34.817 -1.405 -11.170 1.00 0.00 180 MET A C 4
ATOM 11607 O O . MET A 1 180 ? -34.138 -2.378 -11.515 1.00 0.00 180 MET A O 4
ATOM 11621 N N . ILE A 1 181 ? -35.127 -1.123 -9.924 1.00 0.00 181 ILE A N 4
ATOM 11622 C CA . ILE A 1 181 ? -34.896 -2.032 -8.833 1.00 0.00 181 ILE A CA 4
ATOM 11623 C C . ILE A 1 181 ? -36.184 -2.153 -8.039 1.00 0.00 181 ILE A C 4
ATOM 11624 O O . ILE A 1 181 ? -36.663 -1.159 -7.491 1.00 0.00 181 ILE A O 4
ATOM 11640 N N . ARG A 1 182 ? -36.750 -3.358 -8.015 1.00 0.00 182 ARG A N 4
ATOM 11641 C CA . ARG A 1 182 ? -38.000 -3.633 -7.303 1.00 0.00 182 ARG A CA 4
ATOM 11642 C C . ARG A 1 182 ? -39.167 -2.958 -8.010 1.00 0.00 182 ARG A C 4
ATOM 11643 O O . ARG A 1 182 ? -39.774 -3.596 -8.896 1.00 0.00 182 ARG A O 4
ATOM 11665 N N . MET A 1 1 ? -31.430 -4.724 -13.167 1.00 0.00 1 MET A N 5
ATOM 11666 C CA . MET A 1 1 ? -30.502 -5.837 -12.829 1.00 0.00 1 MET A CA 5
ATOM 11667 C C . MET A 1 1 ? -30.103 -6.597 -14.086 1.00 0.00 1 MET A C 5
ATOM 11668 O O . MET A 1 1 ? -29.055 -7.239 -14.142 1.00 0.00 1 MET A O 5
ATOM 11684 N N . GLU A 1 2 ? -30.939 -6.469 -15.100 1.00 0.00 2 GLU A N 5
ATOM 11685 C CA . GLU A 1 2 ? -30.886 -7.294 -16.298 1.00 0.00 2 GLU A CA 5
ATOM 11686 C C . GLU A 1 2 ? -29.579 -7.127 -17.076 1.00 0.00 2 GLU A C 5
ATOM 11687 O O . GLU A 1 2 ? -29.170 -8.028 -17.808 1.00 0.00 2 GLU A O 5
ATOM 11699 N N . SER A 1 3 ? -28.924 -5.987 -16.929 1.00 0.00 3 SER A N 5
ATOM 11700 C CA . SER A 1 3 ? -27.709 -5.736 -17.682 1.00 0.00 3 SER A CA 5
ATOM 11701 C C . SER A 1 3 ? -26.482 -5.596 -16.780 1.00 0.00 3 SER A C 5
ATOM 11702 O O . SER A 1 3 ? -25.483 -5.006 -17.195 1.00 0.00 3 SER A O 5
ATOM 11710 N N . ILE A 1 4 ? -26.541 -6.112 -15.549 1.00 0.00 4 ILE A N 5
ATOM 11711 C CA . ILE A 1 4 ? -25.346 -6.115 -14.708 1.00 0.00 4 ILE A CA 5
ATOM 11712 C C . ILE A 1 4 ? -24.274 -6.954 -15.384 1.00 0.00 4 ILE A C 5
ATOM 11713 O O . ILE A 1 4 ? -24.395 -8.176 -15.466 1.00 0.00 4 ILE A O 5
ATOM 11729 N N . PHE A 1 5 ? -23.240 -6.298 -15.888 1.00 0.00 5 PHE A N 5
ATOM 11730 C CA . PHE A 1 5 ? -22.154 -7.016 -16.521 1.00 0.00 5 PHE A CA 5
ATOM 11731 C C . PHE A 1 5 ? -21.253 -7.604 -15.450 1.00 0.00 5 PHE A C 5
ATOM 11732 O O . PHE A 1 5 ? -20.345 -6.943 -14.944 1.00 0.00 5 PHE A O 5
ATOM 11749 N N . HIS A 1 6 ? -21.544 -8.834 -15.080 1.00 0.00 6 HIS A N 5
ATOM 11750 C CA . HIS A 1 6 ? -20.795 -9.529 -14.057 1.00 0.00 6 HIS A CA 5
ATOM 11751 C C . HIS A 1 6 ? -20.466 -10.947 -14.503 1.00 0.00 6 HIS A C 5
ATOM 11752 O O . HIS A 1 6 ? -21.357 -11.718 -14.858 1.00 0.00 6 HIS A O 5
ATOM 11767 N N . GLU A 1 7 ? -19.184 -11.278 -14.481 1.00 0.00 7 GLU A N 5
ATOM 11768 C CA . GLU A 1 7 ? -18.726 -12.635 -14.744 1.00 0.00 7 GLU A CA 5
ATOM 11769 C C . GLU A 1 7 ? -18.989 -13.493 -13.501 1.00 0.00 7 GLU A C 5
ATOM 11770 O O . GLU A 1 7 ? -19.842 -13.151 -12.687 1.00 0.00 7 GLU A O 5
ATOM 11782 N N . LYS A 1 8 ? -18.298 -14.605 -13.342 1.00 0.00 8 LYS A N 5
ATOM 11783 C CA . LYS A 1 8 ? -18.386 -15.333 -12.093 1.00 0.00 8 LYS A CA 5
ATOM 11784 C C . LYS A 1 8 ? -17.049 -15.961 -11.753 1.00 0.00 8 LYS A C 5
ATOM 11785 O O . LYS A 1 8 ? -16.481 -16.722 -12.542 1.00 0.00 8 LYS A O 5
ATOM 11804 N N . GLN A 1 9 ? -16.557 -15.631 -10.573 1.00 0.00 9 GLN A N 5
ATOM 11805 C CA . GLN A 1 9 ? -15.251 -16.097 -10.132 1.00 0.00 9 GLN A CA 5
ATOM 11806 C C . GLN A 1 9 ? -15.369 -17.235 -9.120 1.00 0.00 9 GLN A C 5
ATOM 11807 O O . GLN A 1 9 ? -15.994 -17.089 -8.068 1.00 0.00 9 GLN A O 5
ATOM 11821 N N . GLU A 1 10 ? -14.814 -18.386 -9.480 1.00 0.00 10 GLU A N 5
ATOM 11822 C CA . GLU A 1 10 ? -14.558 -19.451 -8.525 1.00 0.00 10 GLU A CA 5
ATOM 11823 C C . GLU A 1 10 ? -13.163 -20.037 -8.736 1.00 0.00 10 GLU A C 5
ATOM 11824 O O . GLU A 1 10 ? -12.938 -20.797 -9.677 1.00 0.00 10 GLU A O 5
ATOM 11836 N N . GLY A 1 11 ? -12.231 -19.664 -7.863 1.00 0.00 11 GLY A N 5
ATOM 11837 C CA . GLY A 1 11 ? -10.897 -20.247 -7.882 1.00 0.00 11 GLY A CA 5
ATOM 11838 C C . GLY A 1 11 ? -10.086 -19.913 -9.124 1.00 0.00 11 GLY A C 5
ATOM 11839 O O . GLY A 1 11 ? -9.106 -20.595 -9.426 1.00 0.00 11 GLY A O 5
ATOM 11843 N N . SER A 1 12 ? -10.477 -18.874 -9.851 1.00 0.00 12 SER A N 5
ATOM 11844 C CA . SER A 1 12 ? -9.730 -18.468 -11.032 1.00 0.00 12 SER A CA 5
ATOM 11845 C C . SER A 1 12 ? -8.796 -17.293 -10.710 1.00 0.00 12 SER A C 5
ATOM 11846 O O . SER A 1 12 ? -7.752 -17.486 -10.089 1.00 0.00 12 SER A O 5
ATOM 11854 N N . LEU A 1 13 ? -9.180 -16.079 -11.097 1.00 0.00 13 LEU A N 5
ATOM 11855 C CA . LEU A 1 13 ? -8.354 -14.900 -10.860 1.00 0.00 13 LEU A CA 5
ATOM 11856 C C . LEU A 1 13 ? -9.182 -13.804 -10.207 1.00 0.00 13 LEU A C 5
ATOM 11857 O O . LEU A 1 13 ? -10.163 -13.330 -10.783 1.00 0.00 13 LEU A O 5
ATOM 11873 N N . CYS A 1 14 ? -8.780 -13.392 -9.014 1.00 0.00 14 CYS A N 5
ATOM 11874 C CA . CYS A 1 14 ? -9.523 -12.379 -8.283 1.00 0.00 14 CYS A CA 5
ATOM 11875 C C . CYS A 1 14 ? -9.309 -10.998 -8.896 1.00 0.00 14 CYS A C 5
ATOM 11876 O O . CYS A 1 14 ? -10.185 -10.141 -8.813 1.00 0.00 14 CYS A O 5
ATOM 11884 N N . ALA A 1 15 ? -8.151 -10.791 -9.528 1.00 0.00 15 ALA A N 5
ATOM 11885 C CA . ALA A 1 15 ? -7.871 -9.527 -10.207 1.00 0.00 15 ALA A CA 5
ATOM 11886 C C . ALA A 1 15 ? -8.815 -9.331 -11.381 1.00 0.00 15 ALA A C 5
ATOM 11887 O O . ALA A 1 15 ? -9.379 -8.252 -11.557 1.00 0.00 15 ALA A O 5
ATOM 11894 N N . GLN A 1 16 ? -8.988 -10.384 -12.177 1.00 0.00 16 GLN A N 5
ATOM 11895 C CA . GLN A 1 16 ? -9.906 -10.328 -13.303 1.00 0.00 16 GLN A CA 5
ATOM 11896 C C . GLN A 1 16 ? -11.305 -10.032 -12.806 1.00 0.00 16 GLN A C 5
ATOM 11897 O O . GLN A 1 16 ? -11.903 -9.048 -13.210 1.00 0.00 16 GLN A O 5
ATOM 11911 N N . HIS A 1 17 ? -11.800 -10.857 -11.892 1.00 0.00 17 HIS A N 5
ATOM 11912 C CA . HIS A 1 17 ? -13.116 -10.635 -11.306 1.00 0.00 17 HIS A CA 5
ATOM 11913 C C . HIS A 1 17 ? -13.258 -9.197 -10.805 1.00 0.00 17 HIS A C 5
ATOM 11914 O O . HIS A 1 17 ? -14.192 -8.493 -11.175 1.00 0.00 17 HIS A O 5
ATOM 11929 N N . CYS A 1 18 ? -12.318 -8.768 -9.980 1.00 0.00 18 CYS A N 5
ATOM 11930 C CA . CYS A 1 18 ? -12.391 -7.454 -9.358 1.00 0.00 18 CYS A CA 5
ATOM 11931 C C . CYS A 1 18 ? -12.428 -6.339 -10.401 1.00 0.00 18 CYS A C 5
ATOM 11932 O O . CYS A 1 18 ? -13.332 -5.505 -10.395 1.00 0.00 18 CYS A O 5
ATOM 11940 N N . LEU A 1 19 ? -11.468 -6.346 -11.314 1.00 0.00 19 LEU A N 5
ATOM 11941 C CA . LEU A 1 19 ? -11.320 -5.254 -12.269 1.00 0.00 19 LEU A CA 5
ATOM 11942 C C . LEU A 1 19 ? -12.360 -5.335 -13.383 1.00 0.00 19 LEU A C 5
ATOM 11943 O O . LEU A 1 19 ? -12.817 -4.308 -13.888 1.00 0.00 19 LEU A O 5
ATOM 11959 N N . ASN A 1 20 ? -12.734 -6.556 -13.761 1.00 0.00 20 ASN A N 5
ATOM 11960 C CA . ASN A 1 20 ? -13.740 -6.766 -14.805 1.00 0.00 20 ASN A CA 5
ATOM 11961 C C . ASN A 1 20 ? -15.109 -6.324 -14.309 1.00 0.00 20 ASN A C 5
ATOM 11962 O O . ASN A 1 20 ? -16.038 -6.141 -15.088 1.00 0.00 20 ASN A O 5
ATOM 11973 N N . ASN A 1 21 ? -15.248 -6.197 -13.005 1.00 0.00 21 ASN A N 5
ATOM 11974 C CA . ASN A 1 21 ? -16.422 -5.555 -12.456 1.00 0.00 21 ASN A CA 5
ATOM 11975 C C . ASN A 1 21 ? -16.170 -4.059 -12.287 1.00 0.00 21 ASN A C 5
ATOM 11976 O O . ASN A 1 21 ? -16.926 -3.253 -12.834 1.00 0.00 21 ASN A O 5
ATOM 11987 N N . LEU A 1 22 ? -15.040 -3.713 -11.627 1.00 0.00 22 LEU A N 5
ATOM 11988 C CA . LEU A 1 22 ? -14.702 -2.334 -11.222 1.00 0.00 22 LEU A CA 5
ATOM 11989 C C . LEU A 1 22 ? -14.959 -1.314 -12.337 1.00 0.00 22 LEU A C 5
ATOM 11990 O O . LEU A 1 22 ? -15.617 -0.306 -12.106 1.00 0.00 22 LEU A O 5
ATOM 12006 N N . LEU A 1 23 ? -14.475 -1.583 -13.539 1.00 0.00 23 LEU A N 5
ATOM 12007 C CA . LEU A 1 23 ? -14.604 -0.632 -14.645 1.00 0.00 23 LEU A CA 5
ATOM 12008 C C . LEU A 1 23 ? -16.004 -0.648 -15.266 1.00 0.00 23 LEU A C 5
ATOM 12009 O O . LEU A 1 23 ? -16.216 -0.072 -16.333 1.00 0.00 23 LEU A O 5
ATOM 12025 N N . GLN A 1 24 ? -16.940 -1.325 -14.594 1.00 0.00 24 GLN A N 5
ATOM 12026 C CA . GLN A 1 24 ? -18.308 -1.505 -15.079 1.00 0.00 24 GLN A CA 5
ATOM 12027 C C . GLN A 1 24 ? -18.308 -2.464 -16.251 1.00 0.00 24 GLN A C 5
ATOM 12028 O O . GLN A 1 24 ? -19.168 -2.397 -17.130 1.00 0.00 24 GLN A O 5
ATOM 12042 N N . GLY A 1 25 ? -17.357 -3.384 -16.237 1.00 0.00 25 GLY A N 5
ATOM 12043 C CA . GLY A 1 25 ? -17.180 -4.258 -17.385 1.00 0.00 25 GLY A CA 5
ATOM 12044 C C . GLY A 1 25 ? -15.760 -4.759 -17.536 1.00 0.00 25 GLY A C 5
ATOM 12045 O O . GLY A 1 25 ? -14.836 -4.226 -16.915 1.00 0.00 25 GLY A O 5
ATOM 12049 N N . GLU A 1 26 ? -15.581 -5.788 -18.358 1.00 0.00 26 GLU A N 5
ATOM 12050 C CA . GLU A 1 26 ? -14.275 -6.396 -18.530 1.00 0.00 26 GLU A CA 5
ATOM 12051 C C . GLU A 1 26 ? -13.436 -5.621 -19.530 1.00 0.00 26 GLU A C 5
ATOM 12052 O O . GLU A 1 26 ? -13.861 -5.343 -20.650 1.00 0.00 26 GLU A O 5
ATOM 12064 N N . TYR A 1 27 ? -12.260 -5.226 -19.083 1.00 0.00 27 TYR A N 5
ATOM 12065 C CA . TYR A 1 27 ? -11.328 -4.492 -19.925 1.00 0.00 27 TYR A CA 5
ATOM 12066 C C . TYR A 1 27 ? -9.928 -5.103 -19.871 1.00 0.00 27 TYR A C 5
ATOM 12067 O O . TYR A 1 27 ? -9.080 -4.795 -20.705 1.00 0.00 27 TYR A O 5
ATOM 12085 N N . PHE A 1 28 ? -9.687 -5.968 -18.890 1.00 0.00 28 PHE A N 5
ATOM 12086 C CA . PHE A 1 28 ? -8.363 -6.561 -18.708 1.00 0.00 28 PHE A CA 5
ATOM 12087 C C . PHE A 1 28 ? -8.442 -8.076 -18.545 1.00 0.00 28 PHE A C 5
ATOM 12088 O O . PHE A 1 28 ? -9.272 -8.590 -17.789 1.00 0.00 28 PHE A O 5
ATOM 12105 N N . SER A 1 29 ? -7.561 -8.776 -19.252 1.00 0.00 29 SER A N 5
ATOM 12106 C CA . SER A 1 29 ? -7.517 -10.238 -19.232 1.00 0.00 29 SER A CA 5
ATOM 12107 C C . SER A 1 29 ? -6.351 -10.736 -18.360 1.00 0.00 29 SER A C 5
ATOM 12108 O O . SER A 1 29 ? -5.493 -9.947 -17.986 1.00 0.00 29 SER A O 5
ATOM 12116 N N . PRO A 1 30 ? -6.303 -12.052 -18.033 1.00 0.00 30 PRO A N 5
ATOM 12117 C CA . PRO A 1 30 ? -5.312 -12.635 -17.102 1.00 0.00 30 PRO A CA 5
ATOM 12118 C C . PRO A 1 30 ? -3.864 -12.237 -17.399 1.00 0.00 30 PRO A C 5
ATOM 12119 O O . PRO A 1 30 ? -3.186 -11.666 -16.544 1.00 0.00 30 PRO A O 5
ATOM 12130 N N . VAL A 1 31 ? -3.395 -12.542 -18.606 1.00 0.00 31 VAL A N 5
ATOM 12131 C CA . VAL A 1 31 ? -2.034 -12.210 -19.018 1.00 0.00 31 VAL A CA 5
ATOM 12132 C C . VAL A 1 31 ? -1.795 -10.708 -18.932 1.00 0.00 31 VAL A C 5
ATOM 12133 O O . VAL A 1 31 ? -0.721 -10.250 -18.547 1.00 0.00 31 VAL A O 5
ATOM 12146 N N . GLU A 1 32 ? -2.816 -9.947 -19.274 1.00 0.00 32 GLU A N 5
ATOM 12147 C CA . GLU A 1 32 ? -2.734 -8.504 -19.241 1.00 0.00 32 GLU A CA 5
ATOM 12148 C C . GLU A 1 32 ? -2.656 -8.022 -17.795 1.00 0.00 32 GLU A C 5
ATOM 12149 O O . GLU A 1 32 ? -1.940 -7.074 -17.485 1.00 0.00 32 GLU A O 5
ATOM 12161 N N . LEU A 1 33 ? -3.378 -8.711 -16.919 1.00 0.00 33 LEU A N 5
ATOM 12162 C CA . LEU A 1 33 ? -3.380 -8.410 -15.492 1.00 0.00 33 LEU A CA 5
ATOM 12163 C C . LEU A 1 33 ? -2.002 -8.626 -14.884 1.00 0.00 33 LEU A C 5
ATOM 12164 O O . LEU A 1 33 ? -1.518 -7.794 -14.130 1.00 0.00 33 LEU A O 5
ATOM 12180 N N . SER A 1 34 ? -1.372 -9.744 -15.207 1.00 0.00 34 SER A N 5
ATOM 12181 C CA . SER A 1 34 ? -0.043 -10.028 -14.705 1.00 0.00 34 SER A CA 5
ATOM 12182 C C . SER A 1 34 ? 0.991 -9.097 -15.339 1.00 0.00 34 SER A C 5
ATOM 12183 O O . SER A 1 34 ? 2.048 -8.840 -14.759 1.00 0.00 34 SER A O 5
ATOM 12191 N N . SER A 1 35 ? 0.666 -8.574 -16.518 1.00 0.00 35 SER A N 5
ATOM 12192 C CA . SER A 1 35 ? 1.542 -7.631 -17.195 1.00 0.00 35 SER A CA 5
ATOM 12193 C C . SER A 1 35 ? 1.428 -6.254 -16.551 1.00 0.00 35 SER A C 5
ATOM 12194 O O . SER A 1 35 ? 2.436 -5.624 -16.232 1.00 0.00 35 SER A O 5
ATOM 12202 N N . ILE A 1 36 ? 0.196 -5.799 -16.340 1.00 0.00 36 ILE A N 5
ATOM 12203 C CA . ILE A 1 36 ? -0.038 -4.528 -15.674 1.00 0.00 36 ILE A CA 5
ATOM 12204 C C . ILE A 1 36 ? 0.393 -4.611 -14.215 1.00 0.00 36 ILE A C 5
ATOM 12205 O O . ILE A 1 36 ? 0.846 -3.638 -13.637 1.00 0.00 36 ILE A O 5
ATOM 12221 N N . ALA A 1 37 ? 0.253 -5.786 -13.622 1.00 0.00 37 ALA A N 5
ATOM 12222 C CA . ALA A 1 37 ? 0.758 -6.017 -12.282 1.00 0.00 37 ALA A CA 5
ATOM 12223 C C . ALA A 1 37 ? 2.265 -5.803 -12.227 1.00 0.00 37 ALA A C 5
ATOM 12224 O O . ALA A 1 37 ? 2.789 -5.210 -11.286 1.00 0.00 37 ALA A O 5
ATOM 12231 N N . HIS A 1 38 ? 2.960 -6.280 -13.250 1.00 0.00 38 HIS A N 5
ATOM 12232 C CA . HIS A 1 38 ? 4.408 -6.161 -13.317 1.00 0.00 38 HIS A CA 5
ATOM 12233 C C . HIS A 1 38 ? 4.860 -4.713 -13.470 1.00 0.00 38 HIS A C 5
ATOM 12234 O O . HIS A 1 38 ? 6.003 -4.383 -13.148 1.00 0.00 38 HIS A O 5
ATOM 12249 N N . GLN A 1 39 ? 3.977 -3.846 -13.963 1.00 0.00 39 GLN A N 5
ATOM 12250 C CA . GLN A 1 39 ? 4.363 -2.465 -14.209 1.00 0.00 39 GLN A CA 5
ATOM 12251 C C . GLN A 1 39 ? 4.612 -1.744 -12.889 1.00 0.00 39 GLN A C 5
ATOM 12252 O O . GLN A 1 39 ? 5.367 -0.779 -12.841 1.00 0.00 39 GLN A O 5
ATOM 12266 N N . LEU A 1 40 ? 4.004 -2.243 -11.816 1.00 0.00 40 LEU A N 5
ATOM 12267 C CA . LEU A 1 40 ? 4.276 -1.739 -10.473 1.00 0.00 40 LEU A CA 5
ATOM 12268 C C . LEU A 1 40 ? 5.746 -1.903 -10.141 1.00 0.00 40 LEU A C 5
ATOM 12269 O O . LEU A 1 40 ? 6.416 -0.948 -9.739 1.00 0.00 40 LEU A O 5
ATOM 12285 N N . ASP A 1 41 ? 6.245 -3.118 -10.338 1.00 0.00 41 ASP A N 5
ATOM 12286 C CA . ASP A 1 41 ? 7.622 -3.443 -10.002 1.00 0.00 41 ASP A CA 5
ATOM 12287 C C . ASP A 1 41 ? 8.570 -2.544 -10.771 1.00 0.00 41 ASP A C 5
ATOM 12288 O O . ASP A 1 41 ? 9.496 -1.982 -10.204 1.00 0.00 41 ASP A O 5
ATOM 12297 N N . GLU A 1 42 ? 8.309 -2.385 -12.065 1.00 0.00 42 GLU A N 5
ATOM 12298 C CA . GLU A 1 42 ? 9.226 -1.673 -12.945 1.00 0.00 42 GLU A CA 5
ATOM 12299 C C . GLU A 1 42 ? 9.068 -0.154 -12.843 1.00 0.00 42 GLU A C 5
ATOM 12300 O O . GLU A 1 42 ? 9.999 0.593 -13.155 1.00 0.00 42 GLU A O 5
ATOM 12312 N N . GLU A 1 43 ? 7.915 0.301 -12.381 1.00 0.00 43 GLU A N 5
ATOM 12313 C CA . GLU A 1 43 ? 7.658 1.730 -12.252 1.00 0.00 43 GLU A CA 5
ATOM 12314 C C . GLU A 1 43 ? 8.327 2.235 -10.994 1.00 0.00 43 GLU A C 5
ATOM 12315 O O . GLU A 1 43 ? 8.935 3.308 -10.973 1.00 0.00 43 GLU A O 5
ATOM 12327 N N . GLU A 1 44 ? 8.244 1.423 -9.955 1.00 0.00 44 GLU A N 5
ATOM 12328 C CA . GLU A 1 44 ? 8.853 1.751 -8.686 1.00 0.00 44 GLU A CA 5
ATOM 12329 C C . GLU A 1 44 ? 10.320 1.444 -8.773 1.00 0.00 44 GLU A C 5
ATOM 12330 O O . GLU A 1 44 ? 11.150 2.011 -8.064 1.00 0.00 44 GLU A O 5
ATOM 12342 N N . ARG A 1 45 ? 10.620 0.530 -9.668 1.00 0.00 45 ARG A N 5
ATOM 12343 C CA . ARG A 1 45 ? 11.974 0.234 -10.027 1.00 0.00 45 ARG A CA 5
ATOM 12344 C C . ARG A 1 45 ? 12.663 1.496 -10.545 1.00 0.00 45 ARG A C 5
ATOM 12345 O O . ARG A 1 45 ? 13.772 1.828 -10.126 1.00 0.00 45 ARG A O 5
ATOM 12366 N N . MET A 1 46 ? 11.985 2.198 -11.457 1.00 0.00 46 MET A N 5
ATOM 12367 C CA . MET A 1 46 ? 12.489 3.465 -11.976 1.00 0.00 46 MET A CA 5
ATOM 12368 C C . MET A 1 46 ? 12.634 4.464 -10.845 1.00 0.00 46 MET A C 5
ATOM 12369 O O . MET A 1 46 ? 13.623 5.184 -10.765 1.00 0.00 46 MET A O 5
ATOM 12383 N N . ARG A 1 47 ? 11.632 4.480 -9.970 1.00 0.00 47 ARG A N 5
ATOM 12384 C CA . ARG A 1 47 ? 11.599 5.373 -8.817 1.00 0.00 47 ARG A CA 5
ATOM 12385 C C . ARG A 1 47 ? 12.916 5.324 -8.051 1.00 0.00 47 ARG A C 5
ATOM 12386 O O . ARG A 1 47 ? 13.524 6.358 -7.770 1.00 0.00 47 ARG A O 5
ATOM 12407 N N . MET A 1 48 ? 13.349 4.112 -7.724 1.00 0.00 48 MET A N 5
ATOM 12408 C CA . MET A 1 48 ? 14.616 3.909 -7.028 1.00 0.00 48 MET A CA 5
ATOM 12409 C C . MET A 1 48 ? 15.776 4.461 -7.846 1.00 0.00 48 MET A C 5
ATOM 12410 O O . MET A 1 48 ? 16.626 5.178 -7.326 1.00 0.00 48 MET A O 5
ATOM 12424 N N . ALA A 1 49 ? 15.797 4.109 -9.129 1.00 0.00 49 ALA A N 5
ATOM 12425 C CA . ALA A 1 49 ? 16.900 4.467 -10.014 1.00 0.00 49 ALA A CA 5
ATOM 12426 C C . ALA A 1 49 ? 17.014 5.976 -10.192 1.00 0.00 49 ALA A C 5
ATOM 12427 O O . ALA A 1 49 ? 18.115 6.510 -10.317 1.00 0.00 49 ALA A O 5
ATOM 12434 N N . GLU A 1 50 ? 15.872 6.660 -10.199 1.00 0.00 50 GLU A N 5
ATOM 12435 C CA . GLU A 1 50 ? 15.849 8.114 -10.294 1.00 0.00 50 GLU A CA 5
ATOM 12436 C C . GLU A 1 50 ? 16.557 8.732 -9.090 1.00 0.00 50 GLU A C 5
ATOM 12437 O O . GLU A 1 50 ? 17.257 9.741 -9.212 1.00 0.00 50 GLU A O 5
ATOM 12449 N N . GLY A 1 51 ? 16.373 8.111 -7.928 1.00 0.00 51 GLY A N 5
ATOM 12450 C CA . GLY A 1 51 ? 17.015 8.585 -6.717 1.00 0.00 51 GLY A CA 5
ATOM 12451 C C . GLY A 1 51 ? 18.460 8.133 -6.619 1.00 0.00 51 GLY A C 5
ATOM 12452 O O . GLY A 1 51 ? 19.368 8.952 -6.475 1.00 0.00 51 GLY A O 5
ATOM 12456 N N . GLY A 1 52 ? 18.674 6.826 -6.702 1.00 0.00 52 GLY A N 5
ATOM 12457 C CA . GLY A 1 52 ? 20.015 6.281 -6.639 1.00 0.00 52 GLY A CA 5
ATOM 12458 C C . GLY A 1 52 ? 20.043 4.846 -6.148 1.00 0.00 52 GLY A C 5
ATOM 12459 O O . GLY A 1 52 ? 19.503 4.532 -5.085 1.00 0.00 52 GLY A O 5
ATOM 12463 N N . VAL A 1 53 ? 20.665 3.971 -6.925 1.00 0.00 53 VAL A N 5
ATOM 12464 C CA . VAL A 1 53 ? 20.800 2.567 -6.563 1.00 0.00 53 VAL A CA 5
ATOM 12465 C C . VAL A 1 53 ? 22.256 2.142 -6.726 1.00 0.00 53 VAL A C 5
ATOM 12466 O O . VAL A 1 53 ? 22.944 2.630 -7.620 1.00 0.00 53 VAL A O 5
ATOM 12479 N N . THR A 1 54 ? 22.727 1.248 -5.870 1.00 0.00 54 THR A N 5
ATOM 12480 C CA . THR A 1 54 ? 24.111 0.801 -5.924 1.00 0.00 54 THR A CA 5
ATOM 12481 C C . THR A 1 54 ? 24.266 -0.422 -6.839 1.00 0.00 54 THR A C 5
ATOM 12482 O O . THR A 1 54 ? 25.015 -1.350 -6.531 1.00 0.00 54 THR A O 5
ATOM 12493 N N . SER A 1 55 ? 23.543 -0.405 -7.962 1.00 0.00 55 SER A N 5
ATOM 12494 C CA . SER A 1 55 ? 23.613 -1.454 -8.983 1.00 0.00 55 SER A CA 5
ATOM 12495 C C . SER A 1 55 ? 22.932 -2.754 -8.535 1.00 0.00 55 SER A C 5
ATOM 12496 O O . SER A 1 55 ? 21.945 -3.175 -9.136 1.00 0.00 55 SER A O 5
ATOM 12504 N N . GLU A 1 56 ? 23.435 -3.376 -7.475 1.00 0.00 56 GLU A N 5
ATOM 12505 C CA . GLU A 1 56 ? 22.982 -4.715 -7.102 1.00 0.00 56 GLU A CA 5
ATOM 12506 C C . GLU A 1 56 ? 21.580 -4.678 -6.508 1.00 0.00 56 GLU A C 5
ATOM 12507 O O . GLU A 1 56 ? 20.745 -5.533 -6.809 1.00 0.00 56 GLU A O 5
ATOM 12519 N N . ASP A 1 57 ? 21.333 -3.678 -5.675 1.00 0.00 57 ASP A N 5
ATOM 12520 C CA . ASP A 1 57 ? 20.028 -3.483 -5.044 1.00 0.00 57 ASP A CA 5
ATOM 12521 C C . ASP A 1 57 ? 18.912 -3.434 -6.085 1.00 0.00 57 ASP A C 5
ATOM 12522 O O . ASP A 1 57 ? 17.771 -3.800 -5.811 1.00 0.00 57 ASP A O 5
ATOM 12531 N N . TYR A 1 58 ? 19.272 -3.012 -7.289 1.00 0.00 58 TYR A N 5
ATOM 12532 C CA . TYR A 1 58 ? 18.343 -2.928 -8.405 1.00 0.00 58 TYR A CA 5
ATOM 12533 C C . TYR A 1 58 ? 17.776 -4.313 -8.725 1.00 0.00 58 TYR A C 5
ATOM 12534 O O . TYR A 1 58 ? 16.585 -4.460 -8.995 1.00 0.00 58 TYR A O 5
ATOM 12552 N N . ARG A 1 59 ? 18.634 -5.326 -8.658 1.00 0.00 59 ARG A N 5
ATOM 12553 C CA . ARG A 1 59 ? 18.231 -6.699 -8.933 1.00 0.00 59 ARG A CA 5
ATOM 12554 C C . ARG A 1 59 ? 17.631 -7.327 -7.684 1.00 0.00 59 ARG A C 5
ATOM 12555 O O . ARG A 1 59 ? 16.654 -8.072 -7.757 1.00 0.00 59 ARG A O 5
ATOM 12576 N N . THR A 1 60 ? 18.219 -7.005 -6.536 1.00 0.00 60 THR A N 5
ATOM 12577 C CA . THR A 1 60 ? 17.761 -7.535 -5.261 1.00 0.00 60 THR A CA 5
ATOM 12578 C C . THR A 1 60 ? 16.342 -7.062 -4.944 1.00 0.00 60 THR A C 5
ATOM 12579 O O . THR A 1 60 ? 15.669 -7.641 -4.105 1.00 0.00 60 THR A O 5
ATOM 12590 N N . PHE A 1 61 ? 15.902 -5.997 -5.612 1.00 0.00 61 PHE A N 5
ATOM 12591 C CA . PHE A 1 61 ? 14.532 -5.524 -5.502 1.00 0.00 61 PHE A CA 5
ATOM 12592 C C . PHE A 1 61 ? 13.626 -6.207 -6.534 1.00 0.00 61 PHE A C 5
ATOM 12593 O O . PHE A 1 61 ? 12.480 -6.538 -6.248 1.00 0.00 61 PHE A O 5
ATOM 12610 N N . LEU A 1 62 ? 14.144 -6.399 -7.736 1.00 0.00 62 LEU A N 5
ATOM 12611 C CA . LEU A 1 62 ? 13.377 -7.026 -8.816 1.00 0.00 62 LEU A CA 5
ATOM 12612 C C . LEU A 1 62 ? 13.067 -8.493 -8.546 1.00 0.00 62 LEU A C 5
ATOM 12613 O O . LEU A 1 62 ? 12.153 -9.058 -9.144 1.00 0.00 62 LEU A O 5
ATOM 12629 N N . GLN A 1 63 ? 13.812 -9.106 -7.643 1.00 0.00 63 GLN A N 5
ATOM 12630 C CA . GLN A 1 63 ? 13.524 -10.483 -7.225 1.00 0.00 63 GLN A CA 5
ATOM 12631 C C . GLN A 1 63 ? 12.317 -10.548 -6.273 1.00 0.00 63 GLN A C 5
ATOM 12632 O O . GLN A 1 63 ? 12.169 -11.502 -5.508 1.00 0.00 63 GLN A O 5
ATOM 12646 N N . GLN A 1 64 ? 11.454 -9.538 -6.328 1.00 0.00 64 GLN A N 5
ATOM 12647 C CA . GLN A 1 64 ? 10.359 -9.406 -5.374 1.00 0.00 64 GLN A CA 5
ATOM 12648 C C . GLN A 1 64 ? 9.008 -9.417 -6.071 1.00 0.00 64 GLN A C 5
ATOM 12649 O O . GLN A 1 64 ? 8.793 -8.687 -7.041 1.00 0.00 64 GLN A O 5
ATOM 12663 N N . PRO A 1 65 ? 8.086 -10.261 -5.597 1.00 0.00 65 PRO A N 5
ATOM 12664 C CA . PRO A 1 65 ? 6.684 -10.206 -5.997 1.00 0.00 65 PRO A CA 5
ATOM 12665 C C . PRO A 1 65 ? 5.983 -9.019 -5.344 1.00 0.00 65 PRO A C 5
ATOM 12666 O O . PRO A 1 65 ? 5.276 -9.171 -4.346 1.00 0.00 65 PRO A O 5
ATOM 12677 N N . SER A 1 66 ? 6.221 -7.836 -5.890 1.00 0.00 66 SER A N 5
ATOM 12678 C CA . SER A 1 66 ? 5.644 -6.613 -5.358 1.00 0.00 66 SER A CA 5
ATOM 12679 C C . SER A 1 66 ? 4.266 -6.372 -5.953 1.00 0.00 66 SER A C 5
ATOM 12680 O O . SER A 1 66 ? 3.245 -6.493 -5.274 1.00 0.00 66 SER A O 5
ATOM 12688 N N . GLY A 1 67 ? 4.251 -6.025 -7.229 1.00 0.00 67 GLY A N 5
ATOM 12689 C CA . GLY A 1 67 ? 3.007 -5.815 -7.923 1.00 0.00 67 GLY A CA 5
ATOM 12690 C C . GLY A 1 67 ? 2.628 -7.022 -8.734 1.00 0.00 67 GLY A C 5
ATOM 12691 O O . GLY A 1 67 ? 1.448 -7.280 -8.970 1.00 0.00 67 GLY A O 5
ATOM 12695 N N . ASN A 1 68 ? 3.643 -7.771 -9.158 1.00 0.00 68 ASN A N 5
ATOM 12696 C CA . ASN A 1 68 ? 3.429 -8.970 -9.952 1.00 0.00 68 ASN A CA 5
ATOM 12697 C C . ASN A 1 68 ? 2.690 -10.030 -9.145 1.00 0.00 68 ASN A C 5
ATOM 12698 O O . ASN A 1 68 ? 2.738 -10.049 -7.915 1.00 0.00 68 ASN A O 5
ATOM 12709 N N . MET A 1 69 ? 2.010 -10.915 -9.855 1.00 0.00 69 MET A N 5
ATOM 12710 C CA . MET A 1 69 ? 1.075 -11.843 -9.239 1.00 0.00 69 MET A CA 5
ATOM 12711 C C . MET A 1 69 ? 1.745 -13.140 -8.812 1.00 0.00 69 MET A C 5
ATOM 12712 O O . MET A 1 69 ? 2.743 -13.566 -9.397 1.00 0.00 69 MET A O 5
ATOM 12726 N N . ASP A 1 70 ? 1.188 -13.753 -7.777 1.00 0.00 70 ASP A N 5
ATOM 12727 C CA . ASP A 1 70 ? 1.600 -15.082 -7.362 1.00 0.00 70 ASP A CA 5
ATOM 12728 C C . ASP A 1 70 ? 0.688 -16.102 -8.024 1.00 0.00 70 ASP A C 5
ATOM 12729 O O . ASP A 1 70 ? -0.522 -15.879 -8.129 1.00 0.00 70 ASP A O 5
ATOM 12738 N N . ASP A 1 71 ? 1.259 -17.215 -8.455 1.00 0.00 71 ASP A N 5
ATOM 12739 C CA . ASP A 1 71 ? 0.551 -18.169 -9.306 1.00 0.00 71 ASP A CA 5
ATOM 12740 C C . ASP A 1 71 ? -0.418 -19.046 -8.506 1.00 0.00 71 ASP A C 5
ATOM 12741 O O . ASP A 1 71 ? -0.320 -20.272 -8.501 1.00 0.00 71 ASP A O 5
ATOM 12750 N N . SER A 1 72 ? -1.336 -18.398 -7.802 1.00 0.00 72 SER A N 5
ATOM 12751 C CA . SER A 1 72 ? -2.442 -19.090 -7.154 1.00 0.00 72 SER A CA 5
ATOM 12752 C C . SER A 1 72 ? -3.769 -18.397 -7.460 1.00 0.00 72 SER A C 5
ATOM 12753 O O . SER A 1 72 ? -4.813 -18.777 -6.932 1.00 0.00 72 SER A O 5
ATOM 12761 N N . GLY A 1 73 ? -3.724 -17.372 -8.304 1.00 0.00 73 GLY A N 5
ATOM 12762 C CA . GLY A 1 73 ? -4.947 -16.721 -8.741 1.00 0.00 73 GLY A CA 5
ATOM 12763 C C . GLY A 1 73 ? -5.194 -15.374 -8.086 1.00 0.00 73 GLY A C 5
ATOM 12764 O O . GLY A 1 73 ? -5.977 -14.569 -8.597 1.00 0.00 73 GLY A O 5
ATOM 12768 N N . PHE A 1 74 ? -4.549 -15.122 -6.954 1.00 0.00 74 PHE A N 5
ATOM 12769 C CA . PHE A 1 74 ? -4.723 -13.858 -6.258 1.00 0.00 74 PHE A CA 5
ATOM 12770 C C . PHE A 1 74 ? -3.670 -12.843 -6.692 1.00 0.00 74 PHE A C 5
ATOM 12771 O O . PHE A 1 74 ? -2.536 -13.201 -7.015 1.00 0.00 74 PHE A O 5
ATOM 12788 N N . PHE A 1 75 ? -4.064 -11.580 -6.720 1.00 0.00 75 PHE A N 5
ATOM 12789 C CA . PHE A 1 75 ? -3.147 -10.485 -7.006 1.00 0.00 75 PHE A CA 5
ATOM 12790 C C . PHE A 1 75 ? -3.232 -9.476 -5.874 1.00 0.00 75 PHE A C 5
ATOM 12791 O O . PHE A 1 75 ? -4.212 -9.465 -5.126 1.00 0.00 75 PHE A O 5
ATOM 12808 N N . SER A 1 76 ? -2.231 -8.622 -5.765 1.00 0.00 76 SER A N 5
ATOM 12809 C CA . SER A 1 76 ? -2.221 -7.611 -4.725 1.00 0.00 76 SER A CA 5
ATOM 12810 C C . SER A 1 76 ? -2.983 -6.383 -5.211 1.00 0.00 76 SER A C 5
ATOM 12811 O O . SER A 1 76 ? -3.341 -6.317 -6.386 1.00 0.00 76 SER A O 5
ATOM 12819 N N . ILE A 1 77 ? -3.219 -5.407 -4.341 1.00 0.00 77 ILE A N 5
ATOM 12820 C CA . ILE A 1 77 ? -4.041 -4.255 -4.713 1.00 0.00 77 ILE A CA 5
ATOM 12821 C C . ILE A 1 77 ? -3.438 -3.519 -5.918 1.00 0.00 77 ILE A C 5
ATOM 12822 O O . ILE A 1 77 ? -4.146 -2.902 -6.719 1.00 0.00 77 ILE A O 5
ATOM 12838 N N . GLN A 1 78 ? -2.131 -3.655 -6.053 1.00 0.00 78 GLN A N 5
ATOM 12839 C CA . GLN A 1 78 ? -1.357 -3.025 -7.129 1.00 0.00 78 GLN A CA 5
ATOM 12840 C C . GLN A 1 78 ? -2.023 -3.179 -8.500 1.00 0.00 78 GLN A C 5
ATOM 12841 O O . GLN A 1 78 ? -1.930 -2.280 -9.332 1.00 0.00 78 GLN A O 5
ATOM 12855 N N . VAL A 1 79 ? -2.707 -4.300 -8.734 1.00 0.00 79 VAL A N 5
ATOM 12856 C CA . VAL A 1 79 ? -3.290 -4.565 -10.047 1.00 0.00 79 VAL A CA 5
ATOM 12857 C C . VAL A 1 79 ? -4.402 -3.582 -10.386 1.00 0.00 79 VAL A C 5
ATOM 12858 O O . VAL A 1 79 ? -4.434 -3.035 -11.480 1.00 0.00 79 VAL A O 5
ATOM 12871 N N . ILE A 1 80 ? -5.299 -3.339 -9.444 1.00 0.00 80 ILE A N 5
ATOM 12872 C CA . ILE A 1 80 ? -6.404 -2.420 -9.679 1.00 0.00 80 ILE A CA 5
ATOM 12873 C C . ILE A 1 80 ? -5.911 -0.995 -9.494 1.00 0.00 80 ILE A C 5
ATOM 12874 O O . ILE A 1 80 ? -6.367 -0.072 -10.159 1.00 0.00 80 ILE A O 5
ATOM 12890 N N . SER A 1 81 ? -4.940 -0.840 -8.608 1.00 0.00 81 SER A N 5
ATOM 12891 C CA . SER A 1 81 ? -4.326 0.451 -8.369 1.00 0.00 81 SER A CA 5
ATOM 12892 C C . SER A 1 81 ? -3.697 0.983 -9.653 1.00 0.00 81 SER A C 5
ATOM 12893 O O . SER A 1 81 ? -3.962 2.112 -10.062 1.00 0.00 81 SER A O 5
ATOM 12901 N N . ASN A 1 82 ? -2.887 0.155 -10.306 1.00 0.00 82 ASN A N 5
ATOM 12902 C CA . ASN A 1 82 ? -2.171 0.590 -11.493 1.00 0.00 82 ASN A CA 5
ATOM 12903 C C . ASN A 1 82 ? -3.076 0.618 -12.704 1.00 0.00 82 ASN A C 5
ATOM 12904 O O . ASN A 1 82 ? -2.944 1.491 -13.550 1.00 0.00 82 ASN A O 5
ATOM 12915 N N . ALA A 1 83 ? -3.997 -0.328 -12.788 1.00 0.00 83 ALA A N 5
ATOM 12916 C CA . ALA A 1 83 ? -4.775 -0.488 -13.995 1.00 0.00 83 ALA A CA 5
ATOM 12917 C C . ALA A 1 83 ? -5.684 0.709 -14.199 1.00 0.00 83 ALA A C 5
ATOM 12918 O O . ALA A 1 83 ? -6.000 1.087 -15.325 1.00 0.00 83 ALA A O 5
ATOM 12925 N N . LEU A 1 84 ? -6.107 1.303 -13.099 1.00 0.00 84 LEU A N 5
ATOM 12926 C CA . LEU A 1 84 ? -6.836 2.546 -13.158 1.00 0.00 84 LEU A CA 5
ATOM 12927 C C . LEU A 1 84 ? -5.873 3.718 -13.282 1.00 0.00 84 LEU A C 5
ATOM 12928 O O . LEU A 1 84 ? -6.178 4.717 -13.926 1.00 0.00 84 LEU A O 5
ATOM 12944 N N . LYS A 1 85 ? -4.689 3.566 -12.698 1.00 0.00 85 LYS A N 5
ATOM 12945 C CA . LYS A 1 85 ? -3.668 4.605 -12.726 1.00 0.00 85 LYS A CA 5
ATOM 12946 C C . LYS A 1 85 ? -3.220 4.847 -14.164 1.00 0.00 85 LYS A C 5
ATOM 12947 O O . LYS A 1 85 ? -2.922 5.975 -14.555 1.00 0.00 85 LYS A O 5
ATOM 12966 N N . VAL A 1 86 ? -3.208 3.776 -14.945 1.00 0.00 86 VAL A N 5
ATOM 12967 C CA . VAL A 1 86 ? -2.805 3.842 -16.339 1.00 0.00 86 VAL A CA 5
ATOM 12968 C C . VAL A 1 86 ? -3.958 4.309 -17.231 1.00 0.00 86 VAL A C 5
ATOM 12969 O O . VAL A 1 86 ? -3.765 4.566 -18.419 1.00 0.00 86 VAL A O 5
ATOM 12982 N N . TRP A 1 87 ? -5.153 4.419 -16.653 1.00 0.00 87 TRP A N 5
ATOM 12983 C CA . TRP A 1 87 ? -6.326 4.863 -17.397 1.00 0.00 87 TRP A CA 5
ATOM 12984 C C . TRP A 1 87 ? -6.672 6.311 -17.071 1.00 0.00 87 TRP A C 5
ATOM 12985 O O . TRP A 1 87 ? -7.402 6.966 -17.813 1.00 0.00 87 TRP A O 5
ATOM 13006 N N . GLY A 1 88 ? -6.150 6.803 -15.958 1.00 0.00 88 GLY A N 5
ATOM 13007 C CA . GLY A 1 88 ? -6.396 8.181 -15.573 1.00 0.00 88 GLY A CA 5
ATOM 13008 C C . GLY A 1 88 ? -7.202 8.297 -14.293 1.00 0.00 88 GLY A C 5
ATOM 13009 O O . GLY A 1 88 ? -7.725 9.366 -13.971 1.00 0.00 88 GLY A O 5
ATOM 13013 N N . LEU A 1 89 ? -7.307 7.194 -13.572 1.00 0.00 89 LEU A N 5
ATOM 13014 C CA . LEU A 1 89 ? -8.014 7.159 -12.299 1.00 0.00 89 LEU A CA 5
ATOM 13015 C C . LEU A 1 89 ? -7.009 7.252 -11.153 1.00 0.00 89 LEU A C 5
ATOM 13016 O O . LEU A 1 89 ? -5.825 6.968 -11.334 1.00 0.00 89 LEU A O 5
ATOM 13032 N N . GLU A 1 90 ? -7.478 7.655 -9.983 1.00 0.00 90 GLU A N 5
ATOM 13033 C CA . GLU A 1 90 ? -6.637 7.680 -8.793 1.00 0.00 90 GLU A CA 5
ATOM 13034 C C . GLU A 1 90 ? -7.255 6.790 -7.726 1.00 0.00 90 GLU A C 5
ATOM 13035 O O . GLU A 1 90 ? -8.475 6.738 -7.592 1.00 0.00 90 GLU A O 5
ATOM 13047 N N . LEU A 1 91 ? -6.427 6.087 -6.974 1.00 0.00 91 LEU A N 5
ATOM 13048 C CA . LEU A 1 91 ? -6.933 5.124 -6.016 1.00 0.00 91 LEU A CA 5
ATOM 13049 C C . LEU A 1 91 ? -6.805 5.642 -4.590 1.00 0.00 91 LEU A C 5
ATOM 13050 O O . LEU A 1 91 ? -5.756 6.136 -4.180 1.00 0.00 91 LEU A O 5
ATOM 13066 N N . ILE A 1 92 ? -7.883 5.511 -3.843 1.00 0.00 92 ILE A N 5
ATOM 13067 C CA . ILE A 1 92 ? -7.960 6.033 -2.489 1.00 0.00 92 ILE A CA 5
ATOM 13068 C C . ILE A 1 92 ? -8.013 4.909 -1.463 1.00 0.00 92 ILE A C 5
ATOM 13069 O O . ILE A 1 92 ? -8.976 4.157 -1.419 1.00 0.00 92 ILE A O 5
ATOM 13085 N N . LEU A 1 93 ? -7.000 4.790 -0.624 1.00 0.00 93 LEU A N 5
ATOM 13086 C CA . LEU A 1 93 ? -7.060 3.794 0.434 1.00 0.00 93 LEU A CA 5
ATOM 13087 C C . LEU A 1 93 ? -7.914 4.353 1.564 1.00 0.00 93 LEU A C 5
ATOM 13088 O O . LEU A 1 93 ? -7.424 5.058 2.437 1.00 0.00 93 LEU A O 5
ATOM 13104 N N . PHE A 1 94 ? -9.187 3.987 1.554 1.00 0.00 94 PHE A N 5
ATOM 13105 C CA . PHE A 1 94 ? -10.192 4.562 2.445 1.00 0.00 94 PHE A CA 5
ATOM 13106 C C . PHE A 1 94 ? -10.074 4.030 3.876 1.00 0.00 94 PHE A C 5
ATOM 13107 O O . PHE A 1 94 ? -10.715 4.529 4.795 1.00 0.00 94 PHE A O 5
ATOM 13124 N N . ASN A 1 95 ? -9.260 3.006 4.052 1.00 0.00 95 ASN A N 5
ATOM 13125 C CA . ASN A 1 95 ? -9.003 2.452 5.379 1.00 0.00 95 ASN A CA 5
ATOM 13126 C C . ASN A 1 95 ? -7.754 3.090 5.990 1.00 0.00 95 ASN A C 5
ATOM 13127 O O . ASN A 1 95 ? -7.491 2.954 7.186 1.00 0.00 95 ASN A O 5
ATOM 13138 N N . SER A 1 96 ? -7.003 3.809 5.163 1.00 0.00 96 SER A N 5
ATOM 13139 C CA . SER A 1 96 ? -5.796 4.481 5.615 1.00 0.00 96 SER A CA 5
ATOM 13140 C C . SER A 1 96 ? -6.180 5.618 6.558 1.00 0.00 96 SER A C 5
ATOM 13141 O O . SER A 1 96 ? -7.093 6.371 6.255 1.00 0.00 96 SER A O 5
ATOM 13149 N N . PRO A 1 97 ? -5.475 5.755 7.695 1.00 0.00 97 PRO A N 5
ATOM 13150 C CA . PRO A 1 97 ? -5.825 6.672 8.790 1.00 0.00 97 PRO A CA 5
ATOM 13151 C C . PRO A 1 97 ? -6.415 8.016 8.346 1.00 0.00 97 PRO A C 5
ATOM 13152 O O . PRO A 1 97 ? -7.516 8.375 8.760 1.00 0.00 97 PRO A O 5
ATOM 13163 N N . GLU A 1 98 ? -5.698 8.749 7.501 1.00 0.00 98 GLU A N 5
ATOM 13164 C CA . GLU A 1 98 ? -6.154 10.067 7.067 1.00 0.00 98 GLU A CA 5
ATOM 13165 C C . GLU A 1 98 ? -7.380 9.935 6.164 1.00 0.00 98 GLU A C 5
ATOM 13166 O O . GLU A 1 98 ? -8.428 10.522 6.432 1.00 0.00 98 GLU A O 5
ATOM 13178 N N . TYR A 1 99 ? -7.228 9.134 5.114 1.00 0.00 99 TYR A N 5
ATOM 13179 C CA . TYR A 1 99 ? -8.273 8.870 4.138 1.00 0.00 99 TYR A CA 5
ATOM 13180 C C . TYR A 1 99 ? -9.523 8.289 4.771 1.00 0.00 99 TYR A C 5
ATOM 13181 O O . TYR A 1 99 ? -10.628 8.417 4.244 1.00 0.00 99 TYR A O 5
ATOM 13199 N N . GLN A 1 100 ? -9.334 7.652 5.894 1.00 0.00 100 GLN A N 5
ATOM 13200 C CA . GLN A 1 100 ? -10.411 7.020 6.599 1.00 0.00 100 GLN A CA 5
ATOM 13201 C C . GLN A 1 100 ? -11.197 8.032 7.431 1.00 0.00 100 GLN A C 5
ATOM 13202 O O . GLN A 1 100 ? -12.427 8.021 7.434 1.00 0.00 100 GLN A O 5
ATOM 13216 N N . ARG A 1 101 ? -10.483 8.931 8.105 1.00 0.00 101 ARG A N 5
ATOM 13217 C CA . ARG A 1 101 ? -11.100 9.800 9.103 1.00 0.00 101 ARG A CA 5
ATOM 13218 C C . ARG A 1 101 ? -11.817 11.005 8.491 1.00 0.00 101 ARG A C 5
ATOM 13219 O O . ARG A 1 101 ? -12.707 11.567 9.122 1.00 0.00 101 ARG A O 5
ATOM 13240 N N . LEU A 1 102 ? -11.451 11.410 7.275 1.00 0.00 102 LEU A N 5
ATOM 13241 C CA . LEU A 1 102 ? -12.109 12.566 6.651 1.00 0.00 102 LEU A CA 5
ATOM 13242 C C . LEU A 1 102 ? -13.528 12.207 6.224 1.00 0.00 102 LEU A C 5
ATOM 13243 O O . LEU A 1 102 ? -14.360 13.088 5.998 1.00 0.00 102 LEU A O 5
ATOM 13259 N N . ARG A 1 103 ? -13.777 10.904 6.110 1.00 0.00 103 ARG A N 5
ATOM 13260 C CA . ARG A 1 103 ? -15.097 10.363 5.785 1.00 0.00 103 ARG A CA 5
ATOM 13261 C C . ARG A 1 103 ? -15.546 10.790 4.391 1.00 0.00 103 ARG A C 5
ATOM 13262 O O . ARG A 1 103 ? -16.202 11.819 4.219 1.00 0.00 103 ARG A O 5
ATOM 13283 N N . ILE A 1 104 ? -15.191 9.994 3.401 1.00 0.00 104 ILE A N 5
ATOM 13284 C CA . ILE A 1 104 ? -15.604 10.254 2.032 1.00 0.00 104 ILE A CA 5
ATOM 13285 C C . ILE A 1 104 ? -16.922 9.546 1.757 1.00 0.00 104 ILE A C 5
ATOM 13286 O O . ILE A 1 104 ? -17.051 8.355 2.034 1.00 0.00 104 ILE A O 5
ATOM 13302 N N . ASP A 1 105 ? -17.899 10.287 1.237 1.00 0.00 105 ASP A N 5
ATOM 13303 C CA . ASP A 1 105 ? -19.225 9.739 0.980 1.00 0.00 105 ASP A CA 5
ATOM 13304 C C . ASP A 1 105 ? -19.149 8.676 -0.105 1.00 0.00 105 ASP A C 5
ATOM 13305 O O . ASP A 1 105 ? -18.912 8.982 -1.273 1.00 0.00 105 ASP A O 5
ATOM 13314 N N . PRO A 1 106 ? -19.352 7.410 0.279 1.00 0.00 106 PRO A N 5
ATOM 13315 C CA . PRO A 1 106 ? -19.158 6.262 -0.611 1.00 0.00 106 PRO A CA 5
ATOM 13316 C C . PRO A 1 106 ? -20.129 6.251 -1.787 1.00 0.00 106 PRO A C 5
ATOM 13317 O O . PRO A 1 106 ? -19.746 5.940 -2.908 1.00 0.00 106 PRO A O 5
ATOM 13328 N N . ILE A 1 107 ? -21.381 6.612 -1.525 1.00 0.00 107 ILE A N 5
ATOM 13329 C CA . ILE A 1 107 ? -22.428 6.560 -2.544 1.00 0.00 107 ILE A CA 5
ATOM 13330 C C . ILE A 1 107 ? -22.227 7.646 -3.591 1.00 0.00 107 ILE A C 5
ATOM 13331 O O . ILE A 1 107 ? -22.722 7.534 -4.716 1.00 0.00 107 ILE A O 5
ATOM 13347 N N . ASN A 1 108 ? -21.479 8.676 -3.204 1.00 0.00 108 ASN A N 5
ATOM 13348 C CA . ASN A 1 108 ? -21.207 9.836 -4.051 1.00 0.00 108 ASN A CA 5
ATOM 13349 C C . ASN A 1 108 ? -20.176 9.504 -5.129 1.00 0.00 108 ASN A C 5
ATOM 13350 O O . ASN A 1 108 ? -20.031 10.226 -6.117 1.00 0.00 108 ASN A O 5
ATOM 13361 N N . GLU A 1 109 ? -19.464 8.407 -4.934 1.00 0.00 109 GLU A N 5
ATOM 13362 C CA . GLU A 1 109 ? -18.470 7.970 -5.893 1.00 0.00 109 GLU A CA 5
ATOM 13363 C C . GLU A 1 109 ? -19.097 7.113 -6.984 1.00 0.00 109 GLU A C 5
ATOM 13364 O O . GLU A 1 109 ? -20.309 7.160 -7.210 1.00 0.00 109 GLU A O 5
ATOM 13376 N N . ARG A 1 110 ? -18.268 6.337 -7.668 1.00 0.00 110 ARG A N 5
ATOM 13377 C CA . ARG A 1 110 ? -18.745 5.499 -8.755 1.00 0.00 110 ARG A CA 5
ATOM 13378 C C . ARG A 1 110 ? -18.250 4.065 -8.617 1.00 0.00 110 ARG A C 5
ATOM 13379 O O . ARG A 1 110 ? -18.935 3.137 -9.039 1.00 0.00 110 ARG A O 5
ATOM 13400 N N . SER A 1 111 ? -17.071 3.876 -8.027 1.00 0.00 111 SER A N 5
ATOM 13401 C CA . SER A 1 111 ? -16.529 2.535 -7.820 1.00 0.00 111 SER A CA 5
ATOM 13402 C C . SER A 1 111 ? -15.397 2.532 -6.798 1.00 0.00 111 SER A C 5
ATOM 13403 O O . SER A 1 111 ? -14.527 3.402 -6.812 1.00 0.00 111 SER A O 5
ATOM 13411 N N . PHE A 1 112 ? -15.418 1.551 -5.907 1.00 0.00 112 PHE A N 5
ATOM 13412 C CA . PHE A 1 112 ? -14.325 1.314 -4.982 1.00 0.00 112 PHE A CA 5
ATOM 13413 C C . PHE A 1 112 ? -14.307 -0.160 -4.601 1.00 0.00 112 PHE A C 5
ATOM 13414 O O . PHE A 1 112 ? -15.351 -0.771 -4.431 1.00 0.00 112 PHE A O 5
ATOM 13431 N N . ILE A 1 113 ? -13.132 -0.736 -4.498 1.00 0.00 113 ILE A N 5
ATOM 13432 C CA . ILE A 1 113 ? -13.014 -2.153 -4.177 1.00 0.00 113 ILE A CA 5
ATOM 13433 C C . ILE A 1 113 ? -12.098 -2.322 -2.970 1.00 0.00 113 ILE A C 5
ATOM 13434 O O . ILE A 1 113 ? -11.129 -1.588 -2.813 1.00 0.00 113 ILE A O 5
ATOM 13450 N N . CYS A 1 114 ? -12.424 -3.247 -2.091 1.00 0.00 114 CYS A N 5
ATOM 13451 C CA . CYS A 1 114 ? -11.624 -3.472 -0.918 1.00 0.00 114 CYS A CA 5
ATOM 13452 C C . CYS A 1 114 ? -10.966 -4.843 -0.978 1.00 0.00 114 CYS A C 5
ATOM 13453 O O . CYS A 1 114 ? -11.376 -5.703 -1.762 1.00 0.00 114 CYS A O 5
ATOM 13461 N N . ASN A 1 115 ? -9.942 -5.041 -0.163 1.00 0.00 115 ASN A N 5
ATOM 13462 C CA . ASN A 1 115 ? -9.199 -6.289 -0.167 1.00 0.00 115 ASN A CA 5
ATOM 13463 C C . ASN A 1 115 ? -8.732 -6.659 1.234 1.00 0.00 115 ASN A C 5
ATOM 13464 O O . ASN A 1 115 ? -8.172 -5.827 1.952 1.00 0.00 115 ASN A O 5
ATOM 13475 N N . TYR A 1 116 ? -8.978 -7.905 1.620 1.00 0.00 116 TYR A N 5
ATOM 13476 C CA . TYR A 1 116 ? -8.482 -8.431 2.882 1.00 0.00 116 TYR A CA 5
ATOM 13477 C C . TYR A 1 116 ? -7.498 -9.559 2.597 1.00 0.00 116 TYR A C 5
ATOM 13478 O O . TYR A 1 116 ? -7.888 -10.648 2.166 1.00 0.00 116 TYR A O 5
ATOM 13496 N N . LYS A 1 117 ? -6.216 -9.256 2.808 1.00 0.00 117 LYS A N 5
ATOM 13497 C CA . LYS A 1 117 ? -5.115 -10.191 2.573 1.00 0.00 117 LYS A CA 5
ATOM 13498 C C . LYS A 1 117 ? -4.950 -10.514 1.092 1.00 0.00 117 LYS A C 5
ATOM 13499 O O . LYS A 1 117 ? -4.137 -9.898 0.406 1.00 0.00 117 LYS A O 5
ATOM 13518 N N . GLU A 1 118 ? -5.736 -11.462 0.603 1.00 0.00 118 GLU A N 5
ATOM 13519 C CA . GLU A 1 118 ? -5.600 -11.956 -0.763 1.00 0.00 118 GLU A CA 5
ATOM 13520 C C . GLU A 1 118 ? -6.961 -11.926 -1.447 1.00 0.00 118 GLU A C 5
ATOM 13521 O O . GLU A 1 118 ? -7.085 -12.200 -2.641 1.00 0.00 118 GLU A O 5
ATOM 13533 N N . HIS A 1 119 ? -7.980 -11.573 -0.673 1.00 0.00 119 HIS A N 5
ATOM 13534 C CA . HIS A 1 119 ? -9.361 -11.707 -1.110 1.00 0.00 119 HIS A CA 5
ATOM 13535 C C . HIS A 1 119 ? -10.007 -10.342 -1.346 1.00 0.00 119 HIS A C 5
ATOM 13536 O O . HIS A 1 119 ? -9.944 -9.457 -0.493 1.00 0.00 119 HIS A O 5
ATOM 13551 N N . TRP A 1 120 ? -10.638 -10.189 -2.507 1.00 0.00 120 TRP A N 5
ATOM 13552 C CA . TRP A 1 120 ? -11.219 -8.909 -2.908 1.00 0.00 120 TRP A CA 5
ATOM 13553 C C . TRP A 1 120 ? -12.722 -8.861 -2.715 1.00 0.00 120 TRP A C 5
ATOM 13554 O O . TRP A 1 120 ? -13.383 -9.891 -2.545 1.00 0.00 120 TRP A O 5
ATOM 13575 N N . PHE A 1 121 ? -13.241 -7.643 -2.791 1.00 0.00 121 PHE A N 5
ATOM 13576 C CA . PHE A 1 121 ? -14.670 -7.371 -2.808 1.00 0.00 121 PHE A CA 5
ATOM 13577 C C . PHE A 1 121 ? -14.889 -6.185 -3.744 1.00 0.00 121 PHE A C 5
ATOM 13578 O O . PHE A 1 121 ? -14.292 -5.125 -3.545 1.00 0.00 121 PHE A O 5
ATOM 13595 N N . THR A 1 122 ? -15.717 -6.354 -4.760 1.00 0.00 122 THR A N 5
ATOM 13596 C CA . THR A 1 122 ? -15.912 -5.304 -5.754 1.00 0.00 122 THR A CA 5
ATOM 13597 C C . THR A 1 122 ? -17.159 -4.475 -5.463 1.00 0.00 122 THR A C 5
ATOM 13598 O O . THR A 1 122 ? -18.262 -4.996 -5.448 1.00 0.00 122 THR A O 5
ATOM 13609 N N . VAL A 1 123 ? -16.988 -3.183 -5.244 1.00 0.00 123 VAL A N 5
ATOM 13610 C CA . VAL A 1 123 ? -18.127 -2.316 -4.984 1.00 0.00 123 VAL A CA 5
ATOM 13611 C C . VAL A 1 123 ? -18.235 -1.251 -6.060 1.00 0.00 123 VAL A C 5
ATOM 13612 O O . VAL A 1 123 ? -17.453 -0.306 -6.099 1.00 0.00 123 VAL A O 5
ATOM 13625 N N . ARG A 1 124 ? -19.198 -1.405 -6.939 1.00 0.00 124 ARG A N 5
ATOM 13626 C CA . ARG A 1 124 ? -19.372 -0.461 -8.025 1.00 0.00 124 ARG A CA 5
ATOM 13627 C C . ARG A 1 124 ? -20.791 0.087 -8.025 1.00 0.00 124 ARG A C 5
ATOM 13628 O O . ARG A 1 124 ? -21.724 -0.585 -7.577 1.00 0.00 124 ARG A O 5
ATOM 13649 N N . LYS A 1 125 ? -20.937 1.313 -8.495 1.00 0.00 125 LYS A N 5
ATOM 13650 C CA . LYS A 1 125 ? -22.231 1.970 -8.544 1.00 0.00 125 LYS A CA 5
ATOM 13651 C C . LYS A 1 125 ? -22.962 1.595 -9.820 1.00 0.00 125 LYS A C 5
ATOM 13652 O O . LYS A 1 125 ? -22.509 1.932 -10.914 1.00 0.00 125 LYS A O 5
ATOM 13671 N N . LEU A 1 126 ? -24.077 0.897 -9.691 1.00 0.00 126 LEU A N 5
ATOM 13672 C CA . LEU A 1 126 ? -24.907 0.594 -10.837 1.00 0.00 126 LEU A CA 5
ATOM 13673 C C . LEU A 1 126 ? -26.307 1.136 -10.593 1.00 0.00 126 LEU A C 5
ATOM 13674 O O . LEU A 1 126 ? -26.974 0.743 -9.636 1.00 0.00 126 LEU A O 5
ATOM 13690 N N . GLY A 1 127 ? -26.752 2.034 -11.449 1.00 0.00 127 GLY A N 5
ATOM 13691 C CA . GLY A 1 127 ? -28.088 2.574 -11.333 1.00 0.00 127 GLY A CA 5
ATOM 13692 C C . GLY A 1 127 ? -28.330 3.337 -10.050 1.00 0.00 127 GLY A C 5
ATOM 13693 O O . GLY A 1 127 ? -27.585 4.254 -9.701 1.00 0.00 127 GLY A O 5
ATOM 13697 N N . LYS A 1 128 ? -29.371 2.925 -9.340 1.00 0.00 128 LYS A N 5
ATOM 13698 C CA . LYS A 1 128 ? -29.846 3.640 -8.165 1.00 0.00 128 LYS A CA 5
ATOM 13699 C C . LYS A 1 128 ? -29.193 3.121 -6.887 1.00 0.00 128 LYS A C 5
ATOM 13700 O O . LYS A 1 128 ? -29.453 3.633 -5.798 1.00 0.00 128 LYS A O 5
ATOM 13719 N N . GLN A 1 129 ? -28.342 2.113 -7.013 1.00 0.00 129 GLN A N 5
ATOM 13720 C CA . GLN A 1 129 ? -27.729 1.500 -5.847 1.00 0.00 129 GLN A CA 5
ATOM 13721 C C . GLN A 1 129 ? -26.311 1.041 -6.138 1.00 0.00 129 GLN A C 5
ATOM 13722 O O . GLN A 1 129 ? -25.806 1.180 -7.249 1.00 0.00 129 GLN A O 5
ATOM 13736 N N . TRP A 1 130 ? -25.671 0.523 -5.112 1.00 0.00 130 TRP A N 5
ATOM 13737 C CA . TRP A 1 130 ? -24.337 -0.023 -5.228 1.00 0.00 130 TRP A CA 5
ATOM 13738 C C . TRP A 1 130 ? -24.405 -1.531 -5.075 1.00 0.00 130 TRP A C 5
ATOM 13739 O O . TRP A 1 130 ? -25.321 -2.048 -4.441 1.00 0.00 130 TRP A O 5
ATOM 13760 N N . PHE A 1 131 ? -23.466 -2.244 -5.668 1.00 0.00 131 PHE A N 5
ATOM 13761 C CA . PHE A 1 131 ? -23.484 -3.694 -5.607 1.00 0.00 131 PHE A CA 5
ATOM 13762 C C . PHE A 1 131 ? -22.122 -4.238 -5.237 1.00 0.00 131 PHE A C 5
ATOM 13763 O O . PHE A 1 131 ? -21.103 -3.813 -5.791 1.00 0.00 131 PHE A O 5
ATOM 13780 N N . ASN A 1 132 ? -22.107 -5.167 -4.290 1.00 0.00 132 ASN A N 5
ATOM 13781 C CA . ASN A 1 132 ? -20.875 -5.809 -3.879 1.00 0.00 132 ASN A CA 5
ATOM 13782 C C . ASN A 1 132 ? -20.705 -7.134 -4.600 1.00 0.00 132 ASN A C 5
ATOM 13783 O O . ASN A 1 132 ? -21.351 -8.132 -4.281 1.00 0.00 132 ASN A O 5
ATOM 13794 N N . LEU A 1 133 ? -19.848 -7.115 -5.595 1.00 0.00 133 LEU A N 5
ATOM 13795 C CA . LEU A 1 133 ? -19.502 -8.296 -6.350 1.00 0.00 133 LEU A CA 5
ATOM 13796 C C . LEU A 1 133 ? -18.333 -8.985 -5.664 1.00 0.00 133 LEU A C 5
ATOM 13797 O O . LEU A 1 133 ? -17.196 -8.908 -6.137 1.00 0.00 133 LEU A O 5
ATOM 13813 N N . ASN A 1 134 ? -18.594 -9.609 -4.524 1.00 0.00 134 ASN A N 5
ATOM 13814 C CA . ASN A 1 134 ? -17.560 -10.363 -3.831 1.00 0.00 134 ASN A CA 5
ATOM 13815 C C . ASN A 1 134 ? -17.101 -11.501 -4.723 1.00 0.00 134 ASN A C 5
ATOM 13816 O O . ASN A 1 134 ? -17.908 -12.102 -5.429 1.00 0.00 134 ASN A O 5
ATOM 13827 N N . SER A 1 135 ? -15.812 -11.779 -4.683 1.00 0.00 135 SER A N 5
ATOM 13828 C CA . SER A 1 135 ? -15.176 -12.669 -5.637 1.00 0.00 135 SER A CA 5
ATOM 13829 C C . SER A 1 135 ? -15.904 -14.002 -5.778 1.00 0.00 135 SER A C 5
ATOM 13830 O O . SER A 1 135 ? -16.214 -14.423 -6.892 1.00 0.00 135 SER A O 5
ATOM 13838 N N . LEU A 1 136 ? -16.217 -14.643 -4.663 1.00 0.00 136 LEU A N 5
ATOM 13839 C CA . LEU A 1 136 ? -16.738 -15.999 -4.716 1.00 0.00 136 LEU A CA 5
ATOM 13840 C C . LEU A 1 136 ? -18.266 -16.066 -4.679 1.00 0.00 136 LEU A C 5
ATOM 13841 O O . LEU A 1 136 ? -18.825 -17.146 -4.855 1.00 0.00 136 LEU A O 5
ATOM 13857 N N . LEU A 1 137 ? -18.961 -14.943 -4.472 1.00 0.00 137 LEU A N 5
ATOM 13858 C CA . LEU A 1 137 ? -20.417 -15.017 -4.384 1.00 0.00 137 LEU A CA 5
ATOM 13859 C C . LEU A 1 137 ? -21.065 -15.001 -5.759 1.00 0.00 137 LEU A C 5
ATOM 13860 O O . LEU A 1 137 ? -20.520 -14.456 -6.721 1.00 0.00 137 LEU A O 5
ATOM 13876 N N . THR A 1 138 ? -22.229 -15.638 -5.820 1.00 0.00 138 THR A N 5
ATOM 13877 C CA . THR A 1 138 ? -22.915 -15.963 -7.051 1.00 0.00 138 THR A CA 5
ATOM 13878 C C . THR A 1 138 ? -23.063 -14.790 -8.022 1.00 0.00 138 THR A C 5
ATOM 13879 O O . THR A 1 138 ? -23.048 -14.994 -9.238 1.00 0.00 138 THR A O 5
ATOM 13890 N N . GLY A 1 139 ? -23.167 -13.569 -7.520 1.00 0.00 139 GLY A N 5
ATOM 13891 C CA . GLY A 1 139 ? -23.440 -12.471 -8.418 1.00 0.00 139 GLY A CA 5
ATOM 13892 C C . GLY A 1 139 ? -23.295 -11.099 -7.793 1.00 0.00 139 GLY A C 5
ATOM 13893 O O . GLY A 1 139 ? -22.249 -10.767 -7.252 1.00 0.00 139 GLY A O 5
ATOM 13897 N N . PRO A 1 140 ? -24.307 -10.249 -7.950 1.00 0.00 140 PRO A N 5
ATOM 13898 C CA . PRO A 1 140 ? -24.348 -8.929 -7.341 1.00 0.00 140 PRO A CA 5
ATOM 13899 C C . PRO A 1 140 ? -25.109 -8.893 -6.010 1.00 0.00 140 PRO A C 5
ATOM 13900 O O . PRO A 1 140 ? -26.249 -9.356 -5.916 1.00 0.00 140 PRO A O 5
ATOM 13911 N N . GLU A 1 141 ? -24.466 -8.346 -4.982 1.00 0.00 141 GLU A N 5
ATOM 13912 C CA . GLU A 1 141 ? -25.107 -8.134 -3.687 1.00 0.00 141 GLU A CA 5
ATOM 13913 C C . GLU A 1 141 ? -25.547 -6.683 -3.558 1.00 0.00 141 GLU A C 5
ATOM 13914 O O . GLU A 1 141 ? -24.710 -5.782 -3.502 1.00 0.00 141 GLU A O 5
ATOM 13926 N N . LEU A 1 142 ? -26.857 -6.459 -3.548 1.00 0.00 142 LEU A N 5
ATOM 13927 C CA . LEU A 1 142 ? -27.420 -5.117 -3.503 1.00 0.00 142 LEU A CA 5
ATOM 13928 C C . LEU A 1 142 ? -27.039 -4.388 -2.216 1.00 0.00 142 LEU A C 5
ATOM 13929 O O . LEU A 1 142 ? -26.974 -4.980 -1.138 1.00 0.00 142 LEU A O 5
ATOM 13945 N N . ILE A 1 143 ? -26.828 -3.091 -2.357 1.00 0.00 143 ILE A N 5
ATOM 13946 C CA . ILE A 1 143 ? -26.423 -2.217 -1.268 1.00 0.00 143 ILE A CA 5
ATOM 13947 C C . ILE A 1 143 ? -26.977 -0.820 -1.528 1.00 0.00 143 ILE A C 5
ATOM 13948 O O . ILE A 1 143 ? -26.678 -0.206 -2.553 1.00 0.00 143 ILE A O 5
ATOM 13964 N N . SER A 1 144 ? -27.810 -0.338 -0.623 1.00 0.00 144 SER A N 5
ATOM 13965 C CA . SER A 1 144 ? -28.421 0.972 -0.778 1.00 0.00 144 SER A CA 5
ATOM 13966 C C . SER A 1 144 ? -27.469 2.078 -0.296 1.00 0.00 144 SER A C 5
ATOM 13967 O O . SER A 1 144 ? -26.252 1.889 -0.248 1.00 0.00 144 SER A O 5
ATOM 13975 N N . ASP A 1 145 ? -28.029 3.206 0.115 1.00 0.00 145 ASP A N 5
ATOM 13976 C CA . ASP A 1 145 ? -27.240 4.399 0.377 1.00 0.00 145 ASP A CA 5
ATOM 13977 C C . ASP A 1 145 ? -26.570 4.312 1.745 1.00 0.00 145 ASP A C 5
ATOM 13978 O O . ASP A 1 145 ? -25.351 4.441 1.865 1.00 0.00 145 ASP A O 5
ATOM 13987 N N . THR A 1 146 ? -27.369 4.063 2.766 1.00 0.00 146 THR A N 5
ATOM 13988 C CA . THR A 1 146 ? -26.867 3.940 4.118 1.00 0.00 146 THR A CA 5
ATOM 13989 C C . THR A 1 146 ? -26.162 2.599 4.300 1.00 0.00 146 THR A C 5
ATOM 13990 O O . THR A 1 146 ? -25.155 2.498 5.006 1.00 0.00 146 THR A O 5
ATOM 14001 N N . TYR A 1 147 ? -26.680 1.569 3.636 1.00 0.00 147 TYR A N 5
ATOM 14002 C CA . TYR A 1 147 ? -26.068 0.254 3.706 1.00 0.00 147 TYR A CA 5
ATOM 14003 C C . TYR A 1 147 ? -24.650 0.311 3.157 1.00 0.00 147 TYR A C 5
ATOM 14004 O O . TYR A 1 147 ? -23.793 -0.453 3.579 1.00 0.00 147 TYR A O 5
ATOM 14022 N N . LEU A 1 148 ? -24.396 1.218 2.221 1.00 0.00 148 LEU A N 5
ATOM 14023 C CA . LEU A 1 148 ? -23.042 1.399 1.733 1.00 0.00 148 LEU A CA 5
ATOM 14024 C C . LEU A 1 148 ? -22.161 1.916 2.864 1.00 0.00 148 LEU A C 5
ATOM 14025 O O . LEU A 1 148 ? -21.157 1.295 3.197 1.00 0.00 148 LEU A O 5
ATOM 14041 N N . ALA A 1 149 ? -22.552 3.042 3.463 1.00 0.00 149 ALA A N 5
ATOM 14042 C CA . ALA A 1 149 ? -21.925 3.539 4.699 1.00 0.00 149 ALA A CA 5
ATOM 14043 C C . ALA A 1 149 ? -21.766 2.433 5.757 1.00 0.00 149 ALA A C 5
ATOM 14044 O O . ALA A 1 149 ? -20.881 2.498 6.617 1.00 0.00 149 ALA A O 5
ATOM 14051 N N . LEU A 1 150 ? -22.559 1.379 5.624 1.00 0.00 150 LEU A N 5
ATOM 14052 C CA . LEU A 1 150 ? -22.497 0.282 6.574 1.00 0.00 150 LEU A CA 5
ATOM 14053 C C . LEU A 1 150 ? -21.404 -0.669 6.125 1.00 0.00 150 LEU A C 5
ATOM 14054 O O . LEU A 1 150 ? -20.559 -1.079 6.914 1.00 0.00 150 LEU A O 5
ATOM 14070 N N . PHE A 1 151 ? -21.435 -0.991 4.835 1.00 0.00 151 PHE A N 5
ATOM 14071 C CA . PHE A 1 151 ? -20.452 -1.863 4.217 1.00 0.00 151 PHE A CA 5
ATOM 14072 C C . PHE A 1 151 ? -19.043 -1.337 4.467 1.00 0.00 151 PHE A C 5
ATOM 14073 O O . PHE A 1 151 ? -18.194 -2.062 4.973 1.00 0.00 151 PHE A O 5
ATOM 14090 N N . LEU A 1 152 ? -18.809 -0.064 4.140 1.00 0.00 152 LEU A N 5
ATOM 14091 C CA . LEU A 1 152 ? -17.490 0.538 4.330 1.00 0.00 152 LEU A CA 5
ATOM 14092 C C . LEU A 1 152 ? -17.071 0.472 5.792 1.00 0.00 152 LEU A C 5
ATOM 14093 O O . LEU A 1 152 ? -15.916 0.165 6.102 1.00 0.00 152 LEU A O 5
ATOM 14109 N N . ALA A 1 153 ? -18.010 0.755 6.691 1.00 0.00 153 ALA A N 5
ATOM 14110 C CA . ALA A 1 153 ? -17.728 0.658 8.112 1.00 0.00 153 ALA A CA 5
ATOM 14111 C C . ALA A 1 153 ? -17.400 -0.781 8.506 1.00 0.00 153 ALA A C 5
ATOM 14112 O O . ALA A 1 153 ? -16.580 -1.013 9.393 1.00 0.00 153 ALA A O 5
ATOM 14119 N N . GLN A 1 154 ? -18.023 -1.749 7.830 1.00 0.00 154 GLN A N 5
ATOM 14120 C CA . GLN A 1 154 ? -17.761 -3.155 8.111 1.00 0.00 154 GLN A CA 5
ATOM 14121 C C . GLN A 1 154 ? -16.324 -3.489 7.747 1.00 0.00 154 GLN A C 5
ATOM 14122 O O . GLN A 1 154 ? -15.627 -4.145 8.498 1.00 0.00 154 GLN A O 5
ATOM 14136 N N . LEU A 1 155 ? -15.900 -3.003 6.585 1.00 0.00 155 LEU A N 5
ATOM 14137 C CA . LEU A 1 155 ? -14.569 -3.276 6.041 1.00 0.00 155 LEU A CA 5
ATOM 14138 C C . LEU A 1 155 ? -13.487 -2.909 7.037 1.00 0.00 155 LEU A C 5
ATOM 14139 O O . LEU A 1 155 ? -12.647 -3.737 7.404 1.00 0.00 155 LEU A O 5
ATOM 14155 N N . GLN A 1 156 ? -13.532 -1.665 7.481 1.00 0.00 156 GLN A N 5
ATOM 14156 C CA . GLN A 1 156 ? -12.516 -1.122 8.366 1.00 0.00 156 GLN A CA 5
ATOM 14157 C C . GLN A 1 156 ? -12.515 -1.830 9.716 1.00 0.00 156 GLN A C 5
ATOM 14158 O O . GLN A 1 156 ? -11.460 -2.046 10.311 1.00 0.00 156 GLN A O 5
ATOM 14172 N N . GLN A 1 157 ? -13.696 -2.201 10.190 1.00 0.00 157 GLN A N 5
ATOM 14173 C CA . GLN A 1 157 ? -13.821 -2.844 11.491 1.00 0.00 157 GLN A CA 5
ATOM 14174 C C . GLN A 1 157 ? -13.513 -4.334 11.405 1.00 0.00 157 GLN A C 5
ATOM 14175 O O . GLN A 1 157 ? -13.085 -4.944 12.385 1.00 0.00 157 GLN A O 5
ATOM 14189 N N . GLU A 1 158 ? -13.732 -4.917 10.235 1.00 0.00 158 GLU A N 5
ATOM 14190 C CA . GLU A 1 158 ? -13.476 -6.324 10.032 1.00 0.00 158 GLU A CA 5
ATOM 14191 C C . GLU A 1 158 ? -11.982 -6.533 9.843 1.00 0.00 158 GLU A C 5
ATOM 14192 O O . GLU A 1 158 ? -11.413 -7.508 10.336 1.00 0.00 158 GLU A O 5
ATOM 14204 N N . GLY A 1 159 ? -11.346 -5.601 9.140 1.00 0.00 159 GLY A N 5
ATOM 14205 C CA . GLY A 1 159 ? -9.903 -5.596 9.084 1.00 0.00 159 GLY A CA 5
ATOM 14206 C C . GLY A 1 159 ? -9.321 -5.475 7.689 1.00 0.00 159 GLY A C 5
ATOM 14207 O O . GLY A 1 159 ? -8.131 -5.744 7.503 1.00 0.00 159 GLY A O 5
ATOM 14211 N N . TYR A 1 160 ? -10.112 -5.074 6.696 1.00 0.00 160 TYR A N 5
ATOM 14212 C CA . TYR A 1 160 ? -9.553 -4.908 5.366 1.00 0.00 160 TYR A CA 5
ATOM 14213 C C . TYR A 1 160 ? -9.550 -3.481 4.881 1.00 0.00 160 TYR A C 5
ATOM 14214 O O . TYR A 1 160 ? -10.273 -2.618 5.379 1.00 0.00 160 TYR A O 5
ATOM 14232 N N . SER A 1 161 ? -8.717 -3.268 3.879 1.00 0.00 161 SER A N 5
ATOM 14233 C CA . SER A 1 161 ? -8.474 -1.959 3.331 1.00 0.00 161 SER A CA 5
ATOM 14234 C C . SER A 1 161 ? -9.379 -1.712 2.140 1.00 0.00 161 SER A C 5
ATOM 14235 O O . SER A 1 161 ? -9.514 -2.555 1.257 1.00 0.00 161 SER A O 5
ATOM 14243 N N . ILE A 1 162 ? -10.015 -0.562 2.153 1.00 0.00 162 ILE A N 5
ATOM 14244 C CA . ILE A 1 162 ? -10.901 -0.144 1.082 1.00 0.00 162 ILE A CA 5
ATOM 14245 C C . ILE A 1 162 ? -10.132 0.719 0.085 1.00 0.00 162 ILE A C 5
ATOM 14246 O O . ILE A 1 162 ? -9.198 1.418 0.472 1.00 0.00 162 ILE A O 5
ATOM 14262 N N . PHE A 1 163 ? -10.521 0.687 -1.185 1.00 0.00 163 PHE A N 5
ATOM 14263 C CA . PHE A 1 163 ? -9.785 1.395 -2.228 1.00 0.00 163 PHE A CA 5
ATOM 14264 C C . PHE A 1 163 ? -10.765 2.052 -3.203 1.00 0.00 163 PHE A C 5
ATOM 14265 O O . PHE A 1 163 ? -11.361 1.386 -4.046 1.00 0.00 163 PHE A O 5
ATOM 14282 N N . VAL A 1 164 ? -10.914 3.363 -3.082 1.00 0.00 164 VAL A N 5
ATOM 14283 C CA . VAL A 1 164 ? -11.899 4.110 -3.850 1.00 0.00 164 VAL A CA 5
ATOM 14284 C C . VAL A 1 164 ? -11.311 4.629 -5.156 1.00 0.00 164 VAL A C 5
ATOM 14285 O O . VAL A 1 164 ? -10.473 5.531 -5.153 1.00 0.00 164 VAL A O 5
ATOM 14298 N N . VAL A 1 165 ? -11.724 4.022 -6.258 1.00 0.00 165 VAL A N 5
ATOM 14299 C CA . VAL A 1 165 ? -11.350 4.502 -7.581 1.00 0.00 165 VAL A CA 5
ATOM 14300 C C . VAL A 1 165 ? -12.016 5.849 -7.873 1.00 0.00 165 VAL A C 5
ATOM 14301 O O . VAL A 1 165 ? -13.211 5.928 -8.170 1.00 0.00 165 VAL A O 5
ATOM 14314 N N . LYS A 1 166 ? -11.221 6.900 -7.765 1.00 0.00 166 LYS A N 5
ATOM 14315 C CA . LYS A 1 166 ? -11.685 8.268 -7.982 1.00 0.00 166 LYS A CA 5
ATOM 14316 C C . LYS A 1 166 ? -11.441 8.685 -9.421 1.00 0.00 166 LYS A C 5
ATOM 14317 O O . LYS A 1 166 ? -10.346 8.483 -9.954 1.00 0.00 166 LYS A O 5
ATOM 14336 N N . GLY A 1 167 ? -12.443 9.281 -10.041 1.00 0.00 167 GLY A N 5
ATOM 14337 C CA . GLY A 1 167 ? -12.307 9.747 -11.400 1.00 0.00 167 GLY A CA 5
ATOM 14338 C C . GLY A 1 167 ? -13.601 9.545 -12.146 1.00 0.00 167 GLY A C 5
ATOM 14339 O O . GLY A 1 167 ? -14.667 9.533 -11.534 1.00 0.00 167 GLY A O 5
ATOM 14343 N N . ASP A 1 168 ? -13.526 9.381 -13.452 1.00 0.00 168 ASP A N 5
ATOM 14344 C CA . ASP A 1 168 ? -14.710 9.055 -14.229 1.00 0.00 168 ASP A CA 5
ATOM 14345 C C . ASP A 1 168 ? -14.520 7.705 -14.906 1.00 0.00 168 ASP A C 5
ATOM 14346 O O . ASP A 1 168 ? -13.452 7.409 -15.446 1.00 0.00 168 ASP A O 5
ATOM 14355 N N . LEU A 1 169 ? -15.547 6.878 -14.835 1.00 0.00 169 LEU A N 5
ATOM 14356 C CA . LEU A 1 169 ? -15.481 5.518 -15.346 1.00 0.00 169 LEU A CA 5
ATOM 14357 C C . LEU A 1 169 ? -16.130 5.420 -16.717 1.00 0.00 169 LEU A C 5
ATOM 14358 O O . LEU A 1 169 ? -16.919 6.281 -17.105 1.00 0.00 169 LEU A O 5
ATOM 14374 N N . PRO A 1 170 ? -15.788 4.371 -17.476 1.00 0.00 170 PRO A N 5
ATOM 14375 C CA . PRO A 1 170 ? -16.453 4.063 -18.740 1.00 0.00 170 PRO A CA 5
ATOM 14376 C C . PRO A 1 170 ? -17.840 3.465 -18.499 1.00 0.00 170 PRO A C 5
ATOM 14377 O O . PRO A 1 170 ? -18.053 2.262 -18.673 1.00 0.00 170 PRO A O 5
ATOM 14388 N N . ASP A 1 171 ? -18.765 4.328 -18.073 1.00 0.00 171 ASP A N 5
ATOM 14389 C CA . ASP A 1 171 ? -20.128 3.928 -17.718 1.00 0.00 171 ASP A CA 5
ATOM 14390 C C . ASP A 1 171 ? -20.782 3.127 -18.831 1.00 0.00 171 ASP A C 5
ATOM 14391 O O . ASP A 1 171 ? -20.832 3.567 -19.983 1.00 0.00 171 ASP A O 5
ATOM 14400 N N . CYS A 1 172 ? -21.300 1.962 -18.479 1.00 0.00 172 CYS A N 5
ATOM 14401 C CA . CYS A 1 172 ? -21.894 1.070 -19.454 1.00 0.00 172 CYS A CA 5
ATOM 14402 C C . CYS A 1 172 ? -23.395 0.910 -19.226 1.00 0.00 172 CYS A C 5
ATOM 14403 O O . CYS A 1 172 ? -23.977 1.587 -18.372 1.00 0.00 172 CYS A O 5
ATOM 14411 N N . GLU A 1 173 ? -24.007 0.002 -19.974 1.00 0.00 173 GLU A N 5
ATOM 14412 C CA . GLU A 1 173 ? -25.451 -0.216 -19.934 1.00 0.00 173 GLU A CA 5
ATOM 14413 C C . GLU A 1 173 ? -25.932 -0.592 -18.538 1.00 0.00 173 GLU A C 5
ATOM 14414 O O . GLU A 1 173 ? -27.063 -0.283 -18.156 1.00 0.00 173 GLU A O 5
ATOM 14426 N N . ALA A 1 174 ? -25.064 -1.243 -17.773 1.00 0.00 174 ALA A N 5
ATOM 14427 C CA . ALA A 1 174 ? -25.434 -1.777 -16.468 1.00 0.00 174 ALA A CA 5
ATOM 14428 C C . ALA A 1 174 ? -25.975 -0.696 -15.542 1.00 0.00 174 ALA A C 5
ATOM 14429 O O . ALA A 1 174 ? -26.860 -0.957 -14.738 1.00 0.00 174 ALA A O 5
ATOM 14436 N N . ASP A 1 175 ? -25.454 0.516 -15.671 1.00 0.00 175 ASP A N 5
ATOM 14437 C CA . ASP A 1 175 ? -25.866 1.619 -14.809 1.00 0.00 175 ASP A CA 5
ATOM 14438 C C . ASP A 1 175 ? -27.280 2.075 -15.144 1.00 0.00 175 ASP A C 5
ATOM 14439 O O . ASP A 1 175 ? -28.036 2.503 -14.272 1.00 0.00 175 ASP A O 5
ATOM 14448 N N . GLN A 1 176 ? -27.645 1.963 -16.409 1.00 0.00 176 GLN A N 5
ATOM 14449 C CA . GLN A 1 176 ? -28.965 2.380 -16.850 1.00 0.00 176 GLN A CA 5
ATOM 14450 C C . GLN A 1 176 ? -29.973 1.271 -16.625 1.00 0.00 176 GLN A C 5
ATOM 14451 O O . GLN A 1 176 ? -31.066 1.501 -16.107 1.00 0.00 176 GLN A O 5
ATOM 14465 N N . LEU A 1 177 ? -29.591 0.057 -16.983 1.00 0.00 177 LEU A N 5
ATOM 14466 C CA . LEU A 1 177 ? -30.516 -1.065 -16.925 1.00 0.00 177 LEU A CA 5
ATOM 14467 C C . LEU A 1 177 ? -30.480 -1.725 -15.548 1.00 0.00 177 LEU A C 5
ATOM 14468 O O . LEU A 1 177 ? -30.955 -2.847 -15.352 1.00 0.00 177 LEU A O 5
ATOM 14484 N N . LEU A 1 178 ? -29.887 -1.020 -14.601 1.00 0.00 178 LEU A N 5
ATOM 14485 C CA . LEU A 1 178 ? -29.894 -1.428 -13.210 1.00 0.00 178 LEU A CA 5
ATOM 14486 C C . LEU A 1 178 ? -31.199 -1.007 -12.566 1.00 0.00 178 LEU A C 5
ATOM 14487 O O . LEU A 1 178 ? -31.813 -1.772 -11.835 1.00 0.00 178 LEU A O 5
ATOM 14503 N N . GLN A 1 179 ? -31.618 0.202 -12.907 1.00 0.00 179 GLN A N 5
ATOM 14504 C CA . GLN A 1 179 ? -32.661 0.929 -12.189 1.00 0.00 179 GLN A CA 5
ATOM 14505 C C . GLN A 1 179 ? -33.992 0.176 -12.147 1.00 0.00 179 GLN A C 5
ATOM 14506 O O . GLN A 1 179 ? -34.888 0.526 -11.378 1.00 0.00 179 GLN A O 5
ATOM 14520 N N . MET A 1 180 ? -34.109 -0.855 -12.965 1.00 0.00 180 MET A N 5
ATOM 14521 C CA . MET A 1 180 ? -35.200 -1.811 -12.844 1.00 0.00 180 MET A CA 5
ATOM 14522 C C . MET A 1 180 ? -34.727 -3.008 -12.021 1.00 0.00 180 MET A C 5
ATOM 14523 O O . MET A 1 180 ? -33.991 -3.875 -12.500 1.00 0.00 180 MET A O 5
ATOM 14537 N N . ILE A 1 181 ? -35.108 -3.016 -10.754 1.00 0.00 181 ILE A N 5
ATOM 14538 C CA . ILE A 1 181 ? -34.693 -4.061 -9.836 1.00 0.00 181 ILE A CA 5
ATOM 14539 C C . ILE A 1 181 ? -35.904 -4.778 -9.269 1.00 0.00 181 ILE A C 5
ATOM 14540 O O . ILE A 1 181 ? -36.816 -4.129 -8.754 1.00 0.00 181 ILE A O 5
ATOM 14556 N N . ARG A 1 182 ? -35.898 -6.111 -9.387 1.00 0.00 182 ARG A N 5
ATOM 14557 C CA . ARG A 1 182 ? -36.873 -6.992 -8.726 1.00 0.00 182 ARG A CA 5
ATOM 14558 C C . ARG A 1 182 ? -38.294 -6.423 -8.738 1.00 0.00 182 ARG A C 5
ATOM 14559 O O . ARG A 1 182 ? -38.973 -6.548 -9.775 1.00 0.00 182 ARG A O 5
ATOM 14581 N N . MET A 1 1 ? -31.784 -3.812 -12.238 1.00 0.00 1 MET A N 6
ATOM 14582 C CA . MET A 1 1 ? -30.820 -4.823 -11.756 1.00 0.00 1 MET A CA 6
ATOM 14583 C C . MET A 1 1 ? -30.636 -5.893 -12.830 1.00 0.00 1 MET A C 6
ATOM 14584 O O . MET A 1 1 ? -30.441 -7.067 -12.533 1.00 0.00 1 MET A O 6
ATOM 14600 N N . GLU A 1 2 ? -30.684 -5.477 -14.093 1.00 0.00 2 GLU A N 6
ATOM 14601 C CA . GLU A 1 2 ? -30.665 -6.427 -15.197 1.00 0.00 2 GLU A CA 6
ATOM 14602 C C . GLU A 1 2 ? -29.305 -6.446 -15.892 1.00 0.00 2 GLU A C 6
ATOM 14603 O O . GLU A 1 2 ? -28.628 -7.472 -15.920 1.00 0.00 2 GLU A O 6
ATOM 14615 N N . SER A 1 3 ? -28.906 -5.296 -16.425 1.00 0.00 3 SER A N 6
ATOM 14616 C CA . SER A 1 3 ? -27.712 -5.196 -17.260 1.00 0.00 3 SER A CA 6
ATOM 14617 C C . SER A 1 3 ? -26.439 -5.026 -16.440 1.00 0.00 3 SER A C 6
ATOM 14618 O O . SER A 1 3 ? -25.437 -4.523 -16.950 1.00 0.00 3 SER A O 6
ATOM 14626 N N . ILE A 1 4 ? -26.479 -5.411 -15.168 1.00 0.00 4 ILE A N 6
ATOM 14627 C CA . ILE A 1 4 ? -25.295 -5.337 -14.328 1.00 0.00 4 ILE A CA 6
ATOM 14628 C C . ILE A 1 4 ? -24.189 -6.189 -14.936 1.00 0.00 4 ILE A C 6
ATOM 14629 O O . ILE A 1 4 ? -24.265 -7.417 -14.915 1.00 0.00 4 ILE A O 6
ATOM 14645 N N . PHE A 1 5 ? -23.171 -5.538 -15.481 1.00 0.00 5 PHE A N 6
ATOM 14646 C CA . PHE A 1 5 ? -22.088 -6.250 -16.134 1.00 0.00 5 PHE A CA 6
ATOM 14647 C C . PHE A 1 5 ? -21.212 -6.927 -15.088 1.00 0.00 5 PHE A C 6
ATOM 14648 O O . PHE A 1 5 ? -20.311 -6.312 -14.516 1.00 0.00 5 PHE A O 6
ATOM 14665 N N . HIS A 1 6 ? -21.507 -8.184 -14.822 1.00 0.00 6 HIS A N 6
ATOM 14666 C CA . HIS A 1 6 ? -20.793 -8.952 -13.824 1.00 0.00 6 HIS A CA 6
ATOM 14667 C C . HIS A 1 6 ? -20.380 -10.306 -14.388 1.00 0.00 6 HIS A C 6
ATOM 14668 O O . HIS A 1 6 ? -21.184 -10.995 -15.010 1.00 0.00 6 HIS A O 6
ATOM 14683 N N . GLU A 1 7 ? -19.137 -10.689 -14.156 1.00 0.00 7 GLU A N 6
ATOM 14684 C CA . GLU A 1 7 ? -18.708 -12.049 -14.439 1.00 0.00 7 GLU A CA 6
ATOM 14685 C C . GLU A 1 7 ? -18.539 -12.822 -13.140 1.00 0.00 7 GLU A C 6
ATOM 14686 O O . GLU A 1 7 ? -17.920 -12.331 -12.186 1.00 0.00 7 GLU A O 6
ATOM 14698 N N . LYS A 1 8 ? -19.102 -14.016 -13.095 1.00 0.00 8 LYS A N 6
ATOM 14699 C CA . LYS A 1 8 ? -19.058 -14.832 -11.893 1.00 0.00 8 LYS A CA 6
ATOM 14700 C C . LYS A 1 8 ? -17.795 -15.690 -11.896 1.00 0.00 8 LYS A C 6
ATOM 14701 O O . LYS A 1 8 ? -17.546 -16.434 -12.840 1.00 0.00 8 LYS A O 6
ATOM 14720 N N . GLN A 1 9 ? -16.999 -15.578 -10.841 1.00 0.00 9 GLN A N 6
ATOM 14721 C CA . GLN A 1 9 ? -15.749 -16.333 -10.760 1.00 0.00 9 GLN A CA 6
ATOM 14722 C C . GLN A 1 9 ? -15.901 -17.493 -9.788 1.00 0.00 9 GLN A C 6
ATOM 14723 O O . GLN A 1 9 ? -16.775 -17.474 -8.918 1.00 0.00 9 GLN A O 6
ATOM 14737 N N . GLU A 1 10 ? -15.059 -18.501 -9.932 1.00 0.00 10 GLU A N 6
ATOM 14738 C CA . GLU A 1 10 ? -15.016 -19.575 -8.960 1.00 0.00 10 GLU A CA 6
ATOM 14739 C C . GLU A 1 10 ? -13.576 -19.855 -8.533 1.00 0.00 10 GLU A C 6
ATOM 14740 O O . GLU A 1 10 ? -12.797 -20.448 -9.279 1.00 0.00 10 GLU A O 6
ATOM 14752 N N . GLY A 1 11 ? -13.226 -19.393 -7.340 1.00 0.00 11 GLY A N 6
ATOM 14753 C CA . GLY A 1 11 ? -11.963 -19.760 -6.727 1.00 0.00 11 GLY A CA 6
ATOM 14754 C C . GLY A 1 11 ? -10.748 -18.995 -7.232 1.00 0.00 11 GLY A C 6
ATOM 14755 O O . GLY A 1 11 ? -10.069 -18.331 -6.450 1.00 0.00 11 GLY A O 6
ATOM 14759 N N . SER A 1 12 ? -10.473 -19.078 -8.527 1.00 0.00 12 SER A N 6
ATOM 14760 C CA . SER A 1 12 ? -9.176 -18.667 -9.051 1.00 0.00 12 SER A CA 6
ATOM 14761 C C . SER A 1 12 ? -9.060 -17.156 -9.315 1.00 0.00 12 SER A C 6
ATOM 14762 O O . SER A 1 12 ? -8.578 -16.415 -8.459 1.00 0.00 12 SER A O 6
ATOM 14770 N N . LEU A 1 13 ? -9.498 -16.697 -10.488 1.00 0.00 13 LEU A N 6
ATOM 14771 C CA . LEU A 1 13 ? -9.198 -15.333 -10.934 1.00 0.00 13 LEU A CA 6
ATOM 14772 C C . LEU A 1 13 ? -9.994 -14.268 -10.184 1.00 0.00 13 LEU A C 6
ATOM 14773 O O . LEU A 1 13 ? -11.035 -13.801 -10.655 1.00 0.00 13 LEU A O 6
ATOM 14789 N N . CYS A 1 14 ? -9.479 -13.866 -9.029 1.00 0.00 14 CYS A N 6
ATOM 14790 C CA . CYS A 1 14 ? -10.095 -12.813 -8.242 1.00 0.00 14 CYS A CA 6
ATOM 14791 C C . CYS A 1 14 ? -9.830 -11.440 -8.862 1.00 0.00 14 CYS A C 6
ATOM 14792 O O . CYS A 1 14 ? -10.701 -10.573 -8.844 1.00 0.00 14 CYS A O 6
ATOM 14800 N N . ALA A 1 15 ? -8.634 -11.251 -9.430 1.00 0.00 15 ALA A N 6
ATOM 14801 C CA . ALA A 1 15 ? -8.296 -9.989 -10.094 1.00 0.00 15 ALA A CA 6
ATOM 14802 C C . ALA A 1 15 ? -9.222 -9.735 -11.272 1.00 0.00 15 ALA A C 6
ATOM 14803 O O . ALA A 1 15 ? -9.787 -8.655 -11.396 1.00 0.00 15 ALA A O 6
ATOM 14810 N N . GLN A 1 16 ? -9.383 -10.741 -12.124 1.00 0.00 16 GLN A N 6
ATOM 14811 C CA . GLN A 1 16 ? -10.207 -10.605 -13.319 1.00 0.00 16 GLN A CA 6
ATOM 14812 C C . GLN A 1 16 ? -11.641 -10.280 -12.936 1.00 0.00 16 GLN A C 6
ATOM 14813 O O . GLN A 1 16 ? -12.245 -9.365 -13.482 1.00 0.00 16 GLN A O 6
ATOM 14827 N N . HIS A 1 17 ? -12.172 -11.018 -11.973 1.00 0.00 17 HIS A N 6
ATOM 14828 C CA . HIS A 1 17 ? -13.510 -10.756 -11.469 1.00 0.00 17 HIS A CA 6
ATOM 14829 C C . HIS A 1 17 ? -13.609 -9.349 -10.884 1.00 0.00 17 HIS A C 6
ATOM 14830 O O . HIS A 1 17 ? -14.497 -8.586 -11.246 1.00 0.00 17 HIS A O 6
ATOM 14845 N N . CYS A 1 18 ? -12.697 -9.014 -9.984 1.00 0.00 18 CYS A N 6
ATOM 14846 C CA . CYS A 1 18 ? -12.769 -7.750 -9.266 1.00 0.00 18 CYS A CA 6
ATOM 14847 C C . CYS A 1 18 ? -12.553 -6.564 -10.200 1.00 0.00 18 CYS A C 6
ATOM 14848 O O . CYS A 1 18 ? -13.306 -5.596 -10.157 1.00 0.00 18 CYS A O 6
ATOM 14856 N N . LEU A 1 19 ? -11.542 -6.650 -11.050 1.00 0.00 19 LEU A N 6
ATOM 14857 C CA . LEU A 1 19 ? -11.167 -5.535 -11.909 1.00 0.00 19 LEU A CA 6
ATOM 14858 C C . LEU A 1 19 ? -12.157 -5.359 -13.055 1.00 0.00 19 LEU A C 6
ATOM 14859 O O . LEU A 1 19 ? -12.545 -4.235 -13.380 1.00 0.00 19 LEU A O 6
ATOM 14875 N N . ASN A 1 20 ? -12.574 -6.469 -13.661 1.00 0.00 20 ASN A N 6
ATOM 14876 C CA . ASN A 1 20 ? -13.517 -6.415 -14.774 1.00 0.00 20 ASN A CA 6
ATOM 14877 C C . ASN A 1 20 ? -14.901 -6.019 -14.297 1.00 0.00 20 ASN A C 6
ATOM 14878 O O . ASN A 1 20 ? -15.763 -5.653 -15.086 1.00 0.00 20 ASN A O 6
ATOM 14889 N N . ASN A 1 21 ? -15.143 -6.118 -13.009 1.00 0.00 21 ASN A N 6
ATOM 14890 C CA . ASN A 1 21 ? -16.316 -5.484 -12.464 1.00 0.00 21 ASN A CA 6
ATOM 14891 C C . ASN A 1 21 ? -16.000 -4.020 -12.207 1.00 0.00 21 ASN A C 6
ATOM 14892 O O . ASN A 1 21 ? -16.667 -3.155 -12.775 1.00 0.00 21 ASN A O 6
ATOM 14903 N N . LEU A 1 22 ? -14.897 -3.769 -11.463 1.00 0.00 22 LEU A N 6
ATOM 14904 C CA . LEU A 1 22 ? -14.490 -2.423 -11.023 1.00 0.00 22 LEU A CA 6
ATOM 14905 C C . LEU A 1 22 ? -14.580 -1.405 -12.156 1.00 0.00 22 LEU A C 6
ATOM 14906 O O . LEU A 1 22 ? -15.227 -0.373 -12.005 1.00 0.00 22 LEU A O 6
ATOM 14922 N N . LEU A 1 23 ? -13.949 -1.699 -13.286 1.00 0.00 23 LEU A N 6
ATOM 14923 C CA . LEU A 1 23 ? -13.924 -0.768 -14.416 1.00 0.00 23 LEU A CA 6
ATOM 14924 C C . LEU A 1 23 ? -15.287 -0.659 -15.092 1.00 0.00 23 LEU A C 6
ATOM 14925 O O . LEU A 1 23 ? -15.412 -0.091 -16.174 1.00 0.00 23 LEU A O 6
ATOM 14941 N N . GLN A 1 24 ? -16.289 -1.237 -14.444 1.00 0.00 24 GLN A N 6
ATOM 14942 C CA . GLN A 1 24 ? -17.660 -1.204 -14.913 1.00 0.00 24 GLN A CA 6
ATOM 14943 C C . GLN A 1 24 ? -17.763 -2.018 -16.194 1.00 0.00 24 GLN A C 6
ATOM 14944 O O . GLN A 1 24 ? -18.533 -1.701 -17.103 1.00 0.00 24 GLN A O 6
ATOM 14958 N N . GLY A 1 25 ? -16.974 -3.086 -16.245 1.00 0.00 25 GLY A N 6
ATOM 14959 C CA . GLY A 1 25 ? -16.931 -3.911 -17.448 1.00 0.00 25 GLY A CA 6
ATOM 14960 C C . GLY A 1 25 ? -15.576 -4.570 -17.679 1.00 0.00 25 GLY A C 6
ATOM 14961 O O . GLY A 1 25 ? -14.564 -4.121 -17.140 1.00 0.00 25 GLY A O 6
ATOM 14965 N N . GLU A 1 26 ? -15.566 -5.636 -18.485 1.00 0.00 26 GLU A N 6
ATOM 14966 C CA . GLU A 1 26 ? -14.355 -6.423 -18.734 1.00 0.00 26 GLU A CA 6
ATOM 14967 C C . GLU A 1 26 ? -13.354 -5.656 -19.579 1.00 0.00 26 GLU A C 6
ATOM 14968 O O . GLU A 1 26 ? -13.675 -5.210 -20.678 1.00 0.00 26 GLU A O 6
ATOM 14980 N N . TYR A 1 27 ? -12.149 -5.492 -19.056 1.00 0.00 27 TYR A N 6
ATOM 14981 C CA . TYR A 1 27 ? -11.083 -4.840 -19.803 1.00 0.00 27 TYR A CA 6
ATOM 14982 C C . TYR A 1 27 ? -9.765 -5.617 -19.746 1.00 0.00 27 TYR A C 6
ATOM 14983 O O . TYR A 1 27 ? -8.902 -5.435 -20.607 1.00 0.00 27 TYR A O 6
ATOM 15001 N N . PHE A 1 28 ? -9.599 -6.483 -18.748 1.00 0.00 28 PHE A N 6
ATOM 15002 C CA . PHE A 1 28 ? -8.334 -7.202 -18.581 1.00 0.00 28 PHE A CA 6
ATOM 15003 C C . PHE A 1 28 ? -8.532 -8.710 -18.401 1.00 0.00 28 PHE A C 6
ATOM 15004 O O . PHE A 1 28 ? -9.440 -9.155 -17.697 1.00 0.00 28 PHE A O 6
ATOM 15021 N N . SER A 1 29 ? -7.669 -9.486 -19.047 1.00 0.00 29 SER A N 6
ATOM 15022 C CA . SER A 1 29 ? -7.666 -10.938 -18.915 1.00 0.00 29 SER A CA 6
ATOM 15023 C C . SER A 1 29 ? -6.515 -11.396 -18.004 1.00 0.00 29 SER A C 6
ATOM 15024 O O . SER A 1 29 ? -5.645 -10.591 -17.672 1.00 0.00 29 SER A O 6
ATOM 15032 N N . PRO A 1 30 ? -6.488 -12.682 -17.579 1.00 0.00 30 PRO A N 6
ATOM 15033 C CA . PRO A 1 30 ? -5.471 -13.198 -16.641 1.00 0.00 30 PRO A CA 6
ATOM 15034 C C . PRO A 1 30 ? -4.030 -12.857 -17.033 1.00 0.00 30 PRO A C 6
ATOM 15035 O O . PRO A 1 30 ? -3.249 -12.394 -16.198 1.00 0.00 30 PRO A O 6
ATOM 15046 N N . VAL A 1 31 ? -3.682 -13.079 -18.297 1.00 0.00 31 VAL A N 6
ATOM 15047 C CA . VAL A 1 31 ? -2.336 -12.796 -18.786 1.00 0.00 31 VAL A CA 6
ATOM 15048 C C . VAL A 1 31 ? -2.004 -11.314 -18.622 1.00 0.00 31 VAL A C 6
ATOM 15049 O O . VAL A 1 31 ? -0.877 -10.951 -18.281 1.00 0.00 31 VAL A O 6
ATOM 15062 N N . GLU A 1 32 ? -3.002 -10.468 -18.832 1.00 0.00 32 GLU A N 6
ATOM 15063 C CA . GLU A 1 32 ? -2.838 -9.037 -18.655 1.00 0.00 32 GLU A CA 6
ATOM 15064 C C . GLU A 1 32 ? -2.691 -8.708 -17.183 1.00 0.00 32 GLU A C 6
ATOM 15065 O O . GLU A 1 32 ? -1.887 -7.867 -16.812 1.00 0.00 32 GLU A O 6
ATOM 15077 N N . LEU A 1 33 ? -3.452 -9.406 -16.352 1.00 0.00 33 LEU A N 6
ATOM 15078 C CA . LEU A 1 33 ? -3.430 -9.193 -14.910 1.00 0.00 33 LEU A CA 6
ATOM 15079 C C . LEU A 1 33 ? -2.046 -9.449 -14.327 1.00 0.00 33 LEU A C 6
ATOM 15080 O O . LEU A 1 33 ? -1.614 -8.753 -13.412 1.00 0.00 33 LEU A O 6
ATOM 15096 N N . SER A 1 34 ? -1.356 -10.443 -14.853 1.00 0.00 34 SER A N 6
ATOM 15097 C CA . SER A 1 34 ? -0.002 -10.724 -14.414 1.00 0.00 34 SER A CA 6
ATOM 15098 C C . SER A 1 34 ? 0.975 -9.730 -15.039 1.00 0.00 34 SER A C 6
ATOM 15099 O O . SER A 1 34 ? 1.963 -9.343 -14.415 1.00 0.00 34 SER A O 6
ATOM 15107 N N . SER A 1 35 ? 0.673 -9.284 -16.253 1.00 0.00 35 SER A N 6
ATOM 15108 C CA . SER A 1 35 ? 1.539 -8.341 -16.946 1.00 0.00 35 SER A CA 6
ATOM 15109 C C . SER A 1 35 ? 1.446 -6.963 -16.296 1.00 0.00 35 SER A C 6
ATOM 15110 O O . SER A 1 35 ? 2.442 -6.250 -16.167 1.00 0.00 35 SER A O 6
ATOM 15118 N N . ILE A 1 36 ? 0.245 -6.608 -15.865 1.00 0.00 36 ILE A N 6
ATOM 15119 C CA . ILE A 1 36 ? 0.030 -5.352 -15.169 1.00 0.00 36 ILE A CA 6
ATOM 15120 C C . ILE A 1 36 ? 0.511 -5.455 -13.725 1.00 0.00 36 ILE A C 6
ATOM 15121 O O . ILE A 1 36 ? 1.025 -4.488 -13.177 1.00 0.00 36 ILE A O 6
ATOM 15137 N N . ALA A 1 37 ? 0.356 -6.628 -13.109 1.00 0.00 37 ALA A N 6
ATOM 15138 C CA . ALA A 1 37 ? 0.964 -6.874 -11.805 1.00 0.00 37 ALA A CA 6
ATOM 15139 C C . ALA A 1 37 ? 2.466 -6.597 -11.857 1.00 0.00 37 ALA A C 6
ATOM 15140 O O . ALA A 1 37 ? 3.022 -5.959 -10.962 1.00 0.00 37 ALA A O 6
ATOM 15147 N N . HIS A 1 38 ? 3.109 -7.063 -12.925 1.00 0.00 38 HIS A N 6
ATOM 15148 C CA . HIS A 1 38 ? 4.546 -6.866 -13.112 1.00 0.00 38 HIS A CA 6
ATOM 15149 C C . HIS A 1 38 ? 4.901 -5.399 -13.335 1.00 0.00 38 HIS A C 6
ATOM 15150 O O . HIS A 1 38 ? 6.047 -5.001 -13.125 1.00 0.00 38 HIS A O 6
ATOM 15165 N N . GLN A 1 39 ? 3.928 -4.591 -13.750 1.00 0.00 39 GLN A N 6
ATOM 15166 C CA . GLN A 1 39 ? 4.205 -3.197 -14.076 1.00 0.00 39 GLN A CA 6
ATOM 15167 C C . GLN A 1 39 ? 4.554 -2.420 -12.811 1.00 0.00 39 GLN A C 6
ATOM 15168 O O . GLN A 1 39 ? 5.252 -1.418 -12.866 1.00 0.00 39 GLN A O 6
ATOM 15182 N N . LEU A 1 40 ? 4.068 -2.884 -11.665 1.00 0.00 40 LEU A N 6
ATOM 15183 C CA . LEU A 1 40 ? 4.423 -2.265 -10.393 1.00 0.00 40 LEU A CA 6
ATOM 15184 C C . LEU A 1 40 ? 5.900 -2.462 -10.106 1.00 0.00 40 LEU A C 6
ATOM 15185 O O . LEU A 1 40 ? 6.561 -1.577 -9.573 1.00 0.00 40 LEU A O 6
ATOM 15201 N N . ASP A 1 41 ? 6.412 -3.624 -10.483 1.00 0.00 41 ASP A N 6
ATOM 15202 C CA . ASP A 1 41 ? 7.818 -3.940 -10.280 1.00 0.00 41 ASP A CA 6
ATOM 15203 C C . ASP A 1 41 ? 8.685 -2.995 -11.103 1.00 0.00 41 ASP A C 6
ATOM 15204 O O . ASP A 1 41 ? 9.653 -2.439 -10.603 1.00 0.00 41 ASP A O 6
ATOM 15213 N N . GLU A 1 42 ? 8.304 -2.781 -12.360 1.00 0.00 42 GLU A N 6
ATOM 15214 C CA . GLU A 1 42 ? 9.032 -1.860 -13.229 1.00 0.00 42 GLU A CA 6
ATOM 15215 C C . GLU A 1 42 ? 8.739 -0.404 -12.845 1.00 0.00 42 GLU A C 6
ATOM 15216 O O . GLU A 1 42 ? 9.513 0.506 -13.153 1.00 0.00 42 GLU A O 6
ATOM 15228 N N . GLU A 1 43 ? 7.632 -0.197 -12.153 1.00 0.00 43 GLU A N 6
ATOM 15229 C CA . GLU A 1 43 ? 7.226 1.128 -11.701 1.00 0.00 43 GLU A CA 6
ATOM 15230 C C . GLU A 1 43 ? 8.069 1.507 -10.501 1.00 0.00 43 GLU A C 6
ATOM 15231 O O . GLU A 1 43 ? 8.533 2.637 -10.368 1.00 0.00 43 GLU A O 6
ATOM 15243 N N . GLU A 1 44 ? 8.302 0.517 -9.657 1.00 0.00 44 GLU A N 6
ATOM 15244 C CA . GLU A 1 44 ? 9.109 0.693 -8.476 1.00 0.00 44 GLU A CA 6
ATOM 15245 C C . GLU A 1 44 ? 10.562 0.643 -8.864 1.00 0.00 44 GLU A C 6
ATOM 15246 O O . GLU A 1 44 ? 11.427 1.244 -8.226 1.00 0.00 44 GLU A O 6
ATOM 15258 N N . ARG A 1 45 ? 10.804 -0.081 -9.932 1.00 0.00 45 ARG A N 6
ATOM 15259 C CA . ARG A 1 45 ? 12.084 -0.094 -10.577 1.00 0.00 45 ARG A CA 6
ATOM 15260 C C . ARG A 1 45 ? 12.512 1.336 -10.915 1.00 0.00 45 ARG A C 6
ATOM 15261 O O . ARG A 1 45 ? 13.622 1.759 -10.597 1.00 0.00 45 ARG A O 6
ATOM 15282 N N . MET A 1 46 ? 11.600 2.081 -11.536 1.00 0.00 46 MET A N 6
ATOM 15283 C CA . MET A 1 46 ? 11.858 3.470 -11.904 1.00 0.00 46 MET A CA 6
ATOM 15284 C C . MET A 1 46 ? 11.830 4.360 -10.670 1.00 0.00 46 MET A C 6
ATOM 15285 O O . MET A 1 46 ? 12.524 5.371 -10.602 1.00 0.00 46 MET A O 6
ATOM 15299 N N . ARG A 1 47 ? 11.022 3.961 -9.693 1.00 0.00 47 ARG A N 6
ATOM 15300 C CA . ARG A 1 47 ? 10.858 4.720 -8.462 1.00 0.00 47 ARG A CA 6
ATOM 15301 C C . ARG A 1 47 ? 12.187 4.889 -7.738 1.00 0.00 47 ARG A C 6
ATOM 15302 O O . ARG A 1 47 ? 12.501 5.971 -7.244 1.00 0.00 47 ARG A O 6
ATOM 15323 N N . MET A 1 48 ? 12.962 3.815 -7.686 1.00 0.00 48 MET A N 6
ATOM 15324 C CA . MET A 1 48 ? 14.281 3.856 -7.067 1.00 0.00 48 MET A CA 6
ATOM 15325 C C . MET A 1 48 ? 15.171 4.860 -7.780 1.00 0.00 48 MET A C 6
ATOM 15326 O O . MET A 1 48 ? 15.840 5.667 -7.141 1.00 0.00 48 MET A O 6
ATOM 15340 N N . ALA A 1 49 ? 15.158 4.817 -9.108 1.00 0.00 49 ALA A N 6
ATOM 15341 C CA . ALA A 1 49 ? 15.979 5.713 -9.915 1.00 0.00 49 ALA A CA 6
ATOM 15342 C C . ALA A 1 49 ? 15.543 7.165 -9.733 1.00 0.00 49 ALA A C 6
ATOM 15343 O O . ALA A 1 49 ? 16.366 8.081 -9.766 1.00 0.00 49 ALA A O 6
ATOM 15350 N N . GLU A 1 50 ? 14.246 7.357 -9.535 1.00 0.00 50 GLU A N 6
ATOM 15351 C CA . GLU A 1 50 ? 13.677 8.682 -9.326 1.00 0.00 50 GLU A CA 6
ATOM 15352 C C . GLU A 1 50 ? 14.009 9.201 -7.924 1.00 0.00 50 GLU A C 6
ATOM 15353 O O . GLU A 1 50 ? 13.998 10.409 -7.672 1.00 0.00 50 GLU A O 6
ATOM 15365 N N . GLY A 1 51 ? 14.311 8.282 -7.018 1.00 0.00 51 GLY A N 6
ATOM 15366 C CA . GLY A 1 51 ? 14.612 8.655 -5.650 1.00 0.00 51 GLY A CA 6
ATOM 15367 C C . GLY A 1 51 ? 16.102 8.750 -5.395 1.00 0.00 51 GLY A C 6
ATOM 15368 O O . GLY A 1 51 ? 16.604 9.797 -4.984 1.00 0.00 51 GLY A O 6
ATOM 15372 N N . GLY A 1 52 ? 16.809 7.663 -5.653 1.00 0.00 52 GLY A N 6
ATOM 15373 C CA . GLY A 1 52 ? 18.236 7.621 -5.422 1.00 0.00 52 GLY A CA 6
ATOM 15374 C C . GLY A 1 52 ? 18.765 6.202 -5.445 1.00 0.00 52 GLY A C 6
ATOM 15375 O O . GLY A 1 52 ? 18.295 5.345 -4.692 1.00 0.00 52 GLY A O 6
ATOM 15379 N N . VAL A 1 53 ? 19.731 5.947 -6.314 1.00 0.00 53 VAL A N 6
ATOM 15380 C CA . VAL A 1 53 ? 20.313 4.621 -6.453 1.00 0.00 53 VAL A CA 6
ATOM 15381 C C . VAL A 1 53 ? 21.829 4.697 -6.383 1.00 0.00 53 VAL A C 6
ATOM 15382 O O . VAL A 1 53 ? 22.465 5.421 -7.151 1.00 0.00 53 VAL A O 6
ATOM 15395 N N . THR A 1 54 ? 22.396 3.956 -5.445 1.00 0.00 54 THR A N 6
ATOM 15396 C CA . THR A 1 54 ? 23.838 3.828 -5.342 1.00 0.00 54 THR A CA 6
ATOM 15397 C C . THR A 1 54 ? 24.371 3.066 -6.547 1.00 0.00 54 THR A C 6
ATOM 15398 O O . THR A 1 54 ? 25.061 3.622 -7.398 1.00 0.00 54 THR A O 6
ATOM 15409 N N . SER A 1 55 ? 23.998 1.796 -6.596 1.00 0.00 55 SER A N 6
ATOM 15410 C CA . SER A 1 55 ? 24.337 0.867 -7.669 1.00 0.00 55 SER A CA 6
ATOM 15411 C C . SER A 1 55 ? 23.686 -0.475 -7.363 1.00 0.00 55 SER A C 6
ATOM 15412 O O . SER A 1 55 ? 23.136 -1.138 -8.242 1.00 0.00 55 SER A O 6
ATOM 15420 N N . GLU A 1 56 ? 23.738 -0.855 -6.093 1.00 0.00 56 GLU A N 6
ATOM 15421 C CA . GLU A 1 56 ? 23.179 -2.122 -5.644 1.00 0.00 56 GLU A CA 6
ATOM 15422 C C . GLU A 1 56 ? 21.657 -2.068 -5.518 1.00 0.00 56 GLU A C 6
ATOM 15423 O O . GLU A 1 56 ? 20.993 -3.078 -5.725 1.00 0.00 56 GLU A O 6
ATOM 15435 N N . ASP A 1 57 ? 21.119 -0.890 -5.190 1.00 0.00 57 ASP A N 6
ATOM 15436 C CA . ASP A 1 57 ? 19.668 -0.714 -4.992 1.00 0.00 57 ASP A CA 6
ATOM 15437 C C . ASP A 1 57 ? 18.870 -1.314 -6.138 1.00 0.00 57 ASP A C 6
ATOM 15438 O O . ASP A 1 57 ? 17.993 -2.155 -5.933 1.00 0.00 57 ASP A O 6
ATOM 15447 N N . TYR A 1 58 ? 19.197 -0.870 -7.340 1.00 0.00 58 TYR A N 6
ATOM 15448 C CA . TYR A 1 58 ? 18.478 -1.262 -8.541 1.00 0.00 58 TYR A CA 6
ATOM 15449 C C . TYR A 1 58 ? 18.534 -2.775 -8.734 1.00 0.00 58 TYR A C 6
ATOM 15450 O O . TYR A 1 58 ? 17.551 -3.395 -9.141 1.00 0.00 58 TYR A O 6
ATOM 15468 N N . ARG A 1 59 ? 19.678 -3.361 -8.404 1.00 0.00 59 ARG A N 6
ATOM 15469 C CA . ARG A 1 59 ? 19.898 -4.780 -8.626 1.00 0.00 59 ARG A CA 6
ATOM 15470 C C . ARG A 1 59 ? 19.264 -5.623 -7.523 1.00 0.00 59 ARG A C 6
ATOM 15471 O O . ARG A 1 59 ? 18.624 -6.630 -7.816 1.00 0.00 59 ARG A O 6
ATOM 15492 N N . THR A 1 60 ? 19.455 -5.224 -6.262 1.00 0.00 60 THR A N 6
ATOM 15493 C CA . THR A 1 60 ? 18.821 -5.905 -5.133 1.00 0.00 60 THR A CA 6
ATOM 15494 C C . THR A 1 60 ? 17.323 -6.095 -5.359 1.00 0.00 60 THR A C 6
ATOM 15495 O O . THR A 1 60 ? 16.797 -7.199 -5.196 1.00 0.00 60 THR A O 6
ATOM 15506 N N . PHE A 1 61 ? 16.649 -5.025 -5.751 1.00 0.00 61 PHE A N 6
ATOM 15507 C CA . PHE A 1 61 ? 15.216 -5.070 -5.959 1.00 0.00 61 PHE A CA 6
ATOM 15508 C C . PHE A 1 61 ? 14.853 -6.022 -7.099 1.00 0.00 61 PHE A C 6
ATOM 15509 O O . PHE A 1 61 ? 14.122 -6.990 -6.904 1.00 0.00 61 PHE A O 6
ATOM 15526 N N . LEU A 1 62 ? 15.385 -5.759 -8.278 1.00 0.00 62 LEU A N 6
ATOM 15527 C CA . LEU A 1 62 ? 15.085 -6.568 -9.458 1.00 0.00 62 LEU A CA 6
ATOM 15528 C C . LEU A 1 62 ? 15.653 -7.979 -9.374 1.00 0.00 62 LEU A C 6
ATOM 15529 O O . LEU A 1 62 ? 15.410 -8.804 -10.254 1.00 0.00 62 LEU A O 6
ATOM 15545 N N . GLN A 1 63 ? 16.413 -8.258 -8.331 1.00 0.00 63 GLN A N 6
ATOM 15546 C CA . GLN A 1 63 ? 16.890 -9.610 -8.087 1.00 0.00 63 GLN A CA 6
ATOM 15547 C C . GLN A 1 63 ? 15.721 -10.475 -7.632 1.00 0.00 63 GLN A C 6
ATOM 15548 O O . GLN A 1 63 ? 15.690 -11.689 -7.850 1.00 0.00 63 GLN A O 6
ATOM 15562 N N . GLN A 1 64 ? 14.753 -9.818 -7.013 1.00 0.00 64 GLN A N 6
ATOM 15563 C CA . GLN A 1 64 ? 13.568 -10.476 -6.487 1.00 0.00 64 GLN A CA 6
ATOM 15564 C C . GLN A 1 64 ? 12.308 -9.742 -6.933 1.00 0.00 64 GLN A C 6
ATOM 15565 O O . GLN A 1 64 ? 11.628 -9.107 -6.124 1.00 0.00 64 GLN A O 6
ATOM 15579 N N . PRO A 1 65 ? 11.975 -9.825 -8.233 1.00 0.00 65 PRO A N 6
ATOM 15580 C CA . PRO A 1 65 ? 10.827 -9.123 -8.803 1.00 0.00 65 PRO A CA 6
ATOM 15581 C C . PRO A 1 65 ? 9.515 -9.761 -8.374 1.00 0.00 65 PRO A C 6
ATOM 15582 O O . PRO A 1 65 ? 8.942 -10.584 -9.093 1.00 0.00 65 PRO A O 6
ATOM 15593 N N . SER A 1 66 ? 9.040 -9.383 -7.196 1.00 0.00 66 SER A N 6
ATOM 15594 C CA . SER A 1 66 ? 7.829 -9.969 -6.649 1.00 0.00 66 SER A CA 6
ATOM 15595 C C . SER A 1 66 ? 6.599 -9.173 -7.041 1.00 0.00 66 SER A C 6
ATOM 15596 O O . SER A 1 66 ? 5.542 -9.299 -6.418 1.00 0.00 66 SER A O 6
ATOM 15604 N N . GLY A 1 67 ? 6.735 -8.351 -8.069 1.00 0.00 67 GLY A N 6
ATOM 15605 C CA . GLY A 1 67 ? 5.574 -7.735 -8.667 1.00 0.00 67 GLY A CA 6
ATOM 15606 C C . GLY A 1 67 ? 4.836 -8.744 -9.519 1.00 0.00 67 GLY A C 6
ATOM 15607 O O . GLY A 1 67 ? 4.590 -8.517 -10.695 1.00 0.00 67 GLY A O 6
ATOM 15611 N N . ASN A 1 68 ? 4.510 -9.880 -8.921 1.00 0.00 68 ASN A N 6
ATOM 15612 C CA . ASN A 1 68 ? 3.916 -10.980 -9.649 1.00 0.00 68 ASN A CA 6
ATOM 15613 C C . ASN A 1 68 ? 2.684 -11.487 -8.929 1.00 0.00 68 ASN A C 6
ATOM 15614 O O . ASN A 1 68 ? 2.498 -11.236 -7.739 1.00 0.00 68 ASN A O 6
ATOM 15625 N N . MET A 1 69 ? 1.848 -12.198 -9.654 1.00 0.00 69 MET A N 6
ATOM 15626 C CA . MET A 1 69 ? 0.663 -12.792 -9.073 1.00 0.00 69 MET A CA 6
ATOM 15627 C C . MET A 1 69 ? 0.842 -14.292 -8.935 1.00 0.00 69 MET A C 6
ATOM 15628 O O . MET A 1 69 ? 1.719 -14.883 -9.568 1.00 0.00 69 MET A O 6
ATOM 15642 N N . ASP A 1 70 ? 0.032 -14.895 -8.087 1.00 0.00 70 ASP A N 6
ATOM 15643 C CA . ASP A 1 70 ? 0.053 -16.335 -7.912 1.00 0.00 70 ASP A CA 6
ATOM 15644 C C . ASP A 1 70 ? -1.098 -16.957 -8.682 1.00 0.00 70 ASP A C 6
ATOM 15645 O O . ASP A 1 70 ? -2.262 -16.596 -8.468 1.00 0.00 70 ASP A O 6
ATOM 15654 N N . ASP A 1 71 ? -0.769 -17.884 -9.576 1.00 0.00 71 ASP A N 6
ATOM 15655 C CA . ASP A 1 71 ? -1.752 -18.468 -10.494 1.00 0.00 71 ASP A CA 6
ATOM 15656 C C . ASP A 1 71 ? -2.612 -19.521 -9.794 1.00 0.00 71 ASP A C 6
ATOM 15657 O O . ASP A 1 71 ? -2.738 -20.661 -10.240 1.00 0.00 71 ASP A O 6
ATOM 15666 N N . SER A 1 72 ? -3.177 -19.122 -8.675 1.00 0.00 72 SER A N 6
ATOM 15667 C CA . SER A 1 72 ? -4.153 -19.921 -7.965 1.00 0.00 72 SER A CA 6
ATOM 15668 C C . SER A 1 72 ? -5.321 -19.020 -7.605 1.00 0.00 72 SER A C 6
ATOM 15669 O O . SER A 1 72 ? -6.484 -19.359 -7.826 1.00 0.00 72 SER A O 6
ATOM 15677 N N . GLY A 1 73 ? -4.984 -17.849 -7.076 1.00 0.00 73 GLY A N 6
ATOM 15678 C CA . GLY A 1 73 ? -5.982 -16.862 -6.730 1.00 0.00 73 GLY A CA 6
ATOM 15679 C C . GLY A 1 73 ? -5.447 -15.850 -5.737 1.00 0.00 73 GLY A C 6
ATOM 15680 O O . GLY A 1 73 ? -6.079 -15.574 -4.718 1.00 0.00 73 GLY A O 6
ATOM 15684 N N . PHE A 1 74 ? -4.271 -15.307 -6.030 1.00 0.00 74 PHE A N 6
ATOM 15685 C CA . PHE A 1 74 ? -3.629 -14.344 -5.146 1.00 0.00 74 PHE A CA 6
ATOM 15686 C C . PHE A 1 74 ? -3.208 -13.103 -5.927 1.00 0.00 74 PHE A C 6
ATOM 15687 O O . PHE A 1 74 ? -2.236 -13.131 -6.687 1.00 0.00 74 PHE A O 6
ATOM 15704 N N . PHE A 1 75 ? -3.964 -12.029 -5.754 1.00 0.00 75 PHE A N 6
ATOM 15705 C CA . PHE A 1 75 ? -3.657 -10.752 -6.381 1.00 0.00 75 PHE A CA 6
ATOM 15706 C C . PHE A 1 75 ? -3.711 -9.638 -5.343 1.00 0.00 75 PHE A C 6
ATOM 15707 O O . PHE A 1 75 ? -4.761 -9.392 -4.751 1.00 0.00 75 PHE A O 6
ATOM 15724 N N . SER A 1 76 ? -2.588 -8.974 -5.118 1.00 0.00 76 SER A N 6
ATOM 15725 C CA . SER A 1 76 ? -2.532 -7.879 -4.159 1.00 0.00 76 SER A CA 6
ATOM 15726 C C . SER A 1 76 ? -3.075 -6.591 -4.784 1.00 0.00 76 SER A C 6
ATOM 15727 O O . SER A 1 76 ? -3.110 -6.481 -6.011 1.00 0.00 76 SER A O 6
ATOM 15735 N N . ILE A 1 77 ? -3.488 -5.629 -3.955 1.00 0.00 77 ILE A N 6
ATOM 15736 C CA . ILE A 1 77 ? -4.193 -4.427 -4.431 1.00 0.00 77 ILE A CA 6
ATOM 15737 C C . ILE A 1 77 ? -3.514 -3.776 -5.638 1.00 0.00 77 ILE A C 6
ATOM 15738 O O . ILE A 1 77 ? -4.189 -3.268 -6.540 1.00 0.00 77 ILE A O 6
ATOM 15754 N N . GLN A 1 78 ? -2.186 -3.823 -5.654 1.00 0.00 78 GLN A N 6
ATOM 15755 C CA . GLN A 1 78 ? -1.374 -3.209 -6.711 1.00 0.00 78 GLN A CA 6
ATOM 15756 C C . GLN A 1 78 ? -1.890 -3.529 -8.119 1.00 0.00 78 GLN A C 6
ATOM 15757 O O . GLN A 1 78 ? -1.705 -2.731 -9.036 1.00 0.00 78 GLN A O 6
ATOM 15771 N N . VAL A 1 79 ? -2.555 -4.671 -8.291 1.00 0.00 79 VAL A N 6
ATOM 15772 C CA . VAL A 1 79 ? -3.049 -5.064 -9.609 1.00 0.00 79 VAL A CA 6
ATOM 15773 C C . VAL A 1 79 ? -4.203 -4.172 -10.060 1.00 0.00 79 VAL A C 6
ATOM 15774 O O . VAL A 1 79 ? -4.304 -3.825 -11.232 1.00 0.00 79 VAL A O 6
ATOM 15787 N N . ILE A 1 80 ? -5.056 -3.782 -9.125 1.00 0.00 80 ILE A N 6
ATOM 15788 C CA . ILE A 1 80 ? -6.175 -2.903 -9.442 1.00 0.00 80 ILE A CA 6
ATOM 15789 C C . ILE A 1 80 ? -5.681 -1.466 -9.441 1.00 0.00 80 ILE A C 6
ATOM 15790 O O . ILE A 1 80 ? -6.118 -0.643 -10.236 1.00 0.00 80 ILE A O 6
ATOM 15806 N N . SER A 1 81 ? -4.731 -1.186 -8.562 1.00 0.00 81 SER A N 6
ATOM 15807 C CA . SER A 1 81 ? -4.152 0.143 -8.463 1.00 0.00 81 SER A CA 6
ATOM 15808 C C . SER A 1 81 ? -3.513 0.549 -9.786 1.00 0.00 81 SER A C 6
ATOM 15809 O O . SER A 1 81 ? -3.735 1.657 -10.274 1.00 0.00 81 SER A O 6
ATOM 15817 N N . ASN A 1 82 ? -2.739 -0.354 -10.374 1.00 0.00 82 ASN A N 6
ATOM 15818 C CA . ASN A 1 82 ? -2.044 -0.047 -11.611 1.00 0.00 82 ASN A CA 6
ATOM 15819 C C . ASN A 1 82 ? -2.992 -0.114 -12.791 1.00 0.00 82 ASN A C 6
ATOM 15820 O O . ASN A 1 82 ? -2.900 0.699 -13.703 1.00 0.00 82 ASN A O 6
ATOM 15831 N N . ALA A 1 83 ? -3.922 -1.064 -12.760 1.00 0.00 83 ALA A N 6
ATOM 15832 C CA . ALA A 1 83 ? -4.791 -1.292 -13.897 1.00 0.00 83 ALA A CA 6
ATOM 15833 C C . ALA A 1 83 ? -5.703 -0.102 -14.117 1.00 0.00 83 ALA A C 6
ATOM 15834 O O . ALA A 1 83 ? -6.143 0.167 -15.230 1.00 0.00 83 ALA A O 6
ATOM 15841 N N . LEU A 1 84 ? -5.991 0.609 -13.043 1.00 0.00 84 LEU A N 6
ATOM 15842 C CA . LEU A 1 84 ? -6.700 1.862 -13.153 1.00 0.00 84 LEU A CA 6
ATOM 15843 C C . LEU A 1 84 ? -5.747 2.994 -13.495 1.00 0.00 84 LEU A C 6
ATOM 15844 O O . LEU A 1 84 ? -6.089 3.883 -14.263 1.00 0.00 84 LEU A O 6
ATOM 15860 N N . LYS A 1 85 ? -4.537 2.928 -12.958 1.00 0.00 85 LYS A N 6
ATOM 15861 C CA . LYS A 1 85 ? -3.547 3.980 -13.155 1.00 0.00 85 LYS A CA 6
ATOM 15862 C C . LYS A 1 85 ? -3.149 4.058 -14.623 1.00 0.00 85 LYS A C 6
ATOM 15863 O O . LYS A 1 85 ? -2.908 5.138 -15.157 1.00 0.00 85 LYS A O 6
ATOM 15882 N N . VAL A 1 86 ? -3.116 2.906 -15.276 1.00 0.00 86 VAL A N 6
ATOM 15883 C CA . VAL A 1 86 ? -2.813 2.845 -16.695 1.00 0.00 86 VAL A CA 6
ATOM 15884 C C . VAL A 1 86 ? -3.978 3.399 -17.520 1.00 0.00 86 VAL A C 6
ATOM 15885 O O . VAL A 1 86 ? -3.808 3.779 -18.678 1.00 0.00 86 VAL A O 6
ATOM 15898 N N . TRP A 1 87 ? -5.158 3.453 -16.910 1.00 0.00 87 TRP A N 6
ATOM 15899 C CA . TRP A 1 87 ? -6.339 3.992 -17.571 1.00 0.00 87 TRP A CA 6
ATOM 15900 C C . TRP A 1 87 ? -6.525 5.468 -17.244 1.00 0.00 87 TRP A C 6
ATOM 15901 O O . TRP A 1 87 ? -7.328 6.155 -17.871 1.00 0.00 87 TRP A O 6
ATOM 15922 N N . GLY A 1 88 ? -5.775 5.949 -16.266 1.00 0.00 88 GLY A N 6
ATOM 15923 C CA . GLY A 1 88 ? -5.854 7.348 -15.888 1.00 0.00 88 GLY A CA 6
ATOM 15924 C C . GLY A 1 88 ? -6.598 7.550 -14.582 1.00 0.00 88 GLY A C 6
ATOM 15925 O O . GLY A 1 88 ? -6.836 8.682 -14.161 1.00 0.00 88 GLY A O 6
ATOM 15929 N N . LEU A 1 89 ? -6.965 6.447 -13.950 1.00 0.00 89 LEU A N 6
ATOM 15930 C CA . LEU A 1 89 ? -7.645 6.475 -12.663 1.00 0.00 89 LEU A CA 6
ATOM 15931 C C . LEU A 1 89 ? -6.623 6.518 -11.534 1.00 0.00 89 LEU A C 6
ATOM 15932 O O . LEU A 1 89 ? -5.463 6.149 -11.717 1.00 0.00 89 LEU A O 6
ATOM 15948 N N . GLU A 1 90 ? -7.066 6.964 -10.373 1.00 0.00 90 GLU A N 6
ATOM 15949 C CA . GLU A 1 90 ? -6.254 6.927 -9.171 1.00 0.00 90 GLU A CA 6
ATOM 15950 C C . GLU A 1 90 ? -6.918 5.989 -8.172 1.00 0.00 90 GLU A C 6
ATOM 15951 O O . GLU A 1 90 ? -8.139 5.858 -8.174 1.00 0.00 90 GLU A O 6
ATOM 15963 N N . LEU A 1 91 ? -6.139 5.323 -7.340 1.00 0.00 91 LEU A N 6
ATOM 15964 C CA . LEU A 1 91 ? -6.715 4.401 -6.375 1.00 0.00 91 LEU A CA 6
ATOM 15965 C C . LEU A 1 91 ? -6.356 4.816 -4.958 1.00 0.00 91 LEU A C 6
ATOM 15966 O O . LEU A 1 91 ? -5.185 4.881 -4.585 1.00 0.00 91 LEU A O 6
ATOM 15982 N N . ILE A 1 92 ? -7.384 5.098 -4.184 1.00 0.00 92 ILE A N 6
ATOM 15983 C CA . ILE A 1 92 ? -7.228 5.643 -2.847 1.00 0.00 92 ILE A CA 6
ATOM 15984 C C . ILE A 1 92 ? -7.358 4.557 -1.783 1.00 0.00 92 ILE A C 6
ATOM 15985 O O . ILE A 1 92 ? -8.209 3.692 -1.886 1.00 0.00 92 ILE A O 6
ATOM 16001 N N . LEU A 1 93 ? -6.522 4.606 -0.758 1.00 0.00 93 LEU A N 6
ATOM 16002 C CA . LEU A 1 93 ? -6.654 3.678 0.360 1.00 0.00 93 LEU A CA 6
ATOM 16003 C C . LEU A 1 93 ? -7.594 4.284 1.402 1.00 0.00 93 LEU A C 6
ATOM 16004 O O . LEU A 1 93 ? -7.191 5.146 2.176 1.00 0.00 93 LEU A O 6
ATOM 16020 N N . PHE A 1 94 ? -8.841 3.832 1.408 1.00 0.00 94 PHE A N 6
ATOM 16021 C CA . PHE A 1 94 ? -9.866 4.332 2.329 1.00 0.00 94 PHE A CA 6
ATOM 16022 C C . PHE A 1 94 ? -9.453 4.162 3.797 1.00 0.00 94 PHE A C 6
ATOM 16023 O O . PHE A 1 94 ? -9.767 4.999 4.630 1.00 0.00 94 PHE A O 6
ATOM 16040 N N . ASN A 1 95 ? -8.744 3.079 4.097 1.00 0.00 95 ASN A N 6
ATOM 16041 C CA . ASN A 1 95 ? -8.298 2.805 5.468 1.00 0.00 95 ASN A CA 6
ATOM 16042 C C . ASN A 1 95 ? -7.155 3.732 5.887 1.00 0.00 95 ASN A C 6
ATOM 16043 O O . ASN A 1 95 ? -6.857 3.853 7.076 1.00 0.00 95 ASN A O 6
ATOM 16054 N N . SER A 1 96 ? -6.498 4.361 4.913 1.00 0.00 96 SER A N 6
ATOM 16055 C CA . SER A 1 96 ? -5.398 5.274 5.203 1.00 0.00 96 SER A CA 6
ATOM 16056 C C . SER A 1 96 ? -5.907 6.445 6.042 1.00 0.00 96 SER A C 6
ATOM 16057 O O . SER A 1 96 ? -6.950 7.011 5.739 1.00 0.00 96 SER A O 6
ATOM 16065 N N . PRO A 1 97 ? -5.150 6.814 7.094 1.00 0.00 97 PRO A N 6
ATOM 16066 C CA . PRO A 1 97 ? -5.569 7.768 8.136 1.00 0.00 97 PRO A CA 6
ATOM 16067 C C . PRO A 1 97 ? -6.420 8.942 7.649 1.00 0.00 97 PRO A C 6
ATOM 16068 O O . PRO A 1 97 ? -7.475 9.214 8.218 1.00 0.00 97 PRO A O 6
ATOM 16079 N N . GLU A 1 98 ? -5.970 9.638 6.609 1.00 0.00 98 GLU A N 6
ATOM 16080 C CA . GLU A 1 98 ? -6.719 10.772 6.072 1.00 0.00 98 GLU A CA 6
ATOM 16081 C C . GLU A 1 98 ? -8.084 10.318 5.568 1.00 0.00 98 GLU A C 6
ATOM 16082 O O . GLU A 1 98 ? -9.124 10.749 6.066 1.00 0.00 98 GLU A O 6
ATOM 16094 N N . TYR A 1 99 ? -8.053 9.428 4.587 1.00 0.00 99 TYR A N 6
ATOM 16095 C CA . TYR A 1 99 ? -9.246 8.854 3.984 1.00 0.00 99 TYR A CA 6
ATOM 16096 C C . TYR A 1 99 ? -10.103 8.129 4.998 1.00 0.00 99 TYR A C 6
ATOM 16097 O O . TYR A 1 99 ? -11.289 7.884 4.780 1.00 0.00 99 TYR A O 6
ATOM 16115 N N . GLN A 1 100 ? -9.492 7.793 6.099 1.00 0.00 100 GLN A N 6
ATOM 16116 C CA . GLN A 1 100 ? -10.151 7.038 7.115 1.00 0.00 100 GLN A CA 6
ATOM 16117 C C . GLN A 1 100 ? -11.036 7.942 7.984 1.00 0.00 100 GLN A C 6
ATOM 16118 O O . GLN A 1 100 ? -12.000 7.478 8.599 1.00 0.00 100 GLN A O 6
ATOM 16132 N N . ARG A 1 101 ? -10.712 9.236 8.032 1.00 0.00 101 ARG A N 6
ATOM 16133 C CA . ARG A 1 101 ? -11.413 10.156 8.928 1.00 0.00 101 ARG A CA 6
ATOM 16134 C C . ARG A 1 101 ? -11.875 11.439 8.229 1.00 0.00 101 ARG A C 6
ATOM 16135 O O . ARG A 1 101 ? -12.302 12.382 8.894 1.00 0.00 101 ARG A O 6
ATOM 16156 N N . LEU A 1 102 ? -11.810 11.488 6.905 1.00 0.00 102 LEU A N 6
ATOM 16157 C CA . LEU A 1 102 ? -12.119 12.717 6.182 1.00 0.00 102 LEU A CA 6
ATOM 16158 C C . LEU A 1 102 ? -13.574 12.728 5.703 1.00 0.00 102 LEU A C 6
ATOM 16159 O O . LEU A 1 102 ? -14.080 13.740 5.216 1.00 0.00 102 LEU A O 6
ATOM 16175 N N . ARG A 1 103 ? -14.220 11.567 5.852 1.00 0.00 103 ARG A N 6
ATOM 16176 C CA . ARG A 1 103 ? -15.618 11.363 5.468 1.00 0.00 103 ARG A CA 6
ATOM 16177 C C . ARG A 1 103 ? -15.846 11.542 3.968 1.00 0.00 103 ARG A C 6
ATOM 16178 O O . ARG A 1 103 ? -16.549 12.456 3.548 1.00 0.00 103 ARG A O 6
ATOM 16199 N N . ILE A 1 104 ? -15.256 10.666 3.163 1.00 0.00 104 ILE A N 6
ATOM 16200 C CA . ILE A 1 104 ? -15.567 10.628 1.738 1.00 0.00 104 ILE A CA 6
ATOM 16201 C C . ILE A 1 104 ? -16.908 9.935 1.542 1.00 0.00 104 ILE A C 6
ATOM 16202 O O . ILE A 1 104 ? -17.116 8.835 2.052 1.00 0.00 104 ILE A O 6
ATOM 16218 N N . ASP A 1 105 ? -17.816 10.593 0.835 1.00 0.00 105 ASP A N 6
ATOM 16219 C CA . ASP A 1 105 ? -19.132 10.029 0.561 1.00 0.00 105 ASP A CA 6
ATOM 16220 C C . ASP A 1 105 ? -19.005 8.865 -0.417 1.00 0.00 105 ASP A C 6
ATOM 16221 O O . ASP A 1 105 ? -18.722 9.068 -1.598 1.00 0.00 105 ASP A O 6
ATOM 16230 N N . PRO A 1 106 ? -19.212 7.631 0.061 1.00 0.00 106 PRO A N 6
ATOM 16231 C CA . PRO A 1 106 ? -19.014 6.434 -0.751 1.00 0.00 106 PRO A CA 6
ATOM 16232 C C . PRO A 1 106 ? -20.052 6.299 -1.862 1.00 0.00 106 PRO A C 6
ATOM 16233 O O . PRO A 1 106 ? -19.726 5.876 -2.965 1.00 0.00 106 PRO A O 6
ATOM 16244 N N . ILE A 1 107 ? -21.292 6.696 -1.588 1.00 0.00 107 ILE A N 6
ATOM 16245 C CA . ILE A 1 107 ? -22.371 6.540 -2.560 1.00 0.00 107 ILE A CA 6
ATOM 16246 C C . ILE A 1 107 ? -22.288 7.630 -3.625 1.00 0.00 107 ILE A C 6
ATOM 16247 O O . ILE A 1 107 ? -22.947 7.558 -4.663 1.00 0.00 107 ILE A O 6
ATOM 16263 N N . ASN A 1 108 ? -21.461 8.628 -3.348 1.00 0.00 108 ASN A N 6
ATOM 16264 C CA . ASN A 1 108 ? -21.220 9.736 -4.266 1.00 0.00 108 ASN A CA 6
ATOM 16265 C C . ASN A 1 108 ? -20.154 9.372 -5.293 1.00 0.00 108 ASN A C 6
ATOM 16266 O O . ASN A 1 108 ? -20.069 9.985 -6.359 1.00 0.00 108 ASN A O 6
ATOM 16277 N N . GLU A 1 109 ? -19.356 8.356 -4.983 1.00 0.00 109 GLU A N 6
ATOM 16278 C CA . GLU A 1 109 ? -18.267 7.947 -5.863 1.00 0.00 109 GLU A CA 6
ATOM 16279 C C . GLU A 1 109 ? -18.796 7.128 -7.036 1.00 0.00 109 GLU A C 6
ATOM 16280 O O . GLU A 1 109 ? -20.001 7.091 -7.276 1.00 0.00 109 GLU A O 6
ATOM 16292 N N . ARG A 1 110 ? -17.901 6.484 -7.775 1.00 0.00 110 ARG A N 6
ATOM 16293 C CA . ARG A 1 110 ? -18.322 5.683 -8.919 1.00 0.00 110 ARG A CA 6
ATOM 16294 C C . ARG A 1 110 ? -17.983 4.204 -8.727 1.00 0.00 110 ARG A C 6
ATOM 16295 O O . ARG A 1 110 ? -18.745 3.336 -9.147 1.00 0.00 110 ARG A O 6
ATOM 16316 N N . SER A 1 111 ? -16.858 3.918 -8.070 1.00 0.00 111 SER A N 6
ATOM 16317 C CA . SER A 1 111 ? -16.424 2.543 -7.833 1.00 0.00 111 SER A CA 6
ATOM 16318 C C . SER A 1 111 ? -15.282 2.500 -6.827 1.00 0.00 111 SER A C 6
ATOM 16319 O O . SER A 1 111 ? -14.395 3.358 -6.834 1.00 0.00 111 SER A O 6
ATOM 16327 N N . PHE A 1 112 ? -15.312 1.509 -5.951 1.00 0.00 112 PHE A N 6
ATOM 16328 C CA . PHE A 1 112 ? -14.223 1.261 -5.029 1.00 0.00 112 PHE A CA 6
ATOM 16329 C C . PHE A 1 112 ? -14.226 -0.219 -4.664 1.00 0.00 112 PHE A C 6
ATOM 16330 O O . PHE A 1 112 ? -15.282 -0.833 -4.570 1.00 0.00 112 PHE A O 6
ATOM 16347 N N . ILE A 1 113 ? -13.059 -0.800 -4.494 1.00 0.00 113 ILE A N 6
ATOM 16348 C CA . ILE A 1 113 ? -12.958 -2.218 -4.173 1.00 0.00 113 ILE A CA 6
ATOM 16349 C C . ILE A 1 113 ? -12.099 -2.387 -2.932 1.00 0.00 113 ILE A C 6
ATOM 16350 O O . ILE A 1 113 ? -11.249 -1.552 -2.651 1.00 0.00 113 ILE A O 6
ATOM 16366 N N . CYS A 1 114 ? -12.330 -3.442 -2.178 1.00 0.00 114 CYS A N 6
ATOM 16367 C CA . CYS A 1 114 ? -11.559 -3.672 -0.971 1.00 0.00 114 CYS A CA 6
ATOM 16368 C C . CYS A 1 114 ? -10.930 -5.058 -1.011 1.00 0.00 114 CYS A C 6
ATOM 16369 O O . CYS A 1 114 ? -11.423 -5.951 -1.704 1.00 0.00 114 CYS A O 6
ATOM 16377 N N . ASN A 1 115 ? -9.833 -5.233 -0.293 1.00 0.00 115 ASN A N 6
ATOM 16378 C CA . ASN A 1 115 ? -9.087 -6.478 -0.347 1.00 0.00 115 ASN A CA 6
ATOM 16379 C C . ASN A 1 115 ? -8.752 -6.994 1.044 1.00 0.00 115 ASN A C 6
ATOM 16380 O O . ASN A 1 115 ? -8.348 -6.237 1.929 1.00 0.00 115 ASN A O 6
ATOM 16391 N N . TYR A 1 116 ? -8.961 -8.286 1.229 1.00 0.00 116 TYR A N 6
ATOM 16392 C CA . TYR A 1 116 ? -8.558 -8.970 2.444 1.00 0.00 116 TYR A CA 6
ATOM 16393 C C . TYR A 1 116 ? -7.498 -10.018 2.103 1.00 0.00 116 TYR A C 6
ATOM 16394 O O . TYR A 1 116 ? -7.832 -11.149 1.737 1.00 0.00 116 TYR A O 6
ATOM 16412 N N . LYS A 1 117 ? -6.229 -9.611 2.183 1.00 0.00 117 LYS A N 6
ATOM 16413 C CA . LYS A 1 117 ? -5.080 -10.504 1.973 1.00 0.00 117 LYS A CA 6
ATOM 16414 C C . LYS A 1 117 ? -4.969 -10.983 0.525 1.00 0.00 117 LYS A C 6
ATOM 16415 O O . LYS A 1 117 ? -4.125 -10.514 -0.235 1.00 0.00 117 LYS A O 6
ATOM 16434 N N . GLU A 1 118 ? -5.826 -11.921 0.157 1.00 0.00 118 GLU A N 6
ATOM 16435 C CA . GLU A 1 118 ? -5.774 -12.556 -1.153 1.00 0.00 118 GLU A CA 6
ATOM 16436 C C . GLU A 1 118 ? -7.129 -12.449 -1.833 1.00 0.00 118 GLU A C 6
ATOM 16437 O O . GLU A 1 118 ? -7.277 -12.738 -3.021 1.00 0.00 118 GLU A O 6
ATOM 16449 N N . HIS A 1 119 ? -8.110 -12.008 -1.067 1.00 0.00 119 HIS A N 6
ATOM 16450 C CA . HIS A 1 119 ? -9.495 -12.049 -1.490 1.00 0.00 119 HIS A CA 6
ATOM 16451 C C . HIS A 1 119 ? -10.023 -10.648 -1.757 1.00 0.00 119 HIS A C 6
ATOM 16452 O O . HIS A 1 119 ? -9.842 -9.744 -0.946 1.00 0.00 119 HIS A O 6
ATOM 16467 N N . TRP A 1 120 ? -10.683 -10.476 -2.892 1.00 0.00 120 TRP A N 6
ATOM 16468 C CA . TRP A 1 120 ? -11.209 -9.176 -3.277 1.00 0.00 120 TRP A CA 6
ATOM 16469 C C . TRP A 1 120 ? -12.693 -9.041 -2.990 1.00 0.00 120 TRP A C 6
ATOM 16470 O O . TRP A 1 120 ? -13.390 -10.022 -2.735 1.00 0.00 120 TRP A O 6
ATOM 16491 N N . PHE A 1 121 ? -13.153 -7.804 -3.066 1.00 0.00 121 PHE A N 6
ATOM 16492 C CA . PHE A 1 121 ? -14.557 -7.454 -2.927 1.00 0.00 121 PHE A CA 6
ATOM 16493 C C . PHE A 1 121 ? -14.818 -6.244 -3.814 1.00 0.00 121 PHE A C 6
ATOM 16494 O O . PHE A 1 121 ? -14.169 -5.211 -3.657 1.00 0.00 121 PHE A O 6
ATOM 16511 N N . THR A 1 122 ? -15.752 -6.364 -4.738 1.00 0.00 122 THR A N 6
ATOM 16512 C CA . THR A 1 122 ? -15.982 -5.305 -5.706 1.00 0.00 122 THR A CA 6
ATOM 16513 C C . THR A 1 122 ? -17.197 -4.458 -5.338 1.00 0.00 122 THR A C 6
ATOM 16514 O O . THR A 1 122 ? -18.238 -4.986 -4.971 1.00 0.00 122 THR A O 6
ATOM 16525 N N . VAL A 1 123 ? -17.043 -3.143 -5.385 1.00 0.00 123 VAL A N 6
ATOM 16526 C CA . VAL A 1 123 ? -18.174 -2.246 -5.193 1.00 0.00 123 VAL A CA 6
ATOM 16527 C C . VAL A 1 123 ? -18.274 -1.273 -6.352 1.00 0.00 123 VAL A C 6
ATOM 16528 O O . VAL A 1 123 ? -17.373 -0.464 -6.584 1.00 0.00 123 VAL A O 6
ATOM 16541 N N . ARG A 1 124 ? -19.369 -1.356 -7.080 1.00 0.00 124 ARG A N 6
ATOM 16542 C CA . ARG A 1 124 ? -19.550 -0.528 -8.257 1.00 0.00 124 ARG A CA 6
ATOM 16543 C C . ARG A 1 124 ? -20.896 0.182 -8.212 1.00 0.00 124 ARG A C 6
ATOM 16544 O O . ARG A 1 124 ? -21.880 -0.368 -7.712 1.00 0.00 124 ARG A O 6
ATOM 16565 N N . LYS A 1 125 ? -20.924 1.402 -8.730 1.00 0.00 125 LYS A N 6
ATOM 16566 C CA . LYS A 1 125 ? -22.137 2.206 -8.754 1.00 0.00 125 LYS A CA 6
ATOM 16567 C C . LYS A 1 125 ? -22.900 1.967 -10.051 1.00 0.00 125 LYS A C 6
ATOM 16568 O O . LYS A 1 125 ? -22.371 2.205 -11.137 1.00 0.00 125 LYS A O 6
ATOM 16587 N N . LEU A 1 126 ? -24.128 1.480 -9.942 1.00 0.00 126 LEU A N 6
ATOM 16588 C CA . LEU A 1 126 ? -24.973 1.289 -11.105 1.00 0.00 126 LEU A CA 6
ATOM 16589 C C . LEU A 1 126 ? -26.287 2.035 -10.902 1.00 0.00 126 LEU A C 6
ATOM 16590 O O . LEU A 1 126 ? -26.970 1.834 -9.893 1.00 0.00 126 LEU A O 6
ATOM 16606 N N . GLY A 1 127 ? -26.646 2.890 -11.848 1.00 0.00 127 GLY A N 6
ATOM 16607 C CA . GLY A 1 127 ? -27.887 3.629 -11.753 1.00 0.00 127 GLY A CA 6
ATOM 16608 C C . GLY A 1 127 ? -27.926 4.585 -10.580 1.00 0.00 127 GLY A C 6
ATOM 16609 O O . GLY A 1 127 ? -27.326 5.661 -10.619 1.00 0.00 127 GLY A O 6
ATOM 16613 N N . LYS A 1 128 ? -28.635 4.190 -9.532 1.00 0.00 128 LYS A N 6
ATOM 16614 C CA . LYS A 1 128 ? -28.826 5.044 -8.372 1.00 0.00 128 LYS A CA 6
ATOM 16615 C C . LYS A 1 128 ? -28.435 4.316 -7.090 1.00 0.00 128 LYS A C 6
ATOM 16616 O O . LYS A 1 128 ? -28.729 4.782 -5.989 1.00 0.00 128 LYS A O 6
ATOM 16635 N N . GLN A 1 129 ? -27.773 3.176 -7.231 1.00 0.00 129 GLN A N 6
ATOM 16636 C CA . GLN A 1 129 ? -27.417 2.369 -6.074 1.00 0.00 129 GLN A CA 6
ATOM 16637 C C . GLN A 1 129 ? -26.139 1.586 -6.335 1.00 0.00 129 GLN A C 6
ATOM 16638 O O . GLN A 1 129 ? -25.625 1.565 -7.453 1.00 0.00 129 GLN A O 6
ATOM 16652 N N . TRP A 1 130 ? -25.625 0.949 -5.298 1.00 0.00 130 TRP A N 6
ATOM 16653 C CA . TRP A 1 130 ? -24.360 0.250 -5.391 1.00 0.00 130 TRP A CA 6
ATOM 16654 C C . TRP A 1 130 ? -24.556 -1.247 -5.264 1.00 0.00 130 TRP A C 6
ATOM 16655 O O . TRP A 1 130 ? -25.550 -1.710 -4.703 1.00 0.00 130 TRP A O 6
ATOM 16676 N N . PHE A 1 131 ? -23.617 -2.002 -5.811 1.00 0.00 131 PHE A N 6
ATOM 16677 C CA . PHE A 1 131 ? -23.681 -3.449 -5.756 1.00 0.00 131 PHE A CA 6
ATOM 16678 C C . PHE A 1 131 ? -22.376 -4.050 -5.300 1.00 0.00 131 PHE A C 6
ATOM 16679 O O . PHE A 1 131 ? -21.302 -3.675 -5.782 1.00 0.00 131 PHE A O 6
ATOM 16696 N N . ASN A 1 132 ? -22.476 -4.958 -4.347 1.00 0.00 132 ASN A N 6
ATOM 16697 C CA . ASN A 1 132 ? -21.369 -5.811 -3.984 1.00 0.00 132 ASN A CA 6
ATOM 16698 C C . ASN A 1 132 ? -21.159 -6.870 -5.050 1.00 0.00 132 ASN A C 6
ATOM 16699 O O . ASN A 1 132 ? -22.108 -7.496 -5.519 1.00 0.00 132 ASN A O 6
ATOM 16710 N N . LEU A 1 133 ? -19.921 -7.037 -5.449 1.00 0.00 133 LEU A N 6
ATOM 16711 C CA . LEU A 1 133 ? -19.540 -8.106 -6.337 1.00 0.00 133 LEU A CA 6
ATOM 16712 C C . LEU A 1 133 ? -18.447 -8.942 -5.686 1.00 0.00 133 LEU A C 6
ATOM 16713 O O . LEU A 1 133 ? -17.283 -8.890 -6.091 1.00 0.00 133 LEU A O 6
ATOM 16729 N N . ASN A 1 134 ? -18.818 -9.686 -4.652 1.00 0.00 134 ASN A N 6
ATOM 16730 C CA . ASN A 1 134 ? -17.879 -10.567 -3.963 1.00 0.00 134 ASN A CA 6
ATOM 16731 C C . ASN A 1 134 ? -17.361 -11.626 -4.929 1.00 0.00 134 ASN A C 6
ATOM 16732 O O . ASN A 1 134 ? -18.073 -12.010 -5.856 1.00 0.00 134 ASN A O 6
ATOM 16743 N N . SER A 1 135 ? -16.127 -12.068 -4.746 1.00 0.00 135 SER A N 6
ATOM 16744 C CA . SER A 1 135 ? -15.535 -13.045 -5.645 1.00 0.00 135 SER A CA 6
ATOM 16745 C C . SER A 1 135 ? -16.430 -14.282 -5.785 1.00 0.00 135 SER A C 6
ATOM 16746 O O . SER A 1 135 ? -16.802 -14.669 -6.897 1.00 0.00 135 SER A O 6
ATOM 16754 N N . LEU A 1 136 ? -16.837 -14.851 -4.657 1.00 0.00 136 LEU A N 6
ATOM 16755 C CA . LEU A 1 136 ? -17.644 -16.070 -4.665 1.00 0.00 136 LEU A CA 6
ATOM 16756 C C . LEU A 1 136 ? -19.133 -15.738 -4.619 1.00 0.00 136 LEU A C 6
ATOM 16757 O O . LEU A 1 136 ? -19.966 -16.602 -4.336 1.00 0.00 136 LEU A O 6
ATOM 16773 N N . LEU A 1 137 ? -19.464 -14.488 -4.906 1.00 0.00 137 LEU A N 6
ATOM 16774 C CA . LEU A 1 137 ? -20.854 -14.064 -4.950 1.00 0.00 137 LEU A CA 6
ATOM 16775 C C . LEU A 1 137 ? -21.498 -14.569 -6.228 1.00 0.00 137 LEU A C 6
ATOM 16776 O O . LEU A 1 137 ? -20.911 -14.476 -7.312 1.00 0.00 137 LEU A O 6
ATOM 16792 N N . THR A 1 138 ? -22.696 -15.127 -6.080 1.00 0.00 138 THR A N 6
ATOM 16793 C CA . THR A 1 138 ? -23.504 -15.588 -7.199 1.00 0.00 138 THR A CA 6
ATOM 16794 C C . THR A 1 138 ? -23.676 -14.498 -8.252 1.00 0.00 138 THR A C 6
ATOM 16795 O O . THR A 1 138 ? -23.972 -14.778 -9.411 1.00 0.00 138 THR A O 6
ATOM 16806 N N . GLY A 1 139 ? -23.488 -13.253 -7.837 1.00 0.00 139 GLY A N 6
ATOM 16807 C CA . GLY A 1 139 ? -23.563 -12.145 -8.750 1.00 0.00 139 GLY A CA 6
ATOM 16808 C C . GLY A 1 139 ? -23.476 -10.826 -8.019 1.00 0.00 139 GLY A C 6
ATOM 16809 O O . GLY A 1 139 ? -22.554 -10.624 -7.237 1.00 0.00 139 GLY A O 6
ATOM 16813 N N . PRO A 1 140 ? -24.408 -9.903 -8.272 1.00 0.00 140 PRO A N 6
ATOM 16814 C CA . PRO A 1 140 ? -24.475 -8.622 -7.577 1.00 0.00 140 PRO A CA 6
ATOM 16815 C C . PRO A 1 140 ? -25.298 -8.681 -6.286 1.00 0.00 140 PRO A C 6
ATOM 16816 O O . PRO A 1 140 ? -26.321 -9.365 -6.213 1.00 0.00 140 PRO A O 6
ATOM 16827 N N . GLU A 1 141 ? -24.836 -7.959 -5.273 1.00 0.00 141 GLU A N 6
ATOM 16828 C CA . GLU A 1 141 ? -25.534 -7.857 -3.999 1.00 0.00 141 GLU A CA 6
ATOM 16829 C C . GLU A 1 141 ? -25.974 -6.413 -3.792 1.00 0.00 141 GLU A C 6
ATOM 16830 O O . GLU A 1 141 ? -25.140 -5.510 -3.746 1.00 0.00 141 GLU A O 6
ATOM 16842 N N . LEU A 1 142 ? -27.279 -6.198 -3.701 1.00 0.00 142 LEU A N 6
ATOM 16843 C CA . LEU A 1 142 ? -27.843 -4.868 -3.557 1.00 0.00 142 LEU A CA 6
ATOM 16844 C C . LEU A 1 142 ? -27.306 -4.164 -2.312 1.00 0.00 142 LEU A C 6
ATOM 16845 O O . LEU A 1 142 ? -27.230 -4.742 -1.226 1.00 0.00 142 LEU A O 6
ATOM 16861 N N . ILE A 1 143 ? -26.964 -2.897 -2.492 1.00 0.00 143 ILE A N 6
ATOM 16862 C CA . ILE A 1 143 ? -26.381 -2.081 -1.443 1.00 0.00 143 ILE A CA 6
ATOM 16863 C C . ILE A 1 143 ? -26.937 -0.663 -1.533 1.00 0.00 143 ILE A C 6
ATOM 16864 O O . ILE A 1 143 ? -26.537 0.132 -2.389 1.00 0.00 143 ILE A O 6
ATOM 16880 N N . SER A 1 144 ? -27.904 -0.375 -0.677 1.00 0.00 144 SER A N 6
ATOM 16881 C CA . SER A 1 144 ? -28.509 0.925 -0.596 1.00 0.00 144 SER A CA 6
ATOM 16882 C C . SER A 1 144 ? -27.538 1.944 0.008 1.00 0.00 144 SER A C 6
ATOM 16883 O O . SER A 1 144 ? -26.523 1.558 0.577 1.00 0.00 144 SER A O 6
ATOM 16891 N N . ASP A 1 145 ? -27.827 3.227 -0.168 1.00 0.00 145 ASP A N 6
ATOM 16892 C CA . ASP A 1 145 ? -27.021 4.312 0.402 1.00 0.00 145 ASP A CA 6
ATOM 16893 C C . ASP A 1 145 ? -26.532 4.017 1.820 1.00 0.00 145 ASP A C 6
ATOM 16894 O O . ASP A 1 145 ? -25.336 4.131 2.106 1.00 0.00 145 ASP A O 6
ATOM 16903 N N . THR A 1 146 ? -27.438 3.628 2.695 1.00 0.00 146 THR A N 6
ATOM 16904 C CA . THR A 1 146 ? -27.079 3.297 4.061 1.00 0.00 146 THR A CA 6
ATOM 16905 C C . THR A 1 146 ? -26.307 1.978 4.120 1.00 0.00 146 THR A C 6
ATOM 16906 O O . THR A 1 146 ? -25.336 1.840 4.871 1.00 0.00 146 THR A O 6
ATOM 16917 N N . TYR A 1 147 ? -26.722 1.026 3.294 1.00 0.00 147 TYR A N 6
ATOM 16918 C CA . TYR A 1 147 ? -26.068 -0.276 3.222 1.00 0.00 147 TYR A CA 6
ATOM 16919 C C . TYR A 1 147 ? -24.595 -0.100 2.846 1.00 0.00 147 TYR A C 6
ATOM 16920 O O . TYR A 1 147 ? -23.744 -0.865 3.278 1.00 0.00 147 TYR A O 6
ATOM 16938 N N . LEU A 1 148 ? -24.295 0.921 2.052 1.00 0.00 148 LEU A N 6
ATOM 16939 C CA . LEU A 1 148 ? -22.923 1.165 1.642 1.00 0.00 148 LEU A CA 6
ATOM 16940 C C . LEU A 1 148 ? -22.087 1.597 2.843 1.00 0.00 148 LEU A C 6
ATOM 16941 O O . LEU A 1 148 ? -21.086 0.959 3.159 1.00 0.00 148 LEU A O 6
ATOM 16957 N N . ALA A 1 149 ? -22.505 2.668 3.522 1.00 0.00 149 ALA A N 6
ATOM 16958 C CA . ALA A 1 149 ? -21.905 3.065 4.805 1.00 0.00 149 ALA A CA 6
ATOM 16959 C C . ALA A 1 149 ? -21.814 1.888 5.787 1.00 0.00 149 ALA A C 6
ATOM 16960 O O . ALA A 1 149 ? -20.959 1.868 6.680 1.00 0.00 149 ALA A O 6
ATOM 16967 N N . LEU A 1 150 ? -22.636 0.871 5.556 1.00 0.00 150 LEU A N 6
ATOM 16968 C CA . LEU A 1 150 ? -22.623 -0.305 6.407 1.00 0.00 150 LEU A CA 6
ATOM 16969 C C . LEU A 1 150 ? -21.487 -1.203 5.955 1.00 0.00 150 LEU A C 6
ATOM 16970 O O . LEU A 1 150 ? -20.655 -1.622 6.751 1.00 0.00 150 LEU A O 6
ATOM 16986 N N . PHE A 1 151 ? -21.463 -1.464 4.652 1.00 0.00 151 PHE A N 6
ATOM 16987 C CA . PHE A 1 151 ? -20.445 -2.288 4.030 1.00 0.00 151 PHE A CA 6
ATOM 16988 C C . PHE A 1 151 ? -19.047 -1.761 4.352 1.00 0.00 151 PHE A C 6
ATOM 16989 O O . PHE A 1 151 ? -18.203 -2.508 4.836 1.00 0.00 151 PHE A O 6
ATOM 17006 N N . LEU A 1 152 ? -18.819 -0.466 4.109 1.00 0.00 152 LEU A N 6
ATOM 17007 C CA . LEU A 1 152 ? -17.505 0.132 4.351 1.00 0.00 152 LEU A CA 6
ATOM 17008 C C . LEU A 1 152 ? -17.099 -0.013 5.811 1.00 0.00 152 LEU A C 6
ATOM 17009 O O . LEU A 1 152 ? -15.956 -0.358 6.113 1.00 0.00 152 LEU A O 6
ATOM 17025 N N . ALA A 1 153 ? -18.035 0.242 6.722 1.00 0.00 153 ALA A N 6
ATOM 17026 C CA . ALA A 1 153 ? -17.741 0.117 8.140 1.00 0.00 153 ALA A CA 6
ATOM 17027 C C . ALA A 1 153 ? -17.476 -1.340 8.512 1.00 0.00 153 ALA A C 6
ATOM 17028 O O . ALA A 1 153 ? -16.613 -1.626 9.345 1.00 0.00 153 ALA A O 6
ATOM 17035 N N . GLN A 1 154 ? -18.207 -2.262 7.885 1.00 0.00 154 GLN A N 6
ATOM 17036 C CA . GLN A 1 154 ? -18.001 -3.686 8.125 1.00 0.00 154 GLN A CA 6
ATOM 17037 C C . GLN A 1 154 ? -16.607 -4.078 7.694 1.00 0.00 154 GLN A C 6
ATOM 17038 O O . GLN A 1 154 ? -15.940 -4.862 8.354 1.00 0.00 154 GLN A O 6
ATOM 17052 N N . LEU A 1 155 ? -16.177 -3.511 6.578 1.00 0.00 155 LEU A N 6
ATOM 17053 C CA . LEU A 1 155 ? -14.878 -3.812 6.006 1.00 0.00 155 LEU A CA 6
ATOM 17054 C C . LEU A 1 155 ? -13.768 -3.548 6.999 1.00 0.00 155 LEU A C 6
ATOM 17055 O O . LEU A 1 155 ? -13.000 -4.444 7.347 1.00 0.00 155 LEU A O 6
ATOM 17071 N N . GLN A 1 156 ? -13.703 -2.314 7.460 1.00 0.00 156 GLN A N 6
ATOM 17072 C CA . GLN A 1 156 ? -12.648 -1.878 8.356 1.00 0.00 156 GLN A CA 6
ATOM 17073 C C . GLN A 1 156 ? -12.677 -2.656 9.671 1.00 0.00 156 GLN A C 6
ATOM 17074 O O . GLN A 1 156 ? -11.642 -2.854 10.310 1.00 0.00 156 GLN A O 6
ATOM 17088 N N . GLN A 1 157 ? -13.862 -3.113 10.062 1.00 0.00 157 GLN A N 6
ATOM 17089 C CA . GLN A 1 157 ? -14.010 -3.896 11.283 1.00 0.00 157 GLN A CA 6
ATOM 17090 C C . GLN A 1 157 ? -13.643 -5.360 11.053 1.00 0.00 157 GLN A C 6
ATOM 17091 O O . GLN A 1 157 ? -13.100 -6.011 11.943 1.00 0.00 157 GLN A O 6
ATOM 17105 N N . GLU A 1 158 ? -13.923 -5.869 9.859 1.00 0.00 158 GLU A N 6
ATOM 17106 C CA . GLU A 1 158 ? -13.683 -7.273 9.559 1.00 0.00 158 GLU A CA 6
ATOM 17107 C C . GLU A 1 158 ? -12.230 -7.487 9.133 1.00 0.00 158 GLU A C 6
ATOM 17108 O O . GLU A 1 158 ? -11.696 -8.590 9.238 1.00 0.00 158 GLU A O 6
ATOM 17120 N N . GLY A 1 159 ? -11.604 -6.424 8.642 1.00 0.00 159 GLY A N 6
ATOM 17121 C CA . GLY A 1 159 ? -10.189 -6.478 8.318 1.00 0.00 159 GLY A CA 6
ATOM 17122 C C . GLY A 1 159 ? -9.897 -6.171 6.860 1.00 0.00 159 GLY A C 6
ATOM 17123 O O . GLY A 1 159 ? -8.798 -6.437 6.373 1.00 0.00 159 GLY A O 6
ATOM 17127 N N . TYR A 1 160 ? -10.870 -5.608 6.163 1.00 0.00 160 TYR A N 6
ATOM 17128 C CA . TYR A 1 160 ? -10.703 -5.275 4.756 1.00 0.00 160 TYR A CA 6
ATOM 17129 C C . TYR A 1 160 ? -9.989 -3.949 4.590 1.00 0.00 160 TYR A C 6
ATOM 17130 O O . TYR A 1 160 ? -10.333 -2.963 5.242 1.00 0.00 160 TYR A O 6
ATOM 17148 N N . SER A 1 161 ? -9.000 -3.929 3.720 1.00 0.00 161 SER A N 6
ATOM 17149 C CA . SER A 1 161 ? -8.423 -2.681 3.273 1.00 0.00 161 SER A CA 6
ATOM 17150 C C . SER A 1 161 ? -9.221 -2.186 2.071 1.00 0.00 161 SER A C 6
ATOM 17151 O O . SER A 1 161 ? -9.290 -2.859 1.048 1.00 0.00 161 SER A O 6
ATOM 17159 N N . ILE A 1 162 ? -9.861 -1.039 2.217 1.00 0.00 162 ILE A N 6
ATOM 17160 C CA . ILE A 1 162 ? -10.740 -0.517 1.178 1.00 0.00 162 ILE A CA 6
ATOM 17161 C C . ILE A 1 162 ? -9.983 0.441 0.259 1.00 0.00 162 ILE A C 6
ATOM 17162 O O . ILE A 1 162 ? -9.048 1.111 0.695 1.00 0.00 162 ILE A O 6
ATOM 17178 N N . PHE A 1 163 ? -10.393 0.514 -1.006 1.00 0.00 163 PHE A N 6
ATOM 17179 C CA . PHE A 1 163 ? -9.676 1.296 -2.006 1.00 0.00 163 PHE A CA 6
ATOM 17180 C C . PHE A 1 163 ? -10.663 2.012 -2.935 1.00 0.00 163 PHE A C 6
ATOM 17181 O O . PHE A 1 163 ? -11.362 1.376 -3.721 1.00 0.00 163 PHE A O 6
ATOM 17198 N N . VAL A 1 164 ? -10.699 3.337 -2.843 1.00 0.00 164 VAL A N 6
ATOM 17199 C CA . VAL A 1 164 ? -11.643 4.151 -3.600 1.00 0.00 164 VAL A CA 6
ATOM 17200 C C . VAL A 1 164 ? -11.065 4.556 -4.955 1.00 0.00 164 VAL A C 6
ATOM 17201 O O . VAL A 1 164 ? -10.145 5.372 -5.025 1.00 0.00 164 VAL A O 6
ATOM 17214 N N . VAL A 1 165 ? -11.578 3.947 -6.022 1.00 0.00 165 VAL A N 6
ATOM 17215 C CA . VAL A 1 165 ? -11.197 4.347 -7.372 1.00 0.00 165 VAL A CA 6
ATOM 17216 C C . VAL A 1 165 ? -11.708 5.754 -7.673 1.00 0.00 165 VAL A C 6
ATOM 17217 O O . VAL A 1 165 ? -12.910 6.028 -7.623 1.00 0.00 165 VAL A O 6
ATOM 17230 N N . LYS A 1 166 ? -10.768 6.636 -7.968 1.00 0.00 166 LYS A N 6
ATOM 17231 C CA . LYS A 1 166 ? -11.044 8.044 -8.211 1.00 0.00 166 LYS A CA 6
ATOM 17232 C C . LYS A 1 166 ? -10.774 8.388 -9.667 1.00 0.00 166 LYS A C 6
ATOM 17233 O O . LYS A 1 166 ? -9.688 8.105 -10.185 1.00 0.00 166 LYS A O 6
ATOM 17252 N N . GLY A 1 167 ? -11.753 8.986 -10.329 1.00 0.00 167 GLY A N 6
ATOM 17253 C CA . GLY A 1 167 ? -11.595 9.362 -11.717 1.00 0.00 167 GLY A CA 6
ATOM 17254 C C . GLY A 1 167 ? -12.876 9.149 -12.490 1.00 0.00 167 GLY A C 6
ATOM 17255 O O . GLY A 1 167 ? -13.946 9.020 -11.893 1.00 0.00 167 GLY A O 6
ATOM 17259 N N . ASP A 1 168 ? -12.777 9.102 -13.809 1.00 0.00 168 ASP A N 6
ATOM 17260 C CA . ASP A 1 168 ? -13.950 8.886 -14.645 1.00 0.00 168 ASP A CA 6
ATOM 17261 C C . ASP A 1 168 ? -13.969 7.469 -15.193 1.00 0.00 168 ASP A C 6
ATOM 17262 O O . ASP A 1 168 ? -13.082 7.068 -15.950 1.00 0.00 168 ASP A O 6
ATOM 17271 N N . LEU A 1 169 ? -14.975 6.712 -14.788 1.00 0.00 169 LEU A N 6
ATOM 17272 C CA . LEU A 1 169 ? -15.130 5.336 -15.227 1.00 0.00 169 LEU A CA 6
ATOM 17273 C C . LEU A 1 169 ? -15.939 5.251 -16.515 1.00 0.00 169 LEU A C 6
ATOM 17274 O O . LEU A 1 169 ? -16.764 6.123 -16.804 1.00 0.00 169 LEU A O 6
ATOM 17290 N N . PRO A 1 170 ? -15.702 4.192 -17.299 1.00 0.00 170 PRO A N 6
ATOM 17291 C CA . PRO A 1 170 ? -16.411 3.956 -18.558 1.00 0.00 170 PRO A CA 6
ATOM 17292 C C . PRO A 1 170 ? -17.834 3.446 -18.339 1.00 0.00 170 PRO A C 6
ATOM 17293 O O . PRO A 1 170 ? -18.095 2.240 -18.332 1.00 0.00 170 PRO A O 6
ATOM 17304 N N . ASP A 1 171 ? -18.743 4.401 -18.165 1.00 0.00 171 ASP A N 6
ATOM 17305 C CA . ASP A 1 171 ? -20.157 4.129 -17.908 1.00 0.00 171 ASP A CA 6
ATOM 17306 C C . ASP A 1 171 ? -20.791 3.298 -19.024 1.00 0.00 171 ASP A C 6
ATOM 17307 O O . ASP A 1 171 ? -20.531 3.528 -20.208 1.00 0.00 171 ASP A O 6
ATOM 17316 N N . CYS A 1 172 ? -21.620 2.336 -18.636 1.00 0.00 172 CYS A N 6
ATOM 17317 C CA . CYS A 1 172 ? -22.291 1.462 -19.584 1.00 0.00 172 CYS A CA 6
ATOM 17318 C C . CYS A 1 172 ? -23.791 1.376 -19.294 1.00 0.00 172 CYS A C 6
ATOM 17319 O O . CYS A 1 172 ? -24.296 2.022 -18.374 1.00 0.00 172 CYS A O 6
ATOM 17327 N N . GLU A 1 173 ? -24.482 0.538 -20.064 1.00 0.00 173 GLU A N 6
ATOM 17328 C CA . GLU A 1 173 ? -25.941 0.402 -20.002 1.00 0.00 173 GLU A CA 6
ATOM 17329 C C . GLU A 1 173 ? -26.453 -0.035 -18.629 1.00 0.00 173 GLU A C 6
ATOM 17330 O O . GLU A 1 173 ? -27.656 0.044 -18.358 1.00 0.00 173 GLU A O 6
ATOM 17342 N N . ALA A 1 174 ? -25.562 -0.505 -17.768 1.00 0.00 174 ALA A N 6
ATOM 17343 C CA . ALA A 1 174 ? -25.958 -0.984 -16.450 1.00 0.00 174 ALA A CA 6
ATOM 17344 C C . ALA A 1 174 ? -26.580 0.137 -15.624 1.00 0.00 174 ALA A C 6
ATOM 17345 O O . ALA A 1 174 ? -27.378 -0.111 -14.718 1.00 0.00 174 ALA A O 6
ATOM 17352 N N . ASP A 1 175 ? -26.215 1.368 -15.955 1.00 0.00 175 ASP A N 6
ATOM 17353 C CA . ASP A 1 175 ? -26.749 2.543 -15.282 1.00 0.00 175 ASP A CA 6
ATOM 17354 C C . ASP A 1 175 ? -28.245 2.697 -15.537 1.00 0.00 175 ASP A C 6
ATOM 17355 O O . ASP A 1 175 ? -29.028 2.922 -14.612 1.00 0.00 175 ASP A O 6
ATOM 17364 N N . GLN A 1 176 ? -28.641 2.527 -16.791 1.00 0.00 176 GLN A N 6
ATOM 17365 C CA . GLN A 1 176 ? -30.009 2.805 -17.204 1.00 0.00 176 GLN A CA 6
ATOM 17366 C C . GLN A 1 176 ? -30.968 1.801 -16.595 1.00 0.00 176 GLN A C 6
ATOM 17367 O O . GLN A 1 176 ? -32.084 2.135 -16.198 1.00 0.00 176 GLN A O 6
ATOM 17381 N N . LEU A 1 177 ? -30.516 0.569 -16.503 1.00 0.00 177 LEU A N 6
ATOM 17382 C CA . LEU A 1 177 ? -31.379 -0.517 -16.100 1.00 0.00 177 LEU A CA 6
ATOM 17383 C C . LEU A 1 177 ? -31.204 -0.840 -14.621 1.00 0.00 177 LEU A C 6
ATOM 17384 O O . LEU A 1 177 ? -31.495 -1.954 -14.173 1.00 0.00 177 LEU A O 6
ATOM 17400 N N . LEU A 1 178 ? -30.704 0.131 -13.865 1.00 0.00 178 LEU A N 6
ATOM 17401 C CA . LEU A 1 178 ? -30.678 0.022 -12.419 1.00 0.00 178 LEU A CA 6
ATOM 17402 C C . LEU A 1 178 ? -31.743 0.918 -11.801 1.00 0.00 178 LEU A C 6
ATOM 17403 O O . LEU A 1 178 ? -31.918 0.951 -10.582 1.00 0.00 178 LEU A O 6
ATOM 17419 N N . GLN A 1 179 ? -32.449 1.660 -12.640 1.00 0.00 179 GLN A N 6
ATOM 17420 C CA . GLN A 1 179 ? -33.602 2.408 -12.175 1.00 0.00 179 GLN A CA 6
ATOM 17421 C C . GLN A 1 179 ? -34.702 1.413 -11.837 1.00 0.00 179 GLN A C 6
ATOM 17422 O O . GLN A 1 179 ? -35.541 1.644 -10.968 1.00 0.00 179 GLN A O 6
ATOM 17436 N N . MET A 1 180 ? -34.654 0.292 -12.541 1.00 0.00 180 MET A N 6
ATOM 17437 C CA . MET A 1 180 ? -35.486 -0.863 -12.253 1.00 0.00 180 MET A CA 6
ATOM 17438 C C . MET A 1 180 ? -34.749 -1.770 -11.284 1.00 0.00 180 MET A C 6
ATOM 17439 O O . MET A 1 180 ? -33.595 -2.125 -11.520 1.00 0.00 180 MET A O 6
ATOM 17453 N N . ILE A 1 181 ? -35.390 -2.117 -10.188 1.00 0.00 181 ILE A N 6
ATOM 17454 C CA . ILE A 1 181 ? -34.804 -3.025 -9.213 1.00 0.00 181 ILE A CA 6
ATOM 17455 C C . ILE A 1 181 ? -35.859 -4.021 -8.747 1.00 0.00 181 ILE A C 6
ATOM 17456 O O . ILE A 1 181 ? -37.055 -3.760 -8.890 1.00 0.00 181 ILE A O 6
ATOM 17472 N N . ARG A 1 182 ? -35.409 -5.165 -8.229 1.00 0.00 182 ARG A N 6
ATOM 17473 C CA . ARG A 1 182 ? -36.289 -6.194 -7.673 1.00 0.00 182 ARG A CA 6
ATOM 17474 C C . ARG A 1 182 ? -37.022 -6.919 -8.791 1.00 0.00 182 ARG A C 6
ATOM 17475 O O . ARG A 1 182 ? -38.173 -6.539 -9.096 1.00 0.00 182 ARG A O 6
ATOM 17497 N N . MET A 1 1 ? -32.583 -6.004 -11.031 1.00 0.00 1 MET A N 7
ATOM 17498 C CA . MET A 1 1 ? -31.238 -5.963 -11.639 1.00 0.00 1 MET A CA 7
ATOM 17499 C C . MET A 1 1 ? -31.349 -6.274 -13.126 1.00 0.00 1 MET A C 7
ATOM 17500 O O . MET A 1 1 ? -31.298 -7.431 -13.531 1.00 0.00 1 MET A O 7
ATOM 17516 N N . GLU A 1 2 ? -31.518 -5.228 -13.931 1.00 0.00 2 GLU A N 7
ATOM 17517 C CA . GLU A 1 2 ? -31.817 -5.394 -15.348 1.00 0.00 2 GLU A CA 7
ATOM 17518 C C . GLU A 1 2 ? -30.569 -5.696 -16.173 1.00 0.00 2 GLU A C 7
ATOM 17519 O O . GLU A 1 2 ? -30.389 -6.813 -16.655 1.00 0.00 2 GLU A O 7
ATOM 17531 N N . SER A 1 3 ? -29.695 -4.714 -16.305 1.00 0.00 3 SER A N 7
ATOM 17532 C CA . SER A 1 3 ? -28.594 -4.809 -17.252 1.00 0.00 3 SER A CA 7
ATOM 17533 C C . SER A 1 3 ? -27.233 -4.825 -16.567 1.00 0.00 3 SER A C 7
ATOM 17534 O O . SER A 1 3 ? -26.223 -4.507 -17.195 1.00 0.00 3 SER A O 7
ATOM 17542 N N . ILE A 1 4 ? -27.197 -5.180 -15.287 1.00 0.00 4 ILE A N 7
ATOM 17543 C CA . ILE A 1 4 ? -25.936 -5.211 -14.556 1.00 0.00 4 ILE A CA 7
ATOM 17544 C C . ILE A 1 4 ? -24.970 -6.181 -15.209 1.00 0.00 4 ILE A C 7
ATOM 17545 O O . ILE A 1 4 ? -25.286 -7.359 -15.387 1.00 0.00 4 ILE A O 7
ATOM 17561 N N . PHE A 1 5 ? -23.804 -5.691 -15.591 1.00 0.00 5 PHE A N 7
ATOM 17562 C CA . PHE A 1 5 ? -22.768 -6.576 -16.065 1.00 0.00 5 PHE A CA 7
ATOM 17563 C C . PHE A 1 5 ? -22.161 -7.321 -14.892 1.00 0.00 5 PHE A C 7
ATOM 17564 O O . PHE A 1 5 ? -21.357 -6.772 -14.138 1.00 0.00 5 PHE A O 7
ATOM 17581 N N . HIS A 1 6 ? -22.590 -8.546 -14.699 1.00 0.00 6 HIS A N 7
ATOM 17582 C CA . HIS A 1 6 ? -21.897 -9.427 -13.792 1.00 0.00 6 HIS A CA 7
ATOM 17583 C C . HIS A 1 6 ? -21.683 -10.780 -14.442 1.00 0.00 6 HIS A C 7
ATOM 17584 O O . HIS A 1 6 ? -22.623 -11.395 -14.944 1.00 0.00 6 HIS A O 7
ATOM 17599 N N . GLU A 1 7 ? -20.444 -11.230 -14.432 1.00 0.00 7 GLU A N 7
ATOM 17600 C CA . GLU A 1 7 ? -20.108 -12.576 -14.859 1.00 0.00 7 GLU A CA 7
ATOM 17601 C C . GLU A 1 7 ? -20.354 -13.518 -13.692 1.00 0.00 7 GLU A C 7
ATOM 17602 O O . GLU A 1 7 ? -21.051 -13.163 -12.756 1.00 0.00 7 GLU A O 7
ATOM 17614 N N . LYS A 1 8 ? -19.821 -14.714 -13.733 1.00 0.00 8 LYS A N 7
ATOM 17615 C CA . LYS A 1 8 ? -19.803 -15.521 -12.538 1.00 0.00 8 LYS A CA 7
ATOM 17616 C C . LYS A 1 8 ? -18.433 -16.133 -12.368 1.00 0.00 8 LYS A C 7
ATOM 17617 O O . LYS A 1 8 ? -17.985 -16.922 -13.201 1.00 0.00 8 LYS A O 7
ATOM 17636 N N . GLN A 1 9 ? -17.763 -15.745 -11.298 1.00 0.00 9 GLN A N 7
ATOM 17637 C CA . GLN A 1 9 ? -16.448 -16.298 -11.012 1.00 0.00 9 GLN A CA 7
ATOM 17638 C C . GLN A 1 9 ? -16.562 -17.365 -9.932 1.00 0.00 9 GLN A C 7
ATOM 17639 O O . GLN A 1 9 ? -16.970 -17.087 -8.807 1.00 0.00 9 GLN A O 7
ATOM 17653 N N . GLU A 1 10 ? -16.224 -18.587 -10.296 1.00 0.00 10 GLU A N 7
ATOM 17654 C CA . GLU A 1 10 ? -16.136 -19.675 -9.345 1.00 0.00 10 GLU A CA 7
ATOM 17655 C C . GLU A 1 10 ? -14.848 -20.446 -9.583 1.00 0.00 10 GLU A C 7
ATOM 17656 O O . GLU A 1 10 ? -14.736 -21.196 -10.553 1.00 0.00 10 GLU A O 7
ATOM 17668 N N . GLY A 1 11 ? -13.873 -20.247 -8.712 1.00 0.00 11 GLY A N 7
ATOM 17669 C CA . GLY A 1 11 ? -12.589 -20.882 -8.892 1.00 0.00 11 GLY A CA 7
ATOM 17670 C C . GLY A 1 11 ? -11.467 -20.117 -8.221 1.00 0.00 11 GLY A C 7
ATOM 17671 O O . GLY A 1 11 ? -11.423 -20.025 -6.992 1.00 0.00 11 GLY A O 7
ATOM 17675 N N . SER A 1 12 ? -10.572 -19.547 -9.019 1.00 0.00 12 SER A N 7
ATOM 17676 C CA . SER A 1 12 ? -9.378 -18.910 -8.472 1.00 0.00 12 SER A CA 7
ATOM 17677 C C . SER A 1 12 ? -9.198 -17.464 -8.952 1.00 0.00 12 SER A C 7
ATOM 17678 O O . SER A 1 12 ? -8.819 -16.598 -8.166 1.00 0.00 12 SER A O 7
ATOM 17686 N N . LEU A 1 13 ? -9.469 -17.203 -10.230 1.00 0.00 13 LEU A N 7
ATOM 17687 C CA . LEU A 1 13 ? -9.137 -15.911 -10.845 1.00 0.00 13 LEU A CA 7
ATOM 17688 C C . LEU A 1 13 ? -10.034 -14.768 -10.370 1.00 0.00 13 LEU A C 7
ATOM 17689 O O . LEU A 1 13 ? -10.909 -14.286 -11.098 1.00 0.00 13 LEU A O 7
ATOM 17705 N N . CYS A 1 14 ? -9.777 -14.305 -9.163 1.00 0.00 14 CYS A N 7
ATOM 17706 C CA . CYS A 1 14 ? -10.536 -13.213 -8.593 1.00 0.00 14 CYS A CA 7
ATOM 17707 C C . CYS A 1 14 ? -10.033 -11.856 -9.108 1.00 0.00 14 CYS A C 7
ATOM 17708 O O . CYS A 1 14 ? -10.765 -10.874 -9.040 1.00 0.00 14 CYS A O 7
ATOM 17716 N N . ALA A 1 15 ? -8.790 -11.789 -9.622 1.00 0.00 15 ALA A N 7
ATOM 17717 C CA . ALA A 1 15 ? -8.315 -10.561 -10.274 1.00 0.00 15 ALA A CA 7
ATOM 17718 C C . ALA A 1 15 ? -9.183 -10.229 -11.477 1.00 0.00 15 ALA A C 7
ATOM 17719 O O . ALA A 1 15 ? -9.688 -9.114 -11.601 1.00 0.00 15 ALA A O 7
ATOM 17726 N N . GLN A 1 16 ? -9.361 -11.216 -12.352 1.00 0.00 16 GLN A N 7
ATOM 17727 C CA . GLN A 1 16 ? -10.161 -11.043 -13.557 1.00 0.00 16 GLN A CA 7
ATOM 17728 C C . GLN A 1 16 ? -11.590 -10.685 -13.186 1.00 0.00 16 GLN A C 7
ATOM 17729 O O . GLN A 1 16 ? -12.183 -9.782 -13.768 1.00 0.00 16 GLN A O 7
ATOM 17743 N N . HIS A 1 17 ? -12.126 -11.395 -12.200 1.00 0.00 17 HIS A N 7
ATOM 17744 C CA . HIS A 1 17 ? -13.444 -11.085 -11.658 1.00 0.00 17 HIS A CA 7
ATOM 17745 C C . HIS A 1 17 ? -13.512 -9.628 -11.185 1.00 0.00 17 HIS A C 7
ATOM 17746 O O . HIS A 1 17 ? -14.305 -8.840 -11.688 1.00 0.00 17 HIS A O 7
ATOM 17761 N N . CYS A 1 18 ? -12.647 -9.282 -10.239 1.00 0.00 18 CYS A N 7
ATOM 17762 C CA . CYS A 1 18 ? -12.726 -8.001 -9.549 1.00 0.00 18 CYS A CA 7
ATOM 17763 C C . CYS A 1 18 ? -12.508 -6.835 -10.499 1.00 0.00 18 CYS A C 7
ATOM 17764 O O . CYS A 1 18 ? -13.231 -5.846 -10.448 1.00 0.00 18 CYS A O 7
ATOM 17772 N N . LEU A 1 19 ? -11.525 -6.958 -11.372 1.00 0.00 19 LEU A N 7
ATOM 17773 C CA . LEU A 1 19 ? -11.159 -5.861 -12.248 1.00 0.00 19 LEU A CA 7
ATOM 17774 C C . LEU A 1 19 ? -12.186 -5.678 -13.358 1.00 0.00 19 LEU A C 7
ATOM 17775 O O . LEU A 1 19 ? -12.541 -4.550 -13.704 1.00 0.00 19 LEU A O 7
ATOM 17791 N N . ASN A 1 20 ? -12.674 -6.789 -13.906 1.00 0.00 20 ASN A N 7
ATOM 17792 C CA . ASN A 1 20 ? -13.669 -6.734 -14.973 1.00 0.00 20 ASN A CA 7
ATOM 17793 C C . ASN A 1 20 ? -15.026 -6.350 -14.413 1.00 0.00 20 ASN A C 7
ATOM 17794 O O . ASN A 1 20 ? -15.928 -5.965 -15.145 1.00 0.00 20 ASN A O 7
ATOM 17805 N N . ASN A 1 21 ? -15.187 -6.472 -13.116 1.00 0.00 21 ASN A N 7
ATOM 17806 C CA . ASN A 1 21 ? -16.318 -5.847 -12.470 1.00 0.00 21 ASN A CA 7
ATOM 17807 C C . ASN A 1 21 ? -16.039 -4.352 -12.345 1.00 0.00 21 ASN A C 7
ATOM 17808 O O . ASN A 1 21 ? -16.719 -3.540 -12.980 1.00 0.00 21 ASN A O 7
ATOM 17819 N N . LEU A 1 22 ? -14.922 -4.040 -11.658 1.00 0.00 22 LEU A N 7
ATOM 17820 C CA . LEU A 1 22 ? -14.569 -2.692 -11.181 1.00 0.00 22 LEU A CA 7
ATOM 17821 C C . LEU A 1 22 ? -14.796 -1.601 -12.239 1.00 0.00 22 LEU A C 7
ATOM 17822 O O . LEU A 1 22 ? -15.467 -0.601 -11.963 1.00 0.00 22 LEU A O 7
ATOM 17838 N N . LEU A 1 23 ? -14.262 -1.784 -13.434 1.00 0.00 23 LEU A N 7
ATOM 17839 C CA . LEU A 1 23 ? -14.355 -0.754 -14.469 1.00 0.00 23 LEU A CA 7
ATOM 17840 C C . LEU A 1 23 ? -15.691 -0.781 -15.193 1.00 0.00 23 LEU A C 7
ATOM 17841 O O . LEU A 1 23 ? -15.857 -0.121 -16.219 1.00 0.00 23 LEU A O 7
ATOM 17857 N N . GLN A 1 24 ? -16.621 -1.559 -14.650 1.00 0.00 24 GLN A N 7
ATOM 17858 C CA . GLN A 1 24 ? -17.972 -1.677 -15.185 1.00 0.00 24 GLN A CA 7
ATOM 17859 C C . GLN A 1 24 ? -17.945 -2.536 -16.444 1.00 0.00 24 GLN A C 7
ATOM 17860 O O . GLN A 1 24 ? -18.664 -2.288 -17.413 1.00 0.00 24 GLN A O 7
ATOM 17874 N N . GLY A 1 25 ? -17.093 -3.550 -16.441 1.00 0.00 25 GLY A N 7
ATOM 17875 C CA . GLY A 1 25 ? -17.058 -4.439 -17.594 1.00 0.00 25 GLY A CA 7
ATOM 17876 C C . GLY A 1 25 ? -15.696 -5.061 -17.858 1.00 0.00 25 GLY A C 7
ATOM 17877 O O . GLY A 1 25 ? -14.704 -4.709 -17.218 1.00 0.00 25 GLY A O 7
ATOM 17881 N N . GLU A 1 26 ? -15.656 -5.986 -18.814 1.00 0.00 26 GLU A N 7
ATOM 17882 C CA . GLU A 1 26 ? -14.441 -6.734 -19.118 1.00 0.00 26 GLU A CA 7
ATOM 17883 C C . GLU A 1 26 ? -13.442 -5.871 -19.862 1.00 0.00 26 GLU A C 7
ATOM 17884 O O . GLU A 1 26 ? -13.712 -5.397 -20.967 1.00 0.00 26 GLU A O 7
ATOM 17896 N N . TYR A 1 27 ? -12.290 -5.674 -19.255 1.00 0.00 27 TYR A N 7
ATOM 17897 C CA . TYR A 1 27 ? -11.233 -4.890 -19.872 1.00 0.00 27 TYR A CA 7
ATOM 17898 C C . TYR A 1 27 ? -9.895 -5.622 -19.833 1.00 0.00 27 TYR A C 7
ATOM 17899 O O . TYR A 1 27 ? -9.009 -5.330 -20.631 1.00 0.00 27 TYR A O 7
ATOM 17917 N N . PHE A 1 28 ? -9.746 -6.581 -18.923 1.00 0.00 28 PHE A N 7
ATOM 17918 C CA . PHE A 1 28 ? -8.493 -7.327 -18.814 1.00 0.00 28 PHE A CA 7
ATOM 17919 C C . PHE A 1 28 ? -8.722 -8.839 -18.761 1.00 0.00 28 PHE A C 7
ATOM 17920 O O . PHE A 1 28 ? -9.795 -9.311 -18.378 1.00 0.00 28 PHE A O 7
ATOM 17937 N N . SER A 1 29 ? -7.699 -9.584 -19.159 1.00 0.00 29 SER A N 7
ATOM 17938 C CA . SER A 1 29 ? -7.733 -11.042 -19.138 1.00 0.00 29 SER A CA 7
ATOM 17939 C C . SER A 1 29 ? -6.584 -11.588 -18.272 1.00 0.00 29 SER A C 7
ATOM 17940 O O . SER A 1 29 ? -5.695 -10.829 -17.894 1.00 0.00 29 SER A O 7
ATOM 17948 N N . PRO A 1 30 ? -6.586 -12.905 -17.944 1.00 0.00 30 PRO A N 7
ATOM 17949 C CA . PRO A 1 30 ? -5.606 -13.513 -17.018 1.00 0.00 30 PRO A CA 7
ATOM 17950 C C . PRO A 1 30 ? -4.152 -13.163 -17.331 1.00 0.00 30 PRO A C 7
ATOM 17951 O O . PRO A 1 30 ? -3.394 -12.785 -16.437 1.00 0.00 30 PRO A O 7
ATOM 17962 N N . VAL A 1 31 ? -3.772 -13.285 -18.597 1.00 0.00 31 VAL A N 7
ATOM 17963 C CA . VAL A 1 31 ? -2.403 -13.018 -19.020 1.00 0.00 31 VAL A CA 7
ATOM 17964 C C . VAL A 1 31 ? -2.051 -11.562 -18.784 1.00 0.00 31 VAL A C 7
ATOM 17965 O O . VAL A 1 31 ? -0.944 -11.240 -18.357 1.00 0.00 31 VAL A O 7
ATOM 17978 N N . GLU A 1 32 ? -2.996 -10.676 -19.066 1.00 0.00 32 GLU A N 7
ATOM 17979 C CA . GLU A 1 32 ? -2.792 -9.271 -18.790 1.00 0.00 32 GLU A CA 7
ATOM 17980 C C . GLU A 1 32 ? -2.644 -9.050 -17.302 1.00 0.00 32 GLU A C 7
ATOM 17981 O O . GLU A 1 32 ? -1.800 -8.286 -16.881 1.00 0.00 32 GLU A O 7
ATOM 17993 N N . LEU A 1 33 ? -3.453 -9.746 -16.517 1.00 0.00 33 LEU A N 7
ATOM 17994 C CA . LEU A 1 33 ? -3.424 -9.618 -15.064 1.00 0.00 33 LEU A CA 7
ATOM 17995 C C . LEU A 1 33 ? -2.040 -9.927 -14.505 1.00 0.00 33 LEU A C 7
ATOM 17996 O O . LEU A 1 33 ? -1.539 -9.216 -13.634 1.00 0.00 33 LEU A O 7
ATOM 18012 N N . SER A 1 34 ? -1.423 -10.978 -15.015 1.00 0.00 34 SER A N 7
ATOM 18013 C CA . SER A 1 34 ? -0.095 -11.356 -14.579 1.00 0.00 34 SER A CA 7
ATOM 18014 C C . SER A 1 34 ? 0.955 -10.410 -15.161 1.00 0.00 34 SER A C 7
ATOM 18015 O O . SER A 1 34 ? 2.022 -10.213 -14.581 1.00 0.00 34 SER A O 7
ATOM 18023 N N . SER A 1 35 ? 0.636 -9.803 -16.298 1.00 0.00 35 SER A N 7
ATOM 18024 C CA . SER A 1 35 ? 1.537 -8.852 -16.933 1.00 0.00 35 SER A CA 7
ATOM 18025 C C . SER A 1 35 ? 1.446 -7.489 -16.248 1.00 0.00 35 SER A C 7
ATOM 18026 O O . SER A 1 35 ? 2.459 -6.835 -16.006 1.00 0.00 35 SER A O 7
ATOM 18034 N N . ILE A 1 36 ? 0.229 -7.073 -15.924 1.00 0.00 36 ILE A N 7
ATOM 18035 C CA . ILE A 1 36 ? 0.010 -5.803 -15.256 1.00 0.00 36 ILE A CA 7
ATOM 18036 C C . ILE A 1 36 ? 0.518 -5.861 -13.818 1.00 0.00 36 ILE A C 7
ATOM 18037 O O . ILE A 1 36 ? 1.002 -4.866 -13.299 1.00 0.00 36 ILE A O 7
ATOM 18053 N N . ALA A 1 37 ? 0.423 -7.031 -13.177 1.00 0.00 37 ALA A N 7
ATOM 18054 C CA . ALA A 1 37 ? 1.102 -7.250 -11.896 1.00 0.00 37 ALA A CA 7
ATOM 18055 C C . ALA A 1 37 ? 2.589 -6.887 -11.996 1.00 0.00 37 ALA A C 7
ATOM 18056 O O . ALA A 1 37 ? 3.164 -6.308 -11.074 1.00 0.00 37 ALA A O 7
ATOM 18063 N N . HIS A 1 38 ? 3.189 -7.206 -13.138 1.00 0.00 38 HIS A N 7
ATOM 18064 C CA . HIS A 1 38 ? 4.619 -6.975 -13.360 1.00 0.00 38 HIS A CA 7
ATOM 18065 C C . HIS A 1 38 ? 4.910 -5.517 -13.674 1.00 0.00 38 HIS A C 7
ATOM 18066 O O . HIS A 1 38 ? 6.037 -5.049 -13.494 1.00 0.00 38 HIS A O 7
ATOM 18081 N N . GLN A 1 39 ? 3.904 -4.785 -14.132 1.00 0.00 39 GLN A N 7
ATOM 18082 C CA . GLN A 1 39 ? 4.106 -3.384 -14.447 1.00 0.00 39 GLN A CA 7
ATOM 18083 C C . GLN A 1 39 ? 4.535 -2.665 -13.178 1.00 0.00 39 GLN A C 7
ATOM 18084 O O . GLN A 1 39 ? 5.332 -1.744 -13.221 1.00 0.00 39 GLN A O 7
ATOM 18098 N N . LEU A 1 40 ? 4.019 -3.135 -12.043 1.00 0.00 40 LEU A N 7
ATOM 18099 C CA . LEU A 1 40 ? 4.378 -2.584 -10.744 1.00 0.00 40 LEU A CA 7
ATOM 18100 C C . LEU A 1 40 ? 5.863 -2.756 -10.469 1.00 0.00 40 LEU A C 7
ATOM 18101 O O . LEU A 1 40 ? 6.505 -1.857 -9.931 1.00 0.00 40 LEU A O 7
ATOM 18117 N N . ASP A 1 41 ? 6.412 -3.908 -10.845 1.00 0.00 41 ASP A N 7
ATOM 18118 C CA . ASP A 1 41 ? 7.797 -4.214 -10.516 1.00 0.00 41 ASP A CA 7
ATOM 18119 C C . ASP A 1 41 ? 8.731 -3.272 -11.268 1.00 0.00 41 ASP A C 7
ATOM 18120 O O . ASP A 1 41 ? 9.766 -2.866 -10.744 1.00 0.00 41 ASP A O 7
ATOM 18129 N N . GLU A 1 42 ? 8.345 -2.891 -12.482 1.00 0.00 42 GLU A N 7
ATOM 18130 C CA . GLU A 1 42 ? 9.118 -1.919 -13.245 1.00 0.00 42 GLU A CA 7
ATOM 18131 C C . GLU A 1 42 ? 8.673 -0.485 -12.930 1.00 0.00 42 GLU A C 7
ATOM 18132 O O . GLU A 1 42 ? 9.431 0.468 -13.121 1.00 0.00 42 GLU A O 7
ATOM 18144 N N . GLU A 1 43 ? 7.458 -0.340 -12.423 1.00 0.00 43 GLU A N 7
ATOM 18145 C CA . GLU A 1 43 ? 6.879 0.973 -12.179 1.00 0.00 43 GLU A CA 7
ATOM 18146 C C . GLU A 1 43 ? 7.465 1.556 -10.918 1.00 0.00 43 GLU A C 7
ATOM 18147 O O . GLU A 1 43 ? 7.925 2.697 -10.896 1.00 0.00 43 GLU A O 7
ATOM 18159 N N . GLU A 1 44 ? 7.481 0.738 -9.881 1.00 0.00 44 GLU A N 7
ATOM 18160 C CA . GLU A 1 44 ? 7.965 1.161 -8.590 1.00 0.00 44 GLU A CA 7
ATOM 18161 C C . GLU A 1 44 ? 9.463 1.204 -8.637 1.00 0.00 44 GLU A C 7
ATOM 18162 O O . GLU A 1 44 ? 10.113 1.952 -7.911 1.00 0.00 44 GLU A O 7
ATOM 18174 N N . ARG A 1 45 ? 9.988 0.391 -9.528 1.00 0.00 45 ARG A N 7
ATOM 18175 C CA . ARG A 1 45 ? 11.385 0.399 -9.851 1.00 0.00 45 ARG A CA 7
ATOM 18176 C C . ARG A 1 45 ? 11.837 1.818 -10.213 1.00 0.00 45 ARG A C 7
ATOM 18177 O O . ARG A 1 45 ? 12.763 2.362 -9.613 1.00 0.00 45 ARG A O 7
ATOM 18198 N N . MET A 1 46 ? 11.153 2.417 -11.186 1.00 0.00 46 MET A N 7
ATOM 18199 C CA . MET A 1 46 ? 11.456 3.781 -11.610 1.00 0.00 46 MET A CA 7
ATOM 18200 C C . MET A 1 46 ? 10.986 4.774 -10.558 1.00 0.00 46 MET A C 7
ATOM 18201 O O . MET A 1 46 ? 11.612 5.806 -10.334 1.00 0.00 46 MET A O 7
ATOM 18215 N N . ARG A 1 47 ? 9.878 4.436 -9.912 1.00 0.00 47 ARG A N 7
ATOM 18216 C CA . ARG A 1 47 ? 9.267 5.283 -8.894 1.00 0.00 47 ARG A CA 7
ATOM 18217 C C . ARG A 1 47 ? 10.256 5.599 -7.771 1.00 0.00 47 ARG A C 7
ATOM 18218 O O . ARG A 1 47 ? 10.273 6.712 -7.246 1.00 0.00 47 ARG A O 7
ATOM 18239 N N . MET A 1 48 ? 11.080 4.622 -7.410 1.00 0.00 48 MET A N 7
ATOM 18240 C CA . MET A 1 48 ? 12.140 4.842 -6.432 1.00 0.00 48 MET A CA 7
ATOM 18241 C C . MET A 1 48 ? 13.182 5.797 -6.994 1.00 0.00 48 MET A C 7
ATOM 18242 O O . MET A 1 48 ? 13.594 6.747 -6.331 1.00 0.00 48 MET A O 7
ATOM 18256 N N . ALA A 1 49 ? 13.595 5.529 -8.230 1.00 0.00 49 ALA A N 7
ATOM 18257 C CA . ALA A 1 49 ? 14.665 6.277 -8.879 1.00 0.00 49 ALA A CA 7
ATOM 18258 C C . ALA A 1 49 ? 14.328 7.758 -8.982 1.00 0.00 49 ALA A C 7
ATOM 18259 O O . ALA A 1 49 ? 15.196 8.614 -8.816 1.00 0.00 49 ALA A O 7
ATOM 18266 N N . GLU A 1 50 ? 13.059 8.053 -9.230 1.00 0.00 50 GLU A N 7
ATOM 18267 C CA . GLU A 1 50 ? 12.606 9.430 -9.363 1.00 0.00 50 GLU A CA 7
ATOM 18268 C C . GLU A 1 50 ? 12.639 10.151 -8.014 1.00 0.00 50 GLU A C 7
ATOM 18269 O O . GLU A 1 50 ? 12.524 11.374 -7.952 1.00 0.00 50 GLU A O 7
ATOM 18281 N N . GLY A 1 51 ? 12.801 9.385 -6.940 1.00 0.00 51 GLY A N 7
ATOM 18282 C CA . GLY A 1 51 ? 12.899 9.967 -5.616 1.00 0.00 51 GLY A CA 7
ATOM 18283 C C . GLY A 1 51 ? 14.307 9.884 -5.054 1.00 0.00 51 GLY A C 7
ATOM 18284 O O . GLY A 1 51 ? 14.527 10.153 -3.871 1.00 0.00 51 GLY A O 7
ATOM 18288 N N . GLY A 1 52 ? 15.262 9.503 -5.900 1.00 0.00 52 GLY A N 7
ATOM 18289 C CA . GLY A 1 52 ? 16.651 9.447 -5.480 1.00 0.00 52 GLY A CA 7
ATOM 18290 C C . GLY A 1 52 ? 17.070 8.073 -4.985 1.00 0.00 52 GLY A C 7
ATOM 18291 O O . GLY A 1 52 ? 16.726 7.673 -3.870 1.00 0.00 52 GLY A O 7
ATOM 18295 N N . VAL A 1 53 ? 17.819 7.352 -5.808 1.00 0.00 53 VAL A N 7
ATOM 18296 C CA . VAL A 1 53 ? 18.314 6.030 -5.443 1.00 0.00 53 VAL A CA 7
ATOM 18297 C C . VAL A 1 53 ? 19.840 6.004 -5.465 1.00 0.00 53 VAL A C 7
ATOM 18298 O O . VAL A 1 53 ? 20.467 6.655 -6.300 1.00 0.00 53 VAL A O 7
ATOM 18311 N N . THR A 1 54 ? 20.429 5.248 -4.546 1.00 0.00 54 THR A N 7
ATOM 18312 C CA . THR A 1 54 ? 21.875 5.186 -4.407 1.00 0.00 54 THR A CA 7
ATOM 18313 C C . THR A 1 54 ? 22.450 3.961 -5.124 1.00 0.00 54 THR A C 7
ATOM 18314 O O . THR A 1 54 ? 23.376 3.325 -4.621 1.00 0.00 54 THR A O 7
ATOM 18325 N N . SER A 1 55 ? 21.881 3.639 -6.291 1.00 0.00 55 SER A N 7
ATOM 18326 C CA . SER A 1 55 ? 22.314 2.502 -7.114 1.00 0.00 55 SER A CA 7
ATOM 18327 C C . SER A 1 55 ? 22.001 1.148 -6.458 1.00 0.00 55 SER A C 7
ATOM 18328 O O . SER A 1 55 ? 21.247 0.347 -7.012 1.00 0.00 55 SER A O 7
ATOM 18336 N N . GLU A 1 56 ? 22.562 0.905 -5.276 1.00 0.00 56 GLU A N 7
ATOM 18337 C CA . GLU A 1 56 ? 22.406 -0.375 -4.589 1.00 0.00 56 GLU A CA 7
ATOM 18338 C C . GLU A 1 56 ? 20.934 -0.673 -4.302 1.00 0.00 56 GLU A C 7
ATOM 18339 O O . GLU A 1 56 ? 20.501 -1.819 -4.394 1.00 0.00 56 GLU A O 7
ATOM 18351 N N . ASP A 1 57 ? 20.166 0.364 -3.972 1.00 0.00 57 ASP A N 7
ATOM 18352 C CA . ASP A 1 57 ? 18.730 0.210 -3.722 1.00 0.00 57 ASP A CA 7
ATOM 18353 C C . ASP A 1 57 ? 18.052 -0.391 -4.948 1.00 0.00 57 ASP A C 7
ATOM 18354 O O . ASP A 1 57 ? 17.251 -1.321 -4.851 1.00 0.00 57 ASP A O 7
ATOM 18363 N N . TYR A 1 58 ? 18.423 0.136 -6.107 1.00 0.00 58 TYR A N 7
ATOM 18364 C CA . TYR A 1 58 ? 17.870 -0.288 -7.385 1.00 0.00 58 TYR A CA 7
ATOM 18365 C C . TYR A 1 58 ? 18.260 -1.737 -7.671 1.00 0.00 58 TYR A C 7
ATOM 18366 O O . TYR A 1 58 ? 17.454 -2.533 -8.157 1.00 0.00 58 TYR A O 7
ATOM 18384 N N . ARG A 1 59 ? 19.498 -2.070 -7.329 1.00 0.00 59 ARG A N 7
ATOM 18385 C CA . ARG A 1 59 ? 20.051 -3.391 -7.585 1.00 0.00 59 ARG A CA 7
ATOM 18386 C C . ARG A 1 59 ? 19.552 -4.398 -6.549 1.00 0.00 59 ARG A C 7
ATOM 18387 O O . ARG A 1 59 ? 19.649 -5.608 -6.748 1.00 0.00 59 ARG A O 7
ATOM 18408 N N . THR A 1 60 ? 18.995 -3.899 -5.454 1.00 0.00 60 THR A N 7
ATOM 18409 C CA . THR A 1 60 ? 18.482 -4.762 -4.405 1.00 0.00 60 THR A CA 7
ATOM 18410 C C . THR A 1 60 ? 17.021 -5.086 -4.687 1.00 0.00 60 THR A C 7
ATOM 18411 O O . THR A 1 60 ? 16.581 -6.227 -4.566 1.00 0.00 60 THR A O 7
ATOM 18422 N N . PHE A 1 61 ? 16.279 -4.058 -5.078 1.00 0.00 61 PHE A N 7
ATOM 18423 C CA . PHE A 1 61 ? 14.866 -4.195 -5.363 1.00 0.00 61 PHE A CA 7
ATOM 18424 C C . PHE A 1 61 ? 14.628 -5.113 -6.561 1.00 0.00 61 PHE A C 7
ATOM 18425 O O . PHE A 1 61 ? 13.844 -6.055 -6.482 1.00 0.00 61 PHE A O 7
ATOM 18442 N N . LEU A 1 62 ? 15.304 -4.833 -7.665 1.00 0.00 62 LEU A N 7
ATOM 18443 C CA . LEU A 1 62 ? 15.196 -5.666 -8.864 1.00 0.00 62 LEU A CA 7
ATOM 18444 C C . LEU A 1 62 ? 15.824 -7.040 -8.666 1.00 0.00 62 LEU A C 7
ATOM 18445 O O . LEU A 1 62 ? 15.679 -7.929 -9.505 1.00 0.00 62 LEU A O 7
ATOM 18461 N N . GLN A 1 63 ? 16.515 -7.211 -7.553 1.00 0.00 63 GLN A N 7
ATOM 18462 C CA . GLN A 1 63 ? 17.048 -8.513 -7.174 1.00 0.00 63 GLN A CA 7
ATOM 18463 C C . GLN A 1 63 ? 15.911 -9.385 -6.629 1.00 0.00 63 GLN A C 7
ATOM 18464 O O . GLN A 1 63 ? 16.105 -10.546 -6.264 1.00 0.00 63 GLN A O 7
ATOM 18478 N N . GLN A 1 64 ? 14.724 -8.793 -6.570 1.00 0.00 64 GLN A N 7
ATOM 18479 C CA . GLN A 1 64 ? 13.528 -9.463 -6.082 1.00 0.00 64 GLN A CA 7
ATOM 18480 C C . GLN A 1 64 ? 12.493 -9.560 -7.201 1.00 0.00 64 GLN A C 7
ATOM 18481 O O . GLN A 1 64 ? 11.966 -8.543 -7.649 1.00 0.00 64 GLN A O 7
ATOM 18495 N N . PRO A 1 65 ? 12.194 -10.774 -7.676 1.00 0.00 65 PRO A N 7
ATOM 18496 C CA . PRO A 1 65 ? 11.215 -10.990 -8.741 1.00 0.00 65 PRO A CA 7
ATOM 18497 C C . PRO A 1 65 ? 9.781 -10.856 -8.236 1.00 0.00 65 PRO A C 7
ATOM 18498 O O . PRO A 1 65 ? 9.062 -11.845 -8.099 1.00 0.00 65 PRO A O 7
ATOM 18509 N N . SER A 1 66 ? 9.378 -9.629 -7.940 1.00 0.00 66 SER A N 7
ATOM 18510 C CA . SER A 1 66 ? 8.026 -9.367 -7.477 1.00 0.00 66 SER A CA 7
ATOM 18511 C C . SER A 1 66 ? 7.151 -8.880 -8.627 1.00 0.00 66 SER A C 7
ATOM 18512 O O . SER A 1 66 ? 7.524 -9.005 -9.796 1.00 0.00 66 SER A O 7
ATOM 18520 N N . GLY A 1 67 ? 5.995 -8.322 -8.291 1.00 0.00 67 GLY A N 7
ATOM 18521 C CA . GLY A 1 67 ? 5.037 -7.950 -9.304 1.00 0.00 67 GLY A CA 7
ATOM 18522 C C . GLY A 1 67 ? 4.490 -9.182 -9.973 1.00 0.00 67 GLY A C 7
ATOM 18523 O O . GLY A 1 67 ? 4.396 -9.259 -11.194 1.00 0.00 67 GLY A O 7
ATOM 18527 N N . ASN A 1 68 ? 4.141 -10.160 -9.160 1.00 0.00 68 ASN A N 7
ATOM 18528 C CA . ASN A 1 68 ? 3.797 -11.469 -9.667 1.00 0.00 68 ASN A CA 7
ATOM 18529 C C . ASN A 1 68 ? 2.502 -11.970 -9.049 1.00 0.00 68 ASN A C 7
ATOM 18530 O O . ASN A 1 68 ? 2.020 -11.423 -8.055 1.00 0.00 68 ASN A O 7
ATOM 18541 N N . MET A 1 69 ? 1.943 -13.007 -9.644 1.00 0.00 69 MET A N 7
ATOM 18542 C CA . MET A 1 69 ? 0.737 -13.628 -9.135 1.00 0.00 69 MET A CA 7
ATOM 18543 C C . MET A 1 69 ? 1.000 -15.093 -8.839 1.00 0.00 69 MET A C 7
ATOM 18544 O O . MET A 1 69 ? 1.940 -15.682 -9.374 1.00 0.00 69 MET A O 7
ATOM 18558 N N . ASP A 1 70 ? 0.183 -15.680 -7.983 1.00 0.00 70 ASP A N 7
ATOM 18559 C CA . ASP A 1 70 ? 0.342 -17.084 -7.637 1.00 0.00 70 ASP A CA 7
ATOM 18560 C C . ASP A 1 70 ? -0.819 -17.887 -8.209 1.00 0.00 70 ASP A C 7
ATOM 18561 O O . ASP A 1 70 ? -1.916 -17.349 -8.394 1.00 0.00 70 ASP A O 7
ATOM 18570 N N . ASP A 1 71 ? -0.584 -19.172 -8.456 1.00 0.00 71 ASP A N 7
ATOM 18571 C CA . ASP A 1 71 ? -1.532 -20.020 -9.182 1.00 0.00 71 ASP A CA 7
ATOM 18572 C C . ASP A 1 71 ? -2.692 -20.469 -8.284 1.00 0.00 71 ASP A C 7
ATOM 18573 O O . ASP A 1 71 ? -3.167 -21.604 -8.356 1.00 0.00 71 ASP A O 7
ATOM 18582 N N . SER A 1 72 ? -3.145 -19.558 -7.446 1.00 0.00 72 SER A N 7
ATOM 18583 C CA . SER A 1 72 ? -4.313 -19.780 -6.608 1.00 0.00 72 SER A CA 7
ATOM 18584 C C . SER A 1 72 ? -5.246 -18.582 -6.728 1.00 0.00 72 SER A C 7
ATOM 18585 O O . SER A 1 72 ? -6.063 -18.320 -5.848 1.00 0.00 72 SER A O 7
ATOM 18593 N N . GLY A 1 73 ? -5.119 -17.859 -7.839 1.00 0.00 73 GLY A N 7
ATOM 18594 C CA . GLY A 1 73 ? -5.839 -16.611 -7.998 1.00 0.00 73 GLY A CA 7
ATOM 18595 C C . GLY A 1 73 ? -5.299 -15.520 -7.094 1.00 0.00 73 GLY A C 7
ATOM 18596 O O . GLY A 1 73 ? -5.947 -14.499 -6.878 1.00 0.00 73 GLY A O 7
ATOM 18600 N N . PHE A 1 74 ? -4.104 -15.745 -6.571 1.00 0.00 74 PHE A N 7
ATOM 18601 C CA . PHE A 1 74 ? -3.446 -14.794 -5.690 1.00 0.00 74 PHE A CA 7
ATOM 18602 C C . PHE A 1 74 ? -2.958 -13.583 -6.479 1.00 0.00 74 PHE A C 7
ATOM 18603 O O . PHE A 1 74 ? -1.851 -13.589 -7.021 1.00 0.00 74 PHE A O 7
ATOM 18620 N N . PHE A 1 75 ? -3.796 -12.563 -6.572 1.00 0.00 75 PHE A N 7
ATOM 18621 C CA . PHE A 1 75 ? -3.391 -11.308 -7.171 1.00 0.00 75 PHE A CA 7
ATOM 18622 C C . PHE A 1 75 ? -3.459 -10.198 -6.132 1.00 0.00 75 PHE A C 7
ATOM 18623 O O . PHE A 1 75 ? -4.531 -9.901 -5.603 1.00 0.00 75 PHE A O 7
ATOM 18640 N N . SER A 1 76 ? -2.319 -9.598 -5.836 1.00 0.00 76 SER A N 7
ATOM 18641 C CA . SER A 1 76 ? -2.258 -8.535 -4.843 1.00 0.00 76 SER A CA 7
ATOM 18642 C C . SER A 1 76 ? -2.884 -7.252 -5.389 1.00 0.00 76 SER A C 7
ATOM 18643 O O . SER A 1 76 ? -2.930 -7.065 -6.605 1.00 0.00 76 SER A O 7
ATOM 18651 N N . ILE A 1 77 ? -3.357 -6.382 -4.497 1.00 0.00 77 ILE A N 7
ATOM 18652 C CA . ILE A 1 77 ? -4.167 -5.215 -4.880 1.00 0.00 77 ILE A CA 7
ATOM 18653 C C . ILE A 1 77 ? -3.574 -4.434 -6.058 1.00 0.00 77 ILE A C 7
ATOM 18654 O O . ILE A 1 77 ? -4.315 -3.934 -6.909 1.00 0.00 77 ILE A O 7
ATOM 18670 N N . GLN A 1 78 ? -2.250 -4.358 -6.110 1.00 0.00 78 GLN A N 7
ATOM 18671 C CA . GLN A 1 78 ? -1.526 -3.677 -7.194 1.00 0.00 78 GLN A CA 7
ATOM 18672 C C . GLN A 1 78 ? -2.037 -4.031 -8.592 1.00 0.00 78 GLN A C 7
ATOM 18673 O O . GLN A 1 78 ? -1.869 -3.241 -9.516 1.00 0.00 78 GLN A O 7
ATOM 18687 N N . VAL A 1 79 ? -2.669 -5.190 -8.757 1.00 0.00 79 VAL A N 7
ATOM 18688 C CA . VAL A 1 79 ? -3.200 -5.571 -10.061 1.00 0.00 79 VAL A CA 7
ATOM 18689 C C . VAL A 1 79 ? -4.347 -4.646 -10.460 1.00 0.00 79 VAL A C 7
ATOM 18690 O O . VAL A 1 79 ? -4.474 -4.263 -11.617 1.00 0.00 79 VAL A O 7
ATOM 18703 N N . ILE A 1 80 ? -5.151 -4.257 -9.484 1.00 0.00 80 ILE A N 7
ATOM 18704 C CA . ILE A 1 80 ? -6.236 -3.314 -9.716 1.00 0.00 80 ILE A CA 7
ATOM 18705 C C . ILE A 1 80 ? -5.673 -1.905 -9.626 1.00 0.00 80 ILE A C 7
ATOM 18706 O O . ILE A 1 80 ? -6.067 -1.009 -10.365 1.00 0.00 80 ILE A O 7
ATOM 18722 N N . SER A 1 81 ? -4.710 -1.734 -8.726 1.00 0.00 81 SER A N 7
ATOM 18723 C CA . SER A 1 81 ? -4.059 -0.451 -8.521 1.00 0.00 81 SER A CA 7
ATOM 18724 C C . SER A 1 81 ? -3.460 0.065 -9.832 1.00 0.00 81 SER A C 7
ATOM 18725 O O . SER A 1 81 ? -3.603 1.242 -10.171 1.00 0.00 81 SER A O 7
ATOM 18733 N N . ASN A 1 82 ? -2.801 -0.824 -10.570 1.00 0.00 82 ASN A N 7
ATOM 18734 C CA . ASN A 1 82 ? -2.129 -0.436 -11.800 1.00 0.00 82 ASN A CA 7
ATOM 18735 C C . ASN A 1 82 ? -3.084 -0.433 -12.974 1.00 0.00 82 ASN A C 7
ATOM 18736 O O . ASN A 1 82 ? -3.005 0.440 -13.830 1.00 0.00 82 ASN A O 7
ATOM 18747 N N . ALA A 1 83 ? -3.995 -1.402 -13.009 1.00 0.00 83 ALA A N 7
ATOM 18748 C CA . ALA A 1 83 ? -4.862 -1.575 -14.161 1.00 0.00 83 ALA A CA 7
ATOM 18749 C C . ALA A 1 83 ? -5.761 -0.364 -14.344 1.00 0.00 83 ALA A C 7
ATOM 18750 O O . ALA A 1 83 ? -6.181 -0.038 -15.450 1.00 0.00 83 ALA A O 7
ATOM 18757 N N . LEU A 1 84 ? -6.042 0.302 -13.240 1.00 0.00 84 LEU A N 7
ATOM 18758 C CA . LEU A 1 84 ? -6.763 1.556 -13.278 1.00 0.00 84 LEU A CA 7
ATOM 18759 C C . LEU A 1 84 ? -5.819 2.705 -13.609 1.00 0.00 84 LEU A C 7
ATOM 18760 O O . LEU A 1 84 ? -6.170 3.614 -14.357 1.00 0.00 84 LEU A O 7
ATOM 18776 N N . LYS A 1 85 ? -4.606 2.631 -13.081 1.00 0.00 85 LYS A N 7
ATOM 18777 C CA . LYS A 1 85 ? -3.623 3.693 -13.246 1.00 0.00 85 LYS A CA 7
ATOM 18778 C C . LYS A 1 85 ? -3.204 3.807 -14.707 1.00 0.00 85 LYS A C 7
ATOM 18779 O O . LYS A 1 85 ? -2.994 4.906 -15.219 1.00 0.00 85 LYS A O 7
ATOM 18798 N N . VAL A 1 86 ? -3.122 2.668 -15.379 1.00 0.00 86 VAL A N 7
ATOM 18799 C CA . VAL A 1 86 ? -2.734 2.633 -16.780 1.00 0.00 86 VAL A CA 7
ATOM 18800 C C . VAL A 1 86 ? -3.846 3.193 -17.673 1.00 0.00 86 VAL A C 7
ATOM 18801 O O . VAL A 1 86 ? -3.618 3.512 -18.841 1.00 0.00 86 VAL A O 7
ATOM 18814 N N . TRP A 1 87 ? -5.044 3.317 -17.107 1.00 0.00 87 TRP A N 7
ATOM 18815 C CA . TRP A 1 87 ? -6.191 3.867 -17.825 1.00 0.00 87 TRP A CA 7
ATOM 18816 C C . TRP A 1 87 ? -6.384 5.350 -17.518 1.00 0.00 87 TRP A C 7
ATOM 18817 O O . TRP A 1 87 ? -7.043 6.069 -18.268 1.00 0.00 87 TRP A O 7
ATOM 18838 N N . GLY A 1 88 ? -5.812 5.803 -16.412 1.00 0.00 88 GLY A N 7
ATOM 18839 C CA . GLY A 1 88 ? -5.941 7.201 -16.029 1.00 0.00 88 GLY A CA 7
ATOM 18840 C C . GLY A 1 88 ? -6.657 7.374 -14.701 1.00 0.00 88 GLY A C 7
ATOM 18841 O O . GLY A 1 88 ? -6.965 8.493 -14.288 1.00 0.00 88 GLY A O 7
ATOM 18845 N N . LEU A 1 89 ? -6.917 6.262 -14.034 1.00 0.00 89 LEU A N 7
ATOM 18846 C CA . LEU A 1 89 ? -7.591 6.267 -12.741 1.00 0.00 89 LEU A CA 7
ATOM 18847 C C . LEU A 1 89 ? -6.585 6.488 -11.615 1.00 0.00 89 LEU A C 7
ATOM 18848 O O . LEU A 1 89 ? -5.414 6.114 -11.733 1.00 0.00 89 LEU A O 7
ATOM 18864 N N . GLU A 1 90 ? -7.033 7.091 -10.530 1.00 0.00 90 GLU A N 7
ATOM 18865 C CA . GLU A 1 90 ? -6.204 7.218 -9.340 1.00 0.00 90 GLU A CA 7
ATOM 18866 C C . GLU A 1 90 ? -6.786 6.356 -8.231 1.00 0.00 90 GLU A C 7
ATOM 18867 O O . GLU A 1 90 ? -7.962 6.458 -7.922 1.00 0.00 90 GLU A O 7
ATOM 18879 N N . LEU A 1 91 ? -5.978 5.501 -7.635 1.00 0.00 91 LEU A N 7
ATOM 18880 C CA . LEU A 1 91 ? -6.482 4.612 -6.602 1.00 0.00 91 LEU A CA 7
ATOM 18881 C C . LEU A 1 91 ? -6.149 5.144 -5.219 1.00 0.00 91 LEU A C 7
ATOM 18882 O O . LEU A 1 91 ? -4.996 5.451 -4.920 1.00 0.00 91 LEU A O 7
ATOM 18898 N N . ILE A 1 92 ? -7.167 5.256 -4.388 1.00 0.00 92 ILE A N 7
ATOM 18899 C CA . ILE A 1 92 ? -7.009 5.771 -3.039 1.00 0.00 92 ILE A CA 7
ATOM 18900 C C . ILE A 1 92 ? -7.073 4.643 -2.023 1.00 0.00 92 ILE A C 7
ATOM 18901 O O . ILE A 1 92 ? -7.887 3.737 -2.154 1.00 0.00 92 ILE A O 7
ATOM 18917 N N . LEU A 1 93 ? -6.214 4.678 -1.025 1.00 0.00 93 LEU A N 7
ATOM 18918 C CA . LEU A 1 93 ? -6.385 3.803 0.114 1.00 0.00 93 LEU A CA 7
ATOM 18919 C C . LEU A 1 93 ? -7.386 4.431 1.073 1.00 0.00 93 LEU A C 7
ATOM 18920 O O . LEU A 1 93 ? -7.166 5.518 1.604 1.00 0.00 93 LEU A O 7
ATOM 18936 N N . PHE A 1 94 ? -8.482 3.728 1.283 1.00 0.00 94 PHE A N 7
ATOM 18937 C CA . PHE A 1 94 ? -9.598 4.265 2.046 1.00 0.00 94 PHE A CA 7
ATOM 18938 C C . PHE A 1 94 ? -9.347 4.069 3.537 1.00 0.00 94 PHE A C 7
ATOM 18939 O O . PHE A 1 94 ? -9.562 4.971 4.339 1.00 0.00 94 PHE A O 7
ATOM 18956 N N . ASN A 1 95 ? -8.858 2.889 3.892 1.00 0.00 95 ASN A N 7
ATOM 18957 C CA . ASN A 1 95 ? -8.540 2.574 5.281 1.00 0.00 95 ASN A CA 7
ATOM 18958 C C . ASN A 1 95 ? -7.072 2.901 5.555 1.00 0.00 95 ASN A C 7
ATOM 18959 O O . ASN A 1 95 ? -6.275 2.032 5.898 1.00 0.00 95 ASN A O 7
ATOM 18970 N N . SER A 1 96 ? -6.726 4.158 5.349 1.00 0.00 96 SER A N 7
ATOM 18971 C CA . SER A 1 96 ? -5.386 4.657 5.617 1.00 0.00 96 SER A CA 7
ATOM 18972 C C . SER A 1 96 ? -5.459 5.650 6.758 1.00 0.00 96 SER A C 7
ATOM 18973 O O . SER A 1 96 ? -6.270 6.555 6.725 1.00 0.00 96 SER A O 7
ATOM 18981 N N . PRO A 1 97 ? -4.612 5.501 7.781 1.00 0.00 97 PRO A N 7
ATOM 18982 C CA . PRO A 1 97 ? -4.618 6.389 8.951 1.00 0.00 97 PRO A CA 7
ATOM 18983 C C . PRO A 1 97 ? -4.473 7.862 8.571 1.00 0.00 97 PRO A C 7
ATOM 18984 O O . PRO A 1 97 ? -4.873 8.748 9.322 1.00 0.00 97 PRO A O 7
ATOM 18995 N N . GLU A 1 98 ? -3.882 8.113 7.409 1.00 0.00 98 GLU A N 7
ATOM 18996 C CA . GLU A 1 98 ? -3.740 9.466 6.888 1.00 0.00 98 GLU A CA 7
ATOM 18997 C C . GLU A 1 98 ? -4.995 9.893 6.127 1.00 0.00 98 GLU A C 7
ATOM 18998 O O . GLU A 1 98 ? -5.455 11.027 6.242 1.00 0.00 98 GLU A O 7
ATOM 19010 N N . TYR A 1 99 ? -5.542 8.965 5.355 1.00 0.00 99 TYR A N 7
ATOM 19011 C CA . TYR A 1 99 ? -6.654 9.258 4.458 1.00 0.00 99 TYR A CA 7
ATOM 19012 C C . TYR A 1 99 ? -8.005 9.122 5.146 1.00 0.00 99 TYR A C 7
ATOM 19013 O O . TYR A 1 99 ? -8.935 9.860 4.861 1.00 0.00 99 TYR A O 7
ATOM 19031 N N . GLN A 1 100 ? -8.092 8.184 6.059 1.00 0.00 100 GLN A N 7
ATOM 19032 C CA . GLN A 1 100 ? -9.334 7.863 6.752 1.00 0.00 100 GLN A CA 7
ATOM 19033 C C . GLN A 1 100 ? -9.959 9.103 7.403 1.00 0.00 100 GLN A C 7
ATOM 19034 O O . GLN A 1 100 ? -11.166 9.156 7.631 1.00 0.00 100 GLN A O 7
ATOM 19048 N N . ARG A 1 101 ? -9.141 10.117 7.659 1.00 0.00 101 ARG A N 7
ATOM 19049 C CA . ARG A 1 101 ? -9.605 11.311 8.353 1.00 0.00 101 ARG A CA 7
ATOM 19050 C C . ARG A 1 101 ? -10.090 12.408 7.394 1.00 0.00 101 ARG A C 7
ATOM 19051 O O . ARG A 1 101 ? -10.363 13.527 7.824 1.00 0.00 101 ARG A O 7
ATOM 19072 N N . LEU A 1 102 ? -10.207 12.102 6.102 1.00 0.00 102 LEU A N 7
ATOM 19073 C CA . LEU A 1 102 ? -10.848 13.039 5.175 1.00 0.00 102 LEU A CA 7
ATOM 19074 C C . LEU A 1 102 ? -12.276 12.594 4.861 1.00 0.00 102 LEU A C 7
ATOM 19075 O O . LEU A 1 102 ? -13.045 13.354 4.272 1.00 0.00 102 LEU A O 7
ATOM 19091 N N . ARG A 1 103 ? -12.620 11.369 5.274 1.00 0.00 103 ARG A N 7
ATOM 19092 C CA . ARG A 1 103 ? -13.977 10.828 5.114 1.00 0.00 103 ARG A CA 7
ATOM 19093 C C . ARG A 1 103 ? -14.526 11.024 3.698 1.00 0.00 103 ARG A C 7
ATOM 19094 O O . ARG A 1 103 ? -15.318 11.943 3.445 1.00 0.00 103 ARG A O 7
ATOM 19115 N N . ILE A 1 104 ? -14.108 10.161 2.780 1.00 0.00 104 ILE A N 7
ATOM 19116 C CA . ILE A 1 104 ? -14.651 10.172 1.431 1.00 0.00 104 ILE A CA 7
ATOM 19117 C C . ILE A 1 104 ? -16.071 9.635 1.449 1.00 0.00 104 ILE A C 7
ATOM 19118 O O . ILE A 1 104 ? -16.321 8.564 1.999 1.00 0.00 104 ILE A O 7
ATOM 19134 N N . ASP A 1 105 ? -16.996 10.388 0.875 1.00 0.00 105 ASP A N 7
ATOM 19135 C CA . ASP A 1 105 ? -18.375 9.937 0.757 1.00 0.00 105 ASP A CA 7
ATOM 19136 C C . ASP A 1 105 ? -18.433 8.816 -0.270 1.00 0.00 105 ASP A C 7
ATOM 19137 O O . ASP A 1 105 ? -18.275 9.050 -1.468 1.00 0.00 105 ASP A O 7
ATOM 19146 N N . PRO A 1 106 ? -18.657 7.579 0.192 1.00 0.00 106 PRO A N 7
ATOM 19147 C CA . PRO A 1 106 ? -18.542 6.391 -0.650 1.00 0.00 106 PRO A CA 7
ATOM 19148 C C . PRO A 1 106 ? -19.572 6.376 -1.767 1.00 0.00 106 PRO A C 7
ATOM 19149 O O . PRO A 1 106 ? -19.255 6.045 -2.901 1.00 0.00 106 PRO A O 7
ATOM 19160 N N . ILE A 1 107 ? -20.796 6.781 -1.446 1.00 0.00 107 ILE A N 7
ATOM 19161 C CA . ILE A 1 107 ? -21.890 6.755 -2.407 1.00 0.00 107 ILE A CA 7
ATOM 19162 C C . ILE A 1 107 ? -21.716 7.840 -3.468 1.00 0.00 107 ILE A C 7
ATOM 19163 O O . ILE A 1 107 ? -22.402 7.840 -4.494 1.00 0.00 107 ILE A O 7
ATOM 19179 N N . ASN A 1 108 ? -20.776 8.742 -3.215 1.00 0.00 108 ASN A N 7
ATOM 19180 C CA . ASN A 1 108 ? -20.492 9.854 -4.113 1.00 0.00 108 ASN A CA 7
ATOM 19181 C C . ASN A 1 108 ? -19.558 9.425 -5.243 1.00 0.00 108 ASN A C 7
ATOM 19182 O O . ASN A 1 108 ? -19.644 9.941 -6.360 1.00 0.00 108 ASN A O 7
ATOM 19193 N N . GLU A 1 109 ? -18.685 8.463 -4.958 1.00 0.00 109 GLU A N 7
ATOM 19194 C CA . GLU A 1 109 ? -17.680 8.032 -5.930 1.00 0.00 109 GLU A CA 7
ATOM 19195 C C . GLU A 1 109 ? -18.314 7.175 -7.026 1.00 0.00 109 GLU A C 7
ATOM 19196 O O . GLU A 1 109 ? -19.531 7.176 -7.188 1.00 0.00 109 GLU A O 7
ATOM 19208 N N . ARG A 1 110 ? -17.499 6.450 -7.789 1.00 0.00 110 ARG A N 7
ATOM 19209 C CA . ARG A 1 110 ? -18.035 5.610 -8.864 1.00 0.00 110 ARG A CA 7
ATOM 19210 C C . ARG A 1 110 ? -17.695 4.138 -8.653 1.00 0.00 110 ARG A C 7
ATOM 19211 O O . ARG A 1 110 ? -18.478 3.263 -9.012 1.00 0.00 110 ARG A O 7
ATOM 19232 N N . SER A 1 111 ? -16.534 3.870 -8.069 1.00 0.00 111 SER A N 7
ATOM 19233 C CA . SER A 1 111 ? -16.075 2.503 -7.868 1.00 0.00 111 SER A CA 7
ATOM 19234 C C . SER A 1 111 ? -14.996 2.447 -6.798 1.00 0.00 111 SER A C 7
ATOM 19235 O O . SER A 1 111 ? -14.117 3.307 -6.745 1.00 0.00 111 SER A O 7
ATOM 19243 N N . PHE A 1 112 ? -15.072 1.442 -5.943 1.00 0.00 112 PHE A N 7
ATOM 19244 C CA . PHE A 1 112 ? -13.999 1.136 -5.017 1.00 0.00 112 PHE A CA 7
ATOM 19245 C C . PHE A 1 112 ? -14.052 -0.348 -4.683 1.00 0.00 112 PHE A C 7
ATOM 19246 O O . PHE A 1 112 ? -15.128 -0.914 -4.539 1.00 0.00 112 PHE A O 7
ATOM 19263 N N . ILE A 1 113 ? -12.904 -0.987 -4.604 1.00 0.00 113 ILE A N 7
ATOM 19264 C CA . ILE A 1 113 ? -12.860 -2.417 -4.333 1.00 0.00 113 ILE A CA 7
ATOM 19265 C C . ILE A 1 113 ? -12.011 -2.672 -3.095 1.00 0.00 113 ILE A C 7
ATOM 19266 O O . ILE A 1 113 ? -11.207 -1.830 -2.704 1.00 0.00 113 ILE A O 7
ATOM 19282 N N . CYS A 1 114 ? -12.204 -3.811 -2.465 1.00 0.00 114 CYS A N 7
ATOM 19283 C CA . CYS A 1 114 ? -11.504 -4.107 -1.229 1.00 0.00 114 CYS A CA 7
ATOM 19284 C C . CYS A 1 114 ? -10.911 -5.510 -1.297 1.00 0.00 114 CYS A C 7
ATOM 19285 O O . CYS A 1 114 ? -11.414 -6.360 -2.030 1.00 0.00 114 CYS A O 7
ATOM 19293 N N . ASN A 1 115 ? -9.835 -5.749 -0.560 1.00 0.00 115 ASN A N 7
ATOM 19294 C CA . ASN A 1 115 ? -9.181 -7.049 -0.594 1.00 0.00 115 ASN A CA 7
ATOM 19295 C C . ASN A 1 115 ? -8.871 -7.558 0.806 1.00 0.00 115 ASN A C 7
ATOM 19296 O O . ASN A 1 115 ? -8.285 -6.848 1.626 1.00 0.00 115 ASN A O 7
ATOM 19307 N N . TYR A 1 116 ? -9.309 -8.776 1.076 1.00 0.00 116 TYR A N 7
ATOM 19308 C CA . TYR A 1 116 ? -8.992 -9.459 2.318 1.00 0.00 116 TYR A CA 7
ATOM 19309 C C . TYR A 1 116 ? -8.136 -10.694 2.029 1.00 0.00 116 TYR A C 7
ATOM 19310 O O . TYR A 1 116 ? -8.653 -11.712 1.570 1.00 0.00 116 TYR A O 7
ATOM 19328 N N . LYS A 1 117 ? -6.831 -10.586 2.285 1.00 0.00 117 LYS A N 7
ATOM 19329 C CA . LYS A 1 117 ? -5.886 -11.693 2.086 1.00 0.00 117 LYS A CA 7
ATOM 19330 C C . LYS A 1 117 ? -5.731 -12.046 0.601 1.00 0.00 117 LYS A C 7
ATOM 19331 O O . LYS A 1 117 ? -4.829 -11.547 -0.073 1.00 0.00 117 LYS A O 7
ATOM 19350 N N . GLU A 1 118 ? -6.613 -12.906 0.101 1.00 0.00 118 GLU A N 7
ATOM 19351 C CA . GLU A 1 118 ? -6.595 -13.315 -1.302 1.00 0.00 118 GLU A CA 7
ATOM 19352 C C . GLU A 1 118 ? -7.994 -13.162 -1.868 1.00 0.00 118 GLU A C 7
ATOM 19353 O O . GLU A 1 118 ? -8.285 -13.574 -2.990 1.00 0.00 118 GLU A O 7
ATOM 19365 N N . HIS A 1 119 ? -8.860 -12.559 -1.075 1.00 0.00 119 HIS A N 7
ATOM 19366 C CA . HIS A 1 119 ? -10.267 -12.512 -1.390 1.00 0.00 119 HIS A CA 7
ATOM 19367 C C . HIS A 1 119 ? -10.685 -11.099 -1.764 1.00 0.00 119 HIS A C 7
ATOM 19368 O O . HIS A 1 119 ? -10.612 -10.179 -0.951 1.00 0.00 119 HIS A O 7
ATOM 19383 N N . TRP A 1 120 ? -11.115 -10.938 -3.003 1.00 0.00 120 TRP A N 7
ATOM 19384 C CA . TRP A 1 120 ? -11.495 -9.634 -3.518 1.00 0.00 120 TRP A CA 7
ATOM 19385 C C . TRP A 1 120 ? -12.964 -9.337 -3.280 1.00 0.00 120 TRP A C 7
ATOM 19386 O O . TRP A 1 120 ? -13.787 -10.246 -3.147 1.00 0.00 120 TRP A O 7
ATOM 19407 N N . PHE A 1 121 ? -13.274 -8.050 -3.263 1.00 0.00 121 PHE A N 7
ATOM 19408 C CA . PHE A 1 121 ? -14.621 -7.545 -3.067 1.00 0.00 121 PHE A CA 7
ATOM 19409 C C . PHE A 1 121 ? -14.787 -6.337 -3.977 1.00 0.00 121 PHE A C 7
ATOM 19410 O O . PHE A 1 121 ? -14.006 -5.388 -3.889 1.00 0.00 121 PHE A O 7
ATOM 19427 N N . THR A 1 122 ? -15.773 -6.362 -4.847 1.00 0.00 122 THR A N 7
ATOM 19428 C CA . THR A 1 122 ? -15.915 -5.313 -5.843 1.00 0.00 122 THR A CA 7
ATOM 19429 C C . THR A 1 122 ? -17.141 -4.446 -5.589 1.00 0.00 122 THR A C 7
ATOM 19430 O O . THR A 1 122 ? -18.247 -4.941 -5.494 1.00 0.00 122 THR A O 7
ATOM 19441 N N . VAL A 1 123 ? -16.936 -3.148 -5.476 1.00 0.00 123 VAL A N 7
ATOM 19442 C CA . VAL A 1 123 ? -18.048 -2.235 -5.277 1.00 0.00 123 VAL A CA 7
ATOM 19443 C C . VAL A 1 123 ? -18.121 -1.225 -6.415 1.00 0.00 123 VAL A C 7
ATOM 19444 O O . VAL A 1 123 ? -17.230 -0.390 -6.582 1.00 0.00 123 VAL A O 7
ATOM 19457 N N . ARG A 1 124 ? -19.179 -1.315 -7.207 1.00 0.00 124 ARG A N 7
ATOM 19458 C CA . ARG A 1 124 ? -19.354 -0.422 -8.344 1.00 0.00 124 ARG A CA 7
ATOM 19459 C C . ARG A 1 124 ? -20.659 0.349 -8.180 1.00 0.00 124 ARG A C 7
ATOM 19460 O O . ARG A 1 124 ? -21.631 -0.173 -7.629 1.00 0.00 124 ARG A O 7
ATOM 19481 N N . LYS A 1 125 ? -20.664 1.594 -8.627 1.00 0.00 125 LYS A N 7
ATOM 19482 C CA . LYS A 1 125 ? -21.855 2.430 -8.557 1.00 0.00 125 LYS A CA 7
ATOM 19483 C C . LYS A 1 125 ? -22.730 2.203 -9.777 1.00 0.00 125 LYS A C 7
ATOM 19484 O O . LYS A 1 125 ? -22.486 2.774 -10.835 1.00 0.00 125 LYS A O 7
ATOM 19503 N N . LEU A 1 126 ? -23.733 1.356 -9.649 1.00 0.00 126 LEU A N 7
ATOM 19504 C CA . LEU A 1 126 ? -24.631 1.099 -10.747 1.00 0.00 126 LEU A CA 7
ATOM 19505 C C . LEU A 1 126 ? -25.916 1.893 -10.563 1.00 0.00 126 LEU A C 7
ATOM 19506 O O . LEU A 1 126 ? -26.669 1.653 -9.618 1.00 0.00 126 LEU A O 7
ATOM 19522 N N . GLY A 1 127 ? -26.180 2.833 -11.462 1.00 0.00 127 GLY A N 7
ATOM 19523 C CA . GLY A 1 127 ? -27.378 3.636 -11.362 1.00 0.00 127 GLY A CA 7
ATOM 19524 C C . GLY A 1 127 ? -27.410 4.549 -10.158 1.00 0.00 127 GLY A C 7
ATOM 19525 O O . GLY A 1 127 ? -26.593 5.462 -10.024 1.00 0.00 127 GLY A O 7
ATOM 19529 N N . LYS A 1 128 ? -28.365 4.294 -9.286 1.00 0.00 128 LYS A N 7
ATOM 19530 C CA . LYS A 1 128 ? -28.621 5.160 -8.146 1.00 0.00 128 LYS A CA 7
ATOM 19531 C C . LYS A 1 128 ? -28.168 4.505 -6.848 1.00 0.00 128 LYS A C 7
ATOM 19532 O O . LYS A 1 128 ? -28.411 5.027 -5.761 1.00 0.00 128 LYS A O 7
ATOM 19551 N N . GLN A 1 129 ? -27.502 3.367 -6.964 1.00 0.00 129 GLN A N 7
ATOM 19552 C CA . GLN A 1 129 ? -27.064 2.621 -5.797 1.00 0.00 129 GLN A CA 7
ATOM 19553 C C . GLN A 1 129 ? -25.794 1.849 -6.094 1.00 0.00 129 GLN A C 7
ATOM 19554 O O . GLN A 1 129 ? -25.284 1.872 -7.212 1.00 0.00 129 GLN A O 7
ATOM 19568 N N . TRP A 1 130 ? -25.279 1.183 -5.083 1.00 0.00 130 TRP A N 7
ATOM 19569 C CA . TRP A 1 130 ? -24.031 0.465 -5.206 1.00 0.00 130 TRP A CA 7
ATOM 19570 C C . TRP A 1 130 ? -24.265 -1.019 -5.050 1.00 0.00 130 TRP A C 7
ATOM 19571 O O . TRP A 1 130 ? -25.178 -1.446 -4.349 1.00 0.00 130 TRP A O 7
ATOM 19592 N N . PHE A 1 131 ? -23.450 -1.803 -5.714 1.00 0.00 131 PHE A N 7
ATOM 19593 C CA . PHE A 1 131 ? -23.592 -3.240 -5.675 1.00 0.00 131 PHE A CA 7
ATOM 19594 C C . PHE A 1 131 ? -22.272 -3.895 -5.363 1.00 0.00 131 PHE A C 7
ATOM 19595 O O . PHE A 1 131 ? -21.255 -3.605 -6.006 1.00 0.00 131 PHE A O 7
ATOM 19612 N N . ASN A 1 132 ? -22.282 -4.754 -4.357 1.00 0.00 132 ASN A N 7
ATOM 19613 C CA . ASN A 1 132 ? -21.111 -5.522 -4.015 1.00 0.00 132 ASN A CA 7
ATOM 19614 C C . ASN A 1 132 ? -21.035 -6.744 -4.902 1.00 0.00 132 ASN A C 7
ATOM 19615 O O . ASN A 1 132 ? -22.045 -7.398 -5.176 1.00 0.00 132 ASN A O 7
ATOM 19626 N N . LEU A 1 133 ? -19.845 -7.026 -5.363 1.00 0.00 133 LEU A N 7
ATOM 19627 C CA . LEU A 1 133 ? -19.588 -8.146 -6.223 1.00 0.00 133 LEU A CA 7
ATOM 19628 C C . LEU A 1 133 ? -18.490 -9.003 -5.613 1.00 0.00 133 LEU A C 7
ATOM 19629 O O . LEU A 1 133 ? -17.320 -8.894 -5.974 1.00 0.00 133 LEU A O 7
ATOM 19645 N N . ASN A 1 134 ? -18.884 -9.798 -4.625 1.00 0.00 134 ASN A N 7
ATOM 19646 C CA . ASN A 1 134 ? -18.012 -10.788 -3.997 1.00 0.00 134 ASN A CA 7
ATOM 19647 C C . ASN A 1 134 ? -17.382 -11.700 -5.055 1.00 0.00 134 ASN A C 7
ATOM 19648 O O . ASN A 1 134 ? -17.882 -11.795 -6.164 1.00 0.00 134 ASN A O 7
ATOM 19659 N N . SER A 1 135 ? -16.298 -12.369 -4.741 1.00 0.00 135 SER A N 7
ATOM 19660 C CA . SER A 1 135 ? -15.659 -13.228 -5.725 1.00 0.00 135 SER A CA 7
ATOM 19661 C C . SER A 1 135 ? -16.577 -14.391 -6.124 1.00 0.00 135 SER A C 7
ATOM 19662 O O . SER A 1 135 ? -16.710 -14.696 -7.307 1.00 0.00 135 SER A O 7
ATOM 19670 N N . LEU A 1 136 ? -17.263 -14.984 -5.148 1.00 0.00 136 LEU A N 7
ATOM 19671 C CA . LEU A 1 136 ? -18.012 -16.217 -5.389 1.00 0.00 136 LEU A CA 7
ATOM 19672 C C . LEU A 1 136 ? -19.522 -15.985 -5.354 1.00 0.00 136 LEU A C 7
ATOM 19673 O O . LEU A 1 136 ? -20.295 -16.944 -5.362 1.00 0.00 136 LEU A O 7
ATOM 19689 N N . LEU A 1 137 ? -19.951 -14.728 -5.321 1.00 0.00 137 LEU A N 7
ATOM 19690 C CA . LEU A 1 137 ? -21.372 -14.433 -5.146 1.00 0.00 137 LEU A CA 7
ATOM 19691 C C . LEU A 1 137 ? -22.150 -14.727 -6.425 1.00 0.00 137 LEU A C 7
ATOM 19692 O O . LEU A 1 137 ? -21.641 -14.493 -7.523 1.00 0.00 137 LEU A O 7
ATOM 19708 N N . THR A 1 138 ? -23.360 -15.259 -6.282 1.00 0.00 138 THR A N 7
ATOM 19709 C CA . THR A 1 138 ? -24.215 -15.557 -7.421 1.00 0.00 138 THR A CA 7
ATOM 19710 C C . THR A 1 138 ? -24.277 -14.369 -8.372 1.00 0.00 138 THR A C 7
ATOM 19711 O O . THR A 1 138 ? -24.156 -14.515 -9.590 1.00 0.00 138 THR A O 7
ATOM 19722 N N . GLY A 1 139 ? -24.432 -13.194 -7.793 1.00 0.00 139 GLY A N 7
ATOM 19723 C CA . GLY A 1 139 ? -24.431 -11.977 -8.556 1.00 0.00 139 GLY A CA 7
ATOM 19724 C C . GLY A 1 139 ? -24.659 -10.774 -7.656 1.00 0.00 139 GLY A C 7
ATOM 19725 O O . GLY A 1 139 ? -24.729 -10.933 -6.441 1.00 0.00 139 GLY A O 7
ATOM 19729 N N . PRO A 1 140 ? -24.846 -9.579 -8.240 1.00 0.00 140 PRO A N 7
ATOM 19730 C CA . PRO A 1 140 ? -24.827 -8.284 -7.524 1.00 0.00 140 PRO A CA 7
ATOM 19731 C C . PRO A 1 140 ? -25.596 -8.249 -6.192 1.00 0.00 140 PRO A C 7
ATOM 19732 O O . PRO A 1 140 ? -26.760 -8.651 -6.113 1.00 0.00 140 PRO A O 7
ATOM 19743 N N . GLU A 1 141 ? -24.921 -7.752 -5.150 1.00 0.00 141 GLU A N 7
ATOM 19744 C CA . GLU A 1 141 ? -25.533 -7.534 -3.840 1.00 0.00 141 GLU A CA 7
ATOM 19745 C C . GLU A 1 141 ? -25.950 -6.077 -3.700 1.00 0.00 141 GLU A C 7
ATOM 19746 O O . GLU A 1 141 ? -25.099 -5.183 -3.705 1.00 0.00 141 GLU A O 7
ATOM 19758 N N . LEU A 1 142 ? -27.247 -5.836 -3.593 1.00 0.00 142 LEU A N 7
ATOM 19759 C CA . LEU A 1 142 ? -27.793 -4.490 -3.505 1.00 0.00 142 LEU A CA 7
ATOM 19760 C C . LEU A 1 142 ? -27.369 -3.802 -2.212 1.00 0.00 142 LEU A C 7
ATOM 19761 O O . LEU A 1 142 ? -27.853 -4.136 -1.131 1.00 0.00 142 LEU A O 7
ATOM 19777 N N . ILE A 1 143 ? -26.459 -2.855 -2.332 1.00 0.00 143 ILE A N 7
ATOM 19778 C CA . ILE A 1 143 ? -26.105 -1.991 -1.223 1.00 0.00 143 ILE A CA 7
ATOM 19779 C C . ILE A 1 143 ? -26.672 -0.577 -1.410 1.00 0.00 143 ILE A C 7
ATOM 19780 O O . ILE A 1 143 ? -26.258 0.166 -2.304 1.00 0.00 143 ILE A O 7
ATOM 19796 N N . SER A 1 144 ? -27.636 -0.219 -0.572 1.00 0.00 144 SER A N 7
ATOM 19797 C CA . SER A 1 144 ? -28.191 1.125 -0.572 1.00 0.00 144 SER A CA 7
ATOM 19798 C C . SER A 1 144 ? -27.229 2.085 0.132 1.00 0.00 144 SER A C 7
ATOM 19799 O O . SER A 1 144 ? -26.319 1.642 0.828 1.00 0.00 144 SER A O 7
ATOM 19807 N N . ASP A 1 145 ? -27.421 3.389 -0.078 1.00 0.00 145 ASP A N 7
ATOM 19808 C CA . ASP A 1 145 ? -26.518 4.428 0.441 1.00 0.00 145 ASP A CA 7
ATOM 19809 C C . ASP A 1 145 ? -26.110 4.200 1.896 1.00 0.00 145 ASP A C 7
ATOM 19810 O O . ASP A 1 145 ? -24.922 4.261 2.227 1.00 0.00 145 ASP A O 7
ATOM 19819 N N . THR A 1 146 ? -27.076 3.918 2.751 1.00 0.00 146 THR A N 7
ATOM 19820 C CA . THR A 1 146 ? -26.803 3.696 4.159 1.00 0.00 146 THR A CA 7
ATOM 19821 C C . THR A 1 146 ? -26.023 2.394 4.366 1.00 0.00 146 THR A C 7
ATOM 19822 O O . THR A 1 146 ? -25.083 2.322 5.174 1.00 0.00 146 THR A O 7
ATOM 19833 N N . TYR A 1 147 ? -26.379 1.378 3.595 1.00 0.00 147 TYR A N 7
ATOM 19834 C CA . TYR A 1 147 ? -25.723 0.090 3.701 1.00 0.00 147 TYR A CA 7
ATOM 19835 C C . TYR A 1 147 ? -24.294 0.191 3.176 1.00 0.00 147 TYR A C 7
ATOM 19836 O O . TYR A 1 147 ? -23.444 -0.610 3.538 1.00 0.00 147 TYR A O 7
ATOM 19854 N N . LEU A 1 148 ? -24.022 1.181 2.332 1.00 0.00 148 LEU A N 7
ATOM 19855 C CA . LEU A 1 148 ? -22.671 1.364 1.823 1.00 0.00 148 LEU A CA 7
ATOM 19856 C C . LEU A 1 148 ? -21.776 1.846 2.950 1.00 0.00 148 LEU A C 7
ATOM 19857 O O . LEU A 1 148 ? -20.759 1.226 3.247 1.00 0.00 148 LEU A O 7
ATOM 19873 N N . ALA A 1 149 ? -22.163 2.956 3.574 1.00 0.00 149 ALA A N 7
ATOM 19874 C CA . ALA A 1 149 ? -21.534 3.407 4.818 1.00 0.00 149 ALA A CA 7
ATOM 19875 C C . ALA A 1 149 ? -21.390 2.267 5.830 1.00 0.00 149 ALA A C 7
ATOM 19876 O O . ALA A 1 149 ? -20.471 2.272 6.652 1.00 0.00 149 ALA A O 7
ATOM 19883 N N . LEU A 1 150 ? -22.244 1.252 5.711 1.00 0.00 150 LEU A N 7
ATOM 19884 C CA . LEU A 1 150 ? -22.162 0.109 6.606 1.00 0.00 150 LEU A CA 7
ATOM 19885 C C . LEU A 1 150 ? -21.060 -0.821 6.118 1.00 0.00 150 LEU A C 7
ATOM 19886 O O . LEU A 1 150 ? -20.190 -1.221 6.887 1.00 0.00 150 LEU A O 7
ATOM 19902 N N . PHE A 1 151 ? -21.113 -1.145 4.827 1.00 0.00 151 PHE A N 7
ATOM 19903 C CA . PHE A 1 151 ? -20.137 -2.015 4.190 1.00 0.00 151 PHE A CA 7
ATOM 19904 C C . PHE A 1 151 ? -18.724 -1.526 4.473 1.00 0.00 151 PHE A C 7
ATOM 19905 O O . PHE A 1 151 ? -17.932 -2.248 5.072 1.00 0.00 151 PHE A O 7
ATOM 19922 N N . LEU A 1 152 ? -18.433 -0.282 4.088 1.00 0.00 152 LEU A N 7
ATOM 19923 C CA . LEU A 1 152 ? -17.092 0.277 4.257 1.00 0.00 152 LEU A CA 7
ATOM 19924 C C . LEU A 1 152 ? -16.662 0.240 5.717 1.00 0.00 152 LEU A C 7
ATOM 19925 O O . LEU A 1 152 ? -15.557 -0.207 6.034 1.00 0.00 152 LEU A O 7
ATOM 19941 N N . ALA A 1 153 ? -17.534 0.696 6.610 1.00 0.00 153 ALA A N 7
ATOM 19942 C CA . ALA A 1 153 ? -17.199 0.729 8.024 1.00 0.00 153 ALA A CA 7
ATOM 19943 C C . ALA A 1 153 ? -16.944 -0.677 8.556 1.00 0.00 153 ALA A C 7
ATOM 19944 O O . ALA A 1 153 ? -16.034 -0.889 9.359 1.00 0.00 153 ALA A O 7
ATOM 19951 N N . GLN A 1 154 ? -17.732 -1.643 8.095 1.00 0.00 154 GLN A N 7
ATOM 19952 C CA . GLN A 1 154 ? -17.565 -3.023 8.528 1.00 0.00 154 GLN A CA 7
ATOM 19953 C C . GLN A 1 154 ? -16.250 -3.585 8.029 1.00 0.00 154 GLN A C 7
ATOM 19954 O O . GLN A 1 154 ? -15.647 -4.419 8.681 1.00 0.00 154 GLN A O 7
ATOM 19968 N N . LEU A 1 155 ? -15.813 -3.112 6.868 1.00 0.00 155 LEU A N 7
ATOM 19969 C CA . LEU A 1 155 ? -14.568 -3.572 6.273 1.00 0.00 155 LEU A CA 7
ATOM 19970 C C . LEU A 1 155 ? -13.411 -3.281 7.198 1.00 0.00 155 LEU A C 7
ATOM 19971 O O . LEU A 1 155 ? -12.575 -4.140 7.470 1.00 0.00 155 LEU A O 7
ATOM 19987 N N . GLN A 1 156 ? -13.396 -2.064 7.693 1.00 0.00 156 GLN A N 7
ATOM 19988 C CA . GLN A 1 156 ? -12.315 -1.585 8.531 1.00 0.00 156 GLN A CA 7
ATOM 19989 C C . GLN A 1 156 ? -12.403 -2.204 9.924 1.00 0.00 156 GLN A C 7
ATOM 19990 O O . GLN A 1 156 ? -11.411 -2.275 10.650 1.00 0.00 156 GLN A O 7
ATOM 20004 N N . GLN A 1 157 ? -13.598 -2.655 10.285 1.00 0.00 157 GLN A N 7
ATOM 20005 C CA . GLN A 1 157 ? -13.804 -3.361 11.547 1.00 0.00 157 GLN A CA 7
ATOM 20006 C C . GLN A 1 157 ? -13.519 -4.851 11.381 1.00 0.00 157 GLN A C 7
ATOM 20007 O O . GLN A 1 157 ? -13.346 -5.579 12.358 1.00 0.00 157 GLN A O 7
ATOM 20021 N N . GLU A 1 158 ? -13.483 -5.297 10.134 1.00 0.00 158 GLU A N 7
ATOM 20022 C CA . GLU A 1 158 ? -13.316 -6.703 9.820 1.00 0.00 158 GLU A CA 7
ATOM 20023 C C . GLU A 1 158 ? -11.861 -7.014 9.471 1.00 0.00 158 GLU A C 7
ATOM 20024 O O . GLU A 1 158 ? -11.307 -8.022 9.915 1.00 0.00 158 GLU A O 7
ATOM 20036 N N . GLY A 1 159 ? -11.236 -6.137 8.696 1.00 0.00 159 GLY A N 7
ATOM 20037 C CA . GLY A 1 159 ? -9.866 -6.361 8.280 1.00 0.00 159 GLY A CA 7
ATOM 20038 C C . GLY A 1 159 ? -9.684 -6.211 6.781 1.00 0.00 159 GLY A C 7
ATOM 20039 O O . GLY A 1 159 ? -8.664 -6.616 6.229 1.00 0.00 159 GLY A O 7
ATOM 20043 N N . TYR A 1 160 ? -10.676 -5.627 6.120 1.00 0.00 160 TYR A N 7
ATOM 20044 C CA . TYR A 1 160 ? -10.615 -5.417 4.682 1.00 0.00 160 TYR A CA 7
ATOM 20045 C C . TYR A 1 160 ? -9.790 -4.187 4.347 1.00 0.00 160 TYR A C 7
ATOM 20046 O O . TYR A 1 160 ? -10.013 -3.106 4.898 1.00 0.00 160 TYR A O 7
ATOM 20064 N N . SER A 1 161 ? -8.841 -4.353 3.449 1.00 0.00 161 SER A N 7
ATOM 20065 C CA . SER A 1 161 ? -8.143 -3.220 2.883 1.00 0.00 161 SER A CA 7
ATOM 20066 C C . SER A 1 161 ? -8.990 -2.646 1.753 1.00 0.00 161 SER A C 7
ATOM 20067 O O . SER A 1 161 ? -9.172 -3.287 0.720 1.00 0.00 161 SER A O 7
ATOM 20075 N N . ILE A 1 162 ? -9.549 -1.463 1.972 1.00 0.00 162 ILE A N 7
ATOM 20076 C CA . ILE A 1 162 ? -10.440 -0.848 0.990 1.00 0.00 162 ILE A CA 7
ATOM 20077 C C . ILE A 1 162 ? -9.668 0.107 0.078 1.00 0.00 162 ILE A C 7
ATOM 20078 O O . ILE A 1 162 ? -8.706 0.744 0.514 1.00 0.00 162 ILE A O 7
ATOM 20094 N N . PHE A 1 163 ? -10.120 0.241 -1.168 1.00 0.00 163 PHE A N 7
ATOM 20095 C CA . PHE A 1 163 ? -9.402 1.017 -2.181 1.00 0.00 163 PHE A CA 7
ATOM 20096 C C . PHE A 1 163 ? -10.402 1.758 -3.072 1.00 0.00 163 PHE A C 7
ATOM 20097 O O . PHE A 1 163 ? -11.189 1.135 -3.780 1.00 0.00 163 PHE A O 7
ATOM 20114 N N . VAL A 1 164 ? -10.345 3.081 -3.050 1.00 0.00 164 VAL A N 7
ATOM 20115 C CA . VAL A 1 164 ? -11.325 3.912 -3.741 1.00 0.00 164 VAL A CA 7
ATOM 20116 C C . VAL A 1 164 ? -10.798 4.392 -5.089 1.00 0.00 164 VAL A C 7
ATOM 20117 O O . VAL A 1 164 ? -9.929 5.263 -5.154 1.00 0.00 164 VAL A O 7
ATOM 20130 N N . VAL A 1 165 ? -11.302 3.787 -6.156 1.00 0.00 165 VAL A N 7
ATOM 20131 C CA . VAL A 1 165 ? -10.953 4.195 -7.510 1.00 0.00 165 VAL A CA 7
ATOM 20132 C C . VAL A 1 165 ? -11.524 5.578 -7.844 1.00 0.00 165 VAL A C 7
ATOM 20133 O O . VAL A 1 165 ? -12.732 5.820 -7.753 1.00 0.00 165 VAL A O 7
ATOM 20146 N N . LYS A 1 166 ? -10.628 6.475 -8.222 1.00 0.00 166 LYS A N 7
ATOM 20147 C CA . LYS A 1 166 ? -10.961 7.854 -8.571 1.00 0.00 166 LYS A CA 7
ATOM 20148 C C . LYS A 1 166 ? -10.644 8.095 -10.044 1.00 0.00 166 LYS A C 7
ATOM 20149 O O . LYS A 1 166 ? -9.767 7.436 -10.597 1.00 0.00 166 LYS A O 7
ATOM 20168 N N . GLY A 1 167 ? -11.337 9.034 -10.673 1.00 0.00 167 GLY A N 7
ATOM 20169 C CA . GLY A 1 167 ? -11.103 9.309 -12.079 1.00 0.00 167 GLY A CA 7
ATOM 20170 C C . GLY A 1 167 ? -12.136 8.638 -12.942 1.00 0.00 167 GLY A C 7
ATOM 20171 O O . GLY A 1 167 ? -11.801 7.958 -13.908 1.00 0.00 167 GLY A O 7
ATOM 20175 N N . ASP A 1 168 ? -13.379 8.948 -12.619 1.00 0.00 168 ASP A N 7
ATOM 20176 C CA . ASP A 1 168 ? -14.588 8.224 -13.074 1.00 0.00 168 ASP A CA 7
ATOM 20177 C C . ASP A 1 168 ? -14.360 7.326 -14.288 1.00 0.00 168 ASP A C 7
ATOM 20178 O O . ASP A 1 168 ? -14.157 7.791 -15.409 1.00 0.00 168 ASP A O 7
ATOM 20187 N N . LEU A 1 169 ? -14.422 6.022 -14.025 1.00 0.00 169 LEU A N 7
ATOM 20188 C CA . LEU A 1 169 ? -14.176 4.989 -15.028 1.00 0.00 169 LEU A CA 7
ATOM 20189 C C . LEU A 1 169 ? -15.410 4.792 -15.930 1.00 0.00 169 LEU A C 7
ATOM 20190 O O . LEU A 1 169 ? -16.456 5.389 -15.674 1.00 0.00 169 LEU A O 7
ATOM 20206 N N . PRO A 1 170 ? -15.321 3.936 -16.980 1.00 0.00 170 PRO A N 7
ATOM 20207 C CA . PRO A 1 170 ? -16.257 3.973 -18.100 1.00 0.00 170 PRO A CA 7
ATOM 20208 C C . PRO A 1 170 ? -17.573 3.270 -17.817 1.00 0.00 170 PRO A C 7
ATOM 20209 O O . PRO A 1 170 ? -17.625 2.063 -17.577 1.00 0.00 170 PRO A O 7
ATOM 20220 N N . ASP A 1 171 ? -18.631 4.059 -17.845 1.00 0.00 171 ASP A N 7
ATOM 20221 C CA . ASP A 1 171 ? -19.984 3.569 -17.628 1.00 0.00 171 ASP A CA 7
ATOM 20222 C C . ASP A 1 171 ? -20.470 2.725 -18.802 1.00 0.00 171 ASP A C 7
ATOM 20223 O O . ASP A 1 171 ? -20.018 2.879 -19.936 1.00 0.00 171 ASP A O 7
ATOM 20232 N N . CYS A 1 172 ? -21.366 1.808 -18.490 1.00 0.00 172 CYS A N 7
ATOM 20233 C CA . CYS A 1 172 ? -22.063 1.011 -19.490 1.00 0.00 172 CYS A CA 7
ATOM 20234 C C . CYS A 1 172 ? -23.563 1.023 -19.199 1.00 0.00 172 CYS A C 7
ATOM 20235 O O . CYS A 1 172 ? -24.008 1.742 -18.303 1.00 0.00 172 CYS A O 7
ATOM 20243 N N . GLU A 1 173 ? -24.331 0.218 -19.933 1.00 0.00 173 GLU A N 7
ATOM 20244 C CA . GLU A 1 173 ? -25.795 0.206 -19.812 1.00 0.00 173 GLU A CA 7
ATOM 20245 C C . GLU A 1 173 ? -26.254 0.067 -18.358 1.00 0.00 173 GLU A C 7
ATOM 20246 O O . GLU A 1 173 ? -27.203 0.725 -17.936 1.00 0.00 173 GLU A O 7
ATOM 20258 N N . ALA A 1 174 ? -25.568 -0.777 -17.596 1.00 0.00 174 ALA A N 7
ATOM 20259 C CA . ALA A 1 174 ? -25.937 -1.055 -16.207 1.00 0.00 174 ALA A CA 7
ATOM 20260 C C . ALA A 1 174 ? -25.957 0.203 -15.335 1.00 0.00 174 ALA A C 7
ATOM 20261 O O . ALA A 1 174 ? -26.616 0.236 -14.299 1.00 0.00 174 ALA A O 7
ATOM 20268 N N . ASP A 1 175 ? -25.250 1.237 -15.762 1.00 0.00 175 ASP A N 7
ATOM 20269 C CA . ASP A 1 175 ? -25.166 2.476 -14.997 1.00 0.00 175 ASP A CA 7
ATOM 20270 C C . ASP A 1 175 ? -26.445 3.274 -15.182 1.00 0.00 175 ASP A C 7
ATOM 20271 O O . ASP A 1 175 ? -26.906 3.960 -14.275 1.00 0.00 175 ASP A O 7
ATOM 20280 N N . GLN A 1 176 ? -27.029 3.149 -16.358 1.00 0.00 176 GLN A N 7
ATOM 20281 C CA . GLN A 1 176 ? -28.234 3.871 -16.686 1.00 0.00 176 GLN A CA 7
ATOM 20282 C C . GLN A 1 176 ? -29.470 3.046 -16.344 1.00 0.00 176 GLN A C 7
ATOM 20283 O O . GLN A 1 176 ? -30.470 3.575 -15.864 1.00 0.00 176 GLN A O 7
ATOM 20297 N N . LEU A 1 177 ? -29.386 1.740 -16.560 1.00 0.00 177 LEU A N 7
ATOM 20298 C CA . LEU A 1 177 ? -30.556 0.876 -16.441 1.00 0.00 177 LEU A CA 7
ATOM 20299 C C . LEU A 1 177 ? -30.643 0.212 -15.065 1.00 0.00 177 LEU A C 7
ATOM 20300 O O . LEU A 1 177 ? -31.188 -0.883 -14.929 1.00 0.00 177 LEU A O 7
ATOM 20316 N N . LEU A 1 178 ? -30.108 0.873 -14.044 1.00 0.00 178 LEU A N 7
ATOM 20317 C CA . LEU A 1 178 ? -30.246 0.392 -12.673 1.00 0.00 178 LEU A CA 7
ATOM 20318 C C . LEU A 1 178 ? -31.393 1.102 -11.975 1.00 0.00 178 LEU A C 7
ATOM 20319 O O . LEU A 1 178 ? -31.644 0.891 -10.795 1.00 0.00 178 LEU A O 7
ATOM 20335 N N . GLN A 1 179 ? -32.074 1.966 -12.702 1.00 0.00 179 GLN A N 7
ATOM 20336 C CA . GLN A 1 179 ? -33.186 2.710 -12.133 1.00 0.00 179 GLN A CA 7
ATOM 20337 C C . GLN A 1 179 ? -34.294 1.746 -11.727 1.00 0.00 179 GLN A C 7
ATOM 20338 O O . GLN A 1 179 ? -35.039 1.991 -10.777 1.00 0.00 179 GLN A O 7
ATOM 20352 N N . MET A 1 180 ? -34.370 0.637 -12.446 1.00 0.00 180 MET A N 7
ATOM 20353 C CA . MET A 1 180 ? -35.249 -0.459 -12.080 1.00 0.00 180 MET A CA 7
ATOM 20354 C C . MET A 1 180 ? -34.454 -1.535 -11.351 1.00 0.00 180 MET A C 7
ATOM 20355 O O . MET A 1 180 ? -33.866 -2.432 -11.960 1.00 0.00 180 MET A O 7
ATOM 20369 N N . ILE A 1 181 ? -34.404 -1.413 -10.037 1.00 0.00 181 ILE A N 7
ATOM 20370 C CA . ILE A 1 181 ? -33.714 -2.385 -9.214 1.00 0.00 181 ILE A CA 7
ATOM 20371 C C . ILE A 1 181 ? -34.664 -3.538 -8.895 1.00 0.00 181 ILE A C 7
ATOM 20372 O O . ILE A 1 181 ? -35.873 -3.399 -9.059 1.00 0.00 181 ILE A O 7
ATOM 20388 N N . ARG A 1 182 ? -34.105 -4.666 -8.454 1.00 0.00 182 ARG A N 7
ATOM 20389 C CA . ARG A 1 182 ? -34.876 -5.866 -8.121 1.00 0.00 182 ARG A CA 7
ATOM 20390 C C . ARG A 1 182 ? -35.451 -6.510 -9.378 1.00 0.00 182 ARG A C 7
ATOM 20391 O O . ARG A 1 182 ? -34.828 -7.465 -9.881 1.00 0.00 182 ARG A O 7
ATOM 20413 N N . MET A 1 1 ? -31.346 -2.422 -12.190 1.00 0.00 1 MET A N 8
ATOM 20414 C CA . MET A 1 1 ? -30.350 -3.522 -12.077 1.00 0.00 1 MET A CA 8
ATOM 20415 C C . MET A 1 1 ? -30.500 -4.509 -13.229 1.00 0.00 1 MET A C 8
ATOM 20416 O O . MET A 1 1 ? -30.310 -5.709 -13.058 1.00 0.00 1 MET A O 8
ATOM 20432 N N . GLU A 1 2 ? -30.822 -3.998 -14.411 1.00 0.00 2 GLU A N 8
ATOM 20433 C CA . GLU A 1 2 ? -31.047 -4.856 -15.565 1.00 0.00 2 GLU A CA 8
ATOM 20434 C C . GLU A 1 2 ? -29.735 -5.105 -16.302 1.00 0.00 2 GLU A C 8
ATOM 20435 O O . GLU A 1 2 ? -29.197 -6.208 -16.284 1.00 0.00 2 GLU A O 8
ATOM 20447 N N . SER A 1 3 ? -29.204 -4.052 -16.905 1.00 0.00 3 SER A N 8
ATOM 20448 C CA . SER A 1 3 ? -28.071 -4.175 -17.815 1.00 0.00 3 SER A CA 8
ATOM 20449 C C . SER A 1 3 ? -26.729 -4.188 -17.085 1.00 0.00 3 SER A C 8
ATOM 20450 O O . SER A 1 3 ? -25.701 -3.852 -17.681 1.00 0.00 3 SER A O 8
ATOM 20458 N N . ILE A 1 4 ? -26.739 -4.543 -15.798 1.00 0.00 4 ILE A N 8
ATOM 20459 C CA . ILE A 1 4 ? -25.508 -4.601 -15.012 1.00 0.00 4 ILE A CA 8
ATOM 20460 C C . ILE A 1 4 ? -24.490 -5.500 -15.696 1.00 0.00 4 ILE A C 8
ATOM 20461 O O . ILE A 1 4 ? -24.686 -6.713 -15.790 1.00 0.00 4 ILE A O 8
ATOM 20477 N N . PHE A 1 5 ? -23.417 -4.900 -16.191 1.00 0.00 5 PHE A N 8
ATOM 20478 C CA . PHE A 1 5 ? -22.352 -5.665 -16.803 1.00 0.00 5 PHE A CA 8
ATOM 20479 C C . PHE A 1 5 ? -21.607 -6.424 -15.720 1.00 0.00 5 PHE A C 8
ATOM 20480 O O . PHE A 1 5 ? -20.719 -5.886 -15.058 1.00 0.00 5 PHE A O 8
ATOM 20497 N N . HIS A 1 6 ? -22.002 -7.659 -15.516 1.00 0.00 6 HIS A N 8
ATOM 20498 C CA . HIS A 1 6 ? -21.330 -8.510 -14.568 1.00 0.00 6 HIS A CA 8
ATOM 20499 C C . HIS A 1 6 ? -21.033 -9.848 -15.208 1.00 0.00 6 HIS A C 8
ATOM 20500 O O . HIS A 1 6 ? -21.942 -10.547 -15.658 1.00 0.00 6 HIS A O 8
ATOM 20515 N N . GLU A 1 7 ? -19.766 -10.199 -15.256 1.00 0.00 7 GLU A N 8
ATOM 20516 C CA . GLU A 1 7 ? -19.369 -11.499 -15.747 1.00 0.00 7 GLU A CA 8
ATOM 20517 C C . GLU A 1 7 ? -19.223 -12.430 -14.561 1.00 0.00 7 GLU A C 8
ATOM 20518 O O . GLU A 1 7 ? -18.273 -12.313 -13.784 1.00 0.00 7 GLU A O 8
ATOM 20530 N N . LYS A 1 8 ? -20.187 -13.315 -14.380 1.00 0.00 8 LYS A N 8
ATOM 20531 C CA . LYS A 1 8 ? -20.155 -14.210 -13.244 1.00 0.00 8 LYS A CA 8
ATOM 20532 C C . LYS A 1 8 ? -19.086 -15.267 -13.458 1.00 0.00 8 LYS A C 8
ATOM 20533 O O . LYS A 1 8 ? -19.233 -16.171 -14.279 1.00 0.00 8 LYS A O 8
ATOM 20552 N N . GLN A 1 9 ? -18.011 -15.135 -12.709 1.00 0.00 9 GLN A N 8
ATOM 20553 C CA . GLN A 1 9 ? -16.894 -16.056 -12.823 1.00 0.00 9 GLN A CA 8
ATOM 20554 C C . GLN A 1 9 ? -16.973 -17.131 -11.757 1.00 0.00 9 GLN A C 8
ATOM 20555 O O . GLN A 1 9 ? -17.322 -16.859 -10.603 1.00 0.00 9 GLN A O 8
ATOM 20569 N N . GLU A 1 10 ? -16.665 -18.350 -12.149 1.00 0.00 10 GLU A N 8
ATOM 20570 C CA . GLU A 1 10 ? -16.492 -19.430 -11.205 1.00 0.00 10 GLU A CA 8
ATOM 20571 C C . GLU A 1 10 ? -15.066 -19.943 -11.328 1.00 0.00 10 GLU A C 8
ATOM 20572 O O . GLU A 1 10 ? -14.724 -20.622 -12.292 1.00 0.00 10 GLU A O 8
ATOM 20584 N N . GLY A 1 11 ? -14.234 -19.597 -10.358 1.00 0.00 11 GLY A N 8
ATOM 20585 C CA . GLY A 1 11 ? -12.823 -19.909 -10.449 1.00 0.00 11 GLY A CA 8
ATOM 20586 C C . GLY A 1 11 ? -12.026 -19.246 -9.346 1.00 0.00 11 GLY A C 8
ATOM 20587 O O . GLY A 1 11 ? -12.602 -18.625 -8.449 1.00 0.00 11 GLY A O 8
ATOM 20591 N N . SER A 1 12 ? -10.706 -19.341 -9.430 1.00 0.00 12 SER A N 8
ATOM 20592 C CA . SER A 1 12 ? -9.837 -18.882 -8.358 1.00 0.00 12 SER A CA 8
ATOM 20593 C C . SER A 1 12 ? -9.338 -17.451 -8.574 1.00 0.00 12 SER A C 8
ATOM 20594 O O . SER A 1 12 ? -9.112 -16.727 -7.603 1.00 0.00 12 SER A O 8
ATOM 20602 N N . LEU A 1 13 ? -9.186 -17.031 -9.830 1.00 0.00 13 LEU A N 8
ATOM 20603 C CA . LEU A 1 13 ? -8.572 -15.735 -10.124 1.00 0.00 13 LEU A CA 8
ATOM 20604 C C . LEU A 1 13 ? -9.490 -14.568 -9.776 1.00 0.00 13 LEU A C 8
ATOM 20605 O O . LEU A 1 13 ? -10.252 -14.042 -10.613 1.00 0.00 13 LEU A O 8
ATOM 20621 N N . CYS A 1 14 ? -9.398 -14.157 -8.523 1.00 0.00 14 CYS A N 8
ATOM 20622 C CA . CYS A 1 14 ? -10.178 -13.054 -8.026 1.00 0.00 14 CYS A CA 8
ATOM 20623 C C . CYS A 1 14 ? -9.715 -11.743 -8.653 1.00 0.00 14 CYS A C 8
ATOM 20624 O O . CYS A 1 14 ? -10.515 -10.824 -8.814 1.00 0.00 14 CYS A O 8
ATOM 20632 N N . ALA A 1 15 ? -8.436 -11.675 -9.044 1.00 0.00 15 ALA A N 8
ATOM 20633 C CA . ALA A 1 15 ? -7.914 -10.490 -9.723 1.00 0.00 15 ALA A CA 8
ATOM 20634 C C . ALA A 1 15 ? -8.704 -10.229 -10.985 1.00 0.00 15 ALA A C 8
ATOM 20635 O O . ALA A 1 15 ? -9.090 -9.100 -11.258 1.00 0.00 15 ALA A O 8
ATOM 20642 N N . GLN A 1 16 ? -8.961 -11.291 -11.738 1.00 0.00 16 GLN A N 8
ATOM 20643 C CA . GLN A 1 16 ? -9.678 -11.169 -12.989 1.00 0.00 16 GLN A CA 8
ATOM 20644 C C . GLN A 1 16 ? -11.068 -10.623 -12.749 1.00 0.00 16 GLN A C 8
ATOM 20645 O O . GLN A 1 16 ? -11.348 -9.474 -13.087 1.00 0.00 16 GLN A O 8
ATOM 20659 N N . HIS A 1 17 ? -11.922 -11.416 -12.114 1.00 0.00 17 HIS A N 8
ATOM 20660 C CA . HIS A 1 17 ? -13.326 -11.022 -11.996 1.00 0.00 17 HIS A CA 8
ATOM 20661 C C . HIS A 1 17 ? -13.504 -9.722 -11.201 1.00 0.00 17 HIS A C 8
ATOM 20662 O O . HIS A 1 17 ? -14.383 -8.932 -11.514 1.00 0.00 17 HIS A O 8
ATOM 20677 N N . CYS A 1 18 ? -12.662 -9.483 -10.195 1.00 0.00 18 CYS A N 8
ATOM 20678 C CA . CYS A 1 18 ? -12.821 -8.295 -9.357 1.00 0.00 18 CYS A CA 8
ATOM 20679 C C . CYS A 1 18 ? -12.334 -7.036 -10.061 1.00 0.00 18 CYS A C 8
ATOM 20680 O O . CYS A 1 18 ? -12.951 -5.978 -9.934 1.00 0.00 18 CYS A O 8
ATOM 20688 N N . LEU A 1 19 ? -11.239 -7.144 -10.801 1.00 0.00 19 LEU A N 8
ATOM 20689 C CA . LEU A 1 19 ? -10.735 -6.007 -11.553 1.00 0.00 19 LEU A CA 8
ATOM 20690 C C . LEU A 1 19 ? -11.676 -5.695 -12.701 1.00 0.00 19 LEU A C 8
ATOM 20691 O O . LEU A 1 19 ? -11.982 -4.527 -12.964 1.00 0.00 19 LEU A O 8
ATOM 20707 N N . ASN A 1 20 ? -12.139 -6.747 -13.383 1.00 0.00 20 ASN A N 8
ATOM 20708 C CA . ASN A 1 20 ? -13.131 -6.570 -14.431 1.00 0.00 20 ASN A CA 8
ATOM 20709 C C . ASN A 1 20 ? -14.287 -5.791 -13.858 1.00 0.00 20 ASN A C 8
ATOM 20710 O O . ASN A 1 20 ? -14.572 -4.681 -14.290 1.00 0.00 20 ASN A O 8
ATOM 20721 N N . ASN A 1 21 ? -14.889 -6.355 -12.821 1.00 0.00 21 ASN A N 8
ATOM 20722 C CA . ASN A 1 21 ? -16.014 -5.727 -12.165 1.00 0.00 21 ASN A CA 8
ATOM 20723 C C . ASN A 1 21 ? -15.726 -4.265 -11.851 1.00 0.00 21 ASN A C 8
ATOM 20724 O O . ASN A 1 21 ? -16.576 -3.436 -12.147 1.00 0.00 21 ASN A O 8
ATOM 20735 N N . LEU A 1 22 ? -14.498 -3.947 -11.353 1.00 0.00 22 LEU A N 8
ATOM 20736 C CA . LEU A 1 22 ? -14.146 -2.589 -10.922 1.00 0.00 22 LEU A CA 8
ATOM 20737 C C . LEU A 1 22 ? -14.515 -1.606 -12.019 1.00 0.00 22 LEU A C 8
ATOM 20738 O O . LEU A 1 22 ? -15.189 -0.612 -11.777 1.00 0.00 22 LEU A O 8
ATOM 20754 N N . LEU A 1 23 ? -14.105 -1.933 -13.232 1.00 0.00 23 LEU A N 8
ATOM 20755 C CA . LEU A 1 23 ? -14.325 -1.079 -14.388 1.00 0.00 23 LEU A CA 8
ATOM 20756 C C . LEU A 1 23 ? -15.717 -1.249 -14.982 1.00 0.00 23 LEU A C 8
ATOM 20757 O O . LEU A 1 23 ? -15.991 -0.749 -16.071 1.00 0.00 23 LEU A O 8
ATOM 20773 N N . GLN A 1 24 ? -16.571 -1.958 -14.256 1.00 0.00 24 GLN A N 8
ATOM 20774 C CA . GLN A 1 24 ? -17.906 -2.321 -14.708 1.00 0.00 24 GLN A CA 8
ATOM 20775 C C . GLN A 1 24 ? -17.811 -3.444 -15.731 1.00 0.00 24 GLN A C 8
ATOM 20776 O O . GLN A 1 24 ? -18.507 -3.443 -16.745 1.00 0.00 24 GLN A O 8
ATOM 20790 N N . GLY A 1 25 ? -16.928 -4.398 -15.474 1.00 0.00 25 GLY A N 8
ATOM 20791 C CA . GLY A 1 25 ? -16.884 -5.579 -16.332 1.00 0.00 25 GLY A CA 8
ATOM 20792 C C . GLY A 1 25 ? -15.537 -5.882 -16.988 1.00 0.00 25 GLY A C 8
ATOM 20793 O O . GLY A 1 25 ? -14.566 -5.148 -16.833 1.00 0.00 25 GLY A O 8
ATOM 20797 N N . GLU A 1 26 ? -15.513 -6.976 -17.758 1.00 0.00 26 GLU A N 8
ATOM 20798 C CA . GLU A 1 26 ? -14.273 -7.564 -18.271 1.00 0.00 26 GLU A CA 8
ATOM 20799 C C . GLU A 1 26 ? -13.470 -6.624 -19.162 1.00 0.00 26 GLU A C 8
ATOM 20800 O O . GLU A 1 26 ? -13.943 -6.129 -20.182 1.00 0.00 26 GLU A O 8
ATOM 20812 N N . TYR A 1 27 ? -12.260 -6.341 -18.707 1.00 0.00 27 TYR A N 8
ATOM 20813 C CA . TYR A 1 27 ? -11.282 -5.608 -19.497 1.00 0.00 27 TYR A CA 8
ATOM 20814 C C . TYR A 1 27 ? -9.905 -6.284 -19.458 1.00 0.00 27 TYR A C 8
ATOM 20815 O O . TYR A 1 27 ? -9.054 -6.008 -20.302 1.00 0.00 27 TYR A O 8
ATOM 20833 N N . PHE A 1 28 ? -9.690 -7.165 -18.479 1.00 0.00 28 PHE A N 8
ATOM 20834 C CA . PHE A 1 28 ? -8.377 -7.790 -18.281 1.00 0.00 28 PHE A CA 8
ATOM 20835 C C . PHE A 1 28 ? -8.488 -9.305 -18.127 1.00 0.00 28 PHE A C 8
ATOM 20836 O O . PHE A 1 28 ? -9.478 -9.814 -17.599 1.00 0.00 28 PHE A O 8
ATOM 20853 N N . SER A 1 29 ? -7.456 -10.011 -18.579 1.00 0.00 29 SER A N 8
ATOM 20854 C CA . SER A 1 29 ? -7.421 -11.469 -18.538 1.00 0.00 29 SER A CA 8
ATOM 20855 C C . SER A 1 29 ? -6.267 -11.957 -17.645 1.00 0.00 29 SER A C 8
ATOM 20856 O O . SER A 1 29 ? -5.407 -11.161 -17.279 1.00 0.00 29 SER A O 8
ATOM 20864 N N . PRO A 1 30 ? -6.232 -13.261 -17.283 1.00 0.00 30 PRO A N 8
ATOM 20865 C CA . PRO A 1 30 ? -5.189 -13.838 -16.409 1.00 0.00 30 PRO A CA 8
ATOM 20866 C C . PRO A 1 30 ? -3.762 -13.463 -16.823 1.00 0.00 30 PRO A C 8
ATOM 20867 O O . PRO A 1 30 ? -2.992 -12.952 -16.009 1.00 0.00 30 PRO A O 8
ATOM 20878 N N . VAL A 1 31 ? -3.420 -13.715 -18.083 1.00 0.00 31 VAL A N 8
ATOM 20879 C CA . VAL A 1 31 ? -2.100 -13.383 -18.611 1.00 0.00 31 VAL A CA 8
ATOM 20880 C C . VAL A 1 31 ? -1.803 -11.896 -18.435 1.00 0.00 31 VAL A C 8
ATOM 20881 O O . VAL A 1 31 ? -0.677 -11.507 -18.137 1.00 0.00 31 VAL A O 8
ATOM 20894 N N . GLU A 1 32 ? -2.830 -11.071 -18.593 1.00 0.00 32 GLU A N 8
ATOM 20895 C CA . GLU A 1 32 ? -2.695 -9.641 -18.389 1.00 0.00 32 GLU A CA 8
ATOM 20896 C C . GLU A 1 32 ? -2.454 -9.345 -16.921 1.00 0.00 32 GLU A C 8
ATOM 20897 O O . GLU A 1 32 ? -1.620 -8.527 -16.585 1.00 0.00 32 GLU A O 8
ATOM 20909 N N . LEU A 1 33 ? -3.176 -10.044 -16.061 1.00 0.00 33 LEU A N 8
ATOM 20910 C CA . LEU A 1 33 ? -3.093 -9.833 -14.622 1.00 0.00 33 LEU A CA 8
ATOM 20911 C C . LEU A 1 33 ? -1.694 -10.109 -14.095 1.00 0.00 33 LEU A C 8
ATOM 20912 O O . LEU A 1 33 ? -1.185 -9.376 -13.251 1.00 0.00 33 LEU A O 8
ATOM 20928 N N . SER A 1 34 ? -1.077 -11.161 -14.592 1.00 0.00 34 SER A N 8
ATOM 20929 C CA . SER A 1 34 ? 0.263 -11.508 -14.171 1.00 0.00 34 SER A CA 8
ATOM 20930 C C . SER A 1 34 ? 1.293 -10.594 -14.832 1.00 0.00 34 SER A C 8
ATOM 20931 O O . SER A 1 34 ? 2.380 -10.372 -14.296 1.00 0.00 34 SER A O 8
ATOM 20939 N N . SER A 1 35 ? 0.937 -10.047 -15.988 1.00 0.00 35 SER A N 8
ATOM 20940 C CA . SER A 1 35 ? 1.812 -9.111 -16.683 1.00 0.00 35 SER A CA 8
ATOM 20941 C C . SER A 1 35 ? 1.704 -7.722 -16.065 1.00 0.00 35 SER A C 8
ATOM 20942 O O . SER A 1 35 ? 2.701 -7.017 -15.932 1.00 0.00 35 SER A O 8
ATOM 20950 N N . ILE A 1 36 ? 0.495 -7.336 -15.672 1.00 0.00 36 ILE A N 8
ATOM 20951 C CA . ILE A 1 36 ? 0.291 -6.059 -15.011 1.00 0.00 36 ILE A CA 8
ATOM 20952 C C . ILE A 1 36 ? 0.851 -6.112 -13.594 1.00 0.00 36 ILE A C 8
ATOM 20953 O O . ILE A 1 36 ? 1.410 -5.134 -13.109 1.00 0.00 36 ILE A O 8
ATOM 20969 N N . ALA A 1 37 ? 0.715 -7.262 -12.930 1.00 0.00 37 ALA A N 8
ATOM 20970 C CA . ALA A 1 37 ? 1.416 -7.490 -11.671 1.00 0.00 37 ALA A CA 8
ATOM 20971 C C . ALA A 1 37 ? 2.916 -7.267 -11.857 1.00 0.00 37 ALA A C 8
ATOM 20972 O O . ALA A 1 37 ? 3.593 -6.728 -10.982 1.00 0.00 37 ALA A O 8
ATOM 20979 N N . HIS A 1 38 ? 3.418 -7.670 -13.019 1.00 0.00 38 HIS A N 8
ATOM 20980 C CA . HIS A 1 38 ? 4.834 -7.552 -13.335 1.00 0.00 38 HIS A CA 8
ATOM 20981 C C . HIS A 1 38 ? 5.210 -6.116 -13.689 1.00 0.00 38 HIS A C 8
ATOM 20982 O O . HIS A 1 38 ? 6.376 -5.720 -13.574 1.00 0.00 38 HIS A O 8
ATOM 20997 N N . GLN A 1 39 ? 4.228 -5.326 -14.105 1.00 0.00 39 GLN A N 8
ATOM 20998 C CA . GLN A 1 39 ? 4.521 -3.999 -14.606 1.00 0.00 39 GLN A CA 8
ATOM 20999 C C . GLN A 1 39 ? 4.768 -3.030 -13.460 1.00 0.00 39 GLN A C 8
ATOM 21000 O O . GLN A 1 39 ? 5.368 -1.982 -13.660 1.00 0.00 39 GLN A O 8
ATOM 21014 N N . LEU A 1 40 ? 4.287 -3.368 -12.262 1.00 0.00 40 LEU A N 8
ATOM 21015 C CA . LEU A 1 40 ? 4.671 -2.617 -11.067 1.00 0.00 40 LEU A CA 8
ATOM 21016 C C . LEU A 1 40 ? 6.187 -2.565 -10.995 1.00 0.00 40 LEU A C 8
ATOM 21017 O O . LEU A 1 40 ? 6.785 -1.494 -10.924 1.00 0.00 40 LEU A O 8
ATOM 21033 N N . ASP A 1 41 ? 6.783 -3.749 -11.079 1.00 0.00 41 ASP A N 8
ATOM 21034 C CA . ASP A 1 41 ? 8.229 -3.922 -11.030 1.00 0.00 41 ASP A CA 8
ATOM 21035 C C . ASP A 1 41 ? 8.940 -3.049 -12.063 1.00 0.00 41 ASP A C 8
ATOM 21036 O O . ASP A 1 41 ? 9.783 -2.229 -11.712 1.00 0.00 41 ASP A O 8
ATOM 21045 N N . GLU A 1 42 ? 8.583 -3.207 -13.336 1.00 0.00 42 GLU A N 8
ATOM 21046 C CA . GLU A 1 42 ? 9.274 -2.487 -14.409 1.00 0.00 42 GLU A CA 8
ATOM 21047 C C . GLU A 1 42 ? 9.017 -0.980 -14.349 1.00 0.00 42 GLU A C 8
ATOM 21048 O O . GLU A 1 42 ? 9.866 -0.171 -14.737 1.00 0.00 42 GLU A O 8
ATOM 21060 N N . GLU A 1 43 ? 7.874 -0.602 -13.819 1.00 0.00 43 GLU A N 8
ATOM 21061 C CA . GLU A 1 43 ? 7.448 0.780 -13.891 1.00 0.00 43 GLU A CA 8
ATOM 21062 C C . GLU A 1 43 ? 8.014 1.550 -12.728 1.00 0.00 43 GLU A C 8
ATOM 21063 O O . GLU A 1 43 ? 8.548 2.637 -12.908 1.00 0.00 43 GLU A O 8
ATOM 21075 N N . GLU A 1 44 ? 7.917 0.983 -11.533 1.00 0.00 44 GLU A N 8
ATOM 21076 C CA . GLU A 1 44 ? 8.449 1.649 -10.368 1.00 0.00 44 GLU A CA 8
ATOM 21077 C C . GLU A 1 44 ? 9.967 1.567 -10.394 1.00 0.00 44 GLU A C 8
ATOM 21078 O O . GLU A 1 44 ? 10.653 2.351 -9.740 1.00 0.00 44 GLU A O 8
ATOM 21090 N N . ARG A 1 45 ? 10.483 0.628 -11.180 1.00 0.00 45 ARG A N 8
ATOM 21091 C CA . ARG A 1 45 ? 11.902 0.591 -11.475 1.00 0.00 45 ARG A CA 8
ATOM 21092 C C . ARG A 1 45 ? 12.297 1.872 -12.215 1.00 0.00 45 ARG A C 8
ATOM 21093 O O . ARG A 1 45 ? 13.299 2.505 -11.892 1.00 0.00 45 ARG A O 8
ATOM 21114 N N . MET A 1 46 ? 11.481 2.268 -13.191 1.00 0.00 46 MET A N 8
ATOM 21115 C CA . MET A 1 46 ? 11.695 3.532 -13.889 1.00 0.00 46 MET A CA 8
ATOM 21116 C C . MET A 1 46 ? 11.315 4.698 -12.982 1.00 0.00 46 MET A C 8
ATOM 21117 O O . MET A 1 46 ? 11.955 5.741 -12.995 1.00 0.00 46 MET A O 8
ATOM 21131 N N . ARG A 1 47 ? 10.274 4.487 -12.189 1.00 0.00 47 ARG A N 8
ATOM 21132 C CA . ARG A 1 47 ? 9.782 5.470 -11.228 1.00 0.00 47 ARG A CA 8
ATOM 21133 C C . ARG A 1 47 ? 10.900 5.978 -10.320 1.00 0.00 47 ARG A C 8
ATOM 21134 O O . ARG A 1 47 ? 11.113 7.185 -10.190 1.00 0.00 47 ARG A O 8
ATOM 21155 N N . MET A 1 48 ? 11.617 5.053 -9.704 1.00 0.00 48 MET A N 8
ATOM 21156 C CA . MET A 1 48 ? 12.690 5.414 -8.789 1.00 0.00 48 MET A CA 8
ATOM 21157 C C . MET A 1 48 ? 13.901 5.945 -9.550 1.00 0.00 48 MET A C 8
ATOM 21158 O O . MET A 1 48 ? 14.718 6.680 -9.000 1.00 0.00 48 MET A O 8
ATOM 21172 N N . ALA A 1 49 ? 14.004 5.586 -10.823 1.00 0.00 49 ALA A N 8
ATOM 21173 C CA . ALA A 1 49 ? 15.078 6.089 -11.665 1.00 0.00 49 ALA A CA 8
ATOM 21174 C C . ALA A 1 49 ? 14.825 7.550 -12.017 1.00 0.00 49 ALA A C 8
ATOM 21175 O O . ALA A 1 49 ? 15.739 8.376 -11.993 1.00 0.00 49 ALA A O 8
ATOM 21182 N N . GLU A 1 50 ? 13.572 7.853 -12.348 1.00 0.00 50 GLU A N 8
ATOM 21183 C CA . GLU A 1 50 ? 13.147 9.221 -12.620 1.00 0.00 50 GLU A CA 8
ATOM 21184 C C . GLU A 1 50 ? 13.351 10.088 -11.384 1.00 0.00 50 GLU A C 8
ATOM 21185 O O . GLU A 1 50 ? 13.893 11.193 -11.462 1.00 0.00 50 GLU A O 8
ATOM 21197 N N . GLY A 1 51 ? 12.894 9.572 -10.248 1.00 0.00 51 GLY A N 8
ATOM 21198 C CA . GLY A 1 51 ? 13.053 10.268 -8.987 1.00 0.00 51 GLY A CA 8
ATOM 21199 C C . GLY A 1 51 ? 14.508 10.482 -8.621 1.00 0.00 51 GLY A C 8
ATOM 21200 O O . GLY A 1 51 ? 15.053 11.566 -8.828 1.00 0.00 51 GLY A O 8
ATOM 21204 N N . GLY A 1 52 ? 15.144 9.452 -8.090 1.00 0.00 52 GLY A N 8
ATOM 21205 C CA . GLY A 1 52 ? 16.533 9.565 -7.716 1.00 0.00 52 GLY A CA 8
ATOM 21206 C C . GLY A 1 52 ? 16.975 8.445 -6.808 1.00 0.00 52 GLY A C 8
ATOM 21207 O O . GLY A 1 52 ? 17.340 8.677 -5.655 1.00 0.00 52 GLY A O 8
ATOM 21211 N N . VAL A 1 53 ? 16.914 7.226 -7.316 1.00 0.00 53 VAL A N 8
ATOM 21212 C CA . VAL A 1 53 ? 17.383 6.071 -6.576 1.00 0.00 53 VAL A CA 8
ATOM 21213 C C . VAL A 1 53 ? 18.910 6.025 -6.590 1.00 0.00 53 VAL A C 8
ATOM 21214 O O . VAL A 1 53 ? 19.533 6.425 -7.579 1.00 0.00 53 VAL A O 8
ATOM 21227 N N . THR A 1 54 ? 19.504 5.573 -5.497 1.00 0.00 54 THR A N 8
ATOM 21228 C CA . THR A 1 54 ? 20.953 5.511 -5.375 1.00 0.00 54 THR A CA 8
ATOM 21229 C C . THR A 1 54 ? 21.562 4.580 -6.426 1.00 0.00 54 THR A C 8
ATOM 21230 O O . THR A 1 54 ? 21.962 5.017 -7.509 1.00 0.00 54 THR A O 8
ATOM 21241 N N . SER A 1 55 ? 21.600 3.297 -6.097 1.00 0.00 55 SER A N 8
ATOM 21242 C CA . SER A 1 55 ? 22.137 2.274 -6.978 1.00 0.00 55 SER A CA 8
ATOM 21243 C C . SER A 1 55 ? 21.881 0.902 -6.368 1.00 0.00 55 SER A C 8
ATOM 21244 O O . SER A 1 55 ? 21.263 0.041 -6.990 1.00 0.00 55 SER A O 8
ATOM 21252 N N . GLU A 1 56 ? 22.336 0.719 -5.134 1.00 0.00 56 GLU A N 8
ATOM 21253 C CA . GLU A 1 56 ? 22.145 -0.540 -4.423 1.00 0.00 56 GLU A CA 8
ATOM 21254 C C . GLU A 1 56 ? 20.670 -0.803 -4.167 1.00 0.00 56 GLU A C 8
ATOM 21255 O O . GLU A 1 56 ? 20.223 -1.950 -4.174 1.00 0.00 56 GLU A O 8
ATOM 21267 N N . ASP A 1 57 ? 19.921 0.268 -3.945 1.00 0.00 57 ASP A N 8
ATOM 21268 C CA . ASP A 1 57 ? 18.482 0.170 -3.736 1.00 0.00 57 ASP A CA 8
ATOM 21269 C C . ASP A 1 57 ? 17.802 -0.315 -5.013 1.00 0.00 57 ASP A C 8
ATOM 21270 O O . ASP A 1 57 ? 16.951 -1.204 -4.981 1.00 0.00 57 ASP A O 8
ATOM 21279 N N . TYR A 1 58 ? 18.216 0.261 -6.138 1.00 0.00 58 TYR A N 8
ATOM 21280 C CA . TYR A 1 58 ? 17.692 -0.113 -7.448 1.00 0.00 58 TYR A CA 8
ATOM 21281 C C . TYR A 1 58 ? 18.095 -1.540 -7.784 1.00 0.00 58 TYR A C 8
ATOM 21282 O O . TYR A 1 58 ? 17.308 -2.315 -8.333 1.00 0.00 58 TYR A O 8
ATOM 21300 N N . ARG A 1 59 ? 19.331 -1.875 -7.441 1.00 0.00 59 ARG A N 8
ATOM 21301 C CA . ARG A 1 59 ? 19.869 -3.197 -7.706 1.00 0.00 59 ARG A CA 8
ATOM 21302 C C . ARG A 1 59 ? 19.111 -4.251 -6.910 1.00 0.00 59 ARG A C 8
ATOM 21303 O O . ARG A 1 59 ? 18.551 -5.175 -7.490 1.00 0.00 59 ARG A O 8
ATOM 21324 N N . THR A 1 60 ? 19.101 -4.110 -5.584 1.00 0.00 60 THR A N 8
ATOM 21325 C CA . THR A 1 60 ? 18.364 -5.027 -4.718 1.00 0.00 60 THR A CA 8
ATOM 21326 C C . THR A 1 60 ? 16.903 -5.156 -5.142 1.00 0.00 60 THR A C 8
ATOM 21327 O O . THR A 1 60 ? 16.311 -6.231 -5.030 1.00 0.00 60 THR A O 8
ATOM 21338 N N . PHE A 1 61 ? 16.327 -4.070 -5.637 1.00 0.00 61 PHE A N 8
ATOM 21339 C CA . PHE A 1 61 ? 14.957 -4.097 -6.105 1.00 0.00 61 PHE A CA 8
ATOM 21340 C C . PHE A 1 61 ? 14.793 -5.122 -7.233 1.00 0.00 61 PHE A C 8
ATOM 21341 O O . PHE A 1 61 ? 14.039 -6.083 -7.104 1.00 0.00 61 PHE A O 8
ATOM 21358 N N . LEU A 1 62 ? 15.525 -4.929 -8.319 1.00 0.00 62 LEU A N 8
ATOM 21359 C CA . LEU A 1 62 ? 15.464 -5.846 -9.459 1.00 0.00 62 LEU A CA 8
ATOM 21360 C C . LEU A 1 62 ? 16.124 -7.185 -9.155 1.00 0.00 62 LEU A C 8
ATOM 21361 O O . LEU A 1 62 ? 15.993 -8.141 -9.921 1.00 0.00 62 LEU A O 8
ATOM 21377 N N . GLN A 1 63 ? 16.842 -7.243 -8.047 1.00 0.00 63 GLN A N 8
ATOM 21378 C CA . GLN A 1 63 ? 17.473 -8.478 -7.608 1.00 0.00 63 GLN A CA 8
ATOM 21379 C C . GLN A 1 63 ? 16.411 -9.497 -7.209 1.00 0.00 63 GLN A C 8
ATOM 21380 O O . GLN A 1 63 ? 16.646 -10.707 -7.247 1.00 0.00 63 GLN A O 8
ATOM 21394 N N . GLN A 1 64 ? 15.236 -9.006 -6.836 1.00 0.00 64 GLN A N 8
ATOM 21395 C CA . GLN A 1 64 ? 14.140 -9.885 -6.473 1.00 0.00 64 GLN A CA 8
ATOM 21396 C C . GLN A 1 64 ? 13.190 -10.035 -7.657 1.00 0.00 64 GLN A C 8
ATOM 21397 O O . GLN A 1 64 ? 12.848 -9.057 -8.324 1.00 0.00 64 GLN A O 8
ATOM 21411 N N . PRO A 1 65 ? 12.772 -11.265 -7.959 1.00 0.00 65 PRO A N 8
ATOM 21412 C CA . PRO A 1 65 ? 11.872 -11.536 -9.068 1.00 0.00 65 PRO A CA 8
ATOM 21413 C C . PRO A 1 65 ? 10.406 -11.552 -8.644 1.00 0.00 65 PRO A C 8
ATOM 21414 O O . PRO A 1 65 ? 9.592 -12.270 -9.221 1.00 0.00 65 PRO A O 8
ATOM 21425 N N . SER A 1 66 ? 10.065 -10.745 -7.648 1.00 0.00 66 SER A N 8
ATOM 21426 C CA . SER A 1 66 ? 8.727 -10.781 -7.076 1.00 0.00 66 SER A CA 8
ATOM 21427 C C . SER A 1 66 ? 7.789 -9.776 -7.730 1.00 0.00 66 SER A C 8
ATOM 21428 O O . SER A 1 66 ? 6.882 -9.252 -7.083 1.00 0.00 66 SER A O 8
ATOM 21436 N N . GLY A 1 67 ? 7.992 -9.505 -9.003 1.00 0.00 67 GLY A N 8
ATOM 21437 C CA . GLY A 1 67 ? 7.027 -8.718 -9.734 1.00 0.00 67 GLY A CA 8
ATOM 21438 C C . GLY A 1 67 ? 5.924 -9.605 -10.258 1.00 0.00 67 GLY A C 8
ATOM 21439 O O . GLY A 1 67 ? 5.485 -9.461 -11.388 1.00 0.00 67 GLY A O 8
ATOM 21443 N N . ASN A 1 68 ? 5.480 -10.537 -9.433 1.00 0.00 68 ASN A N 8
ATOM 21444 C CA . ASN A 1 68 ? 4.575 -11.574 -9.889 1.00 0.00 68 ASN A CA 8
ATOM 21445 C C . ASN A 1 68 ? 3.396 -11.752 -8.952 1.00 0.00 68 ASN A C 8
ATOM 21446 O O . ASN A 1 68 ? 3.466 -11.420 -7.767 1.00 0.00 68 ASN A O 8
ATOM 21457 N N . MET A 1 69 ? 2.315 -12.283 -9.504 1.00 0.00 69 MET A N 8
ATOM 21458 C CA . MET A 1 69 ? 1.150 -12.667 -8.723 1.00 0.00 69 MET A CA 8
ATOM 21459 C C . MET A 1 69 ? 1.442 -13.925 -7.925 1.00 0.00 69 MET A C 8
ATOM 21460 O O . MET A 1 69 ? 2.229 -14.772 -8.350 1.00 0.00 69 MET A O 8
ATOM 21474 N N . ASP A 1 70 ? 0.805 -14.048 -6.771 1.00 0.00 70 ASP A N 8
ATOM 21475 C CA . ASP A 1 70 ? 0.945 -15.245 -5.958 1.00 0.00 70 ASP A CA 8
ATOM 21476 C C . ASP A 1 70 ? 0.134 -16.375 -6.580 1.00 0.00 70 ASP A C 8
ATOM 21477 O O . ASP A 1 70 ? -1.066 -16.226 -6.831 1.00 0.00 70 ASP A O 8
ATOM 21486 N N . ASP A 1 71 ? 0.788 -17.500 -6.821 1.00 0.00 71 ASP A N 8
ATOM 21487 C CA . ASP A 1 71 ? 0.200 -18.599 -7.589 1.00 0.00 71 ASP A CA 8
ATOM 21488 C C . ASP A 1 71 ? -0.785 -19.436 -6.770 1.00 0.00 71 ASP A C 8
ATOM 21489 O O . ASP A 1 71 ? -0.905 -20.643 -6.972 1.00 0.00 71 ASP A O 8
ATOM 21498 N N . SER A 1 72 ? -1.503 -18.788 -5.867 1.00 0.00 72 SER A N 8
ATOM 21499 C CA . SER A 1 72 ? -2.565 -19.451 -5.125 1.00 0.00 72 SER A CA 8
ATOM 21500 C C . SER A 1 72 ? -3.927 -19.019 -5.669 1.00 0.00 72 SER A C 8
ATOM 21501 O O . SER A 1 72 ? -4.975 -19.456 -5.189 1.00 0.00 72 SER A O 8
ATOM 21509 N N . GLY A 1 73 ? -3.899 -18.144 -6.671 1.00 0.00 73 GLY A N 8
ATOM 21510 C CA . GLY A 1 73 ? -5.121 -17.697 -7.314 1.00 0.00 73 GLY A CA 8
ATOM 21511 C C . GLY A 1 73 ? -5.512 -16.290 -6.912 1.00 0.00 73 GLY A C 8
ATOM 21512 O O . GLY A 1 73 ? -6.237 -15.608 -7.640 1.00 0.00 73 GLY A O 8
ATOM 21516 N N . PHE A 1 74 ? -5.030 -15.848 -5.760 1.00 0.00 74 PHE A N 8
ATOM 21517 C CA . PHE A 1 74 ? -5.331 -14.508 -5.285 1.00 0.00 74 PHE A CA 8
ATOM 21518 C C . PHE A 1 74 ? -4.150 -13.570 -5.508 1.00 0.00 74 PHE A C 8
ATOM 21519 O O . PHE A 1 74 ? -2.992 -13.934 -5.296 1.00 0.00 74 PHE A O 8
ATOM 21536 N N . PHE A 1 75 ? -4.466 -12.366 -5.950 1.00 0.00 75 PHE A N 8
ATOM 21537 C CA . PHE A 1 75 ? -3.464 -11.366 -6.278 1.00 0.00 75 PHE A CA 8
ATOM 21538 C C . PHE A 1 75 ? -3.517 -10.245 -5.247 1.00 0.00 75 PHE A C 8
ATOM 21539 O O . PHE A 1 75 ? -4.551 -10.028 -4.611 1.00 0.00 75 PHE A O 8
ATOM 21556 N N . SER A 1 76 ? -2.408 -9.545 -5.083 1.00 0.00 76 SER A N 8
ATOM 21557 C CA . SER A 1 76 ? -2.328 -8.456 -4.128 1.00 0.00 76 SER A CA 8
ATOM 21558 C C . SER A 1 76 ? -2.860 -7.161 -4.742 1.00 0.00 76 SER A C 8
ATOM 21559 O O . SER A 1 76 ? -2.905 -7.043 -5.966 1.00 0.00 76 SER A O 8
ATOM 21567 N N . ILE A 1 77 ? -3.258 -6.205 -3.907 1.00 0.00 77 ILE A N 8
ATOM 21568 C CA . ILE A 1 77 ? -3.976 -5.009 -4.372 1.00 0.00 77 ILE A CA 8
ATOM 21569 C C . ILE A 1 77 ? -3.285 -4.326 -5.558 1.00 0.00 77 ILE A C 8
ATOM 21570 O O . ILE A 1 77 ? -3.958 -3.799 -6.452 1.00 0.00 77 ILE A O 8
ATOM 21586 N N . GLN A 1 78 ? -1.955 -4.366 -5.567 1.00 0.00 78 GLN A N 8
ATOM 21587 C CA . GLN A 1 78 ? -1.145 -3.739 -6.619 1.00 0.00 78 GLN A CA 8
ATOM 21588 C C . GLN A 1 78 ? -1.650 -4.055 -8.032 1.00 0.00 78 GLN A C 8
ATOM 21589 O O . GLN A 1 78 ? -1.457 -3.248 -8.943 1.00 0.00 78 GLN A O 8
ATOM 21603 N N . VAL A 1 79 ? -2.302 -5.209 -8.228 1.00 0.00 79 VAL A N 8
ATOM 21604 C CA . VAL A 1 79 ? -2.808 -5.558 -9.556 1.00 0.00 79 VAL A CA 8
ATOM 21605 C C . VAL A 1 79 ? -3.944 -4.629 -9.978 1.00 0.00 79 VAL A C 8
ATOM 21606 O O . VAL A 1 79 ? -4.067 -4.287 -11.147 1.00 0.00 79 VAL A O 8
ATOM 21619 N N . ILE A 1 80 ? -4.751 -4.202 -9.018 1.00 0.00 80 ILE A N 8
ATOM 21620 C CA . ILE A 1 80 ? -5.866 -3.307 -9.305 1.00 0.00 80 ILE A CA 8
ATOM 21621 C C . ILE A 1 80 ? -5.348 -1.884 -9.391 1.00 0.00 80 ILE A C 8
ATOM 21622 O O . ILE A 1 80 ? -5.762 -1.107 -10.245 1.00 0.00 80 ILE A O 8
ATOM 21638 N N . SER A 1 81 ? -4.407 -1.566 -8.514 1.00 0.00 81 SER A N 8
ATOM 21639 C CA . SER A 1 81 ? -3.790 -0.248 -8.497 1.00 0.00 81 SER A CA 8
ATOM 21640 C C . SER A 1 81 ? -3.170 0.073 -9.854 1.00 0.00 81 SER A C 8
ATOM 21641 O O . SER A 1 81 ? -3.474 1.101 -10.453 1.00 0.00 81 SER A O 8
ATOM 21649 N N . ASN A 1 82 ? -2.318 -0.822 -10.349 1.00 0.00 82 ASN A N 8
ATOM 21650 C CA . ASN A 1 82 ? -1.615 -0.578 -11.595 1.00 0.00 82 ASN A CA 8
ATOM 21651 C C . ASN A 1 82 ? -2.552 -0.674 -12.782 1.00 0.00 82 ASN A C 8
ATOM 21652 O O . ASN A 1 82 ? -2.432 0.103 -13.724 1.00 0.00 82 ASN A O 8
ATOM 21663 N N . ALA A 1 83 ? -3.492 -1.612 -12.741 1.00 0.00 83 ALA A N 8
ATOM 21664 C CA . ALA A 1 83 ? -4.335 -1.853 -13.889 1.00 0.00 83 ALA A CA 8
ATOM 21665 C C . ALA A 1 83 ? -5.269 -0.677 -14.118 1.00 0.00 83 ALA A C 8
ATOM 21666 O O . ALA A 1 83 ? -5.683 -0.402 -15.239 1.00 0.00 83 ALA A O 8
ATOM 21673 N N . LEU A 1 84 ? -5.601 0.013 -13.041 1.00 0.00 84 LEU A N 8
ATOM 21674 C CA . LEU A 1 84 ? -6.340 1.254 -13.145 1.00 0.00 84 LEU A CA 8
ATOM 21675 C C . LEU A 1 84 ? -5.403 2.407 -13.467 1.00 0.00 84 LEU A C 8
ATOM 21676 O O . LEU A 1 84 ? -5.788 3.377 -14.113 1.00 0.00 84 LEU A O 8
ATOM 21692 N N . LYS A 1 85 ? -4.158 2.270 -13.049 1.00 0.00 85 LYS A N 8
ATOM 21693 C CA . LYS A 1 85 ? -3.150 3.298 -13.253 1.00 0.00 85 LYS A CA 8
ATOM 21694 C C . LYS A 1 85 ? -2.816 3.418 -14.737 1.00 0.00 85 LYS A C 8
ATOM 21695 O O . LYS A 1 85 ? -2.474 4.495 -15.224 1.00 0.00 85 LYS A O 8
ATOM 21714 N N . VAL A 1 86 ? -2.943 2.311 -15.458 1.00 0.00 86 VAL A N 8
ATOM 21715 C CA . VAL A 1 86 ? -2.701 2.312 -16.891 1.00 0.00 86 VAL A CA 8
ATOM 21716 C C . VAL A 1 86 ? -3.893 2.917 -17.635 1.00 0.00 86 VAL A C 8
ATOM 21717 O O . VAL A 1 86 ? -3.787 3.299 -18.799 1.00 0.00 86 VAL A O 8
ATOM 21730 N N . TRP A 1 87 ? -5.025 3.011 -16.942 1.00 0.00 87 TRP A N 8
ATOM 21731 C CA . TRP A 1 87 ? -6.223 3.631 -17.497 1.00 0.00 87 TRP A CA 8
ATOM 21732 C C . TRP A 1 87 ? -6.268 5.117 -17.155 1.00 0.00 87 TRP A C 8
ATOM 21733 O O . TRP A 1 87 ? -6.945 5.901 -17.821 1.00 0.00 87 TRP A O 8
ATOM 21754 N N . GLY A 1 88 ? -5.540 5.494 -16.112 1.00 0.00 88 GLY A N 8
ATOM 21755 C CA . GLY A 1 88 ? -5.506 6.880 -15.683 1.00 0.00 88 GLY A CA 8
ATOM 21756 C C . GLY A 1 88 ? -6.228 7.089 -14.367 1.00 0.00 88 GLY A C 8
ATOM 21757 O O . GLY A 1 88 ? -6.635 8.206 -14.040 1.00 0.00 88 GLY A O 8
ATOM 21761 N N . LEU A 1 89 ? -6.390 6.011 -13.614 1.00 0.00 89 LEU A N 8
ATOM 21762 C CA . LEU A 1 89 ? -7.083 6.051 -12.333 1.00 0.00 89 LEU A CA 8
ATOM 21763 C C . LEU A 1 89 ? -6.096 6.127 -11.173 1.00 0.00 89 LEU A C 8
ATOM 21764 O O . LEU A 1 89 ? -4.914 5.811 -11.321 1.00 0.00 89 LEU A O 8
ATOM 21780 N N . GLU A 1 90 ? -6.602 6.552 -10.027 1.00 0.00 90 GLU A N 8
ATOM 21781 C CA . GLU A 1 90 ? -5.843 6.564 -8.787 1.00 0.00 90 GLU A CA 8
ATOM 21782 C C . GLU A 1 90 ? -6.499 5.588 -7.814 1.00 0.00 90 GLU A C 8
ATOM 21783 O O . GLU A 1 90 ? -7.677 5.267 -7.967 1.00 0.00 90 GLU A O 8
ATOM 21795 N N . LEU A 1 91 ? -5.758 5.104 -6.833 1.00 0.00 91 LEU A N 8
ATOM 21796 C CA . LEU A 1 91 ? -6.307 4.144 -5.888 1.00 0.00 91 LEU A CA 8
ATOM 21797 C C . LEU A 1 91 ? -5.861 4.471 -4.468 1.00 0.00 91 LEU A C 8
ATOM 21798 O O . LEU A 1 91 ? -4.679 4.369 -4.135 1.00 0.00 91 LEU A O 8
ATOM 21814 N N . ILE A 1 92 ? -6.815 4.873 -3.639 1.00 0.00 92 ILE A N 8
ATOM 21815 C CA . ILE A 1 92 ? -6.530 5.251 -2.260 1.00 0.00 92 ILE A CA 8
ATOM 21816 C C . ILE A 1 92 ? -7.040 4.167 -1.316 1.00 0.00 92 ILE A C 8
ATOM 21817 O O . ILE A 1 92 ? -7.853 3.339 -1.707 1.00 0.00 92 ILE A O 8
ATOM 21833 N N . LEU A 1 93 ? -6.561 4.164 -0.081 1.00 0.00 93 LEU A N 8
ATOM 21834 C CA . LEU A 1 93 ? -7.105 3.268 0.925 1.00 0.00 93 LEU A CA 8
ATOM 21835 C C . LEU A 1 93 ? -8.218 3.972 1.691 1.00 0.00 93 LEU A C 8
ATOM 21836 O O . LEU A 1 93 ? -8.312 5.196 1.683 1.00 0.00 93 LEU A O 8
ATOM 21852 N N . PHE A 1 94 ? -9.040 3.190 2.366 1.00 0.00 94 PHE A N 8
ATOM 21853 C CA . PHE A 1 94 ? -10.189 3.730 3.078 1.00 0.00 94 PHE A CA 8
ATOM 21854 C C . PHE A 1 94 ? -10.093 3.427 4.579 1.00 0.00 94 PHE A C 8
ATOM 21855 O O . PHE A 1 94 ? -10.941 3.844 5.365 1.00 0.00 94 PHE A O 8
ATOM 21872 N N . ASN A 1 95 ? -9.043 2.715 4.980 1.00 0.00 95 ASN A N 8
ATOM 21873 C CA . ASN A 1 95 ? -8.867 2.349 6.388 1.00 0.00 95 ASN A CA 8
ATOM 21874 C C . ASN A 1 95 ? -7.660 3.043 6.994 1.00 0.00 95 ASN A C 8
ATOM 21875 O O . ASN A 1 95 ? -7.417 2.937 8.194 1.00 0.00 95 ASN A O 8
ATOM 21886 N N . SER A 1 96 ? -6.905 3.744 6.162 1.00 0.00 96 SER A N 8
ATOM 21887 C CA . SER A 1 96 ? -5.734 4.467 6.624 1.00 0.00 96 SER A CA 8
ATOM 21888 C C . SER A 1 96 ? -6.189 5.667 7.444 1.00 0.00 96 SER A C 8
ATOM 21889 O O . SER A 1 96 ? -6.851 6.552 6.922 1.00 0.00 96 SER A O 8
ATOM 21897 N N . PRO A 1 97 ? -5.841 5.687 8.744 1.00 0.00 97 PRO A N 8
ATOM 21898 C CA . PRO A 1 97 ? -6.346 6.675 9.718 1.00 0.00 97 PRO A CA 8
ATOM 21899 C C . PRO A 1 97 ? -6.191 8.127 9.267 1.00 0.00 97 PRO A C 8
ATOM 21900 O O . PRO A 1 97 ? -7.039 8.964 9.572 1.00 0.00 97 PRO A O 8
ATOM 21911 N N . GLU A 1 98 ? -5.112 8.420 8.548 1.00 0.00 98 GLU A N 8
ATOM 21912 C CA . GLU A 1 98 ? -4.882 9.763 8.022 1.00 0.00 98 GLU A CA 8
ATOM 21913 C C . GLU A 1 98 ? -5.932 10.113 6.978 1.00 0.00 98 GLU A C 8
ATOM 21914 O O . GLU A 1 98 ? -6.381 11.252 6.881 1.00 0.00 98 GLU A O 8
ATOM 21926 N N . TYR A 1 99 ? -6.331 9.123 6.208 1.00 0.00 99 TYR A N 8
ATOM 21927 C CA . TYR A 1 99 ? -7.324 9.327 5.175 1.00 0.00 99 TYR A CA 8
ATOM 21928 C C . TYR A 1 99 ? -8.726 9.134 5.737 1.00 0.00 99 TYR A C 8
ATOM 21929 O O . TYR A 1 99 ? -9.583 9.983 5.576 1.00 0.00 99 TYR A O 8
ATOM 21947 N N . GLN A 1 100 ? -8.921 8.030 6.442 1.00 0.00 100 GLN A N 8
ATOM 21948 C CA . GLN A 1 100 ? -10.232 7.607 6.948 1.00 0.00 100 GLN A CA 8
ATOM 21949 C C . GLN A 1 100 ? -10.962 8.723 7.719 1.00 0.00 100 GLN A C 8
ATOM 21950 O O . GLN A 1 100 ? -12.196 8.729 7.801 1.00 0.00 100 GLN A O 8
ATOM 21964 N N . ARG A 1 101 ? -10.209 9.681 8.251 1.00 0.00 101 ARG A N 8
ATOM 21965 C CA . ARG A 1 101 ? -10.786 10.750 9.066 1.00 0.00 101 ARG A CA 8
ATOM 21966 C C . ARG A 1 101 ? -11.599 11.761 8.242 1.00 0.00 101 ARG A C 8
ATOM 21967 O O . ARG A 1 101 ? -12.357 12.541 8.813 1.00 0.00 101 ARG A O 8
ATOM 21988 N N . LEU A 1 102 ? -11.457 11.762 6.915 1.00 0.00 102 LEU A N 8
ATOM 21989 C CA . LEU A 1 102 ? -12.222 12.712 6.091 1.00 0.00 102 LEU A CA 8
ATOM 21990 C C . LEU A 1 102 ? -13.662 12.253 5.867 1.00 0.00 102 LEU A C 8
ATOM 21991 O O . LEU A 1 102 ? -14.514 13.048 5.471 1.00 0.00 102 LEU A O 8
ATOM 22007 N N . ARG A 1 103 ? -13.926 10.971 6.133 1.00 0.00 103 ARG A N 8
ATOM 22008 C CA . ARG A 1 103 ? -15.259 10.389 5.934 1.00 0.00 103 ARG A CA 8
ATOM 22009 C C . ARG A 1 103 ? -15.720 10.544 4.485 1.00 0.00 103 ARG A C 8
ATOM 22010 O O . ARG A 1 103 ? -16.673 11.268 4.201 1.00 0.00 103 ARG A O 8
ATOM 22031 N N . ILE A 1 104 ? -15.032 9.872 3.571 1.00 0.00 104 ILE A N 8
ATOM 22032 C CA . ILE A 1 104 ? -15.411 9.886 2.165 1.00 0.00 104 ILE A CA 8
ATOM 22033 C C . ILE A 1 104 ? -16.716 9.135 1.966 1.00 0.00 104 ILE A C 8
ATOM 22034 O O . ILE A 1 104 ? -16.825 7.960 2.321 1.00 0.00 104 ILE A O 8
ATOM 22050 N N . ASP A 1 105 ? -17.711 9.841 1.444 1.00 0.00 105 ASP A N 8
ATOM 22051 C CA . ASP A 1 105 ? -18.998 9.241 1.129 1.00 0.00 105 ASP A CA 8
ATOM 22052 C C . ASP A 1 105 ? -18.818 8.176 0.063 1.00 0.00 105 ASP A C 8
ATOM 22053 O O . ASP A 1 105 ? -18.513 8.486 -1.089 1.00 0.00 105 ASP A O 8
ATOM 22062 N N . PRO A 1 106 ? -19.024 6.906 0.431 1.00 0.00 106 PRO A N 8
ATOM 22063 C CA . PRO A 1 106 ? -18.838 5.785 -0.487 1.00 0.00 106 PRO A CA 8
ATOM 22064 C C . PRO A 1 106 ? -19.791 5.887 -1.668 1.00 0.00 106 PRO A C 8
ATOM 22065 O O . PRO A 1 106 ? -19.430 5.591 -2.799 1.00 0.00 106 PRO A O 8
ATOM 22076 N N . ILE A 1 107 ? -21.000 6.357 -1.386 1.00 0.00 107 ILE A N 8
ATOM 22077 C CA . ILE A 1 107 ? -22.046 6.495 -2.393 1.00 0.00 107 ILE A CA 8
ATOM 22078 C C . ILE A 1 107 ? -21.745 7.639 -3.349 1.00 0.00 107 ILE A C 8
ATOM 22079 O O . ILE A 1 107 ? -22.299 7.711 -4.444 1.00 0.00 107 ILE A O 8
ATOM 22095 N N . ASN A 1 108 ? -20.858 8.520 -2.916 1.00 0.00 108 ASN A N 8
ATOM 22096 C CA . ASN A 1 108 ? -20.492 9.701 -3.680 1.00 0.00 108 ASN A CA 8
ATOM 22097 C C . ASN A 1 108 ? -19.397 9.371 -4.685 1.00 0.00 108 ASN A C 8
ATOM 22098 O O . ASN A 1 108 ? -19.193 10.093 -5.660 1.00 0.00 108 ASN A O 8
ATOM 22109 N N . GLU A 1 109 ? -18.707 8.264 -4.452 1.00 0.00 109 GLU A N 8
ATOM 22110 C CA . GLU A 1 109 ? -17.603 7.865 -5.307 1.00 0.00 109 GLU A CA 8
ATOM 22111 C C . GLU A 1 109 ? -18.104 7.140 -6.550 1.00 0.00 109 GLU A C 8
ATOM 22112 O O . GLU A 1 109 ? -19.239 7.341 -6.983 1.00 0.00 109 GLU A O 8
ATOM 22124 N N . ARG A 1 110 ? -17.257 6.308 -7.133 1.00 0.00 110 ARG A N 8
ATOM 22125 C CA . ARG A 1 110 ? -17.621 5.604 -8.351 1.00 0.00 110 ARG A CA 8
ATOM 22126 C C . ARG A 1 110 ? -17.369 4.106 -8.240 1.00 0.00 110 ARG A C 8
ATOM 22127 O O . ARG A 1 110 ? -18.196 3.302 -8.673 1.00 0.00 110 ARG A O 8
ATOM 22148 N N . SER A 1 111 ? -16.230 3.728 -7.678 1.00 0.00 111 SER A N 8
ATOM 22149 C CA . SER A 1 111 ? -15.878 2.324 -7.532 1.00 0.00 111 SER A CA 8
ATOM 22150 C C . SER A 1 111 ? -14.753 2.163 -6.532 1.00 0.00 111 SER A C 8
ATOM 22151 O O . SER A 1 111 ? -13.803 2.945 -6.526 1.00 0.00 111 SER A O 8
ATOM 22159 N N . PHE A 1 112 ? -14.867 1.163 -5.680 1.00 0.00 112 PHE A N 8
ATOM 22160 C CA . PHE A 1 112 ? -13.838 0.858 -4.714 1.00 0.00 112 PHE A CA 8
ATOM 22161 C C . PHE A 1 112 ? -13.904 -0.623 -4.368 1.00 0.00 112 PHE A C 8
ATOM 22162 O O . PHE A 1 112 ? -14.958 -1.139 -4.020 1.00 0.00 112 PHE A O 8
ATOM 22179 N N . ILE A 1 113 ? -12.795 -1.317 -4.510 1.00 0.00 113 ILE A N 8
ATOM 22180 C CA . ILE A 1 113 ? -12.755 -2.741 -4.209 1.00 0.00 113 ILE A CA 8
ATOM 22181 C C . ILE A 1 113 ? -12.098 -2.951 -2.853 1.00 0.00 113 ILE A C 8
ATOM 22182 O O . ILE A 1 113 ? -11.196 -2.210 -2.469 1.00 0.00 113 ILE A O 8
ATOM 22198 N N . CYS A 1 114 ? -12.569 -3.934 -2.119 1.00 0.00 114 CYS A N 8
ATOM 22199 C CA . CYS A 1 114 ? -12.088 -4.163 -0.772 1.00 0.00 114 CYS A CA 8
ATOM 22200 C C . CYS A 1 114 ? -11.565 -5.587 -0.650 1.00 0.00 114 CYS A C 8
ATOM 22201 O O . CYS A 1 114 ? -12.002 -6.472 -1.383 1.00 0.00 114 CYS A O 8
ATOM 22209 N N . ASN A 1 115 ? -10.624 -5.812 0.250 1.00 0.00 115 ASN A N 8
ATOM 22210 C CA . ASN A 1 115 ? -10.029 -7.132 0.397 1.00 0.00 115 ASN A CA 8
ATOM 22211 C C . ASN A 1 115 ? -9.912 -7.545 1.856 1.00 0.00 115 ASN A C 8
ATOM 22212 O O . ASN A 1 115 ? -9.499 -6.758 2.708 1.00 0.00 115 ASN A O 8
ATOM 22223 N N . TYR A 1 116 ? -10.328 -8.769 2.143 1.00 0.00 116 TYR A N 8
ATOM 22224 C CA . TYR A 1 116 ? -10.090 -9.377 3.441 1.00 0.00 116 TYR A CA 8
ATOM 22225 C C . TYR A 1 116 ? -9.111 -10.535 3.293 1.00 0.00 116 TYR A C 8
ATOM 22226 O O . TYR A 1 116 ? -9.483 -11.605 2.804 1.00 0.00 116 TYR A O 8
ATOM 22244 N N . LYS A 1 117 ? -7.861 -10.301 3.691 1.00 0.00 117 LYS A N 8
ATOM 22245 C CA . LYS A 1 117 ? -6.806 -11.317 3.637 1.00 0.00 117 LYS A CA 8
ATOM 22246 C C . LYS A 1 117 ? -6.431 -11.665 2.194 1.00 0.00 117 LYS A C 8
ATOM 22247 O O . LYS A 1 117 ? -5.470 -11.128 1.647 1.00 0.00 117 LYS A O 8
ATOM 22266 N N . GLU A 1 118 ? -7.188 -12.566 1.587 1.00 0.00 118 GLU A N 8
ATOM 22267 C CA . GLU A 1 118 ? -6.943 -12.983 0.215 1.00 0.00 118 GLU A CA 8
ATOM 22268 C C . GLU A 1 118 ? -8.239 -12.941 -0.585 1.00 0.00 118 GLU A C 8
ATOM 22269 O O . GLU A 1 118 ? -8.282 -13.295 -1.765 1.00 0.00 118 GLU A O 8
ATOM 22281 N N . HIS A 1 119 ? -9.296 -12.488 0.065 1.00 0.00 119 HIS A N 8
ATOM 22282 C CA . HIS A 1 119 ? -10.624 -12.553 -0.508 1.00 0.00 119 HIS A CA 8
ATOM 22283 C C . HIS A 1 119 ? -11.124 -11.154 -0.865 1.00 0.00 119 HIS A C 8
ATOM 22284 O O . HIS A 1 119 ? -11.334 -10.314 0.011 1.00 0.00 119 HIS A O 8
ATOM 22299 N N . TRP A 1 120 ? -11.307 -10.918 -2.161 1.00 0.00 120 TRP A N 8
ATOM 22300 C CA . TRP A 1 120 ? -11.695 -9.600 -2.661 1.00 0.00 120 TRP A CA 8
ATOM 22301 C C . TRP A 1 120 ? -13.206 -9.433 -2.732 1.00 0.00 120 TRP A C 8
ATOM 22302 O O . TRP A 1 120 ? -13.961 -10.411 -2.734 1.00 0.00 120 TRP A O 8
ATOM 22323 N N . PHE A 1 121 ? -13.624 -8.176 -2.832 1.00 0.00 121 PHE A N 8
ATOM 22324 C CA . PHE A 1 121 ? -15.019 -7.787 -2.986 1.00 0.00 121 PHE A CA 8
ATOM 22325 C C . PHE A 1 121 ? -15.051 -6.509 -3.823 1.00 0.00 121 PHE A C 8
ATOM 22326 O O . PHE A 1 121 ? -14.395 -5.527 -3.473 1.00 0.00 121 PHE A O 8
ATOM 22343 N N . THR A 1 122 ? -15.779 -6.512 -4.924 1.00 0.00 122 THR A N 8
ATOM 22344 C CA . THR A 1 122 ? -15.807 -5.350 -5.807 1.00 0.00 122 THR A CA 8
ATOM 22345 C C . THR A 1 122 ? -17.035 -4.481 -5.561 1.00 0.00 122 THR A C 8
ATOM 22346 O O . THR A 1 122 ? -18.152 -4.959 -5.604 1.00 0.00 122 THR A O 8
ATOM 22357 N N . VAL A 1 123 ? -16.833 -3.199 -5.319 1.00 0.00 123 VAL A N 8
ATOM 22358 C CA . VAL A 1 123 ? -17.960 -2.297 -5.151 1.00 0.00 123 VAL A CA 8
ATOM 22359 C C . VAL A 1 123 ? -18.032 -1.336 -6.325 1.00 0.00 123 VAL A C 8
ATOM 22360 O O . VAL A 1 123 ? -17.177 -0.461 -6.485 1.00 0.00 123 VAL A O 8
ATOM 22373 N N . ARG A 1 124 ? -19.049 -1.516 -7.149 1.00 0.00 124 ARG A N 8
ATOM 22374 C CA . ARG A 1 124 ? -19.211 -0.730 -8.362 1.00 0.00 124 ARG A CA 8
ATOM 22375 C C . ARG A 1 124 ? -20.483 0.109 -8.279 1.00 0.00 124 ARG A C 8
ATOM 22376 O O . ARG A 1 124 ? -21.520 -0.367 -7.817 1.00 0.00 124 ARG A O 8
ATOM 22397 N N . LYS A 1 125 ? -20.386 1.365 -8.696 1.00 0.00 125 LYS A N 8
ATOM 22398 C CA . LYS A 1 125 ? -21.545 2.250 -8.734 1.00 0.00 125 LYS A CA 8
ATOM 22399 C C . LYS A 1 125 ? -22.338 2.041 -10.012 1.00 0.00 125 LYS A C 8
ATOM 22400 O O . LYS A 1 125 ? -21.836 2.298 -11.106 1.00 0.00 125 LYS A O 8
ATOM 22419 N N . LEU A 1 126 ? -23.566 1.573 -9.879 1.00 0.00 126 LEU A N 8
ATOM 22420 C CA . LEU A 1 126 ? -24.450 1.448 -11.014 1.00 0.00 126 LEU A CA 8
ATOM 22421 C C . LEU A 1 126 ? -25.717 2.249 -10.739 1.00 0.00 126 LEU A C 8
ATOM 22422 O O . LEU A 1 126 ? -26.466 1.926 -9.819 1.00 0.00 126 LEU A O 8
ATOM 22438 N N . GLY A 1 127 ? -25.963 3.293 -11.515 1.00 0.00 127 GLY A N 8
ATOM 22439 C CA . GLY A 1 127 ? -27.159 4.084 -11.326 1.00 0.00 127 GLY A CA 8
ATOM 22440 C C . GLY A 1 127 ? -27.194 4.823 -10.007 1.00 0.00 127 GLY A C 8
ATOM 22441 O O . GLY A 1 127 ? -26.220 5.462 -9.605 1.00 0.00 127 GLY A O 8
ATOM 22445 N N . LYS A 1 128 ? -28.327 4.714 -9.330 1.00 0.00 128 LYS A N 8
ATOM 22446 C CA . LYS A 1 128 ? -28.569 5.441 -8.093 1.00 0.00 128 LYS A CA 8
ATOM 22447 C C . LYS A 1 128 ? -28.103 4.649 -6.879 1.00 0.00 128 LYS A C 8
ATOM 22448 O O . LYS A 1 128 ? -28.105 5.155 -5.757 1.00 0.00 128 LYS A O 8
ATOM 22467 N N . GLN A 1 129 ? -27.701 3.410 -7.103 1.00 0.00 129 GLN A N 8
ATOM 22468 C CA . GLN A 1 129 ? -27.331 2.532 -6.008 1.00 0.00 129 GLN A CA 8
ATOM 22469 C C . GLN A 1 129 ? -26.016 1.830 -6.288 1.00 0.00 129 GLN A C 8
ATOM 22470 O O . GLN A 1 129 ? -25.416 1.990 -7.351 1.00 0.00 129 GLN A O 8
ATOM 22484 N N . TRP A 1 130 ? -25.561 1.078 -5.311 1.00 0.00 130 TRP A N 8
ATOM 22485 C CA . TRP A 1 130 ? -24.285 0.410 -5.405 1.00 0.00 130 TRP A CA 8
ATOM 22486 C C . TRP A 1 130 ? -24.468 -1.084 -5.271 1.00 0.00 130 TRP A C 8
ATOM 22487 O O . TRP A 1 130 ? -25.452 -1.546 -4.697 1.00 0.00 130 TRP A O 8
ATOM 22508 N N . PHE A 1 131 ? -23.535 -1.834 -5.821 1.00 0.00 131 PHE A N 8
ATOM 22509 C CA . PHE A 1 131 ? -23.606 -3.280 -5.768 1.00 0.00 131 PHE A CA 8
ATOM 22510 C C . PHE A 1 131 ? -22.281 -3.871 -5.343 1.00 0.00 131 PHE A C 8
ATOM 22511 O O . PHE A 1 131 ? -21.239 -3.576 -5.937 1.00 0.00 131 PHE A O 8
ATOM 22528 N N . ASN A 1 132 ? -22.324 -4.682 -4.298 1.00 0.00 132 ASN A N 8
ATOM 22529 C CA . ASN A 1 132 ? -21.169 -5.451 -3.890 1.00 0.00 132 ASN A CA 8
ATOM 22530 C C . ASN A 1 132 ? -21.022 -6.631 -4.826 1.00 0.00 132 ASN A C 8
ATOM 22531 O O . ASN A 1 132 ? -22.014 -7.207 -5.269 1.00 0.00 132 ASN A O 8
ATOM 22542 N N . LEU A 1 133 ? -19.800 -6.966 -5.152 1.00 0.00 133 LEU A N 8
ATOM 22543 C CA . LEU A 1 133 ? -19.530 -8.036 -6.079 1.00 0.00 133 LEU A CA 8
ATOM 22544 C C . LEU A 1 133 ? -18.488 -8.974 -5.502 1.00 0.00 133 LEU A C 8
ATOM 22545 O O . LEU A 1 133 ? -17.291 -8.851 -5.782 1.00 0.00 133 LEU A O 8
ATOM 22561 N N . ASN A 1 134 ? -18.952 -9.885 -4.662 1.00 0.00 134 ASN A N 8
ATOM 22562 C CA . ASN A 1 134 ? -18.091 -10.880 -4.042 1.00 0.00 134 ASN A CA 8
ATOM 22563 C C . ASN A 1 134 ? -17.444 -11.767 -5.105 1.00 0.00 134 ASN A C 8
ATOM 22564 O O . ASN A 1 134 ? -17.966 -11.888 -6.215 1.00 0.00 134 ASN A O 8
ATOM 22575 N N . SER A 1 135 ? -16.322 -12.378 -4.772 1.00 0.00 135 SER A N 8
ATOM 22576 C CA . SER A 1 135 ? -15.562 -13.161 -5.728 1.00 0.00 135 SER A CA 8
ATOM 22577 C C . SER A 1 135 ? -16.405 -14.247 -6.400 1.00 0.00 135 SER A C 8
ATOM 22578 O O . SER A 1 135 ? -16.348 -14.416 -7.623 1.00 0.00 135 SER A O 8
ATOM 22586 N N . LEU A 1 136 ? -17.203 -14.955 -5.617 1.00 0.00 136 LEU A N 8
ATOM 22587 C CA . LEU A 1 136 ? -17.950 -16.091 -6.133 1.00 0.00 136 LEU A CA 8
ATOM 22588 C C . LEU A 1 136 ? -19.429 -15.755 -6.172 1.00 0.00 136 LEU A C 8
ATOM 22589 O O . LEU A 1 136 ? -20.266 -16.598 -6.491 1.00 0.00 136 LEU A O 8
ATOM 22605 N N . LEU A 1 137 ? -19.721 -14.504 -5.836 1.00 0.00 137 LEU A N 8
ATOM 22606 C CA . LEU A 1 137 ? -21.060 -13.972 -5.818 1.00 0.00 137 LEU A CA 8
ATOM 22607 C C . LEU A 1 137 ? -21.792 -14.216 -7.134 1.00 0.00 137 LEU A C 8
ATOM 22608 O O . LEU A 1 137 ? -21.275 -13.905 -8.212 1.00 0.00 137 LEU A O 8
ATOM 22624 N N . THR A 1 138 ? -22.994 -14.768 -7.023 1.00 0.00 138 THR A N 8
ATOM 22625 C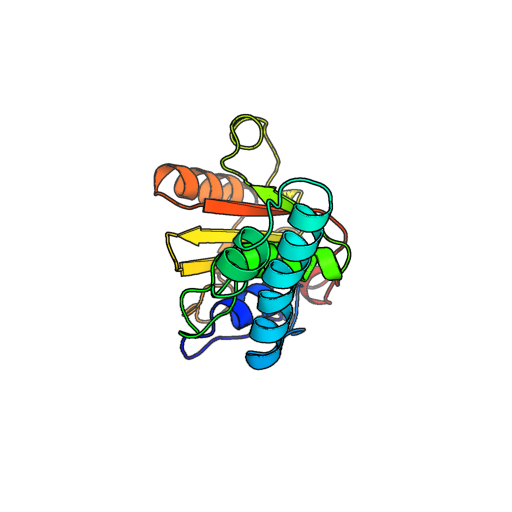 CA . THR A 1 138 ? -23.844 -15.070 -8.169 1.00 0.00 138 THR A CA 8
ATOM 22626 C C . THR A 1 138 ? -24.417 -13.807 -8.819 1.00 0.00 138 THR A C 8
ATOM 22627 O O . THR A 1 138 ? -25.628 -13.669 -8.980 1.00 0.00 138 THR A O 8
ATOM 22638 N N . GLY A 1 139 ? -23.535 -12.891 -9.184 1.00 0.00 139 GLY A N 8
ATOM 22639 C CA . GLY A 1 139 ? -23.948 -11.683 -9.861 1.00 0.00 139 GLY A CA 8
ATOM 22640 C C . GLY A 1 139 ? -23.750 -10.451 -9.000 1.00 0.00 139 GLY A C 8
ATOM 22641 O O . GLY A 1 139 ? -22.702 -10.310 -8.374 1.00 0.00 139 GLY A O 8
ATOM 22645 N N . PRO A 1 140 ? -24.719 -9.519 -8.987 1.00 0.00 140 PRO A N 8
ATOM 22646 C CA . PRO A 1 140 ? -24.670 -8.303 -8.175 1.00 0.00 140 PRO A CA 8
ATOM 22647 C C . PRO A 1 140 ? -25.341 -8.440 -6.794 1.00 0.00 140 PRO A C 8
ATOM 22648 O O . PRO A 1 140 ? -26.334 -9.151 -6.640 1.00 0.00 140 PRO A O 8
ATOM 22659 N N . GLU A 1 141 ? -24.781 -7.747 -5.798 1.00 0.00 141 GLU A N 8
ATOM 22660 C CA . GLU A 1 141 ? -25.355 -7.694 -4.451 1.00 0.00 141 GLU A CA 8
ATOM 22661 C C . GLU A 1 141 ? -25.833 -6.273 -4.159 1.00 0.00 141 GLU A C 8
ATOM 22662 O O . GLU A 1 141 ? -25.020 -5.359 -4.038 1.00 0.00 141 GLU A O 8
ATOM 22674 N N . LEU A 1 142 ? -27.144 -6.087 -4.067 1.00 0.00 142 LEU A N 8
ATOM 22675 C CA . LEU A 1 142 ? -27.744 -4.776 -3.887 1.00 0.00 142 LEU A CA 8
ATOM 22676 C C . LEU A 1 142 ? -27.254 -4.071 -2.625 1.00 0.00 142 LEU A C 8
ATOM 22677 O O . LEU A 1 142 ? -27.096 -4.683 -1.567 1.00 0.00 142 LEU A O 8
ATOM 22693 N N . ILE A 1 143 ? -27.065 -2.766 -2.750 1.00 0.00 143 ILE A N 8
ATOM 22694 C CA . ILE A 1 143 ? -26.593 -1.930 -1.664 1.00 0.00 143 ILE A CA 8
ATOM 22695 C C . ILE A 1 143 ? -27.183 -0.522 -1.804 1.00 0.00 143 ILE A C 8
ATOM 22696 O O . ILE A 1 143 ? -26.847 0.218 -2.731 1.00 0.00 143 ILE A O 8
ATOM 22712 N N . SER A 1 144 ? -28.103 -0.180 -0.915 1.00 0.00 144 SER A N 8
ATOM 22713 C CA . SER A 1 144 ? -28.638 1.173 -0.849 1.00 0.00 144 SER A CA 8
ATOM 22714 C C . SER A 1 144 ? -27.614 2.096 -0.186 1.00 0.00 144 SER A C 8
ATOM 22715 O O . SER A 1 144 ? -26.663 1.615 0.420 1.00 0.00 144 SER A O 8
ATOM 22723 N N . ASP A 1 145 ? -27.784 3.405 -0.350 1.00 0.00 145 ASP A N 8
ATOM 22724 C CA . ASP A 1 145 ? -26.893 4.407 0.244 1.00 0.00 145 ASP A CA 8
ATOM 22725 C C . ASP A 1 145 ? -26.500 4.051 1.673 1.00 0.00 145 ASP A C 8
ATOM 22726 O O . ASP A 1 145 ? -25.310 3.981 2.004 1.00 0.00 145 ASP A O 8
ATOM 22735 N N . THR A 1 146 ? -27.498 3.810 2.503 1.00 0.00 146 THR A N 8
ATOM 22736 C CA . THR A 1 146 ? -27.272 3.457 3.894 1.00 0.00 146 THR A CA 8
ATOM 22737 C C . THR A 1 146 ? -26.545 2.110 4.012 1.00 0.00 146 THR A C 8
ATOM 22738 O O . THR A 1 146 ? -25.637 1.940 4.834 1.00 0.00 146 THR A O 8
ATOM 22749 N N . TYR A 1 147 ? -26.923 1.172 3.150 1.00 0.00 147 TYR A N 8
ATOM 22750 C CA . TYR A 1 147 ? -26.304 -0.147 3.118 1.00 0.00 147 TYR A CA 8
ATOM 22751 C C . TYR A 1 147 ? -24.818 -0.009 2.801 1.00 0.00 147 TYR A C 8
ATOM 22752 O O . TYR A 1 147 ? -23.995 -0.746 3.323 1.00 0.00 147 TYR A O 8
ATOM 22770 N N . LEU A 1 148 ? -24.470 0.953 1.962 1.00 0.00 148 LEU A N 8
ATOM 22771 C CA . LEU A 1 148 ? -23.084 1.135 1.571 1.00 0.00 148 LEU A CA 8
ATOM 22772 C C . LEU A 1 148 ? -22.261 1.595 2.766 1.00 0.00 148 LEU A C 8
ATOM 22773 O O . LEU A 1 148 ? -21.277 0.958 3.125 1.00 0.00 148 LEU A O 8
ATOM 22789 N N . ALA A 1 149 ? -22.673 2.703 3.380 1.00 0.00 149 ALA A N 8
ATOM 22790 C CA . ALA A 1 149 ? -22.101 3.138 4.660 1.00 0.00 149 ALA A CA 8
ATOM 22791 C C . ALA A 1 149 ? -22.039 1.992 5.680 1.00 0.00 149 ALA A C 8
ATOM 22792 O O . ALA A 1 149 ? -21.197 1.996 6.582 1.00 0.00 149 ALA A O 8
ATOM 22799 N N . LEU A 1 150 ? -22.874 0.981 5.480 1.00 0.00 150 LEU A N 8
ATOM 22800 C CA . LEU A 1 150 ? -22.881 -0.175 6.363 1.00 0.00 150 LEU A CA 8
ATOM 22801 C C . LEU A 1 150 ? -21.759 -1.117 5.948 1.00 0.00 150 LEU A C 8
ATOM 22802 O O . LEU A 1 150 ? -20.943 -1.523 6.770 1.00 0.00 150 LEU A O 8
ATOM 22818 N N . PHE A 1 151 ? -21.729 -1.436 4.653 1.00 0.00 151 PHE A N 8
ATOM 22819 C CA . PHE A 1 151 ? -20.715 -2.307 4.077 1.00 0.00 151 PHE A CA 8
ATOM 22820 C C . PHE A 1 151 ? -19.321 -1.824 4.459 1.00 0.00 151 PHE A C 8
ATOM 22821 O O . PHE A 1 151 ? -18.565 -2.549 5.099 1.00 0.00 151 PHE A O 8
ATOM 22838 N N . LEU A 1 152 ? -19.012 -0.577 4.104 1.00 0.00 152 LEU A N 8
ATOM 22839 C CA . LEU A 1 152 ? -17.679 -0.020 4.330 1.00 0.00 152 LEU A CA 8
ATOM 22840 C C . LEU A 1 152 ? -17.324 -0.003 5.810 1.00 0.00 152 LEU A C 8
ATOM 22841 O O . LEU A 1 152 ? -16.231 -0.427 6.196 1.00 0.00 152 LEU A O 8
ATOM 22857 N N . ALA A 1 153 ? -18.240 0.472 6.645 1.00 0.00 153 ALA A N 8
ATOM 22858 C CA . ALA A 1 153 ? -17.958 0.568 8.066 1.00 0.00 153 ALA A CA 8
ATOM 22859 C C . ALA A 1 153 ? -17.791 -0.817 8.684 1.00 0.00 153 ALA A C 8
ATOM 22860 O O . ALA A 1 153 ? -16.996 -1.000 9.609 1.00 0.00 153 ALA A O 8
ATOM 22867 N N . GLN A 1 154 ? -18.529 -1.798 8.163 1.00 0.00 154 GLN A N 8
ATOM 22868 C CA . GLN A 1 154 ? -18.403 -3.166 8.638 1.00 0.00 154 GLN A CA 8
ATOM 22869 C C . GLN A 1 154 ? -17.055 -3.737 8.249 1.00 0.00 154 GLN A C 8
ATOM 22870 O O . GLN A 1 154 ? -16.510 -4.576 8.949 1.00 0.00 154 GLN A O 8
ATOM 22884 N N . LEU A 1 155 ? -16.519 -3.272 7.130 1.00 0.00 155 LEU A N 8
ATOM 22885 C CA . LEU A 1 155 ? -15.240 -3.755 6.646 1.00 0.00 155 LEU A CA 8
ATOM 22886 C C . LEU A 1 155 ? -14.157 -3.417 7.645 1.00 0.00 155 LEU A C 8
ATOM 22887 O O . LEU A 1 155 ? -13.375 -4.271 8.058 1.00 0.00 155 LEU A O 8
ATOM 22903 N N . GLN A 1 156 ? -14.143 -2.166 8.048 1.00 0.00 156 GLN A N 8
ATOM 22904 C CA . GLN A 1 156 ? -13.125 -1.658 8.946 1.00 0.00 156 GLN A CA 8
ATOM 22905 C C . GLN A 1 156 ? -13.303 -2.229 10.348 1.00 0.00 156 GLN A C 8
ATOM 22906 O O . GLN A 1 156 ? -12.332 -2.446 11.071 1.00 0.00 156 GLN A O 8
ATOM 22920 N N . GLN A 1 157 ? -14.549 -2.490 10.722 1.00 0.00 157 GLN A N 8
ATOM 22921 C CA . GLN A 1 157 ? -14.844 -3.047 12.035 1.00 0.00 157 GLN A CA 8
ATOM 22922 C C . GLN A 1 157 ? -14.560 -4.548 12.046 1.00 0.00 157 GLN A C 8
ATOM 22923 O O . GLN A 1 157 ? -14.310 -5.134 13.097 1.00 0.00 157 GLN A O 8
ATOM 22937 N N . GLU A 1 158 ? -14.587 -5.156 10.865 1.00 0.00 158 GLU A N 8
ATOM 22938 C CA . GLU A 1 158 ? -14.377 -6.590 10.727 1.00 0.00 158 GLU A CA 8
ATOM 22939 C C . GLU A 1 158 ? -12.888 -6.902 10.574 1.00 0.00 158 GLU A C 8
ATOM 22940 O O . GLU A 1 158 ? -12.382 -7.871 11.141 1.00 0.00 158 GLU A O 8
ATOM 22952 N N . GLY A 1 159 ? -12.192 -6.072 9.807 1.00 0.00 159 GLY A N 8
ATOM 22953 C CA . GLY A 1 159 ? -10.766 -6.260 9.610 1.00 0.00 159 GLY A CA 8
ATOM 22954 C C . GLY A 1 159 ? -10.378 -6.275 8.143 1.00 0.00 159 GLY A C 8
ATOM 22955 O O . GLY A 1 159 ? -9.343 -6.827 7.775 1.00 0.00 159 GLY A O 8
ATOM 22959 N N . TYR A 1 160 ? -11.209 -5.664 7.309 1.00 0.00 160 TYR A N 8
ATOM 22960 C CA . TYR A 1 160 ? -10.970 -5.624 5.870 1.00 0.00 160 TYR A CA 8
ATOM 22961 C C . TYR A 1 160 ? -9.969 -4.534 5.503 1.00 0.00 160 TYR A C 8
ATOM 22962 O O . TYR A 1 160 ? -9.494 -3.787 6.356 1.00 0.00 160 TYR A O 8
ATOM 22980 N N . SER A 1 161 ? -9.666 -4.460 4.221 1.00 0.00 161 SER A N 8
ATOM 22981 C CA . SER A 1 161 ? -8.831 -3.412 3.667 1.00 0.00 161 SER A CA 8
ATOM 22982 C C . SER A 1 161 ? -9.528 -2.839 2.441 1.00 0.00 161 SER A C 8
ATOM 22983 O O . SER A 1 161 ? -9.623 -3.504 1.413 1.00 0.00 161 SER A O 8
ATOM 22991 N N . ILE A 1 162 ? -10.065 -1.638 2.564 1.00 0.00 162 ILE A N 8
ATOM 22992 C CA . ILE A 1 162 ? -10.849 -1.047 1.483 1.00 0.00 162 ILE A CA 8
ATOM 22993 C C . ILE A 1 162 ? -9.985 -0.143 0.601 1.00 0.00 162 ILE A C 8
ATOM 22994 O O . ILE A 1 162 ? -9.084 0.521 1.100 1.00 0.00 162 ILE A O 8
ATOM 23010 N N . PHE A 1 163 ? -10.302 -0.067 -0.689 1.00 0.00 163 PHE A N 8
ATOM 23011 C CA . PHE A 1 163 ? -9.485 0.683 -1.645 1.00 0.00 163 PHE A CA 8
ATOM 23012 C C . PHE A 1 163 ? -10.397 1.427 -2.615 1.00 0.00 163 PHE A C 8
ATOM 23013 O O . PHE A 1 163 ? -11.126 0.806 -3.383 1.00 0.00 163 PHE A O 8
ATOM 23030 N N . VAL A 1 164 ? -10.332 2.750 -2.596 1.00 0.00 164 VAL A N 8
ATOM 23031 C CA . VAL A 1 164 ? -11.252 3.572 -3.373 1.00 0.00 164 VAL A CA 8
ATOM 23032 C C . VAL A 1 164 ? -10.602 4.085 -4.659 1.00 0.00 164 VAL A C 8
ATOM 23033 O O . VAL A 1 164 ? -9.718 4.945 -4.619 1.00 0.00 164 VAL A O 8
ATOM 23046 N N . VAL A 1 165 ? -11.024 3.523 -5.788 1.00 0.00 165 VAL A N 8
ATOM 23047 C CA . VAL A 1 165 ? -10.575 3.989 -7.094 1.00 0.00 165 VAL A CA 8
ATOM 23048 C C . VAL A 1 165 ? -11.121 5.386 -7.390 1.00 0.00 165 VAL A C 8
ATOM 23049 O O . VAL A 1 165 ? -12.331 5.621 -7.380 1.00 0.00 165 VAL A O 8
ATOM 23062 N N . LYS A 1 166 ? -10.204 6.298 -7.655 1.00 0.00 166 LYS A N 8
ATOM 23063 C CA . LYS A 1 166 ? -10.524 7.699 -7.888 1.00 0.00 166 LYS A CA 8
ATOM 23064 C C . LYS A 1 166 ? -10.169 8.087 -9.314 1.00 0.00 166 LYS A C 8
ATOM 23065 O O . LYS A 1 166 ? -9.148 7.648 -9.845 1.00 0.00 166 LYS A O 8
ATOM 23084 N N . GLY A 1 167 ? -11.005 8.908 -9.931 1.00 0.00 167 GLY A N 8
ATOM 23085 C CA . GLY A 1 167 ? -10.763 9.339 -11.293 1.00 0.00 167 GLY A CA 8
ATOM 23086 C C . GLY A 1 167 ? -12.039 9.304 -12.102 1.00 0.00 167 GLY A C 8
ATOM 23087 O O . GLY A 1 167 ? -13.034 9.912 -11.711 1.00 0.00 167 GLY A O 8
ATOM 23091 N N . ASP A 1 168 ? -12.020 8.596 -13.219 1.00 0.00 168 ASP A N 8
ATOM 23092 C CA . ASP A 1 168 ? -13.233 8.358 -13.987 1.00 0.00 168 ASP A CA 8
ATOM 23093 C C . ASP A 1 168 ? -13.195 6.961 -14.600 1.00 0.00 168 ASP A C 8
ATOM 23094 O O . ASP A 1 168 ? -12.126 6.445 -14.929 1.00 0.00 168 ASP A O 8
ATOM 23103 N N . LEU A 1 169 ? -14.367 6.362 -14.760 1.00 0.00 169 LEU A N 8
ATOM 23104 C CA . LEU A 1 169 ? -14.479 4.966 -15.169 1.00 0.00 169 LEU A CA 8
ATOM 23105 C C . LEU A 1 169 ? -15.315 4.840 -16.435 1.00 0.00 169 LEU A C 8
ATOM 23106 O O . LEU A 1 169 ? -16.096 5.733 -16.761 1.00 0.00 169 LEU A O 8
ATOM 23122 N N . PRO A 1 170 ? -15.173 3.714 -17.156 1.00 0.00 170 PRO A N 8
ATOM 23123 C CA . PRO A 1 170 ? -15.931 3.465 -18.383 1.00 0.00 170 PRO A CA 8
ATOM 23124 C C . PRO A 1 170 ? -17.381 3.082 -18.099 1.00 0.00 170 PRO A C 8
ATOM 23125 O O . PRO A 1 170 ? -17.767 1.915 -18.212 1.00 0.00 170 PRO A O 8
ATOM 23136 N N . ASP A 1 171 ? -18.177 4.072 -17.715 1.00 0.00 171 ASP A N 8
ATOM 23137 C CA . ASP A 1 171 ? -19.593 3.859 -17.445 1.00 0.00 171 ASP A CA 8
ATOM 23138 C C . ASP A 1 171 ? -20.318 3.425 -18.713 1.00 0.00 171 ASP A C 8
ATOM 23139 O O . ASP A 1 171 ? -20.074 3.958 -19.795 1.00 0.00 171 ASP A O 8
ATOM 23148 N N . CYS A 1 172 ? -21.187 2.440 -18.578 1.00 0.00 172 CYS A N 8
ATOM 23149 C CA . CYS A 1 172 ? -21.919 1.915 -19.719 1.00 0.00 172 CYS A CA 8
ATOM 23150 C C . CYS A 1 172 ? -23.426 2.013 -19.483 1.00 0.00 172 CYS A C 8
ATOM 23151 O O . CYS A 1 172 ? -23.870 2.747 -18.598 1.00 0.00 172 CYS A O 8
ATOM 23159 N N . GLU A 1 173 ? -24.198 1.260 -20.254 1.00 0.00 173 GLU A N 8
ATOM 23160 C CA . GLU A 1 173 ? -25.660 1.348 -20.230 1.00 0.00 173 GLU A CA 8
ATOM 23161 C C . GLU A 1 173 ? -26.235 1.043 -18.847 1.00 0.00 173 GLU A C 8
ATOM 23162 O O . GLU A 1 173 ? -27.245 1.622 -18.442 1.00 0.00 173 GLU A O 8
ATOM 23174 N N . ALA A 1 174 ? -25.577 0.138 -18.132 1.00 0.00 174 ALA A N 8
ATOM 23175 C CA . ALA A 1 174 ? -26.047 -0.341 -16.834 1.00 0.00 174 ALA A CA 8
ATOM 23176 C C . ALA A 1 174 ? -26.392 0.783 -15.866 1.00 0.00 174 ALA A C 8
ATOM 23177 O O . ALA A 1 174 ? -27.305 0.642 -15.059 1.00 0.00 174 ALA A O 8
ATOM 23184 N N . ASP A 1 175 ? -25.665 1.889 -15.944 1.00 0.00 175 ASP A N 8
ATOM 23185 C CA . ASP A 1 175 ? -25.886 3.008 -15.033 1.00 0.00 175 ASP A CA 8
ATOM 23186 C C . ASP A 1 175 ? -27.254 3.640 -15.277 1.00 0.00 175 ASP A C 8
ATOM 23187 O O . ASP A 1 175 ? -27.993 3.940 -14.340 1.00 0.00 175 ASP A O 8
ATOM 23196 N N . GLN A 1 176 ? -27.601 3.800 -16.548 1.00 0.00 176 GLN A N 8
ATOM 23197 C CA . GLN A 1 176 ? -28.863 4.416 -16.922 1.00 0.00 176 GLN A CA 8
ATOM 23198 C C . GLN A 1 176 ? -30.009 3.450 -16.676 1.00 0.00 176 GLN A C 8
ATOM 23199 O O . GLN A 1 176 ? -31.086 3.840 -16.231 1.00 0.00 176 GLN A O 8
ATOM 23213 N N . LEU A 1 177 ? -29.756 2.176 -16.937 1.00 0.00 177 LEU A N 8
ATOM 23214 C CA . LEU A 1 177 ? -30.785 1.154 -16.825 1.00 0.00 177 LEU A CA 8
ATOM 23215 C C . LEU A 1 177 ? -30.715 0.465 -15.465 1.00 0.00 177 LEU A C 8
ATOM 23216 O O . LEU A 1 177 ? -31.085 -0.705 -15.307 1.00 0.00 177 LEU A O 8
ATOM 23232 N N . LEU A 1 178 ? -30.215 1.195 -14.484 1.00 0.00 178 LEU A N 8
ATOM 23233 C CA . LEU A 1 178 ? -30.166 0.713 -13.123 1.00 0.00 178 LEU A CA 8
ATOM 23234 C C . LEU A 1 178 ? -31.382 1.204 -12.351 1.00 0.00 178 LEU A C 8
ATOM 23235 O O . LEU A 1 178 ? -31.785 0.583 -11.373 1.00 0.00 178 LEU A O 8
ATOM 23251 N N . GLN A 1 179 ? -31.984 2.292 -12.835 1.00 0.00 179 GLN A N 8
ATOM 23252 C CA . GLN A 1 179 ? -33.037 3.000 -12.100 1.00 0.00 179 GLN A CA 8
ATOM 23253 C C . GLN A 1 179 ? -34.110 2.036 -11.596 1.00 0.00 179 GLN A C 8
ATOM 23254 O O . GLN A 1 179 ? -34.553 2.131 -10.452 1.00 0.00 179 GLN A O 8
ATOM 23268 N N . MET A 1 180 ? -34.513 1.109 -12.452 1.00 0.00 180 MET A N 8
ATOM 23269 C CA . MET A 1 180 ? -35.445 0.065 -12.055 1.00 0.00 180 MET A CA 8
ATOM 23270 C C . MET A 1 180 ? -34.692 -1.086 -11.412 1.00 0.00 180 MET A C 8
ATOM 23271 O O . MET A 1 180 ? -33.968 -1.833 -12.077 1.00 0.00 180 MET A O 8
ATOM 23285 N N . ILE A 1 181 ? -34.841 -1.193 -10.106 1.00 0.00 181 ILE A N 8
ATOM 23286 C CA . ILE A 1 181 ? -34.215 -2.255 -9.347 1.00 0.00 181 ILE A CA 8
ATOM 23287 C C . ILE A 1 181 ? -35.279 -3.230 -8.858 1.00 0.00 181 ILE A C 8
ATOM 23288 O O . ILE A 1 181 ? -36.431 -2.841 -8.658 1.00 0.00 181 ILE A O 8
ATOM 23304 N N . ARG A 1 182 ? -34.879 -4.489 -8.685 1.00 0.00 182 ARG A N 8
ATOM 23305 C CA . ARG A 1 182 ? -35.753 -5.552 -8.206 1.00 0.00 182 ARG A CA 8
ATOM 23306 C C . ARG A 1 182 ? -36.754 -5.940 -9.284 1.00 0.00 182 ARG A C 8
ATOM 23307 O O . ARG A 1 182 ? -36.394 -6.774 -10.143 1.00 0.00 182 ARG A O 8
ATOM 23329 N N . MET A 1 1 ? -32.530 -5.732 -11.674 1.00 0.00 1 MET A N 9
ATOM 23330 C CA . MET A 1 1 ? -31.077 -5.884 -11.910 1.00 0.00 1 MET A CA 9
ATOM 23331 C C . MET A 1 1 ? -30.824 -6.390 -13.326 1.00 0.00 1 MET A C 9
ATOM 23332 O O . MET A 1 1 ? -30.172 -7.413 -13.528 1.00 0.00 1 MET A O 9
ATOM 23348 N N . GLU A 1 2 ? -31.339 -5.652 -14.302 1.00 0.00 2 GLU A N 9
ATOM 23349 C CA . GLU A 1 2 ? -31.322 -6.092 -15.693 1.00 0.00 2 GLU A CA 9
ATOM 23350 C C . GLU A 1 2 ? -29.912 -6.221 -16.266 1.00 0.00 2 GLU A C 9
ATOM 23351 O O . GLU A 1 2 ? -29.444 -7.325 -16.540 1.00 0.00 2 GLU A O 9
ATOM 23363 N N . SER A 1 3 ? -29.229 -5.101 -16.427 1.00 0.00 3 SER A N 9
ATOM 23364 C CA . SER A 1 3 ? -27.962 -5.093 -17.143 1.00 0.00 3 SER A CA 9
ATOM 23365 C C . SER A 1 3 ? -26.750 -4.993 -16.222 1.00 0.00 3 SER A C 9
ATOM 23366 O O . SER A 1 3 ? -25.685 -4.548 -16.650 1.00 0.00 3 SER A O 9
ATOM 23374 N N . ILE A 1 4 ? -26.903 -5.373 -14.954 1.00 0.00 4 ILE A N 9
ATOM 23375 C CA . ILE A 1 4 ? -25.742 -5.463 -14.078 1.00 0.00 4 ILE A CA 9
ATOM 23376 C C . ILE A 1 4 ? -24.763 -6.467 -14.664 1.00 0.00 4 ILE A C 9
ATOM 23377 O O . ILE A 1 4 ? -25.038 -7.668 -14.680 1.00 0.00 4 ILE A O 9
ATOM 23393 N N . PHE A 1 5 ? -23.643 -5.980 -15.167 1.00 0.00 5 PHE A N 9
ATOM 23394 C CA . PHE A 1 5 ? -22.659 -6.858 -15.762 1.00 0.00 5 PHE A CA 9
ATOM 23395 C C . PHE A 1 5 ? -21.891 -7.593 -14.677 1.00 0.00 5 PHE A C 9
ATOM 23396 O O . PHE A 1 5 ? -20.933 -7.066 -14.107 1.00 0.00 5 PHE A O 9
ATOM 23413 N N . HIS A 1 6 ? -22.355 -8.784 -14.358 1.00 0.00 6 HIS A N 9
ATOM 23414 C CA . HIS A 1 6 ? -21.622 -9.682 -13.493 1.00 0.00 6 HIS A CA 9
ATOM 23415 C C . HIS A 1 6 ? -21.590 -11.065 -14.113 1.00 0.00 6 HIS A C 9
ATOM 23416 O O . HIS A 1 6 ? -22.635 -11.674 -14.326 1.00 0.00 6 HIS A O 9
ATOM 23431 N N . GLU A 1 7 ? -20.409 -11.570 -14.382 1.00 0.00 7 GLU A N 9
ATOM 23432 C CA . GLU A 1 7 ? -20.276 -12.936 -14.832 1.00 0.00 7 GLU A CA 9
ATOM 23433 C C . GLU A 1 7 ? -19.831 -13.778 -13.657 1.00 0.00 7 GLU A C 9
ATOM 23434 O O . GLU A 1 7 ? -18.993 -13.336 -12.865 1.00 0.00 7 GLU A O 9
ATOM 23446 N N . LYS A 1 8 ? -20.400 -14.960 -13.512 1.00 0.00 8 LYS A N 9
ATOM 23447 C CA . LYS A 1 8 ? -20.105 -15.763 -12.349 1.00 0.00 8 LYS A CA 9
ATOM 23448 C C . LYS A 1 8 ? -18.712 -16.350 -12.434 1.00 0.00 8 LYS A C 9
ATOM 23449 O O . LYS A 1 8 ? -18.418 -17.196 -13.276 1.00 0.00 8 LYS A O 9
ATOM 23468 N N . GLN A 1 9 ? -17.860 -15.870 -11.554 1.00 0.00 9 GLN A N 9
ATOM 23469 C CA . GLN A 1 9 ? -16.489 -16.329 -11.495 1.00 0.00 9 GLN A CA 9
ATOM 23470 C C . GLN A 1 9 ? -16.349 -17.400 -10.426 1.00 0.00 9 GLN A C 9
ATOM 23471 O O . GLN A 1 9 ? -16.658 -17.163 -9.258 1.00 0.00 9 GLN A O 9
ATOM 23485 N N . GLU A 1 10 ? -15.905 -18.576 -10.831 1.00 0.00 10 GLU A N 9
ATOM 23486 C CA . GLU A 1 10 ? -15.670 -19.661 -9.898 1.00 0.00 10 GLU A CA 9
ATOM 23487 C C . GLU A 1 10 ? -14.187 -19.996 -9.896 1.00 0.00 10 GLU A C 9
ATOM 23488 O O . GLU A 1 10 ? -13.669 -20.581 -10.849 1.00 0.00 10 GLU A O 9
ATOM 23500 N N . GLY A 1 11 ? -13.504 -19.597 -8.839 1.00 0.00 11 GLY A N 9
ATOM 23501 C CA . GLY A 1 11 ? -12.087 -19.852 -8.740 1.00 0.00 11 GLY A CA 9
ATOM 23502 C C . GLY A 1 11 ? -11.372 -18.761 -7.982 1.00 0.00 11 GLY A C 9
ATOM 23503 O O . GLY A 1 11 ? -12.006 -17.877 -7.407 1.00 0.00 11 GLY A O 9
ATOM 23507 N N . SER A 1 12 ? -10.051 -18.818 -7.989 1.00 0.00 12 SER A N 9
ATOM 23508 C CA . SER A 1 12 ? -9.242 -17.846 -7.283 1.00 0.00 12 SER A CA 9
ATOM 23509 C C . SER A 1 12 ? -8.665 -16.795 -8.233 1.00 0.00 12 SER A C 9
ATOM 23510 O O . SER A 1 12 ? -7.676 -16.143 -7.916 1.00 0.00 12 SER A O 9
ATOM 23518 N N . LEU A 1 13 ? -9.294 -16.616 -9.393 1.00 0.00 13 LEU A N 9
ATOM 23519 C CA . LEU A 1 13 ? -8.874 -15.573 -10.326 1.00 0.00 13 LEU A CA 9
ATOM 23520 C C . LEU A 1 13 ? -9.468 -14.238 -9.884 1.00 0.00 13 LEU A C 9
ATOM 23521 O O . LEU A 1 13 ? -10.214 -13.578 -10.619 1.00 0.00 13 LEU A O 9
ATOM 23537 N N . CYS A 1 14 ? -9.114 -13.847 -8.672 1.00 0.00 14 CYS A N 9
ATOM 23538 C CA . CYS A 1 14 ? -9.752 -12.736 -8.001 1.00 0.00 14 CYS A CA 9
ATOM 23539 C C . CYS A 1 14 ? -9.489 -11.405 -8.710 1.00 0.00 14 CYS A C 9
ATOM 23540 O O . CYS A 1 14 ? -10.370 -10.549 -8.741 1.00 0.00 14 CYS A O 9
ATOM 23548 N N . ALA A 1 15 ? -8.306 -11.239 -9.307 1.00 0.00 15 ALA A N 9
ATOM 23549 C CA . ALA A 1 15 ? -8.007 -10.011 -10.052 1.00 0.00 15 ALA A CA 9
ATOM 23550 C C . ALA A 1 15 ? -8.968 -9.841 -11.215 1.00 0.00 15 ALA A C 9
ATOM 23551 O O . ALA A 1 15 ? -9.442 -8.741 -11.475 1.00 0.00 15 ALA A O 9
ATOM 23558 N N . GLN A 1 16 ? -9.278 -10.940 -11.892 1.00 0.00 16 GLN A N 9
ATOM 23559 C CA . GLN A 1 16 ? -10.119 -10.879 -13.075 1.00 0.00 16 GLN A CA 9
ATOM 23560 C C . GLN A 1 16 ? -11.527 -10.446 -12.712 1.00 0.00 16 GLN A C 9
ATOM 23561 O O . GLN A 1 16 ? -12.044 -9.485 -13.276 1.00 0.00 16 GLN A O 9
ATOM 23575 N N . HIS A 1 17 ? -12.145 -11.135 -11.757 1.00 0.00 17 HIS A N 9
ATOM 23576 C CA . HIS A 1 17 ? -13.506 -10.783 -11.368 1.00 0.00 17 HIS A CA 9
ATOM 23577 C C . HIS A 1 17 ? -13.526 -9.384 -10.756 1.00 0.00 17 HIS A C 9
ATOM 23578 O O . HIS A 1 17 ? -14.462 -8.631 -10.960 1.00 0.00 17 HIS A O 9
ATOM 23593 N N . CYS A 1 18 ? -12.471 -9.030 -10.036 1.00 0.00 18 CYS A N 9
ATOM 23594 C CA . CYS A 1 18 ? -12.436 -7.760 -9.331 1.00 0.00 18 CYS A CA 9
ATOM 23595 C C . CYS A 1 18 ? -12.252 -6.597 -10.298 1.00 0.00 18 CYS A C 9
ATOM 23596 O O . CYS A 1 18 ? -12.954 -5.593 -10.207 1.00 0.00 18 CYS A O 9
ATOM 23604 N N . LEU A 1 19 ? -11.328 -6.744 -11.233 1.00 0.00 19 LEU A N 9
ATOM 23605 C CA . LEU A 1 19 ? -11.001 -5.665 -12.151 1.00 0.00 19 LEU A CA 9
ATOM 23606 C C . LEU A 1 19 ? -12.042 -5.559 -13.263 1.00 0.00 19 LEU A C 9
ATOM 23607 O O . LEU A 1 19 ? -12.443 -4.456 -13.644 1.00 0.00 19 LEU A O 9
ATOM 23623 N N . ASN A 1 20 ? -12.487 -6.707 -13.777 1.00 0.00 20 ASN A N 9
ATOM 23624 C CA . ASN A 1 20 ? -13.502 -6.727 -14.830 1.00 0.00 20 ASN A CA 9
ATOM 23625 C C . ASN A 1 20 ? -14.851 -6.307 -14.281 1.00 0.00 20 ASN A C 9
ATOM 23626 O O . ASN A 1 20 ? -15.767 -5.985 -15.025 1.00 0.00 20 ASN A O 9
ATOM 23637 N N . ASN A 1 21 ? -14.994 -6.335 -12.976 1.00 0.00 21 ASN A N 9
ATOM 23638 C CA . ASN A 1 21 ? -16.132 -5.690 -12.380 1.00 0.00 21 ASN A CA 9
ATOM 23639 C C . ASN A 1 21 ? -15.828 -4.205 -12.206 1.00 0.00 21 ASN A C 9
ATOM 23640 O O . ASN A 1 21 ? -16.552 -3.378 -12.762 1.00 0.00 21 ASN A O 9
ATOM 23651 N N . LEU A 1 22 ? -14.682 -3.897 -11.559 1.00 0.00 22 LEU A N 9
ATOM 23652 C CA . LEU A 1 22 ? -14.301 -2.523 -11.171 1.00 0.00 22 LEU A CA 9
ATOM 23653 C C . LEU A 1 22 ? -14.531 -1.517 -12.305 1.00 0.00 22 LEU A C 9
ATOM 23654 O O . LEU A 1 22 ? -15.202 -0.511 -12.105 1.00 0.00 22 LEU A O 9
ATOM 23670 N N . LEU A 1 23 ? -14.005 -1.800 -13.489 1.00 0.00 23 LEU A N 9
ATOM 23671 C CA . LEU A 1 23 ? -14.118 -0.880 -14.628 1.00 0.00 23 LEU A CA 9
ATOM 23672 C C . LEU A 1 23 ? -15.535 -0.849 -15.206 1.00 0.00 23 LEU A C 9
ATOM 23673 O O . LEU A 1 23 ? -15.767 -0.304 -16.287 1.00 0.00 23 LEU A O 9
ATOM 23689 N N . GLN A 1 24 ? -16.456 -1.464 -14.476 1.00 0.00 24 GLN A N 9
ATOM 23690 C CA . GLN A 1 24 ? -17.855 -1.588 -14.874 1.00 0.00 24 GLN A CA 9
ATOM 23691 C C . GLN A 1 24 ? -17.982 -2.537 -16.047 1.00 0.00 24 GLN A C 9
ATOM 23692 O O . GLN A 1 24 ? -18.939 -2.461 -16.818 1.00 0.00 24 GLN A O 9
ATOM 23706 N N . GLY A 1 25 ? -17.039 -3.460 -16.163 1.00 0.00 25 GLY A N 9
ATOM 23707 C CA . GLY A 1 25 ? -17.049 -4.350 -17.318 1.00 0.00 25 GLY A CA 9
ATOM 23708 C C . GLY A 1 25 ? -15.690 -4.955 -17.632 1.00 0.00 25 GLY A C 9
ATOM 23709 O O . GLY A 1 25 ? -14.664 -4.499 -17.119 1.00 0.00 25 GLY A O 9
ATOM 23713 N N . GLU A 1 26 ? -15.692 -5.980 -18.486 1.00 0.00 26 GLU A N 9
ATOM 23714 C CA . GLU A 1 26 ? -14.485 -6.747 -18.790 1.00 0.00 26 GLU A CA 9
ATOM 23715 C C . GLU A 1 26 ? -13.485 -5.947 -19.605 1.00 0.00 26 GLU A C 9
ATOM 23716 O O . GLU A 1 26 ? -13.799 -5.448 -20.688 1.00 0.00 26 GLU A O 9
ATOM 23728 N N . TYR A 1 27 ? -12.282 -5.829 -19.073 1.00 0.00 27 TYR A N 9
ATOM 23729 C CA . TYR A 1 27 ? -11.197 -5.178 -19.783 1.00 0.00 27 TYR A CA 9
ATOM 23730 C C . TYR A 1 27 ? -9.907 -6.003 -19.750 1.00 0.00 27 TYR A C 9
ATOM 23731 O O . TYR A 1 27 ? -9.103 -5.924 -20.678 1.00 0.00 27 TYR A O 9
ATOM 23749 N N . PHE A 1 28 ? -9.702 -6.792 -18.695 1.00 0.00 28 PHE A N 9
ATOM 23750 C CA . PHE A 1 28 ? -8.458 -7.548 -18.551 1.00 0.00 28 PHE A CA 9
ATOM 23751 C C . PHE A 1 28 ? -8.700 -9.016 -18.205 1.00 0.00 28 PHE A C 9
ATOM 23752 O O . PHE A 1 28 ? -9.419 -9.341 -17.263 1.00 0.00 28 PHE A O 9
ATOM 23769 N N . SER A 1 29 ? -8.088 -9.892 -18.987 1.00 0.00 29 SER A N 9
ATOM 23770 C CA . SER A 1 29 ? -8.148 -11.328 -18.750 1.00 0.00 29 SER A CA 9
ATOM 23771 C C . SER A 1 29 ? -6.948 -11.776 -17.902 1.00 0.00 29 SER A C 9
ATOM 23772 O O . SER A 1 29 ? -6.022 -10.993 -17.702 1.00 0.00 29 SER A O 9
ATOM 23780 N N . PRO A 1 30 ? -6.939 -13.026 -17.381 1.00 0.00 30 PRO A N 9
ATOM 23781 C CA . PRO A 1 30 ? -5.858 -13.524 -16.515 1.00 0.00 30 PRO A CA 9
ATOM 23782 C C . PRO A 1 30 ? -4.461 -13.290 -17.092 1.00 0.00 30 PRO A C 9
ATOM 23783 O O . PRO A 1 30 ? -3.552 -12.853 -16.380 1.00 0.00 30 PRO A O 9
ATOM 23794 N N . VAL A 1 31 ? -4.297 -13.563 -18.382 1.00 0.00 31 VAL A N 9
ATOM 23795 C CA . VAL A 1 31 ? -3.012 -13.379 -19.044 1.00 0.00 31 VAL A CA 9
ATOM 23796 C C . VAL A 1 31 ? -2.585 -11.914 -18.990 1.00 0.00 31 VAL A C 9
ATOM 23797 O O . VAL A 1 31 ? -1.413 -11.607 -18.783 1.00 0.00 31 VAL A O 9
ATOM 23810 N N . GLU A 1 32 ? -3.548 -11.011 -19.143 1.00 0.00 32 GLU A N 9
ATOM 23811 C CA . GLU A 1 32 ? -3.273 -9.589 -19.056 1.00 0.00 32 GLU A CA 9
ATOM 23812 C C . GLU A 1 32 ? -2.963 -9.219 -17.625 1.00 0.00 32 GLU A C 9
ATOM 23813 O O . GLU A 1 32 ? -2.062 -8.444 -17.377 1.00 0.00 32 GLU A O 9
ATOM 23825 N N . LEU A 1 33 ? -3.694 -9.812 -16.693 1.00 0.00 33 LEU A N 9
ATOM 23826 C CA . LEU A 1 33 ? -3.496 -9.560 -15.270 1.00 0.00 33 LEU A CA 9
ATOM 23827 C C . LEU A 1 33 ? -2.068 -9.884 -14.841 1.00 0.00 33 LEU A C 9
ATOM 23828 O O . LEU A 1 33 ? -1.460 -9.148 -14.070 1.00 0.00 33 LEU A O 9
ATOM 23844 N N . SER A 1 34 ? -1.539 -10.985 -15.344 1.00 0.00 34 SER A N 9
ATOM 23845 C CA . SER A 1 34 ? -0.170 -11.373 -15.048 1.00 0.00 34 SER A CA 9
ATOM 23846 C C . SER A 1 34 ? 0.821 -10.507 -15.835 1.00 0.00 34 SER A C 9
ATOM 23847 O O . SER A 1 34 ? 1.958 -10.302 -15.408 1.00 0.00 34 SER A O 9
ATOM 23855 N N . SER A 1 35 ? 0.377 -9.975 -16.972 1.00 0.00 35 SER A N 9
ATOM 23856 C CA . SER A 1 35 ? 1.223 -9.103 -17.781 1.00 0.00 35 SER A CA 9
ATOM 23857 C C . SER A 1 35 ? 1.251 -7.687 -17.202 1.00 0.00 35 SER A C 9
ATOM 23858 O O . SER A 1 35 ? 2.309 -7.063 -17.111 1.00 0.00 35 SER A O 9
ATOM 23866 N N . ILE A 1 36 ? 0.085 -7.190 -16.802 1.00 0.00 36 ILE A N 9
ATOM 23867 C CA . ILE A 1 36 ? -0.015 -5.896 -16.150 1.00 0.00 36 ILE A CA 9
ATOM 23868 C C . ILE A 1 36 ? 0.653 -5.951 -14.782 1.00 0.00 36 ILE A C 9
ATOM 23869 O O . ILE A 1 36 ? 1.318 -5.010 -14.380 1.00 0.00 36 ILE A O 9
ATOM 23885 N N . ALA A 1 37 ? 0.507 -7.068 -14.073 1.00 0.00 37 ALA A N 9
ATOM 23886 C CA . ALA A 1 37 ? 1.253 -7.271 -12.835 1.00 0.00 37 ALA A CA 9
ATOM 23887 C C . ALA A 1 37 ? 2.756 -7.109 -13.056 1.00 0.00 37 ALA A C 9
ATOM 23888 O O . ALA A 1 37 ? 3.486 -6.694 -12.155 1.00 0.00 37 ALA A O 9
ATOM 23895 N N . HIS A 1 38 ? 3.211 -7.412 -14.267 1.00 0.00 38 HIS A N 9
ATOM 23896 C CA . HIS A 1 38 ? 4.630 -7.306 -14.593 1.00 0.00 38 HIS A CA 9
ATOM 23897 C C . HIS A 1 38 ? 5.026 -5.857 -14.822 1.00 0.00 38 HIS A C 9
ATOM 23898 O O . HIS A 1 38 ? 6.197 -5.475 -14.659 1.00 0.00 38 HIS A O 9
ATOM 23913 N N . GLN A 1 39 ? 4.056 -5.023 -15.156 1.00 0.00 39 GLN A N 9
ATOM 23914 C CA . GLN A 1 39 ? 4.373 -3.648 -15.428 1.00 0.00 39 GLN A CA 9
ATOM 23915 C C . GLN A 1 39 ? 4.621 -2.938 -14.115 1.00 0.00 39 GLN A C 9
ATOM 23916 O O . GLN A 1 39 ? 5.288 -1.934 -14.092 1.00 0.00 39 GLN A O 9
ATOM 23930 N N . LEU A 1 40 ? 4.090 -3.478 -13.015 1.00 0.00 40 LEU A N 9
ATOM 23931 C CA . LEU A 1 40 ? 4.450 -2.978 -11.689 1.00 0.00 40 LEU A CA 9
ATOM 23932 C C . LEU A 1 40 ? 5.953 -3.074 -11.509 1.00 0.00 40 LEU A C 9
ATOM 23933 O O . LEU A 1 40 ? 6.602 -2.136 -11.057 1.00 0.00 40 LEU A O 9
ATOM 23949 N N . ASP A 1 41 ? 6.494 -4.217 -11.898 1.00 0.00 41 ASP A N 9
ATOM 23950 C CA . ASP A 1 41 ? 7.913 -4.492 -11.742 1.00 0.00 41 ASP A CA 9
ATOM 23951 C C . ASP A 1 41 ? 8.756 -3.435 -12.441 1.00 0.00 41 ASP A C 9
ATOM 23952 O O . ASP A 1 41 ? 9.798 -3.035 -11.935 1.00 0.00 41 ASP A O 9
ATOM 23961 N N . GLU A 1 42 ? 8.310 -2.983 -13.606 1.00 0.00 42 GLU A N 9
ATOM 23962 C CA . GLU A 1 42 ? 9.015 -1.897 -14.299 1.00 0.00 42 GLU A CA 9
ATOM 23963 C C . GLU A 1 42 ? 8.514 -0.493 -13.890 1.00 0.00 42 GLU A C 9
ATOM 23964 O O . GLU A 1 42 ? 9.289 0.470 -13.838 1.00 0.00 42 GLU A O 9
ATOM 23976 N N . GLU A 1 43 ? 7.238 -0.387 -13.558 1.00 0.00 43 GLU A N 9
ATOM 23977 C CA . GLU A 1 43 ? 6.596 0.905 -13.333 1.00 0.00 43 GLU A CA 9
ATOM 23978 C C . GLU A 1 43 ? 6.960 1.424 -11.966 1.00 0.00 43 GLU A C 9
ATOM 23979 O O . GLU A 1 43 ? 7.328 2.589 -11.801 1.00 0.00 43 GLU A O 9
ATOM 23991 N N . GLU A 1 44 ? 6.898 0.532 -10.991 1.00 0.00 44 GLU A N 9
ATOM 23992 C CA . GLU A 1 44 ? 7.120 0.905 -9.614 1.00 0.00 44 GLU A CA 9
ATOM 23993 C C . GLU A 1 44 ? 8.597 0.918 -9.372 1.00 0.00 44 GLU A C 9
ATOM 23994 O O . GLU A 1 44 ? 9.096 1.576 -8.465 1.00 0.00 44 GLU A O 9
ATOM 24006 N N . ARG A 1 45 ? 9.281 0.174 -10.213 1.00 0.00 45 ARG A N 9
ATOM 24007 C CA . ARG A 1 45 ? 10.709 0.259 -10.324 1.00 0.00 45 ARG A CA 9
ATOM 24008 C C . ARG A 1 45 ? 11.120 1.724 -10.463 1.00 0.00 45 ARG A C 9
ATOM 24009 O O . ARG A 1 45 ? 11.928 2.236 -9.690 1.00 0.00 45 ARG A O 9
ATOM 24030 N N . MET A 1 46 ? 10.521 2.398 -11.440 1.00 0.00 46 MET A N 9
ATOM 24031 C CA . MET A 1 46 ? 10.765 3.822 -11.650 1.00 0.00 46 MET A CA 9
ATOM 24032 C C . MET A 1 46 ? 10.043 4.648 -10.589 1.00 0.00 46 MET A C 9
ATOM 24033 O O . MET A 1 46 ? 10.518 5.704 -10.173 1.00 0.00 46 MET A O 9
ATOM 24047 N N . ARG A 1 47 ? 8.897 4.141 -10.149 1.00 0.00 47 ARG A N 9
ATOM 24048 C CA . ARG A 1 47 ? 8.054 4.824 -9.170 1.00 0.00 47 ARG A CA 9
ATOM 24049 C C . ARG A 1 47 ? 8.781 5.019 -7.836 1.00 0.00 47 ARG A C 9
ATOM 24050 O O . ARG A 1 47 ? 8.590 6.028 -7.161 1.00 0.00 47 ARG A O 9
ATOM 24071 N N . MET A 1 48 ? 9.609 4.057 -7.451 1.00 0.00 48 MET A N 9
ATOM 24072 C CA . MET A 1 48 ? 10.413 4.189 -6.239 1.00 0.00 48 MET A CA 9
ATOM 24073 C C . MET A 1 48 ? 11.462 5.275 -6.418 1.00 0.00 48 MET A C 9
ATOM 24074 O O . MET A 1 48 ? 11.742 6.044 -5.498 1.00 0.00 48 MET A O 9
ATOM 24088 N N . ALA A 1 49 ? 12.021 5.350 -7.619 1.00 0.00 49 ALA A N 9
ATOM 24089 C CA . ALA A 1 49 ? 13.029 6.352 -7.934 1.00 0.00 49 ALA A CA 9
ATOM 24090 C C . ALA A 1 49 ? 12.424 7.752 -7.937 1.00 0.00 49 ALA A C 9
ATOM 24091 O O . ALA A 1 49 ? 13.137 8.744 -7.806 1.00 0.00 49 ALA A O 9
ATOM 24098 N N . GLU A 1 50 ? 11.102 7.821 -8.085 1.00 0.00 50 GLU A N 9
ATOM 24099 C CA . GLU A 1 50 ? 10.382 9.088 -7.992 1.00 0.00 50 GLU A CA 9
ATOM 24100 C C . GLU A 1 50 ? 10.529 9.679 -6.594 1.00 0.00 50 GLU A C 9
ATOM 24101 O O . GLU A 1 50 ? 10.458 10.894 -6.410 1.00 0.00 50 GLU A O 9
ATOM 24113 N N . GLY A 1 51 ? 10.715 8.807 -5.614 1.00 0.00 51 GLY A N 9
ATOM 24114 C CA . GLY A 1 51 ? 10.986 9.254 -4.264 1.00 0.00 51 GLY A CA 9
ATOM 24115 C C . GLY A 1 51 ? 12.474 9.374 -4.010 1.00 0.00 51 GLY A C 9
ATOM 24116 O O . GLY A 1 51 ? 12.939 10.356 -3.434 1.00 0.00 51 GLY A O 9
ATOM 24120 N N . GLY A 1 52 ? 13.221 8.374 -4.449 1.00 0.00 52 GLY A N 9
ATOM 24121 C CA . GLY A 1 52 ? 14.660 8.409 -4.311 1.00 0.00 52 GLY A CA 9
ATOM 24122 C C . GLY A 1 52 ? 15.213 7.112 -3.766 1.00 0.00 52 GLY A C 9
ATOM 24123 O O . GLY A 1 52 ? 14.930 6.737 -2.628 1.00 0.00 52 GLY A O 9
ATOM 24127 N N . VAL A 1 53 ? 15.998 6.423 -4.577 1.00 0.00 53 VAL A N 9
ATOM 24128 C CA . VAL A 1 53 ? 16.573 5.152 -4.185 1.00 0.00 53 VAL A CA 9
ATOM 24129 C C . VAL A 1 53 ? 18.088 5.217 -4.300 1.00 0.00 53 VAL A C 9
ATOM 24130 O O . VAL A 1 53 ? 18.621 5.594 -5.341 1.00 0.00 53 VAL A O 9
ATOM 24143 N N . THR A 1 54 ? 18.780 4.844 -3.233 1.00 0.00 54 THR A N 9
ATOM 24144 C CA . THR A 1 54 ? 20.233 4.940 -3.190 1.00 0.00 54 THR A CA 9
ATOM 24145 C C . THR A 1 54 ? 20.898 3.763 -3.914 1.00 0.00 54 THR A C 9
ATOM 24146 O O . THR A 1 54 ? 21.812 3.124 -3.383 1.00 0.00 54 THR A O 9
ATOM 24157 N N . SER A 1 55 ? 20.415 3.489 -5.127 1.00 0.00 55 SER A N 9
ATOM 24158 C CA . SER A 1 55 ? 20.954 2.440 -5.994 1.00 0.00 55 SER A CA 9
ATOM 24159 C C . SER A 1 55 ? 20.675 1.028 -5.469 1.00 0.00 55 SER A C 9
ATOM 24160 O O . SER A 1 55 ? 20.023 0.237 -6.145 1.00 0.00 55 SER A O 9
ATOM 24168 N N . GLU A 1 56 ? 21.145 0.725 -4.264 1.00 0.00 56 GLU A N 9
ATOM 24169 C CA . GLU A 1 56 ? 21.139 -0.642 -3.744 1.00 0.00 56 GLU A CA 9
ATOM 24170 C C . GLU A 1 56 ? 19.753 -1.277 -3.753 1.00 0.00 56 GLU A C 9
ATOM 24171 O O . GLU A 1 56 ? 19.582 -2.367 -4.288 1.00 0.00 56 GLU A O 9
ATOM 24183 N N . ASP A 1 57 ? 18.766 -0.604 -3.180 1.00 0.00 57 ASP A N 9
ATOM 24184 C CA . ASP A 1 57 ? 17.409 -1.150 -3.135 1.00 0.00 57 ASP A CA 9
ATOM 24185 C C . ASP A 1 57 ? 16.871 -1.371 -4.546 1.00 0.00 57 ASP A C 9
ATOM 24186 O O . ASP A 1 57 ? 16.218 -2.377 -4.828 1.00 0.00 57 ASP A O 9
ATOM 24195 N N . TYR A 1 58 ? 17.186 -0.437 -5.434 1.00 0.00 58 TYR A N 9
ATOM 24196 C CA . TYR A 1 58 ? 16.776 -0.515 -6.832 1.00 0.00 58 TYR A CA 9
ATOM 24197 C C . TYR A 1 58 ? 17.425 -1.725 -7.498 1.00 0.00 58 TYR A C 9
ATOM 24198 O O . TYR A 1 58 ? 16.825 -2.386 -8.346 1.00 0.00 58 TYR A O 9
ATOM 24216 N N . ARG A 1 59 ? 18.654 -2.012 -7.089 1.00 0.00 59 ARG A N 9
ATOM 24217 C CA . ARG A 1 59 ? 19.401 -3.141 -7.613 1.00 0.00 59 ARG A CA 9
ATOM 24218 C C . ARG A 1 59 ? 18.891 -4.436 -7.002 1.00 0.00 59 ARG A C 9
ATOM 24219 O O . ARG A 1 59 ? 18.887 -5.474 -7.656 1.00 0.00 59 ARG A O 9
ATOM 24240 N N . THR A 1 60 ? 18.415 -4.354 -5.765 1.00 0.00 60 THR A N 9
ATOM 24241 C CA . THR A 1 60 ? 18.004 -5.535 -5.024 1.00 0.00 60 THR A CA 9
ATOM 24242 C C . THR A 1 60 ? 16.620 -5.979 -5.466 1.00 0.00 60 THR A C 9
ATOM 24243 O O . THR A 1 60 ? 16.387 -7.159 -5.692 1.00 0.00 60 THR A O 9
ATOM 24254 N N . PHE A 1 61 ? 15.714 -5.020 -5.598 1.00 0.00 61 PHE A N 9
ATOM 24255 C CA . PHE A 1 61 ? 14.369 -5.280 -6.077 1.00 0.00 61 PHE A CA 9
ATOM 24256 C C . PHE A 1 61 ? 14.410 -5.979 -7.436 1.00 0.00 61 PHE A C 9
ATOM 24257 O O . PHE A 1 61 ? 13.701 -6.956 -7.667 1.00 0.00 61 PHE A O 9
ATOM 24274 N N . LEU A 1 62 ? 15.274 -5.496 -8.312 1.00 0.00 62 LEU A N 9
ATOM 24275 C CA . LEU A 1 62 ? 15.442 -6.090 -9.633 1.00 0.00 62 LEU A CA 9
ATOM 24276 C C . LEU A 1 62 ? 16.303 -7.346 -9.596 1.00 0.00 62 LEU A C 9
ATOM 24277 O O . LEU A 1 62 ? 16.427 -8.049 -10.599 1.00 0.00 62 LEU A O 9
ATOM 24293 N N . GLN A 1 63 ? 16.902 -7.629 -8.445 1.00 0.00 63 GLN A N 9
ATOM 24294 C CA . GLN A 1 63 ? 17.632 -8.883 -8.270 1.00 0.00 63 GLN A CA 9
ATOM 24295 C C . GLN A 1 63 ? 16.673 -10.067 -8.265 1.00 0.00 63 GLN A C 9
ATOM 24296 O O . GLN A 1 63 ? 17.087 -11.208 -8.463 1.00 0.00 63 GLN A O 9
ATOM 24310 N N . GLN A 1 64 ? 15.395 -9.798 -8.028 1.00 0.00 64 GLN A N 9
ATOM 24311 C CA . GLN A 1 64 ? 14.375 -10.817 -8.203 1.00 0.00 64 GLN A CA 9
ATOM 24312 C C . GLN A 1 64 ? 13.367 -10.353 -9.256 1.00 0.00 64 GLN A C 9
ATOM 24313 O O . GLN A 1 64 ? 12.465 -9.559 -8.981 1.00 0.00 64 GLN A O 9
ATOM 24327 N N . PRO A 1 65 ? 13.546 -10.808 -10.503 1.00 0.00 65 PRO A N 9
ATOM 24328 C CA . PRO A 1 65 ? 12.653 -10.462 -11.607 1.00 0.00 65 PRO A CA 9
ATOM 24329 C C . PRO A 1 65 ? 11.306 -11.163 -11.482 1.00 0.00 65 PRO A C 9
ATOM 24330 O O . PRO A 1 65 ? 10.984 -12.060 -12.264 1.00 0.00 65 PRO A O 9
ATOM 24341 N N . SER A 1 66 ? 10.537 -10.775 -10.478 1.00 0.00 66 SER A N 9
ATOM 24342 C CA . SER A 1 66 ? 9.220 -11.337 -10.280 1.00 0.00 66 SER A CA 9
ATOM 24343 C C . SER A 1 66 ? 8.179 -10.463 -10.958 1.00 0.00 66 SER A C 9
ATOM 24344 O O . SER A 1 66 ? 7.856 -10.681 -12.125 1.00 0.00 66 SER A O 9
ATOM 24352 N N . GLY A 1 67 ? 7.692 -9.454 -10.232 1.00 0.00 67 GLY A N 9
ATOM 24353 C CA . GLY A 1 67 ? 6.637 -8.600 -10.744 1.00 0.00 67 GLY A CA 9
ATOM 24354 C C . GLY A 1 67 ? 5.512 -9.401 -11.360 1.00 0.00 67 GLY A C 9
ATOM 24355 O O . GLY A 1 67 ? 5.083 -9.127 -12.473 1.00 0.00 67 GLY A O 9
ATOM 24359 N N . ASN A 1 68 ? 5.050 -10.412 -10.651 1.00 0.00 68 ASN A N 9
ATOM 24360 C CA . ASN A 1 68 ? 4.035 -11.300 -11.187 1.00 0.00 68 ASN A CA 9
ATOM 24361 C C . ASN A 1 68 ? 2.998 -11.605 -10.114 1.00 0.00 68 ASN A C 9
ATOM 24362 O O . ASN A 1 68 ? 3.138 -11.182 -8.965 1.00 0.00 68 ASN A O 9
ATOM 24373 N N . MET A 1 69 ? 1.969 -12.339 -10.490 1.00 0.00 69 MET A N 9
ATOM 24374 C CA . MET A 1 69 ? 0.921 -12.722 -9.563 1.00 0.00 69 MET A CA 9
ATOM 24375 C C . MET A 1 69 ? 1.267 -14.041 -8.886 1.00 0.00 69 MET A C 9
ATOM 24376 O O . MET A 1 69 ? 2.010 -14.858 -9.434 1.00 0.00 69 MET A O 9
ATOM 24390 N N . ASP A 1 70 ? 0.734 -14.234 -7.687 1.00 0.00 70 ASP A N 9
ATOM 24391 C CA . ASP A 1 70 ? 1.122 -15.362 -6.851 1.00 0.00 70 ASP A CA 9
ATOM 24392 C C . ASP A 1 70 ? 0.372 -16.629 -7.243 1.00 0.00 70 ASP A C 9
ATOM 24393 O O . ASP A 1 70 ? -0.791 -16.585 -7.651 1.00 0.00 70 ASP A O 9
ATOM 24402 N N . ASP A 1 71 ? 1.063 -17.755 -7.088 1.00 0.00 71 ASP A N 9
ATOM 24403 C CA . ASP A 1 71 ? 0.558 -19.078 -7.456 1.00 0.00 71 ASP A CA 9
ATOM 24404 C C . ASP A 1 71 ? -0.701 -19.461 -6.670 1.00 0.00 71 ASP A C 9
ATOM 24405 O O . ASP A 1 71 ? -1.400 -20.407 -7.033 1.00 0.00 71 ASP A O 9
ATOM 24414 N N . SER A 1 72 ? -1.008 -18.709 -5.621 1.00 0.00 72 SER A N 9
ATOM 24415 C CA . SER A 1 72 ? -2.163 -19.006 -4.785 1.00 0.00 72 SER A CA 9
ATOM 24416 C C . SER A 1 72 ? -3.439 -18.429 -5.403 1.00 0.00 72 SER A C 9
ATOM 24417 O O . SER A 1 72 ? -4.548 -18.725 -4.957 1.00 0.00 72 SER A O 9
ATOM 24425 N N . GLY A 1 73 ? -3.273 -17.599 -6.427 1.00 0.00 73 GLY A N 9
ATOM 24426 C CA . GLY A 1 73 ? -4.412 -17.018 -7.106 1.00 0.00 73 GLY A CA 9
ATOM 24427 C C . GLY A 1 73 ? -4.723 -15.610 -6.640 1.00 0.00 73 GLY A C 9
ATOM 24428 O O . GLY A 1 73 ? -5.370 -14.847 -7.351 1.00 0.00 73 GLY A O 9
ATOM 24432 N N . PHE A 1 74 ? -4.262 -15.249 -5.452 1.00 0.00 74 PHE A N 9
ATOM 24433 C CA . PHE A 1 74 ? -4.520 -13.913 -4.941 1.00 0.00 74 PHE A CA 9
ATOM 24434 C C . PHE A 1 74 ? -3.599 -12.904 -5.615 1.00 0.00 74 PHE A C 9
ATOM 24435 O O . PHE A 1 74 ? -2.421 -13.176 -5.863 1.00 0.00 74 PHE A O 9
ATOM 24452 N N . PHE A 1 75 ? -4.155 -11.754 -5.943 1.00 0.00 75 PHE A N 9
ATOM 24453 C CA . PHE A 1 75 ? -3.388 -10.668 -6.519 1.00 0.00 75 PHE A CA 9
ATOM 24454 C C . PHE A 1 75 ? -3.326 -9.524 -5.519 1.00 0.00 75 PHE A C 9
ATOM 24455 O O . PHE A 1 75 ? -4.310 -9.244 -4.834 1.00 0.00 75 PHE A O 9
ATOM 24472 N N . SER A 1 76 ? -2.180 -8.877 -5.429 1.00 0.00 76 SER A N 9
ATOM 24473 C CA . SER A 1 76 ? -2.014 -7.755 -4.521 1.00 0.00 76 SER A CA 9
ATOM 24474 C C . SER A 1 76 ? -2.605 -6.490 -5.136 1.00 0.00 76 SER A C 9
ATOM 24475 O O . SER A 1 76 ? -2.596 -6.340 -6.355 1.00 0.00 76 SER A O 9
ATOM 24483 N N . ILE A 1 77 ? -3.121 -5.594 -4.289 1.00 0.00 77 ILE A N 9
ATOM 24484 C CA . ILE A 1 77 ? -3.908 -4.430 -4.736 1.00 0.00 77 ILE A CA 9
ATOM 24485 C C . ILE A 1 77 ? -3.291 -3.709 -5.938 1.00 0.00 77 ILE A C 9
ATOM 24486 O O . ILE A 1 77 ? -4.014 -3.216 -6.809 1.00 0.00 77 ILE A O 9
ATOM 24502 N N . GLN A 1 78 ? -1.967 -3.667 -5.984 1.00 0.00 78 GLN A N 9
ATOM 24503 C CA . GLN A 1 78 ? -1.232 -2.984 -7.050 1.00 0.00 78 GLN A CA 9
ATOM 24504 C C . GLN A 1 78 ? -1.707 -3.368 -8.461 1.00 0.00 78 GLN A C 9
ATOM 24505 O O . GLN A 1 78 ? -1.532 -2.582 -9.385 1.00 0.00 78 GLN A O 9
ATOM 24519 N N . VAL A 1 79 ? -2.330 -4.544 -8.625 1.00 0.00 79 VAL A N 9
ATOM 24520 C CA . VAL A 1 79 ? -2.845 -4.959 -9.939 1.00 0.00 79 VAL A CA 9
ATOM 24521 C C . VAL A 1 79 ? -4.071 -4.147 -10.338 1.00 0.00 79 VAL A C 9
ATOM 24522 O O . VAL A 1 79 ? -4.326 -3.917 -11.516 1.00 0.00 79 VAL A O 9
ATOM 24535 N N . ILE A 1 80 ? -4.847 -3.728 -9.359 1.00 0.00 80 ILE A N 9
ATOM 24536 C CA . ILE A 1 80 ? -6.008 -2.901 -9.631 1.00 0.00 80 ILE A CA 9
ATOM 24537 C C . ILE A 1 80 ? -5.573 -1.447 -9.673 1.00 0.00 80 ILE A C 9
ATOM 24538 O O . ILE A 1 80 ? -6.139 -0.627 -10.384 1.00 0.00 80 ILE A O 9
ATOM 24554 N N . SER A 1 81 ? -4.525 -1.143 -8.927 1.00 0.00 81 SER A N 9
ATOM 24555 C CA . SER A 1 81 ? -3.991 0.204 -8.891 1.00 0.00 81 SER A CA 9
ATOM 24556 C C . SER A 1 81 ? -3.357 0.560 -10.236 1.00 0.00 81 SER A C 9
ATOM 24557 O O . SER A 1 81 ? -3.599 1.639 -10.769 1.00 0.00 81 SER A O 9
ATOM 24565 N N . ASN A 1 82 ? -2.563 -0.352 -10.796 1.00 0.00 82 ASN A N 9
ATOM 24566 C CA . ASN A 1 82 ? -1.871 -0.076 -12.051 1.00 0.00 82 ASN A CA 9
ATOM 24567 C C . ASN A 1 82 ? -2.793 -0.241 -13.244 1.00 0.00 82 ASN A C 9
ATOM 24568 O O . ASN A 1 82 ? -2.687 0.511 -14.210 1.00 0.00 82 ASN A O 9
ATOM 24579 N N . ALA A 1 83 ? -3.697 -1.215 -13.191 1.00 0.00 83 ALA A N 9
ATOM 24580 C CA . ALA A 1 83 ? -4.576 -1.467 -14.315 1.00 0.00 83 ALA A CA 9
ATOM 24581 C C . ALA A 1 83 ? -5.511 -0.289 -14.514 1.00 0.00 83 ALA A C 9
ATOM 24582 O O . ALA A 1 83 ? -5.955 -0.006 -15.624 1.00 0.00 83 ALA A O 9
ATOM 24589 N N . LEU A 1 84 ? -5.810 0.395 -13.423 1.00 0.00 84 LEU A N 9
ATOM 24590 C CA . LEU A 1 84 ? -6.533 1.647 -13.498 1.00 0.00 84 LEU A CA 9
ATOM 24591 C C . LEU A 1 84 ? -5.588 2.800 -13.812 1.00 0.00 84 LEU A C 9
ATOM 24592 O O . LEU A 1 84 ? -5.959 3.749 -14.491 1.00 0.00 84 LEU A O 9
ATOM 24608 N N . LYS A 1 85 ? -4.352 2.691 -13.348 1.00 0.00 85 LYS A N 9
ATOM 24609 C CA . LYS A 1 85 ? -3.366 3.754 -13.508 1.00 0.00 85 LYS A CA 9
ATOM 24610 C C . LYS A 1 85 ? -3.011 3.929 -14.979 1.00 0.00 85 LYS A C 9
ATOM 24611 O O . LYS A 1 85 ? -2.723 5.038 -15.432 1.00 0.00 85 LYS A O 9
ATOM 24630 N N . VAL A 1 86 ? -3.068 2.833 -15.726 1.00 0.00 86 VAL A N 9
ATOM 24631 C CA . VAL A 1 86 ? -2.813 2.871 -17.159 1.00 0.00 86 VAL A CA 9
ATOM 24632 C C . VAL A 1 86 ? -4.002 3.479 -17.901 1.00 0.00 86 VAL A C 9
ATOM 24633 O O . VAL A 1 86 ? -3.893 3.862 -19.066 1.00 0.00 86 VAL A O 9
ATOM 24646 N N . TRP A 1 87 ? -5.136 3.570 -17.212 1.00 0.00 87 TRP A N 9
ATOM 24647 C CA . TRP A 1 87 ? -6.341 4.164 -17.777 1.00 0.00 87 TRP A CA 9
ATOM 24648 C C . TRP A 1 87 ? -6.484 5.618 -17.343 1.00 0.00 87 TRP A C 9
ATOM 24649 O O . TRP A 1 87 ? -7.273 6.371 -17.913 1.00 0.00 87 TRP A O 9
ATOM 24670 N N . GLY A 1 88 ? -5.718 6.007 -16.334 1.00 0.00 88 GLY A N 9
ATOM 24671 C CA . GLY A 1 88 ? -5.796 7.366 -15.827 1.00 0.00 88 GLY A CA 9
ATOM 24672 C C . GLY A 1 88 ? -6.530 7.442 -14.500 1.00 0.00 88 GLY A C 9
ATOM 24673 O O . GLY A 1 88 ? -6.872 8.528 -14.028 1.00 0.00 88 GLY A O 9
ATOM 24677 N N . LEU A 1 89 ? -6.790 6.286 -13.910 1.00 0.00 89 LEU A N 9
ATOM 24678 C CA . LEU A 1 89 ? -7.412 6.206 -12.596 1.00 0.00 89 LEU A CA 9
ATOM 24679 C C . LEU A 1 89 ? -6.330 6.115 -11.529 1.00 0.00 89 LEU A C 9
ATOM 24680 O O . LEU A 1 89 ? -5.200 5.714 -11.817 1.00 0.00 89 LEU A O 9
ATOM 24696 N N . GLU A 1 90 ? -6.668 6.476 -10.307 1.00 0.00 90 GLU A N 9
ATOM 24697 C CA . GLU A 1 90 ? -5.729 6.371 -9.204 1.00 0.00 90 GLU A CA 9
ATOM 24698 C C . GLU A 1 90 ? -6.394 5.653 -8.037 1.00 0.00 90 GLU A C 9
ATOM 24699 O O . GLU A 1 90 ? -7.481 6.024 -7.614 1.00 0.00 90 GLU A O 9
ATOM 24711 N N . LEU A 1 91 ? -5.750 4.618 -7.526 1.00 0.00 91 LEU A N 9
ATOM 24712 C CA . LEU A 1 91 ? -6.353 3.794 -6.493 1.00 0.00 91 LEU A CA 9
ATOM 24713 C C . LEU A 1 91 ? -5.771 4.128 -5.124 1.00 0.00 91 LEU A C 9
ATOM 24714 O O . LEU A 1 91 ? -4.590 3.892 -4.864 1.00 0.00 91 LEU A O 9
ATOM 24730 N N . ILE A 1 92 ? -6.610 4.687 -4.259 1.00 0.00 92 ILE A N 9
ATOM 24731 C CA . ILE A 1 92 ? -6.177 5.119 -2.933 1.00 0.00 92 ILE A CA 9
ATOM 24732 C C . ILE A 1 92 ? -6.678 4.151 -1.866 1.00 0.00 92 ILE A C 9
ATOM 24733 O O . ILE A 1 92 ? -7.614 3.398 -2.100 1.00 0.00 92 ILE A O 9
ATOM 24749 N N . LEU A 1 93 ? -6.050 4.173 -0.702 1.00 0.00 93 LEU A N 9
ATOM 24750 C CA . LEU A 1 93 ? -6.507 3.381 0.430 1.00 0.00 93 LEU A CA 9
ATOM 24751 C C . LEU A 1 93 ? -7.579 4.138 1.214 1.00 0.00 93 LEU A C 9
ATOM 24752 O O . LEU A 1 93 ? -7.478 5.345 1.417 1.00 0.00 93 LEU A O 9
ATOM 24768 N N . PHE A 1 94 ? -8.588 3.410 1.669 1.00 0.00 94 PHE A N 9
ATOM 24769 C CA . PHE A 1 94 ? -9.703 4.009 2.407 1.00 0.00 94 PHE A CA 9
ATOM 24770 C C . PHE A 1 94 ? -9.515 3.796 3.914 1.00 0.00 94 PHE A C 9
ATOM 24771 O O . PHE A 1 94 ? -10.283 4.289 4.737 1.00 0.00 94 PHE A O 9
ATOM 24788 N N . ASN A 1 95 ? -8.474 3.056 4.261 1.00 0.00 95 ASN A N 9
ATOM 24789 C CA . ASN A 1 95 ? -8.106 2.842 5.659 1.00 0.00 95 ASN A CA 9
ATOM 24790 C C . ASN A 1 95 ? -6.867 3.678 5.979 1.00 0.00 95 ASN A C 9
ATOM 24791 O O . ASN A 1 95 ? -6.307 3.614 7.071 1.00 0.00 95 ASN A O 9
ATOM 24802 N N . SER A 1 96 ? -6.453 4.480 5.006 1.00 0.00 96 SER A N 9
ATOM 24803 C CA . SER A 1 96 ? -5.340 5.388 5.199 1.00 0.00 96 SER A CA 9
ATOM 24804 C C . SER A 1 96 ? -5.799 6.496 6.129 1.00 0.00 96 SER A C 9
ATOM 24805 O O . SER A 1 96 ? -6.847 7.077 5.900 1.00 0.00 96 SER A O 9
ATOM 24813 N N . PRO A 1 97 ? -5.026 6.792 7.182 1.00 0.00 97 PRO A N 9
ATOM 24814 C CA . PRO A 1 97 ? -5.439 7.711 8.251 1.00 0.00 97 PRO A CA 9
ATOM 24815 C C . PRO A 1 97 ? -6.142 8.972 7.748 1.00 0.00 97 PRO A C 9
ATOM 24816 O O . PRO A 1 97 ? -7.237 9.297 8.206 1.00 0.00 97 PRO A O 9
ATOM 24827 N N . GLU A 1 98 ? -5.526 9.665 6.800 1.00 0.00 98 GLU A N 9
ATOM 24828 C CA . GLU A 1 98 ? -6.113 10.875 6.238 1.00 0.00 98 GLU A CA 9
ATOM 24829 C C . GLU A 1 98 ? -7.319 10.527 5.365 1.00 0.00 98 GLU A C 9
ATOM 24830 O O . GLU A 1 98 ? -8.439 10.945 5.642 1.00 0.00 98 GLU A O 9
ATOM 24842 N N . TYR A 1 99 ? -7.066 9.747 4.319 1.00 0.00 99 TYR A N 9
ATOM 24843 C CA . TYR A 1 99 ? -8.089 9.285 3.380 1.00 0.00 99 TYR A CA 9
ATOM 24844 C C . TYR A 1 99 ? -9.270 8.571 4.039 1.00 0.00 99 TYR A C 9
ATOM 24845 O O . TYR A 1 99 ? -10.302 8.354 3.407 1.00 0.00 99 TYR A O 9
ATOM 24863 N N . GLN A 1 100 ? -9.102 8.148 5.265 1.00 0.00 100 GLN A N 9
ATOM 24864 C CA . GLN A 1 100 ? -10.200 7.574 6.015 1.00 0.00 100 GLN A CA 9
ATOM 24865 C C . GLN A 1 100 ? -11.080 8.647 6.672 1.00 0.00 100 GLN A C 9
ATOM 24866 O O . GLN A 1 100 ? -12.295 8.485 6.771 1.00 0.00 100 GLN A O 9
ATOM 24880 N N . ARG A 1 101 ? -10.481 9.757 7.098 1.00 0.00 101 ARG A N 9
ATOM 24881 C CA . ARG A 1 101 ? -11.208 10.743 7.900 1.00 0.00 101 ARG A CA 9
ATOM 24882 C C . ARG A 1 101 ? -11.323 12.096 7.192 1.00 0.00 101 ARG A C 9
ATOM 24883 O O . ARG A 1 101 ? -11.797 13.070 7.773 1.00 0.00 101 ARG A O 9
ATOM 24904 N N . LEU A 1 102 ? -10.917 12.147 5.932 1.00 0.00 102 LEU A N 9
ATOM 24905 C CA . LEU A 1 102 ? -10.898 13.392 5.176 1.00 0.00 102 LEU A CA 9
ATOM 24906 C C . LEU A 1 102 ? -12.266 13.671 4.553 1.00 0.00 102 LEU A C 9
ATOM 24907 O O . LEU A 1 102 ? -12.446 14.645 3.822 1.00 0.00 102 LEU A O 9
ATOM 24923 N N . ARG A 1 103 ? -13.210 12.772 4.844 1.00 0.00 103 ARG A N 9
ATOM 24924 C CA . ARG A 1 103 ? -14.593 12.881 4.384 1.00 0.00 103 ARG A CA 9
ATOM 24925 C C . ARG A 1 103 ? -14.730 12.608 2.888 1.00 0.00 103 ARG A C 9
ATOM 24926 O O . ARG A 1 103 ? -14.999 13.511 2.097 1.00 0.00 103 ARG A O 9
ATOM 24947 N N . ILE A 1 104 ? -14.535 11.353 2.512 1.00 0.00 104 ILE A N 9
ATOM 24948 C CA . ILE A 1 104 ? -14.853 10.898 1.168 1.00 0.00 104 ILE A CA 9
ATOM 24949 C C . ILE A 1 104 ? -16.118 10.060 1.220 1.00 0.00 104 ILE A C 9
ATOM 24950 O O . ILE A 1 104 ? -16.103 8.929 1.707 1.00 0.00 104 ILE A O 9
ATOM 24966 N N . ASP A 1 105 ? -17.211 10.634 0.746 1.00 0.00 105 ASP A N 9
ATOM 24967 C CA . ASP A 1 105 ? -18.500 9.957 0.757 1.00 0.00 105 ASP A CA 9
ATOM 24968 C C . ASP A 1 105 ? -18.464 8.750 -0.174 1.00 0.00 105 ASP A C 9
ATOM 24969 O O . ASP A 1 105 ? -18.237 8.883 -1.376 1.00 0.00 105 ASP A O 9
ATOM 24978 N N . PRO A 1 106 ? -18.674 7.550 0.391 1.00 0.00 106 PRO A N 9
ATOM 24979 C CA . PRO A 1 106 ? -18.583 6.287 -0.349 1.00 0.00 106 PRO A CA 9
ATOM 24980 C C . PRO A 1 106 ? -19.589 6.190 -1.492 1.00 0.00 106 PRO A C 9
ATOM 24981 O O . PRO A 1 106 ? -19.230 5.804 -2.595 1.00 0.00 106 PRO A O 9
ATOM 24992 N N . ILE A 1 107 ? -20.840 6.565 -1.239 1.00 0.00 107 ILE A N 9
ATOM 24993 C CA . ILE A 1 107 ? -21.884 6.441 -2.253 1.00 0.00 107 ILE A CA 9
ATOM 24994 C C . ILE A 1 107 ? -21.743 7.542 -3.301 1.00 0.00 107 ILE A C 9
ATOM 24995 O O . ILE A 1 107 ? -22.324 7.463 -4.384 1.00 0.00 107 ILE A O 9
ATOM 25011 N N . ASN A 1 108 ? -20.952 8.554 -2.965 1.00 0.00 108 ASN A N 9
ATOM 25012 C CA . ASN A 1 108 ? -20.672 9.667 -3.868 1.00 0.00 108 ASN A CA 9
ATOM 25013 C C . ASN A 1 108 ? -19.705 9.245 -4.970 1.00 0.00 108 ASN A C 9
ATOM 25014 O O . ASN A 1 108 ? -19.738 9.786 -6.078 1.00 0.00 108 ASN A O 9
ATOM 25025 N N . GLU A 1 109 ? -18.855 8.270 -4.669 1.00 0.00 109 GLU A N 9
ATOM 25026 C CA . GLU A 1 109 ? -17.805 7.860 -5.593 1.00 0.00 109 GLU A CA 9
ATOM 25027 C C . GLU A 1 109 ? -18.375 7.045 -6.749 1.00 0.00 109 GLU A C 9
ATOM 25028 O O . GLU A 1 109 ? -19.590 6.935 -6.899 1.00 0.00 109 GLU A O 9
ATOM 25040 N N . ARG A 1 110 ? -17.504 6.485 -7.577 1.00 0.00 110 ARG A N 9
ATOM 25041 C CA . ARG A 1 110 ? -17.964 5.657 -8.684 1.00 0.00 110 ARG A CA 9
ATOM 25042 C C . ARG A 1 110 ? -17.618 4.188 -8.467 1.00 0.00 110 ARG A C 9
ATOM 25043 O O . ARG A 1 110 ? -18.386 3.310 -8.849 1.00 0.00 110 ARG A O 9
ATOM 25064 N N . SER A 1 111 ? -16.469 3.914 -7.856 1.00 0.00 111 SER A N 9
ATOM 25065 C CA . SER A 1 111 ? -16.037 2.537 -7.641 1.00 0.00 111 SER A CA 9
ATOM 25066 C C . SER A 1 111 ? -14.914 2.443 -6.616 1.00 0.00 111 SER A C 9
ATOM 25067 O O . SER A 1 111 ? -13.991 3.261 -6.603 1.00 0.00 111 SER A O 9
ATOM 25075 N N . PHE A 1 112 ? -15.003 1.439 -5.757 1.00 0.00 112 PHE A N 9
ATOM 25076 C CA . PHE A 1 112 ? -13.927 1.107 -4.842 1.00 0.00 112 PHE A CA 9
ATOM 25077 C C . PHE A 1 112 ? -13.985 -0.383 -4.511 1.00 0.00 112 PHE A C 9
ATOM 25078 O O . PHE A 1 112 ? -15.039 -0.916 -4.195 1.00 0.00 112 PHE A O 9
ATOM 25095 N N . ILE A 1 113 ? -12.863 -1.064 -4.629 1.00 0.00 113 ILE A N 9
ATOM 25096 C CA . ILE A 1 113 ? -12.814 -2.490 -4.326 1.00 0.00 113 ILE A CA 9
ATOM 25097 C C . ILE A 1 113 ? -12.075 -2.704 -3.017 1.00 0.00 113 ILE A C 9
ATOM 25098 O O . ILE A 1 113 ? -11.258 -1.877 -2.617 1.00 0.00 113 ILE A O 9
ATOM 25114 N N . CYS A 1 114 ? -12.371 -3.793 -2.342 1.00 0.00 114 CYS A N 9
ATOM 25115 C CA . CYS A 1 114 ? -11.790 -4.041 -1.038 1.00 0.00 114 CYS A CA 9
ATOM 25116 C C . CYS A 1 114 ? -11.181 -5.440 -0.990 1.00 0.00 114 CYS A C 9
ATOM 25117 O O . CYS A 1 114 ? -11.665 -6.359 -1.648 1.00 0.00 114 CYS A O 9
ATOM 25125 N N . ASN A 1 115 ? -10.120 -5.597 -0.218 1.00 0.00 115 ASN A N 9
ATOM 25126 C CA . ASN A 1 115 ? -9.377 -6.844 -0.189 1.00 0.00 115 ASN A CA 9
ATOM 25127 C C . ASN A 1 115 ? -9.203 -7.352 1.235 1.00 0.00 115 ASN A C 9
ATOM 25128 O O . ASN A 1 115 ? -8.508 -6.740 2.045 1.00 0.00 115 ASN A O 9
ATOM 25139 N N . TYR A 1 116 ? -9.870 -8.448 1.542 1.00 0.00 116 TYR A N 9
ATOM 25140 C CA . TYR A 1 116 ? -9.652 -9.152 2.792 1.00 0.00 116 TYR A CA 9
ATOM 25141 C C . TYR A 1 116 ? -8.573 -10.215 2.617 1.00 0.00 116 TYR A C 9
ATOM 25142 O O . TYR A 1 116 ? -8.867 -11.329 2.189 1.00 0.00 116 TYR A O 9
ATOM 25160 N N . LYS A 1 117 ? -7.334 -9.855 2.934 1.00 0.00 117 LYS A N 9
ATOM 25161 C CA . LYS A 1 117 ? -6.202 -10.785 2.893 1.00 0.00 117 LYS A CA 9
ATOM 25162 C C . LYS A 1 117 ? -5.924 -11.295 1.470 1.00 0.00 117 LYS A C 9
ATOM 25163 O O . LYS A 1 117 ? -5.037 -10.789 0.785 1.00 0.00 117 LYS A O 9
ATOM 25182 N N . GLU A 1 118 ? -6.692 -12.283 1.029 1.00 0.00 118 GLU A N 9
ATOM 25183 C CA . GLU A 1 118 ? -6.530 -12.862 -0.302 1.00 0.00 118 GLU A CA 9
ATOM 25184 C C . GLU A 1 118 ? -7.823 -12.729 -1.094 1.00 0.00 118 GLU A C 9
ATOM 25185 O O . GLU A 1 118 ? -7.902 -13.102 -2.261 1.00 0.00 118 GLU A O 9
ATOM 25197 N N . HIS A 1 119 ? -8.834 -12.180 -0.446 1.00 0.00 119 HIS A N 9
ATOM 25198 C CA . HIS A 1 119 ? -10.188 -12.228 -0.962 1.00 0.00 119 HIS A CA 9
ATOM 25199 C C . HIS A 1 119 ? -10.663 -10.841 -1.397 1.00 0.00 119 HIS A C 9
ATOM 25200 O O . HIS A 1 119 ? -10.810 -9.945 -0.572 1.00 0.00 119 HIS A O 9
ATOM 25215 N N . TRP A 1 120 ? -10.903 -10.669 -2.692 1.00 0.00 120 TRP A N 9
ATOM 25216 C CA . TRP A 1 120 ? -11.323 -9.371 -3.223 1.00 0.00 120 TRP A CA 9
ATOM 25217 C C . TRP A 1 120 ? -12.836 -9.257 -3.342 1.00 0.00 120 TRP A C 9
ATOM 25218 O O . TRP A 1 120 ? -13.517 -10.207 -3.744 1.00 0.00 120 TRP A O 9
ATOM 25239 N N . PHE A 1 121 ? -13.340 -8.073 -3.016 1.00 0.00 121 PHE A N 9
ATOM 25240 C CA . PHE A 1 121 ? -14.751 -7.737 -3.167 1.00 0.00 121 PHE A CA 9
ATOM 25241 C C . PHE A 1 121 ? -14.859 -6.462 -3.997 1.00 0.00 121 PHE A C 9
ATOM 25242 O O . PHE A 1 121 ? -14.196 -5.468 -3.698 1.00 0.00 121 PHE A O 9
ATOM 25259 N N . THR A 1 122 ? -15.675 -6.489 -5.034 1.00 0.00 122 THR A N 9
ATOM 25260 C CA . THR A 1 122 ? -15.778 -5.360 -5.947 1.00 0.00 122 THR A CA 9
ATOM 25261 C C . THR A 1 122 ? -16.999 -4.488 -5.664 1.00 0.00 122 THR A C 9
ATOM 25262 O O . THR A 1 122 ? -18.127 -4.907 -5.875 1.00 0.00 122 THR A O 9
ATOM 25273 N N . VAL A 1 123 ? -16.772 -3.267 -5.219 1.00 0.00 123 VAL A N 9
ATOM 25274 C CA . VAL A 1 123 ? -17.872 -2.354 -4.970 1.00 0.00 123 VAL A CA 9
ATOM 25275 C C . VAL A 1 123 ? -17.922 -1.298 -6.062 1.00 0.00 123 VAL A C 9
ATOM 25276 O O . VAL A 1 123 ? -17.077 -0.407 -6.122 1.00 0.00 123 VAL A O 9
ATOM 25289 N N . ARG A 1 124 ? -18.903 -1.410 -6.936 1.00 0.00 124 ARG A N 9
ATOM 25290 C CA . ARG A 1 124 ? -19.027 -0.488 -8.052 1.00 0.00 124 ARG A CA 9
ATOM 25291 C C . ARG A 1 124 ? -20.387 0.197 -7.995 1.00 0.00 124 ARG A C 9
ATOM 25292 O O . ARG A 1 124 ? -21.373 -0.396 -7.543 1.00 0.00 124 ARG A O 9
ATOM 25313 N N . LYS A 1 125 ? -20.431 1.442 -8.428 1.00 0.00 125 LYS A N 9
ATOM 25314 C CA . LYS A 1 125 ? -21.663 2.207 -8.427 1.00 0.00 125 LYS A CA 9
ATOM 25315 C C . LYS A 1 125 ? -22.375 2.058 -9.762 1.00 0.00 125 LYS A C 9
ATOM 25316 O O . LYS A 1 125 ? -21.890 2.549 -10.780 1.00 0.00 125 LYS A O 9
ATOM 25335 N N . LEU A 1 126 ? -23.506 1.373 -9.772 1.00 0.00 126 LEU A N 9
ATOM 25336 C CA . LEU A 1 126 ? -24.316 1.303 -10.967 1.00 0.00 126 LEU A CA 9
ATOM 25337 C C . LEU A 1 126 ? -25.586 2.099 -10.721 1.00 0.00 126 LEU A C 9
ATOM 25338 O O . LEU A 1 126 ? -26.296 1.848 -9.745 1.00 0.00 126 LEU A O 9
ATOM 25354 N N . GLY A 1 127 ? -25.888 3.056 -11.583 1.00 0.00 127 GLY A N 9
ATOM 25355 C CA . GLY A 1 127 ? -27.072 3.862 -11.395 1.00 0.00 127 GLY A CA 9
ATOM 25356 C C . GLY A 1 127 ? -26.991 4.776 -10.196 1.00 0.00 127 GLY A C 9
ATOM 25357 O O . GLY A 1 127 ? -26.121 5.641 -10.113 1.00 0.00 127 GLY A O 9
ATOM 25361 N N . LYS A 1 128 ? -27.901 4.576 -9.261 1.00 0.00 128 LYS A N 9
ATOM 25362 C CA . LYS A 1 128 ? -28.009 5.448 -8.108 1.00 0.00 128 LYS A CA 9
ATOM 25363 C C . LYS A 1 128 ? -27.678 4.709 -6.818 1.00 0.00 128 LYS A C 9
ATOM 25364 O O . LYS A 1 128 ? -27.928 5.214 -5.724 1.00 0.00 128 LYS A O 9
ATOM 25383 N N . GLN A 1 129 ? -27.116 3.515 -6.944 1.00 0.00 129 GLN A N 9
ATOM 25384 C CA . GLN A 1 129 ? -26.769 2.721 -5.779 1.00 0.00 129 GLN A CA 9
ATOM 25385 C C . GLN A 1 129 ? -25.572 1.830 -6.077 1.00 0.00 129 GLN A C 9
ATOM 25386 O O . GLN A 1 129 ? -25.090 1.778 -7.207 1.00 0.00 129 GLN A O 9
ATOM 25400 N N . TRP A 1 130 ? -25.094 1.137 -5.061 1.00 0.00 130 TRP A N 9
ATOM 25401 C CA . TRP A 1 130 ? -23.869 0.371 -5.178 1.00 0.00 130 TRP A CA 9
ATOM 25402 C C . TRP A 1 130 ? -24.137 -1.115 -5.076 1.00 0.00 130 TRP A C 9
ATOM 25403 O O . TRP A 1 130 ? -25.117 -1.542 -4.474 1.00 0.00 130 TRP A O 9
ATOM 25424 N N . PHE A 1 131 ? -23.263 -1.894 -5.679 1.00 0.00 131 PHE A N 9
ATOM 25425 C CA . PHE A 1 131 ? -23.368 -3.338 -5.633 1.00 0.00 131 PHE A CA 9
ATOM 25426 C C . PHE A 1 131 ? -22.032 -3.948 -5.283 1.00 0.00 131 PHE A C 9
ATOM 25427 O O . PHE A 1 131 ? -21.018 -3.634 -5.914 1.00 0.00 131 PHE A O 9
ATOM 25444 N N . ASN A 1 132 ? -22.021 -4.804 -4.274 1.00 0.00 132 ASN A N 9
ATOM 25445 C CA . ASN A 1 132 ? -20.814 -5.518 -3.907 1.00 0.00 132 ASN A CA 9
ATOM 25446 C C . ASN A 1 132 ? -20.719 -6.778 -4.739 1.00 0.00 132 ASN A C 9
ATOM 25447 O O . ASN A 1 132 ? -21.724 -7.452 -4.965 1.00 0.00 132 ASN A O 9
ATOM 25458 N N . LEU A 1 133 ? -19.526 -7.079 -5.206 1.00 0.00 133 LEU A N 9
ATOM 25459 C CA . LEU A 1 133 ? -19.309 -8.222 -6.059 1.00 0.00 133 LEU A CA 9
ATOM 25460 C C . LEU A 1 133 ? -18.147 -9.058 -5.547 1.00 0.00 133 LEU A C 9
ATOM 25461 O O . LEU A 1 133 ? -16.998 -8.890 -5.963 1.00 0.00 133 LEU A O 9
ATOM 25477 N N . ASN A 1 134 ? -18.471 -9.932 -4.614 1.00 0.00 134 ASN A N 9
ATOM 25478 C CA . ASN A 1 134 ? -17.540 -10.906 -4.061 1.00 0.00 134 ASN A CA 9
ATOM 25479 C C . ASN A 1 134 ? -17.008 -11.842 -5.159 1.00 0.00 134 ASN A C 9
ATOM 25480 O O . ASN A 1 134 ? -17.442 -11.776 -6.309 1.00 0.00 134 ASN A O 9
ATOM 25491 N N . SER A 1 135 ? -16.052 -12.688 -4.828 1.00 0.00 135 SER A N 9
ATOM 25492 C CA . SER A 1 135 ? -15.574 -13.677 -5.769 1.00 0.00 135 SER A CA 9
ATOM 25493 C C . SER A 1 135 ? -16.672 -14.702 -6.097 1.00 0.00 135 SER A C 9
ATOM 25494 O O . SER A 1 135 ? -17.004 -14.910 -7.264 1.00 0.00 135 SER A O 9
ATOM 25502 N N . LEU A 1 136 ? -17.272 -15.294 -5.061 1.00 0.00 136 LEU A N 9
ATOM 25503 C CA . LEU A 1 136 ? -18.188 -16.421 -5.243 1.00 0.00 136 LEU A CA 9
ATOM 25504 C C . LEU A 1 136 ? -19.637 -16.056 -4.918 1.00 0.00 136 LEU A C 9
ATOM 25505 O O . LEU A 1 136 ? -20.453 -16.936 -4.652 1.00 0.00 136 LEU A O 9
ATOM 25521 N N . LEU A 1 137 ? -19.967 -14.772 -4.931 1.00 0.00 137 LEU A N 9
ATOM 25522 C CA . LEU A 1 137 ? -21.310 -14.341 -4.542 1.00 0.00 137 LEU A CA 9
ATOM 25523 C C . LEU A 1 137 ? -22.308 -14.589 -5.670 1.00 0.00 137 LEU A C 9
ATOM 25524 O O . LEU A 1 137 ? -21.934 -14.612 -6.845 1.00 0.00 137 LEU A O 9
ATOM 25540 N N . THR A 1 138 ? -23.568 -14.785 -5.299 1.00 0.00 138 THR A N 9
ATOM 25541 C CA . THR A 1 138 ? -24.651 -14.997 -6.253 1.00 0.00 138 THR A CA 9
ATOM 25542 C C . THR A 1 138 ? -24.960 -13.747 -7.085 1.00 0.00 138 THR A C 9
ATOM 25543 O O . THR A 1 138 ? -26.042 -13.169 -6.981 1.00 0.00 138 THR A O 9
ATOM 25554 N N . GLY A 1 139 ? -23.997 -13.332 -7.897 1.00 0.00 139 GLY A N 9
ATOM 25555 C CA . GLY A 1 139 ? -24.205 -12.230 -8.811 1.00 0.00 139 GLY A CA 9
ATOM 25556 C C . GLY A 1 139 ? -23.963 -10.884 -8.158 1.00 0.00 139 GLY A C 9
ATOM 25557 O O . GLY A 1 139 ? -22.874 -10.644 -7.658 1.00 0.00 139 GLY A O 9
ATOM 25561 N N . PRO A 1 140 ? -24.943 -9.967 -8.198 1.00 0.00 140 PRO A N 9
ATOM 25562 C CA . PRO A 1 140 ? -24.846 -8.653 -7.570 1.00 0.00 140 PRO A CA 9
ATOM 25563 C C . PRO A 1 140 ? -25.557 -8.545 -6.207 1.00 0.00 140 PRO A C 9
ATOM 25564 O O . PRO A 1 140 ? -26.668 -9.046 -6.030 1.00 0.00 140 PRO A O 9
ATOM 25575 N N . GLU A 1 141 ? -24.910 -7.873 -5.249 1.00 0.00 141 GLU A N 9
ATOM 25576 C CA . GLU A 1 141 ? -25.527 -7.583 -3.951 1.00 0.00 141 GLU A CA 9
ATOM 25577 C C . GLU A 1 141 ? -25.800 -6.089 -3.803 1.00 0.00 141 GLU A C 9
ATOM 25578 O O . GLU A 1 141 ? -24.869 -5.291 -3.677 1.00 0.00 141 GLU A O 9
ATOM 25590 N N . LEU A 1 142 ? -27.078 -5.724 -3.837 1.00 0.00 142 LEU A N 9
ATOM 25591 C CA . LEU A 1 142 ? -27.525 -4.348 -3.701 1.00 0.00 142 LEU A CA 9
ATOM 25592 C C . LEU A 1 142 ? -27.149 -3.788 -2.339 1.00 0.00 142 LEU A C 9
ATOM 25593 O O . LEU A 1 142 ? -27.697 -4.197 -1.315 1.00 0.00 142 LEU A O 9
ATOM 25609 N N . ILE A 1 143 ? -26.198 -2.881 -2.335 1.00 0.00 143 ILE A N 9
ATOM 25610 C CA . ILE A 1 143 ? -25.876 -2.118 -1.150 1.00 0.00 143 ILE A CA 9
ATOM 25611 C C . ILE A 1 143 ? -26.492 -0.721 -1.218 1.00 0.00 143 ILE A C 9
ATOM 25612 O O . ILE A 1 143 ? -26.159 0.084 -2.091 1.00 0.00 143 ILE A O 9
ATOM 25628 N N . SER A 1 144 ? -27.409 -0.458 -0.298 1.00 0.00 144 SER A N 9
ATOM 25629 C CA . SER A 1 144 ? -28.117 0.812 -0.246 1.00 0.00 144 SER A CA 9
ATOM 25630 C C . SER A 1 144 ? -27.226 1.915 0.339 1.00 0.00 144 SER A C 9
ATOM 25631 O O . SER A 1 144 ? -26.195 1.619 0.946 1.00 0.00 144 SER A O 9
ATOM 25639 N N . ASP A 1 145 ? -27.613 3.171 0.129 1.00 0.00 145 ASP A N 9
ATOM 25640 C CA . ASP A 1 145 ? -26.819 4.333 0.555 1.00 0.00 145 ASP A CA 9
ATOM 25641 C C . ASP A 1 145 ? -26.307 4.192 1.990 1.00 0.00 145 ASP A C 9
ATOM 25642 O O . ASP A 1 145 ? -25.139 4.473 2.278 1.00 0.00 145 ASP A O 9
ATOM 25651 N N . THR A 1 146 ? -27.173 3.738 2.877 1.00 0.00 146 THR A N 9
ATOM 25652 C CA . THR A 1 146 ? -26.818 3.566 4.270 1.00 0.00 146 THR A CA 9
ATOM 25653 C C . THR A 1 146 ? -25.992 2.295 4.466 1.00 0.00 146 THR A C 9
ATOM 25654 O O . THR A 1 146 ? -25.013 2.272 5.224 1.00 0.00 146 THR A O 9
ATOM 25665 N N . TYR A 1 147 ? -26.359 1.250 3.739 1.00 0.00 147 TYR A N 9
ATOM 25666 C CA . TYR A 1 147 ? -25.696 -0.034 3.869 1.00 0.00 147 TYR A CA 9
ATOM 25667 C C . TYR A 1 147 ? -24.247 0.058 3.399 1.00 0.00 147 TYR A C 9
ATOM 25668 O O . TYR A 1 147 ? -23.408 -0.723 3.823 1.00 0.00 147 TYR A O 9
ATOM 25686 N N . LEU A 1 148 ? -23.946 1.012 2.524 1.00 0.00 148 LEU A N 9
ATOM 25687 C CA . LEU A 1 148 ? -22.576 1.177 2.056 1.00 0.00 148 LEU A CA 9
ATOM 25688 C C . LEU A 1 148 ? -21.701 1.655 3.202 1.00 0.00 148 LEU A C 9
ATOM 25689 O O . LEU A 1 148 ? -20.685 1.039 3.505 1.00 0.00 148 LEU A O 9
ATOM 25705 N N . ALA A 1 149 ? -22.096 2.758 3.831 1.00 0.00 149 ALA A N 9
ATOM 25706 C CA . ALA A 1 149 ? -21.477 3.196 5.086 1.00 0.00 149 ALA A CA 9
ATOM 25707 C C . ALA A 1 149 ? -21.311 2.035 6.079 1.00 0.00 149 ALA A C 9
ATOM 25708 O O . ALA A 1 149 ? -20.345 2.001 6.857 1.00 0.00 149 ALA A O 9
ATOM 25715 N N . LEU A 1 150 ? -22.206 1.050 5.996 1.00 0.00 150 LEU A N 9
ATOM 25716 C CA . LEU A 1 150 ? -22.118 -0.111 6.866 1.00 0.00 150 LEU A CA 9
ATOM 25717 C C . LEU A 1 150 ? -21.017 -1.024 6.351 1.00 0.00 150 LEU A C 9
ATOM 25718 O O . LEU A 1 150 ? -20.171 -1.486 7.109 1.00 0.00 150 LEU A O 9
ATOM 25734 N N . PHE A 1 151 ? -21.046 -1.257 5.044 1.00 0.00 151 PHE A N 9
ATOM 25735 C CA . PHE A 1 151 ? -20.080 -2.100 4.365 1.00 0.00 151 PHE A CA 9
ATOM 25736 C C . PHE A 1 151 ? -18.652 -1.677 4.709 1.00 0.00 151 PHE A C 9
ATOM 25737 O O . PHE A 1 151 ? -17.880 -2.483 5.226 1.00 0.00 151 PHE A O 9
ATOM 25754 N N . LEU A 1 152 ? -18.317 -0.407 4.461 1.00 0.00 152 LEU A N 9
ATOM 25755 C CA . LEU A 1 152 ? -16.959 0.089 4.712 1.00 0.00 152 LEU A CA 9
ATOM 25756 C C . LEU A 1 152 ? -16.566 -0.091 6.175 1.00 0.00 152 LEU A C 9
ATOM 25757 O O . LEU A 1 152 ? -15.453 -0.538 6.477 1.00 0.00 152 LEU A O 9
ATOM 25773 N N . ALA A 1 153 ? -17.475 0.251 7.086 1.00 0.00 153 ALA A N 9
ATOM 25774 C CA . ALA A 1 153 ? -17.193 0.111 8.511 1.00 0.00 153 ALA A CA 9
ATOM 25775 C C . ALA A 1 153 ? -16.992 -1.353 8.888 1.00 0.00 153 ALA A C 9
ATOM 25776 O O . ALA A 1 153 ? -16.118 -1.687 9.693 1.00 0.00 153 ALA A O 9
ATOM 25783 N N . GLN A 1 154 ? -17.796 -2.228 8.293 1.00 0.00 154 GLN A N 9
ATOM 25784 C CA . GLN A 1 154 ? -17.694 -3.654 8.555 1.00 0.00 154 GLN A CA 9
ATOM 25785 C C . GLN A 1 154 ? -16.363 -4.179 8.067 1.00 0.00 154 GLN A C 9
ATOM 25786 O O . GLN A 1 154 ? -15.748 -5.015 8.709 1.00 0.00 154 GLN A O 9
ATOM 25800 N N . LEU A 1 155 ? -15.928 -3.665 6.926 1.00 0.00 155 LEU A N 9
ATOM 25801 C CA . LEU A 1 155 ? -14.674 -4.078 6.318 1.00 0.00 155 LEU A CA 9
ATOM 25802 C C . LEU A 1 155 ? -13.521 -3.939 7.286 1.00 0.00 155 LEU A C 9
ATOM 25803 O O . LEU A 1 155 ? -12.824 -4.903 7.592 1.00 0.00 155 LEU A O 9
ATOM 25819 N N . GLN A 1 156 ? -13.337 -2.732 7.775 1.00 0.00 156 GLN A N 9
ATOM 25820 C CA . GLN A 1 156 ? -12.179 -2.410 8.582 1.00 0.00 156 GLN A CA 9
ATOM 25821 C C . GLN A 1 156 ? -12.237 -3.096 9.944 1.00 0.00 156 GLN A C 9
ATOM 25822 O O . GLN A 1 156 ? -11.205 -3.365 10.558 1.00 0.00 156 GLN A O 9
ATOM 25836 N N . GLN A 1 157 ? -13.441 -3.411 10.400 1.00 0.00 157 GLN A N 9
ATOM 25837 C CA . GLN A 1 157 ? -13.603 -4.151 11.646 1.00 0.00 157 GLN A CA 9
ATOM 25838 C C . GLN A 1 157 ? -13.451 -5.654 11.412 1.00 0.00 157 GLN A C 9
ATOM 25839 O O . GLN A 1 157 ? -13.134 -6.405 12.333 1.00 0.00 157 GLN A O 9
ATOM 25853 N N . GLU A 1 158 ? -13.666 -6.082 10.174 1.00 0.00 158 GLU A N 9
ATOM 25854 C CA . GLU A 1 158 ? -13.627 -7.497 9.829 1.00 0.00 158 GLU A CA 9
ATOM 25855 C C . GLU A 1 158 ? -12.231 -7.887 9.321 1.00 0.00 158 GLU A C 9
ATOM 25856 O O . GLU A 1 158 ? -11.869 -9.065 9.313 1.00 0.00 158 GLU A O 9
ATOM 25868 N N . GLY A 1 159 ? -11.445 -6.891 8.911 1.00 0.00 159 GLY A N 9
ATOM 25869 C CA . GLY A 1 159 ? -10.068 -7.141 8.507 1.00 0.00 159 GLY A CA 9
ATOM 25870 C C . GLY A 1 159 ? -9.817 -6.877 7.031 1.00 0.00 159 GLY A C 9
ATOM 25871 O O . GLY A 1 159 ? -8.973 -7.526 6.413 1.00 0.00 159 GLY A O 9
ATOM 25875 N N . TYR A 1 160 ? -10.535 -5.919 6.463 1.00 0.00 160 TYR A N 9
ATOM 25876 C CA . TYR A 1 160 ? -10.439 -5.639 5.034 1.00 0.00 160 TYR A CA 9
ATOM 25877 C C . TYR A 1 160 ? -9.595 -4.412 4.745 1.00 0.00 160 TYR A C 9
ATOM 25878 O O . TYR A 1 160 ? -9.646 -3.418 5.469 1.00 0.00 160 TYR A O 9
ATOM 25896 N N . SER A 1 161 ? -8.830 -4.493 3.676 1.00 0.00 161 SER A N 9
ATOM 25897 C CA . SER A 1 161 ? -8.121 -3.337 3.150 1.00 0.00 161 SER A CA 9
ATOM 25898 C C . SER A 1 161 ? -8.923 -2.736 1.995 1.00 0.00 161 SER A C 9
ATOM 25899 O O . SER A 1 161 ? -9.089 -3.366 0.958 1.00 0.00 161 SER A O 9
ATOM 25907 N N . ILE A 1 162 ? -9.448 -1.536 2.188 1.00 0.00 162 ILE A N 9
ATOM 25908 C CA . ILE A 1 162 ? -10.343 -0.924 1.203 1.00 0.00 162 ILE A CA 9
ATOM 25909 C C . ILE A 1 162 ? -9.587 0.032 0.283 1.00 0.00 162 ILE A C 9
ATOM 25910 O O . ILE A 1 162 ? -8.636 0.680 0.710 1.00 0.00 162 ILE A O 9
ATOM 25926 N N . PHE A 1 163 ? -10.050 0.164 -0.957 1.00 0.00 163 PHE A N 9
ATOM 25927 C CA . PHE A 1 163 ? -9.322 0.915 -1.974 1.00 0.00 163 PHE A CA 9
ATOM 25928 C C . PHE A 1 163 ? -10.307 1.657 -2.876 1.00 0.00 163 PHE A C 9
ATOM 25929 O O . PHE A 1 163 ? -11.184 1.043 -3.474 1.00 0.00 163 PHE A O 9
ATOM 25946 N N . VAL A 1 164 ? -10.133 2.967 -2.997 1.00 0.00 164 VAL A N 9
ATOM 25947 C CA . VAL A 1 164 ? -11.091 3.817 -3.700 1.00 0.00 164 VAL A CA 9
ATOM 25948 C C . VAL A 1 164 ? -10.531 4.282 -5.040 1.00 0.00 164 VAL A C 9
ATOM 25949 O O . VAL A 1 164 ? -9.594 5.081 -5.085 1.00 0.00 164 VAL A O 9
ATOM 25962 N N . VAL A 1 165 ? -11.082 3.740 -6.122 1.00 0.00 165 VAL A N 9
ATOM 25963 C CA . VAL A 1 165 ? -10.694 4.147 -7.468 1.00 0.00 165 VAL A CA 9
ATOM 25964 C C . VAL A 1 165 ? -11.130 5.582 -7.756 1.00 0.00 165 VAL A C 9
ATOM 25965 O O . VAL A 1 165 ? -12.316 5.914 -7.741 1.00 0.00 165 VAL A O 9
ATOM 25978 N N . LYS A 1 166 ? -10.140 6.417 -8.009 1.00 0.00 166 LYS A N 9
ATOM 25979 C CA . LYS A 1 166 ? -10.338 7.842 -8.232 1.00 0.00 166 LYS A CA 9
ATOM 25980 C C . LYS A 1 166 ? -10.135 8.183 -9.698 1.00 0.00 166 LYS A C 9
ATOM 25981 O O . LYS A 1 166 ? -9.277 7.600 -10.363 1.00 0.00 166 LYS A O 9
ATOM 26000 N N . GLY A 1 167 ? -10.918 9.127 -10.191 1.00 0.00 167 GLY A N 9
ATOM 26001 C CA . GLY A 1 167 ? -10.845 9.513 -11.581 1.00 0.00 167 GLY A CA 9
ATOM 26002 C C . GLY A 1 167 ? -12.210 9.434 -12.215 1.00 0.00 167 GLY A C 9
ATOM 26003 O O . GLY A 1 167 ? -13.198 9.814 -11.596 1.00 0.00 167 GLY A O 9
ATOM 26007 N N . ASP A 1 168 ? -12.279 8.928 -13.432 1.00 0.00 168 ASP A N 9
ATOM 26008 C CA . ASP A 1 168 ? -13.561 8.700 -14.078 1.00 0.00 168 ASP A CA 9
ATOM 26009 C C . ASP A 1 168 ? -13.567 7.349 -14.777 1.00 0.00 168 ASP A C 9
ATOM 26010 O O . ASP A 1 168 ? -12.599 6.976 -15.436 1.00 0.00 168 ASP A O 9
ATOM 26019 N N . LEU A 1 169 ? -14.660 6.618 -14.624 1.00 0.00 169 LEU A N 9
ATOM 26020 C CA . LEU A 1 169 ? -14.767 5.273 -15.169 1.00 0.00 169 LEU A CA 9
ATOM 26021 C C . LEU A 1 169 ? -15.467 5.286 -16.520 1.00 0.00 169 LEU A C 9
ATOM 26022 O O . LEU A 1 169 ? -16.186 6.230 -16.848 1.00 0.00 169 LEU A O 9
ATOM 26038 N N . PRO A 1 170 ? -15.245 4.243 -17.330 1.00 0.00 170 PRO A N 9
ATOM 26039 C CA . PRO A 1 170 ? -15.924 4.093 -18.617 1.00 0.00 170 PRO A CA 9
ATOM 26040 C C . PRO A 1 170 ? -17.416 3.819 -18.435 1.00 0.00 170 PRO A C 9
ATOM 26041 O O . PRO A 1 170 ? -17.807 2.931 -17.676 1.00 0.00 170 PRO A O 9
ATOM 26052 N N . ASP A 1 171 ? -18.237 4.612 -19.114 1.00 0.00 171 ASP A N 9
ATOM 26053 C CA . ASP A 1 171 ? -19.691 4.514 -18.998 1.00 0.00 171 ASP A CA 9
ATOM 26054 C C . ASP A 1 171 ? -20.193 3.163 -19.485 1.00 0.00 171 ASP A C 9
ATOM 26055 O O . ASP A 1 171 ? -19.865 2.726 -20.587 1.00 0.00 171 ASP A O 9
ATOM 26064 N N . CYS A 1 172 ? -21.000 2.513 -18.660 1.00 0.00 172 CYS A N 9
ATOM 26065 C CA . CYS A 1 172 ? -21.503 1.179 -18.959 1.00 0.00 172 CYS A CA 9
ATOM 26066 C C . CYS A 1 172 ? -23.029 1.164 -18.907 1.00 0.00 172 CYS A C 9
ATOM 26067 O O . CYS A 1 172 ? -23.644 1.971 -18.205 1.00 0.00 172 CYS A O 9
ATOM 26075 N N . GLU A 1 173 ? -23.629 0.229 -19.646 1.00 0.00 173 GLU A N 9
ATOM 26076 C CA . GLU A 1 173 ? -25.083 0.105 -19.719 1.00 0.00 173 GLU A CA 9
ATOM 26077 C C . GLU A 1 173 ? -25.675 -0.204 -18.350 1.00 0.00 173 GLU A C 9
ATOM 26078 O O . GLU A 1 173 ? -26.833 0.112 -18.082 1.00 0.00 173 GLU A O 9
ATOM 26090 N N . ALA A 1 174 ? -24.879 -0.829 -17.493 1.00 0.00 174 ALA A N 9
ATOM 26091 C CA . ALA A 1 174 ? -25.328 -1.183 -16.153 1.00 0.00 174 ALA A CA 9
ATOM 26092 C C . ALA A 1 174 ? -25.728 0.059 -15.372 1.00 0.00 174 ALA A C 9
ATOM 26093 O O . ALA A 1 174 ? -26.787 0.097 -14.751 1.00 0.00 174 ALA A O 9
ATOM 26100 N N . ASP A 1 175 ? -24.881 1.078 -15.428 1.00 0.00 175 ASP A N 9
ATOM 26101 C CA . ASP A 1 175 ? -25.140 2.346 -14.755 1.00 0.00 175 ASP A CA 9
ATOM 26102 C C . ASP A 1 175 ? -26.411 2.996 -15.286 1.00 0.00 175 ASP A C 9
ATOM 26103 O O . ASP A 1 175 ? -27.192 3.580 -14.534 1.00 0.00 175 ASP A O 9
ATOM 26112 N N . GLN A 1 176 ? -26.635 2.844 -16.580 1.00 0.00 176 GLN A N 9
ATOM 26113 C CA . GLN A 1 176 ? -27.729 3.525 -17.246 1.00 0.00 176 GLN A CA 9
ATOM 26114 C C . GLN A 1 176 ? -29.057 2.851 -16.937 1.00 0.00 176 GLN A C 9
ATOM 26115 O O . GLN A 1 176 ? -30.089 3.514 -16.833 1.00 0.00 176 GLN A O 9
ATOM 26129 N N . LEU A 1 177 ? -29.029 1.537 -16.765 1.00 0.00 177 LEU A N 9
ATOM 26130 C CA . LEU A 1 177 ? -30.258 0.782 -16.564 1.00 0.00 177 LEU A CA 9
ATOM 26131 C C . LEU A 1 177 ? -30.449 0.398 -15.103 1.00 0.00 177 LEU A C 9
ATOM 26132 O O . LEU A 1 177 ? -31.390 -0.316 -14.761 1.00 0.00 177 LEU A O 9
ATOM 26148 N N . LEU A 1 178 ? -29.564 0.876 -14.236 1.00 0.00 178 LEU A N 9
ATOM 26149 C CA . LEU A 1 178 ? -29.708 0.641 -12.804 1.00 0.00 178 LEU A CA 9
ATOM 26150 C C . LEU A 1 178 ? -30.580 1.718 -12.179 1.00 0.00 178 LEU A C 9
ATOM 26151 O O . LEU A 1 178 ? -30.663 1.834 -10.963 1.00 0.00 178 LEU A O 9
ATOM 26167 N N . GLN A 1 179 ? -31.184 2.544 -13.015 1.00 0.00 179 GLN A N 9
ATOM 26168 C CA . GLN A 1 179 ? -32.147 3.526 -12.535 1.00 0.00 179 GLN A CA 9
ATOM 26169 C C . GLN A 1 179 ? -33.373 2.804 -11.996 1.00 0.00 179 GLN A C 9
ATOM 26170 O O . GLN A 1 179 ? -34.096 3.321 -11.143 1.00 0.00 179 GLN A O 9
ATOM 26184 N N . MET A 1 180 ? -33.595 1.607 -12.519 1.00 0.00 180 MET A N 9
ATOM 26185 C CA . MET A 1 180 ? -34.611 0.705 -12.003 1.00 0.00 180 MET A CA 9
ATOM 26186 C C . MET A 1 180 ? -33.925 -0.432 -11.255 1.00 0.00 180 MET A C 9
ATOM 26187 O O . MET A 1 180 ? -33.498 -1.429 -11.842 1.00 0.00 180 MET A O 9
ATOM 26201 N N . ILE A 1 181 ? -33.782 -0.248 -9.957 1.00 0.00 181 ILE A N 9
ATOM 26202 C CA . ILE A 1 181 ? -33.036 -1.177 -9.128 1.00 0.00 181 ILE A CA 9
ATOM 26203 C C . ILE A 1 181 ? -33.942 -2.307 -8.632 1.00 0.00 181 ILE A C 9
ATOM 26204 O O . ILE A 1 181 ? -35.160 -2.251 -8.805 1.00 0.00 181 ILE A O 9
ATOM 26220 N N . ARG A 1 182 ? -33.321 -3.326 -8.036 1.00 0.00 182 ARG A N 9
ATOM 26221 C CA . ARG A 1 182 ? -34.004 -4.515 -7.518 1.00 0.00 182 ARG A CA 9
ATOM 26222 C C . ARG A 1 182 ? -34.379 -5.437 -8.668 1.00 0.00 182 ARG A C 9
ATOM 26223 O O . ARG A 1 182 ? -33.454 -6.008 -9.283 1.00 0.00 182 ARG A O 9
ATOM 26245 N N . MET A 1 1 ? -31.533 -4.377 -12.124 1.00 0.00 1 MET A N 10
ATOM 26246 C CA . MET A 1 1 ? -30.730 -5.540 -11.658 1.00 0.00 1 MET A CA 10
ATOM 26247 C C . MET A 1 1 ? -30.262 -6.382 -12.841 1.00 0.00 1 MET A C 10
ATOM 26248 O O . MET A 1 1 ? -29.209 -7.013 -12.795 1.00 0.00 1 MET A O 10
ATOM 26264 N N . GLU A 1 2 ? -31.044 -6.347 -13.906 1.00 0.00 2 GLU A N 10
ATOM 26265 C CA . GLU A 1 2 ? -30.870 -7.220 -15.056 1.00 0.00 2 GLU A CA 10
ATOM 26266 C C . GLU A 1 2 ? -29.474 -7.127 -15.675 1.00 0.00 2 GLU A C 10
ATOM 26267 O O . GLU A 1 2 ? -28.775 -8.132 -15.793 1.00 0.00 2 GLU A O 10
ATOM 26279 N N . SER A 1 3 ? -29.065 -5.925 -16.053 1.00 0.00 3 SER A N 10
ATOM 26280 C CA . SER A 1 3 ? -27.842 -5.756 -16.828 1.00 0.00 3 SER A CA 10
ATOM 26281 C C . SER A 1 3 ? -26.614 -5.534 -15.946 1.00 0.00 3 SER A C 10
ATOM 26282 O O . SER A 1 3 ? -25.616 -4.985 -16.407 1.00 0.00 3 SER A O 10
ATOM 26290 N N . ILE A 1 4 ? -26.673 -5.927 -14.676 1.00 0.00 4 ILE A N 10
ATOM 26291 C CA . ILE A 1 4 ? -25.466 -5.903 -13.864 1.00 0.00 4 ILE A CA 10
ATOM 26292 C C . ILE A 1 4 ? -24.465 -6.863 -14.474 1.00 0.00 4 ILE A C 10
ATOM 26293 O O . ILE A 1 4 ? -24.681 -8.077 -14.445 1.00 0.00 4 ILE A O 10
ATOM 26309 N N . PHE A 1 5 ? -23.401 -6.343 -15.065 1.00 0.00 5 PHE A N 10
ATOM 26310 C CA . PHE A 1 5 ? -22.369 -7.217 -15.578 1.00 0.00 5 PHE A CA 10
ATOM 26311 C C . PHE A 1 5 ? -21.683 -7.931 -14.431 1.00 0.00 5 PHE A C 10
ATOM 26312 O O . PHE A 1 5 ? -20.932 -7.328 -13.661 1.00 0.00 5 PHE A O 10
ATOM 26329 N N . HIS A 1 6 ? -21.982 -9.201 -14.301 1.00 0.00 6 HIS A N 10
ATOM 26330 C CA . HIS A 1 6 ? -21.318 -10.038 -13.335 1.00 0.00 6 HIS A CA 10
ATOM 26331 C C . HIS A 1 6 ? -20.874 -11.317 -14.020 1.00 0.00 6 HIS A C 10
ATOM 26332 O O . HIS A 1 6 ? -21.666 -12.001 -14.666 1.00 0.00 6 HIS A O 10
ATOM 26347 N N . GLU A 1 7 ? -19.599 -11.612 -13.883 1.00 0.00 7 GLU A N 10
ATOM 26348 C CA . GLU A 1 7 ? -19.031 -12.813 -14.461 1.00 0.00 7 GLU A CA 10
ATOM 26349 C C . GLU A 1 7 ? -19.349 -14.001 -13.553 1.00 0.00 7 GLU A C 10
ATOM 26350 O O . GLU A 1 7 ? -20.073 -14.905 -13.970 1.00 0.00 7 GLU A O 10
ATOM 26362 N N . LYS A 1 8 ? -18.809 -13.955 -12.322 1.00 0.00 8 LYS A N 10
ATOM 26363 C CA . LYS A 1 8 ? -19.117 -14.890 -11.218 1.00 0.00 8 LYS A CA 10
ATOM 26364 C C . LYS A 1 8 ? -17.860 -15.067 -10.386 1.00 0.00 8 LYS A C 10
ATOM 26365 O O . LYS A 1 8 ? -16.981 -14.222 -10.419 1.00 0.00 8 LYS A O 10
ATOM 26384 N N . GLN A 1 9 ? -17.795 -16.153 -9.640 1.00 0.00 9 GLN A N 10
ATOM 26385 C CA . GLN A 1 9 ? -16.561 -16.549 -8.974 1.00 0.00 9 GLN A CA 10
ATOM 26386 C C . GLN A 1 9 ? -15.486 -16.816 -10.013 1.00 0.00 9 GLN A C 10
ATOM 26387 O O . GLN A 1 9 ? -15.773 -17.309 -11.105 1.00 0.00 9 GLN A O 10
ATOM 26401 N N . GLU A 1 10 ? -14.255 -16.481 -9.676 1.00 0.00 10 GLU A N 10
ATOM 26402 C CA . GLU A 1 10 ? -13.185 -16.599 -10.620 1.00 0.00 10 GLU A CA 10
ATOM 26403 C C . GLU A 1 10 ? -12.351 -17.871 -10.377 1.00 0.00 10 GLU A C 10
ATOM 26404 O O . GLU A 1 10 ? -11.510 -17.964 -9.480 1.00 0.00 10 GLU A O 10
ATOM 26416 N N . GLY A 1 11 ? -12.625 -18.875 -11.180 1.00 0.00 11 GLY A N 10
ATOM 26417 C CA . GLY A 1 11 ? -11.754 -20.029 -11.250 1.00 0.00 11 GLY A CA 10
ATOM 26418 C C . GLY A 1 11 ? -10.379 -19.672 -11.783 1.00 0.00 11 GLY A C 10
ATOM 26419 O O . GLY A 1 11 ? -9.384 -20.305 -11.434 1.00 0.00 11 GLY A O 10
ATOM 26423 N N . SER A 1 12 ? -10.326 -18.644 -12.619 1.00 0.00 12 SER A N 10
ATOM 26424 C CA . SER A 1 12 ? -9.075 -18.220 -13.225 1.00 0.00 12 SER A CA 10
ATOM 26425 C C . SER A 1 12 ? -8.274 -17.297 -12.294 1.00 0.00 12 SER A C 10
ATOM 26426 O O . SER A 1 12 ? -7.515 -17.776 -11.452 1.00 0.00 12 SER A O 10
ATOM 26434 N N . LEU A 1 13 ? -8.461 -15.982 -12.417 1.00 0.00 13 LEU A N 10
ATOM 26435 C CA . LEU A 1 13 ? -7.658 -15.023 -11.657 1.00 0.00 13 LEU A CA 10
ATOM 26436 C C . LEU A 1 13 ? -8.567 -14.018 -10.967 1.00 0.00 13 LEU A C 10
ATOM 26437 O O . LEU A 1 13 ? -9.516 -13.523 -11.575 1.00 0.00 13 LEU A O 10
ATOM 26453 N N . CYS A 1 14 ? -8.269 -13.683 -9.716 1.00 0.00 14 CYS A N 10
ATOM 26454 C CA . CYS A 1 14 ? -9.123 -12.767 -8.973 1.00 0.00 14 CYS A CA 10
ATOM 26455 C C . CYS A 1 14 ? -8.882 -11.318 -9.404 1.00 0.00 14 CYS A C 10
ATOM 26456 O O . CYS A 1 14 ? -9.691 -10.440 -9.114 1.00 0.00 14 CYS A O 10
ATOM 26464 N N . ALA A 1 15 ? -7.778 -11.070 -10.114 1.00 0.00 15 ALA A N 10
ATOM 26465 C CA . ALA A 1 15 ? -7.580 -9.776 -10.772 1.00 0.00 15 ALA A CA 10
ATOM 26466 C C . ALA A 1 15 ? -8.593 -9.638 -11.896 1.00 0.00 15 ALA A C 10
ATOM 26467 O O . ALA A 1 15 ? -9.206 -8.589 -12.077 1.00 0.00 15 ALA A O 10
ATOM 26474 N N . GLN A 1 16 ? -8.782 -10.734 -12.622 1.00 0.00 16 GLN A N 10
ATOM 26475 C CA . GLN A 1 16 ? -9.733 -10.789 -13.720 1.00 0.00 16 GLN A CA 10
ATOM 26476 C C . GLN A 1 16 ? -11.157 -10.661 -13.187 1.00 0.00 16 GLN A C 10
ATOM 26477 O O . GLN A 1 16 ? -12.055 -10.224 -13.890 1.00 0.00 16 GLN A O 10
ATOM 26491 N N . HIS A 1 17 ? -11.353 -11.042 -11.933 1.00 0.00 17 HIS A N 10
ATOM 26492 C CA . HIS A 1 17 ? -12.643 -10.861 -11.278 1.00 0.00 17 HIS A CA 10
ATOM 26493 C C . HIS A 1 17 ? -12.807 -9.419 -10.805 1.00 0.00 17 HIS A C 10
ATOM 26494 O O . HIS A 1 17 ? -13.737 -8.723 -11.204 1.00 0.00 17 HIS A O 10
ATOM 26509 N N . CYS A 1 18 ? -11.897 -8.986 -9.942 1.00 0.00 18 CYS A N 10
ATOM 26510 C CA . CYS A 1 18 ? -12.020 -7.699 -9.274 1.00 0.00 18 CYS A CA 10
ATOM 26511 C C . CYS A 1 18 ? -11.955 -6.541 -10.257 1.00 0.00 18 CYS A C 10
ATOM 26512 O O . CYS A 1 18 ? -12.758 -5.617 -10.179 1.00 0.00 18 CYS A O 10
ATOM 26520 N N . LEU A 1 19 ? -11.009 -6.591 -11.182 1.00 0.00 19 LEU A N 10
ATOM 26521 C CA . LEU A 1 19 ? -10.804 -5.488 -12.105 1.00 0.00 19 LEU A CA 10
ATOM 26522 C C . LEU A 1 19 ? -11.906 -5.444 -13.154 1.00 0.00 19 LEU A C 10
ATOM 26523 O O . LEU A 1 19 ? -12.418 -4.374 -13.483 1.00 0.00 19 LEU A O 10
ATOM 26539 N N . ASN A 1 20 ? -12.277 -6.614 -13.667 1.00 0.00 20 ASN A N 10
ATOM 26540 C CA . ASN A 1 20 ? -13.331 -6.702 -14.674 1.00 0.00 20 ASN A CA 10
ATOM 26541 C C . ASN A 1 20 ? -14.687 -6.409 -14.063 1.00 0.00 20 ASN A C 10
ATOM 26542 O O . ASN A 1 20 ? -15.660 -6.185 -14.766 1.00 0.00 20 ASN A O 10
ATOM 26553 N N . ASN A 1 21 ? -14.771 -6.455 -12.755 1.00 0.00 21 ASN A N 10
ATOM 26554 C CA . ASN A 1 21 ? -15.927 -5.903 -12.094 1.00 0.00 21 ASN A CA 10
ATOM 26555 C C . ASN A 1 21 ? -15.754 -4.396 -11.975 1.00 0.00 21 ASN A C 10
ATOM 26556 O O . ASN A 1 21 ? -16.550 -3.647 -12.538 1.00 0.00 21 ASN A O 10
ATOM 26567 N N . LEU A 1 22 ? -14.642 -3.981 -11.343 1.00 0.00 22 LEU A N 10
ATOM 26568 C CA . LEU A 1 22 ? -14.376 -2.578 -10.983 1.00 0.00 22 LEU A CA 10
ATOM 26569 C C . LEU A 1 22 ? -14.682 -1.623 -12.135 1.00 0.00 22 LEU A C 10
ATOM 26570 O O . LEU A 1 22 ? -15.381 -0.632 -11.946 1.00 0.00 22 LEU A O 10
ATOM 26586 N N . LEU A 1 23 ? -14.183 -1.938 -13.318 1.00 0.00 23 LEU A N 10
ATOM 26587 C CA . LEU A 1 23 ? -14.381 -1.096 -14.501 1.00 0.00 23 LEU A CA 10
ATOM 26588 C C . LEU A 1 23 ? -15.833 -1.112 -14.989 1.00 0.00 23 LEU A C 10
ATOM 26589 O O . LEU A 1 23 ? -16.121 -0.696 -16.109 1.00 0.00 23 LEU A O 10
ATOM 26605 N N . GLN A 1 24 ? -16.729 -1.603 -14.133 1.00 0.00 24 GLN A N 10
ATOM 26606 C CA . GLN A 1 24 ? -18.130 -1.832 -14.474 1.00 0.00 24 GLN A CA 10
ATOM 26607 C C . GLN A 1 24 ? -18.280 -2.876 -15.573 1.00 0.00 24 GLN A C 10
ATOM 26608 O O . GLN A 1 24 ? -19.350 -3.006 -16.169 1.00 0.00 24 GLN A O 10
ATOM 26622 N N . GLY A 1 25 ? -17.229 -3.647 -15.808 1.00 0.00 25 GLY A N 10
ATOM 26623 C CA . GLY A 1 25 ? -17.260 -4.603 -16.906 1.00 0.00 25 GLY A CA 10
ATOM 26624 C C . GLY A 1 25 ? -15.880 -5.105 -17.301 1.00 0.00 25 GLY A C 10
ATOM 26625 O O . GLY A 1 25 ? -14.870 -4.464 -17.003 1.00 0.00 25 GLY A O 10
ATOM 26629 N N . GLU A 1 26 ? -15.843 -6.263 -17.961 1.00 0.00 26 GLU A N 10
ATOM 26630 C CA . GLU A 1 26 ? -14.586 -6.915 -18.326 1.00 0.00 26 GLU A CA 10
ATOM 26631 C C . GLU A 1 26 ? -13.838 -6.154 -19.410 1.00 0.00 26 GLU A C 10
ATOM 26632 O O . GLU A 1 26 ? -14.367 -5.918 -20.500 1.00 0.00 26 GLU A O 10
ATOM 26644 N N . TYR A 1 27 ? -12.608 -5.772 -19.097 1.00 0.00 27 TYR A N 10
ATOM 26645 C CA . TYR A 1 27 ? -11.744 -5.098 -20.054 1.00 0.00 27 TYR A CA 10
ATOM 26646 C C . TYR A 1 27 ? -10.350 -5.734 -20.094 1.00 0.00 27 TYR A C 10
ATOM 26647 O O . TYR A 1 27 ? -9.536 -5.402 -20.955 1.00 0.00 27 TYR A O 10
ATOM 26665 N N . PHE A 1 28 ? -10.073 -6.650 -19.166 1.00 0.00 28 PHE A N 10
ATOM 26666 C CA . PHE A 1 28 ? -8.743 -7.258 -19.074 1.00 0.00 28 PHE A CA 10
ATOM 26667 C C . PHE A 1 28 ? -8.803 -8.781 -19.000 1.00 0.00 28 PHE A C 10
ATOM 26668 O O . PHE A 1 28 ? -9.782 -9.362 -18.527 1.00 0.00 28 PHE A O 10
ATOM 26685 N N . SER A 1 29 ? -7.734 -9.414 -19.469 1.00 0.00 29 SER A N 10
ATOM 26686 C CA . SER A 1 29 ? -7.600 -10.864 -19.440 1.00 0.00 29 SER A CA 10
ATOM 26687 C C . SER A 1 29 ? -6.275 -11.242 -18.759 1.00 0.00 29 SER A C 10
ATOM 26688 O O . SER A 1 29 ? -5.467 -10.358 -18.474 1.00 0.00 29 SER A O 10
ATOM 26696 N N . PRO A 1 30 ? -6.035 -12.546 -18.483 1.00 0.00 30 PRO A N 10
ATOM 26697 C CA . PRO A 1 30 ? -4.835 -13.013 -17.765 1.00 0.00 30 PRO A CA 10
ATOM 26698 C C . PRO A 1 30 ? -3.520 -12.425 -18.278 1.00 0.00 30 PRO A C 10
ATOM 26699 O O . PRO A 1 30 ? -2.744 -11.881 -17.491 1.00 0.00 30 PRO A O 10
ATOM 26710 N N . VAL A 1 31 ? -3.270 -12.520 -19.580 1.00 0.00 31 VAL A N 10
ATOM 26711 C CA . VAL A 1 31 ? -2.015 -12.023 -20.139 1.00 0.00 31 VAL A CA 10
ATOM 26712 C C . VAL A 1 31 ? -1.874 -10.513 -19.919 1.00 0.00 31 VAL A C 10
ATOM 26713 O O . VAL A 1 31 ? -0.782 -10.023 -19.622 1.00 0.00 31 VAL A O 10
ATOM 26726 N N . GLU A 1 32 ? -2.984 -9.787 -20.034 1.00 0.00 32 GLU A N 10
ATOM 26727 C CA . GLU A 1 32 ? -2.992 -8.353 -19.760 1.00 0.00 32 GLU A CA 10
ATOM 26728 C C . GLU A 1 32 ? -2.686 -8.094 -18.291 1.00 0.00 32 GLU A C 10
ATOM 26729 O O . GLU A 1 32 ? -1.943 -7.178 -17.956 1.00 0.00 32 GLU A O 10
ATOM 26741 N N . LEU A 1 33 ? -3.251 -8.924 -17.426 1.00 0.00 33 LEU A N 10
ATOM 26742 C CA . LEU A 1 33 ? -3.096 -8.766 -15.985 1.00 0.00 33 LEU A CA 10
ATOM 26743 C C . LEU A 1 33 ? -1.652 -8.974 -15.553 1.00 0.00 33 LEU A C 10
ATOM 26744 O O . LEU A 1 33 ? -1.141 -8.243 -14.707 1.00 0.00 33 LEU A O 10
ATOM 26760 N N . SER A 1 34 ? -0.990 -9.961 -16.130 1.00 0.00 34 SER A N 10
ATOM 26761 C CA . SER A 1 34 ? 0.411 -10.180 -15.840 1.00 0.00 34 SER A CA 10
ATOM 26762 C C . SER A 1 34 ? 1.274 -9.120 -16.519 1.00 0.00 34 SER A C 10
ATOM 26763 O O . SER A 1 34 ? 2.367 -8.807 -16.049 1.00 0.00 34 SER A O 10
ATOM 26771 N N . SER A 1 35 ? 0.760 -8.544 -17.603 1.00 0.00 35 SER A N 10
ATOM 26772 C CA . SER A 1 35 ? 1.468 -7.486 -18.307 1.00 0.00 35 SER A CA 10
ATOM 26773 C C . SER A 1 35 ? 1.474 -6.251 -17.446 1.00 0.00 35 SER A C 10
ATOM 26774 O O . SER A 1 35 ? 2.525 -5.678 -17.155 1.00 0.00 35 SER A O 10
ATOM 26782 N N . ILE A 1 36 ? 0.280 -5.862 -17.024 1.00 0.00 36 ILE A N 10
ATOM 26783 C CA . ILE A 1 36 ? 0.124 -4.676 -16.226 1.00 0.00 36 ILE A CA 10
ATOM 26784 C C . ILE A 1 36 ? 0.826 -4.852 -14.884 1.00 0.00 36 ILE A C 10
ATOM 26785 O O . ILE A 1 36 ? 1.417 -3.918 -14.362 1.00 0.00 36 ILE A O 10
ATOM 26801 N N . ALA A 1 37 ? 0.771 -6.067 -14.339 1.00 0.00 37 ALA A N 10
ATOM 26802 C CA . ALA A 1 37 ? 1.525 -6.407 -13.139 1.00 0.00 37 ALA A CA 10
ATOM 26803 C C . ALA A 1 37 ? 3.000 -6.009 -13.266 1.00 0.00 37 ALA A C 10
ATOM 26804 O O . ALA A 1 37 ? 3.552 -5.367 -12.374 1.00 0.00 37 ALA A O 10
ATOM 26811 N N . HIS A 1 38 ? 3.633 -6.380 -14.380 1.00 0.00 38 HIS A N 10
ATOM 26812 C CA . HIS A 1 38 ? 5.049 -6.065 -14.602 1.00 0.00 38 HIS A CA 10
ATOM 26813 C C . HIS A 1 38 ? 5.315 -4.560 -14.658 1.00 0.00 38 HIS A C 10
ATOM 26814 O O . HIS A 1 38 ? 6.445 -4.125 -14.419 1.00 0.00 38 HIS A O 10
ATOM 26829 N N . GLN A 1 39 ? 4.296 -3.755 -14.961 1.00 0.00 39 GLN A N 10
ATOM 26830 C CA . GLN A 1 39 ? 4.506 -2.315 -15.062 1.00 0.00 39 GLN A CA 10
ATOM 26831 C C . GLN A 1 39 ? 4.815 -1.747 -13.687 1.00 0.00 39 GLN A C 10
ATOM 26832 O O . GLN A 1 39 ? 5.534 -0.764 -13.567 1.00 0.00 39 GLN A O 10
ATOM 26846 N N . LEU A 1 40 ? 4.282 -2.387 -12.650 1.00 0.00 40 LEU A N 10
ATOM 26847 C CA . LEU A 1 40 ? 4.567 -1.982 -11.280 1.00 0.00 40 LEU A CA 10
ATOM 26848 C C . LEU A 1 40 ? 6.038 -2.197 -10.967 1.00 0.00 40 LEU A C 10
ATOM 26849 O O . LEU A 1 40 ? 6.662 -1.369 -10.308 1.00 0.00 40 LEU A O 10
ATOM 26865 N N . ASP A 1 41 ? 6.588 -3.307 -11.452 1.00 0.00 41 ASP A N 10
ATOM 26866 C CA . ASP A 1 41 ? 7.998 -3.624 -11.235 1.00 0.00 41 ASP A CA 10
ATOM 26867 C C . ASP A 1 41 ? 8.879 -2.505 -11.768 1.00 0.00 41 ASP A C 10
ATOM 26868 O O . ASP A 1 41 ? 9.757 -2.001 -11.070 1.00 0.00 41 ASP A O 10
ATOM 26877 N N . GLU A 1 42 ? 8.621 -2.103 -13.006 1.00 0.00 42 GLU A N 10
ATOM 26878 C CA . GLU A 1 42 ? 9.423 -1.077 -13.659 1.00 0.00 42 GLU A CA 10
ATOM 26879 C C . GLU A 1 42 ? 9.033 0.327 -13.190 1.00 0.00 42 GLU A C 10
ATOM 26880 O O . GLU A 1 42 ? 9.813 1.270 -13.309 1.00 0.00 42 GLU A O 10
ATOM 26892 N N . GLU A 1 43 ? 7.836 0.466 -12.642 1.00 0.00 43 GLU A N 10
ATOM 26893 C CA . GLU A 1 43 ? 7.371 1.758 -12.170 1.00 0.00 43 GLU A CA 10
ATOM 26894 C C . GLU A 1 43 ? 7.974 2.030 -10.810 1.00 0.00 43 GLU A C 10
ATOM 26895 O O . GLU A 1 43 ? 8.520 3.107 -10.558 1.00 0.00 43 GLU A O 10
ATOM 26907 N N . GLU A 1 44 ? 7.905 1.026 -9.947 1.00 0.00 44 GLU A N 10
ATOM 26908 C CA . GLU A 1 44 ? 8.565 1.091 -8.662 1.00 0.00 44 GLU A CA 10
ATOM 26909 C C . GLU A 1 44 ? 10.059 1.179 -8.863 1.00 0.00 44 GLU A C 10
ATOM 26910 O O . GLU A 1 44 ? 10.764 1.805 -8.075 1.00 0.00 44 GLU A O 10
ATOM 26922 N N . ARG A 1 45 ? 10.532 0.551 -9.930 1.00 0.00 45 ARG A N 10
ATOM 26923 C CA . ARG A 1 45 ? 11.922 0.655 -10.314 1.00 0.00 45 ARG A CA 10
ATOM 26924 C C . ARG A 1 45 ? 12.323 2.125 -10.421 1.00 0.00 45 ARG A C 10
ATOM 26925 O O . ARG A 1 45 ? 13.305 2.554 -9.814 1.00 0.00 45 ARG A O 10
ATOM 26946 N N . MET A 1 46 ? 11.537 2.894 -11.172 1.00 0.00 46 MET A N 10
ATOM 26947 C CA . MET A 1 46 ? 11.820 4.307 -11.380 1.00 0.00 46 MET A CA 10
ATOM 26948 C C . MET A 1 46 ? 11.675 5.066 -10.074 1.00 0.00 46 MET A C 10
ATOM 26949 O O . MET A 1 46 ? 12.484 5.932 -9.757 1.00 0.00 46 MET A O 10
ATOM 26963 N N . ARG A 1 47 ? 10.654 4.708 -9.308 1.00 0.00 47 ARG A N 10
ATOM 26964 C CA . ARG A 1 47 ? 10.358 5.372 -8.059 1.00 0.00 47 ARG A CA 10
ATOM 26965 C C . ARG A 1 47 ? 11.470 5.187 -7.034 1.00 0.00 47 ARG A C 10
ATOM 26966 O O . ARG A 1 47 ? 11.976 6.162 -6.477 1.00 0.00 47 ARG A O 10
ATOM 26987 N N . MET A 1 48 ? 11.844 3.941 -6.784 1.00 0.00 48 MET A N 10
ATOM 26988 C CA . MET A 1 48 ? 12.894 3.642 -5.816 1.00 0.00 48 MET A CA 10
ATOM 26989 C C . MET A 1 48 ? 14.223 4.242 -6.243 1.00 0.00 48 MET A C 10
ATOM 26990 O O . MET A 1 48 ? 14.904 4.869 -5.441 1.00 0.00 48 MET A O 10
ATOM 27004 N N . ALA A 1 49 ? 14.606 4.025 -7.501 1.00 0.00 49 ALA A N 10
ATOM 27005 C CA . ALA A 1 49 ? 15.855 4.582 -8.016 1.00 0.00 49 ALA A CA 10
ATOM 27006 C C . ALA A 1 49 ? 15.883 6.104 -7.887 1.00 0.00 49 ALA A C 10
ATOM 27007 O O . ALA A 1 49 ? 16.938 6.699 -7.662 1.00 0.00 49 ALA A O 10
ATOM 27014 N N . GLU A 1 50 ? 14.722 6.725 -8.038 1.00 0.00 50 GLU A N 10
ATOM 27015 C CA . GLU A 1 50 ? 14.601 8.163 -7.872 1.00 0.00 50 GLU A CA 10
ATOM 27016 C C . GLU A 1 50 ? 14.729 8.523 -6.393 1.00 0.00 50 GLU A C 10
ATOM 27017 O O . GLU A 1 50 ? 15.384 9.502 -6.036 1.00 0.00 50 GLU A O 10
ATOM 27029 N N . GLY A 1 51 ? 14.111 7.716 -5.540 1.00 0.00 51 GLY A N 10
ATOM 27030 C CA . GLY A 1 51 ? 14.196 7.935 -4.106 1.00 0.00 51 GLY A CA 10
ATOM 27031 C C . GLY A 1 51 ? 15.602 7.734 -3.571 1.00 0.00 51 GLY A C 10
ATOM 27032 O O . GLY A 1 51 ? 16.170 8.633 -2.950 1.00 0.00 51 GLY A O 10
ATOM 27036 N N . GLY A 1 52 ? 16.165 6.558 -3.812 1.00 0.00 52 GLY A N 10
ATOM 27037 C CA . GLY A 1 52 ? 17.507 6.266 -3.351 1.00 0.00 52 GLY A CA 10
ATOM 27038 C C . GLY A 1 52 ? 17.737 4.783 -3.123 1.00 0.00 52 GLY A C 10
ATOM 27039 O O . GLY A 1 52 ? 17.309 4.232 -2.111 1.00 0.00 52 GLY A O 10
ATOM 27043 N N . VAL A 1 53 ? 18.385 4.134 -4.084 1.00 0.00 53 VAL A N 10
ATOM 27044 C CA . VAL A 1 53 ? 18.752 2.727 -3.967 1.00 0.00 53 VAL A CA 10
ATOM 27045 C C . VAL A 1 53 ? 20.225 2.550 -4.319 1.00 0.00 53 VAL A C 10
ATOM 27046 O O . VAL A 1 53 ? 20.719 3.194 -5.247 1.00 0.00 53 VAL A O 10
ATOM 27059 N N . THR A 1 54 ? 20.931 1.700 -3.581 1.00 0.00 54 THR A N 10
ATOM 27060 C CA . THR A 1 54 ? 22.331 1.431 -3.878 1.00 0.00 54 THR A CA 10
ATOM 27061 C C . THR A 1 54 ? 22.445 0.573 -5.137 1.00 0.00 54 THR A C 10
ATOM 27062 O O . THR A 1 54 ? 22.590 1.085 -6.248 1.00 0.00 54 THR A O 10
ATOM 27073 N N . SER A 1 55 ? 22.339 -0.728 -4.941 1.00 0.00 55 SER A N 10
ATOM 27074 C CA . SER A 1 55 ? 22.343 -1.710 -6.018 1.00 0.00 55 SER A CA 10
ATOM 27075 C C . SER A 1 55 ? 21.873 -3.054 -5.479 1.00 0.00 55 SER A C 10
ATOM 27076 O O . SER A 1 55 ? 21.088 -3.751 -6.118 1.00 0.00 55 SER A O 10
ATOM 27084 N N . GLU A 1 56 ? 22.349 -3.403 -4.286 1.00 0.00 56 GLU A N 10
ATOM 27085 C CA . GLU A 1 56 ? 21.969 -4.653 -3.640 1.00 0.00 56 GLU A CA 10
ATOM 27086 C C . GLU A 1 56 ? 20.489 -4.665 -3.293 1.00 0.00 56 GLU A C 10
ATOM 27087 O O . GLU A 1 56 ? 19.817 -5.682 -3.459 1.00 0.00 56 GLU A O 10
ATOM 27099 N N . ASP A 1 57 ? 19.980 -3.524 -2.832 1.00 0.00 57 ASP A N 10
ATOM 27100 C CA . ASP A 1 57 ? 18.557 -3.385 -2.532 1.00 0.00 57 ASP A CA 10
ATOM 27101 C C . ASP A 1 57 ? 17.743 -3.683 -3.782 1.00 0.00 57 ASP A C 10
ATOM 27102 O O . ASP A 1 57 ? 16.704 -4.339 -3.733 1.00 0.00 57 ASP A O 10
ATOM 27111 N N . TYR A 1 58 ? 18.257 -3.206 -4.906 1.00 0.00 58 TYR A N 10
ATOM 27112 C CA . TYR A 1 58 ? 17.596 -3.346 -6.191 1.00 0.00 58 TYR A CA 10
ATOM 27113 C C . TYR A 1 58 ? 17.684 -4.788 -6.686 1.00 0.00 58 TYR A C 10
ATOM 27114 O O . TYR A 1 58 ? 16.767 -5.298 -7.334 1.00 0.00 58 TYR A O 10
ATOM 27132 N N . ARG A 1 59 ? 18.792 -5.435 -6.355 1.00 0.00 59 ARG A N 10
ATOM 27133 C CA . ARG A 1 59 ? 19.056 -6.806 -6.772 1.00 0.00 59 ARG A CA 10
ATOM 27134 C C . ARG A 1 59 ? 18.071 -7.766 -6.119 1.00 0.00 59 ARG A C 10
ATO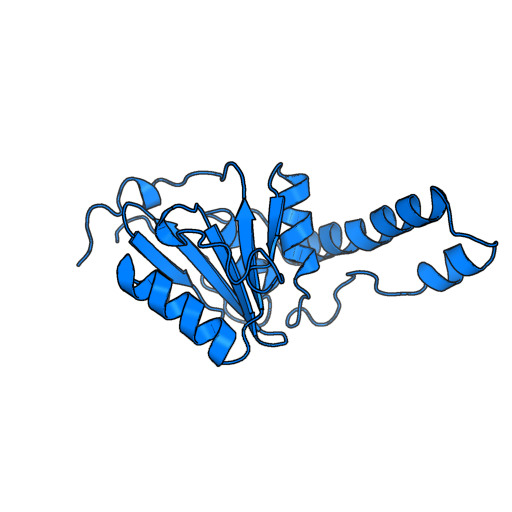M 27135 O O . ARG A 1 59 ? 17.633 -8.735 -6.740 1.00 0.00 59 ARG A O 10
ATOM 27156 N N . THR A 1 60 ? 17.706 -7.483 -4.876 1.00 0.00 60 THR A N 10
ATOM 27157 C CA . THR A 1 60 ? 16.717 -8.283 -4.175 1.00 0.00 60 THR A CA 10
ATOM 27158 C C . THR A 1 60 ? 15.317 -7.909 -4.644 1.00 0.00 60 THR A C 10
ATOM 27159 O O . THR A 1 60 ? 14.411 -8.745 -4.674 1.00 0.00 60 THR A O 10
ATOM 27170 N N . PHE A 1 61 ? 15.153 -6.647 -5.026 1.00 0.00 61 PHE A N 10
ATOM 27171 C CA . PHE A 1 61 ? 13.861 -6.140 -5.435 1.00 0.00 61 PHE A CA 10
ATOM 27172 C C . PHE A 1 61 ? 13.338 -6.887 -6.663 1.00 0.00 61 PHE A C 10
ATOM 27173 O O . PHE A 1 61 ? 12.288 -7.525 -6.609 1.00 0.00 61 PHE A O 10
ATOM 27190 N N . LEU A 1 62 ? 14.075 -6.813 -7.761 1.00 0.00 62 LEU A N 10
ATOM 27191 C CA . LEU A 1 62 ? 13.691 -7.509 -8.989 1.00 0.00 62 LEU A CA 10
ATOM 27192 C C . LEU A 1 62 ? 13.657 -9.019 -8.793 1.00 0.00 62 LEU A C 10
ATOM 27193 O O . LEU A 1 62 ? 12.954 -9.733 -9.512 1.00 0.00 62 LEU A O 10
ATOM 27209 N N . GLN A 1 63 ? 14.423 -9.497 -7.821 1.00 0.00 63 GLN A N 10
ATOM 27210 C CA . GLN A 1 63 ? 14.509 -10.927 -7.545 1.00 0.00 63 GLN A CA 10
ATOM 27211 C C . GLN A 1 63 ? 13.181 -11.472 -7.010 1.00 0.00 63 GLN A C 10
ATOM 27212 O O . GLN A 1 63 ? 12.940 -12.681 -7.033 1.00 0.00 63 GLN A O 10
ATOM 27226 N N . GLN A 1 64 ? 12.316 -10.579 -6.547 1.00 0.00 64 GLN A N 10
ATOM 27227 C CA . GLN A 1 64 ? 11.030 -10.984 -6.006 1.00 0.00 64 GLN A CA 10
ATOM 27228 C C . GLN A 1 64 ? 9.897 -10.611 -6.966 1.00 0.00 64 GLN A C 10
ATOM 27229 O O . GLN A 1 64 ? 10.063 -9.742 -7.829 1.00 0.00 64 GLN A O 10
ATOM 27243 N N . PRO A 1 65 ? 8.739 -11.280 -6.841 1.00 0.00 65 PRO A N 10
ATOM 27244 C CA . PRO A 1 65 ? 7.520 -10.897 -7.555 1.00 0.00 65 PRO A CA 10
ATOM 27245 C C . PRO A 1 65 ? 6.902 -9.634 -6.953 1.00 0.00 65 PRO A C 10
ATOM 27246 O O . PRO A 1 65 ? 5.920 -9.703 -6.210 1.00 0.00 65 PRO A O 10
ATOM 27257 N N . SER A 1 66 ? 7.510 -8.493 -7.252 1.00 0.00 66 SER A N 10
ATOM 27258 C CA . SER A 1 66 ? 7.076 -7.209 -6.713 1.00 0.00 66 SER A CA 10
ATOM 27259 C C . SER A 1 66 ? 5.671 -6.859 -7.186 1.00 0.00 66 SER A C 10
ATOM 27260 O O . SER A 1 66 ? 4.714 -6.891 -6.410 1.00 0.00 66 SER A O 10
ATOM 27268 N N . GLY A 1 67 ? 5.559 -6.511 -8.457 1.00 0.00 67 GLY A N 10
ATOM 27269 C CA . GLY A 1 67 ? 4.269 -6.225 -9.033 1.00 0.00 67 GLY A CA 10
ATOM 27270 C C . GLY A 1 67 ? 3.798 -7.363 -9.901 1.00 0.00 67 GLY A C 10
ATOM 27271 O O . GLY A 1 67 ? 2.597 -7.601 -10.029 1.00 0.00 67 GLY A O 10
ATOM 27275 N N . ASN A 1 68 ? 4.756 -8.068 -10.498 1.00 0.00 68 ASN A N 10
ATOM 27276 C CA . ASN A 1 68 ? 4.457 -9.212 -11.345 1.00 0.00 68 ASN A CA 10
ATOM 27277 C C . ASN A 1 68 ? 3.741 -10.299 -10.554 1.00 0.00 68 ASN A C 10
ATOM 27278 O O . ASN A 1 68 ? 4.141 -10.661 -9.448 1.00 0.00 68 ASN A O 10
ATOM 27289 N N . MET A 1 69 ? 2.663 -10.795 -11.135 1.00 0.00 69 MET A N 10
ATOM 27290 C CA . MET A 1 69 ? 1.807 -11.769 -10.479 1.00 0.00 69 MET A CA 10
ATOM 27291 C C . MET A 1 69 ? 2.425 -13.155 -10.463 1.00 0.00 69 MET A C 10
ATOM 27292 O O . MET A 1 69 ? 3.173 -13.535 -11.366 1.00 0.00 69 MET A O 10
ATOM 27306 N N . ASP A 1 70 ? 2.081 -13.906 -9.431 1.00 0.00 70 ASP A N 10
ATOM 27307 C CA . ASP A 1 70 ? 2.445 -15.307 -9.346 1.00 0.00 70 ASP A CA 10
ATOM 27308 C C . ASP A 1 70 ? 1.227 -16.141 -9.726 1.00 0.00 70 ASP A C 10
ATOM 27309 O O . ASP A 1 70 ? 0.090 -15.713 -9.501 1.00 0.00 70 ASP A O 10
ATOM 27318 N N . ASP A 1 71 ? 1.450 -17.322 -10.289 1.00 0.00 71 ASP A N 10
ATOM 27319 C CA . ASP A 1 71 ? 0.369 -18.103 -10.903 1.00 0.00 71 ASP A CA 10
ATOM 27320 C C . ASP A 1 71 ? -0.534 -18.776 -9.865 1.00 0.00 71 ASP A C 10
ATOM 27321 O O . ASP A 1 71 ? -1.287 -19.694 -10.189 1.00 0.00 71 ASP A O 10
ATOM 27330 N N . SER A 1 72 ? -0.475 -18.305 -8.629 1.00 0.00 72 SER A N 10
ATOM 27331 C CA . SER A 1 72 ? -1.362 -18.796 -7.582 1.00 0.00 72 SER A CA 10
ATOM 27332 C C . SER A 1 72 ? -2.785 -18.261 -7.786 1.00 0.00 72 SER A C 10
ATOM 27333 O O . SER A 1 72 ? -3.750 -18.811 -7.255 1.00 0.00 72 SER A O 10
ATOM 27341 N N . GLY A 1 73 ? -2.903 -17.180 -8.550 1.00 0.00 73 GLY A N 10
ATOM 27342 C CA . GLY A 1 73 ? -4.213 -16.680 -8.933 1.00 0.00 73 GLY A CA 10
ATOM 27343 C C . GLY A 1 73 ? -4.639 -15.445 -8.166 1.00 0.00 73 GLY A C 10
ATOM 27344 O O . GLY A 1 73 ? -5.513 -14.706 -8.625 1.00 0.00 73 GLY A O 10
ATOM 27348 N N . PHE A 1 74 ? -4.051 -15.220 -6.995 1.00 0.00 74 PHE A N 10
ATOM 27349 C CA . PHE A 1 74 ? -4.354 -14.025 -6.225 1.00 0.00 74 PHE A CA 10
ATOM 27350 C C . PHE A 1 74 ? -3.404 -12.887 -6.586 1.00 0.00 74 PHE A C 10
ATOM 27351 O O . PHE A 1 74 ? -2.238 -13.114 -6.909 1.00 0.00 74 PHE A O 10
ATOM 27368 N N . PHE A 1 75 ? -3.928 -11.673 -6.553 1.00 0.00 75 PHE A N 10
ATOM 27369 C CA . PHE A 1 75 ? -3.157 -10.479 -6.877 1.00 0.00 75 PHE A CA 10
ATOM 27370 C C . PHE A 1 75 ? -3.312 -9.460 -5.759 1.00 0.00 75 PHE A C 10
ATOM 27371 O O . PHE A 1 75 ? -4.287 -9.507 -5.008 1.00 0.00 75 PHE A O 10
ATOM 27388 N N . SER A 1 76 ? -2.369 -8.538 -5.652 1.00 0.00 76 SER A N 10
ATOM 27389 C CA . SER A 1 76 ? -2.475 -7.476 -4.665 1.00 0.00 76 SER A CA 10
ATOM 27390 C C . SER A 1 76 ? -2.950 -6.190 -5.344 1.00 0.00 76 SER A C 10
ATOM 27391 O O . SER A 1 76 ? -2.920 -6.091 -6.571 1.00 0.00 76 SER A O 10
ATOM 27399 N N . ILE A 1 77 ? -3.360 -5.210 -4.541 1.00 0.00 77 ILE A N 10
ATOM 27400 C CA . ILE A 1 77 ? -4.082 -4.024 -5.026 1.00 0.00 77 ILE A CA 10
ATOM 27401 C C . ILE A 1 77 ? -3.421 -3.348 -6.237 1.00 0.00 77 ILE A C 10
ATOM 27402 O O . ILE A 1 77 ? -4.120 -2.851 -7.121 1.00 0.00 77 ILE A O 10
ATOM 27418 N N . GLN A 1 78 ? -2.092 -3.346 -6.281 1.00 0.00 78 GLN A N 10
ATOM 27419 C CA . GLN A 1 78 ? -1.338 -2.694 -7.366 1.00 0.00 78 GLN A CA 10
ATOM 27420 C C . GLN A 1 78 ? -1.871 -3.026 -8.767 1.00 0.00 78 GLN A C 10
ATOM 27421 O O . GLN A 1 78 ? -1.775 -2.197 -9.669 1.00 0.00 78 GLN A O 10
ATOM 27435 N N . VAL A 1 79 ? -2.434 -4.220 -8.956 1.00 0.00 79 VAL A N 10
ATOM 27436 C CA . VAL A 1 79 ? -2.989 -4.588 -10.260 1.00 0.00 79 VAL A CA 10
ATOM 27437 C C . VAL A 1 79 ? -4.177 -3.704 -10.631 1.00 0.00 79 VAL A C 10
ATOM 27438 O O . VAL A 1 79 ? -4.346 -3.337 -11.788 1.00 0.00 79 VAL A O 10
ATOM 27451 N N . ILE A 1 80 ? -4.979 -3.346 -9.645 1.00 0.00 80 ILE A N 10
ATOM 27452 C CA . ILE A 1 80 ? -6.142 -2.501 -9.873 1.00 0.00 80 ILE A CA 10
ATOM 27453 C C . ILE A 1 80 ? -5.697 -1.049 -9.890 1.00 0.00 80 ILE A C 10
ATOM 27454 O O . ILE A 1 80 ? -6.209 -0.233 -10.649 1.00 0.00 80 ILE A O 10
ATOM 27470 N N . SER A 1 81 ? -4.705 -0.752 -9.067 1.00 0.00 81 SER A N 10
ATOM 27471 C CA . SER A 1 81 ? -4.140 0.584 -8.993 1.00 0.00 81 SER A CA 10
ATOM 27472 C C . SER A 1 81 ? -3.611 1.015 -10.358 1.00 0.00 81 SER A C 10
ATOM 27473 O O . SER A 1 81 ? -3.978 2.071 -10.872 1.00 0.00 81 SER A O 10
ATOM 27481 N N . ASN A 1 82 ? -2.769 0.177 -10.953 1.00 0.00 82 ASN A N 10
ATOM 27482 C CA . ASN A 1 82 ? -2.149 0.510 -12.222 1.00 0.00 82 ASN A CA 10
ATOM 27483 C C . ASN A 1 82 ? -3.149 0.426 -13.362 1.00 0.00 82 ASN A C 10
ATOM 27484 O O . ASN A 1 82 ? -3.157 1.284 -14.236 1.00 0.00 82 ASN A O 10
ATOM 27495 N N . ALA A 1 83 ? -4.020 -0.580 -13.333 1.00 0.00 83 ALA A N 10
ATOM 27496 C CA . ALA A 1 83 ? -4.885 -0.852 -14.465 1.00 0.00 83 ALA A CA 10
ATOM 27497 C C . ALA A 1 83 ? -5.864 0.284 -14.681 1.00 0.00 83 ALA A C 10
ATOM 27498 O O . ALA A 1 83 ? -6.273 0.566 -15.803 1.00 0.00 83 ALA A O 10
ATOM 27505 N N . LEU A 1 84 ? -6.239 0.937 -13.600 1.00 0.00 84 LEU A N 10
ATOM 27506 C CA . LEU A 1 84 ? -7.061 2.116 -13.703 1.00 0.00 84 LEU A CA 10
ATOM 27507 C C . LEU A 1 84 ? -6.217 3.340 -14.008 1.00 0.00 84 LEU A C 10
ATOM 27508 O O . LEU A 1 84 ? -6.627 4.208 -14.772 1.00 0.00 84 LEU A O 10
ATOM 27524 N N . LYS A 1 85 ? -5.022 3.385 -13.440 1.00 0.00 85 LYS A N 10
ATOM 27525 C CA . LYS A 1 85 ? -4.141 4.529 -13.610 1.00 0.00 85 LYS A CA 10
ATOM 27526 C C . LYS A 1 85 ? -3.729 4.655 -15.069 1.00 0.00 85 LYS A C 10
ATOM 27527 O O . LYS A 1 85 ? -3.593 5.759 -15.598 1.00 0.00 85 LYS A O 10
ATOM 27546 N N . VAL A 1 86 ? -3.570 3.514 -15.723 1.00 0.00 86 VAL A N 10
ATOM 27547 C CA . VAL A 1 86 ? -3.201 3.481 -17.126 1.00 0.00 86 VAL A CA 10
ATOM 27548 C C . VAL A 1 86 ? -4.401 3.830 -18.016 1.00 0.00 86 VAL A C 10
ATOM 27549 O O . VAL A 1 86 ? -4.253 4.014 -19.223 1.00 0.00 86 VAL A O 10
ATOM 27562 N N . TRP A 1 87 ? -5.587 3.928 -17.412 1.00 0.00 87 TRP A N 10
ATOM 27563 C CA . TRP A 1 87 ? -6.793 4.301 -18.145 1.00 0.00 87 TRP A CA 10
ATOM 27564 C C . TRP A 1 87 ? -7.158 5.761 -17.893 1.00 0.00 87 TRP A C 10
ATOM 27565 O O . TRP A 1 87 ? -7.862 6.383 -18.693 1.00 0.00 87 TRP A O 10
ATOM 27586 N N . GLY A 1 88 ? -6.663 6.308 -16.792 1.00 0.00 88 GLY A N 10
ATOM 27587 C CA . GLY A 1 88 ? -6.961 7.686 -16.443 1.00 0.00 88 GLY A CA 10
ATOM 27588 C C . GLY A 1 88 ? -7.689 7.798 -15.117 1.00 0.00 88 GLY A C 10
ATOM 27589 O O . GLY A 1 88 ? -8.251 8.842 -14.790 1.00 0.00 88 GLY A O 10
ATOM 27593 N N . LEU A 1 89 ? -7.687 6.706 -14.367 1.00 0.00 89 LEU A N 10
ATOM 27594 C CA . LEU A 1 89 ? -8.304 6.655 -13.049 1.00 0.00 89 LEU A CA 10
ATOM 27595 C C . LEU A 1 89 ? -7.226 6.710 -11.975 1.00 0.00 89 LEU A C 10
ATOM 27596 O O . LEU A 1 89 ? -6.058 6.426 -12.242 1.00 0.00 89 LEU A O 10
ATOM 27612 N N . GLU A 1 90 ? -7.621 7.077 -10.771 1.00 0.00 90 GLU A N 10
ATOM 27613 C CA . GLU A 1 90 ? -6.745 6.984 -9.616 1.00 0.00 90 GLU A CA 10
ATOM 27614 C C . GLU A 1 90 ? -7.270 5.894 -8.696 1.00 0.00 90 GLU A C 10
ATOM 27615 O O . GLU A 1 90 ? -8.386 5.415 -8.880 1.00 0.00 90 GLU A O 10
ATOM 27627 N N . LEU A 1 91 ? -6.476 5.496 -7.723 1.00 0.00 91 LEU A N 10
ATOM 27628 C CA . LEU A 1 91 ? -6.926 4.531 -6.733 1.00 0.00 91 LEU A CA 10
ATOM 27629 C C . LEU A 1 91 ? -6.402 4.928 -5.364 1.00 0.00 91 LEU A C 10
ATOM 27630 O O . LEU A 1 91 ? -5.195 4.934 -5.133 1.00 0.00 91 LEU A O 10
ATOM 27646 N N . ILE A 1 92 ? -7.312 5.274 -4.465 1.00 0.00 92 ILE A N 10
ATOM 27647 C CA . ILE A 1 92 ? -6.926 5.830 -3.177 1.00 0.00 92 ILE A CA 10
ATOM 27648 C C . ILE A 1 92 ? -7.331 4.931 -2.020 1.00 0.00 92 ILE A C 10
ATOM 27649 O O . ILE A 1 92 ? -8.485 4.522 -1.923 1.00 0.00 92 ILE A O 10
ATOM 27665 N N . LEU A 1 93 ? -6.385 4.642 -1.139 1.00 0.00 93 LEU A N 10
ATOM 27666 C CA . LEU A 1 93 ? -6.688 3.957 0.105 1.00 0.00 93 LEU A CA 10
ATOM 27667 C C . LEU A 1 93 ? -7.651 4.789 0.955 1.00 0.00 93 LEU A C 10
ATOM 27668 O O . LEU A 1 93 ? -7.281 5.823 1.514 1.00 0.00 93 LEU A O 10
ATOM 27684 N N . PHE A 1 94 ? -8.883 4.311 1.039 1.00 0.00 94 PHE A N 10
ATOM 27685 C CA . PHE A 1 94 ? -9.960 4.961 1.775 1.00 0.00 94 PHE A CA 10
ATOM 27686 C C . PHE A 1 94 ? -9.653 5.008 3.266 1.00 0.00 94 PHE A C 10
ATOM 27687 O O . PHE A 1 94 ? -9.823 6.034 3.910 1.00 0.00 94 PHE A O 10
ATOM 27704 N N . ASN A 1 95 ? -9.182 3.895 3.806 1.00 0.00 95 ASN A N 10
ATOM 27705 C CA . ASN A 1 95 ? -8.953 3.793 5.242 1.00 0.00 95 ASN A CA 10
ATOM 27706 C C . ASN A 1 95 ? -7.561 4.292 5.632 1.00 0.00 95 ASN A C 10
ATOM 27707 O O . ASN A 1 95 ? -6.959 3.812 6.594 1.00 0.00 95 ASN A O 10
ATOM 27718 N N . SER A 1 96 ? -7.057 5.263 4.883 1.00 0.00 96 SER A N 10
ATOM 27719 C CA . SER A 1 96 ? -5.815 5.931 5.232 1.00 0.00 96 SER A CA 10
ATOM 27720 C C . SER A 1 96 ? -6.148 7.157 6.078 1.00 0.00 96 SER A C 10
ATOM 27721 O O . SER A 1 96 ? -7.236 7.700 5.941 1.00 0.00 96 SER A O 10
ATOM 27729 N N . PRO A 1 97 ? -5.232 7.601 6.960 1.00 0.00 97 PRO A N 10
ATOM 27730 C CA . PRO A 1 97 ? -5.482 8.683 7.924 1.00 0.00 97 PRO A CA 10
ATOM 27731 C C . PRO A 1 97 ? -6.323 9.835 7.364 1.00 0.00 97 PRO A C 10
ATOM 27732 O O . PRO A 1 97 ? -7.375 10.162 7.910 1.00 0.00 97 PRO A O 10
ATOM 27743 N N . GLU A 1 98 ? -5.867 10.423 6.264 1.00 0.00 98 GLU A N 10
ATOM 27744 C CA . GLU A 1 98 ? -6.530 11.581 5.671 1.00 0.00 98 GLU A CA 10
ATOM 27745 C C . GLU A 1 98 ? -7.866 11.187 5.041 1.00 0.00 98 GLU A C 10
ATOM 27746 O O . GLU A 1 98 ? -8.916 11.713 5.402 1.00 0.00 98 GLU A O 10
ATOM 27758 N N . TYR A 1 99 ? -7.804 10.254 4.105 1.00 0.00 99 TYR A N 10
ATOM 27759 C CA . TYR A 1 99 ? -8.972 9.759 3.389 1.00 0.00 99 TYR A CA 10
ATOM 27760 C C . TYR A 1 99 ? -10.014 9.144 4.299 1.00 0.00 99 TYR A C 10
ATOM 27761 O O . TYR A 1 99 ? -11.164 8.950 3.908 1.00 0.00 99 TYR A O 10
ATOM 27779 N N . GLN A 1 100 ? -9.611 8.811 5.493 1.00 0.00 100 GLN A N 10
ATOM 27780 C CA . GLN A 1 100 ? -10.539 8.283 6.459 1.00 0.00 100 GLN A CA 10
ATOM 27781 C C . GLN A 1 100 ? -11.350 9.409 7.119 1.00 0.00 100 GLN A C 10
ATOM 27782 O O . GLN A 1 100 ? -12.475 9.195 7.574 1.00 0.00 100 GLN A O 10
ATOM 27796 N N . ARG A 1 101 ? -10.787 10.616 7.147 1.00 0.00 101 ARG A N 10
ATOM 27797 C CA . ARG A 1 101 ? -11.344 11.704 7.955 1.00 0.00 101 ARG A CA 10
ATOM 27798 C C . ARG A 1 101 ? -11.791 12.902 7.105 1.00 0.00 101 ARG A C 10
ATOM 27799 O O . ARG A 1 101 ? -12.424 13.827 7.614 1.00 0.00 101 ARG A O 10
ATOM 27820 N N . LEU A 1 102 ? -11.483 12.873 5.815 1.00 0.00 102 LEU A N 10
ATOM 27821 C CA . LEU A 1 102 ? -11.641 14.039 4.958 1.00 0.00 102 LEU A CA 10
ATOM 27822 C C . LEU A 1 102 ? -13.069 14.165 4.421 1.00 0.00 102 LEU A C 10
ATOM 27823 O O . LEU A 1 102 ? -13.388 15.102 3.687 1.00 0.00 102 LEU A O 10
ATOM 27839 N N . ARG A 1 103 ? -13.908 13.192 4.788 1.00 0.00 103 ARG A N 10
ATOM 27840 C CA . ARG A 1 103 ? -15.327 13.177 4.437 1.00 0.00 103 ARG A CA 10
ATOM 27841 C C . ARG A 1 103 ? -15.555 12.925 2.948 1.00 0.00 103 ARG A C 10
ATOM 27842 O O . ARG A 1 103 ? -16.033 13.794 2.222 1.00 0.00 103 ARG A O 10
ATOM 27863 N N . ILE A 1 104 ? -15.203 11.726 2.502 1.00 0.00 104 ILE A N 10
ATOM 27864 C CA . ILE A 1 104 ? -15.540 11.285 1.155 1.00 0.00 104 ILE A CA 10
ATOM 27865 C C . ILE A 1 104 ? -16.693 10.293 1.223 1.00 0.00 104 ILE A C 10
ATOM 27866 O O . ILE A 1 104 ? -16.578 9.232 1.839 1.00 0.00 104 ILE A O 10
ATOM 27882 N N . ASP A 1 105 ? -17.807 10.660 0.613 1.00 0.00 105 ASP A N 10
ATOM 27883 C CA . ASP A 1 105 ? -19.001 9.827 0.627 1.00 0.00 105 ASP A CA 10
ATOM 27884 C C . ASP A 1 105 ? -18.845 8.658 -0.335 1.00 0.00 105 ASP A C 10
ATOM 27885 O O . ASP A 1 105 ? -18.673 8.854 -1.534 1.00 0.00 105 ASP A O 10
ATOM 27894 N N . PRO A 1 106 ? -18.916 7.421 0.182 1.00 0.00 106 PRO A N 10
ATOM 27895 C CA . PRO A 1 106 ? -18.780 6.210 -0.633 1.00 0.00 106 PRO A CA 10
ATOM 27896 C C . PRO A 1 106 ? -19.892 6.092 -1.672 1.00 0.00 106 PRO A C 10
ATOM 27897 O O . PRO A 1 106 ? -19.654 5.663 -2.792 1.00 0.00 106 PRO A O 10
ATOM 27908 N N . ILE A 1 107 ? -21.103 6.501 -1.297 1.00 0.00 107 ILE A N 10
ATOM 27909 C CA . ILE A 1 107 ? -22.251 6.444 -2.202 1.00 0.00 107 ILE A CA 10
ATOM 27910 C C . ILE A 1 107 ? -22.166 7.541 -3.260 1.00 0.00 107 ILE A C 10
ATOM 27911 O O . ILE A 1 107 ? -22.911 7.533 -4.240 1.00 0.00 107 ILE A O 10
ATOM 27927 N N . ASN A 1 108 ? -21.245 8.470 -3.047 1.00 0.00 108 ASN A N 10
ATOM 27928 C CA . ASN A 1 108 ? -21.039 9.600 -3.946 1.00 0.00 108 ASN A CA 10
ATOM 27929 C C . ASN A 1 108 ? -20.035 9.232 -5.036 1.00 0.00 108 ASN A C 10
ATOM 27930 O O . ASN A 1 108 ? -19.947 9.889 -6.073 1.00 0.00 108 ASN A O 10
ATOM 27941 N N . GLU A 1 109 ? -19.294 8.159 -4.800 1.00 0.00 109 GLU A N 10
ATOM 27942 C CA . GLU A 1 109 ? -18.266 7.720 -5.729 1.00 0.00 109 GLU A CA 10
ATOM 27943 C C . GLU A 1 109 ? -18.876 6.977 -6.914 1.00 0.00 109 GLU A C 10
ATOM 27944 O O . GLU A 1 109 ? -20.045 7.161 -7.240 1.00 0.00 109 GLU A O 10
ATOM 27956 N N . ARG A 1 110 ? -18.074 6.150 -7.571 1.00 0.00 110 ARG A N 10
ATOM 27957 C CA . ARG A 1 110 ? -18.549 5.391 -8.720 1.00 0.00 110 ARG A CA 10
ATOM 27958 C C . ARG A 1 110 ? -18.170 3.920 -8.604 1.00 0.00 110 ARG A C 10
ATOM 27959 O O . ARG A 1 110 ? -18.980 3.048 -8.910 1.00 0.00 110 ARG A O 10
ATOM 27980 N N . SER A 1 111 ? -16.951 3.643 -8.154 1.00 0.00 111 SER A N 10
ATOM 27981 C CA . SER A 1 111 ? -16.506 2.271 -7.945 1.00 0.00 111 SER A CA 10
ATOM 27982 C C . SER A 1 111 ? -15.263 2.226 -7.070 1.00 0.00 111 SER A C 10
ATOM 27983 O O . SER A 1 111 ? -14.296 2.947 -7.303 1.00 0.00 111 SER A O 10
ATOM 27991 N N . PHE A 1 112 ? -15.320 1.406 -6.038 1.00 0.00 112 PHE A N 10
ATOM 27992 C CA . PHE A 1 112 ? -14.155 1.129 -5.213 1.00 0.00 112 PHE A CA 10
ATOM 27993 C C . PHE A 1 112 ? -14.096 -0.355 -4.877 1.00 0.00 112 PHE A C 10
ATOM 27994 O O . PHE A 1 112 ? -15.089 -1.062 -5.014 1.00 0.00 112 PHE A O 10
ATOM 28011 N N . ILE A 1 113 ? -12.929 -0.837 -4.487 1.00 0.00 113 ILE A N 10
ATOM 28012 C CA . ILE A 1 113 ? -12.769 -2.247 -4.154 1.00 0.00 113 ILE A CA 10
ATOM 28013 C C . ILE A 1 113 ? -11.986 -2.378 -2.857 1.00 0.00 113 ILE A C 10
ATOM 28014 O O . ILE A 1 113 ? -11.228 -1.480 -2.496 1.00 0.00 113 ILE A O 10
ATOM 28030 N N . CYS A 1 114 ? -12.162 -3.477 -2.153 1.00 0.00 114 CYS A N 10
ATOM 28031 C CA . CYS A 1 114 ? -11.463 -3.670 -0.898 1.00 0.00 114 CYS A CA 10
ATOM 28032 C C . CYS A 1 114 ? -10.864 -5.071 -0.839 1.00 0.00 114 CYS A C 10
ATOM 28033 O O . CYS A 1 114 ? -11.520 -6.054 -1.181 1.00 0.00 114 CYS A O 10
ATOM 28041 N N . ASN A 1 115 ? -9.610 -5.151 -0.426 1.00 0.00 115 ASN A N 10
ATOM 28042 C CA . ASN A 1 115 ? -8.884 -6.411 -0.409 1.00 0.00 115 ASN A CA 10
ATOM 28043 C C . ASN A 1 115 ? -8.596 -6.855 1.016 1.00 0.00 115 ASN A C 10
ATOM 28044 O O . ASN A 1 115 ? -8.220 -6.049 1.864 1.00 0.00 115 ASN A O 10
ATOM 28055 N N . TYR A 1 116 ? -8.808 -8.131 1.276 1.00 0.00 116 TYR A N 10
ATOM 28056 C CA . TYR A 1 116 ? -8.494 -8.717 2.564 1.00 0.00 116 TYR A CA 10
ATOM 28057 C C . TYR A 1 116 ? -7.421 -9.785 2.384 1.00 0.00 116 TYR A C 10
ATOM 28058 O O . TYR A 1 116 ? -7.722 -10.897 1.940 1.00 0.00 116 TYR A O 10
ATOM 28076 N N . LYS A 1 117 ? -6.174 -9.428 2.694 1.00 0.00 117 LYS A N 10
ATOM 28077 C CA . LYS A 1 117 ? -5.032 -10.343 2.578 1.00 0.00 117 LYS A CA 10
ATOM 28078 C C . LYS A 1 117 ? -4.733 -10.687 1.114 1.00 0.00 117 LYS A C 10
ATOM 28079 O O . LYS A 1 117 ? -3.875 -10.064 0.485 1.00 0.00 117 LYS A O 10
ATOM 28098 N N . GLU A 1 118 ? -5.445 -11.666 0.578 1.00 0.00 118 GLU A N 10
ATOM 28099 C CA . GLU A 1 118 ? -5.267 -12.076 -0.811 1.00 0.00 118 GLU A CA 10
ATOM 28100 C C . GLU A 1 118 ? -6.620 -12.190 -1.496 1.00 0.00 118 GLU A C 10
ATOM 28101 O O . GLU A 1 118 ? -6.707 -12.548 -2.668 1.00 0.00 118 GLU A O 10
ATOM 28113 N N . HIS A 1 119 ? -7.671 -11.860 -0.763 1.00 0.00 119 HIS A N 10
ATOM 28114 C CA . HIS A 1 119 ? -9.027 -12.067 -1.240 1.00 0.00 119 HIS A CA 10
ATOM 28115 C C . HIS A 1 119 ? -9.697 -10.734 -1.561 1.00 0.00 119 HIS A C 10
ATOM 28116 O O . HIS A 1 119 ? -9.565 -9.766 -0.818 1.00 0.00 119 HIS A O 10
ATOM 28131 N N . TRP A 1 120 ? -10.421 -10.698 -2.671 1.00 0.00 120 TRP A N 10
ATOM 28132 C CA . TRP A 1 120 ? -10.965 -9.454 -3.196 1.00 0.00 120 TRP A CA 10
ATOM 28133 C C . TRP A 1 120 ? -12.465 -9.292 -2.971 1.00 0.00 120 TRP A C 10
ATOM 28134 O O . TRP A 1 120 ? -13.230 -10.261 -2.984 1.00 0.00 120 TRP A O 10
ATOM 28155 N N . PHE A 1 121 ? -12.857 -8.036 -2.771 1.00 0.00 121 PHE A N 10
ATOM 28156 C CA . PHE A 1 121 ? -14.257 -7.626 -2.705 1.00 0.00 121 PHE A CA 10
ATOM 28157 C C . PHE A 1 121 ? -14.444 -6.410 -3.604 1.00 0.00 121 PHE A C 10
ATOM 28158 O O . PHE A 1 121 ? -13.557 -5.558 -3.684 1.00 0.00 121 PHE A O 10
ATOM 28175 N N . THR A 1 122 ? -15.574 -6.322 -4.281 1.00 0.00 122 THR A N 10
ATOM 28176 C CA . THR A 1 122 ? -15.789 -5.245 -5.231 1.00 0.00 122 THR A CA 10
ATOM 28177 C C . THR A 1 122 ? -17.002 -4.382 -4.864 1.00 0.00 122 THR A C 10
ATOM 28178 O O . THR A 1 122 ? -17.923 -4.829 -4.192 1.00 0.00 122 THR A O 10
ATOM 28189 N N . VAL A 1 123 ? -16.974 -3.149 -5.349 1.00 0.00 123 VAL A N 10
ATOM 28190 C CA . VAL A 1 123 ? -18.042 -2.189 -5.099 1.00 0.00 123 VAL A CA 10
ATOM 28191 C C . VAL A 1 123 ? -18.252 -1.326 -6.323 1.00 0.00 123 VAL A C 10
ATOM 28192 O O . VAL A 1 123 ? -17.315 -0.718 -6.840 1.00 0.00 123 VAL A O 10
ATOM 28205 N N . ARG A 1 124 ? -19.481 -1.277 -6.785 1.00 0.00 124 ARG A N 10
ATOM 28206 C CA . ARG A 1 124 ? -19.796 -0.614 -8.032 1.00 0.00 124 ARG A CA 10
ATOM 28207 C C . ARG A 1 124 ? -21.112 0.140 -7.916 1.00 0.00 124 ARG A C 10
ATOM 28208 O O . ARG A 1 124 ? -22.068 -0.355 -7.317 1.00 0.00 124 ARG A O 10
ATOM 28229 N N . LYS A 1 125 ? -21.145 1.341 -8.473 1.00 0.00 125 LYS A N 10
ATOM 28230 C CA . LYS A 1 125 ? -22.338 2.178 -8.452 1.00 0.00 125 LYS A CA 10
ATOM 28231 C C . LYS A 1 125 ? -23.148 1.961 -9.720 1.00 0.00 125 LYS A C 10
ATOM 28232 O O . LYS A 1 125 ? -22.830 2.531 -10.762 1.00 0.00 125 LYS A O 10
ATOM 28251 N N . LEU A 1 126 ? -24.172 1.125 -9.652 1.00 0.00 126 LEU A N 10
ATOM 28252 C CA . LEU A 1 126 ? -25.005 0.884 -10.812 1.00 0.00 126 LEU A CA 10
ATOM 28253 C C . LEU A 1 126 ? -26.394 1.460 -10.583 1.00 0.00 126 LEU A C 10
ATOM 28254 O O . LEU A 1 126 ? -27.167 0.935 -9.781 1.00 0.00 126 LEU A O 10
ATOM 28270 N N . GLY A 1 127 ? -26.705 2.562 -11.244 1.00 0.00 127 GLY A N 10
ATOM 28271 C CA . GLY A 1 127 ? -28.040 3.112 -11.161 1.00 0.00 127 GLY A CA 10
ATOM 28272 C C . GLY A 1 127 ? -28.210 4.007 -9.957 1.00 0.00 127 GLY A C 10
ATOM 28273 O O . GLY A 1 127 ? -27.643 5.097 -9.897 1.00 0.00 127 GLY A O 10
ATOM 28277 N N . LYS A 1 128 ? -28.985 3.543 -8.993 1.00 0.00 128 LYS A N 10
ATOM 28278 C CA . LYS A 1 128 ? -29.233 4.304 -7.777 1.00 0.00 128 LYS A CA 10
ATOM 28279 C C . LYS A 1 128 ? -28.821 3.502 -6.550 1.00 0.00 128 LYS A C 10
ATOM 28280 O O . LYS A 1 128 ? -28.993 3.948 -5.415 1.00 0.00 128 LYS A O 10
ATOM 28299 N N . GLN A 1 129 ? -28.267 2.324 -6.788 1.00 0.00 129 GLN A N 10
ATOM 28300 C CA . GLN A 1 129 ? -27.857 1.436 -5.716 1.00 0.00 129 GLN A CA 10
ATOM 28301 C C . GLN A 1 129 ? -26.459 0.894 -5.975 1.00 0.00 129 GLN A C 10
ATOM 28302 O O . GLN A 1 129 ? -26.038 0.731 -7.124 1.00 0.00 129 GLN A O 10
ATOM 28316 N N . TRP A 1 130 ? -25.739 0.643 -4.900 1.00 0.00 130 TRP A N 10
ATOM 28317 C CA . TRP A 1 130 ? -24.405 0.086 -4.986 1.00 0.00 130 TRP A CA 10
ATOM 28318 C C . TRP A 1 130 ? -24.469 -1.418 -4.828 1.00 0.00 130 TRP A C 10
ATOM 28319 O O . TRP A 1 130 ? -25.437 -1.945 -4.285 1.00 0.00 130 TRP A O 10
ATOM 28340 N N . PHE A 1 131 ? -23.460 -2.114 -5.312 1.00 0.00 131 PHE A N 10
ATOM 28341 C CA . PHE A 1 131 ? -23.438 -3.560 -5.222 1.00 0.00 131 PHE A CA 10
ATOM 28342 C C . PHE A 1 131 ? -22.079 -4.060 -4.777 1.00 0.00 131 PHE A C 10
ATOM 28343 O O . PHE A 1 131 ? -21.043 -3.581 -5.247 1.00 0.00 131 PHE A O 10
ATOM 28360 N N . ASN A 1 132 ? -22.097 -5.005 -3.853 1.00 0.00 132 ASN A N 10
ATOM 28361 C CA . ASN A 1 132 ? -20.881 -5.661 -3.404 1.00 0.00 132 ASN A CA 10
ATOM 28362 C C . ASN A 1 132 ? -20.640 -6.906 -4.241 1.00 0.00 132 ASN A C 10
ATOM 28363 O O . ASN A 1 132 ? -21.458 -7.828 -4.253 1.00 0.00 132 ASN A O 10
ATOM 28374 N N . LEU A 1 133 ? -19.533 -6.918 -4.956 1.00 0.00 133 LEU A N 10
ATOM 28375 C CA . LEU A 1 133 ? -19.187 -8.041 -5.806 1.00 0.00 133 LEU A CA 10
ATOM 28376 C C . LEU A 1 133 ? -17.997 -8.796 -5.224 1.00 0.00 133 LEU A C 10
ATOM 28377 O O . LEU A 1 133 ? -16.867 -8.634 -5.680 1.00 0.00 133 LEU A O 10
ATOM 28393 N N . ASN A 1 134 ? -18.246 -9.591 -4.196 1.00 0.00 134 ASN A N 10
ATOM 28394 C CA . ASN A 1 134 ? -17.207 -10.442 -3.622 1.00 0.00 134 ASN A CA 10
ATOM 28395 C C . ASN A 1 134 ? -16.730 -11.445 -4.669 1.00 0.00 134 ASN A C 10
ATOM 28396 O O . ASN A 1 134 ? -17.517 -11.852 -5.527 1.00 0.00 134 ASN A O 10
ATOM 28407 N N . SER A 1 135 ? -15.459 -11.826 -4.631 1.00 0.00 135 SER A N 10
ATOM 28408 C CA . SER A 1 135 ? -14.935 -12.776 -5.600 1.00 0.00 135 SER A CA 10
ATOM 28409 C C . SER A 1 135 ? -15.799 -14.033 -5.684 1.00 0.00 135 SER A C 10
ATOM 28410 O O . SER A 1 135 ? -16.283 -14.378 -6.765 1.00 0.00 135 SER A O 10
ATOM 28418 N N . LEU A 1 136 ? -16.072 -14.664 -4.548 1.00 0.00 136 LEU A N 10
ATOM 28419 C CA . LEU A 1 136 ? -16.845 -15.904 -4.550 1.00 0.00 136 LEU A CA 10
ATOM 28420 C C . LEU A 1 136 ? -18.347 -15.628 -4.639 1.00 0.00 136 LEU A C 10
ATOM 28421 O O . LEU A 1 136 ? -19.138 -16.550 -4.857 1.00 0.00 136 LEU A O 10
ATOM 28437 N N . LEU A 1 137 ? -18.729 -14.359 -4.481 1.00 0.00 137 LEU A N 10
ATOM 28438 C CA . LEU A 1 137 ? -20.136 -13.971 -4.349 1.00 0.00 137 LEU A CA 10
ATOM 28439 C C . LEU A 1 137 ? -20.988 -14.581 -5.449 1.00 0.00 137 LEU A C 10
ATOM 28440 O O . LEU A 1 137 ? -20.726 -14.383 -6.636 1.00 0.00 137 LEU A O 10
ATOM 28456 N N . THR A 1 138 ? -21.979 -15.363 -5.025 1.00 0.00 138 THR A N 10
ATOM 28457 C CA . THR A 1 138 ? -22.980 -15.939 -5.908 1.00 0.00 138 THR A CA 10
ATOM 28458 C C . THR A 1 138 ? -23.558 -14.928 -6.896 1.00 0.00 138 THR A C 10
ATOM 28459 O O . THR A 1 138 ? -24.072 -15.311 -7.946 1.00 0.00 138 THR A O 10
ATOM 28470 N N . GLY A 1 139 ? -23.455 -13.648 -6.580 1.00 0.00 139 GLY A N 10
ATOM 28471 C CA . GLY A 1 139 ? -23.904 -12.642 -7.504 1.00 0.00 139 GLY A CA 10
ATOM 28472 C C . GLY A 1 139 ? -23.640 -11.243 -6.995 1.00 0.00 139 GLY A C 10
ATOM 28473 O O . GLY A 1 139 ? -22.564 -10.981 -6.466 1.00 0.00 139 GLY A O 10
ATOM 28477 N N . PRO A 1 140 ? -24.573 -10.313 -7.206 1.00 0.00 140 PRO A N 10
ATOM 28478 C CA . PRO A 1 140 ? -24.480 -8.954 -6.696 1.00 0.00 140 PRO A CA 10
ATOM 28479 C C . PRO A 1 140 ? -25.202 -8.766 -5.356 1.00 0.00 140 PRO A C 10
ATOM 28480 O O . PRO A 1 140 ? -26.295 -9.296 -5.145 1.00 0.00 140 PRO A O 10
ATOM 28491 N N . GLU A 1 141 ? -24.583 -8.014 -4.452 1.00 0.00 141 GLU A N 10
ATOM 28492 C CA . GLU A 1 141 ? -25.197 -7.687 -3.168 1.00 0.00 141 GLU A CA 10
ATOM 28493 C C . GLU A 1 141 ? -25.730 -6.261 -3.170 1.00 0.00 141 GLU A C 10
ATOM 28494 O O . GLU A 1 141 ? -24.963 -5.300 -3.102 1.00 0.00 141 GLU A O 10
ATOM 28506 N N . LEU A 1 142 ? -27.044 -6.151 -3.301 1.00 0.00 142 LEU A N 10
ATOM 28507 C CA . LEU A 1 142 ? -27.730 -4.863 -3.274 1.00 0.00 142 LEU A CA 10
ATOM 28508 C C . LEU A 1 142 ? -27.428 -4.126 -1.974 1.00 0.00 142 LEU A C 10
ATOM 28509 O O . LEU A 1 142 ? -27.872 -4.521 -0.895 1.00 0.00 142 LEU A O 10
ATOM 28525 N N . ILE A 1 143 ? -26.660 -3.059 -2.103 1.00 0.00 143 ILE A N 10
ATOM 28526 C CA . ILE A 1 143 ? -26.300 -2.211 -0.985 1.00 0.00 143 ILE A CA 10
ATOM 28527 C C . ILE A 1 143 ? -27.021 -0.866 -1.097 1.00 0.00 143 ILE A C 10
ATOM 28528 O O . ILE A 1 143 ? -26.851 -0.136 -2.077 1.00 0.00 143 ILE A O 10
ATOM 28544 N N . SER A 1 144 ? -27.851 -0.566 -0.106 1.00 0.00 144 SER A N 10
ATOM 28545 C CA . SER A 1 144 ? -28.543 0.712 -0.036 1.00 0.00 144 SER A CA 10
ATOM 28546 C C . SER A 1 144 ? -27.558 1.821 0.351 1.00 0.00 144 SER A C 10
ATOM 28547 O O . SER A 1 144 ? -26.364 1.559 0.520 1.00 0.00 144 SER A O 10
ATOM 28555 N N . ASP A 1 145 ? -28.042 3.042 0.534 1.00 0.00 145 ASP A N 10
ATOM 28556 C CA . ASP A 1 145 ? -27.155 4.178 0.755 1.00 0.00 145 ASP A CA 10
ATOM 28557 C C . ASP A 1 145 ? -26.470 4.082 2.117 1.00 0.00 145 ASP A C 10
ATOM 28558 O O . ASP A 1 145 ? -25.254 4.244 2.228 1.00 0.00 145 ASP A O 10
ATOM 28567 N N . THR A 1 146 ? -27.252 3.793 3.146 1.00 0.00 146 THR A N 10
ATOM 28568 C CA . THR A 1 146 ? -26.732 3.713 4.496 1.00 0.00 146 THR A CA 10
ATOM 28569 C C . THR A 1 146 ? -25.948 2.419 4.691 1.00 0.00 146 THR A C 10
ATOM 28570 O O . THR A 1 146 ? -24.917 2.398 5.366 1.00 0.00 146 THR A O 10
ATOM 28581 N N . TYR A 1 147 ? -26.436 1.345 4.080 1.00 0.00 147 TYR A N 10
ATOM 28582 C CA . TYR A 1 147 ? -25.764 0.058 4.160 1.00 0.00 147 TYR A CA 10
ATOM 28583 C C . TYR A 1 147 ? -24.352 0.161 3.597 1.00 0.00 147 TYR A C 10
ATOM 28584 O O . TYR A 1 147 ? -23.449 -0.527 4.060 1.00 0.00 147 TYR A O 10
ATOM 28602 N N . LEU A 1 148 ? -24.149 1.022 2.602 1.00 0.00 148 LEU A N 10
ATOM 28603 C CA . LEU A 1 148 ? -22.823 1.163 2.024 1.00 0.00 148 LEU A CA 10
ATOM 28604 C C . LEU A 1 148 ? -21.850 1.659 3.074 1.00 0.00 148 LEU A C 10
ATOM 28605 O O . LEU A 1 148 ? -20.742 1.147 3.180 1.00 0.00 148 LEU A O 10
ATOM 28621 N N . ALA A 1 149 ? -22.279 2.618 3.887 1.00 0.00 149 ALA A N 10
ATOM 28622 C CA . ALA A 1 149 ? -21.440 3.113 4.964 1.00 0.00 149 ALA A CA 10
ATOM 28623 C C . ALA A 1 149 ? -21.118 1.977 5.924 1.00 0.00 149 ALA A C 10
ATOM 28624 O O . ALA A 1 149 ? -20.016 1.904 6.470 1.00 0.00 149 ALA A O 10
ATOM 28631 N N . LEU A 1 150 ? -22.084 1.079 6.099 1.00 0.00 150 LEU A N 10
ATOM 28632 C CA . LEU A 1 150 ? -21.887 -0.110 6.907 1.00 0.00 150 LEU A CA 10
ATOM 28633 C C . LEU A 1 150 ? -20.818 -0.995 6.290 1.00 0.00 150 LEU A C 10
ATOM 28634 O O . LEU A 1 150 ? -19.919 -1.458 6.988 1.00 0.00 150 LEU A O 10
ATOM 28650 N N . PHE A 1 151 ? -20.929 -1.227 4.983 1.00 0.00 151 PHE A N 10
ATOM 28651 C CA . PHE A 1 151 ? -19.961 -2.043 4.269 1.00 0.00 151 PHE A CA 10
ATOM 28652 C C . PHE A 1 151 ? -18.548 -1.539 4.543 1.00 0.00 151 PHE A C 10
ATOM 28653 O O . PHE A 1 151 ? -17.717 -2.278 5.061 1.00 0.00 151 PHE A O 10
ATOM 28670 N N . LEU A 1 152 ? -18.306 -0.263 4.238 1.00 0.00 152 LEU A N 10
ATOM 28671 C CA . LEU A 1 152 ? -16.982 0.333 4.415 1.00 0.00 152 LEU A CA 10
ATOM 28672 C C . LEU A 1 152 ? -16.510 0.231 5.863 1.00 0.00 152 LEU A C 10
ATOM 28673 O O . LEU A 1 152 ? -15.365 -0.142 6.125 1.00 0.00 152 LEU A O 10
ATOM 28689 N N . ALA A 1 153 ? -17.391 0.556 6.800 1.00 0.00 153 ALA A N 10
ATOM 28690 C CA . ALA A 1 153 ? -17.034 0.544 8.213 1.00 0.00 153 ALA A CA 10
ATOM 28691 C C . ALA A 1 153 ? -16.708 -0.869 8.685 1.00 0.00 153 ALA A C 10
ATOM 28692 O O . ALA A 1 153 ? -15.797 -1.067 9.493 1.00 0.00 153 ALA A O 10
ATOM 28699 N N . GLN A 1 154 ? -17.436 -1.853 8.166 1.00 0.00 154 GLN A N 10
ATOM 28700 C CA . GLN A 1 154 ? -17.182 -3.240 8.523 1.00 0.00 154 GLN A CA 10
ATOM 28701 C C . GLN A 1 154 ? -15.831 -3.677 7.992 1.00 0.00 154 GLN A C 10
ATOM 28702 O O . GLN A 1 154 ? -15.145 -4.479 8.608 1.00 0.00 154 GLN A O 10
ATOM 28716 N N . LEU A 1 155 ? -15.457 -3.135 6.845 1.00 0.00 155 LEU A N 10
ATOM 28717 C CA . LEU A 1 155 ? -14.192 -3.469 6.216 1.00 0.00 155 LEU A CA 10
ATOM 28718 C C . LEU A 1 155 ? -13.043 -3.131 7.141 1.00 0.00 155 LEU A C 10
ATOM 28719 O O . LEU A 1 155 ? -12.175 -3.955 7.415 1.00 0.00 155 LEU A O 10
ATOM 28735 N N . GLN A 1 156 ? -13.071 -1.918 7.643 1.00 0.00 156 GLN A N 10
ATOM 28736 C CA . GLN A 1 156 ? -11.994 -1.409 8.463 1.00 0.00 156 GLN A CA 10
ATOM 28737 C C . GLN A 1 156 ? -12.002 -2.075 9.838 1.00 0.00 156 GLN A C 10
ATOM 28738 O O . GLN A 1 156 ? -10.964 -2.185 10.493 1.00 0.00 156 GLN A O 10
ATOM 28752 N N . GLN A 1 157 ? -13.173 -2.538 10.262 1.00 0.00 157 GLN A N 10
ATOM 28753 C CA . GLN A 1 157 ? -13.310 -3.198 11.554 1.00 0.00 157 GLN A CA 10
ATOM 28754 C C . GLN A 1 157 ? -12.993 -4.692 11.431 1.00 0.00 157 GLN A C 10
ATOM 28755 O O . GLN A 1 157 ? -12.761 -5.374 12.429 1.00 0.00 157 GLN A O 10
ATOM 28769 N N . GLU A 1 158 ? -12.994 -5.189 10.198 1.00 0.00 158 GLU A N 10
ATOM 28770 C CA . GLU A 1 158 ? -12.718 -6.597 9.925 1.00 0.00 158 GLU A CA 10
ATOM 28771 C C . GLU A 1 158 ? -11.247 -6.773 9.540 1.00 0.00 158 GLU A C 10
ATOM 28772 O O . GLU A 1 158 ? -10.646 -7.817 9.781 1.00 0.00 158 GLU A O 10
ATOM 28784 N N . GLY A 1 159 ? -10.667 -5.725 8.961 1.00 0.00 159 GLY A N 10
ATOM 28785 C CA . GLY A 1 159 ? -9.261 -5.760 8.596 1.00 0.00 159 GLY A CA 10
ATOM 28786 C C . GLY A 1 159 ? -9.034 -5.716 7.095 1.00 0.00 159 GLY A C 10
ATOM 28787 O O . GLY A 1 159 ? -8.043 -6.249 6.597 1.00 0.00 159 GLY A O 10
ATOM 28791 N N . TYR A 1 160 ? -9.949 -5.082 6.376 1.00 0.00 160 TYR A N 10
ATOM 28792 C CA . TYR A 1 160 ? -9.838 -4.956 4.928 1.00 0.00 160 TYR A CA 10
ATOM 28793 C C . TYR A 1 160 ? -8.932 -3.794 4.536 1.00 0.00 160 TYR A C 10
ATOM 28794 O O . TYR A 1 160 ? -8.443 -3.045 5.381 1.00 0.00 160 TYR A O 10
ATOM 28812 N N . SER A 1 161 ? -8.740 -3.658 3.236 1.00 0.00 161 SER A N 10
ATOM 28813 C CA . SER A 1 161 ? -8.034 -2.534 2.651 1.00 0.00 161 SER A CA 10
ATOM 28814 C C . SER A 1 161 ? -8.872 -1.985 1.504 1.00 0.00 161 SER A C 10
ATOM 28815 O O . SER A 1 161 ? -8.919 -2.575 0.425 1.00 0.00 161 SER A O 10
ATOM 28823 N N . ILE A 1 162 ? -9.567 -0.886 1.752 1.00 0.00 162 ILE A N 10
ATOM 28824 C CA . ILE A 1 162 ? -10.519 -0.348 0.781 1.00 0.00 162 ILE A CA 10
ATOM 28825 C C . ILE A 1 162 ? -9.882 0.741 -0.063 1.00 0.00 162 ILE A C 10
ATOM 28826 O O . ILE A 1 162 ? -9.465 1.753 0.479 1.00 0.00 162 ILE A O 10
ATOM 28842 N N . PHE A 1 163 ? -9.767 0.544 -1.365 1.00 0.00 163 PHE A N 10
ATOM 28843 C CA . PHE A 1 163 ? -9.276 1.599 -2.243 1.00 0.00 163 PHE A CA 10
ATOM 28844 C C . PHE A 1 163 ? -10.380 2.122 -3.163 1.00 0.00 163 PHE A C 10
ATOM 28845 O O . PHE A 1 163 ? -10.931 1.367 -3.967 1.00 0.00 163 PHE A O 10
ATOM 28862 N N . VAL A 1 164 ? -10.719 3.401 -3.032 1.00 0.00 164 VAL A N 10
ATOM 28863 C CA . VAL A 1 164 ? -11.668 4.046 -3.930 1.00 0.00 164 VAL A CA 10
ATOM 28864 C C . VAL A 1 164 ? -11.017 4.445 -5.253 1.00 0.00 164 VAL A C 10
ATOM 28865 O O . VAL A 1 164 ? -10.015 5.164 -5.271 1.00 0.00 164 VAL A O 10
ATOM 28878 N N . VAL A 1 165 ? -11.586 3.962 -6.357 1.00 0.00 165 VAL A N 10
ATOM 28879 C CA . VAL A 1 165 ? -11.154 4.381 -7.682 1.00 0.00 165 VAL A CA 10
ATOM 28880 C C . VAL A 1 165 ? -11.671 5.786 -7.968 1.00 0.00 165 VAL A C 10
ATOM 28881 O O . VAL A 1 165 ? -12.875 6.049 -7.914 1.00 0.00 165 VAL A O 10
ATOM 28894 N N . LYS A 1 166 ? -10.749 6.678 -8.266 1.00 0.00 166 LYS A N 10
ATOM 28895 C CA . LYS A 1 166 ? -11.057 8.088 -8.406 1.00 0.00 166 LYS A CA 10
ATOM 28896 C C . LYS A 1 166 ? -11.052 8.509 -9.866 1.00 0.00 166 LYS A C 10
ATOM 28897 O O . LYS A 1 166 ? -10.086 8.282 -10.589 1.00 0.00 166 LYS A O 10
ATOM 28916 N N . GLY A 1 167 ? -12.152 9.100 -10.292 1.00 0.00 167 GLY A N 10
ATOM 28917 C CA . GLY A 1 167 ? -12.276 9.561 -11.655 1.00 0.00 167 GLY A CA 10
ATOM 28918 C C . GLY A 1 167 ? -13.553 9.072 -12.291 1.00 0.00 167 GLY A C 10
ATOM 28919 O O . GLY A 1 167 ? -14.413 8.514 -11.610 1.00 0.00 167 GLY A O 10
ATOM 28923 N N . ASP A 1 168 ? -13.681 9.270 -13.590 1.00 0.00 168 ASP A N 10
ATOM 28924 C CA . ASP A 1 168 ? -14.876 8.847 -14.306 1.00 0.00 168 ASP A CA 10
ATOM 28925 C C . ASP A 1 168 ? -14.673 7.477 -14.931 1.00 0.00 168 ASP A C 10
ATOM 28926 O O . ASP A 1 168 ? -13.722 7.256 -15.682 1.00 0.00 168 ASP A O 10
ATOM 28935 N N . LEU A 1 169 ? -15.570 6.562 -14.601 1.00 0.00 169 LEU A N 10
ATOM 28936 C CA . LEU A 1 169 ? -15.533 5.206 -15.132 1.00 0.00 169 LEU A CA 10
ATOM 28937 C C . LEU A 1 169 ? -16.288 5.135 -16.451 1.00 0.00 169 LEU A C 10
ATOM 28938 O O . LEU A 1 169 ? -17.074 6.029 -16.767 1.00 0.00 169 LEU A O 10
ATOM 28954 N N . PRO A 1 170 ? -16.048 4.081 -17.245 1.00 0.00 170 PRO A N 10
ATOM 28955 C CA . PRO A 1 170 ? -16.772 3.859 -18.497 1.00 0.00 170 PRO A CA 10
ATOM 28956 C C . PRO A 1 170 ? -18.229 3.477 -18.258 1.00 0.00 170 PRO A C 10
ATOM 28957 O O . PRO A 1 170 ? -18.528 2.337 -17.895 1.00 0.00 170 PRO A O 10
ATOM 28968 N N . ASP A 1 171 ? -19.122 4.445 -18.456 1.00 0.00 171 ASP A N 10
ATOM 28969 C CA . ASP A 1 171 ? -20.559 4.236 -18.279 1.00 0.00 171 ASP A CA 10
ATOM 28970 C C . ASP A 1 171 ? -21.012 3.019 -19.068 1.00 0.00 171 ASP A C 10
ATOM 28971 O O . ASP A 1 171 ? -20.659 2.864 -20.241 1.00 0.00 171 ASP A O 10
ATOM 28980 N N . CYS A 1 172 ? -21.783 2.159 -18.431 1.00 0.00 172 CYS A N 10
ATOM 28981 C CA . CYS A 1 172 ? -22.240 0.940 -19.066 1.00 0.00 172 CYS A CA 10
ATOM 28982 C C . CYS A 1 172 ? -23.761 0.897 -19.132 1.00 0.00 172 CYS A C 10
ATOM 28983 O O . CYS A 1 172 ? -24.437 1.867 -18.781 1.00 0.00 172 CYS A O 10
ATOM 28991 N N . GLU A 1 173 ? -24.296 -0.210 -19.608 1.00 0.00 173 GLU A N 10
ATOM 28992 C CA . GLU A 1 173 ? -25.734 -0.393 -19.691 1.00 0.00 173 GLU A CA 10
ATOM 28993 C C . GLU A 1 173 ? -26.320 -0.663 -18.310 1.00 0.00 173 GLU A C 10
ATOM 28994 O O . GLU A 1 173 ? -27.472 -0.323 -18.031 1.00 0.00 173 GLU A O 10
ATOM 29006 N N . ALA A 1 174 ? -25.502 -1.258 -17.448 1.00 0.00 174 ALA A N 10
ATOM 29007 C CA . ALA A 1 174 ? -25.907 -1.593 -16.086 1.00 0.00 174 ALA A CA 10
ATOM 29008 C C . ALA A 1 174 ? -26.425 -0.369 -15.346 1.00 0.00 174 ALA A C 10
ATOM 29009 O O . ALA A 1 174 ? -27.417 -0.446 -14.625 1.00 0.00 174 ALA A O 10
ATOM 29016 N N . ASP A 1 175 ? -25.752 0.757 -15.551 1.00 0.00 175 ASP A N 10
ATOM 29017 C CA . ASP A 1 175 ? -26.102 2.019 -14.903 1.00 0.00 175 ASP A CA 10
ATOM 29018 C C . ASP A 1 175 ? -27.564 2.373 -15.130 1.00 0.00 175 ASP A C 10
ATOM 29019 O O . ASP A 1 175 ? -28.238 2.897 -14.245 1.00 0.00 175 ASP A O 10
ATOM 29028 N N . GLN A 1 176 ? -28.050 2.083 -16.322 1.00 0.00 176 GLN A N 10
ATOM 29029 C CA . GLN A 1 176 ? -29.402 2.452 -16.700 1.00 0.00 176 GLN A CA 10
ATOM 29030 C C . GLN A 1 176 ? -30.406 1.384 -16.297 1.00 0.00 176 GLN A C 10
ATOM 29031 O O . GLN A 1 176 ? -31.531 1.693 -15.912 1.00 0.00 176 GLN A O 10
ATOM 29045 N N . LEU A 1 177 ? -29.996 0.130 -16.345 1.00 0.00 177 LEU A N 10
ATOM 29046 C CA . LEU A 1 177 ? -30.917 -0.964 -16.076 1.00 0.00 177 LEU A CA 10
ATOM 29047 C C . LEU A 1 177 ? -30.844 -1.401 -14.616 1.00 0.00 177 LEU A C 10
ATOM 29048 O O . LEU A 1 177 ? -30.998 -2.583 -14.287 1.00 0.00 177 LEU A O 10
ATOM 29064 N N . LEU A 1 178 ? -30.586 -0.438 -13.743 1.00 0.00 178 LEU A N 10
ATOM 29065 C CA . LEU A 1 178 ? -30.630 -0.667 -12.318 1.00 0.00 178 LEU A CA 10
ATOM 29066 C C . LEU A 1 178 ? -31.742 0.145 -11.674 1.00 0.00 178 LEU A C 10
ATOM 29067 O O . LEU A 1 178 ? -31.927 0.110 -10.458 1.00 0.00 178 LEU A O 10
ATOM 29083 N N . GLN A 1 179 ? -32.462 0.899 -12.484 1.00 0.00 179 GLN A N 10
ATOM 29084 C CA . GLN A 1 179 ? -33.570 1.688 -11.978 1.00 0.00 179 GLN A CA 10
ATOM 29085 C C . GLN A 1 179 ? -34.693 0.766 -11.529 1.00 0.00 179 GLN A C 10
ATOM 29086 O O . GLN A 1 179 ? -35.290 0.970 -10.474 1.00 0.00 179 GLN A O 10
ATOM 29100 N N . MET A 1 180 ? -34.962 -0.255 -12.330 1.00 0.00 180 MET A N 10
ATOM 29101 C CA . MET A 1 180 ? -35.899 -1.297 -11.944 1.00 0.00 180 MET A CA 10
ATOM 29102 C C . MET A 1 180 ? -35.144 -2.461 -11.314 1.00 0.00 180 MET A C 10
ATOM 29103 O O . MET A 1 180 ? -34.169 -2.974 -11.872 1.00 0.00 180 MET A O 10
ATOM 29117 N N . ILE A 1 181 ? -35.575 -2.832 -10.122 1.00 0.00 181 ILE A N 10
ATOM 29118 C CA . ILE A 1 181 ? -34.960 -3.906 -9.360 1.00 0.00 181 ILE A CA 10
ATOM 29119 C C . ILE A 1 181 ? -36.044 -4.701 -8.644 1.00 0.00 181 ILE A C 10
ATOM 29120 O O . ILE A 1 181 ? -36.989 -4.106 -8.131 1.00 0.00 181 ILE A O 10
ATOM 29136 N N . ARG A 1 182 ? -35.893 -6.029 -8.619 1.00 0.00 182 ARG A N 10
ATOM 29137 C CA . ARG A 1 182 ? -36.825 -6.942 -7.935 1.00 0.00 182 ARG A CA 10
ATOM 29138 C C . ARG A 1 182 ? -38.290 -6.559 -8.157 1.00 0.00 182 ARG A C 10
ATOM 29139 O O . ARG A 1 182 ? -38.905 -5.953 -7.255 1.00 0.00 182 ARG A O 10
#

Organism: Homo sapiens (NCBI:txid9606)

Solvent-accessible surface area: 9530 Å² total; per-residue (Å²): 71,109,40,25,81,31,37,97,6,164,61,51,26,11,0,41,0,0,0,3,0,0,0,6,7,113,94,16,42,53,111,68,0,23,63,17,0,80,30,26,27,69,58,59,68,98,153,37,70,150,65,60,50,127,91,119,63,75,131,75,44,48,107,84,90,20,28,44,35,120,67,33,10,113,6,66,33,82,2,0,36,2,0,0,88,76,114,63,12,99,20,36,60,18,42,26,108,118,66,63,143,59,204,28,84,15,63,107,4,55,0,2,0,0,11,67,164,100,51,0,29,0,0,0,43,0,10,106,15,2,0,17,0,21,3,117,37,134,4,57,96,40,7,50,43,108,118,0,55,78,25,5,48,91,6,48,136,114,41,41,48,0,21,4,0,47,36,119,5,31,106,23,118,0,37,132,66,0,117,99,39,251

Nearest PDB structures (foldseek):
  1yzb-assembly1_A  TM=9.553E-01  e=2.782E-32  Homo sapiens
  3o65-assembly4_G  TM=8.196E-01  e=1.809E-24  Homo sapiens
  2aga-assembly1_A  TM=7.751E-01  e=4.408E-24  Homo sapiens
  2dos-assembly1_A  TM=7.530E-01  e=4.900E-25  Homo sapiens
  6hgc-assembly2_B  TM=6.310E-01  e=7.012E-02  Drosophila melanogaster

InterPro domains:
  IPR003903 Ubiquitin interacting motif [PF02809] (224-239)
  IPR003903 Ubiquitin interacting motif [PF02809] (244-259)
  IPR003903 Ubiquitin interacting motif [PF02809] (335-350)
  IPR003903 Ubiquitin interacting motif [PS50330] (224-243)
  IPR003903 Ubiquitin interacting motif [PS50330] (244-263)
  IPR003903 Ubiquitin interacting motif [PS50330] (335-354)
  IPR003903 Ubiquitin interacting motif [SM00726] (224-243)
  IPR003903 Ubiquitin interacting motif [SM00726] (244-263)
  IPR003903 Ubiquitin interacting motif [SM00726] (335-354)
  IPR006155 Josephin domain [PF02099] (9-166)
  IPR006155 Josephin domain [PS50957] (1-180)
  IPR006155 Josephin domain [SM01246] (8-168)
  IPR033865 Machado-Joseph disease protein [PTHR14159] (3-356)

Secondary structure (DSSP, 8-state):
--S-------SS-HHHHHHHHHTSS----HHHHHHHHHHHHHHHHHHHHTS---SHHHHHHHTS-SS--SSSS---THHHHHHHHTTT-EEEESSSTTTTSS---GGGSSEEEEEETTEEEEEEEETTEEEEEETT-SS-EEE-HHHHHHHHHHHHHHT-EEEEEES-----HHHHS-S---

Foldseek 3Di:
DPPQDADAADPFAVLQHAQCVQLSHGDDDDVRLQVLLVVCLVVVVVVDVVVDDDPVVNVVSVVDSNSGDDRPRFHDCSSNQRVLVVVPKHKAFCPDPCNVPVDDQPQPAAWKWKADPRFIWIWGHAANWIWIRGNNDRTTHTAHRVSVVVVVVVCVVVPITMIGIGDDHDDDVRNVVVVDDD

Radius of gyration: 17.12 Å; Cα contacts (8 Å, |Δi|>4): 334; chains: 1; bounding box: 61×33×32 Å

GO terms:
  GO:0061578 K63-linked deubiquitinase activity (F, IDA)
  GO:0005634 nucleus (C, IDA)
  GO:0005789 endoplasmic reticulum membrane (C, IDA)
  GO:0005829 cytosol (C, IDA)
  GO:2000060 positive regulation of ubiquitin-dependent protein catabolic process (P, IDA)
  GO:0070536 protein K63-linked deubiquitination (P, IDA)
  GO:0071108 protein K48-linked deubiquitination (P, IDA)
  GO:1990380 K48-linked deubiquitinase activity (F, IDA)
  GO:1904294 positive regulation of ERAD pathway (P, IMP)
  GO:1904327 protein localization to cytosolic proteasome complex (P, IMP)
  GO:0051117 ATPase binding (F, IPI)
  GO:0005515 protein binding (F, IPI)
  GO:0031625 ubiquitin protein ligase binding (F, IPI)
  GO:0045104 intermediate filament cytoskeleton organization (P, IMP)
  GO:0010810 regulation of cell-substrate adhesion (P, IMP)
  GO:0030036 actin cytoskeleton organization (P, IMP)
  GO:0000226 microtubule cytoskeleton organization (P, IMP)
  GO:0004843 cysteine-type deubiquitinase activity (F, IDA)
  GO:0034198 cellular response to amino acid starvation (P, IDA)
  GO:0005765 lysosomal membrane (C, IDA)

CATH classification: 3.90.70.40 (+1 more: 1.10.287.10)

Sequence (182 aa):
MESIFHEKQEGSLCAQHCLNNLLQGEYFSPVELSSIAHQLDEEERMRMAEGGVTSEDYRTFLQQPSGNMDDSGFFSIQVISNALKVWGLELILFNSPEYQRLRIDPINERSFICNYKEHWFTVRKLGKQWFNLNSLLTGPELISDTYLALFLAQLQQEGYSIFVVKGDLPDCEADQLLQMIRMESIFHEKQEGSLCAQHCLNNLLQGEYFSPVELSSIAHQLDEEERMRMAEGGVTSEDYRTFLQQPSGNMDDSGFFSIQVISNALKVWGLELILFNSPEYQRLRIDPINERSFICNYKEHWFTVRKLGKQWFNLNSLLTGPELISDTYLALFLAQLQQEGYSIFVVKGDLPDCEADQLLQMIRMESIFHEKQEGSLCAQHCLNNLLQGEYFSPVELSSIAHQLDEEERMRMAEGGVTSEDYRTFLQQPSGNMDDSGFFSIQVISNALKVWGLELILFNSPEYQRLRIDPINERSFICNYKEHWFTVRKLGKQWFNLNSLLTGPELISDTYLALFLAQLQQEGYSIFVVKGDLPDCEADQLLQMIRMESIFHEKQEGSLCAQHCLNNLLQGEYFSPVELSSIAHQLDEEERMRMAEGGVTSEDYRTFLQQPSGNMDDSGFFSIQVISNALKVWGLELILFNSPEYQRLRIDPINERSFICNYKEHWFTVRKLGKQWFNLNSLLTGPELISDTYLALFLAQLQQEGYSIFVVKGDLPDCEADQLLQMIRMESIFHEKQEGSLCAQHCLNNLLQGEYFSPVELSSIAHQLDEEERMRMAEGGVTSEDYRTFLQQPSGNMDDSGFFSIQVISNALKVWGLELILFNSPEYQRLRIDPINERSFICNYKEHWFTVRKLGKQWFNLNSLLTGPELISDTYLALFLAQLQQEGYSIFVVKGDLPDCEADQLLQMIRMESIFHEKQEGSLCAQHCLNNLLQGEYFSPVELSSIAHQLDEEERMRMAEGGVTSEDYRTFLQQPSGNMDDSGFFSIQVISNALKVWGLELILFNSPEYQRLRIDPINERSFICNYKEHWFTVRKLGKQWFNLNSLLTGPELISDTYLALFLAQLQQEGYSIFVVKGDLPDCEADQLLQMIRMESIFHEKQEGSLCAQHCLNNLLQGEYFSPVELSSIAHQLDEEERMRMAEGGVTSEDYRTFLQQPSGNMDDSGFFSIQVISNALKVWGLELILFNSPEYQRLRIDPINERSFICNYKEHWFTVRKLGKQWFNLNSLLTGPELISDTYLALFLAQLQQEGYSIFVVKGDLPDCEADQLLQMIRMESIFHEKQEGSLCAQHCLNNLLQGEYFSPVELSSIAHQLDEEERMRMAEGGVTSEDYRTFLQQPSGNMDDSGFFSIQVISNALKVWGLELILFNSPEYQRLRIDPINERSFICNYKEHWFTVRKLGKQWFNLNSLLTGPELISDTYLALFLAQLQQEGYSIFVVKGDLPDCEADQLLQMIRMESIFHEKQEGSLCAQHCLNNLLQGEYFSPVELSSIAHQLDEEERMRMAEGGVTSEDYRTFLQQPSGNMDDSGFFSIQVISNALKVWGLELILFNSPEYQRLRIDPINERSFICNYKEHWFTVRKLGKQWFNLNSLLTGPELISDTYLALFLAQLQQEGYSIFVVKGDLPDCEADQLLQMIRMESIFHEKQEGSLCAQHCLNNLLQGEYFSPVELSSIAHQLDEEERMRMAEGGVTSEDYRTFLQQPSGNMDDSGFFSIQVISNALKVWGLELILFNSPEYQRLRIDPINERSFICNYKEHWFTVRKLGKQWFNLNSLLTGPELISDTYLALFLAQLQQEGYSIFVVKGDLPDCEADQLLQMIR